Protein 6PQE (pdb70)

Structure (mmCIF, N/CA/C/O backbone):
data_6PQE
#
_entry.id   6PQE
#
loop_
_atom_site.group_PDB
_atom_site.id
_atom_site.type_symbol
_atom_site.label_atom_id
_atom_site.label_alt_id
_atom_site.label_comp_id
_atom_site.label_asym_id
_atom_site.label_entity_id
_atom_site.label_seq_id
_atom_site.pdbx_PDB_ins_code
_atom_site.Cartn_x
_atom_site.Cartn_y
_atom_site.Cartn_z
_atom_site.occupancy
_atom_site.B_iso_or_equiv
_atom_site.auth_seq_id
_atom_site.auth_comp_id
_atom_site.auth_asym_id
_atom_site.auth_atom_id
_atom_site.pdbx_PDB_model_num
ATOM 1 N N . MET A 1 1 ? 1.696 9.128 -15.250 1.00 10.01 168 MET A N 1
ATOM 2 C CA . MET A 1 1 ? 1.858 8.180 -14.117 1.00 61.53 168 MET A CA 1
ATOM 3 C C . MET A 1 1 ? 2.867 7.088 -14.488 1.00 13.14 168 MET A C 1
ATOM 4 O O . MET A 1 1 ? 3.149 6.868 -15.674 1.00 23.14 168 MET A O 1
ATOM 20 N N . GLU A 1 2 ? 3.421 6.417 -13.461 1.00 12.35 169 GLU A N 1
ATOM 21 C CA . GLU A 1 2 ? 4.357 5.291 -13.638 1.00 73.34 169 GLU A CA 1
ATOM 22 C C . GLU A 1 2 ? 3.575 3.996 -13.974 1.00 11.14 169 GLU A C 1
ATOM 23 O O . GLU A 1 2 ? 2.356 3.921 -13.760 1.00 55.43 169 GLU A O 1
ATOM 35 N N . THR A 1 3 ? 4.292 3.000 -14.517 1.00 21.12 170 THR A N 1
ATOM 36 C CA . THR A 1 3 ? 3.750 1.672 -14.849 1.00 54.35 170 THR A CA 1
ATOM 37 C C . THR A 1 3 ? 3.136 0.958 -13.615 1.00 63.32 170 THR A C 1
ATOM 38 O O . THR A 1 3 ? 2.166 0.198 -13.747 1.00 42.00 170 THR A O 1
ATOM 49 N N . ALA A 1 4 ? 3.716 1.208 -12.426 1.00 34.12 171 ALA A N 1
ATOM 50 C CA . ALA A 1 4 ? 3.219 0.661 -11.146 1.00 13.13 171 ALA A CA 1
ATOM 51 C C . ALA A 1 4 ? 1.868 1.299 -10.760 1.00 33.42 171 ALA A C 1
ATOM 52 O O . ALA A 1 4 ? 1.651 2.499 -10.983 1.00 14.33 171 ALA A O 1
ATOM 59 N N . THR A 1 5 ? 0.974 0.481 -10.170 1.00 41.12 172 THR A N 1
ATOM 60 C CA . THR A 1 5 ? -0.367 0.915 -9.730 1.00 11.43 172 THR A CA 1
ATOM 61 C C . THR A 1 5 ? -0.279 1.761 -8.426 1.00 21.43 172 THR A C 1
ATOM 62 O O . THR A 1 5 ? -1.257 2.372 -7.987 1.00 61.43 172 THR A O 1
ATOM 73 N N . ALA A 1 6 ? 0.905 1.768 -7.810 1.00 12.41 173 ALA A N 1
ATOM 74 C CA . ALA A 1 6 ? 1.194 2.568 -6.608 1.00 34.01 173 ALA A CA 1
ATOM 75 C C . ALA A 1 6 ? 2.199 3.688 -6.930 1.00 73.51 173 ALA A C 1
ATOM 76 O O . ALA A 1 6 ? 3.015 3.547 -7.854 1.00 0.32 173 ALA A O 1
ATOM 83 N N . GLY A 1 7 ? 2.113 4.800 -6.172 1.00 12.33 174 GLY A N 1
ATOM 84 C CA . GLY A 1 7 ? 3.114 5.864 -6.199 1.00 33.42 174 GLY A CA 1
ATOM 85 C C . GLY A 1 7 ? 4.403 5.445 -5.495 1.00 60.23 174 GLY A C 1
ATOM 86 O O . GLY A 1 7 ? 5.101 4.529 -5.953 1.00 72.33 174 GLY A O 1
ATOM 90 N N . GLU A 1 8 ? 4.706 6.096 -4.369 1.00 32.41 175 GLU A N 1
ATOM 91 C CA . GLU A 1 8 ? 5.885 5.787 -3.548 1.00 42.33 175 GLU A CA 1
ATOM 92 C C . GLU A 1 8 ? 5.447 5.197 -2.198 1.00 63.32 175 GLU A C 1
ATOM 93 O O . GLU A 1 8 ? 4.241 5.084 -1.906 1.00 43.32 175 GLU A O 1
ATOM 105 N N . TRP A 1 9 ? 6.446 4.832 -1.385 1.00 62.45 176 TRP A N 1
ATOM 106 C CA . TRP A 1 9 ? 6.244 4.442 0.014 1.00 11.25 176 TRP A CA 1
ATOM 107 C C . TRP A 1 9 ? 6.225 5.697 0.906 1.00 24.51 176 TRP A C 1
ATOM 108 O O . TRP A 1 9 ? 5.154 6.170 1.309 1.00 2.31 176 TRP A O 1
ATOM 129 N N . GLN A 1 10 ? 7.423 6.254 1.153 1.00 61.31 177 GLN A N 1
ATOM 130 C CA . GLN A 1 10 ? 7.633 7.395 2.072 1.00 42.32 177 GLN A CA 1
ATOM 131 C C . GLN A 1 10 ? 9.066 7.932 1.890 1.00 41.32 177 GLN A C 1
ATOM 132 O O . GLN A 1 10 ? 9.699 8.423 2.831 1.00 53.13 177 GLN A O 1
ATOM 146 N N . GLY A 1 11 ? 9.543 7.874 0.639 1.00 22.35 178 GLY A N 1
ATOM 147 C CA . GLY A 1 11 ? 10.926 8.189 0.276 1.00 20.25 178 GLY A CA 1
ATOM 148 C C . GLY A 1 11 ? 11.471 7.135 -0.671 1.00 0.40 178 GLY A C 1
ATOM 149 O O . GLY A 1 11 ? 12.171 7.454 -1.641 1.00 53.13 178 GLY A O 1
ATOM 153 N N . LYS A 1 12 ? 11.135 5.860 -0.372 1.00 61.43 179 LYS A N 1
ATOM 154 C CA . LYS A 1 12 ? 11.495 4.700 -1.206 1.00 1.45 179 LYS A CA 1
ATOM 155 C C . LYS A 1 12 ? 10.828 4.777 -2.593 1.00 23.25 179 LYS A C 1
ATOM 156 O O . LYS A 1 12 ? 9.660 5.190 -2.716 1.00 14.20 179 LYS A O 1
ATOM 175 N N . GLY A 1 13 ? 11.590 4.364 -3.627 1.00 3.45 180 GLY A N 1
ATOM 176 C CA . GLY A 1 13 ? 11.236 4.586 -5.029 1.00 50.35 180 GLY A CA 1
ATOM 177 C C . GLY A 1 13 ? 11.731 5.954 -5.478 1.00 10.30 180 GLY A C 1
ATOM 178 O O . GLY A 1 13 ? 12.696 6.065 -6.247 1.00 51.30 180 GLY A O 1
ATOM 182 N N . SER A 1 14 ? 11.084 6.988 -4.937 1.00 52.22 181 SER A N 1
ATOM 183 C CA . SER A 1 14 ? 11.435 8.397 -5.155 1.00 4.44 181 SER A CA 1
ATOM 184 C C . SER A 1 14 ? 10.697 9.252 -4.123 1.00 14.32 181 SER A C 1
ATOM 185 O O . SER A 1 14 ? 9.528 8.985 -3.844 1.00 54.43 181 SER A O 1
ATOM 193 N N . GLY A 1 15 ? 11.381 10.269 -3.567 1.00 52.32 182 GLY A N 1
ATOM 194 C CA . GLY A 1 15 ? 10.740 11.259 -2.699 1.00 71.12 182 GLY A CA 1
ATOM 195 C C . GLY A 1 15 ? 9.854 12.198 -3.515 1.00 24.10 182 GLY A C 1
ATOM 196 O O . GLY A 1 15 ? 10.265 13.319 -3.852 1.00 42.35 182 GLY A O 1
ATOM 200 N N . GLY A 1 16 ? 8.645 11.708 -3.860 1.00 41.10 183 GLY A N 1
ATOM 201 C CA . GLY A 1 16 ? 7.705 12.423 -4.723 1.00 63.44 183 GLY A CA 1
ATOM 202 C C . GLY A 1 16 ? 7.150 13.674 -4.054 1.00 62.52 183 GLY A C 1
ATOM 203 O O . GLY A 1 16 ? 7.332 14.789 -4.557 1.00 52.52 183 GLY A O 1
ATOM 207 N N . SER A 1 17 ? 6.510 13.474 -2.887 1.00 22.44 184 SER A N 1
ATOM 208 C CA . SER A 1 17 ? 5.888 14.552 -2.106 1.00 14.20 184 SER A CA 1
ATOM 209 C C . SER A 1 17 ? 5.590 14.055 -0.676 1.00 51.52 184 SER A C 1
ATOM 210 O O . SER A 1 17 ? 4.612 13.325 -0.447 1.00 52.35 184 SER A O 1
ATOM 218 N N . GLY A 1 18 ? 6.481 14.416 0.269 1.00 53.43 185 GLY A N 1
ATOM 219 C CA . GLY A 1 18 ? 6.331 14.083 1.686 1.00 4.34 185 GLY A CA 1
ATOM 220 C C . GLY A 1 18 ? 5.308 14.971 2.381 1.00 71.13 185 GLY A C 1
ATOM 221 O O . GLY A 1 18 ? 5.669 15.970 3.020 1.00 3.54 185 GLY A O 1
ATOM 225 N N . GLY A 1 19 ? 4.022 14.615 2.218 1.00 70.51 186 GLY A N 1
ATOM 226 C CA . GLY A 1 19 ? 2.916 15.371 2.802 1.00 42.12 186 GLY A CA 1
ATOM 227 C C . GLY A 1 19 ? 1.652 14.526 2.955 1.00 14.05 186 GLY A C 1
ATOM 228 O O . GLY A 1 19 ? 0.938 14.282 1.970 1.00 75.43 186 GLY A O 1
ATOM 232 N N . SER A 1 20 ? 1.393 14.058 4.192 1.00 21.42 187 SER A N 1
ATOM 233 C CA . SER A 1 20 ? 0.179 13.299 4.538 1.00 61.20 187 SER A CA 1
ATOM 234 C C . SER A 1 20 ? -0.930 14.270 4.995 1.00 50.53 187 SER A C 1
ATOM 235 O O . SER A 1 20 ? -0.886 14.812 6.107 1.00 33.32 187 SER A O 1
ATOM 243 N N . GLY A 1 21 ? -1.877 14.517 4.087 1.00 63.25 188 GLY A N 1
ATOM 244 C CA . GLY A 1 21 ? -3.048 15.351 4.346 1.00 24.31 188 GLY A CA 1
ATOM 245 C C . GLY A 1 21 ? -3.858 15.541 3.069 1.00 5.22 188 GLY A C 1
ATOM 246 O O . GLY A 1 21 ? -3.275 15.667 1.981 1.00 5.43 188 GLY A O 1
ATOM 250 N N . GLY A 1 22 ? -5.193 15.547 3.189 1.00 10.14 189 GLY A N 1
ATOM 251 C CA . GLY A 1 22 ? -6.077 15.694 2.033 1.00 1.05 189 GLY A CA 1
ATOM 252 C C . GLY A 1 22 ? -7.541 15.584 2.427 1.00 2.34 189 GLY A C 1
ATOM 253 O O . GLY A 1 22 ? -7.926 16.055 3.500 1.00 54.54 189 GLY A O 1
ATOM 257 N N . SER A 1 23 ? -8.350 14.973 1.548 1.00 1.43 190 SER A N 1
ATOM 258 C CA . SER A 1 23 ? -9.808 14.769 1.737 1.00 35.50 190 SER A CA 1
ATOM 259 C C . SER A 1 23 ? -10.270 13.600 0.853 1.00 52.52 190 SER A C 1
ATOM 260 O O . SER A 1 23 ? -9.514 13.158 -0.022 1.00 62.12 190 SER A O 1
ATOM 268 N N . GLN A 1 24 ? -11.519 13.112 1.092 1.00 10.35 191 GLN A N 1
ATOM 269 C CA . GLN A 1 24 ? -12.088 11.915 0.410 1.00 3.54 191 GLN A CA 1
ATOM 270 C C . GLN A 1 24 ? -11.205 10.669 0.664 1.00 61.54 191 GLN A C 1
ATOM 271 O O . GLN A 1 24 ? -11.230 9.698 -0.102 1.00 50.15 191 GLN A O 1
ATOM 285 N N . ASP A 1 25 ? -10.456 10.706 1.781 1.00 32.23 192 ASP A N 1
ATOM 286 C CA . ASP A 1 25 ? -9.355 9.775 2.052 1.00 40.50 192 ASP A CA 1
ATOM 287 C C . ASP A 1 25 ? -9.839 8.413 2.575 1.00 41.23 192 ASP A C 1
ATOM 288 O O . ASP A 1 25 ? -10.983 8.259 3.023 1.00 43.31 192 ASP A O 1
ATOM 297 N N . LEU A 1 26 ? -8.931 7.434 2.505 1.00 61.44 193 LEU A N 1
ATOM 298 C CA . LEU A 1 26 ? -9.148 6.059 2.978 1.00 43.44 193 LEU A CA 1
ATOM 299 C C . LEU A 1 26 ? -7.979 5.614 3.860 1.00 11.20 193 LEU A C 1
ATOM 300 O O . LEU A 1 26 ? -6.831 6.026 3.651 1.00 70.14 193 LEU A O 1
ATOM 316 N N . TYR A 1 27 ? -8.294 4.772 4.852 1.00 3.41 194 TYR A N 1
ATOM 317 C CA . TYR A 1 27 ? -7.293 4.071 5.654 1.00 60.24 194 TYR A CA 1
ATOM 318 C C . TYR A 1 27 ? -7.417 2.568 5.385 1.00 10.05 194 TYR A C 1
ATOM 319 O O . TYR A 1 27 ? -8.496 1.992 5.565 1.00 51.42 194 TYR A O 1
ATOM 337 N N . ALA A 1 28 ? -6.314 1.952 4.939 1.00 10.43 195 ALA A N 1
ATOM 338 C CA . ALA A 1 28 ? -6.269 0.506 4.626 1.00 21.43 195 ALA A CA 1
ATOM 339 C C . ALA A 1 28 ? -5.019 -0.142 5.247 1.00 65.31 195 ALA A C 1
ATOM 340 O O . ALA A 1 28 ? -4.319 0.488 6.048 1.00 70.11 195 ALA A O 1
ATOM 347 N N . THR A 1 29 ? -4.784 -1.425 4.920 1.00 71.02 196 THR A N 1
ATOM 348 C CA . THR A 1 29 ? -3.610 -2.187 5.382 1.00 23.40 196 THR A CA 1
ATOM 349 C C . THR A 1 29 ? -2.828 -2.751 4.168 1.00 63.24 196 THR A C 1
ATOM 350 O O . THR A 1 29 ? -3.438 -3.267 3.221 1.00 54.24 196 THR A O 1
ATOM 361 N N . LEU A 1 30 ? -1.488 -2.636 4.201 1.00 35.31 197 LEU A N 1
ATOM 362 C CA . LEU A 1 30 ? -0.602 -3.298 3.230 1.00 30.45 197 LEU A CA 1
ATOM 363 C C . LEU A 1 30 ? -0.121 -4.610 3.856 1.00 54.13 197 LEU A C 1
ATOM 364 O O . LEU A 1 30 ? 0.652 -4.585 4.820 1.00 11.32 197 LEU A O 1
ATOM 380 N N . ASP A 1 31 ? -0.606 -5.742 3.341 1.00 33.21 198 ASP A N 1
ATOM 381 C CA . ASP A 1 31 ? -0.223 -7.057 3.866 1.00 3.05 198 ASP A CA 1
ATOM 382 C C . ASP A 1 31 ? 1.081 -7.496 3.187 1.00 41.53 198 ASP A C 1
ATOM 383 O O . ASP A 1 31 ? 1.064 -7.953 2.038 1.00 50.24 198 ASP A O 1
ATOM 392 N N . VAL A 1 32 ? 2.211 -7.313 3.891 1.00 41.42 199 VAL A N 1
ATOM 393 C CA . VAL A 1 32 ? 3.532 -7.723 3.410 1.00 34.34 199 VAL A CA 1
ATOM 394 C C . VAL A 1 32 ? 4.016 -8.883 4.287 1.00 11.12 199 VAL A C 1
ATOM 395 O O . VAL A 1 32 ? 4.264 -8.673 5.469 1.00 20.15 199 VAL A O 1
ATOM 408 N N . PRO A 1 33 ? 4.139 -10.129 3.752 1.00 72.35 200 PRO A N 1
ATOM 409 C CA . PRO A 1 33 ? 4.758 -11.233 4.505 1.00 61.53 200 PRO A CA 1
ATOM 410 C C . PRO A 1 33 ? 6.261 -10.970 4.720 1.00 34.34 200 PRO A C 1
ATOM 411 O O . PRO A 1 33 ? 6.897 -10.293 3.898 1.00 53.05 200 PRO A O 1
ATOM 422 N N . ALA A 1 34 ? 6.809 -11.520 5.824 1.00 62.44 201 ALA A N 1
ATOM 423 C CA . ALA A 1 34 ? 8.232 -11.383 6.188 1.00 51.13 201 ALA A CA 1
ATOM 424 C C . ALA A 1 34 ? 9.203 -11.794 5.038 1.00 74.33 201 ALA A C 1
ATOM 425 O O . ALA A 1 34 ? 10.182 -11.072 4.808 1.00 24.43 201 ALA A O 1
ATOM 432 N N . PRO A 1 35 ? 8.959 -12.926 4.266 1.00 32.15 202 PRO A N 1
ATOM 433 C CA . PRO A 1 35 ? 9.775 -13.252 3.062 1.00 30.12 202 PRO A CA 1
ATOM 434 C C . PRO A 1 35 ? 9.826 -12.102 2.003 1.00 51.34 202 PRO A C 1
ATOM 435 O O . PRO A 1 35 ? 10.918 -11.622 1.675 1.00 65.22 202 PRO A O 1
ATOM 446 N N . ILE A 1 36 ? 8.642 -11.642 1.510 1.00 54.44 203 ILE A N 1
ATOM 447 C CA . ILE A 1 36 ? 8.555 -10.562 0.484 1.00 45.43 203 ILE A CA 1
ATOM 448 C C . ILE A 1 36 ? 9.140 -9.238 1.023 1.00 2.52 203 ILE A C 1
ATOM 449 O O . ILE A 1 36 ? 9.728 -8.448 0.264 1.00 53.23 203 ILE A O 1
ATOM 465 N N . ALA A 1 37 ? 9.013 -9.031 2.343 1.00 43.44 204 ALA A N 1
ATOM 466 C CA . ALA A 1 37 ? 9.545 -7.844 3.017 1.00 35.14 204 ALA A CA 1
ATOM 467 C C . ALA A 1 37 ? 11.082 -7.814 2.952 1.00 42.13 204 ALA A C 1
ATOM 468 O O . ALA A 1 37 ? 11.660 -6.777 2.615 1.00 3.22 204 ALA A O 1
ATOM 475 N N . VAL A 1 38 ? 11.719 -8.972 3.255 1.00 40.34 205 VAL A N 1
ATOM 476 C CA . VAL A 1 38 ? 13.195 -9.131 3.258 1.00 52.33 205 VAL A CA 1
ATOM 477 C C . VAL A 1 38 ? 13.785 -9.015 1.842 1.00 70.30 205 VAL A C 1
ATOM 478 O O . VAL A 1 38 ? 14.709 -8.223 1.621 1.00 32.54 205 VAL A O 1
ATOM 491 N N . VAL A 1 39 ? 13.221 -9.768 0.884 1.00 23.30 206 VAL A N 1
ATOM 492 C CA . VAL A 1 39 ? 13.789 -9.865 -0.478 1.00 42.41 206 VAL A CA 1
ATOM 493 C C . VAL A 1 39 ? 13.410 -8.627 -1.317 1.00 51.12 206 VAL A C 1
ATOM 494 O O . VAL A 1 39 ? 14.143 -8.235 -2.239 1.00 21.35 206 VAL A O 1
ATOM 507 N N . GLY A 1 40 ? 12.283 -7.996 -0.955 1.00 75.24 207 GLY A N 1
ATOM 508 C CA . GLY A 1 40 ? 11.770 -6.848 -1.685 1.00 34.24 207 GLY A CA 1
ATOM 509 C C . GLY A 1 40 ? 11.086 -7.262 -2.980 1.00 62.21 207 GLY A C 1
ATOM 510 O O . GLY A 1 40 ? 11.645 -7.078 -4.073 1.00 73.11 207 GLY A O 1
ATOM 514 N N . GLY A 1 41 ? 9.887 -7.853 -2.843 1.00 14.42 208 GLY A N 1
ATOM 515 C CA . GLY A 1 41 ? 9.098 -8.317 -3.988 1.00 42.14 208 GLY A CA 1
ATOM 516 C C . GLY A 1 41 ? 7.937 -7.379 -4.285 1.00 55.55 208 GLY A C 1
ATOM 517 O O . GLY A 1 41 ? 8.138 -6.165 -4.392 1.00 65.25 208 GLY A O 1
ATOM 521 N N . LYS A 1 42 ? 6.722 -7.932 -4.431 1.00 44.33 209 LYS A N 1
ATOM 522 C CA . LYS A 1 42 ? 5.480 -7.147 -4.560 1.00 34.20 209 LYS A CA 1
ATOM 523 C C . LYS A 1 42 ? 4.415 -7.693 -3.617 1.00 2.53 209 LYS A C 1
ATOM 524 O O . LYS A 1 42 ? 4.450 -8.866 -3.244 1.00 32.22 209 LYS A O 1
ATOM 543 N N . VAL A 1 43 ? 3.458 -6.819 -3.263 1.00 1.12 210 VAL A N 1
ATOM 544 C CA . VAL A 1 43 ? 2.261 -7.185 -2.465 1.00 21.04 210 VAL A CA 1
ATOM 545 C C . VAL A 1 43 ? 1.047 -6.371 -2.930 1.00 62.52 210 VAL A C 1
ATOM 546 O O . VAL A 1 43 ? 1.199 -5.286 -3.504 1.00 63.14 210 VAL A O 1
ATOM 559 N N . ARG A 1 44 ? -0.149 -6.900 -2.638 1.00 41.34 211 ARG A N 1
ATOM 560 C CA . ARG A 1 44 ? -1.427 -6.238 -2.941 1.00 64.22 211 ARG A CA 1
ATOM 561 C C . ARG A 1 44 ? -1.773 -5.184 -1.867 1.00 65.40 211 ARG A C 1
ATOM 562 O O . ARG A 1 44 ? -1.459 -5.353 -0.683 1.00 35.11 211 ARG A O 1
ATOM 583 N N . ALA A 1 45 ? -2.432 -4.108 -2.316 1.00 22.45 212 ALA A N 1
ATOM 584 C CA . ALA A 1 45 ? -3.035 -3.081 -1.461 1.00 2.22 212 ALA A CA 1
ATOM 585 C C . ALA A 1 45 ? -4.539 -3.004 -1.783 1.00 74.02 212 ALA A C 1
ATOM 586 O O . ALA A 1 45 ? -4.911 -2.870 -2.956 1.00 23.52 212 ALA A O 1
ATOM 593 N N . MET A 1 46 ? -5.394 -3.141 -0.755 1.00 42.23 213 MET A N 1
ATOM 594 C CA . MET A 1 46 ? -6.859 -2.985 -0.900 1.00 62.33 213 MET A CA 1
ATOM 595 C C . MET A 1 46 ? -7.222 -1.533 -1.305 1.00 51.13 213 MET A C 1
ATOM 596 O O . MET A 1 46 ? -6.729 -0.564 -0.710 1.00 12.33 213 MET A O 1
ATOM 610 N N . THR A 1 47 ? -8.075 -1.420 -2.340 1.00 2.33 214 THR A N 1
ATOM 611 C CA . THR A 1 47 ? -8.513 -0.139 -2.937 1.00 60.32 214 THR A CA 1
ATOM 612 C C . THR A 1 47 ? -10.046 -0.190 -3.166 1.00 15.45 214 THR A C 1
ATOM 613 O O . THR A 1 47 ? -10.710 -1.119 -2.719 1.00 23.01 214 THR A O 1
ATOM 624 N N . LEU A 1 48 ? -10.580 0.811 -3.873 1.00 4.41 215 LEU A N 1
ATOM 625 C CA . LEU A 1 48 ? -12.035 1.021 -4.055 1.00 35.22 215 LEU A CA 1
ATOM 626 C C . LEU A 1 48 ? -12.692 -0.144 -4.824 1.00 60.01 215 LEU A C 1
ATOM 627 O O . LEU A 1 48 ? -13.441 -0.960 -4.276 1.00 61.01 215 LEU A O 1
ATOM 643 N N . GLU A 1 49 ? -12.312 -0.197 -6.101 1.00 52.31 216 GLU A N 1
ATOM 644 C CA . GLU A 1 49 ? -12.984 -0.948 -7.169 1.00 75.13 216 GLU A CA 1
ATOM 645 C C . GLU A 1 49 ? -12.271 -2.291 -7.369 1.00 21.43 216 GLU A C 1
ATOM 646 O O . GLU A 1 49 ? -12.902 -3.344 -7.557 1.00 21.53 216 GLU A O 1
ATOM 658 N N . GLY A 1 50 ? -10.938 -2.216 -7.289 1.00 22.12 217 GLY A N 1
ATOM 659 C CA . GLY A 1 50 ? -10.054 -3.359 -7.467 1.00 13.20 217 GLY A CA 1
ATOM 660 C C . GLY A 1 50 ? -8.812 -3.245 -6.599 1.00 12.21 217 GLY A C 1
ATOM 661 O O . GLY A 1 50 ? -8.798 -2.449 -5.658 1.00 2.44 217 GLY A O 1
ATOM 665 N N . PRO A 1 51 ? -7.754 -4.063 -6.863 1.00 51.15 218 PRO A N 1
ATOM 666 C CA . PRO A 1 51 ? -6.502 -4.014 -6.097 1.00 3.14 218 PRO A CA 1
ATOM 667 C C . PRO A 1 51 ? -5.373 -3.170 -6.744 1.00 4.14 218 PRO A C 1
ATOM 668 O O . PRO A 1 51 ? -5.299 -3.000 -7.967 1.00 51.25 218 PRO A O 1
ATOM 679 N N . VAL A 1 52 ? -4.521 -2.631 -5.867 1.00 23.11 219 VAL A N 1
ATOM 680 C CA . VAL A 1 52 ? -3.207 -2.052 -6.214 1.00 74.01 219 VAL A CA 1
ATOM 681 C C . VAL A 1 52 ? -2.136 -3.129 -5.936 1.00 35.14 219 VAL A C 1
ATOM 682 O O . VAL A 1 52 ? -2.412 -4.116 -5.252 1.00 52.24 219 VAL A O 1
ATOM 695 N N . GLU A 1 53 ? -0.937 -2.954 -6.499 1.00 32.14 220 GLU A N 1
ATOM 696 C CA . GLU A 1 53 ? 0.216 -3.825 -6.227 1.00 60.23 220 GLU A CA 1
ATOM 697 C C . GLU A 1 53 ? 1.488 -2.957 -6.242 1.00 42.25 220 GLU A C 1
ATOM 698 O O . GLU A 1 53 ? 1.790 -2.311 -7.256 1.00 65.31 220 GLU A O 1
ATOM 710 N N . VAL A 1 54 ? 2.190 -2.923 -5.104 1.00 64.14 221 VAL A N 1
ATOM 711 C CA . VAL A 1 54 ? 3.387 -2.094 -4.913 1.00 10.41 221 VAL A CA 1
ATOM 712 C C . VAL A 1 54 ? 4.628 -2.980 -4.780 1.00 31.31 221 VAL A C 1
ATOM 713 O O . VAL A 1 54 ? 4.566 -4.072 -4.190 1.00 54.02 221 VAL A O 1
ATOM 726 N N . ALA A 1 55 ? 5.743 -2.510 -5.351 1.00 23.41 222 ALA A N 1
ATOM 727 C CA . ALA A 1 55 ? 7.054 -3.119 -5.152 1.00 63.20 222 ALA A CA 1
ATOM 728 C C . ALA A 1 55 ? 7.555 -2.768 -3.742 1.00 43.34 222 ALA A C 1
ATOM 729 O O . ALA A 1 55 ? 7.782 -1.588 -3.435 1.00 11.10 222 ALA A O 1
ATOM 736 N N . VAL A 1 56 ? 7.650 -3.785 -2.872 1.00 22.41 223 VAL A N 1
ATOM 737 C CA . VAL A 1 56 ? 8.205 -3.640 -1.523 1.00 52.42 223 VAL A CA 1
ATOM 738 C C . VAL A 1 56 ? 9.747 -3.483 -1.619 1.00 50.24 223 VAL A C 1
ATOM 739 O O . VAL A 1 56 ? 10.366 -4.205 -2.394 1.00 45.24 223 VAL A O 1
ATOM 752 N N . PRO A 1 57 ? 10.377 -2.491 -0.905 1.00 24.34 224 PRO A N 1
ATOM 753 C CA . PRO A 1 57 ? 11.857 -2.381 -0.792 1.00 65.34 224 PRO A CA 1
ATOM 754 C C . PRO A 1 57 ? 12.443 -3.542 0.047 1.00 64.35 224 PRO A C 1
ATOM 755 O O . PRO A 1 57 ? 11.711 -4.161 0.832 1.00 15.11 224 PRO A O 1
ATOM 766 N N . PRO A 1 58 ? 13.760 -3.881 -0.114 1.00 3.14 225 PRO A N 1
ATOM 767 C CA . PRO A 1 58 ? 14.386 -4.970 0.658 1.00 33.51 225 PRO A CA 1
ATOM 768 C C . PRO A 1 58 ? 14.451 -4.648 2.171 1.00 60.42 225 PRO A C 1
ATOM 769 O O . PRO A 1 58 ? 14.808 -3.529 2.565 1.00 42.44 225 PRO A O 1
ATOM 780 N N . ARG A 1 59 ? 14.085 -5.656 2.970 1.00 2.12 226 ARG A N 1
ATOM 781 C CA . ARG A 1 59 ? 14.042 -5.620 4.437 1.00 53.44 226 ARG A CA 1
ATOM 782 C C . ARG A 1 59 ? 13.220 -4.445 4.994 1.00 22.43 226 ARG A C 1
ATOM 783 O O . ARG A 1 59 ? 13.746 -3.529 5.627 1.00 62.31 226 ARG A O 1
ATOM 804 N N . THR A 1 60 ? 11.909 -4.492 4.716 1.00 61.41 227 THR A N 1
ATOM 805 C CA . THR A 1 60 ? 10.932 -3.504 5.217 1.00 12.34 227 THR A CA 1
ATOM 806 C C . THR A 1 60 ? 10.373 -3.904 6.602 1.00 32.13 227 THR A C 1
ATOM 807 O O . THR A 1 60 ? 10.119 -5.085 6.858 1.00 45.41 227 THR A O 1
ATOM 818 N N . GLN A 1 61 ? 10.224 -2.904 7.501 1.00 42.01 228 GLN A N 1
ATOM 819 C CA . GLN A 1 61 ? 9.568 -3.066 8.819 1.00 65.44 228 GLN A CA 1
ATOM 820 C C . GLN A 1 61 ? 8.160 -2.447 8.788 1.00 1.35 228 GLN A C 1
ATOM 821 O O . GLN A 1 61 ? 7.856 -1.590 7.944 1.00 74.21 228 GLN A O 1
ATOM 835 N N . ALA A 1 62 ? 7.323 -2.896 9.726 1.00 4.22 229 ALA A N 1
ATOM 836 C CA . ALA A 1 62 ? 5.913 -2.475 9.839 1.00 43.23 229 ALA A CA 1
ATOM 837 C C . ALA A 1 62 ? 5.776 -1.193 10.662 1.00 74.30 229 ALA A C 1
ATOM 838 O O . ALA A 1 62 ? 6.589 -0.930 11.552 1.00 5.34 229 ALA A O 1
ATOM 845 N N . GLY A 1 63 ? 4.719 -0.421 10.373 1.00 71.23 230 GLY A N 1
ATOM 846 C CA . GLY A 1 63 ? 4.555 0.932 10.929 1.00 70.20 230 GLY A CA 1
ATOM 847 C C . GLY A 1 63 ? 4.726 2.003 9.864 1.00 71.40 230 GLY A C 1
ATOM 848 O O . GLY A 1 63 ? 4.381 3.168 10.082 1.00 14.52 230 GLY A O 1
ATOM 852 N N . ARG A 1 64 ? 5.297 1.597 8.713 1.00 31.21 231 ARG A N 1
ATOM 853 C CA . ARG A 1 64 ? 5.291 2.387 7.466 1.00 62.11 231 ARG A CA 1
ATOM 854 C C . ARG A 1 64 ? 3.860 2.437 6.886 1.00 53.03 231 ARG A C 1
ATOM 855 O O . ARG A 1 64 ? 2.942 1.814 7.435 1.00 5.13 231 ARG A O 1
ATOM 876 N N . LYS A 1 65 ? 3.684 3.140 5.746 1.00 74.45 232 LYS A N 1
ATOM 877 C CA . LYS A 1 65 ? 2.407 3.121 4.997 1.00 52.20 232 LYS A CA 1
ATOM 878 C C . LYS A 1 65 ? 2.614 3.715 3.593 1.00 65.11 232 LYS A C 1
ATOM 879 O O . LYS A 1 65 ? 3.578 4.460 3.375 1.00 53.12 232 LYS A O 1
ATOM 898 N N . LEU A 1 66 ? 1.753 3.340 2.623 1.00 42.13 233 LEU A N 1
ATOM 899 C CA . LEU A 1 66 ? 1.740 3.997 1.296 1.00 30.21 233 LEU A CA 1
ATOM 900 C C . LEU A 1 66 ? 0.884 5.262 1.358 1.00 5.01 233 LEU A C 1
ATOM 901 O O . LEU A 1 66 ? -0.110 5.309 2.101 1.00 61.45 233 LEU A O 1
ATOM 917 N N . ARG A 1 67 ? 1.291 6.262 0.567 1.00 32.23 234 ARG A N 1
ATOM 918 C CA . ARG A 1 67 ? 0.495 7.454 0.275 1.00 33.41 234 ARG A CA 1
ATOM 919 C C . ARG A 1 67 ? 0.143 7.434 -1.221 1.00 54.45 234 ARG A C 1
ATOM 920 O O . ARG A 1 67 ? 1.007 7.617 -2.085 1.00 41.13 234 ARG A O 1
ATOM 941 N N . LEU A 1 68 ? -1.133 7.151 -1.526 1.00 23.23 235 LEU A N 1
ATOM 942 C CA . LEU A 1 68 ? -1.601 6.951 -2.910 1.00 20.24 235 LEU A CA 1
ATOM 943 C C . LEU A 1 68 ? -2.619 8.021 -3.300 1.00 14.12 235 LEU A C 1
ATOM 944 O O . LEU A 1 68 ? -3.701 8.098 -2.720 1.00 74.01 235 LEU A O 1
ATOM 960 N N . LYS A 1 69 ? -2.279 8.811 -4.316 1.00 21.43 236 LYS A N 1
ATOM 961 C CA . LYS A 1 69 ? -3.118 9.932 -4.768 1.00 13.23 236 LYS A CA 1
ATOM 962 C C . LYS A 1 69 ? -4.051 9.474 -5.889 1.00 43.22 236 LYS A C 1
ATOM 963 O O . LYS A 1 69 ? -3.599 8.910 -6.896 1.00 11.21 236 LYS A O 1
ATOM 982 N N . GLY A 1 70 ? -5.352 9.720 -5.682 1.00 54.33 237 GLY A N 1
ATOM 983 C CA . GLY A 1 70 ? -6.404 9.289 -6.616 1.00 25.40 237 GLY A CA 1
ATOM 984 C C . GLY A 1 70 ? -6.868 7.857 -6.372 1.00 24.01 237 GLY A C 1
ATOM 985 O O . GLY A 1 70 ? -7.565 7.274 -7.212 1.00 31.15 237 GLY A O 1
ATOM 989 N N . LYS A 1 71 ? -6.476 7.289 -5.212 1.00 43.30 238 LYS A N 1
ATOM 990 C CA . LYS A 1 71 ? -6.821 5.905 -4.818 1.00 32.45 238 LYS A CA 1
ATOM 991 C C . LYS A 1 71 ? -7.743 5.884 -3.588 1.00 41.12 238 LYS A C 1
ATOM 992 O O . LYS A 1 71 ? -8.169 4.809 -3.147 1.00 23.32 238 LYS A O 1
ATOM 1011 N N . GLY A 1 72 ? -8.030 7.083 -3.030 1.00 42.04 239 GLY A N 1
ATOM 1012 C CA . GLY A 1 72 ? -9.110 7.257 -2.053 1.00 2.30 239 GLY A CA 1
ATOM 1013 C C . GLY A 1 72 ? -10.454 7.371 -2.757 1.00 53.04 239 GLY A C 1
ATOM 1014 O O . GLY A 1 72 ? -10.504 7.289 -3.999 1.00 43.15 239 GLY A O 1
ATOM 1018 N N . PHE A 1 73 ? -11.537 7.590 -1.991 1.00 13.40 240 PHE A N 1
ATOM 1019 C CA . PHE A 1 73 ? -12.916 7.542 -2.517 1.00 43.32 240 PHE A CA 1
ATOM 1020 C C . PHE A 1 73 ? -13.147 8.535 -3.687 1.00 31.13 240 PHE A C 1
ATOM 1021 O O . PHE A 1 73 ? -12.588 9.646 -3.681 1.00 30.02 240 PHE A O 1
ATOM 1038 N N . PRO A 1 74 ? -13.942 8.117 -4.731 1.00 61.22 241 PRO A N 1
ATOM 1039 C CA . PRO A 1 74 ? -14.376 9.017 -5.803 1.00 42.14 241 PRO A CA 1
ATOM 1040 C C . PRO A 1 74 ? -15.385 10.044 -5.268 1.00 70.04 241 PRO A C 1
ATOM 1041 O O . PRO A 1 74 ? -16.314 9.697 -4.525 1.00 42.53 241 PRO A O 1
ATOM 1052 N N . GLY A 1 75 ? -15.158 11.294 -5.640 1.00 3.05 242 GLY A N 1
ATOM 1053 C CA . GLY A 1 75 ? -15.957 12.430 -5.193 1.00 45.31 242 GLY A CA 1
ATOM 1054 C C . GLY A 1 75 ? -16.310 13.380 -6.328 1.00 54.14 242 GLY A C 1
ATOM 1055 O O . GLY A 1 75 ? -15.801 13.219 -7.442 1.00 33.42 242 GLY A O 1
ATOM 1059 N N . PRO A 1 76 ? -17.150 14.427 -6.064 1.00 1.34 243 PRO A N 1
ATOM 1060 C CA . PRO A 1 76 ? -17.565 15.406 -7.096 1.00 24.32 243 PRO A CA 1
ATOM 1061 C C . PRO A 1 76 ? -16.433 16.392 -7.474 1.00 63.23 243 PRO A C 1
ATOM 1062 O O . PRO A 1 76 ? -16.566 17.145 -8.443 1.00 35.03 243 PRO A O 1
ATOM 1073 N N . ALA A 1 77 ? -15.325 16.376 -6.695 1.00 42.02 244 ALA A N 1
ATOM 1074 C CA . ALA A 1 77 ? -14.116 17.196 -6.952 1.00 2.33 244 ALA A CA 1
ATOM 1075 C C . ALA A 1 77 ? -12.961 16.337 -7.516 1.00 21.24 244 ALA A C 1
ATOM 1076 O O . ALA A 1 77 ? -11.816 16.799 -7.607 1.00 3.33 244 ALA A O 1
ATOM 1083 N N . GLY A 1 78 ? -13.273 15.082 -7.901 1.00 52.33 245 GLY A N 1
ATOM 1084 C CA . GLY A 1 78 ? -12.282 14.147 -8.451 1.00 72.32 245 GLY A CA 1
ATOM 1085 C C . GLY A 1 78 ? -12.204 12.875 -7.618 1.00 31.21 245 GLY A C 1
ATOM 1086 O O . GLY A 1 78 ? -13.154 12.096 -7.596 1.00 32.33 245 GLY A O 1
ATOM 1090 N N . ARG A 1 79 ? -11.060 12.666 -6.949 1.00 4.25 246 ARG A N 1
ATOM 1091 C CA . ARG A 1 79 ? -10.838 11.547 -6.008 1.00 40.24 246 ARG A CA 1
ATOM 1092 C C . ARG A 1 79 ? -9.970 11.995 -4.839 1.00 73.14 246 ARG A C 1
ATOM 1093 O O . ARG A 1 79 ? -9.308 13.041 -4.896 1.00 0.43 246 ARG A O 1
ATOM 1114 N N . GLY A 1 80 ? -9.987 11.177 -3.785 1.00 63.43 247 GLY A N 1
ATOM 1115 C CA . GLY A 1 80 ? -9.157 11.398 -2.619 1.00 11.43 247 GLY A CA 1
ATOM 1116 C C . GLY A 1 80 ? -7.892 10.572 -2.621 1.00 24.50 247 GLY A C 1
ATOM 1117 O O . GLY A 1 80 ? -7.492 9.995 -3.639 1.00 43.20 247 GLY A O 1
ATOM 1121 N N . ASP A 1 81 ? -7.286 10.488 -1.451 1.00 74.31 248 ASP A N 1
ATOM 1122 C CA . ASP A 1 81 ? -5.992 9.829 -1.238 1.00 0.31 248 ASP A CA 1
ATOM 1123 C C . ASP A 1 81 ? -6.150 8.607 -0.320 1.00 71.34 248 ASP A C 1
ATOM 1124 O O . ASP A 1 81 ? -7.137 8.476 0.398 1.00 61.22 248 ASP A O 1
ATOM 1133 N N . LEU A 1 82 ? -5.174 7.699 -0.368 1.00 74.12 249 LEU A N 1
ATOM 1134 C CA . LEU A 1 82 ? -5.245 6.400 0.306 1.00 74.32 249 LEU A CA 1
ATOM 1135 C C . LEU A 1 82 ? -3.950 6.157 1.097 1.00 43.10 249 LEU A C 1
ATOM 1136 O O . LEU A 1 82 ? -2.875 5.977 0.517 1.00 73.25 249 LEU A O 1
ATOM 1152 N N . TYR A 1 83 ? -4.068 6.204 2.433 1.00 62.35 250 TYR A N 1
ATOM 1153 C CA . TYR A 1 83 ? -2.965 5.900 3.352 1.00 51.42 250 TYR A CA 1
ATOM 1154 C C . TYR A 1 83 ? -3.180 4.496 3.920 1.00 33.21 250 TYR A C 1
ATOM 1155 O O . TYR A 1 83 ? -4.185 4.241 4.603 1.00 3.54 250 TYR A O 1
ATOM 1173 N N . LEU A 1 84 ? -2.260 3.562 3.621 1.00 12.23 251 LEU A N 1
ATOM 1174 C CA . LEU A 1 84 ? -2.457 2.146 4.007 1.00 32.41 251 LEU A CA 1
ATOM 1175 C C . LEU A 1 84 ? -1.254 1.575 4.777 1.00 34.51 251 LEU A C 1
ATOM 1176 O O . LEU A 1 84 ? -0.153 1.451 4.244 1.00 31.55 251 LEU A O 1
ATOM 1192 N N . GLU A 1 85 ? -1.507 1.245 6.055 1.00 63.31 252 GLU A N 1
ATOM 1193 C CA . GLU A 1 85 ? -0.489 0.839 7.038 1.00 4.43 252 GLU A CA 1
ATOM 1194 C C . GLU A 1 85 ? 0.136 -0.537 6.725 1.00 23.01 252 GLU A C 1
ATOM 1195 O O . GLU A 1 85 ? -0.545 -1.567 6.708 1.00 72.21 252 GLU A O 1
ATOM 1207 N N . VAL A 1 86 ? 1.459 -0.509 6.523 1.00 72.13 253 VAL A N 1
ATOM 1208 C CA . VAL A 1 86 ? 2.286 -1.682 6.240 1.00 44.02 253 VAL A CA 1
ATOM 1209 C C . VAL A 1 86 ? 2.420 -2.571 7.485 1.00 31.12 253 VAL A C 1
ATOM 1210 O O . VAL A 1 86 ? 2.786 -2.094 8.571 1.00 15.32 253 VAL A O 1
ATOM 1223 N N . ARG A 1 87 ? 2.078 -3.850 7.299 1.00 53.14 254 ARG A N 1
ATOM 1224 C CA . ARG A 1 87 ? 2.237 -4.906 8.283 1.00 63.51 254 ARG A CA 1
ATOM 1225 C C . ARG A 1 87 ? 3.232 -5.931 7.733 1.00 21.12 254 ARG A C 1
ATOM 1226 O O . ARG A 1 87 ? 3.120 -6.330 6.572 1.00 51.45 254 ARG A O 1
ATOM 1247 N N . ILE A 1 88 ? 4.202 -6.340 8.566 1.00 12.01 255 ILE A N 1
ATOM 1248 C CA . ILE A 1 88 ? 5.171 -7.392 8.222 1.00 41.52 255 ILE A CA 1
ATOM 1249 C C . ILE A 1 88 ? 4.776 -8.660 8.980 1.00 63.03 255 ILE A C 1
ATOM 1250 O O . ILE A 1 88 ? 5.015 -8.783 10.188 1.00 45.41 255 ILE A O 1
ATOM 1266 N N . THR A 1 89 ? 4.120 -9.562 8.260 1.00 14.31 256 THR A N 1
ATOM 1267 C CA . THR A 1 89 ? 3.500 -10.762 8.811 1.00 24.34 256 THR A CA 1
ATOM 1268 C C . THR A 1 89 ? 4.003 -12.012 8.031 1.00 11.31 256 THR A C 1
ATOM 1269 O O . THR A 1 89 ? 5.176 -12.391 8.233 1.00 73.11 256 THR A O 1
ATOM 1281 N N . MET A 1 1 ? -5.223 -2.138 -13.043 1.00 13.33 168 MET A N 2
ATOM 1282 C CA . MET A 1 1 ? -4.003 -2.667 -12.395 1.00 63.14 168 MET A CA 2
ATOM 1283 C C . MET A 1 1 ? -2.822 -2.717 -13.389 1.00 12.05 168 MET A C 2
ATOM 1284 O O . MET A 1 1 ? -3.002 -2.524 -14.597 1.00 62.40 168 MET A O 2
ATOM 1300 N N . GLU A 1 2 ? -1.637 -3.011 -12.855 1.00 11.32 169 GLU A N 2
ATOM 1301 C CA . GLU A 1 2 ? -0.343 -2.866 -13.555 1.00 50.23 169 GLU A CA 2
ATOM 1302 C C . GLU A 1 2 ? 0.710 -3.704 -12.802 1.00 22.04 169 GLU A C 2
ATOM 1303 O O . GLU A 1 2 ? 0.470 -4.107 -11.652 1.00 54.33 169 GLU A O 2
ATOM 1315 N N . THR A 1 3 ? 1.858 -3.976 -13.448 1.00 61.50 170 THR A N 2
ATOM 1316 C CA . THR A 1 3 ? 3.007 -4.652 -12.817 1.00 21.44 170 THR A CA 2
ATOM 1317 C C . THR A 1 3 ? 3.453 -3.916 -11.533 1.00 60.44 170 THR A C 2
ATOM 1318 O O . THR A 1 3 ? 3.814 -4.537 -10.544 1.00 4.14 170 THR A O 2
ATOM 1329 N N . ALA A 1 4 ? 3.417 -2.574 -11.586 1.00 62.44 171 ALA A N 2
ATOM 1330 C CA . ALA A 1 4 ? 3.538 -1.705 -10.406 1.00 13.22 171 ALA A CA 2
ATOM 1331 C C . ALA A 1 4 ? 2.401 -0.675 -10.453 1.00 42.34 171 ALA A C 2
ATOM 1332 O O . ALA A 1 4 ? 2.521 0.372 -11.098 1.00 32.42 171 ALA A O 2
ATOM 1339 N N . THR A 1 5 ? 1.269 -1.021 -9.820 1.00 25.51 172 THR A N 2
ATOM 1340 C CA . THR A 1 5 ? 0.047 -0.184 -9.836 1.00 71.42 172 THR A CA 2
ATOM 1341 C C . THR A 1 5 ? 0.172 1.003 -8.853 1.00 31.43 172 THR A C 2
ATOM 1342 O O . THR A 1 5 ? -0.507 2.028 -8.999 1.00 50.41 172 THR A O 2
ATOM 1353 N N . ALA A 1 6 ? 1.035 0.837 -7.841 1.00 1.43 173 ALA A N 2
ATOM 1354 C CA . ALA A 1 6 ? 1.233 1.840 -6.792 1.00 44.34 173 ALA A CA 2
ATOM 1355 C C . ALA A 1 6 ? 2.061 3.026 -7.292 1.00 52.41 173 ALA A C 2
ATOM 1356 O O . ALA A 1 6 ? 2.888 2.880 -8.202 1.00 22.00 173 ALA A O 2
ATOM 1363 N N . GLY A 1 7 ? 1.808 4.200 -6.691 1.00 24.45 174 GLY A N 2
ATOM 1364 C CA . GLY A 1 7 ? 2.570 5.408 -6.970 1.00 61.51 174 GLY A CA 2
ATOM 1365 C C . GLY A 1 7 ? 3.917 5.396 -6.287 1.00 14.01 174 GLY A C 2
ATOM 1366 O O . GLY A 1 7 ? 4.969 5.328 -6.934 1.00 60.05 174 GLY A O 2
ATOM 1370 N N . GLU A 1 8 ? 3.862 5.442 -4.958 1.00 53.55 175 GLU A N 2
ATOM 1371 C CA . GLU A 1 8 ? 5.040 5.422 -4.091 1.00 41.00 175 GLU A CA 2
ATOM 1372 C C . GLU A 1 8 ? 4.660 5.060 -2.654 1.00 63.54 175 GLU A C 2
ATOM 1373 O O . GLU A 1 8 ? 3.471 5.034 -2.283 1.00 32.03 175 GLU A O 2
ATOM 1385 N N . TRP A 1 9 ? 5.698 4.773 -1.861 1.00 5.52 176 TRP A N 2
ATOM 1386 C CA . TRP A 1 9 ? 5.592 4.656 -0.407 1.00 41.11 176 TRP A CA 2
ATOM 1387 C C . TRP A 1 9 ? 5.531 6.074 0.198 1.00 21.22 176 TRP A C 2
ATOM 1388 O O . TRP A 1 9 ? 4.487 6.521 0.684 1.00 1.20 176 TRP A O 2
ATOM 1409 N N . GLN A 1 10 ? 6.679 6.767 0.069 1.00 31.52 177 GLN A N 2
ATOM 1410 C CA . GLN A 1 10 ? 7.023 8.043 0.732 1.00 4.43 177 GLN A CA 2
ATOM 1411 C C . GLN A 1 10 ? 8.540 8.252 0.478 1.00 71.04 177 GLN A C 2
ATOM 1412 O O . GLN A 1 10 ? 8.984 8.116 -0.668 1.00 51.52 177 GLN A O 2
ATOM 1426 N N . GLY A 1 11 ? 9.335 8.576 1.523 1.00 2.50 178 GLY A N 2
ATOM 1427 C CA . GLY A 1 11 ? 10.788 8.390 1.472 1.00 12.11 178 GLY A CA 2
ATOM 1428 C C . GLY A 1 11 ? 11.213 7.032 2.038 1.00 2.44 178 GLY A C 2
ATOM 1429 O O . GLY A 1 11 ? 12.379 6.869 2.399 1.00 63.22 178 GLY A O 2
ATOM 1433 N N . LYS A 1 12 ? 10.239 6.055 2.080 1.00 64.44 179 LYS A N 2
ATOM 1434 C CA . LYS A 1 12 ? 10.360 4.690 2.689 1.00 3.00 179 LYS A CA 2
ATOM 1435 C C . LYS A 1 12 ? 11.299 4.650 3.914 1.00 64.32 179 LYS A C 2
ATOM 1436 O O . LYS A 1 12 ? 12.153 3.770 4.053 1.00 70.31 179 LYS A O 2
ATOM 1455 N N . GLY A 1 13 ? 11.063 5.601 4.823 1.00 35.44 180 GLY A N 2
ATOM 1456 C CA . GLY A 1 13 ? 11.895 5.813 6.004 1.00 60.05 180 GLY A CA 2
ATOM 1457 C C . GLY A 1 13 ? 11.593 7.181 6.587 1.00 3.40 180 GLY A C 2
ATOM 1458 O O . GLY A 1 13 ? 11.380 7.323 7.797 1.00 72.43 180 GLY A O 2
ATOM 1462 N N . SER A 1 14 ? 11.563 8.192 5.694 1.00 51.44 181 SER A N 2
ATOM 1463 C CA . SER A 1 14 ? 11.089 9.539 6.026 1.00 43.31 181 SER A CA 2
ATOM 1464 C C . SER A 1 14 ? 9.548 9.527 6.105 1.00 15.12 181 SER A C 2
ATOM 1465 O O . SER A 1 14 ? 8.857 9.605 5.075 1.00 34.35 181 SER A O 2
ATOM 1473 N N . GLY A 1 15 ? 9.040 9.364 7.344 1.00 2.55 182 GLY A N 2
ATOM 1474 C CA . GLY A 1 15 ? 7.605 9.308 7.631 1.00 21.41 182 GLY A CA 2
ATOM 1475 C C . GLY A 1 15 ? 6.942 10.675 7.573 1.00 62.22 182 GLY A C 2
ATOM 1476 O O . GLY A 1 15 ? 6.622 11.271 8.612 1.00 24.20 182 GLY A O 2
ATOM 1480 N N . GLY A 1 16 ? 6.738 11.166 6.339 1.00 5.21 183 GLY A N 2
ATOM 1481 C CA . GLY A 1 16 ? 6.150 12.479 6.085 1.00 21.13 183 GLY A CA 2
ATOM 1482 C C . GLY A 1 16 ? 4.948 12.393 5.157 1.00 72.03 183 GLY A C 2
ATOM 1483 O O . GLY A 1 16 ? 4.864 13.133 4.168 1.00 15.31 183 GLY A O 2
ATOM 1487 N N . SER A 1 17 ? 4.019 11.471 5.484 1.00 53.13 184 SER A N 2
ATOM 1488 C CA . SER A 1 17 ? 2.799 11.246 4.699 1.00 3.00 184 SER A CA 2
ATOM 1489 C C . SER A 1 17 ? 1.693 12.224 5.143 1.00 45.15 184 SER A C 2
ATOM 1490 O O . SER A 1 17 ? 1.413 13.213 4.447 1.00 31.23 184 SER A O 2
ATOM 1498 N N . GLY A 1 18 ? 1.099 11.970 6.326 1.00 4.12 185 GLY A N 2
ATOM 1499 C CA . GLY A 1 18 ? -0.080 12.715 6.787 1.00 11.40 185 GLY A CA 2
ATOM 1500 C C . GLY A 1 18 ? -1.344 12.368 5.988 1.00 32.14 185 GLY A C 2
ATOM 1501 O O . GLY A 1 18 ? -1.339 11.423 5.179 1.00 54.13 185 GLY A O 2
ATOM 1505 N N . GLY A 1 19 ? -2.426 13.121 6.232 1.00 74.02 186 GLY A N 2
ATOM 1506 C CA . GLY A 1 19 ? -3.705 12.909 5.542 1.00 24.34 186 GLY A CA 2
ATOM 1507 C C . GLY A 1 19 ? -4.791 13.845 6.051 1.00 1.41 186 GLY A C 2
ATOM 1508 O O . GLY A 1 19 ? -4.617 15.070 6.003 1.00 61.23 186 GLY A O 2
ATOM 1512 N N . SER A 1 20 ? -5.907 13.252 6.524 1.00 15.54 187 SER A N 2
ATOM 1513 C CA . SER A 1 20 ? -7.052 13.964 7.129 1.00 3.13 187 SER A CA 2
ATOM 1514 C C . SER A 1 20 ? -7.755 14.907 6.122 1.00 50.22 187 SER A C 2
ATOM 1515 O O . SER A 1 20 ? -7.355 16.065 5.945 1.00 50.41 187 SER A O 2
ATOM 1523 N N . GLY A 1 21 ? -8.787 14.383 5.443 1.00 32.01 188 GLY A N 2
ATOM 1524 C CA . GLY A 1 21 ? -9.621 15.158 4.523 1.00 65.42 188 GLY A CA 2
ATOM 1525 C C . GLY A 1 21 ? -11.076 15.155 4.969 1.00 43.23 188 GLY A C 2
ATOM 1526 O O . GLY A 1 21 ? -11.468 15.956 5.830 1.00 0.24 188 GLY A O 2
ATOM 1530 N N . GLY A 1 22 ? -11.867 14.229 4.409 1.00 62.21 189 GLY A N 2
ATOM 1531 C CA . GLY A 1 22 ? -13.275 14.068 4.761 1.00 51.21 189 GLY A CA 2
ATOM 1532 C C . GLY A 1 22 ? -13.940 12.956 3.955 1.00 72.30 189 GLY A C 2
ATOM 1533 O O . GLY A 1 22 ? -14.514 13.229 2.899 1.00 23.05 189 GLY A O 2
ATOM 1537 N N . SER A 1 23 ? -13.779 11.696 4.441 1.00 14.13 190 SER A N 2
ATOM 1538 C CA . SER A 1 23 ? -14.442 10.461 3.911 1.00 2.54 190 SER A CA 2
ATOM 1539 C C . SER A 1 23 ? -13.784 9.902 2.624 1.00 45.44 190 SER A C 2
ATOM 1540 O O . SER A 1 23 ? -13.650 8.677 2.472 1.00 41.11 190 SER A O 2
ATOM 1548 N N . GLN A 1 24 ? -13.404 10.806 1.707 1.00 3.33 191 GLN A N 2
ATOM 1549 C CA . GLN A 1 24 ? -12.829 10.472 0.387 1.00 62.44 191 GLN A CA 2
ATOM 1550 C C . GLN A 1 24 ? -11.493 9.740 0.562 1.00 63.40 191 GLN A C 2
ATOM 1551 O O . GLN A 1 24 ? -11.288 8.639 0.034 1.00 72.12 191 GLN A O 2
ATOM 1565 N N . ASP A 1 25 ? -10.588 10.406 1.301 1.00 2.03 192 ASP A N 2
ATOM 1566 C CA . ASP A 1 25 ? -9.296 9.856 1.718 1.00 41.24 192 ASP A CA 2
ATOM 1567 C C . ASP A 1 25 ? -9.526 8.651 2.642 1.00 34.34 192 ASP A C 2
ATOM 1568 O O . ASP A 1 25 ? -10.456 8.665 3.461 1.00 43.14 192 ASP A O 2
ATOM 1577 N N . LEU A 1 26 ? -8.708 7.609 2.494 1.00 41.52 193 LEU A N 2
ATOM 1578 C CA . LEU A 1 26 ? -8.913 6.334 3.199 1.00 41.04 193 LEU A CA 2
ATOM 1579 C C . LEU A 1 26 ? -7.675 5.949 4.008 1.00 2.25 193 LEU A C 2
ATOM 1580 O O . LEU A 1 26 ? -6.565 6.434 3.757 1.00 41.14 193 LEU A O 2
ATOM 1596 N N . TYR A 1 27 ? -7.902 5.070 4.992 1.00 42.43 194 TYR A N 2
ATOM 1597 C CA . TYR A 1 27 ? -6.851 4.420 5.769 1.00 61.21 194 TYR A CA 2
ATOM 1598 C C . TYR A 1 27 ? -7.069 2.905 5.681 1.00 21.11 194 TYR A C 2
ATOM 1599 O O . TYR A 1 27 ? -8.057 2.381 6.209 1.00 10.13 194 TYR A O 2
ATOM 1617 N N . ALA A 1 28 ? -6.161 2.225 4.973 1.00 4.30 195 ALA A N 2
ATOM 1618 C CA . ALA A 1 28 ? -6.211 0.767 4.749 1.00 13.32 195 ALA A CA 2
ATOM 1619 C C . ALA A 1 28 ? -4.958 0.098 5.344 1.00 54.32 195 ALA A C 2
ATOM 1620 O O . ALA A 1 28 ? -4.209 0.735 6.098 1.00 0.23 195 ALA A O 2
ATOM 1627 N N . THR A 1 29 ? -4.771 -1.207 5.076 1.00 54.21 196 THR A N 2
ATOM 1628 C CA . THR A 1 29 ? -3.629 -1.987 5.590 1.00 22.54 196 THR A CA 2
ATOM 1629 C C . THR A 1 29 ? -2.888 -2.715 4.434 1.00 11.22 196 THR A C 2
ATOM 1630 O O . THR A 1 29 ? -3.490 -3.536 3.729 1.00 31.02 196 THR A O 2
ATOM 1641 N N . LEU A 1 30 ? -1.591 -2.383 4.231 1.00 33.40 197 LEU A N 2
ATOM 1642 C CA . LEU A 1 30 ? -0.693 -3.137 3.334 1.00 42.42 197 LEU A CA 2
ATOM 1643 C C . LEU A 1 30 ? -0.222 -4.402 4.059 1.00 75.13 197 LEU A C 2
ATOM 1644 O O . LEU A 1 30 ? 0.502 -4.320 5.056 1.00 13.42 197 LEU A O 2
ATOM 1660 N N . ASP A 1 31 ? -0.676 -5.557 3.588 1.00 22.24 198 ASP A N 2
ATOM 1661 C CA . ASP A 1 31 ? -0.242 -6.860 4.107 1.00 33.31 198 ASP A CA 2
ATOM 1662 C C . ASP A 1 31 ? 1.042 -7.257 3.372 1.00 4.22 198 ASP A C 2
ATOM 1663 O O . ASP A 1 31 ? 1.011 -7.513 2.166 1.00 73.40 198 ASP A O 2
ATOM 1672 N N . VAL A 1 32 ? 2.172 -7.234 4.086 1.00 30.01 199 VAL A N 2
ATOM 1673 C CA . VAL A 1 32 ? 3.466 -7.670 3.554 1.00 55.34 199 VAL A CA 2
ATOM 1674 C C . VAL A 1 32 ? 3.942 -8.857 4.405 1.00 30.32 199 VAL A C 2
ATOM 1675 O O . VAL A 1 32 ? 4.199 -8.674 5.591 1.00 52.03 199 VAL A O 2
ATOM 1688 N N . PRO A 1 33 ? 4.049 -10.099 3.838 1.00 33.42 200 PRO A N 2
ATOM 1689 C CA . PRO A 1 33 ? 4.674 -11.216 4.562 1.00 74.12 200 PRO A CA 2
ATOM 1690 C C . PRO A 1 33 ? 6.175 -10.942 4.756 1.00 62.44 200 PRO A C 2
ATOM 1691 O O . PRO A 1 33 ? 6.812 -10.313 3.888 1.00 10.11 200 PRO A O 2
ATOM 1702 N N . ALA A 1 34 ? 6.715 -11.409 5.902 1.00 31.13 201 ALA A N 2
ATOM 1703 C CA . ALA A 1 34 ? 8.123 -11.192 6.295 1.00 22.12 201 ALA A CA 2
ATOM 1704 C C . ALA A 1 34 ? 9.133 -11.570 5.164 1.00 34.45 201 ALA A C 2
ATOM 1705 O O . ALA A 1 34 ? 10.053 -10.780 4.923 1.00 62.23 201 ALA A O 2
ATOM 1712 N N . PRO A 1 35 ? 8.987 -12.753 4.432 1.00 63.52 202 PRO A N 2
ATOM 1713 C CA . PRO A 1 35 ? 9.886 -13.098 3.288 1.00 13.23 202 PRO A CA 2
ATOM 1714 C C . PRO A 1 35 ? 9.932 -11.985 2.202 1.00 3.44 202 PRO A C 2
ATOM 1715 O O . PRO A 1 35 ? 11.026 -11.561 1.812 1.00 31.31 202 PRO A O 2
ATOM 1726 N N . ILE A 1 36 ? 8.744 -11.491 1.758 1.00 64.11 203 ILE A N 2
ATOM 1727 C CA . ILE A 1 36 ? 8.645 -10.425 0.727 1.00 43.32 203 ILE A CA 2
ATOM 1728 C C . ILE A 1 36 ? 9.223 -9.097 1.260 1.00 55.10 203 ILE A C 2
ATOM 1729 O O . ILE A 1 36 ? 9.850 -8.339 0.507 1.00 71.13 203 ILE A O 2
ATOM 1745 N N . ALA A 1 37 ? 9.023 -8.849 2.566 1.00 12.23 204 ALA A N 2
ATOM 1746 C CA . ALA A 1 37 ? 9.539 -7.650 3.243 1.00 53.42 204 ALA A CA 2
ATOM 1747 C C . ALA A 1 37 ? 11.076 -7.608 3.202 1.00 71.44 204 ALA A C 2
ATOM 1748 O O . ALA A 1 37 ? 11.648 -6.557 2.923 1.00 54.35 204 ALA A O 2
ATOM 1755 N N . VAL A 1 38 ? 11.715 -8.777 3.448 1.00 51.21 205 VAL A N 2
ATOM 1756 C CA . VAL A 1 38 ? 13.185 -8.923 3.507 1.00 34.21 205 VAL A CA 2
ATOM 1757 C C . VAL A 1 38 ? 13.832 -8.838 2.111 1.00 50.20 205 VAL A C 2
ATOM 1758 O O . VAL A 1 38 ? 14.770 -8.056 1.913 1.00 60.12 205 VAL A O 2
ATOM 1771 N N . VAL A 1 39 ? 13.310 -9.621 1.146 1.00 32.51 206 VAL A N 2
ATOM 1772 C CA . VAL A 1 39 ? 13.914 -9.739 -0.206 1.00 44.55 206 VAL A CA 2
ATOM 1773 C C . VAL A 1 39 ? 13.564 -8.506 -1.064 1.00 61.12 206 VAL A C 2
ATOM 1774 O O . VAL A 1 39 ? 14.341 -8.104 -1.940 1.00 72.42 206 VAL A O 2
ATOM 1787 N N . GLY A 1 40 ? 12.411 -7.890 -0.760 1.00 45.21 207 GLY A N 2
ATOM 1788 C CA . GLY A 1 40 ? 11.908 -6.762 -1.525 1.00 51.31 207 GLY A CA 2
ATOM 1789 C C . GLY A 1 40 ? 11.185 -7.223 -2.779 1.00 5.24 207 GLY A C 2
ATOM 1790 O O . GLY A 1 40 ? 11.689 -7.047 -3.898 1.00 44.40 207 GLY A O 2
ATOM 1794 N N . GLY A 1 41 ? 10.000 -7.836 -2.577 1.00 64.51 208 GLY A N 2
ATOM 1795 C CA . GLY A 1 41 ? 9.202 -8.401 -3.665 1.00 41.13 208 GLY A CA 2
ATOM 1796 C C . GLY A 1 41 ? 8.027 -7.504 -4.033 1.00 31.42 208 GLY A C 2
ATOM 1797 O O . GLY A 1 41 ? 8.207 -6.297 -4.224 1.00 31.43 208 GLY A O 2
ATOM 1801 N N . LYS A 1 42 ? 6.815 -8.086 -4.111 1.00 14.40 209 LYS A N 2
ATOM 1802 C CA . LYS A 1 42 ? 5.587 -7.350 -4.456 1.00 15.31 209 LYS A CA 2
ATOM 1803 C C . LYS A 1 42 ? 4.407 -7.899 -3.652 1.00 42.01 209 LYS A C 2
ATOM 1804 O O . LYS A 1 42 ? 4.274 -9.116 -3.496 1.00 31.43 209 LYS A O 2
ATOM 1823 N N . VAL A 1 43 ? 3.564 -6.981 -3.130 1.00 21.11 210 VAL A N 2
ATOM 1824 C CA . VAL A 1 43 ? 2.326 -7.335 -2.390 1.00 21.23 210 VAL A CA 2
ATOM 1825 C C . VAL A 1 43 ? 1.143 -6.501 -2.904 1.00 42.12 210 VAL A C 2
ATOM 1826 O O . VAL A 1 43 ? 1.335 -5.364 -3.358 1.00 53.15 210 VAL A O 2
ATOM 1839 N N . ARG A 1 44 ? -0.069 -7.064 -2.811 1.00 23.13 211 ARG A N 2
ATOM 1840 C CA . ARG A 1 44 ? -1.304 -6.369 -3.196 1.00 34.12 211 ARG A CA 2
ATOM 1841 C C . ARG A 1 44 ? -1.699 -5.320 -2.133 1.00 62.40 211 ARG A C 2
ATOM 1842 O O . ARG A 1 44 ? -1.571 -5.558 -0.924 1.00 13.41 211 ARG A O 2
ATOM 1863 N N . ALA A 1 45 ? -2.170 -4.167 -2.623 1.00 71.24 212 ALA A N 2
ATOM 1864 C CA . ALA A 1 45 ? -2.776 -3.099 -1.822 1.00 70.02 212 ALA A CA 2
ATOM 1865 C C . ALA A 1 45 ? -4.264 -3.043 -2.201 1.00 74.43 212 ALA A C 2
ATOM 1866 O O . ALA A 1 45 ? -4.599 -2.734 -3.353 1.00 21.10 212 ALA A O 2
ATOM 1873 N N . MET A 1 46 ? -5.144 -3.384 -1.244 1.00 65.24 213 MET A N 2
ATOM 1874 C CA . MET A 1 46 ? -6.601 -3.459 -1.479 1.00 43.21 213 MET A CA 2
ATOM 1875 C C . MET A 1 46 ? -7.196 -2.067 -1.798 1.00 51.53 213 MET A C 2
ATOM 1876 O O . MET A 1 46 ? -6.935 -1.085 -1.086 1.00 21.44 213 MET A O 2
ATOM 1890 N N . THR A 1 47 ? -7.992 -2.016 -2.885 1.00 0.31 214 THR A N 2
ATOM 1891 C CA . THR A 1 47 ? -8.545 -0.774 -3.460 1.00 42.14 214 THR A CA 2
ATOM 1892 C C . THR A 1 47 ? -10.050 -0.940 -3.770 1.00 30.14 214 THR A C 2
ATOM 1893 O O . THR A 1 47 ? -10.664 -1.947 -3.416 1.00 52.44 214 THR A O 2
ATOM 1904 N N . LEU A 1 48 ? -10.616 0.064 -4.454 1.00 32.33 215 LEU A N 2
ATOM 1905 C CA . LEU A 1 48 ? -12.065 0.229 -4.643 1.00 52.24 215 LEU A CA 2
ATOM 1906 C C . LEU A 1 48 ? -12.533 -0.630 -5.825 1.00 4.44 215 LEU A C 2
ATOM 1907 O O . LEU A 1 48 ? -13.299 -1.579 -5.694 1.00 75.34 215 LEU A O 2
ATOM 1923 N N . GLU A 1 49 ? -11.993 -0.230 -6.982 1.00 53.02 216 GLU A N 2
ATOM 1924 C CA . GLU A 1 49 ? -12.436 -0.656 -8.311 1.00 11.41 216 GLU A CA 2
ATOM 1925 C C . GLU A 1 49 ? -11.591 -1.823 -8.820 1.00 33.12 216 GLU A C 2
ATOM 1926 O O . GLU A 1 49 ? -12.085 -2.688 -9.547 1.00 62.31 216 GLU A O 2
ATOM 1938 N N . GLY A 1 50 ? -10.312 -1.837 -8.421 1.00 0.33 217 GLY A N 2
ATOM 1939 C CA . GLY A 1 50 ? -9.386 -2.892 -8.833 1.00 51.42 217 GLY A CA 2
ATOM 1940 C C . GLY A 1 50 ? -8.134 -2.903 -7.967 1.00 1.33 217 GLY A C 2
ATOM 1941 O O . GLY A 1 50 ? -7.669 -1.826 -7.585 1.00 32.52 217 GLY A O 2
ATOM 1945 N N . PRO A 1 51 ? -7.549 -4.105 -7.658 1.00 72.13 218 PRO A N 2
ATOM 1946 C CA . PRO A 1 51 ? -6.394 -4.220 -6.733 1.00 13.30 218 PRO A CA 2
ATOM 1947 C C . PRO A 1 51 ? -5.109 -3.564 -7.278 1.00 34.33 218 PRO A C 2
ATOM 1948 O O . PRO A 1 51 ? -4.821 -3.591 -8.483 1.00 52.33 218 PRO A O 2
ATOM 1959 N N . VAL A 1 52 ? -4.360 -2.975 -6.347 1.00 32.12 219 VAL A N 2
ATOM 1960 C CA . VAL A 1 52 ? -3.044 -2.382 -6.587 1.00 11.12 219 VAL A CA 2
ATOM 1961 C C . VAL A 1 52 ? -1.974 -3.419 -6.205 1.00 73.20 219 VAL A C 2
ATOM 1962 O O . VAL A 1 52 ? -2.285 -4.404 -5.543 1.00 33.40 219 VAL A O 2
ATOM 1975 N N . GLU A 1 53 ? -0.738 -3.219 -6.660 1.00 72.33 220 GLU A N 2
ATOM 1976 C CA . GLU A 1 53 ? 0.404 -4.056 -6.269 1.00 54.03 220 GLU A CA 2
ATOM 1977 C C . GLU A 1 53 ? 1.653 -3.163 -6.245 1.00 24.33 220 GLU A C 2
ATOM 1978 O O . GLU A 1 53 ? 1.858 -2.359 -7.173 1.00 31.34 220 GLU A O 2
ATOM 1990 N N . VAL A 1 54 ? 2.459 -3.281 -5.179 1.00 14.41 221 VAL A N 2
ATOM 1991 C CA . VAL A 1 54 ? 3.618 -2.409 -4.938 1.00 12.25 221 VAL A CA 2
ATOM 1992 C C . VAL A 1 54 ? 4.888 -3.235 -4.717 1.00 41.13 221 VAL A C 2
ATOM 1993 O O . VAL A 1 54 ? 4.872 -4.263 -4.010 1.00 21.41 221 VAL A O 2
ATOM 2006 N N . ALA A 1 55 ? 5.971 -2.786 -5.364 1.00 21.03 222 ALA A N 2
ATOM 2007 C CA . ALA A 1 55 ? 7.321 -3.284 -5.134 1.00 63.44 222 ALA A CA 2
ATOM 2008 C C . ALA A 1 55 ? 7.791 -2.828 -3.744 1.00 3.13 222 ALA A C 2
ATOM 2009 O O . ALA A 1 55 ? 8.073 -1.641 -3.534 1.00 44.00 222 ALA A O 2
ATOM 2016 N N . VAL A 1 56 ? 7.788 -3.778 -2.798 1.00 12.40 223 VAL A N 2
ATOM 2017 C CA . VAL A 1 56 ? 8.266 -3.556 -1.426 1.00 61.03 223 VAL A CA 2
ATOM 2018 C C . VAL A 1 56 ? 9.814 -3.432 -1.456 1.00 31.13 223 VAL A C 2
ATOM 2019 O O . VAL A 1 56 ? 10.449 -4.206 -2.155 1.00 22.43 223 VAL A O 2
ATOM 2032 N N . PRO A 1 57 ? 10.440 -2.407 -0.783 1.00 62.11 224 PRO A N 2
ATOM 2033 C CA . PRO A 1 57 ? 11.921 -2.338 -0.625 1.00 1.03 224 PRO A CA 2
ATOM 2034 C C . PRO A 1 57 ? 12.460 -3.486 0.267 1.00 74.42 224 PRO A C 2
ATOM 2035 O O . PRO A 1 57 ? 11.703 -4.068 1.052 1.00 0.41 224 PRO A O 2
ATOM 2046 N N . PRO A 1 58 ? 13.777 -3.859 0.145 1.00 51.23 225 PRO A N 2
ATOM 2047 C CA . PRO A 1 58 ? 14.374 -4.919 0.984 1.00 74.31 225 PRO A CA 2
ATOM 2048 C C . PRO A 1 58 ? 14.403 -4.526 2.477 1.00 24.23 225 PRO A C 2
ATOM 2049 O O . PRO A 1 58 ? 14.735 -3.382 2.819 1.00 44.01 225 PRO A O 2
ATOM 2060 N N . ARG A 1 59 ? 14.054 -5.506 3.325 1.00 23.04 226 ARG A N 2
ATOM 2061 C CA . ARG A 1 59 ? 13.964 -5.373 4.795 1.00 52.51 226 ARG A CA 2
ATOM 2062 C C . ARG A 1 59 ? 13.122 -4.153 5.247 1.00 2.51 226 ARG A C 2
ATOM 2063 O O . ARG A 1 59 ? 13.639 -3.183 5.814 1.00 72.34 226 ARG A O 2
ATOM 2084 N N . THR A 1 60 ? 11.817 -4.213 4.924 1.00 54.20 227 THR A N 2
ATOM 2085 C CA . THR A 1 60 ? 10.818 -3.219 5.360 1.00 21.45 227 THR A CA 2
ATOM 2086 C C . THR A 1 60 ? 10.313 -3.528 6.790 1.00 63.32 227 THR A C 2
ATOM 2087 O O . THR A 1 60 ? 10.209 -4.698 7.182 1.00 63.23 227 THR A O 2
ATOM 2098 N N . GLN A 1 61 ? 10.040 -2.455 7.568 1.00 62.13 228 GLN A N 2
ATOM 2099 C CA . GLN A 1 61 ? 9.398 -2.546 8.898 1.00 25.51 228 GLN A CA 2
ATOM 2100 C C . GLN A 1 61 ? 7.939 -2.076 8.821 1.00 2.33 228 GLN A C 2
ATOM 2101 O O . GLN A 1 61 ? 7.563 -1.288 7.943 1.00 52.04 228 GLN A O 2
ATOM 2115 N N . ALA A 1 62 ? 7.143 -2.569 9.778 1.00 74.01 229 ALA A N 2
ATOM 2116 C CA . ALA A 1 62 ? 5.727 -2.195 9.937 1.00 61.42 229 ALA A CA 2
ATOM 2117 C C . ALA A 1 62 ? 5.610 -0.805 10.583 1.00 65.03 229 ALA A C 2
ATOM 2118 O O . ALA A 1 62 ? 6.511 -0.379 11.314 1.00 61.44 229 ALA A O 2
ATOM 2125 N N . GLY A 1 63 ? 4.498 -0.104 10.309 1.00 60.10 230 GLY A N 2
ATOM 2126 C CA . GLY A 1 63 ? 4.312 1.285 10.761 1.00 11.42 230 GLY A CA 2
ATOM 2127 C C . GLY A 1 63 ? 4.591 2.297 9.655 1.00 54.43 230 GLY A C 2
ATOM 2128 O O . GLY A 1 63 ? 4.320 3.488 9.816 1.00 53.51 230 GLY A O 2
ATOM 2132 N N . ARG A 1 64 ? 5.172 1.811 8.539 1.00 63.13 231 ARG A N 2
ATOM 2133 C CA . ARG A 1 64 ? 5.246 2.544 7.254 1.00 21.32 231 ARG A CA 2
ATOM 2134 C C . ARG A 1 64 ? 3.848 2.589 6.603 1.00 74.00 231 ARG A C 2
ATOM 2135 O O . ARG A 1 64 ? 2.879 2.084 7.186 1.00 24.42 231 ARG A O 2
ATOM 2156 N N . LYS A 1 65 ? 3.748 3.177 5.385 1.00 3.13 232 LYS A N 2
ATOM 2157 C CA . LYS A 1 65 ? 2.491 3.127 4.597 1.00 62.15 232 LYS A CA 2
ATOM 2158 C C . LYS A 1 65 ? 2.724 3.582 3.143 1.00 54.25 232 LYS A C 2
ATOM 2159 O O . LYS A 1 65 ? 3.754 4.200 2.842 1.00 3.34 232 LYS A O 2
ATOM 2178 N N . LEU A 1 66 ? 1.778 3.231 2.237 1.00 10.25 233 LEU A N 2
ATOM 2179 C CA . LEU A 1 66 ? 1.712 3.833 0.887 1.00 52.22 233 LEU A CA 2
ATOM 2180 C C . LEU A 1 66 ? 0.854 5.095 0.934 1.00 74.00 233 LEU A C 2
ATOM 2181 O O . LEU A 1 66 ? -0.069 5.196 1.753 1.00 30.23 233 LEU A O 2
ATOM 2197 N N . ARG A 1 67 ? 1.171 6.024 0.032 1.00 64.22 234 ARG A N 2
ATOM 2198 C CA . ARG A 1 67 ? 0.288 7.123 -0.353 1.00 62.24 234 ARG A CA 2
ATOM 2199 C C . ARG A 1 67 ? -0.148 6.878 -1.813 1.00 4.30 234 ARG A C 2
ATOM 2200 O O . ARG A 1 67 ? 0.667 6.937 -2.751 1.00 43.31 234 ARG A O 2
ATOM 2221 N N . LEU A 1 68 ? -1.424 6.527 -2.002 1.00 23.14 235 LEU A N 2
ATOM 2222 C CA . LEU A 1 68 ? -1.981 6.246 -3.329 1.00 33.01 235 LEU A CA 2
ATOM 2223 C C . LEU A 1 68 ? -2.953 7.351 -3.725 1.00 51.53 235 LEU A C 2
ATOM 2224 O O . LEU A 1 68 ? -4.106 7.392 -3.287 1.00 1.12 235 LEU A O 2
ATOM 2240 N N . LYS A 1 69 ? -2.460 8.218 -4.586 1.00 11.11 236 LYS A N 2
ATOM 2241 C CA . LYS A 1 69 ? -3.111 9.478 -4.937 1.00 62.33 236 LYS A CA 2
ATOM 2242 C C . LYS A 1 69 ? -4.279 9.239 -5.893 1.00 61.32 236 LYS A C 2
ATOM 2243 O O . LYS A 1 69 ? -4.090 8.696 -6.986 1.00 50.45 236 LYS A O 2
ATOM 2262 N N . GLY A 1 70 ? -5.486 9.620 -5.440 1.00 40.34 237 GLY A N 2
ATOM 2263 C CA . GLY A 1 70 ? -6.719 9.431 -6.217 1.00 54.03 237 GLY A CA 2
ATOM 2264 C C . GLY A 1 70 ? -7.375 8.059 -6.021 1.00 22.45 237 GLY A C 2
ATOM 2265 O O . GLY A 1 70 ? -8.455 7.822 -6.558 1.00 23.44 237 GLY A O 2
ATOM 2269 N N . LYS A 1 71 ? -6.730 7.161 -5.245 1.00 50.53 238 LYS A N 2
ATOM 2270 C CA . LYS A 1 71 ? -7.241 5.787 -4.999 1.00 11.22 238 LYS A CA 2
ATOM 2271 C C . LYS A 1 71 ? -8.217 5.723 -3.805 1.00 41.13 238 LYS A C 2
ATOM 2272 O O . LYS A 1 71 ? -8.637 4.628 -3.403 1.00 63.31 238 LYS A O 2
ATOM 2291 N N . GLY A 1 72 ? -8.556 6.894 -3.249 1.00 74.42 239 GLY A N 2
ATOM 2292 C CA . GLY A 1 72 ? -9.673 7.024 -2.312 1.00 4.31 239 GLY A CA 2
ATOM 2293 C C . GLY A 1 72 ? -10.995 7.211 -3.054 1.00 54.34 239 GLY A C 2
ATOM 2294 O O . GLY A 1 72 ? -10.998 7.366 -4.289 1.00 63.32 239 GLY A O 2
ATOM 2298 N N . PHE A 1 73 ? -12.115 7.218 -2.303 1.00 23.33 240 PHE A N 2
ATOM 2299 C CA . PHE A 1 73 ? -13.472 7.315 -2.886 1.00 74.44 240 PHE A CA 2
ATOM 2300 C C . PHE A 1 73 ? -13.673 8.648 -3.658 1.00 31.11 240 PHE A C 2
ATOM 2301 O O . PHE A 1 73 ? -13.054 9.671 -3.305 1.00 53.21 240 PHE A O 2
ATOM 2318 N N . PRO A 1 74 ? -14.513 8.647 -4.753 1.00 25.43 241 PRO A N 2
ATOM 2319 C CA . PRO A 1 74 ? -14.784 9.857 -5.548 1.00 4.11 241 PRO A CA 2
ATOM 2320 C C . PRO A 1 74 ? -15.604 10.897 -4.771 1.00 44.11 241 PRO A C 2
ATOM 2321 O O . PRO A 1 74 ? -16.629 10.572 -4.156 1.00 64.22 241 PRO A O 2
ATOM 2332 N N . GLY A 1 75 ? -15.142 12.141 -4.847 1.00 34.20 242 GLY A N 2
ATOM 2333 C CA . GLY A 1 75 ? -15.685 13.253 -4.076 1.00 15.14 242 GLY A CA 2
ATOM 2334 C C . GLY A 1 75 ? -16.024 14.460 -4.948 1.00 75.42 242 GLY A C 2
ATOM 2335 O O . GLY A 1 75 ? -15.695 14.469 -6.145 1.00 24.44 242 GLY A O 2
ATOM 2339 N N . PRO A 1 76 ? -16.662 15.521 -4.361 1.00 1.23 243 PRO A N 2
ATOM 2340 C CA . PRO A 1 76 ? -17.073 16.732 -5.114 1.00 73.43 243 PRO A CA 2
ATOM 2341 C C . PRO A 1 76 ? -15.866 17.609 -5.512 1.00 22.22 243 PRO A C 2
ATOM 2342 O O . PRO A 1 76 ? -15.924 18.355 -6.497 1.00 54.14 243 PRO A O 2
ATOM 2353 N N . ALA A 1 77 ? -14.766 17.489 -4.742 1.00 40.22 244 ALA A N 2
ATOM 2354 C CA . ALA A 1 77 ? -13.499 18.206 -4.992 1.00 24.51 244 ALA A CA 2
ATOM 2355 C C . ALA A 1 77 ? -12.451 17.265 -5.620 1.00 72.11 244 ALA A C 2
ATOM 2356 O O . ALA A 1 77 ? -11.243 17.530 -5.561 1.00 11.11 244 ALA A O 2
ATOM 2363 N N . GLY A 1 78 ? -12.938 16.182 -6.252 1.00 15.14 245 GLY A N 2
ATOM 2364 C CA . GLY A 1 78 ? -12.076 15.138 -6.811 1.00 44.12 245 GLY A CA 2
ATOM 2365 C C . GLY A 1 78 ? -12.024 13.933 -5.898 1.00 11.20 245 GLY A C 2
ATOM 2366 O O . GLY A 1 78 ? -12.706 13.904 -4.881 1.00 71.42 245 GLY A O 2
ATOM 2370 N N . ARG A 1 79 ? -11.236 12.926 -6.267 1.00 1.35 246 ARG A N 2
ATOM 2371 C CA . ARG A 1 79 ? -11.115 11.684 -5.478 1.00 24.35 246 ARG A CA 2
ATOM 2372 C C . ARG A 1 79 ? -10.138 11.860 -4.321 1.00 32.55 246 ARG A C 2
ATOM 2373 O O . ARG A 1 79 ? -9.239 12.711 -4.374 1.00 53.53 246 ARG A O 2
ATOM 2394 N N . GLY A 1 80 ? -10.322 11.037 -3.284 1.00 15.55 247 GLY A N 2
ATOM 2395 C CA . GLY A 1 80 ? -9.476 11.091 -2.088 1.00 65.44 247 GLY A CA 2
ATOM 2396 C C . GLY A 1 80 ? -8.174 10.336 -2.272 1.00 21.24 247 GLY A C 2
ATOM 2397 O O . GLY A 1 80 ? -7.931 9.776 -3.339 1.00 45.14 247 GLY A O 2
ATOM 2401 N N . ASP A 1 81 ? -7.335 10.307 -1.232 1.00 73.43 248 ASP A N 2
ATOM 2402 C CA . ASP A 1 81 ? -6.025 9.617 -1.292 1.00 20.24 248 ASP A CA 2
ATOM 2403 C C . ASP A 1 81 ? -5.994 8.477 -0.276 1.00 31.43 248 ASP A C 2
ATOM 2404 O O . ASP A 1 81 ? -6.418 8.632 0.871 1.00 75.21 248 ASP A O 2
ATOM 2413 N N . LEU A 1 82 ? -5.437 7.358 -0.709 1.00 61.44 249 LEU A N 2
ATOM 2414 C CA . LEU A 1 82 ? -5.479 6.086 0.017 1.00 43.00 249 LEU A CA 2
ATOM 2415 C C . LEU A 1 82 ? -4.131 5.861 0.715 1.00 45.12 249 LEU A C 2
ATOM 2416 O O . LEU A 1 82 ? -3.129 5.533 0.082 1.00 33.33 249 LEU A O 2
ATOM 2432 N N . TYR A 1 83 ? -4.134 6.047 2.032 1.00 73.13 250 TYR A N 2
ATOM 2433 C CA . TYR A 1 83 ? -2.958 5.863 2.881 1.00 4.30 250 TYR A CA 2
ATOM 2434 C C . TYR A 1 83 ? -3.092 4.515 3.596 1.00 53.11 250 TYR A C 2
ATOM 2435 O O . TYR A 1 83 ? -4.010 4.340 4.397 1.00 0.14 250 TYR A O 2
ATOM 2453 N N . LEU A 1 84 ? -2.208 3.543 3.297 1.00 53.01 251 LEU A N 2
ATOM 2454 C CA . LEU A 1 84 ? -2.393 2.162 3.815 1.00 4.53 251 LEU A CA 2
ATOM 2455 C C . LEU A 1 84 ? -1.167 1.619 4.576 1.00 12.25 251 LEU A C 2
ATOM 2456 O O . LEU A 1 84 ? -0.099 1.406 4.006 1.00 0.42 251 LEU A O 2
ATOM 2472 N N . GLU A 1 85 ? -1.378 1.392 5.888 1.00 15.52 252 GLU A N 2
ATOM 2473 C CA . GLU A 1 85 ? -0.334 1.007 6.853 1.00 74.02 252 GLU A CA 2
ATOM 2474 C C . GLU A 1 85 ? 0.224 -0.401 6.595 1.00 44.52 252 GLU A C 2
ATOM 2475 O O . GLU A 1 85 ? -0.503 -1.394 6.563 1.00 25.55 252 GLU A O 2
ATOM 2487 N N . VAL A 1 86 ? 1.546 -0.433 6.468 1.00 53.42 253 VAL A N 2
ATOM 2488 C CA . VAL A 1 86 ? 2.344 -1.630 6.240 1.00 24.11 253 VAL A CA 2
ATOM 2489 C C . VAL A 1 86 ? 2.447 -2.468 7.513 1.00 75.44 253 VAL A C 2
ATOM 2490 O O . VAL A 1 86 ? 2.733 -1.942 8.597 1.00 34.01 253 VAL A O 2
ATOM 2503 N N . ARG A 1 87 ? 2.183 -3.763 7.354 1.00 24.54 254 ARG A N 2
ATOM 2504 C CA . ARG A 1 87 ? 2.280 -4.773 8.387 1.00 24.32 254 ARG A CA 2
ATOM 2505 C C . ARG A 1 87 ? 3.228 -5.861 7.890 1.00 22.02 254 ARG A C 2
ATOM 2506 O O . ARG A 1 87 ? 3.023 -6.393 6.797 1.00 24.24 254 ARG A O 2
ATOM 2527 N N . ILE A 1 88 ? 4.271 -6.170 8.673 1.00 2.41 255 ILE A N 2
ATOM 2528 C CA . ILE A 1 88 ? 5.215 -7.253 8.359 1.00 43.34 255 ILE A CA 2
ATOM 2529 C C . ILE A 1 88 ? 4.773 -8.496 9.146 1.00 54.14 255 ILE A C 2
ATOM 2530 O O . ILE A 1 88 ? 4.910 -8.551 10.373 1.00 52.43 255 ILE A O 2
ATOM 2546 N N . THR A 1 89 ? 4.191 -9.459 8.427 1.00 62.14 256 THR A N 2
ATOM 2547 C CA . THR A 1 89 ? 3.512 -10.613 9.015 1.00 22.51 256 THR A CA 2
ATOM 2548 C C . THR A 1 89 ? 3.770 -11.877 8.131 1.00 43.34 256 THR A C 2
ATOM 2549 O O . THR A 1 89 ? 4.906 -12.412 8.183 1.00 22.40 256 THR A O 2
ATOM 2561 N N . MET A 1 1 ? 0.570 8.958 -15.019 1.00 10.01 168 MET A N 3
ATOM 2562 C CA . MET A 1 1 ? 0.484 7.737 -14.180 1.00 61.53 168 MET A CA 3
ATOM 2563 C C . MET A 1 1 ? 1.702 6.849 -14.443 1.00 13.14 168 MET A C 3
ATOM 2564 O O . MET A 1 1 ? 2.183 6.764 -15.578 1.00 23.14 168 MET A O 3
ATOM 2580 N N . GLU A 1 2 ? 2.196 6.193 -13.383 1.00 12.35 169 GLU A N 3
ATOM 2581 C CA . GLU A 1 2 ? 3.389 5.326 -13.446 1.00 73.34 169 GLU A CA 3
ATOM 2582 C C . GLU A 1 2 ? 3.001 3.899 -13.892 1.00 11.14 169 GLU A C 3
ATOM 2583 O O . GLU A 1 2 ? 1.821 3.520 -13.843 1.00 55.43 169 GLU A O 3
ATOM 2595 N N . THR A 1 3 ? 4.010 3.138 -14.346 1.00 21.12 170 THR A N 3
ATOM 2596 C CA . THR A 1 3 ? 3.880 1.720 -14.723 1.00 54.35 170 THR A CA 3
ATOM 2597 C C . THR A 1 3 ? 3.394 0.860 -13.531 1.00 63.32 170 THR A C 3
ATOM 2598 O O . THR A 1 3 ? 2.635 -0.100 -13.713 1.00 42.00 170 THR A O 3
ATOM 2609 N N . ALA A 1 4 ? 3.847 1.225 -12.315 1.00 34.12 171 ALA A N 3
ATOM 2610 C CA . ALA A 1 4 ? 3.334 0.655 -11.060 1.00 13.13 171 ALA A CA 3
ATOM 2611 C C . ALA A 1 4 ? 1.974 1.284 -10.734 1.00 33.42 171 ALA A C 3
ATOM 2612 O O . ALA A 1 4 ? 1.772 2.486 -10.959 1.00 14.33 171 ALA A O 3
ATOM 2619 N N . THR A 1 5 ? 1.049 0.464 -10.217 1.00 41.12 172 THR A N 3
ATOM 2620 C CA . THR A 1 5 ? -0.306 0.903 -9.849 1.00 11.43 172 THR A CA 3
ATOM 2621 C C . THR A 1 5 ? -0.273 1.811 -8.587 1.00 21.43 172 THR A C 3
ATOM 2622 O O . THR A 1 5 ? -1.212 2.565 -8.317 1.00 61.43 172 THR A O 3
ATOM 2633 N N . ALA A 1 6 ? 0.828 1.718 -7.825 1.00 12.41 173 ALA A N 3
ATOM 2634 C CA . ALA A 1 6 ? 1.062 2.536 -6.620 1.00 34.01 173 ALA A CA 3
ATOM 2635 C C . ALA A 1 6 ? 1.854 3.824 -6.943 1.00 73.51 173 ALA A C 3
ATOM 2636 O O . ALA A 1 6 ? 2.443 3.953 -8.021 1.00 0.32 173 ALA A O 3
ATOM 2643 N N . GLY A 1 7 ? 1.857 4.754 -5.971 1.00 12.33 174 GLY A N 3
ATOM 2644 C CA . GLY A 1 7 ? 2.584 6.019 -6.056 1.00 33.42 174 GLY A CA 3
ATOM 2645 C C . GLY A 1 7 ? 4.007 5.850 -5.554 1.00 60.23 174 GLY A C 3
ATOM 2646 O O . GLY A 1 7 ? 4.868 5.381 -6.298 1.00 72.33 174 GLY A O 3
ATOM 2650 N N . GLU A 1 8 ? 4.246 6.192 -4.280 1.00 32.41 175 GLU A N 3
ATOM 2651 C CA . GLU A 1 8 ? 5.558 5.993 -3.625 1.00 42.33 175 GLU A CA 3
ATOM 2652 C C . GLU A 1 8 ? 5.360 5.305 -2.268 1.00 63.32 175 GLU A C 3
ATOM 2653 O O . GLU A 1 8 ? 4.221 5.092 -1.820 1.00 43.32 175 GLU A O 3
ATOM 2665 N N . TRP A 1 9 ? 6.488 4.973 -1.625 1.00 62.45 176 TRP A N 3
ATOM 2666 C CA . TRP A 1 9 ? 6.509 4.492 -0.243 1.00 11.25 176 TRP A CA 3
ATOM 2667 C C . TRP A 1 9 ? 6.580 5.682 0.730 1.00 24.51 176 TRP A C 3
ATOM 2668 O O . TRP A 1 9 ? 5.576 6.031 1.360 1.00 2.31 176 TRP A O 3
ATOM 2689 N N . GLN A 1 10 ? 7.759 6.325 0.806 1.00 61.31 177 GLN A N 3
ATOM 2690 C CA . GLN A 1 10 ? 8.061 7.347 1.833 1.00 42.32 177 GLN A CA 3
ATOM 2691 C C . GLN A 1 10 ? 9.378 8.069 1.488 1.00 41.32 177 GLN A C 3
ATOM 2692 O O . GLN A 1 10 ? 10.104 8.537 2.376 1.00 53.13 177 GLN A O 3
ATOM 2706 N N . GLY A 1 11 ? 9.645 8.209 0.181 1.00 22.35 178 GLY A N 3
ATOM 2707 C CA . GLY A 1 11 ? 10.946 8.673 -0.299 1.00 20.25 178 GLY A CA 3
ATOM 2708 C C . GLY A 1 11 ? 11.912 7.517 -0.512 1.00 0.40 178 GLY A C 3
ATOM 2709 O O . GLY A 1 11 ? 12.886 7.352 0.231 1.00 53.13 178 GLY A O 3
ATOM 2713 N N . LYS A 1 12 ? 11.614 6.703 -1.532 1.00 61.43 179 LYS A N 3
ATOM 2714 C CA . LYS A 1 12 ? 12.427 5.543 -1.944 1.00 1.45 179 LYS A CA 3
ATOM 2715 C C . LYS A 1 12 ? 12.775 5.714 -3.426 1.00 23.25 179 LYS A C 3
ATOM 2716 O O . LYS A 1 12 ? 11.876 5.682 -4.278 1.00 14.20 179 LYS A O 3
ATOM 2735 N N . GLY A 1 13 ? 14.078 5.918 -3.720 1.00 3.45 180 GLY A N 3
ATOM 2736 C CA . GLY A 1 13 ? 14.543 6.292 -5.060 1.00 50.35 180 GLY A CA 3
ATOM 2737 C C . GLY A 1 13 ? 14.322 7.781 -5.318 1.00 10.30 180 GLY A C 3
ATOM 2738 O O . GLY A 1 13 ? 15.271 8.534 -5.562 1.00 51.30 180 GLY A O 3
ATOM 2742 N N . SER A 1 14 ? 13.050 8.189 -5.251 1.00 52.22 181 SER A N 3
ATOM 2743 C CA . SER A 1 14 ? 12.624 9.588 -5.289 1.00 4.44 181 SER A CA 3
ATOM 2744 C C . SER A 1 14 ? 11.481 9.785 -4.272 1.00 14.32 181 SER A C 3
ATOM 2745 O O . SER A 1 14 ? 10.711 8.848 -3.996 1.00 54.43 181 SER A O 3
ATOM 2753 N N . GLY A 1 15 ? 11.390 11.001 -3.716 1.00 52.32 182 GLY A N 3
ATOM 2754 C CA . GLY A 1 15 ? 10.336 11.374 -2.766 1.00 71.12 182 GLY A CA 3
ATOM 2755 C C . GLY A 1 15 ? 9.526 12.551 -3.284 1.00 24.10 182 GLY A C 3
ATOM 2756 O O . GLY A 1 15 ? 10.106 13.516 -3.797 1.00 42.35 182 GLY A O 3
ATOM 2760 N N . GLY A 1 16 ? 8.190 12.471 -3.163 1.00 41.10 183 GLY A N 3
ATOM 2761 C CA . GLY A 1 16 ? 7.293 13.535 -3.622 1.00 63.44 183 GLY A CA 3
ATOM 2762 C C . GLY A 1 16 ? 7.281 14.719 -2.662 1.00 62.52 183 GLY A C 3
ATOM 2763 O O . GLY A 1 16 ? 7.626 15.845 -3.046 1.00 52.52 183 GLY A O 3
ATOM 2767 N N . SER A 1 17 ? 6.906 14.443 -1.403 1.00 22.44 184 SER A N 3
ATOM 2768 C CA . SER A 1 17 ? 6.814 15.463 -0.346 1.00 14.20 184 SER A CA 3
ATOM 2769 C C . SER A 1 17 ? 6.789 14.791 1.040 1.00 51.52 184 SER A C 3
ATOM 2770 O O . SER A 1 17 ? 6.299 13.663 1.178 1.00 52.35 184 SER A O 3
ATOM 2778 N N . GLY A 1 18 ? 7.331 15.489 2.053 1.00 53.43 185 GLY A N 3
ATOM 2779 C CA . GLY A 1 18 ? 7.364 14.985 3.429 1.00 4.34 185 GLY A CA 3
ATOM 2780 C C . GLY A 1 18 ? 6.162 15.437 4.245 1.00 71.13 185 GLY A C 3
ATOM 2781 O O . GLY A 1 18 ? 6.311 16.204 5.208 1.00 3.54 185 GLY A O 3
ATOM 2785 N N . GLY A 1 19 ? 4.968 14.957 3.857 1.00 70.51 186 GLY A N 3
ATOM 2786 C CA . GLY A 1 19 ? 3.734 15.287 4.564 1.00 42.12 186 GLY A CA 3
ATOM 2787 C C . GLY A 1 19 ? 2.525 14.579 3.970 1.00 14.05 186 GLY A C 3
ATOM 2788 O O . GLY A 1 19 ? 2.449 14.395 2.747 1.00 75.43 186 GLY A O 3
ATOM 2792 N N . SER A 1 20 ? 1.584 14.175 4.840 1.00 21.42 187 SER A N 3
ATOM 2793 C CA . SER A 1 20 ? 0.357 13.453 4.443 1.00 61.20 187 SER A CA 3
ATOM 2794 C C . SER A 1 20 ? -0.869 13.986 5.228 1.00 50.53 187 SER A C 3
ATOM 2795 O O . SER A 1 20 ? -0.769 14.270 6.424 1.00 33.32 187 SER A O 3
ATOM 2803 N N . GLY A 1 21 ? -2.009 14.126 4.533 1.00 63.25 188 GLY A N 3
ATOM 2804 C CA . GLY A 1 21 ? -3.269 14.552 5.140 1.00 24.31 188 GLY A CA 3
ATOM 2805 C C . GLY A 1 21 ? -4.213 15.094 4.082 1.00 5.22 188 GLY A C 3
ATOM 2806 O O . GLY A 1 21 ? -4.252 16.309 3.843 1.00 5.43 188 GLY A O 3
ATOM 2810 N N . GLY A 1 22 ? -4.940 14.188 3.411 1.00 10.14 189 GLY A N 3
ATOM 2811 C CA . GLY A 1 22 ? -5.826 14.563 2.304 1.00 1.05 189 GLY A CA 3
ATOM 2812 C C . GLY A 1 22 ? -7.307 14.522 2.657 1.00 2.34 189 GLY A C 3
ATOM 2813 O O . GLY A 1 22 ? -7.681 14.582 3.835 1.00 54.54 189 GLY A O 3
ATOM 2817 N N . SER A 1 23 ? -8.146 14.428 1.615 1.00 1.43 190 SER A N 3
ATOM 2818 C CA . SER A 1 23 ? -9.624 14.459 1.726 1.00 35.50 190 SER A CA 3
ATOM 2819 C C . SER A 1 23 ? -10.221 13.277 0.952 1.00 52.52 190 SER A C 3
ATOM 2820 O O . SER A 1 23 ? -9.594 12.811 0.000 1.00 62.12 190 SER A O 3
ATOM 2828 N N . GLN A 1 24 ? -11.425 12.793 1.379 1.00 10.35 191 GLN A N 3
ATOM 2829 C CA . GLN A 1 24 ? -12.090 11.573 0.816 1.00 3.54 191 GLN A CA 3
ATOM 2830 C C . GLN A 1 24 ? -11.183 10.326 0.975 1.00 61.54 191 GLN A C 3
ATOM 2831 O O . GLN A 1 24 ? -11.352 9.306 0.278 1.00 50.15 191 GLN A O 3
ATOM 2845 N N . ASP A 1 25 ? -10.239 10.434 1.928 1.00 32.23 192 ASP A N 3
ATOM 2846 C CA . ASP A 1 25 ? -9.139 9.492 2.104 1.00 40.50 192 ASP A CA 3
ATOM 2847 C C . ASP A 1 25 ? -9.588 8.190 2.778 1.00 41.23 192 ASP A C 3
ATOM 2848 O O . ASP A 1 25 ? -10.587 8.160 3.499 1.00 43.31 192 ASP A O 3
ATOM 2857 N N . LEU A 1 26 ? -8.836 7.117 2.510 1.00 61.44 193 LEU A N 3
ATOM 2858 C CA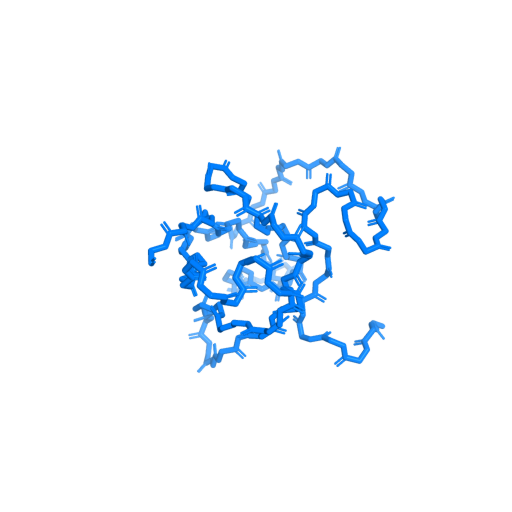 . LEU A 1 26 ? -9.071 5.779 3.068 1.00 43.44 193 LEU A CA 3
ATOM 2859 C C . LEU A 1 26 ? -7.881 5.369 3.935 1.00 11.20 193 LEU A C 3
ATOM 2860 O O . LEU A 1 26 ? -6.737 5.738 3.648 1.00 70.14 193 LEU A O 3
ATOM 2876 N N . TYR A 1 27 ? -8.162 4.602 4.985 1.00 3.41 194 TYR A N 3
ATOM 2877 C CA . TYR A 1 27 ? -7.150 3.977 5.831 1.00 60.24 194 TYR A CA 3
ATOM 2878 C C . TYR A 1 27 ? -7.277 2.458 5.685 1.00 10.05 194 TYR A C 3
ATOM 2879 O O . TYR A 1 27 ? -8.320 1.891 6.018 1.00 51.42 194 TYR A O 3
ATOM 2897 N N . ALA A 1 28 ? -6.219 1.816 5.176 1.00 10.43 195 ALA A N 3
ATOM 2898 C CA . ALA A 1 28 ? -6.180 0.354 4.958 1.00 21.43 195 ALA A CA 3
ATOM 2899 C C . ALA A 1 28 ? -4.894 -0.231 5.565 1.00 65.31 195 ALA A C 3
ATOM 2900 O O . ALA A 1 28 ? -4.173 0.466 6.287 1.00 70.11 195 ALA A O 3
ATOM 2907 N N . THR A 1 29 ? -4.644 -1.530 5.336 1.00 71.02 196 THR A N 3
ATOM 2908 C CA . THR A 1 29 ? -3.426 -2.217 5.802 1.00 23.40 196 THR A CA 3
ATOM 2909 C C . THR A 1 29 ? -2.693 -2.877 4.611 1.00 63.24 196 THR A C 3
ATOM 2910 O O . THR A 1 29 ? -3.278 -3.715 3.911 1.00 54.24 196 THR A O 3
ATOM 2921 N N . LEU A 1 30 ? -1.425 -2.481 4.372 1.00 35.31 197 LEU A N 3
ATOM 2922 C CA . LEU A 1 30 ? -0.559 -3.141 3.383 1.00 30.45 197 LEU A CA 3
ATOM 2923 C C . LEU A 1 30 ? -0.022 -4.435 4.011 1.00 54.13 197 LEU A C 3
ATOM 2924 O O . LEU A 1 30 ? 0.833 -4.386 4.901 1.00 11.32 197 LEU A O 3
ATOM 2940 N N . ASP A 1 31 ? -0.555 -5.581 3.580 1.00 33.21 198 ASP A N 3
ATOM 2941 C CA . ASP A 1 31 ? -0.207 -6.889 4.163 1.00 3.05 198 ASP A CA 3
ATOM 2942 C C . ASP A 1 31 ? 1.049 -7.427 3.458 1.00 41.53 198 ASP A C 3
ATOM 2943 O O . ASP A 1 31 ? 0.968 -7.909 2.321 1.00 50.24 198 ASP A O 3
ATOM 2952 N N . VAL A 1 32 ? 2.216 -7.288 4.114 1.00 41.42 199 VAL A N 3
ATOM 2953 C CA . VAL A 1 32 ? 3.506 -7.739 3.572 1.00 34.34 199 VAL A CA 3
ATOM 2954 C C . VAL A 1 32 ? 4.021 -8.908 4.423 1.00 11.12 199 VAL A C 3
ATOM 2955 O O . VAL A 1 32 ? 4.331 -8.696 5.586 1.00 20.15 199 VAL A O 3
ATOM 2968 N N . PRO A 1 33 ? 4.123 -10.156 3.877 1.00 72.35 200 PRO A N 3
ATOM 2969 C CA . PRO A 1 33 ? 4.772 -11.264 4.599 1.00 61.53 200 PRO A CA 3
ATOM 2970 C C . PRO A 1 33 ? 6.274 -10.991 4.773 1.00 34.34 200 PRO A C 3
ATOM 2971 O O . PRO A 1 33 ? 6.883 -10.300 3.940 1.00 53.05 200 PRO A O 3
ATOM 2982 N N . ALA A 1 34 ? 6.848 -11.545 5.861 1.00 62.44 201 ALA A N 3
ATOM 2983 C CA . ALA A 1 34 ? 8.273 -11.383 6.207 1.00 51.13 201 ALA A CA 3
ATOM 2984 C C . ALA A 1 34 ? 9.233 -11.766 5.040 1.00 74.33 201 ALA A C 3
ATOM 2985 O O . ALA A 1 34 ? 10.172 -11.006 4.789 1.00 24.43 201 ALA A O 3
ATOM 2992 N N . PRO A 1 35 ? 9.016 -12.916 4.282 1.00 32.15 202 PRO A N 3
ATOM 2993 C CA . PRO A 1 35 ? 9.841 -13.244 3.083 1.00 30.12 202 PRO A CA 3
ATOM 2994 C C . PRO A 1 35 ? 9.853 -12.108 2.027 1.00 51.34 202 PRO A C 3
ATOM 2995 O O . PRO A 1 35 ? 10.930 -11.663 1.629 1.00 65.22 202 PRO A O 3
ATOM 3006 N N . ILE A 1 36 ? 8.650 -11.622 1.620 1.00 54.44 203 ILE A N 3
ATOM 3007 C CA . ILE A 1 36 ? 8.512 -10.538 0.612 1.00 45.43 203 ILE A CA 3
ATOM 3008 C C . ILE A 1 36 ? 9.131 -9.223 1.126 1.00 2.52 203 ILE A C 3
ATOM 3009 O O . ILE A 1 36 ? 9.725 -8.467 0.351 1.00 53.23 203 ILE A O 3
ATOM 3025 N N . ALA A 1 37 ? 9.014 -8.988 2.442 1.00 43.44 204 ALA A N 3
ATOM 3026 C CA . ALA A 1 37 ? 9.557 -7.787 3.087 1.00 35.14 204 ALA A CA 3
ATOM 3027 C C . ALA A 1 37 ? 11.087 -7.757 2.994 1.00 42.13 204 ALA A C 3
ATOM 3028 O O . ALA A 1 37 ? 11.655 -6.736 2.624 1.00 3.22 204 ALA A O 3
ATOM 3035 N N . VAL A 1 38 ? 11.721 -8.909 3.286 1.00 40.34 205 VAL A N 3
ATOM 3036 C CA . VAL A 1 38 ? 13.188 -9.055 3.311 1.00 52.33 205 VAL A CA 3
ATOM 3037 C C . VAL A 1 38 ? 13.789 -9.047 1.892 1.00 70.30 205 VAL A C 3
ATOM 3038 O O . VAL A 1 38 ? 14.725 -8.289 1.626 1.00 32.54 205 VAL A O 3
ATOM 3051 N N . VAL A 1 39 ? 13.225 -9.854 0.979 1.00 23.30 206 VAL A N 3
ATOM 3052 C CA . VAL A 1 39 ? 13.780 -10.016 -0.388 1.00 42.41 206 VAL A CA 3
ATOM 3053 C C . VAL A 1 39 ? 13.386 -8.820 -1.283 1.00 51.12 206 VAL A C 3
ATOM 3054 O O . VAL A 1 39 ? 14.093 -8.494 -2.245 1.00 21.35 206 VAL A O 3
ATOM 3067 N N . GLY A 1 40 ? 12.270 -8.158 -0.924 1.00 75.24 207 GLY A N 3
ATOM 3068 C CA . GLY A 1 40 ? 11.748 -7.033 -1.686 1.00 34.24 207 GLY A CA 3
ATOM 3069 C C . GLY A 1 40 ? 10.966 -7.492 -2.904 1.00 62.21 207 GLY A C 3
ATOM 3070 O O . GLY A 1 40 ? 11.469 -7.418 -4.031 1.00 73.11 207 GLY A O 3
ATOM 3074 N N . GLY A 1 41 ? 9.733 -7.974 -2.669 1.00 14.42 208 GLY A N 3
ATOM 3075 C CA . GLY A 1 41 ? 8.859 -8.486 -3.740 1.00 42.14 208 GLY A CA 3
ATOM 3076 C C . GLY A 1 41 ? 7.695 -7.535 -3.990 1.00 55.55 208 GLY A C 3
ATOM 3077 O O . GLY A 1 41 ? 7.867 -6.327 -3.884 1.00 65.25 208 GLY A O 3
ATOM 3081 N N . LYS A 1 42 ? 6.510 -8.062 -4.320 1.00 44.33 209 LYS A N 3
ATOM 3082 C CA . LYS A 1 42 ? 5.281 -7.247 -4.472 1.00 34.20 209 LYS A CA 3
ATOM 3083 C C . LYS A 1 42 ? 4.185 -7.741 -3.533 1.00 2.53 209 LYS A C 3
ATOM 3084 O O . LYS A 1 42 ? 4.115 -8.932 -3.220 1.00 32.22 209 LYS A O 3
ATOM 3103 N N . VAL A 1 43 ? 3.315 -6.804 -3.121 1.00 1.12 210 VAL A N 3
ATOM 3104 C CA . VAL A 1 43 ? 2.100 -7.104 -2.328 1.00 21.04 210 VAL A CA 3
ATOM 3105 C C . VAL A 1 43 ? 0.936 -6.223 -2.799 1.00 62.52 210 VAL A C 3
ATOM 3106 O O . VAL A 1 43 ? 1.157 -5.089 -3.244 1.00 63.14 210 VAL A O 3
ATOM 3119 N N . ARG A 1 44 ? -0.292 -6.746 -2.689 1.00 41.34 211 ARG A N 3
ATOM 3120 C CA . ARG A 1 44 ? -1.512 -6.005 -3.044 1.00 64.22 211 ARG A CA 3
ATOM 3121 C C . ARG A 1 44 ? -1.838 -4.930 -1.985 1.00 65.40 211 ARG A C 3
ATOM 3122 O O . ARG A 1 44 ? -1.624 -5.127 -0.782 1.00 35.11 211 ARG A O 3
ATOM 3143 N N . ALA A 1 45 ? -2.377 -3.814 -2.479 1.00 22.45 212 ALA A N 3
ATOM 3144 C CA . ALA A 1 45 ? -2.880 -2.701 -1.686 1.00 2.22 212 ALA A CA 3
ATOM 3145 C C . ALA A 1 45 ? -4.377 -2.541 -2.019 1.00 74.02 212 ALA A C 3
ATOM 3146 O O . ALA A 1 45 ? -4.726 -2.276 -3.176 1.00 23.52 212 ALA A O 3
ATOM 3153 N N . MET A 1 46 ? -5.252 -2.757 -1.014 1.00 42.23 213 MET A N 3
ATOM 3154 C CA . MET A 1 46 ? -6.724 -2.713 -1.193 1.00 62.33 213 MET A CA 3
ATOM 3155 C C . MET A 1 46 ? -7.206 -1.296 -1.592 1.00 51.13 213 MET A C 3
ATOM 3156 O O . MET A 1 46 ? -6.838 -0.299 -0.956 1.00 12.33 213 MET A O 3
ATOM 3170 N N . THR A 1 47 ? -8.033 -1.251 -2.649 1.00 2.33 214 THR A N 3
ATOM 3171 C CA . THR A 1 47 ? -8.611 -0.020 -3.225 1.00 60.32 214 THR A CA 3
ATOM 3172 C C . THR A 1 47 ? -10.127 -0.206 -3.433 1.00 15.45 214 THR A C 3
ATOM 3173 O O . THR A 1 47 ? -10.699 -1.207 -3.001 1.00 23.01 214 THR A O 3
ATOM 3184 N N . LEU A 1 48 ? -10.755 0.774 -4.095 1.00 4.41 215 LEU A N 3
ATOM 3185 C CA . LEU A 1 48 ? -12.210 0.799 -4.318 1.00 35.22 215 LEU A CA 3
ATOM 3186 C C . LEU A 1 48 ? -12.638 -0.356 -5.240 1.00 60.01 215 LEU A C 3
ATOM 3187 O O . LEU A 1 48 ? -13.271 -1.324 -4.823 1.00 61.01 215 LEU A O 3
ATOM 3203 N N . GLU A 1 49 ? -12.237 -0.205 -6.515 1.00 52.31 216 GLU A N 3
ATOM 3204 C CA . GLU A 1 49 ? -12.689 -1.038 -7.631 1.00 75.13 216 GLU A CA 3
ATOM 3205 C C . GLU A 1 49 ? -11.531 -1.859 -8.223 1.00 21.43 216 GLU A C 3
ATOM 3206 O O . GLU A 1 49 ? -11.701 -3.038 -8.557 1.00 21.53 216 GLU A O 3
ATOM 3218 N N . GLY A 1 50 ? -10.355 -1.211 -8.356 1.00 22.12 217 GLY A N 3
ATOM 3219 C CA . GLY A 1 50 ? -9.184 -1.816 -8.995 1.00 13.20 217 GLY A CA 3
ATOM 3220 C C . GLY A 1 50 ? -8.029 -1.978 -8.014 1.00 12.21 217 GLY A C 3
ATOM 3221 O O . GLY A 1 50 ? -7.359 -0.980 -7.722 1.00 2.44 217 GLY A O 3
ATOM 3225 N N . PRO A 1 51 ? -7.764 -3.227 -7.490 1.00 51.15 218 PRO A N 3
ATOM 3226 C CA . PRO A 1 51 ? -6.698 -3.480 -6.487 1.00 3.14 218 PRO A CA 3
ATOM 3227 C C . PRO A 1 51 ? -5.293 -3.108 -7.007 1.00 4.14 218 PRO A C 3
ATOM 3228 O O . PRO A 1 51 ? -4.927 -3.407 -8.152 1.00 51.25 218 PRO A O 3
ATOM 3239 N N . VAL A 1 52 ? -4.521 -2.480 -6.126 1.00 23.11 219 VAL A N 3
ATOM 3240 C CA . VAL A 1 52 ? -3.171 -1.990 -6.409 1.00 74.01 219 VAL A CA 3
ATOM 3241 C C . VAL A 1 52 ? -2.157 -3.096 -6.071 1.00 35.14 219 VAL A C 3
ATOM 3242 O O . VAL A 1 52 ? -2.507 -4.062 -5.401 1.00 52.24 219 VAL A O 3
ATOM 3255 N N . GLU A 1 53 ? -0.928 -2.970 -6.570 1.00 32.14 220 GLU A N 3
ATOM 3256 C CA . GLU A 1 53 ? 0.184 -3.834 -6.167 1.00 60.23 220 GLU A CA 3
ATOM 3257 C C . GLU A 1 53 ? 1.465 -2.991 -6.199 1.00 42.25 220 GLU A C 3
ATOM 3258 O O . GLU A 1 53 ? 1.745 -2.321 -7.205 1.00 65.31 220 GLU A O 3
ATOM 3270 N N . VAL A 1 54 ? 2.210 -3.006 -5.095 1.00 64.14 221 VAL A N 3
ATOM 3271 C CA . VAL A 1 54 ? 3.400 -2.174 -4.906 1.00 10.41 221 VAL A CA 3
ATOM 3272 C C . VAL A 1 54 ? 4.646 -3.056 -4.748 1.00 31.31 221 VAL A C 3
ATOM 3273 O O . VAL A 1 54 ? 4.587 -4.128 -4.120 1.00 54.02 221 VAL A O 3
ATOM 3286 N N . ALA A 1 55 ? 5.756 -2.603 -5.348 1.00 23.41 222 ALA A N 3
ATOM 3287 C CA . ALA A 1 55 ? 7.076 -3.197 -5.144 1.00 63.20 222 ALA A CA 3
ATOM 3288 C C . ALA A 1 55 ? 7.595 -2.802 -3.748 1.00 43.34 222 ALA A C 3
ATOM 3289 O O . ALA A 1 55 ? 7.916 -1.630 -3.509 1.00 11.10 222 ALA A O 3
ATOM 3296 N N . VAL A 1 56 ? 7.592 -3.776 -2.823 1.00 22.41 223 VAL A N 3
ATOM 3297 C CA . VAL A 1 56 ? 8.166 -3.628 -1.483 1.00 52.42 223 VAL A CA 3
ATOM 3298 C C . VAL A 1 56 ? 9.709 -3.528 -1.596 1.00 50.24 223 VAL A C 3
ATOM 3299 O O . VAL A 1 56 ? 10.306 -4.350 -2.294 1.00 45.24 223 VAL A O 3
ATOM 3312 N N . PRO A 1 57 ? 10.372 -2.490 -0.977 1.00 24.34 224 PRO A N 3
ATOM 3313 C CA . PRO A 1 57 ? 11.850 -2.433 -0.858 1.00 65.34 224 PRO A CA 3
ATOM 3314 C C . PRO A 1 57 ? 12.415 -3.648 -0.089 1.00 64.35 224 PRO A C 3
ATOM 3315 O O . PRO A 1 57 ? 11.722 -4.203 0.775 1.00 15.11 224 PRO A O 3
ATOM 3326 N N . PRO A 1 58 ? 13.667 -4.105 -0.397 1.00 3.14 225 PRO A N 3
ATOM 3327 C CA . PRO A 1 58 ? 14.317 -5.176 0.384 1.00 33.51 225 PRO A CA 3
ATOM 3328 C C . PRO A 1 58 ? 14.509 -4.743 1.852 1.00 60.42 225 PRO A C 3
ATOM 3329 O O . PRO A 1 58 ? 14.985 -3.632 2.114 1.00 42.44 225 PRO A O 3
ATOM 3340 N N . ARG A 1 59 ? 14.120 -5.638 2.769 1.00 2.12 226 ARG A N 3
ATOM 3341 C CA . ARG A 1 59 ? 14.086 -5.407 4.219 1.00 53.44 226 ARG A CA 3
ATOM 3342 C C . ARG A 1 59 ? 13.295 -4.137 4.601 1.00 22.43 226 ARG A C 3
ATOM 3343 O O . ARG A 1 59 ? 13.862 -3.105 4.984 1.00 62.31 226 ARG A O 3
ATOM 3364 N N . THR A 1 60 ? 11.971 -4.234 4.407 1.00 61.41 227 THR A N 3
ATOM 3365 C CA . THR A 1 60 ? 10.997 -3.246 4.888 1.00 12.34 227 THR A CA 3
ATOM 3366 C C . THR A 1 60 ? 10.478 -3.648 6.283 1.00 32.13 227 THR A C 3
ATOM 3367 O O . THR A 1 60 ? 10.235 -4.829 6.547 1.00 45.41 227 THR A O 3
ATOM 3378 N N . GLN A 1 61 ? 10.343 -2.653 7.179 1.00 42.01 228 GLN A N 3
ATOM 3379 C CA . GLN A 1 61 ? 9.792 -2.846 8.539 1.00 65.44 228 GLN A CA 3
ATOM 3380 C C . GLN A 1 61 ? 8.352 -2.332 8.627 1.00 1.35 228 GLN A C 3
ATOM 3381 O O . GLN A 1 61 ? 7.892 -1.552 7.782 1.00 74.21 228 GLN A O 3
ATOM 3395 N N . ALA A 1 62 ? 7.670 -2.794 9.676 1.00 4.22 229 ALA A N 3
ATOM 3396 C CA . ALA A 1 62 ? 6.261 -2.459 9.956 1.00 43.23 229 ALA A CA 3
ATOM 3397 C C . ALA A 1 62 ? 6.130 -1.113 10.678 1.00 74.30 229 ALA A C 3
ATOM 3398 O O . ALA A 1 62 ? 7.059 -0.677 11.357 1.00 5.34 229 ALA A O 3
ATOM 3405 N N . GLY A 1 63 ? 4.953 -0.478 10.541 1.00 71.23 230 GLY A N 3
ATOM 3406 C CA . GLY A 1 63 ? 4.726 0.881 11.065 1.00 70.20 230 GLY A CA 3
ATOM 3407 C C . GLY A 1 63 ? 4.838 1.936 9.972 1.00 71.40 230 GLY A C 3
ATOM 3408 O O . GLY A 1 63 ? 4.527 3.109 10.197 1.00 14.52 230 GLY A O 3
ATOM 3412 N N . ARG A 1 64 ? 5.322 1.501 8.791 1.00 31.21 231 ARG A N 3
ATOM 3413 C CA . ARG A 1 64 ? 5.279 2.283 7.543 1.00 62.11 231 ARG A CA 3
ATOM 3414 C C . ARG A 1 64 ? 3.841 2.346 7.002 1.00 53.03 231 ARG A C 3
ATOM 3415 O O . ARG A 1 64 ? 2.913 1.778 7.603 1.00 5.13 231 ARG A O 3
ATOM 3436 N N . LYS A 1 65 ? 3.674 3.031 5.850 1.00 74.45 232 LYS A N 3
ATOM 3437 C CA . LYS A 1 65 ? 2.408 3.036 5.088 1.00 52.20 232 LYS A CA 3
ATOM 3438 C C . LYS A 1 65 ? 2.637 3.647 3.697 1.00 65.11 232 LYS A C 3
ATOM 3439 O O . LYS A 1 65 ? 3.567 4.440 3.518 1.00 53.12 232 LYS A O 3
ATOM 3458 N N . LEU A 1 66 ? 1.818 3.260 2.698 1.00 42.13 233 LEU A N 3
ATOM 3459 C CA . LEU A 1 66 ? 1.810 3.956 1.392 1.00 30.21 233 LEU A CA 3
ATOM 3460 C C . LEU A 1 66 ? 0.914 5.184 1.480 1.00 5.01 233 LEU A C 3
ATOM 3461 O O . LEU A 1 66 ? -0.045 5.204 2.266 1.00 61.45 233 LEU A O 3
ATOM 3477 N N . ARG A 1 67 ? 1.238 6.175 0.648 1.00 32.23 234 ARG A N 3
ATOM 3478 C CA . ARG A 1 67 ? 0.393 7.334 0.393 1.00 33.41 234 ARG A CA 3
ATOM 3479 C C . ARG A 1 67 ? 0.035 7.329 -1.108 1.00 54.45 234 ARG A C 3
ATOM 3480 O O . ARG A 1 67 ? 0.898 7.492 -1.988 1.00 41.13 234 ARG A O 3
ATOM 3501 N N . LEU A 1 68 ? -1.237 7.052 -1.399 1.00 23.23 235 LEU A N 3
ATOM 3502 C CA . LEU A 1 68 ? -1.720 6.830 -2.767 1.00 20.24 235 LEU A CA 3
ATOM 3503 C C . LEU A 1 68 ? -2.736 7.899 -3.142 1.00 14.12 235 LEU A C 3
ATOM 3504 O O . LEU A 1 68 ? -3.803 7.971 -2.544 1.00 74.01 235 LEU A O 3
ATOM 3520 N N . LYS A 1 69 ? -2.418 8.692 -4.161 1.00 21.43 236 LYS A N 3
ATOM 3521 C CA . LYS A 1 69 ? -3.279 9.805 -4.596 1.00 13.23 236 LYS A CA 3
ATOM 3522 C C . LYS A 1 69 ? -4.217 9.328 -5.705 1.00 43.22 236 LYS A C 3
ATOM 3523 O O . LYS A 1 69 ? -3.779 8.656 -6.649 1.00 11.21 236 LYS A O 3
ATOM 3542 N N . GLY A 1 70 ? -5.507 9.665 -5.552 1.00 54.33 237 GLY A N 3
ATOM 3543 C CA . GLY A 1 70 ? -6.560 9.218 -6.464 1.00 25.40 237 GLY A CA 3
ATOM 3544 C C . GLY A 1 70 ? -6.985 7.775 -6.218 1.00 24.01 237 GLY A C 3
ATOM 3545 O O . GLY A 1 70 ? -7.542 7.127 -7.114 1.00 31.15 237 GLY A O 3
ATOM 3549 N N . LYS A 1 71 ? -6.703 7.254 -5.003 1.00 43.30 238 LYS A N 3
ATOM 3550 C CA . LYS A 1 71 ? -7.048 5.862 -4.631 1.00 32.45 238 LYS A CA 3
ATOM 3551 C C . LYS A 1 71 ? -8.057 5.777 -3.470 1.00 41.12 238 LYS A C 3
ATOM 3552 O O . LYS A 1 71 ? -8.500 4.675 -3.119 1.00 23.32 238 LYS A O 3
ATOM 3571 N N . GLY A 1 72 ? -8.402 6.933 -2.877 1.00 42.04 239 GLY A N 3
ATOM 3572 C CA . GLY A 1 72 ? -9.553 7.035 -1.967 1.00 2.30 239 GLY A CA 3
ATOM 3573 C C . GLY A 1 72 ? -10.868 7.182 -2.720 1.00 53.04 239 GLY A C 3
ATOM 3574 O O . GLY A 1 72 ? -10.881 7.107 -3.957 1.00 43.15 239 GLY A O 3
ATOM 3578 N N . PHE A 1 73 ? -11.969 7.444 -1.978 1.00 13.40 240 PHE A N 3
ATOM 3579 C CA . PHE A 1 73 ? -13.337 7.485 -2.547 1.00 43.32 240 PHE A CA 3
ATOM 3580 C C . PHE A 1 73 ? -13.460 8.544 -3.672 1.00 31.13 240 PHE A C 3
ATOM 3581 O O . PHE A 1 73 ? -12.892 9.626 -3.546 1.00 30.02 240 PHE A O 3
ATOM 3598 N N . PRO A 1 74 ? -14.183 8.239 -4.803 1.00 61.22 241 PRO A N 3
ATOM 3599 C CA . PRO A 1 74 ? -14.316 9.170 -5.940 1.00 42.14 241 PRO A CA 3
ATOM 3600 C C . PRO A 1 74 ? -15.318 10.293 -5.634 1.00 70.04 241 PRO A C 3
ATOM 3601 O O . PRO A 1 74 ? -16.398 10.042 -5.090 1.00 42.53 241 PRO A O 3
ATOM 3612 N N . GLY A 1 75 ? -14.951 11.519 -6.005 1.00 3.05 242 GLY A N 3
ATOM 3613 C CA . GLY A 1 75 ? -15.688 12.718 -5.610 1.00 45.31 242 GLY A CA 3
ATOM 3614 C C . GLY A 1 75 ? -15.988 13.641 -6.787 1.00 54.14 242 GLY A C 3
ATOM 3615 O O . GLY A 1 75 ? -15.448 13.436 -7.886 1.00 33.42 242 GLY A O 3
ATOM 3619 N N . PRO A 1 76 ? -16.846 14.688 -6.580 1.00 1.34 243 PRO A N 3
ATOM 3620 C CA . PRO A 1 76 ? -17.187 15.671 -7.637 1.00 24.32 243 PRO A CA 3
ATOM 3621 C C . PRO A 1 76 ? -16.002 16.601 -7.975 1.00 63.23 243 PRO A C 3
ATOM 3622 O O . PRO A 1 76 ? -15.882 17.077 -9.105 1.00 35.03 243 PRO A O 3
ATOM 3633 N N . ALA A 1 77 ? -15.127 16.843 -6.982 1.00 42.02 244 ALA A N 3
ATOM 3634 C CA . ALA A 1 77 ? -13.920 17.685 -7.134 1.00 2.33 244 ALA A CA 3
ATOM 3635 C C . ALA A 1 77 ? -12.661 16.812 -7.318 1.00 21.24 244 ALA A C 3
ATOM 3636 O O . ALA A 1 77 ? -11.535 17.271 -7.087 1.00 3.33 244 ALA A O 3
ATOM 3643 N N . GLY A 1 78 ? -12.864 15.560 -7.768 1.00 52.33 245 GLY A N 3
ATOM 3644 C CA . GLY A 1 78 ? -11.789 14.574 -7.891 1.00 72.32 245 GLY A CA 3
ATOM 3645 C C . GLY A 1 78 ? -11.866 13.542 -6.785 1.00 31.21 245 GLY A C 3
ATOM 3646 O O . GLY A 1 78 ? -12.628 13.714 -5.833 1.00 32.33 245 GLY A O 3
ATOM 3650 N N . ARG A 1 79 ? -11.075 12.469 -6.913 1.00 4.25 246 ARG A N 3
ATOM 3651 C CA . ARG A 1 79 ? -11.029 11.382 -5.920 1.00 40.24 246 ARG A CA 3
ATOM 3652 C C . ARG A 1 79 ? -10.29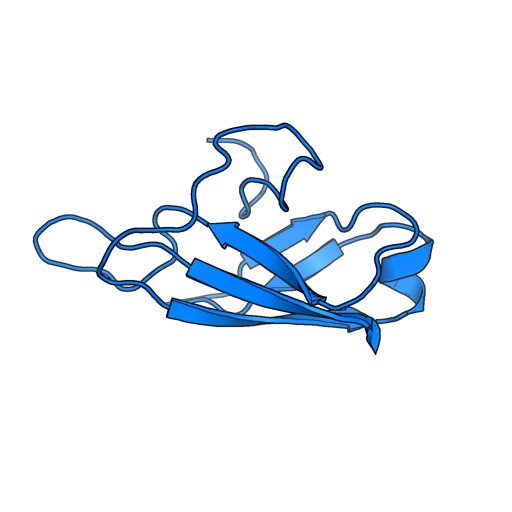1 11.799 -4.649 1.00 73.14 246 ARG A C 3
ATOM 3653 O O . ARG A 1 79 ? -9.713 12.892 -4.560 1.00 0.43 246 ARG A O 3
ATOM 3674 N N . GLY A 1 80 ? -10.312 10.883 -3.679 1.00 63.43 247 GLY A N 3
ATOM 3675 C CA . GLY A 1 80 ? -9.533 11.013 -2.474 1.00 11.43 247 GLY A CA 3
ATOM 3676 C C . GLY A 1 80 ? -8.237 10.263 -2.555 1.00 24.50 247 GLY A C 3
ATOM 3677 O O . GLY A 1 80 ? -7.837 9.785 -3.620 1.00 43.20 247 GLY A O 3
ATOM 3681 N N . ASP A 1 81 ? -7.597 10.121 -1.414 1.00 74.31 248 ASP A N 3
ATOM 3682 C CA . ASP A 1 81 ? -6.289 9.459 -1.289 1.00 0.31 248 ASP A CA 3
ATOM 3683 C C . ASP A 1 81 ? -6.396 8.234 -0.380 1.00 71.34 248 ASP A C 3
ATOM 3684 O O . ASP A 1 81 ? -7.459 7.925 0.131 1.00 61.22 248 ASP A O 3
ATOM 3693 N N . LEU A 1 82 ? -5.295 7.506 -0.232 1.00 74.12 249 LEU A N 3
ATOM 3694 C CA . LEU A 1 82 ? -5.283 6.212 0.456 1.00 74.32 249 LEU A CA 3
ATOM 3695 C C . LEU A 1 82 ? -3.960 6.002 1.210 1.00 43.10 249 LEU A C 3
ATOM 3696 O O . LEU A 1 82 ? -2.900 5.828 0.605 1.00 73.25 249 LEU A O 3
ATOM 3712 N N . TYR A 1 83 ? -4.044 6.050 2.546 1.00 62.35 250 TYR A N 3
ATOM 3713 C CA . TYR A 1 83 ? -2.922 5.754 3.441 1.00 51.42 250 TYR A CA 3
ATOM 3714 C C . TYR A 1 83 ? -3.111 4.341 4.005 1.00 33.21 250 TYR A C 3
ATOM 3715 O O . TYR A 1 83 ? -4.098 4.079 4.707 1.00 3.54 250 TYR A O 3
ATOM 3733 N N . LEU A 1 84 ? -2.194 3.409 3.687 1.00 12.23 251 LEU A N 3
ATOM 3734 C CA . LEU A 1 84 ? -2.367 1.997 4.107 1.00 32.41 251 LEU A CA 3
ATOM 3735 C C . LEU A 1 84 ? -1.140 1.430 4.840 1.00 34.51 251 LEU A C 3
ATOM 3736 O O . LEU A 1 84 ? -0.059 1.283 4.273 1.00 31.55 251 LEU A O 3
ATOM 3752 N N . GLU A 1 85 ? -1.368 1.109 6.122 1.00 63.31 252 GLU A N 3
ATOM 3753 C CA . GLU A 1 85 ? -0.341 0.739 7.100 1.00 4.43 252 GLU A CA 3
ATOM 3754 C C . GLU A 1 85 ? 0.316 -0.623 6.793 1.00 23.01 252 GLU A C 3
ATOM 3755 O O . GLU A 1 85 ? -0.342 -1.664 6.767 1.00 72.21 252 GLU A O 3
ATOM 3767 N N . VAL A 1 86 ? 1.631 -0.569 6.582 1.00 72.13 253 VAL A N 3
ATOM 3768 C CA . VAL A 1 86 ? 2.482 -1.732 6.332 1.00 44.02 253 VAL A CA 3
ATOM 3769 C C . VAL A 1 86 ? 2.647 -2.579 7.601 1.00 31.12 253 VAL A C 3
ATOM 3770 O O . VAL A 1 86 ? 3.118 -2.084 8.641 1.00 15.32 253 VAL A O 3
ATOM 3783 N N . ARG A 1 87 ? 2.233 -3.842 7.503 1.00 53.14 254 ARG A N 3
ATOM 3784 C CA . ARG A 1 87 ? 2.462 -4.864 8.508 1.00 63.51 254 ARG A CA 3
ATOM 3785 C C . ARG A 1 87 ? 3.396 -5.923 7.932 1.00 21.12 254 ARG A C 3
ATOM 3786 O O . ARG A 1 87 ? 3.150 -6.426 6.831 1.00 51.45 254 ARG A O 3
ATOM 3807 N N . ILE A 1 88 ? 4.468 -6.248 8.670 1.00 12.01 255 ILE A N 3
ATOM 3808 C CA . ILE A 1 88 ? 5.375 -7.340 8.319 1.00 41.52 255 ILE A CA 3
ATOM 3809 C C . ILE A 1 88 ? 4.919 -8.584 9.081 1.00 63.03 255 ILE A C 3
ATOM 3810 O O . ILE A 1 88 ? 5.174 -8.730 10.278 1.00 45.41 255 ILE A O 3
ATOM 3826 N N . THR A 1 89 ? 4.197 -9.439 8.376 1.00 14.31 256 THR A N 3
ATOM 3827 C CA . THR A 1 89 ? 3.513 -10.604 8.925 1.00 24.34 256 THR A CA 3
ATOM 3828 C C . THR A 1 89 ? 3.975 -11.862 8.137 1.00 11.31 256 THR A C 3
ATOM 3829 O O . THR A 1 89 ? 5.157 -12.235 8.287 1.00 73.11 256 THR A O 3
ATOM 3841 N N . MET A 1 1 ? 7.096 10.369 -12.282 1.00 11.54 168 MET A N 4
ATOM 3842 C CA . MET A 1 1 ? 7.080 9.157 -11.440 1.00 61.14 168 MET A CA 4
ATOM 3843 C C . MET A 1 1 ? 5.769 8.409 -11.695 1.00 33.22 168 MET A C 4
ATOM 3844 O O . MET A 1 1 ? 4.783 8.586 -10.967 1.00 15.22 168 MET A O 4
ATOM 3860 N N . GLU A 1 2 ? 5.750 7.620 -12.789 1.00 1.52 169 GLU A N 4
ATOM 3861 C CA . GLU A 1 2 ? 4.548 6.891 -13.235 1.00 23.52 169 GLU A CA 4
ATOM 3862 C C . GLU A 1 2 ? 4.310 5.663 -12.351 1.00 23.12 169 GLU A C 4
ATOM 3863 O O . GLU A 1 2 ? 5.252 4.948 -11.988 1.00 20.01 169 GLU A O 4
ATOM 3875 N N . THR A 1 3 ? 3.035 5.434 -12.031 1.00 75.14 170 THR A N 4
ATOM 3876 C CA . THR A 1 3 ? 2.598 4.320 -11.181 1.00 12.40 170 THR A CA 4
ATOM 3877 C C . THR A 1 3 ? 2.320 3.090 -12.056 1.00 50.32 170 THR A C 4
ATOM 3878 O O . THR A 1 3 ? 1.498 3.169 -12.979 1.00 24.14 170 THR A O 4
ATOM 3889 N N . ALA A 1 4 ? 3.039 1.971 -11.798 1.00 3.44 171 ALA A N 4
ATOM 3890 C CA . ALA A 1 4 ? 2.733 0.665 -12.421 1.00 75.33 171 ALA A CA 4
ATOM 3891 C C . ALA A 1 4 ? 1.314 0.256 -12.022 1.00 52.22 171 ALA A C 4
ATOM 3892 O O . ALA A 1 4 ? 0.494 -0.098 -12.870 1.00 54.52 171 ALA A O 4
ATOM 3899 N N . THR A 1 5 ? 1.056 0.324 -10.706 1.00 0.13 172 THR A N 4
ATOM 3900 C CA . THR A 1 5 ? -0.294 0.341 -10.136 1.00 61.12 172 THR A CA 4
ATOM 3901 C C . THR A 1 5 ? -0.251 1.209 -8.861 1.00 32.25 172 THR A C 4
ATOM 3902 O O . THR A 1 5 ? -1.161 2.001 -8.593 1.00 45.32 172 THR A O 4
ATOM 3913 N N . ALA A 1 6 ? 0.840 1.044 -8.084 1.00 54.24 173 ALA A N 4
ATOM 3914 C CA . ALA A 1 6 ? 1.099 1.825 -6.859 1.00 2.02 173 ALA A CA 4
ATOM 3915 C C . ALA A 1 6 ? 2.113 2.948 -7.107 1.00 64.01 173 ALA A C 4
ATOM 3916 O O . ALA A 1 6 ? 2.902 2.891 -8.058 1.00 22.55 173 ALA A O 4
ATOM 3923 N N . GLY A 1 7 ? 2.087 3.943 -6.204 1.00 52.13 174 GLY A N 4
ATOM 3924 C CA . GLY A 1 7 ? 2.950 5.112 -6.259 1.00 31.31 174 GLY A CA 4
ATOM 3925 C C . GLY A 1 7 ? 4.217 4.914 -5.474 1.00 3.52 174 GLY A C 4
ATOM 3926 O O . GLY A 1 7 ? 5.219 4.420 -6.006 1.00 31.54 174 GLY A O 4
ATOM 3930 N N . GLU A 1 8 ? 4.162 5.261 -4.183 1.00 24.23 175 GLU A N 4
ATOM 3931 C CA . GLU A 1 8 ? 5.329 5.219 -3.305 1.00 32.42 175 GLU A CA 4
ATOM 3932 C C . GLU A 1 8 ? 4.962 4.955 -1.843 1.00 43.54 175 GLU A C 4
ATOM 3933 O O . GLU A 1 8 ? 3.799 5.086 -1.431 1.00 23.05 175 GLU A O 4
ATOM 3945 N N . TRP A 1 9 ? 6.012 4.610 -1.077 1.00 1.41 176 TRP A N 4
ATOM 3946 C CA . TRP A 1 9 ? 5.936 4.277 0.344 1.00 20.31 176 TRP A CA 4
ATOM 3947 C C . TRP A 1 9 ? 6.044 5.550 1.205 1.00 3.34 176 TRP A C 4
ATOM 3948 O O . TRP A 1 9 ? 5.036 6.179 1.534 1.00 63.45 176 TRP A O 4
ATOM 3969 N N . GLN A 1 10 ? 7.288 5.954 1.515 1.00 21.03 177 GLN A N 4
ATOM 3970 C CA . GLN A 1 10 ? 7.587 6.998 2.515 1.00 43.33 177 GLN A CA 4
ATOM 3971 C C . GLN A 1 10 ? 8.501 8.082 1.909 1.00 61.24 177 GLN A C 4
ATOM 3972 O O . GLN A 1 10 ? 9.068 8.903 2.636 1.00 11.41 177 GLN A O 4
ATOM 3986 N N . GLY A 1 11 ? 8.601 8.098 0.576 1.00 64.33 178 GLY A N 4
ATOM 3987 C CA . GLY A 1 11 ? 9.607 8.885 -0.132 1.00 1.23 178 GLY A CA 4
ATOM 3988 C C . GLY A 1 11 ? 10.371 7.988 -1.085 1.00 12.12 178 GLY A C 4
ATOM 3989 O O . GLY A 1 11 ? 11.386 7.400 -0.705 1.00 65.24 178 GLY A O 4
ATOM 3993 N N . LYS A 1 12 ? 9.822 7.834 -2.310 1.00 33.23 179 LYS A N 4
ATOM 3994 C CA . LYS A 1 12 ? 10.413 6.998 -3.369 1.00 3.31 179 LYS A CA 4
ATOM 3995 C C . LYS A 1 12 ? 11.777 7.600 -3.768 1.00 71.44 179 LYS A C 4
ATOM 3996 O O . LYS A 1 12 ? 11.845 8.606 -4.490 1.00 40.03 179 LYS A O 4
ATOM 4015 N N . GLY A 1 13 ? 12.836 6.996 -3.226 1.00 63.42 180 GLY A N 4
ATOM 4016 C CA . GLY A 1 13 ? 14.192 7.516 -3.337 1.00 51.10 180 GLY A CA 4
ATOM 4017 C C . GLY A 1 13 ? 15.088 6.909 -2.271 1.00 34.13 180 GLY A C 4
ATOM 4018 O O . GLY A 1 13 ? 16.238 6.553 -2.545 1.00 40.23 180 GLY A O 4
ATOM 4022 N N . SER A 1 14 ? 14.531 6.775 -1.054 1.00 32.33 181 SER A N 4
ATOM 4023 C CA . SER A 1 14 ? 15.233 6.205 0.103 1.00 73.42 181 SER A CA 4
ATOM 4024 C C . SER A 1 14 ? 14.203 5.800 1.176 1.00 52.50 181 SER A C 4
ATOM 4025 O O . SER A 1 14 ? 14.177 4.653 1.647 1.00 51.01 181 SER A O 4
ATOM 4033 N N . GLY A 1 15 ? 13.333 6.763 1.529 1.00 71.51 182 GLY A N 4
ATOM 4034 C CA . GLY A 1 15 ? 12.344 6.601 2.600 1.00 72.43 182 GLY A CA 4
ATOM 4035 C C . GLY A 1 15 ? 12.112 7.903 3.354 1.00 54.31 182 GLY A C 4
ATOM 4036 O O . GLY A 1 15 ? 12.519 8.975 2.888 1.00 13.53 182 GLY A O 4
ATOM 4040 N N . GLY A 1 16 ? 11.444 7.810 4.516 1.00 15.01 183 GLY A N 4
ATOM 4041 C CA . GLY A 1 16 ? 11.150 8.974 5.360 1.00 22.32 183 GLY A CA 4
ATOM 4042 C C . GLY A 1 16 ? 9.785 8.850 6.023 1.00 32.12 183 GLY A C 4
ATOM 4043 O O . GLY A 1 16 ? 9.647 8.152 7.039 1.00 52.12 183 GLY A O 4
ATOM 4047 N N . SER A 1 17 ? 8.775 9.479 5.402 1.00 5.03 184 SER A N 4
ATOM 4048 C CA . SER A 1 17 ? 7.385 9.508 5.891 1.00 15.31 184 SER A CA 4
ATOM 4049 C C . SER A 1 17 ? 6.445 9.833 4.711 1.00 22.24 184 SER A C 4
ATOM 4050 O O . SER A 1 17 ? 6.728 10.748 3.929 1.00 75.13 184 SER A O 4
ATOM 4058 N N . GLY A 1 18 ? 5.350 9.056 4.569 1.00 73.34 185 GLY A N 4
ATOM 4059 C CA . GLY A 1 18 ? 4.407 9.208 3.449 1.00 21.34 185 GLY A CA 4
ATOM 4060 C C . GLY A 1 18 ? 3.307 10.227 3.736 1.00 55.55 185 GLY A C 4
ATOM 4061 O O . GLY A 1 18 ? 2.964 11.054 2.887 1.00 0.23 185 GLY A O 4
ATOM 4065 N N . GLY A 1 19 ? 2.755 10.176 4.954 1.00 3.30 186 GLY A N 4
ATOM 4066 C CA . GLY A 1 19 ? 1.647 11.049 5.357 1.00 54.11 186 GLY A CA 4
ATOM 4067 C C . GLY A 1 19 ? 0.368 10.272 5.596 1.00 21.32 186 GLY A C 4
ATOM 4068 O O . GLY A 1 19 ? 0.228 9.136 5.129 1.00 32.40 186 GLY A O 4
ATOM 4072 N N . SER A 1 20 ? -0.576 10.904 6.312 1.00 41.14 187 SER A N 4
ATOM 4073 C CA . SER A 1 20 ? -1.848 10.290 6.703 1.00 25.00 187 SER A CA 4
ATOM 4074 C C . SER A 1 20 ? -2.825 11.397 7.143 1.00 43.54 187 SER A C 4
ATOM 4075 O O . SER A 1 20 ? -2.472 12.229 7.987 1.00 42.34 187 SER A O 4
ATOM 4083 N N . GLY A 1 21 ? -4.044 11.407 6.573 1.00 73.54 188 GLY A N 4
ATOM 4084 C CA . GLY A 1 21 ? -5.073 12.403 6.915 1.00 4.11 188 GLY A CA 4
ATOM 4085 C C . GLY A 1 21 ? -5.632 13.113 5.687 1.00 60.10 188 GLY A C 4
ATOM 4086 O O . GLY A 1 21 ? -5.006 13.098 4.620 1.00 2.15 188 GLY A O 4
ATOM 4090 N N . GLY A 1 22 ? -6.811 13.740 5.842 1.00 71.33 189 GLY A N 4
ATOM 4091 C CA . GLY A 1 22 ? -7.471 14.483 4.763 1.00 10.21 189 GLY A CA 4
ATOM 4092 C C . GLY A 1 22 ? -8.980 14.276 4.759 1.00 43.20 189 GLY A C 4
ATOM 4093 O O . GLY A 1 22 ? -9.571 13.944 5.800 1.00 15.02 189 GLY A O 4
ATOM 4097 N N . SER A 1 23 ? -9.609 14.513 3.601 1.00 30.10 190 SER A N 4
ATOM 4098 C CA . SER A 1 23 ? -11.037 14.227 3.365 1.00 14.02 190 SER A CA 4
ATOM 4099 C C . SER A 1 23 ? -11.151 13.202 2.228 1.00 10.21 190 SER A C 4
ATOM 4100 O O . SER A 1 23 ? -10.246 13.116 1.385 1.00 62.51 190 SER A O 4
ATOM 4108 N N . GLN A 1 24 ? -12.240 12.390 2.244 1.00 22.23 191 GLN A N 4
ATOM 4109 C CA . GLN A 1 24 ? -12.513 11.337 1.221 1.00 72.33 191 GLN A CA 4
ATOM 4110 C C . GLN A 1 24 ? -11.439 10.217 1.226 1.00 42.32 191 GLN A C 4
ATOM 4111 O O . GLN A 1 24 ? -11.440 9.330 0.349 1.00 62.42 191 GLN A O 4
ATOM 4125 N N . ASP A 1 25 ? -10.557 10.255 2.238 1.00 62.34 192 ASP A N 4
ATOM 4126 C CA . ASP A 1 25 ? -9.343 9.439 2.300 1.00 72.34 192 ASP A CA 4
ATOM 4127 C C . ASP A 1 25 ? -9.633 8.107 3.001 1.00 54.52 192 ASP A C 4
ATOM 4128 O O . ASP A 1 25 ? -10.490 8.033 3.885 1.00 51.43 192 ASP A O 4
ATOM 4137 N N . LEU A 1 26 ? -8.921 7.055 2.593 1.00 31.32 193 LEU A N 4
ATOM 4138 C CA . LEU A 1 26 ? -9.131 5.689 3.108 1.00 40.24 193 LEU A CA 4
ATOM 4139 C C . LEU A 1 26 ? -7.939 5.241 3.945 1.00 24.40 193 LEU A C 4
ATOM 4140 O O . LEU A 1 26 ? -6.799 5.588 3.638 1.00 4.04 193 LEU A O 4
ATOM 4156 N N . TYR A 1 27 ? -8.215 4.488 5.018 1.00 25.05 194 TYR A N 4
ATOM 4157 C CA . TYR A 1 27 ? -7.183 3.826 5.817 1.00 11.23 194 TYR A CA 4
ATOM 4158 C C . TYR A 1 27 ? -7.334 2.310 5.651 1.00 32.34 194 TYR A C 4
ATOM 4159 O O . TYR A 1 27 ? -8.360 1.737 6.032 1.00 50.02 194 TYR A O 4
ATOM 4177 N N . ALA A 1 28 ? -6.320 1.687 5.042 1.00 13.04 195 ALA A N 4
ATOM 4178 C CA . ALA A 1 28 ? -6.277 0.232 4.774 1.00 23.22 195 ALA A CA 4
ATOM 4179 C C . ALA A 1 28 ? -4.956 -0.353 5.308 1.00 24.24 195 ALA A C 4
ATOM 4180 O O . ALA A 1 28 ? -4.228 0.323 6.046 1.00 53.20 195 ALA A O 4
ATOM 4187 N N . THR A 1 29 ? -4.696 -1.631 5.007 1.00 61.45 196 THR A N 4
ATOM 4188 C CA . THR A 1 29 ? -3.425 -2.315 5.331 1.00 65.33 196 THR A CA 4
ATOM 4189 C C . THR A 1 29 ? -2.634 -2.633 4.033 1.00 31.30 196 THR A C 4
ATOM 4190 O O . THR A 1 29 ? -3.221 -2.805 2.957 1.00 72.53 196 THR A O 4
ATOM 4201 N N . LEU A 1 30 ? -1.301 -2.660 4.145 1.00 13.14 197 LEU A N 4
ATOM 4202 C CA . LEU A 1 30 ? -0.414 -3.283 3.157 1.00 1.11 197 LEU A CA 4
ATOM 4203 C C . LEU A 1 30 ? 0.172 -4.528 3.820 1.00 53.45 197 LEU A C 4
ATOM 4204 O O . LEU A 1 30 ? 1.061 -4.418 4.674 1.00 63.34 197 LEU A O 4
ATOM 4220 N N . ASP A 1 31 ? -0.341 -5.704 3.456 1.00 22.42 198 ASP A N 4
ATOM 4221 C CA . ASP A 1 31 ? 0.030 -6.957 4.123 1.00 13.05 198 ASP A CA 4
ATOM 4222 C C . ASP A 1 31 ? 1.278 -7.532 3.432 1.00 3.21 198 ASP A C 4
ATOM 4223 O O . ASP A 1 31 ? 1.208 -8.128 2.350 1.00 72.43 198 ASP A O 4
ATOM 4232 N N . VAL A 1 32 ? 2.439 -7.289 4.059 1.00 74.04 199 VAL A N 4
ATOM 4233 C CA . VAL A 1 32 ? 3.738 -7.724 3.541 1.00 51.54 199 VAL A CA 4
ATOM 4234 C C . VAL A 1 32 ? 4.235 -8.896 4.395 1.00 5.03 199 VAL A C 4
ATOM 4235 O O . VAL A 1 32 ? 4.518 -8.691 5.573 1.00 61.40 199 VAL A O 4
ATOM 4248 N N . PRO A 1 33 ? 4.334 -10.143 3.834 1.00 22.20 200 PRO A N 4
ATOM 4249 C CA . PRO A 1 33 ? 4.949 -11.260 4.554 1.00 1.44 200 PRO A CA 4
ATOM 4250 C C . PRO A 1 33 ? 6.438 -10.989 4.784 1.00 33.41 200 PRO A C 4
ATOM 4251 O O . PRO A 1 33 ? 7.085 -10.324 3.958 1.00 12.25 200 PRO A O 4
ATOM 4262 N N . ALA A 1 34 ? 6.956 -11.512 5.908 1.00 61.55 201 ALA A N 4
ATOM 4263 C CA . ALA A 1 34 ? 8.354 -11.335 6.331 1.00 72.54 201 ALA A CA 4
ATOM 4264 C C . ALA A 1 34 ? 9.374 -11.705 5.204 1.00 65.20 201 ALA A C 4
ATOM 4265 O O . ALA A 1 34 ? 10.320 -10.939 5.013 1.00 62.41 201 ALA A O 4
ATOM 4272 N N . PRO A 1 35 ? 9.211 -12.863 4.434 1.00 41.32 202 PRO A N 4
ATOM 4273 C CA . PRO A 1 35 ? 10.102 -13.178 3.279 1.00 45.31 202 PRO A CA 4
ATOM 4274 C C . PRO A 1 35 ? 10.125 -12.050 2.218 1.00 20.50 202 PRO A C 4
ATOM 4275 O O . PRO A 1 35 ? 11.206 -11.595 1.847 1.00 1.15 202 PRO A O 4
ATOM 4286 N N . ILE A 1 36 ? 8.926 -11.577 1.779 1.00 4.23 203 ILE A N 4
ATOM 4287 C CA . ILE A 1 36 ? 8.798 -10.503 0.758 1.00 74.03 203 ILE A CA 4
ATOM 4288 C C . ILE A 1 36 ? 9.358 -9.170 1.292 1.00 10.41 203 ILE A C 4
ATOM 4289 O O . ILE A 1 36 ? 9.922 -8.377 0.530 1.00 24.01 203 ILE A O 4
ATOM 4305 N N . ALA A 1 37 ? 9.216 -8.950 2.608 1.00 15.14 204 ALA A N 4
ATOM 4306 C CA . ALA A 1 37 ? 9.719 -7.745 3.276 1.00 1.13 204 ALA A CA 4
ATOM 4307 C C . ALA A 1 37 ? 11.248 -7.697 3.207 1.00 2.22 204 ALA A C 4
ATOM 4308 O O . ALA A 1 37 ? 11.808 -6.673 2.816 1.00 41.04 204 ALA A O 4
ATOM 4315 N N . VAL A 1 38 ? 11.894 -8.841 3.539 1.00 44.24 205 VAL A N 4
ATOM 4316 C CA . VAL A 1 38 ? 13.365 -8.977 3.605 1.00 35.23 205 VAL A CA 4
ATOM 4317 C C . VAL A 1 38 ? 14.011 -8.929 2.207 1.00 34.45 205 VAL A C 4
ATOM 4318 O O . VAL A 1 38 ? 14.959 -8.165 1.987 1.00 3.42 205 VAL A O 4
ATOM 4331 N N . VAL A 1 39 ? 13.479 -9.722 1.267 1.00 12.41 206 VAL A N 4
ATOM 4332 C CA . VAL A 1 39 ? 14.067 -9.855 -0.080 1.00 65.14 206 VAL A CA 4
ATOM 4333 C C . VAL A 1 39 ? 13.668 -8.654 -0.973 1.00 53.24 206 VAL A C 4
ATOM 4334 O O . VAL A 1 39 ? 14.414 -8.282 -1.881 1.00 32.22 206 VAL A O 4
ATOM 4347 N N . GLY A 1 40 ? 12.503 -8.046 -0.679 1.00 21.12 207 GLY A N 4
ATOM 4348 C CA . GLY A 1 40 ? 11.986 -6.912 -1.441 1.00 71.41 207 GLY A CA 4
ATOM 4349 C C . GLY A 1 40 ? 11.216 -7.354 -2.683 1.00 23.53 207 GLY A C 4
ATOM 4350 O O . GLY A 1 40 ? 11.682 -7.160 -3.813 1.00 2.22 207 GLY A O 4
ATOM 4354 N N . GLY A 1 41 ? 10.021 -7.942 -2.469 1.00 12.34 208 GLY A N 4
ATOM 4355 C CA . GLY A 1 41 ? 9.216 -8.527 -3.555 1.00 71.45 208 GLY A CA 4
ATOM 4356 C C . GLY A 1 41 ? 8.064 -7.618 -3.996 1.00 14.15 208 GLY A C 4
ATOM 4357 O O . GLY A 1 41 ? 8.296 -6.467 -4.375 1.00 32.51 208 GLY A O 4
ATOM 4361 N N . LYS A 1 42 ? 6.818 -8.141 -3.944 1.00 62.23 209 LYS A N 4
ATOM 4362 C CA . LYS A 1 42 ? 5.602 -7.424 -4.384 1.00 42.24 209 LYS A CA 4
ATOM 4363 C C . LYS A 1 42 ? 4.387 -7.898 -3.570 1.00 14.23 209 LYS A C 4
ATOM 4364 O O . LYS A 1 42 ? 4.232 -9.102 -3.339 1.00 63.41 209 LYS A O 4
ATOM 4383 N N . VAL A 1 43 ? 3.527 -6.947 -3.139 1.00 22.31 210 VAL A N 4
ATOM 4384 C CA . VAL A 1 43 ? 2.307 -7.246 -2.337 1.00 72.11 210 VAL A CA 4
ATOM 4385 C C . VAL A 1 43 ? 1.109 -6.390 -2.798 1.00 75.33 210 VAL A C 4
ATOM 4386 O O . VAL A 1 43 ? 1.292 -5.304 -3.355 1.00 5.31 210 VAL A O 4
ATOM 4399 N N . ARG A 1 44 ? -0.110 -6.886 -2.515 1.00 45.00 211 ARG A N 4
ATOM 4400 C CA . ARG A 1 44 ? -1.373 -6.226 -2.883 1.00 24.43 211 ARG A CA 4
ATOM 4401 C C . ARG A 1 44 ? -1.698 -5.051 -1.931 1.00 42.32 211 ARG A C 4
ATOM 4402 O O . ARG A 1 44 ? -1.491 -5.149 -0.718 1.00 0.20 211 ARG A O 4
ATOM 4423 N N . ALA A 1 45 ? -2.237 -3.971 -2.519 1.00 44.31 212 ALA A N 4
ATOM 4424 C CA . ALA A 1 45 ? -2.775 -2.802 -1.818 1.00 54.40 212 ALA A CA 4
ATOM 4425 C C . ALA A 1 45 ? -4.291 -2.706 -2.116 1.00 31.33 212 ALA A C 4
ATOM 4426 O O . ALA A 1 45 ? -4.688 -2.554 -3.279 1.00 72.03 212 ALA A O 4
ATOM 4433 N N . MET A 1 46 ? -5.124 -2.839 -1.061 1.00 71.42 213 MET A N 4
ATOM 4434 C CA . MET A 1 46 ? -6.607 -2.793 -1.165 1.00 10.12 213 MET A CA 4
ATOM 4435 C C . MET A 1 46 ? -7.094 -1.389 -1.592 1.00 32.02 213 MET A C 4
ATOM 4436 O O . MET A 1 46 ? -6.687 -0.389 -1.002 1.00 21.52 213 MET A O 4
ATOM 4450 N N . THR A 1 47 ? -7.976 -1.355 -2.616 1.00 12.01 214 THR A N 4
ATOM 4451 C CA . THR A 1 47 ? -8.477 -0.109 -3.248 1.00 11.21 214 THR A CA 4
ATOM 4452 C C . THR A 1 47 ? -10.019 -0.184 -3.430 1.00 40.04 214 THR A C 4
ATOM 4453 O O . THR A 1 47 ? -10.668 -1.104 -2.928 1.00 62.42 214 THR A O 4
ATOM 4464 N N . LEU A 1 48 ? -10.576 0.797 -4.154 1.00 54.33 215 LEU A N 4
ATOM 4465 C CA . LEU A 1 48 ? -12.030 0.963 -4.378 1.00 54.51 215 LEU A CA 4
ATOM 4466 C C . LEU A 1 48 ? -12.588 -0.163 -5.258 1.00 10.11 215 LEU A C 4
ATOM 4467 O O . LEU A 1 48 ? -13.370 -1.008 -4.822 1.00 0.43 215 LEU A O 4
ATOM 4483 N N . GLU A 1 49 ? -12.126 -0.130 -6.513 1.00 14.52 216 GLU A N 4
ATOM 4484 C CA . GLU A 1 49 ? -12.701 -0.878 -7.632 1.00 1.53 216 GLU A CA 4
ATOM 4485 C C . GLU A 1 49 ? -11.825 -2.073 -8.013 1.00 23.43 216 GLU A C 4
ATOM 4486 O O . GLU A 1 49 ? -12.337 -3.171 -8.259 1.00 34.30 216 GLU A O 4
ATOM 4498 N N . GLY A 1 50 ? -10.505 -1.853 -8.038 1.00 1.34 217 GLY A N 4
ATOM 4499 C CA . GLY A 1 50 ? -9.556 -2.877 -8.490 1.00 52.05 217 GLY A CA 4
ATOM 4500 C C . GLY A 1 50 ? -8.333 -2.943 -7.595 1.00 63.54 217 GLY A C 4
ATOM 4501 O O . GLY A 1 50 ? -7.900 -1.897 -7.106 1.00 4.50 217 GLY A O 4
ATOM 4505 N N . PRO A 1 51 ? -7.740 -4.158 -7.365 1.00 3.21 218 PRO A N 4
ATOM 4506 C CA . PRO A 1 51 ? -6.589 -4.310 -6.457 1.00 74.41 218 PRO A CA 4
ATOM 4507 C C . PRO A 1 51 ? -5.282 -3.781 -7.074 1.00 71.53 218 PRO A C 4
ATOM 4508 O O . PRO A 1 51 ? -4.971 -4.010 -8.252 1.00 33.02 218 PRO A O 4
ATOM 4519 N N . VAL A 1 52 ? -4.522 -3.088 -6.239 1.00 64.12 219 VAL A N 4
ATOM 4520 C CA . VAL A 1 52 ? -3.214 -2.528 -6.581 1.00 64.02 219 VAL A CA 4
ATOM 4521 C C . VAL A 1 52 ? -2.134 -3.525 -6.128 1.00 63.41 219 VAL A C 4
ATOM 4522 O O . VAL A 1 52 ? -2.423 -4.465 -5.391 1.00 1.15 219 VAL A O 4
ATOM 4535 N N . GLU A 1 53 ? -0.911 -3.353 -6.622 1.00 61.52 220 GLU A N 4
ATOM 4536 C CA . GLU A 1 53 ? 0.247 -4.147 -6.216 1.00 74.32 220 GLU A CA 4
ATOM 4537 C C . GLU A 1 53 ? 1.467 -3.217 -6.224 1.00 12.14 220 GLU A C 4
ATOM 4538 O O . GLU A 1 53 ? 1.563 -2.323 -7.084 1.00 1.13 220 GLU A O 4
ATOM 4550 N N . VAL A 1 54 ? 2.392 -3.422 -5.277 1.00 43.15 221 VAL A N 4
ATOM 4551 C CA . VAL A 1 54 ? 3.522 -2.512 -5.045 1.00 1.01 221 VAL A CA 4
ATOM 4552 C C . VAL A 1 54 ? 4.824 -3.298 -4.852 1.00 52.23 221 VAL A C 4
ATOM 4553 O O . VAL A 1 54 ? 4.828 -4.360 -4.211 1.00 21.31 221 VAL A O 4
ATOM 4566 N N . ALA A 1 55 ? 5.909 -2.768 -5.423 1.00 45.12 222 ALA A N 4
ATOM 4567 C CA . ALA A 1 55 ? 7.260 -3.278 -5.226 1.00 4.44 222 ALA A CA 4
ATOM 4568 C C . ALA A 1 55 ? 7.747 -2.902 -3.818 1.00 3.35 222 ALA A C 4
ATOM 4569 O O . ALA A 1 55 ? 7.898 -1.711 -3.506 1.00 23.14 222 ALA A O 4
ATOM 4576 N N . VAL A 1 56 ? 7.918 -3.924 -2.968 1.00 62.12 223 VAL A N 4
ATOM 4577 C CA . VAL A 1 56 ? 8.444 -3.767 -1.606 1.00 20.34 223 VAL A CA 4
ATOM 4578 C C . VAL A 1 56 ? 9.982 -3.567 -1.667 1.00 31.23 223 VAL A C 4
ATOM 4579 O O . VAL A 1 56 ? 10.648 -4.274 -2.423 1.00 5.23 223 VAL A O 4
ATOM 4592 N N . PRO A 1 57 ? 10.557 -2.550 -0.938 1.00 74.02 224 PRO A N 4
ATOM 4593 C CA . PRO A 1 57 ? 12.030 -2.417 -0.761 1.00 63.34 224 PRO A CA 4
ATOM 4594 C C . PRO A 1 57 ? 12.600 -3.564 0.119 1.00 12.04 224 PRO A C 4
ATOM 4595 O O . PRO A 1 57 ? 11.852 -4.168 0.894 1.00 54.34 224 PRO A O 4
ATOM 4606 N N . PRO A 1 58 ? 13.920 -3.917 -0.006 1.00 44.45 225 PRO A N 4
ATOM 4607 C CA . PRO A 1 58 ? 14.527 -4.980 0.819 1.00 62.21 225 PRO A CA 4
ATOM 4608 C C . PRO A 1 58 ? 14.567 -4.595 2.316 1.00 30.52 225 PRO A C 4
ATOM 4609 O O . PRO A 1 58 ? 14.923 -3.463 2.663 1.00 13.33 225 PRO A O 4
ATOM 4620 N N . ARG A 1 59 ? 14.203 -5.572 3.161 1.00 1.43 226 ARG A N 4
ATOM 4621 C CA . ARG A 1 59 ? 14.083 -5.440 4.619 1.00 31.34 226 ARG A CA 4
ATOM 4622 C C . ARG A 1 59 ? 13.256 -4.212 5.040 1.00 62.12 226 ARG A C 4
ATOM 4623 O O . ARG A 1 59 ? 13.783 -3.207 5.528 1.00 34.34 226 ARG A O 4
ATOM 4644 N N . THR A 1 60 ? 11.947 -4.300 4.761 1.00 32.33 227 THR A N 4
ATOM 4645 C CA . THR A 1 60 ? 10.961 -3.292 5.176 1.00 3.51 227 THR A CA 4
ATOM 4646 C C . THR A 1 60 ? 10.375 -3.640 6.555 1.00 34.14 227 THR A C 4
ATOM 4647 O O . THR A 1 60 ? 10.211 -4.819 6.895 1.00 22.11 227 THR A O 4
ATOM 4658 N N . GLN A 1 61 ? 10.101 -2.590 7.351 1.00 61.21 228 GLN A N 4
ATOM 4659 C CA . GLN A 1 61 ? 9.459 -2.692 8.671 1.00 4.43 228 GLN A CA 4
ATOM 4660 C C . GLN A 1 61 ? 8.020 -2.175 8.610 1.00 63.12 228 GLN A C 4
ATOM 4661 O O . GLN A 1 61 ? 7.659 -1.373 7.733 1.00 11.15 228 GLN A O 4
ATOM 4675 N N . ALA A 1 62 ? 7.222 -2.649 9.566 1.00 13.35 229 ALA A N 4
ATOM 4676 C CA . ALA A 1 62 ? 5.832 -2.216 9.757 1.00 24.24 229 ALA A CA 4
ATOM 4677 C C . ALA A 1 62 ? 5.785 -0.855 10.464 1.00 2.24 229 ALA A C 4
ATOM 4678 O O . ALA A 1 62 ? 6.722 -0.488 11.190 1.00 32.34 229 ALA A O 4
ATOM 4685 N N . GLY A 1 63 ? 4.685 -0.122 10.255 1.00 33.34 230 GLY A N 4
ATOM 4686 C CA . GLY A 1 63 ? 4.550 1.256 10.751 1.00 75.15 230 GLY A CA 4
ATOM 4687 C C . GLY A 1 63 ? 4.681 2.266 9.622 1.00 60.24 230 GLY A C 4
ATOM 4688 O O . GLY A 1 63 ? 4.328 3.433 9.789 1.00 11.12 230 GLY A O 4
ATOM 4692 N N . ARG A 1 64 ? 5.235 1.804 8.481 1.00 71.32 231 ARG A N 4
ATOM 4693 C CA . ARG A 1 64 ? 5.213 2.529 7.192 1.00 30.42 231 ARG A CA 4
ATOM 4694 C C . ARG A 1 64 ? 3.783 2.525 6.611 1.00 53.41 231 ARG A C 4
ATOM 4695 O O . ARG A 1 64 ? 2.866 1.956 7.223 1.00 61.15 231 ARG A O 4
ATOM 4716 N N . LYS A 1 65 ? 3.609 3.135 5.417 1.00 1.54 232 LYS A N 4
ATOM 4717 C CA . LYS A 1 65 ? 2.342 3.039 4.655 1.00 52.21 232 LYS A CA 4
ATOM 4718 C C . LYS A 1 65 ? 2.531 3.546 3.218 1.00 12.31 232 LYS A C 4
ATOM 4719 O O . LYS A 1 65 ? 3.503 4.254 2.943 1.00 62.24 232 LYS A O 4
ATOM 4738 N N . LEU A 1 66 ? 1.628 3.156 2.289 1.00 12.32 233 LEU A N 4
ATOM 4739 C CA . LEU A 1 66 ? 1.575 3.771 0.944 1.00 32.14 233 LEU A CA 4
ATOM 4740 C C . LEU A 1 66 ? 0.666 4.992 0.983 1.00 73.31 233 LEU A C 4
ATOM 4741 O O . LEU A 1 66 ? -0.322 5.017 1.734 1.00 33.55 233 LEU A O 4
ATOM 4757 N N . ARG A 1 67 ? 1.019 5.982 0.158 1.00 44.21 234 ARG A N 4
ATOM 4758 C CA . ARG A 1 67 ? 0.161 7.117 -0.176 1.00 34.54 234 ARG A CA 4
ATOM 4759 C C . ARG A 1 67 ? -0.195 7.012 -1.670 1.00 1.22 234 ARG A C 4
ATOM 4760 O O . ARG A 1 67 ? 0.657 7.201 -2.555 1.00 13.44 234 ARG A O 4
ATOM 4781 N N . LEU A 1 68 ? -1.450 6.646 -1.943 1.00 13.20 235 LEU A N 4
ATOM 4782 C CA . LEU A 1 68 ? -1.949 6.425 -3.300 1.00 25.34 235 LEU A CA 4
ATOM 4783 C C . LEU A 1 68 ? -2.929 7.535 -3.668 1.00 43.15 235 LEU A C 4
ATOM 4784 O O . LEU A 1 68 ? -4.045 7.607 -3.146 1.00 74.44 235 LEU A O 4
ATOM 4800 N N . LYS A 1 69 ? -2.499 8.377 -4.596 1.00 72.12 236 LYS A N 4
ATOM 4801 C CA . LYS A 1 69 ? -3.163 9.649 -4.899 1.00 42.24 236 LYS A CA 4
ATOM 4802 C C . LYS A 1 69 ? -4.333 9.443 -5.864 1.00 53.02 236 LYS A C 4
ATOM 4803 O O . LYS A 1 69 ? -4.157 8.911 -6.967 1.00 22.03 236 LYS A O 4
ATOM 4822 N N . GLY A 1 70 ? -5.534 9.840 -5.403 1.00 54.41 237 GLY A N 4
ATOM 4823 C CA . GLY A 1 70 ? -6.771 9.679 -6.175 1.00 64.41 237 GLY A CA 4
ATOM 4824 C C . GLY A 1 70 ? -7.411 8.300 -6.013 1.00 20.00 237 GLY A C 4
ATOM 4825 O O . GLY A 1 70 ? -8.427 8.015 -6.652 1.00 1.11 237 GLY A O 4
ATOM 4829 N N . LYS A 1 71 ? -6.804 7.443 -5.160 1.00 43.42 238 LYS A N 4
ATOM 4830 C CA . LYS A 1 71 ? -7.278 6.063 -4.909 1.00 11.51 238 LYS A CA 4
ATOM 4831 C C . LYS A 1 71 ? -8.212 5.991 -3.678 1.00 65.33 238 LYS A C 4
ATOM 4832 O O . LYS A 1 71 ? -8.604 4.891 -3.264 1.00 44.01 238 LYS A O 4
ATOM 4851 N N . GLY A 1 72 ? -8.535 7.156 -3.087 1.00 12.11 239 GLY A N 4
ATOM 4852 C CA . GLY A 1 72 ? -9.626 7.265 -2.109 1.00 25.32 239 GLY A CA 4
ATOM 4853 C C . GLY A 1 72 ? -10.958 7.487 -2.818 1.00 55.15 239 GLY A C 4
ATOM 4854 O O . GLY A 1 72 ? -11.000 7.476 -4.059 1.00 4.40 239 GLY A O 4
ATOM 4858 N N . PHE A 1 73 ? -12.046 7.703 -2.050 1.00 14.40 240 PHE A N 4
ATOM 4859 C CA . PHE A 1 73 ? -13.401 7.854 -2.631 1.00 23.30 240 PHE A CA 4
ATOM 4860 C C . PHE A 1 73 ? -13.472 9.097 -3.552 1.00 1.42 240 PHE A C 4
ATOM 4861 O O . PHE A 1 73 ? -12.905 10.132 -3.210 1.00 25.20 240 PHE A O 4
ATOM 4878 N N . PRO A 1 74 ? -14.119 8.988 -4.763 1.00 11.32 241 PRO A N 4
ATOM 4879 C CA . PRO A 1 74 ? -14.303 10.146 -5.670 1.00 22.12 241 PRO A CA 4
ATOM 4880 C C . PRO A 1 74 ? -15.300 11.177 -5.104 1.00 23.20 241 PRO A C 4
ATOM 4881 O O . PRO A 1 74 ? -16.283 10.804 -4.452 1.00 13.43 241 PRO A O 4
ATOM 4892 N N . GLY A 1 75 ? -15.021 12.469 -5.353 1.00 52.55 242 GLY A N 4
ATOM 4893 C CA . GLY A 1 75 ? -15.850 13.570 -4.853 1.00 22.12 242 GLY A CA 4
ATOM 4894 C C . GLY A 1 75 ? -16.161 14.603 -5.932 1.00 35.21 242 GLY A C 4
ATOM 4895 O O . GLY A 1 75 ? -15.510 14.600 -6.982 1.00 71.02 242 GLY A O 4
ATOM 4899 N N . PRO A 1 76 ? -17.129 15.534 -5.685 1.00 23.45 243 PRO A N 4
ATOM 4900 C CA . PRO A 1 76 ? -17.616 16.495 -6.713 1.00 4.21 243 PRO A CA 4
ATOM 4901 C C . PRO A 1 76 ? -16.577 17.580 -7.101 1.00 11.51 243 PRO A C 4
ATOM 4902 O O . PRO A 1 76 ? -16.674 18.167 -8.183 1.00 72.23 243 PRO A O 4
ATOM 4913 N N . ALA A 1 77 ? -15.597 17.842 -6.213 1.00 5.42 244 ALA A N 4
ATOM 4914 C CA . ALA A 1 77 ? -14.512 18.830 -6.462 1.00 42.35 244 ALA A CA 4
ATOM 4915 C C . ALA A 1 77 ? -13.141 18.144 -6.612 1.00 10.24 244 ALA A C 4
ATOM 4916 O O . ALA A 1 77 ? -12.125 18.826 -6.812 1.00 54.03 244 ALA A O 4
ATOM 4923 N N . GLY A 1 78 ? -13.122 16.803 -6.523 1.00 45.13 245 GLY A N 4
ATOM 4924 C CA . GLY A 1 78 ? -11.881 16.028 -6.585 1.00 32.35 245 GLY A CA 4
ATOM 4925 C C . GLY A 1 78 ? -11.963 14.775 -5.729 1.00 75.51 245 GLY A C 4
ATOM 4926 O O . GLY A 1 78 ? -12.800 14.703 -4.828 1.00 1.25 245 GLY A O 4
ATOM 4930 N N . ARG A 1 79 ? -11.094 13.785 -6.017 1.00 73.12 246 ARG A N 4
ATOM 4931 C CA . ARG A 1 79 ? -11.058 12.494 -5.289 1.00 31.45 246 ARG A CA 4
ATOM 4932 C C . ARG A 1 79 ? -10.238 12.603 -3.990 1.00 75.21 246 ARG A C 4
ATOM 4933 O O . ARG A 1 79 ? -9.547 13.602 -3.755 1.00 50.12 246 ARG A O 4
ATOM 4954 N N . GLY A 1 80 ? -10.328 11.548 -3.162 1.00 32.05 247 GLY A N 4
ATOM 4955 C CA . GLY A 1 80 ? -9.517 11.418 -1.947 1.00 21.13 247 GLY A CA 4
ATOM 4956 C C . GLY A 1 80 ? -8.288 10.564 -2.183 1.00 24.23 247 GLY A C 4
ATOM 4957 O O . GLY A 1 80 ? -8.044 10.118 -3.307 1.00 1.45 247 GLY A O 4
ATOM 4961 N N . ASP A 1 81 ? -7.532 10.290 -1.112 1.00 60.43 248 ASP A N 4
ATOM 4962 C CA . ASP A 1 81 ? -6.237 9.569 -1.204 1.00 60.42 248 ASP A CA 4
ATOM 4963 C C . ASP A 1 81 ? -6.237 8.360 -0.265 1.00 62.53 248 ASP A C 4
ATOM 4964 O O . ASP A 1 81 ? -6.878 8.369 0.781 1.00 45.00 248 ASP A O 4
ATOM 4973 N N . LEU A 1 82 ? -5.488 7.333 -0.644 1.00 61.44 249 LEU A N 4
ATOM 4974 C CA . LEU A 1 82 ? -5.503 6.022 0.018 1.00 0.04 249 LEU A CA 4
ATOM 4975 C C . LEU A 1 82 ? -4.194 5.810 0.789 1.00 73.20 249 LEU A C 4
ATOM 4976 O O . LEU A 1 82 ? -3.125 5.628 0.202 1.00 5.24 249 LEU A O 4
ATOM 4992 N N . TYR A 1 83 ? -4.304 5.857 2.112 1.00 40.44 250 TYR A N 4
ATOM 4993 C CA . TYR A 1 83 ? -3.198 5.634 3.041 1.00 22.43 250 TYR A CA 4
ATOM 4994 C C . TYR A 1 83 ? -3.350 4.242 3.648 1.00 4.51 250 TYR A C 4
ATOM 4995 O O . TYR A 1 83 ? -4.345 3.978 4.330 1.00 10.42 250 TYR A O 4
ATOM 5013 N N . LEU A 1 84 ? -2.395 3.327 3.394 1.00 14.41 251 LEU A N 4
ATOM 5014 C CA . LEU A 1 84 ? -2.526 1.931 3.880 1.00 72.22 251 LEU A CA 4
ATOM 5015 C C . LEU A 1 84 ? -1.275 1.421 4.618 1.00 34.42 251 LEU A C 4
ATOM 5016 O O . LEU A 1 84 ? -0.201 1.263 4.031 1.00 35.42 251 LEU A O 4
ATOM 5032 N N . GLU A 1 85 ? -1.460 1.145 5.929 1.00 40.13 252 GLU A N 4
ATOM 5033 C CA . GLU A 1 85 ? -0.387 0.833 6.879 1.00 33.43 252 GLU A CA 4
ATOM 5034 C C . GLU A 1 85 ? 0.262 -0.526 6.589 1.00 74.11 252 GLU A C 4
ATOM 5035 O O . GLU A 1 85 ? -0.397 -1.572 6.660 1.00 50.31 252 GLU A O 4
ATOM 5047 N N . VAL A 1 86 ? 1.565 -0.470 6.312 1.00 73.52 253 VAL A N 4
ATOM 5048 C CA . VAL A 1 86 ? 2.419 -1.635 6.111 1.00 22.11 253 VAL A CA 4
ATOM 5049 C C . VAL A 1 86 ? 2.534 -2.447 7.399 1.00 41.22 253 VAL A C 4
ATOM 5050 O O . VAL A 1 86 ? 2.886 -1.907 8.460 1.00 22.34 253 VAL A O 4
ATOM 5063 N N . ARG A 1 87 ? 2.200 -3.730 7.290 1.00 71.34 254 ARG A N 4
ATOM 5064 C CA . ARG A 1 87 ? 2.321 -4.713 8.345 1.00 5.33 254 ARG A CA 4
ATOM 5065 C C . ARG A 1 87 ? 3.271 -5.813 7.877 1.00 64.33 254 ARG A C 4
ATOM 5066 O O . ARG A 1 87 ? 3.163 -6.270 6.735 1.00 42.11 254 ARG A O 4
ATOM 5087 N N . ILE A 1 88 ? 4.204 -6.237 8.748 1.00 4.23 255 ILE A N 4
ATOM 5088 C CA . ILE A 1 88 ? 5.107 -7.360 8.457 1.00 5.11 255 ILE A CA 4
ATOM 5089 C C . ILE A 1 88 ? 4.547 -8.607 9.152 1.00 74.03 255 ILE A C 4
ATOM 5090 O O . ILE A 1 88 ? 4.527 -8.686 10.388 1.00 61.12 255 ILE A O 4
ATOM 5106 N N . THR A 1 89 ? 4.065 -9.562 8.343 1.00 14.11 256 THR A N 4
ATOM 5107 C CA . THR A 1 89 ? 3.337 -10.742 8.808 1.00 11.35 256 THR A CA 4
ATOM 5108 C C . THR A 1 89 ? 3.571 -11.911 7.795 1.00 34.10 256 THR A C 4
ATOM 5109 O O . THR A 1 89 ? 4.708 -12.435 7.765 1.00 51.02 256 THR A O 4
ATOM 5121 N N . MET A 1 1 ? 4.710 8.415 -12.612 1.00 54.00 168 MET A N 5
ATOM 5122 C CA . MET A 1 1 ? 4.283 7.219 -13.373 1.00 11.24 168 MET A CA 5
ATOM 5123 C C . MET A 1 1 ? 5.483 6.274 -13.541 1.00 44.13 168 MET A C 5
ATOM 5124 O O . MET A 1 1 ? 6.349 6.515 -14.384 1.00 72.52 168 MET A O 5
ATOM 5140 N N . GLU A 1 2 ? 5.552 5.233 -12.693 1.00 33.13 169 GLU A N 5
ATOM 5141 C CA . GLU A 1 2 ? 6.574 4.161 -12.789 1.00 45.22 169 GLU A CA 5
ATOM 5142 C C . GLU A 1 2 ? 5.902 2.843 -13.227 1.00 42.13 169 GLU A C 5
ATOM 5143 O O . GLU A 1 2 ? 4.692 2.820 -13.519 1.00 41.55 169 GLU A O 5
ATOM 5155 N N . THR A 1 3 ? 6.687 1.744 -13.275 1.00 71.33 170 THR A N 5
ATOM 5156 C CA . THR A 1 3 ? 6.182 0.401 -13.611 1.00 14.22 170 THR A CA 5
ATOM 5157 C C . THR A 1 3 ? 5.516 -0.258 -12.367 1.00 22.15 170 THR A C 5
ATOM 5158 O O . THR A 1 3 ? 6.022 -1.223 -11.785 1.00 63.31 170 THR A O 5
ATOM 5169 N N . ALA A 1 4 ? 4.367 0.308 -11.964 1.00 24.24 171 ALA A N 5
ATOM 5170 C CA . ALA A 1 4 ? 3.568 -0.158 -10.813 1.00 14.23 171 ALA A CA 5
ATOM 5171 C C . ALA A 1 4 ? 2.248 0.604 -10.778 1.00 43.45 171 ALA A C 5
ATOM 5172 O O . ALA A 1 4 ? 2.158 1.722 -11.303 1.00 11.32 171 ALA A O 5
ATOM 5179 N N . THR A 1 5 ? 1.235 -0.012 -10.159 1.00 71.14 172 THR A N 5
ATOM 5180 C CA . THR A 1 5 ? -0.088 0.603 -9.952 1.00 33.25 172 THR A CA 5
ATOM 5181 C C . THR A 1 5 ? -0.023 1.626 -8.788 1.00 52.32 172 THR A C 5
ATOM 5182 O O . THR A 1 5 ? -0.799 2.590 -8.737 1.00 43.30 172 THR A O 5
ATOM 5193 N N . ALA A 1 6 ? 0.929 1.398 -7.859 1.00 24.15 173 ALA A N 5
ATOM 5194 C CA . ALA A 1 6 ? 1.165 2.279 -6.703 1.00 3.22 173 ALA A CA 5
ATOM 5195 C C . ALA A 1 6 ? 2.192 3.363 -7.037 1.00 72.45 173 ALA A C 5
ATOM 5196 O O . ALA A 1 6 ? 3.161 3.094 -7.759 1.00 61.02 173 ALA A O 5
ATOM 5203 N N . GLY A 1 7 ? 1.974 4.573 -6.495 1.00 52.51 174 GLY A N 5
ATOM 5204 C CA . GLY A 1 7 ? 2.915 5.680 -6.630 1.00 24.53 174 GLY A CA 5
ATOM 5205 C C . GLY A 1 7 ? 4.233 5.413 -5.908 1.00 70.31 174 GLY A C 5
ATOM 5206 O O . GLY A 1 7 ? 5.243 5.080 -6.538 1.00 73.30 174 GLY A O 5
ATOM 5210 N N . GLU A 1 8 ? 4.190 5.532 -4.578 1.00 70.42 175 GLU A N 5
ATOM 5211 C CA . GLU A 1 8 ? 5.348 5.320 -3.698 1.00 23.53 175 GLU A CA 5
ATOM 5212 C C . GLU A 1 8 ? 4.899 4.994 -2.259 1.00 31.44 175 GLU A C 5
ATOM 5213 O O . GLU A 1 8 ? 3.705 5.089 -1.919 1.00 1.21 175 GLU A O 5
ATOM 5225 N N . TRP A 1 9 ? 5.887 4.606 -1.434 1.00 43.21 176 TRP A N 5
ATOM 5226 C CA . TRP A 1 9 ? 5.739 4.489 0.025 1.00 44.22 176 TRP A CA 5
ATOM 5227 C C . TRP A 1 9 ? 5.991 5.872 0.659 1.00 33.13 176 TRP A C 5
ATOM 5228 O O . TRP A 1 9 ? 5.079 6.537 1.157 1.00 35.32 176 TRP A O 5
ATOM 5249 N N . GLN A 1 10 ? 7.275 6.265 0.579 1.00 33.31 177 GLN A N 5
ATOM 5250 C CA . GLN A 1 10 ? 7.854 7.478 1.167 1.00 2.32 177 GLN A CA 5
ATOM 5251 C C . GLN A 1 10 ? 9.304 7.549 0.642 1.00 2.04 177 GLN A C 5
ATOM 5252 O O . GLN A 1 10 ? 9.513 7.385 -0.568 1.00 41.53 177 GLN A O 5
ATOM 5266 N N . GLY A 1 11 ? 10.305 7.781 1.512 1.00 50.24 178 GLY A N 5
ATOM 5267 C CA . GLY A 1 11 ? 11.702 7.489 1.162 1.00 25.23 178 GLY A CA 5
ATOM 5268 C C . GLY A 1 11 ? 11.988 5.999 1.326 1.00 53.31 178 GLY A C 5
ATOM 5269 O O . GLY A 1 11 ? 12.771 5.593 2.190 1.00 23.14 178 GLY A O 5
ATOM 5273 N N . LYS A 1 12 ? 11.325 5.193 0.472 1.00 51.33 179 LYS A N 5
ATOM 5274 C CA . LYS A 1 12 ? 11.318 3.719 0.556 1.00 64.21 179 LYS A CA 5
ATOM 5275 C C . LYS A 1 12 ? 12.746 3.132 0.474 1.00 11.24 179 LYS A C 5
ATOM 5276 O O . LYS A 1 12 ? 13.463 3.316 -0.520 1.00 61.35 179 LYS A O 5
ATOM 5295 N N . GLY A 1 13 ? 13.152 2.458 1.566 1.00 44.32 180 GLY A N 5
ATOM 5296 C CA . GLY A 1 13 ? 14.501 1.908 1.716 1.00 11.12 180 GLY A CA 5
ATOM 5297 C C . GLY A 1 13 ? 15.157 2.340 3.013 1.00 72.31 180 GLY A C 5
ATOM 5298 O O . GLY A 1 13 ? 16.009 1.625 3.554 1.00 64.43 180 GLY A O 5
ATOM 5302 N N . SER A 1 14 ? 14.758 3.526 3.517 1.00 44.42 181 SER A N 5
ATOM 5303 C CA . SER A 1 14 ? 15.308 4.099 4.755 1.00 73.12 181 SER A CA 5
ATOM 5304 C C . SER A 1 14 ? 14.199 4.790 5.576 1.00 3.44 181 SER A C 5
ATOM 5305 O O . SER A 1 14 ? 14.003 4.464 6.752 1.00 22.14 181 SER A O 5
ATOM 5313 N N . GLY A 1 15 ? 13.468 5.734 4.939 1.00 13.34 182 GLY A N 5
ATOM 5314 C CA . GLY A 1 15 ? 12.343 6.434 5.581 1.00 23.33 182 GLY A CA 5
ATOM 5315 C C . GLY A 1 15 ? 11.170 5.502 5.865 1.00 11.14 182 GLY A C 5
ATOM 5316 O O . GLY A 1 15 ? 10.857 4.637 5.034 1.00 72.23 182 GLY A O 5
ATOM 5320 N N . GLY A 1 16 ? 10.508 5.674 7.028 1.00 72.54 183 GLY A N 5
ATOM 5321 C CA . GLY A 1 16 ? 9.475 4.737 7.487 1.00 71.31 183 GLY A CA 5
ATOM 5322 C C . GLY A 1 16 ? 8.221 5.400 8.033 1.00 41.51 183 GLY A C 5
ATOM 5323 O O . GLY A 1 16 ? 7.262 4.707 8.384 1.00 4.44 183 GLY A O 5
ATOM 5327 N N . SER A 1 17 ? 8.207 6.739 8.118 1.00 14.32 184 SER A N 5
ATOM 5328 C CA . SER A 1 17 ? 7.056 7.488 8.648 1.00 1.21 184 SER A CA 5
ATOM 5329 C C . SER A 1 17 ? 6.112 7.933 7.511 1.00 72.34 184 SER A C 5
ATOM 5330 O O . SER A 1 17 ? 6.524 8.671 6.609 1.00 12.53 184 SER A O 5
ATOM 5338 N N . GLY A 1 18 ? 4.862 7.448 7.553 1.00 23.22 185 GLY A N 5
ATOM 5339 C CA . GLY A 1 18 ? 3.797 7.924 6.663 1.00 62.14 185 GLY A CA 5
ATOM 5340 C C . GLY A 1 18 ? 2.832 8.834 7.408 1.00 42.41 185 GLY A C 5
ATOM 5341 O O . GLY A 1 18 ? 2.740 8.767 8.640 1.00 75.51 185 GLY A O 5
ATOM 5345 N N . GLY A 1 19 ? 2.087 9.664 6.664 1.00 2.43 186 GLY A N 5
ATOM 5346 C CA . GLY A 1 19 ? 1.256 10.714 7.264 1.00 22.12 186 GLY A CA 5
ATOM 5347 C C . GLY A 1 19 ? -0.179 10.298 7.564 1.00 55.24 186 GLY A C 5
ATOM 5348 O O . GLY A 1 19 ? -0.639 9.222 7.150 1.00 44.33 186 GLY A O 5
ATOM 5352 N N . SER A 1 20 ? -0.877 11.181 8.294 1.00 1.23 187 SER A N 5
ATOM 5353 C CA . SER A 1 20 ? -2.311 11.046 8.613 1.00 41.44 187 SER A CA 5
ATOM 5354 C C . SER A 1 20 ? -3.180 11.404 7.392 1.00 63.10 187 SER A C 5
ATOM 5355 O O . SER A 1 20 ? -2.686 12.043 6.454 1.00 12.22 187 SER A O 5
ATOM 5363 N N . GLY A 1 21 ? -4.476 11.033 7.446 1.00 71.21 188 GLY A N 5
ATOM 5364 C CA . GLY A 1 21 ? -5.401 11.146 6.306 1.00 20.30 188 GLY A CA 5
ATOM 5365 C C . GLY A 1 21 ? -5.552 12.558 5.751 1.00 0.25 188 GLY A C 5
ATOM 5366 O O . GLY A 1 21 ? -5.472 13.532 6.511 1.00 10.42 188 GLY A O 5
ATOM 5370 N N . GLY A 1 22 ? -5.749 12.672 4.423 1.00 73.43 189 GLY A N 5
ATOM 5371 C CA . GLY A 1 22 ? -5.875 13.968 3.747 1.00 54.43 189 GLY A CA 5
ATOM 5372 C C . GLY A 1 22 ? -7.326 14.417 3.559 1.00 34.24 189 GLY A C 5
ATOM 5373 O O . GLY A 1 22 ? -7.882 15.120 4.414 1.00 73.24 189 GLY A O 5
ATOM 5377 N N . SER A 1 23 ? -7.943 13.987 2.442 1.00 42.42 190 SER A N 5
ATOM 5378 C CA . SER A 1 23 ? -9.296 14.416 2.022 1.00 12.33 190 SER A CA 5
ATOM 5379 C C . SER A 1 23 ? -9.924 13.325 1.144 1.00 32.40 190 SER A C 5
ATOM 5380 O O . SER A 1 23 ? -9.274 12.856 0.203 1.00 72.12 190 SER A O 5
ATOM 5388 N N . GLN A 1 24 ? -11.182 12.914 1.476 1.00 13.04 191 GLN A N 5
ATOM 5389 C CA . GLN A 1 24 ? -11.901 11.781 0.816 1.00 63.23 191 GLN A CA 5
ATOM 5390 C C . GLN A 1 24 ? -11.103 10.466 0.985 1.00 53.40 191 GLN A C 5
ATOM 5391 O O . GLN A 1 24 ? -11.307 9.472 0.258 1.00 22.11 191 GLN A O 5
ATOM 5405 N N . ASP A 1 25 ? -10.222 10.497 1.987 1.00 55.32 192 ASP A N 5
ATOM 5406 C CA . ASP A 1 25 ? -9.147 9.544 2.163 1.00 74.50 192 ASP A CA 5
ATOM 5407 C C . ASP A 1 25 ? -9.638 8.256 2.803 1.00 32.13 192 ASP A C 5
ATOM 5408 O O . ASP A 1 25 ? -10.665 8.239 3.491 1.00 3.44 192 ASP A O 5
ATOM 5417 N N . LEU A 1 26 ? -8.892 7.180 2.557 1.00 40.35 193 LEU A N 5
ATOM 5418 C CA . LEU A 1 26 ? -9.139 5.877 3.180 1.00 24.21 193 LEU A CA 5
ATOM 5419 C C . LEU A 1 26 ? -7.890 5.399 3.916 1.00 15.12 193 LEU A C 5
ATOM 5420 O O . LEU A 1 26 ? -6.778 5.478 3.385 1.00 53.40 193 LEU A O 5
ATOM 5436 N N . TYR A 1 27 ? -8.079 4.939 5.157 1.00 70.33 194 TYR A N 5
ATOM 5437 C CA . TYR A 1 27 ? -7.050 4.205 5.892 1.00 25.35 194 TYR A CA 5
ATOM 5438 C C . TYR A 1 27 ? -7.264 2.700 5.663 1.00 44.22 194 TYR A C 5
ATOM 5439 O O . TYR A 1 27 ? -8.383 2.201 5.793 1.00 21.13 194 TYR A O 5
ATOM 5457 N N . ALA A 1 28 ? -6.192 2.003 5.288 1.00 62.20 195 ALA A N 5
ATOM 5458 C CA . ALA A 1 28 ? -6.200 0.537 5.117 1.00 5.23 195 ALA A CA 5
ATOM 5459 C C . ALA A 1 28 ? -4.898 -0.045 5.695 1.00 21.20 195 ALA A C 5
ATOM 5460 O O . ALA A 1 28 ? -4.152 0.657 6.388 1.00 3.41 195 ALA A O 5
ATOM 5467 N N . THR A 1 29 ? -4.663 -1.339 5.475 1.00 3.24 196 THR A N 5
ATOM 5468 C CA . THR A 1 29 ? -3.455 -2.034 5.944 1.00 52.12 196 THR A CA 5
ATOM 5469 C C . THR A 1 29 ? -2.766 -2.784 4.779 1.00 33.45 196 THR A C 5
ATOM 5470 O O . THR A 1 29 ? -3.377 -3.659 4.167 1.00 13.45 196 THR A O 5
ATOM 5481 N N . LEU A 1 30 ? -1.503 -2.422 4.476 1.00 71.12 197 LEU A N 5
ATOM 5482 C CA . LEU A 1 30 ? -0.668 -3.164 3.518 1.00 33.35 197 LEU A CA 5
ATOM 5483 C C . LEU A 1 30 ? -0.065 -4.371 4.245 1.00 21.20 197 LEU A C 5
ATOM 5484 O O . LEU A 1 30 ? 0.836 -4.212 5.063 1.00 1.31 197 LEU A O 5
ATOM 5500 N N . ASP A 1 31 ? -0.581 -5.563 3.975 1.00 33.44 198 ASP A N 5
ATOM 5501 C CA . ASP A 1 31 ? -0.124 -6.783 4.649 1.00 70.45 198 ASP A CA 5
ATOM 5502 C C . ASP A 1 31 ? 0.994 -7.428 3.807 1.00 63.32 198 ASP A C 5
ATOM 5503 O O . ASP A 1 31 ? 0.747 -8.087 2.791 1.00 24.13 198 ASP A O 5
ATOM 5512 N N . VAL A 1 32 ? 2.248 -7.177 4.229 1.00 51.13 199 VAL A N 5
ATOM 5513 C CA . VAL A 1 32 ? 3.445 -7.684 3.556 1.00 75.23 199 VAL A CA 5
ATOM 5514 C C . VAL A 1 32 ? 3.949 -8.896 4.353 1.00 31.23 199 VAL A C 5
ATOM 5515 O O . VAL A 1 32 ? 4.223 -8.758 5.551 1.00 4.14 199 VAL A O 5
ATOM 5528 N N . PRO A 1 33 ? 4.065 -10.106 3.735 1.00 52.11 200 PRO A N 5
ATOM 5529 C CA . PRO A 1 33 ? 4.652 -11.270 4.416 1.00 54.20 200 PRO A CA 5
ATOM 5530 C C . PRO A 1 33 ? 6.156 -11.056 4.632 1.00 51.21 200 PRO A C 5
ATOM 5531 O O . PRO A 1 33 ? 6.810 -10.368 3.830 1.00 13.13 200 PRO A O 5
ATOM 5542 N N . ALA A 1 34 ? 6.678 -11.649 5.720 1.00 52.22 201 ALA A N 5
ATOM 5543 C CA . ALA A 1 34 ? 8.091 -11.533 6.118 1.00 74.25 201 ALA A CA 5
ATOM 5544 C C . ALA A 1 34 ? 9.082 -11.850 4.955 1.00 2.12 201 ALA A C 5
ATOM 5545 O O . ALA A 1 34 ? 10.014 -11.069 4.749 1.00 44.34 201 ALA A O 5
ATOM 5552 N N . PRO A 1 35 ? 8.890 -12.967 4.149 1.00 3.52 202 PRO A N 5
ATOM 5553 C CA . PRO A 1 35 ? 9.773 -13.260 2.978 1.00 23.23 202 PRO A CA 5
ATOM 5554 C C . PRO A 1 35 ? 9.819 -12.113 1.928 1.00 51.44 202 PRO A C 5
ATOM 5555 O O . PRO A 1 35 ? 10.910 -11.701 1.518 1.00 2.32 202 PRO A O 5
ATOM 5566 N N . ILE A 1 36 ? 8.635 -11.597 1.512 1.00 21.32 203 ILE A N 5
ATOM 5567 C CA . ILE A 1 36 ? 8.541 -10.495 0.518 1.00 74.01 203 ILE A CA 5
ATOM 5568 C C . ILE A 1 36 ? 9.113 -9.189 1.100 1.00 13.23 203 ILE A C 5
ATOM 5569 O O . ILE A 1 36 ? 9.701 -8.380 0.371 1.00 64.00 203 ILE A O 5
ATOM 5585 N N . ALA A 1 37 ? 8.959 -9.011 2.421 1.00 1.12 204 ALA A N 5
ATOM 5586 C CA . ALA A 1 37 ? 9.495 -7.844 3.127 1.00 24.23 204 ALA A CA 5
ATOM 5587 C C . ALA A 1 37 ? 11.029 -7.835 3.075 1.00 31.53 204 ALA A C 5
ATOM 5588 O O . ALA A 1 37 ? 11.623 -6.792 2.822 1.00 23.34 204 ALA A O 5
ATOM 5595 N N . VAL A 1 38 ? 11.644 -9.021 3.284 1.00 34.41 205 VAL A N 5
ATOM 5596 C CA . VAL A 1 38 ? 13.111 -9.195 3.271 1.00 60.20 205 VAL A CA 5
ATOM 5597 C C . VAL A 1 38 ? 13.695 -9.021 1.858 1.00 74.14 205 VAL A C 5
ATOM 5598 O O . VAL A 1 38 ? 14.617 -8.220 1.665 1.00 44.34 205 VAL A O 5
ATOM 5611 N N . VAL A 1 39 ? 13.136 -9.743 0.871 1.00 41.22 206 VAL A N 5
ATOM 5612 C CA . VAL A 1 39 ? 13.695 -9.784 -0.496 1.00 70.33 206 VAL A CA 5
ATOM 5613 C C . VAL A 1 39 ? 13.307 -8.519 -1.286 1.00 20.34 206 VAL A C 5
ATOM 5614 O O . VAL A 1 39 ? 13.998 -8.129 -2.234 1.00 45.35 206 VAL A O 5
ATOM 5627 N N . GLY A 1 40 ? 12.217 -7.869 -0.844 1.00 63.10 207 GLY A N 5
ATOM 5628 C CA . GLY A 1 40 ? 11.702 -6.676 -1.498 1.00 0.51 207 GLY A CA 5
ATOM 5629 C C . GLY A 1 40 ? 10.970 -7.008 -2.789 1.00 42.21 207 GLY A C 5
ATOM 5630 O O . GLY A 1 40 ? 11.381 -6.582 -3.873 1.00 43.52 207 GLY A O 5
ATOM 5634 N N . GLY A 1 41 ? 9.877 -7.782 -2.664 1.00 52.44 208 GLY A N 5
ATOM 5635 C CA . GLY A 1 41 ? 9.126 -8.277 -3.822 1.00 70.04 208 GLY A CA 5
ATOM 5636 C C . GLY A 1 41 ? 7.982 -7.345 -4.210 1.00 24.31 208 GLY A C 5
ATOM 5637 O O . GLY A 1 41 ? 8.211 -6.168 -4.510 1.00 63.25 208 GLY A O 5
ATOM 5641 N N . LYS A 1 42 ? 6.746 -7.868 -4.191 1.00 61.43 209 LYS A N 5
ATOM 5642 C CA . LYS A 1 42 ? 5.531 -7.108 -4.537 1.00 41.35 209 LYS A CA 5
ATOM 5643 C C . LYS A 1 42 ? 4.361 -7.615 -3.692 1.00 2.24 209 LYS A C 5
ATOM 5644 O O . LYS A 1 42 ? 4.260 -8.817 -3.450 1.00 42.42 209 LYS A O 5
ATOM 5663 N N . VAL A 1 43 ? 3.500 -6.686 -3.233 1.00 34.53 210 VAL A N 5
ATOM 5664 C CA . VAL A 1 43 ? 2.266 -7.021 -2.471 1.00 24.41 210 VAL A CA 5
ATOM 5665 C C . VAL A 1 43 ? 1.086 -6.170 -2.955 1.00 30.22 210 VAL A C 5
ATOM 5666 O O . VAL A 1 43 ? 1.275 -5.047 -3.431 1.00 33.45 210 VAL A O 5
ATOM 5679 N N . ARG A 1 44 ? -0.125 -6.715 -2.802 1.00 71.34 211 ARG A N 5
ATOM 5680 C CA . ARG A 1 44 ? -1.376 -6.044 -3.181 1.00 73.13 211 ARG A CA 5
ATOM 5681 C C . ARG A 1 44 ? -1.772 -4.991 -2.127 1.00 20.42 211 ARG A C 5
ATOM 5682 O O . ARG A 1 44 ? -1.639 -5.222 -0.921 1.00 61.15 211 ARG A O 5
ATOM 5703 N N . ALA A 1 45 ? -2.277 -3.855 -2.610 1.00 22.41 212 ALA A N 5
ATOM 5704 C CA . ALA A 1 45 ? -2.854 -2.789 -1.790 1.00 33.43 212 ALA A CA 5
ATOM 5705 C C . ALA A 1 45 ? -4.358 -2.745 -2.083 1.00 73.23 212 ALA A C 5
ATOM 5706 O O . ALA A 1 45 ? -4.758 -2.478 -3.226 1.00 2.42 212 ALA A O 5
ATOM 5713 N N . MET A 1 46 ? -5.180 -3.043 -1.058 1.00 11.01 213 MET A N 5
ATOM 5714 C CA . MET A 1 46 ? -6.652 -3.085 -1.186 1.00 30.24 213 MET A CA 5
ATOM 5715 C C . MET A 1 46 ? -7.216 -1.686 -1.544 1.00 31.24 213 MET A C 5
ATOM 5716 O O . MET A 1 46 ? -6.904 -0.684 -0.883 1.00 64.11 213 MET A O 5
ATOM 5730 N N . THR A 1 47 ? -8.025 -1.655 -2.620 1.00 60.40 214 THR A N 5
ATOM 5731 C CA . THR A 1 47 ? -8.598 -0.424 -3.211 1.00 41.13 214 THR A CA 5
ATOM 5732 C C . THR A 1 47 ? -10.116 -0.611 -3.434 1.00 1.02 214 THR A C 5
ATOM 5733 O O . THR A 1 47 ? -10.702 -1.589 -2.964 1.00 70.54 214 THR A O 5
ATOM 5744 N N . LEU A 1 48 ? -10.739 0.340 -4.148 1.00 40.00 215 LEU A N 5
ATOM 5745 C CA . LEU A 1 48 ? -12.201 0.377 -4.351 1.00 72.01 215 LEU A CA 5
ATOM 5746 C C . LEU A 1 48 ? -12.648 -0.683 -5.368 1.00 53.00 215 LEU A C 5
ATOM 5747 O O . LEU A 1 48 ? -13.293 -1.679 -5.039 1.00 13.23 215 LEU A O 5
ATOM 5763 N N . GLU A 1 49 ? -12.241 -0.421 -6.621 1.00 62.41 216 GLU A N 5
ATOM 5764 C CA . GLU A 1 49 ? -12.762 -1.069 -7.832 1.00 41.34 216 GLU A CA 5
ATOM 5765 C C . GLU A 1 49 ? -11.707 -1.992 -8.451 1.00 44.51 216 GLU A C 5
ATOM 5766 O O . GLU A 1 49 ? -12.028 -3.063 -8.974 1.00 1.12 216 GLU A O 5
ATOM 5778 N N . GLY A 1 50 ? -10.438 -1.551 -8.399 1.00 42.11 217 GLY A N 5
ATOM 5779 C CA . GLY A 1 50 ? -9.315 -2.305 -8.954 1.00 51.54 217 GLY A CA 5
ATOM 5780 C C . GLY A 1 50 ? -8.161 -2.355 -7.965 1.00 13.31 217 GLY A C 5
ATOM 5781 O O . GLY A 1 50 ? -7.659 -1.290 -7.588 1.00 31.43 217 GLY A O 5
ATOM 5785 N N . PRO A 1 51 ? -7.727 -3.575 -7.500 1.00 3.31 218 PRO A N 5
ATOM 5786 C CA . PRO A 1 51 ? -6.630 -3.707 -6.514 1.00 65.01 218 PRO A CA 5
ATOM 5787 C C . PRO A 1 51 ? -5.259 -3.296 -7.086 1.00 73.21 218 PRO A C 5
ATOM 5788 O O . PRO A 1 51 ? -4.923 -3.592 -8.239 1.00 63.42 218 PRO A O 5
ATOM 5799 N N . VAL A 1 52 ? -4.481 -2.637 -6.232 1.00 21.22 219 VAL A N 5
ATOM 5800 C CA . VAL A 1 52 ? -3.159 -2.092 -6.556 1.00 11.13 219 VAL A CA 5
ATOM 5801 C C . VAL A 1 52 ? -2.080 -3.139 -6.198 1.00 55.54 219 VAL A C 5
ATOM 5802 O O . VAL A 1 52 ? -2.379 -4.121 -5.529 1.00 23.55 219 VAL A O 5
ATOM 5815 N N . GLU A 1 53 ? -0.847 -2.946 -6.683 1.00 31.24 220 GLU A N 5
ATOM 5816 C CA . GLU A 1 53 ? 0.311 -3.779 -6.308 1.00 13.33 220 GLU A CA 5
ATOM 5817 C C . GLU A 1 53 ? 1.565 -2.883 -6.314 1.00 55.32 220 GLU A C 5
ATOM 5818 O O . GLU A 1 53 ? 1.738 -2.058 -7.231 1.00 50.15 220 GLU A O 5
ATOM 5830 N N . VAL A 1 54 ? 2.418 -3.038 -5.293 1.00 72.24 221 VAL A N 5
ATOM 5831 C CA . VAL A 1 54 ? 3.577 -2.162 -5.065 1.00 75.31 221 VAL A CA 5
ATOM 5832 C C . VAL A 1 54 ? 4.851 -2.989 -4.848 1.00 60.30 221 VAL A C 5
ATOM 5833 O O . VAL A 1 54 ? 4.808 -4.053 -4.210 1.00 64.33 221 VAL A O 5
ATOM 5846 N N . ALA A 1 55 ? 5.974 -2.489 -5.386 1.00 13.00 222 ALA A N 5
ATOM 5847 C CA . ALA A 1 55 ? 7.297 -3.067 -5.149 1.00 44.04 222 ALA A CA 5
ATOM 5848 C C . ALA A 1 55 ? 7.765 -2.692 -3.734 1.00 3.15 222 ALA A C 5
ATOM 5849 O O . ALA A 1 55 ? 7.975 -1.505 -3.431 1.00 15.14 222 ALA A O 5
ATOM 5856 N N . VAL A 1 56 ? 7.879 -3.710 -2.868 1.00 65.42 223 VAL A N 5
ATOM 5857 C CA . VAL A 1 56 ? 8.357 -3.553 -1.491 1.00 0.24 223 VAL A CA 5
ATOM 5858 C C . VAL A 1 56 ? 9.898 -3.324 -1.508 1.00 34.22 223 VAL A C 5
ATOM 5859 O O . VAL A 1 56 ? 10.582 -3.942 -2.319 1.00 2.14 223 VAL A O 5
ATOM 5872 N N . PRO A 1 57 ? 10.459 -2.360 -0.701 1.00 24.11 224 PRO A N 5
ATOM 5873 C CA . PRO A 1 57 ? 11.932 -2.231 -0.523 1.00 72.21 224 PRO A CA 5
ATOM 5874 C C . PRO A 1 57 ? 12.517 -3.422 0.295 1.00 22.34 224 PRO A C 5
ATOM 5875 O O . PRO A 1 57 ? 11.790 -4.047 1.079 1.00 3.12 224 PRO A O 5
ATOM 5886 N N . PRO A 1 58 ? 13.835 -3.776 0.116 1.00 51.34 225 PRO A N 5
ATOM 5887 C CA . PRO A 1 58 ? 14.468 -4.903 0.853 1.00 21.42 225 PRO A CA 5
ATOM 5888 C C . PRO A 1 58 ? 14.490 -4.655 2.377 1.00 64.31 225 PRO A C 5
ATOM 5889 O O . PRO A 1 58 ? 14.886 -3.571 2.819 1.00 31.10 225 PRO A O 5
ATOM 5900 N N . ARG A 1 59 ? 14.069 -5.680 3.144 1.00 4.12 226 ARG A N 5
ATOM 5901 C CA . ARG A 1 59 ? 13.925 -5.639 4.612 1.00 75.30 226 ARG A CA 5
ATOM 5902 C C . ARG A 1 59 ? 13.134 -4.408 5.089 1.00 20.34 226 ARG A C 5
ATOM 5903 O O . ARG A 1 59 ? 13.698 -3.423 5.584 1.00 22.23 226 ARG A O 5
ATOM 5924 N N . THR A 1 60 ? 11.820 -4.466 4.838 1.00 13.22 227 THR A N 5
ATOM 5925 C CA . THR A 1 60 ? 10.868 -3.452 5.306 1.00 33.50 227 THR A CA 5
ATOM 5926 C C . THR A 1 60 ? 10.449 -3.722 6.763 1.00 44.45 227 THR A C 5
ATOM 5927 O O . THR A 1 60 ? 10.317 -4.874 7.186 1.00 34.43 227 THR A O 5
ATOM 5938 N N . GLN A 1 61 ? 10.296 -2.627 7.532 1.00 22.40 228 GLN A N 5
ATOM 5939 C CA . GLN A 1 61 ? 9.738 -2.649 8.892 1.00 4.40 228 GLN A CA 5
ATOM 5940 C C . GLN A 1 61 ? 8.270 -2.209 8.872 1.00 1.51 228 GLN A C 5
ATOM 5941 O O . GLN A 1 61 ? 7.849 -1.427 8.011 1.00 62.25 228 GLN A O 5
ATOM 5955 N N . ALA A 1 62 ? 7.514 -2.722 9.842 1.00 23.55 229 ALA A N 5
ATOM 5956 C CA . ALA A 1 62 ? 6.095 -2.377 10.033 1.00 11.41 229 ALA A CA 5
ATOM 5957 C C . ALA A 1 62 ? 5.945 -0.985 10.671 1.00 22.43 229 ALA A C 5
ATOM 5958 O O . ALA A 1 62 ? 6.871 -0.483 11.318 1.00 42.02 229 ALA A O 5
ATOM 5965 N N . GLY A 1 63 ? 4.774 -0.359 10.463 1.00 1.24 230 GLY A N 5
ATOM 5966 C CA . GLY A 1 63 ? 4.532 1.026 10.900 1.00 22.25 230 GLY A CA 5
ATOM 5967 C C . GLY A 1 63 ? 4.758 2.033 9.780 1.00 73.02 230 GLY A C 5
ATOM 5968 O O . GLY A 1 63 ? 4.575 3.238 9.981 1.00 30.41 230 GLY A O 5
ATOM 5972 N N . ARG A 1 64 ? 5.184 1.534 8.601 1.00 15.03 231 ARG A N 5
ATOM 5973 C CA . ARG A 1 64 ? 5.217 2.316 7.349 1.00 22.03 231 ARG A CA 5
ATOM 5974 C C . ARG A 1 64 ? 3.800 2.426 6.769 1.00 2.03 231 ARG A C 5
ATOM 5975 O O . ARG A 1 64 ? 2.836 1.985 7.405 1.00 21.23 231 ARG A O 5
ATOM 5996 N N . LYS A 1 65 ? 3.669 3.030 5.565 1.00 45.43 232 LYS A N 5
ATOM 5997 C CA . LYS A 1 65 ? 2.388 3.021 4.817 1.00 4.12 232 LYS A CA 5
ATOM 5998 C C . LYS A 1 65 ? 2.606 3.496 3.370 1.00 11.12 232 LYS A C 5
ATOM 5999 O O . LYS A 1 65 ? 3.574 4.221 3.097 1.00 54.51 232 LYS A O 5
ATOM 6018 N N . LEU A 1 66 ? 1.719 3.069 2.438 1.00 44.34 233 LEU A N 5
ATOM 6019 C CA . LEU A 1 66 ? 1.668 3.660 1.080 1.00 42.44 233 LEU A CA 5
ATOM 6020 C C . LEU A 1 66 ? 0.906 4.972 1.110 1.00 12.41 233 LEU A C 5
ATOM 6021 O O . LEU A 1 66 ? -0.089 5.101 1.847 1.00 23.20 233 LEU A O 5
ATOM 6037 N N . ARG A 1 67 ? 1.388 5.914 0.288 1.00 61.33 234 ARG A N 5
ATOM 6038 C CA . ARG A 1 67 ? 0.667 7.127 -0.068 1.00 42.34 234 ARG A CA 5
ATOM 6039 C C . ARG A 1 67 ? 0.247 7.026 -1.540 1.00 4.13 234 ARG A C 5
ATOM 6040 O O . ARG A 1 67 ? 1.080 7.035 -2.462 1.00 21.44 234 ARG A O 5
ATOM 6061 N N . LEU A 1 68 ? -1.054 6.839 -1.747 1.00 1.22 235 LEU A N 5
ATOM 6062 C CA . LEU A 1 68 ? -1.650 6.736 -3.080 1.00 50.21 235 LEU A CA 5
ATOM 6063 C C . LEU A 1 68 ? -2.588 7.918 -3.306 1.00 2.32 235 LEU A C 5
ATOM 6064 O O . LEU A 1 68 ? -3.301 8.324 -2.393 1.00 24.13 235 LEU A O 5
ATOM 6080 N N . LYS A 1 69 ? -2.557 8.488 -4.511 1.00 3.32 236 LYS A N 5
ATOM 6081 C CA . LYS A 1 69 ? -3.455 9.588 -4.907 1.00 41.21 236 LYS A CA 5
ATOM 6082 C C . LYS A 1 69 ? -4.475 9.072 -5.918 1.00 35.11 236 LYS A C 5
ATOM 6083 O O . LYS A 1 69 ? -4.138 8.240 -6.776 1.00 41.35 236 LYS A O 5
ATOM 6102 N N . GLY A 1 70 ? -5.725 9.554 -5.781 1.00 32.23 237 GLY A N 5
ATOM 6103 C CA . GLY A 1 70 ? -6.830 9.148 -6.654 1.00 2.21 237 GLY A CA 5
ATOM 6104 C C . GLY A 1 70 ? -7.248 7.697 -6.448 1.00 70.43 237 GLY A C 5
ATOM 6105 O O . GLY A 1 70 ? -7.792 7.076 -7.362 1.00 35.41 237 GLY A O 5
ATOM 6109 N N . LYS A 1 71 ? -6.965 7.145 -5.243 1.00 51.22 238 LYS A N 5
ATOM 6110 C CA . LYS A 1 71 ? -7.292 5.743 -4.890 1.00 32.02 238 LYS A CA 5
ATOM 6111 C C . LYS A 1 71 ? -8.294 5.651 -3.713 1.00 72.51 238 LYS A C 5
ATOM 6112 O O . LYS A 1 71 ? -8.808 4.565 -3.425 1.00 72.12 238 LYS A O 5
ATOM 6131 N N . GLY A 1 72 ? -8.548 6.791 -3.031 1.00 74.24 239 GLY A N 5
ATOM 6132 C CA . GLY A 1 72 ? -9.618 6.892 -2.015 1.00 70.22 239 GLY A CA 5
ATOM 6133 C C . GLY A 1 72 ? -10.989 7.107 -2.651 1.00 52.53 239 GLY A C 5
ATOM 6134 O O . GLY A 1 72 ? -11.115 7.014 -3.875 1.00 75.11 239 GLY A O 5
ATOM 6138 N N . PHE A 1 73 ? -12.012 7.444 -1.841 1.00 61.52 240 PHE A N 5
ATOM 6139 C CA . PHE A 1 73 ? -13.411 7.531 -2.327 1.00 21.30 240 PHE A CA 5
ATOM 6140 C C . PHE A 1 73 ? -13.595 8.697 -3.342 1.00 2.03 240 PHE A C 5
ATOM 6141 O O . PHE A 1 73 ? -12.968 9.749 -3.187 1.00 62.54 240 PHE A O 5
ATOM 6158 N N . PRO A 1 74 ? -14.440 8.503 -4.416 1.00 41.33 241 PRO A N 5
ATOM 6159 C CA . PRO A 1 74 ? -14.699 9.544 -5.453 1.00 74.51 241 PRO A CA 5
ATOM 6160 C C . PRO A 1 74 ? -15.513 10.742 -4.905 1.00 30.54 241 PRO A C 5
ATOM 6161 O O . PRO A 1 74 ? -16.404 10.561 -4.062 1.00 20.02 241 PRO A O 5
ATOM 6172 N N . GLY A 1 75 ? -15.164 11.962 -5.359 1.00 42.43 242 GLY A N 5
ATOM 6173 C CA . GLY A 1 75 ? -15.843 13.205 -4.943 1.00 52.51 242 GLY A CA 5
ATOM 6174 C C . GLY A 1 75 ? -16.134 14.149 -6.109 1.00 74.22 242 GLY A C 5
ATOM 6175 O O . GLY A 1 75 ? -15.654 13.916 -7.223 1.00 75.34 242 GLY A O 5
ATOM 6179 N N . PRO A 1 76 ? -16.905 15.262 -5.874 1.00 65.15 243 PRO A N 5
ATOM 6180 C CA . PRO A 1 76 ? -17.126 16.326 -6.892 1.00 34.30 243 PRO A CA 5
ATOM 6181 C C . PRO A 1 76 ? -15.830 17.111 -7.217 1.00 0.43 243 PRO A C 5
ATOM 6182 O O . PRO A 1 76 ? -15.692 17.666 -8.309 1.00 33.04 243 PRO A O 5
ATOM 6193 N N . ALA A 1 77 ? -14.881 17.146 -6.260 1.00 65.51 244 ALA A N 5
ATOM 6194 C CA . ALA A 1 77 ? -13.578 17.843 -6.421 1.00 43.54 244 ALA A CA 5
ATOM 6195 C C . ALA A 1 77 ? -12.464 16.871 -6.871 1.00 2.32 244 ALA A C 5
ATOM 6196 O O . ALA A 1 77 ? -11.269 17.150 -6.700 1.00 71.31 244 ALA A O 5
ATOM 6203 N N . GLY A 1 78 ? -12.870 15.737 -7.470 1.00 44.23 245 GLY A N 5
ATOM 6204 C CA . GLY A 1 78 ? -11.943 14.677 -7.878 1.00 75.42 245 GLY A CA 5
ATOM 6205 C C . GLY A 1 78 ? -11.997 13.521 -6.902 1.00 51.52 245 GLY A C 5
ATOM 6206 O O . GLY A 1 78 ? -12.858 13.499 -6.038 1.00 51.31 245 GLY A O 5
ATOM 6210 N N . ARG A 1 79 ? -11.097 12.546 -7.045 1.00 24.15 246 ARG A N 5
ATOM 6211 C CA . ARG A 1 79 ? -11.065 11.346 -6.172 1.00 53.10 246 ARG A CA 5
ATOM 6212 C C . ARG A 1 79 ? -10.020 11.509 -5.072 1.00 54.33 246 ARG A C 5
ATOM 6213 O O . ARG A 1 79 ? -8.990 12.163 -5.276 1.00 4.10 246 ARG A O 5
ATOM 6234 N N . GLY A 1 80 ? -10.292 10.880 -3.916 1.00 44.41 247 GLY A N 5
ATOM 6235 C CA . GLY A 1 80 ? -9.472 11.052 -2.725 1.00 71.43 247 GLY A CA 5
ATOM 6236 C C . GLY A 1 80 ? -8.194 10.252 -2.728 1.00 41.03 247 GLY A C 5
ATOM 6237 O O . GLY A 1 80 ? -7.850 9.604 -3.718 1.00 34.21 247 GLY A O 5
ATOM 6241 N N . ASP A 1 81 ? -7.493 10.287 -1.599 1.00 13.24 248 ASP A N 5
ATOM 6242 C CA . ASP A 1 81 ? -6.208 9.587 -1.421 1.00 54.45 248 ASP A CA 5
ATOM 6243 C C . ASP A 1 81 ? -6.383 8.330 -0.550 1.00 32.41 248 ASP A C 5
ATOM 6244 O O . ASP A 1 81 ? -7.424 8.123 0.073 1.00 50.55 248 ASP A O 5
ATOM 6253 N N . LEU A 1 82 ? -5.354 7.489 -0.538 1.00 15.43 249 LEU A N 5
ATOM 6254 C CA . LEU A 1 82 ? -5.378 6.193 0.139 1.00 71.10 249 LEU A CA 5
ATOM 6255 C C . LEU A 1 82 ? -4.047 5.974 0.865 1.00 73.22 249 LEU A C 5
ATOM 6256 O O . LEU A 1 82 ? -2.997 5.815 0.236 1.00 24.44 249 LEU A O 5
ATOM 6272 N N . TYR A 1 83 ? -4.104 6.004 2.199 1.00 25.01 250 TYR A N 5
ATOM 6273 C CA . TYR A 1 83 ? -2.956 5.737 3.064 1.00 64.22 250 TYR A CA 5
ATOM 6274 C C . TYR A 1 83 ? -3.156 4.382 3.749 1.00 53.30 250 TYR A C 5
ATOM 6275 O O . TYR A 1 83 ? -4.130 4.202 4.495 1.00 14.24 250 TYR A O 5
ATOM 6293 N N . LEU A 1 84 ? -2.251 3.420 3.510 1.00 62.42 251 LEU A N 5
ATOM 6294 C CA . LEU A 1 84 ? -2.444 2.051 4.054 1.00 61.30 251 LEU A CA 5
ATOM 6295 C C . LEU A 1 84 ? -1.199 1.508 4.774 1.00 44.34 251 LEU A C 5
ATOM 6296 O O . LEU A 1 84 ? -0.156 1.290 4.165 1.00 45.24 251 LEU A O 5
ATOM 6312 N N . GLU A 1 85 ? -1.348 1.299 6.101 1.00 63.32 252 GLU A N 5
ATOM 6313 C CA . GLU A 1 85 ? -0.248 0.951 7.012 1.00 44.44 252 GLU A CA 5
ATOM 6314 C C . GLU A 1 85 ? 0.312 -0.461 6.774 1.00 52.15 252 GLU A C 5
ATOM 6315 O O . GLU A 1 85 ? -0.396 -1.462 6.843 1.00 31.42 252 GLU A O 5
ATOM 6327 N N . VAL A 1 86 ? 1.621 -0.482 6.545 1.00 42.02 253 VAL A N 5
ATOM 6328 C CA . VAL A 1 86 ? 2.414 -1.675 6.289 1.00 50.14 253 VAL A CA 5
ATOM 6329 C C . VAL A 1 86 ? 2.627 -2.497 7.563 1.00 71.15 253 VAL A C 5
ATOM 6330 O O . VAL A 1 86 ? 2.987 -1.964 8.616 1.00 43.54 253 VAL A O 5
ATOM 6343 N N . ARG A 1 87 ? 2.375 -3.800 7.434 1.00 71.52 254 ARG A N 5
ATOM 6344 C CA . ARG A 1 87 ? 2.573 -4.797 8.460 1.00 40.23 254 ARG A CA 5
ATOM 6345 C C . ARG A 1 87 ? 3.546 -5.834 7.930 1.00 12.13 254 ARG A C 5
ATOM 6346 O O . ARG A 1 87 ? 3.464 -6.214 6.758 1.00 3.01 254 ARG A O 5
ATOM 6367 N N . ILE A 1 88 ? 4.465 -6.285 8.780 1.00 0.24 255 ILE A N 5
ATOM 6368 C CA . ILE A 1 88 ? 5.367 -7.388 8.444 1.00 44.41 255 ILE A CA 5
ATOM 6369 C C . ILE A 1 88 ? 4.883 -8.630 9.198 1.00 11.30 255 ILE A C 5
ATOM 6370 O O . ILE A 1 88 ? 5.051 -8.737 10.418 1.00 12.03 255 ILE A O 5
ATOM 6386 N N . THR A 1 89 ? 4.231 -9.527 8.461 1.00 3.52 256 THR A N 5
ATOM 6387 C CA . THR A 1 89 ? 3.583 -10.718 9.007 1.00 2.21 256 THR A CA 5
ATOM 6388 C C . THR A 1 89 ? 3.802 -11.901 8.018 1.00 72.02 256 THR A C 5
ATOM 6389 O O . THR A 1 89 ? 4.909 -12.479 8.039 1.00 1.20 256 THR A O 5
ATOM 6401 N N . MET A 1 1 ? 2.321 7.581 -17.503 1.00 63.04 168 MET A N 6
ATOM 6402 C CA . MET A 1 1 ? 2.582 6.132 -17.620 1.00 52.31 168 MET A CA 6
ATOM 6403 C C . MET A 1 1 ? 3.659 5.696 -16.609 1.00 41.40 168 MET A C 6
ATOM 6404 O O . MET A 1 1 ? 4.604 6.447 -16.337 1.00 61.21 168 MET A O 6
ATOM 6420 N N . GLU A 1 2 ? 3.500 4.470 -16.080 1.00 5.14 169 GLU A N 6
ATOM 6421 C CA . GLU A 1 2 ? 4.395 3.883 -15.067 1.00 3.14 169 GLU A CA 6
ATOM 6422 C C . GLU A 1 2 ? 4.029 2.402 -14.866 1.00 14.34 169 GLU A C 6
ATOM 6423 O O . GLU A 1 2 ? 2.840 2.051 -14.892 1.00 2.41 169 GLU A O 6
ATOM 6435 N N . THR A 1 3 ? 5.048 1.552 -14.652 1.00 72.41 170 THR A N 6
ATOM 6436 C CA . THR A 1 3 ? 4.876 0.099 -14.447 1.00 22.42 170 THR A CA 6
ATOM 6437 C C . THR A 1 3 ? 4.080 -0.212 -13.160 1.00 24.54 170 THR A C 6
ATOM 6438 O O . THR A 1 3 ? 3.287 -1.158 -13.135 1.00 61.45 170 THR A O 6
ATOM 6449 N N . ALA A 1 4 ? 4.299 0.600 -12.111 1.00 21.24 171 ALA A N 6
ATOM 6450 C CA . ALA A 1 4 ? 3.613 0.442 -10.817 1.00 12.13 171 ALA A CA 6
ATOM 6451 C C . ALA A 1 4 ? 2.201 1.038 -10.870 1.00 73.42 171 ALA A C 6
ATOM 6452 O O . ALA A 1 4 ? 1.994 2.092 -11.475 1.00 62.52 171 ALA A O 6
ATOM 6459 N N . THR A 1 5 ? 1.244 0.333 -10.243 1.00 65.43 172 THR A N 6
ATOM 6460 C CA . THR A 1 5 ? -0.131 0.827 -10.019 1.00 43.45 172 THR A CA 6
ATOM 6461 C C . THR A 1 5 ? -0.161 1.750 -8.775 1.00 4.34 172 THR A C 6
ATOM 6462 O O . THR A 1 5 ? -1.049 2.601 -8.622 1.00 55.11 172 THR A O 6
ATOM 6473 N N . ALA A 1 6 ? 0.839 1.567 -7.895 1.00 11.24 173 ALA A N 6
ATOM 6474 C CA . ALA A 1 6 ? 1.030 2.395 -6.697 1.00 0.11 173 ALA A CA 6
ATOM 6475 C C . ALA A 1 6 ? 1.863 3.642 -7.016 1.00 40.13 173 ALA A C 6
ATOM 6476 O O . ALA A 1 6 ? 2.712 3.609 -7.918 1.00 64.43 173 ALA A O 6
ATOM 6483 N N . GLY A 1 7 ? 1.584 4.738 -6.287 1.00 33.35 174 GLY A N 6
ATOM 6484 C CA . GLY A 1 7 ? 2.412 5.941 -6.309 1.00 2.13 174 GLY A CA 6
ATOM 6485 C C . GLY A 1 7 ? 3.775 5.682 -5.681 1.00 64.22 174 GLY A C 6
ATOM 6486 O O . GLY A 1 7 ? 4.658 5.076 -6.309 1.00 55.30 174 GLY A O 6
ATOM 6490 N N . GLU A 1 8 ? 3.931 6.100 -4.432 1.00 43.32 175 GLU A N 6
ATOM 6491 C CA . GLU A 1 8 ? 5.153 5.866 -3.661 1.00 22.22 175 GLU A CA 6
ATOM 6492 C C . GLU A 1 8 ? 4.800 5.277 -2.293 1.00 50.31 175 GLU A C 6
ATOM 6493 O O . GLU A 1 8 ? 3.613 5.150 -1.940 1.00 13.01 175 GLU A O 6
ATOM 6505 N N . TRP A 1 9 ? 5.847 4.896 -1.550 1.00 10.02 176 TRP A N 6
ATOM 6506 C CA . TRP A 1 9 ? 5.737 4.545 -0.136 1.00 31.54 176 TRP A CA 6
ATOM 6507 C C . TRP A 1 9 ? 5.500 5.828 0.682 1.00 32.25 176 TRP A C 6
ATOM 6508 O O . TRP A 1 9 ? 4.340 6.170 0.972 1.00 11.32 176 TRP A O 6
ATOM 6529 N N . GLN A 1 10 ? 6.585 6.570 0.983 1.00 13.42 177 GLN A N 6
ATOM 6530 C CA . GLN A 1 10 ? 6.522 7.802 1.788 1.00 70.11 177 GLN A CA 6
ATOM 6531 C C . GLN A 1 10 ? 7.896 8.501 1.775 1.00 51.05 177 GLN A C 6
ATOM 6532 O O . GLN A 1 10 ? 8.913 7.901 2.144 1.00 53.52 177 GLN A O 6
ATOM 6546 N N . GLY A 1 11 ? 7.923 9.763 1.301 1.00 34.23 178 GLY A N 6
ATOM 6547 C CA . GLY A 1 11 ? 9.154 10.565 1.240 1.00 72.33 178 GLY A CA 6
ATOM 6548 C C . GLY A 1 11 ? 10.059 10.234 0.054 1.00 54.12 178 GLY A C 6
ATOM 6549 O O . GLY A 1 11 ? 11.186 10.736 -0.025 1.00 0.44 178 GLY A O 6
ATOM 6553 N N . LYS A 1 12 ? 9.561 9.383 -0.860 1.00 71.34 179 LYS A N 6
ATOM 6554 C CA . LYS A 1 12 ? 10.278 8.989 -2.087 1.00 11.40 179 LYS A CA 6
ATOM 6555 C C . LYS A 1 12 ? 10.134 10.091 -3.156 1.00 34.04 179 LYS A C 6
ATOM 6556 O O . LYS A 1 12 ? 11.052 10.324 -3.960 1.00 31.54 179 LYS A O 6
ATOM 6575 N N . GLY A 1 13 ? 8.978 10.767 -3.145 1.00 25.04 180 GLY A N 6
ATOM 6576 C CA . GLY A 1 13 ? 8.678 11.842 -4.082 1.00 55.42 180 GLY A CA 6
ATOM 6577 C C . GLY A 1 13 ? 8.590 13.187 -3.382 1.00 24.00 180 GLY A C 6
ATOM 6578 O O . GLY A 1 13 ? 9.626 13.787 -3.087 1.00 43.41 180 GLY A O 6
ATOM 6582 N N . SER A 1 14 ? 7.354 13.638 -3.079 1.00 61.35 181 SER A N 6
ATOM 6583 C CA . SER A 1 14 ? 7.100 14.991 -2.561 1.00 22.45 181 SER A CA 6
ATOM 6584 C C . SER A 1 14 ? 7.557 15.140 -1.086 1.00 44.35 181 SER A C 6
ATOM 6585 O O . SER A 1 14 ? 7.115 14.386 -0.209 1.00 3.31 181 SER A O 6
ATOM 6593 N N . GLY A 1 15 ? 8.448 16.111 -0.825 1.00 64.04 182 GLY A N 6
ATOM 6594 C CA . GLY A 1 15 ? 8.885 16.427 0.539 1.00 33.13 182 GLY A CA 6
ATOM 6595 C C . GLY A 1 15 ? 7.912 17.368 1.245 1.00 12.22 182 GLY A C 6
ATOM 6596 O O . GLY A 1 15 ? 8.294 18.474 1.652 1.00 73.42 182 GLY A O 6
ATOM 6600 N N . GLY A 1 16 ? 6.647 16.916 1.387 1.00 62.01 183 GLY A N 6
ATOM 6601 C CA . GLY A 1 16 ? 5.572 17.730 1.960 1.00 4.02 183 GLY A CA 6
ATOM 6602 C C . GLY A 1 16 ? 4.329 16.900 2.268 1.00 24.01 183 GLY A C 6
ATOM 6603 O O . GLY A 1 16 ? 4.073 15.882 1.601 1.00 64.54 183 GLY A O 6
ATOM 6607 N N . SER A 1 17 ? 3.557 17.354 3.275 1.00 43.13 184 SER A N 6
ATOM 6608 C CA . SER A 1 17 ? 2.310 16.715 3.720 1.00 10.31 184 SER A CA 6
ATOM 6609 C C . SER A 1 17 ? 1.543 17.699 4.637 1.00 4.22 184 SER A C 6
ATOM 6610 O O . SER A 1 17 ? 1.869 17.830 5.826 1.00 61.11 184 SER A O 6
ATOM 6618 N N . GLY A 1 18 ? 0.562 18.425 4.071 1.00 52.12 185 GLY A N 6
ATOM 6619 C CA . GLY A 1 18 ? -0.217 19.403 4.833 1.00 64.03 185 GLY A CA 6
ATOM 6620 C C . GLY A 1 18 ? -1.176 20.185 3.948 1.00 60.54 185 GLY A C 6
ATOM 6621 O O . GLY A 1 18 ? -1.034 21.406 3.783 1.00 45.44 185 GLY A O 6
ATOM 6625 N N . GLY A 1 19 ? -2.155 19.461 3.373 1.00 12.24 186 GLY A N 6
ATOM 6626 C CA . GLY A 1 19 ? -3.165 20.046 2.489 1.00 70.24 186 GLY A CA 6
ATOM 6627 C C . GLY A 1 19 ? -4.331 19.088 2.251 1.00 60.32 186 GLY A C 6
ATOM 6628 O O . GLY A 1 19 ? -4.565 18.645 1.123 1.00 74.25 186 GLY A O 6
ATOM 6632 N N . SER A 1 20 ? -5.044 18.751 3.335 1.00 4.21 187 SER A N 6
ATOM 6633 C CA . SER A 1 20 ? -6.229 17.878 3.290 1.00 64.31 187 SER A CA 6
ATOM 6634 C C . SER A 1 20 ? -7.500 18.708 2.993 1.00 5.25 187 SER A C 6
ATOM 6635 O O . SER A 1 20 ? -8.108 19.283 3.907 1.00 21.44 187 SER A O 6
ATOM 6643 N N . GLY A 1 21 ? -7.846 18.813 1.691 1.00 2.30 188 GLY A N 6
ATOM 6644 C CA . GLY A 1 21 ? -9.077 19.492 1.251 1.00 31.31 188 GLY A CA 6
ATOM 6645 C C . GLY A 1 21 ? -10.302 18.595 1.411 1.00 12.21 188 GLY A C 6
ATOM 6646 O O . GLY A 1 21 ? -10.703 17.906 0.462 1.00 62.34 188 GLY A O 6
ATOM 6650 N N . GLY A 1 22 ? -10.889 18.610 2.619 1.00 54.45 189 GLY A N 6
ATOM 6651 C CA . GLY A 1 22 ? -11.957 17.679 2.977 1.00 24.44 189 GLY A CA 6
ATOM 6652 C C . GLY A 1 22 ? -11.384 16.378 3.503 1.00 53.14 189 GLY A C 6
ATOM 6653 O O . GLY A 1 22 ? -10.534 16.395 4.404 1.00 4.30 189 GLY A O 6
ATOM 6657 N N . SER A 1 23 ? -11.844 15.248 2.947 1.00 40.25 190 SER A N 6
ATOM 6658 C CA . SER A 1 23 ? -11.331 13.918 3.297 1.00 1.43 190 SER A CA 6
ATOM 6659 C C . SER A 1 23 ? -11.362 13.001 2.051 1.00 65.24 190 SER A C 6
ATOM 6660 O O . SER A 1 23 ? -10.384 12.980 1.282 1.00 15.32 190 SER A O 6
ATOM 6668 N N . GLN A 1 24 ? -12.501 12.273 1.839 1.00 22.13 191 GLN A N 6
ATOM 6669 C CA . GLN A 1 24 ? -12.671 11.266 0.756 1.00 0.14 191 GLN A CA 6
ATOM 6670 C C . GLN A 1 24 ? -11.573 10.176 0.766 1.00 21.33 191 GLN A C 6
ATOM 6671 O O . GLN A 1 24 ? -11.405 9.453 -0.212 1.00 55.33 191 GLN A O 6
ATOM 6685 N N . ASP A 1 25 ? -10.849 10.058 1.884 1.00 71.42 192 ASP A N 6
ATOM 6686 C CA . ASP A 1 25 ? -9.651 9.214 1.981 1.00 33.52 192 ASP A CA 6
ATOM 6687 C C . ASP A 1 25 ? -9.979 7.874 2.664 1.00 53.11 192 ASP A C 6
ATOM 6688 O O . ASP A 1 25 ? -11.088 7.673 3.168 1.00 15.30 192 ASP A O 6
ATOM 6697 N N . LEU A 1 26 ? -8.997 6.963 2.673 1.00 31.20 193 LEU A N 6
ATOM 6698 C CA . LEU A 1 26 ? -9.102 5.661 3.356 1.00 52.51 193 LEU A CA 6
ATOM 6699 C C . LEU A 1 26 ? -7.827 5.368 4.142 1.00 55.13 193 LEU A C 6
ATOM 6700 O O . LEU A 1 26 ? -6.725 5.720 3.720 1.00 63.35 193 LEU A O 6
ATOM 6716 N N . TYR A 1 27 ? -8.008 4.755 5.319 1.00 22.01 194 TYR A N 6
ATOM 6717 C CA . TYR A 1 27 ? -6.931 4.118 6.071 1.00 62.23 194 TYR A CA 6
ATOM 6718 C C . TYR A 1 27 ? -7.121 2.607 5.938 1.00 4.44 194 TYR A C 6
ATOM 6719 O O . TYR A 1 27 ? -8.098 2.062 6.457 1.00 64.43 194 TYR A O 6
ATOM 6737 N N . ALA A 1 28 ? -6.203 1.954 5.215 1.00 1.25 195 ALA A N 6
ATOM 6738 C CA . ALA A 1 28 ? -6.280 0.506 4.901 1.00 4.33 195 ALA A CA 6
ATOM 6739 C C . ALA A 1 28 ? -5.006 -0.211 5.386 1.00 44.04 195 ALA A C 6
ATOM 6740 O O . ALA A 1 28 ? -4.224 0.361 6.155 1.00 33.44 195 ALA A O 6
ATOM 6747 N N . THR A 1 29 ? -4.858 -1.487 5.011 1.00 62.21 196 THR A N 6
ATOM 6748 C CA . THR A 1 29 ? -3.697 -2.324 5.347 1.00 12.43 196 THR A CA 6
ATOM 6749 C C . THR A 1 29 ? -2.896 -2.681 4.064 1.00 10.31 196 THR A C 6
ATOM 6750 O O . THR A 1 29 ? -3.469 -2.840 2.978 1.00 52.44 196 THR A O 6
ATOM 6761 N N . LEU A 1 30 ? -1.566 -2.779 4.221 1.00 11.34 197 LEU A N 6
ATOM 6762 C CA . LEU A 1 30 ? -0.649 -3.353 3.233 1.00 61.51 197 LEU A CA 6
ATOM 6763 C C . LEU A 1 30 ? -0.082 -4.633 3.851 1.00 14.43 197 LEU A C 6
ATOM 6764 O O . LEU A 1 30 ? 0.748 -4.569 4.769 1.00 5.04 197 LEU A O 6
ATOM 6780 N N . ASP A 1 31 ? -0.566 -5.784 3.380 1.00 60.30 198 ASP A N 6
ATOM 6781 C CA . ASP A 1 31 ? -0.142 -7.096 3.893 1.00 44.50 198 ASP A CA 6
ATOM 6782 C C . ASP A 1 31 ? 1.159 -7.489 3.211 1.00 11.43 198 ASP A C 6
ATOM 6783 O O . ASP A 1 31 ? 1.157 -7.931 2.053 1.00 13.40 198 ASP A O 6
ATOM 6792 N N . VAL A 1 32 ? 2.269 -7.283 3.929 1.00 41.42 199 VAL A N 6
ATOM 6793 C CA . VAL A 1 32 ? 3.608 -7.634 3.453 1.00 4.24 199 VAL A CA 6
ATOM 6794 C C . VAL A 1 32 ? 4.124 -8.809 4.292 1.00 61.24 199 VAL A C 6
ATOM 6795 O O . VAL A 1 32 ? 4.528 -8.598 5.433 1.00 43.33 199 VAL A O 6
ATOM 6808 N N . PRO A 1 33 ? 4.114 -10.075 3.760 1.00 35.14 200 PRO A N 6
ATOM 6809 C CA . PRO A 1 33 ? 4.688 -11.218 4.485 1.00 21.44 200 PRO A CA 6
ATOM 6810 C C . PRO A 1 33 ? 6.206 -11.041 4.620 1.00 51.34 200 PRO A C 6
ATOM 6811 O O . PRO A 1 33 ? 6.853 -10.489 3.714 1.00 71.23 200 PRO A O 6
ATOM 6822 N N . ALA A 1 34 ? 6.752 -11.499 5.767 1.00 13.11 201 ALA A N 6
ATOM 6823 C CA . ALA A 1 34 ? 8.165 -11.310 6.138 1.00 72.42 201 ALA A CA 6
ATOM 6824 C C . ALA A 1 34 ? 9.153 -11.765 5.027 1.00 52.10 201 ALA A C 6
ATOM 6825 O O . ALA A 1 34 ? 10.133 -11.049 4.801 1.00 72.41 201 ALA A O 6
ATOM 6832 N N . PRO A 1 35 ? 8.939 -12.938 4.296 1.00 55.11 202 PRO A N 6
ATOM 6833 C CA . PRO A 1 35 ? 9.799 -13.308 3.126 1.00 2.24 202 PRO A CA 6
ATOM 6834 C C . PRO A 1 35 ? 9.858 -12.196 2.036 1.00 71.15 202 PRO A C 6
ATOM 6835 O O . PRO A 1 35 ? 10.955 -11.846 1.582 1.00 20.41 202 PRO A O 6
ATOM 6846 N N . ILE A 1 36 ? 8.681 -11.622 1.660 1.00 24.51 203 ILE A N 6
ATOM 6847 C CA . ILE A 1 36 ? 8.587 -10.543 0.646 1.00 50.45 203 ILE A CA 6
ATOM 6848 C C . ILE A 1 36 ? 9.190 -9.233 1.190 1.00 33.12 203 ILE A C 6
ATOM 6849 O O . ILE A 1 36 ? 9.807 -8.466 0.436 1.00 44.31 203 ILE A O 6
ATOM 6865 N N . ALA A 1 37 ? 9.020 -8.998 2.504 1.00 72.34 204 ALA A N 6
ATOM 6866 C CA . ALA A 1 37 ? 9.550 -7.804 3.172 1.00 1.50 204 ALA A CA 6
ATOM 6867 C C . ALA A 1 37 ? 11.084 -7.793 3.121 1.00 65.31 204 ALA A C 6
ATOM 6868 O O . ALA A 1 37 ? 11.671 -6.770 2.768 1.00 43.33 204 ALA A O 6
ATOM 6875 N N . VAL A 1 38 ? 11.696 -8.967 3.421 1.00 14.12 205 VAL A N 6
ATOM 6876 C CA . VAL A 1 38 ? 13.158 -9.158 3.451 1.00 1.32 205 VAL A CA 6
ATOM 6877 C C . VAL A 1 38 ? 13.766 -9.076 2.040 1.00 70.22 205 VAL A C 6
ATOM 6878 O O . VAL A 1 38 ? 14.726 -8.325 1.823 1.00 32.22 205 VAL A O 6
ATOM 6891 N N . VAL A 1 39 ? 13.183 -9.820 1.082 1.00 34.40 206 VAL A N 6
ATOM 6892 C CA . VAL A 1 39 ? 13.749 -9.948 -0.279 1.00 14.15 206 VAL A CA 6
ATOM 6893 C C . VAL A 1 39 ? 13.415 -8.700 -1.131 1.00 23.30 206 VAL A C 6
ATOM 6894 O O . VAL A 1 39 ? 14.149 -8.369 -2.070 1.00 62.24 206 VAL A O 6
ATOM 6907 N N . GLY A 1 40 ? 12.335 -7.998 -0.754 1.00 34.40 207 GLY A N 6
ATOM 6908 C CA . GLY A 1 40 ? 11.831 -6.866 -1.513 1.00 71.52 207 GLY A CA 6
ATOM 6909 C C . GLY A 1 40 ? 11.117 -7.318 -2.780 1.00 25.21 207 GLY A C 6
ATOM 6910 O O . GLY A 1 40 ? 11.640 -7.155 -3.888 1.00 75.22 207 GLY A O 6
ATOM 6914 N N . GLY A 1 41 ? 9.923 -7.910 -2.602 1.00 11.54 208 GLY A N 6
ATOM 6915 C CA . GLY A 1 41 ? 9.129 -8.441 -3.715 1.00 10.24 208 GLY A CA 6
ATOM 6916 C C . GLY A 1 41 ? 7.994 -7.494 -4.104 1.00 43.34 208 GLY A C 6
ATOM 6917 O O . GLY A 1 41 ? 8.224 -6.295 -4.301 1.00 64.41 208 GLY A O 6
ATOM 6921 N N . LYS A 1 42 ? 6.764 -8.032 -4.203 1.00 45.03 209 LYS A N 6
ATOM 6922 C CA . LYS A 1 42 ? 5.551 -7.252 -4.495 1.00 14.52 209 LYS A CA 6
ATOM 6923 C C . LYS A 1 42 ? 4.404 -7.748 -3.623 1.00 33.13 209 LYS A C 6
ATOM 6924 O O . LYS A 1 42 ? 4.306 -8.946 -3.333 1.00 44.45 209 LYS A O 6
ATOM 6943 N N . VAL A 1 43 ? 3.546 -6.807 -3.201 1.00 11.21 210 VAL A N 6
ATOM 6944 C CA . VAL A 1 43 ? 2.323 -7.112 -2.425 1.00 33.14 210 VAL A CA 6
ATOM 6945 C C . VAL A 1 43 ? 1.135 -6.286 -2.943 1.00 11.25 210 VAL A C 6
ATOM 6946 O O . VAL A 1 43 ? 1.323 -5.189 -3.493 1.00 73.24 210 VAL A O 6
ATOM 6959 N N . ARG A 1 44 ? -0.081 -6.823 -2.739 1.00 24.13 211 ARG A N 6
ATOM 6960 C CA . ARG A 1 44 ? -1.337 -6.147 -3.095 1.00 31.43 211 ARG A CA 6
ATOM 6961 C C . ARG A 1 44 ? -1.650 -5.020 -2.089 1.00 1.32 211 ARG A C 6
ATOM 6962 O O . ARG A 1 44 ? -1.398 -5.162 -0.887 1.00 61.41 211 ARG A O 6
ATOM 6983 N N . ALA A 1 45 ? -2.214 -3.925 -2.617 1.00 71.00 212 ALA A N 6
ATOM 6984 C CA . ALA A 1 45 ? -2.738 -2.792 -1.849 1.00 23.12 212 ALA A CA 6
ATOM 6985 C C . ALA A 1 45 ? -4.262 -2.714 -2.095 1.00 35.51 212 ALA A C 6
ATOM 6986 O O . ALA A 1 45 ? -4.701 -2.476 -3.228 1.00 23.42 212 ALA A O 6
ATOM 6993 N N . MET A 1 46 ? -5.050 -2.976 -1.033 1.00 42.50 213 MET A N 6
ATOM 6994 C CA . MET A 1 46 ? -6.531 -2.948 -1.064 1.00 21.22 213 MET A CA 6
ATOM 6995 C C . MET A 1 46 ? -7.052 -1.521 -1.344 1.00 23.22 213 MET A C 6
ATOM 6996 O O . MET A 1 46 ? -6.726 -0.580 -0.614 1.00 52.52 213 MET A O 6
ATOM 7010 N N . THR A 1 47 ? -7.850 -1.397 -2.419 1.00 11.22 214 THR A N 6
ATOM 7011 C CA . THR A 1 47 ? -8.436 -0.119 -2.896 1.00 73.13 214 THR A CA 6
ATOM 7012 C C . THR A 1 47 ? -9.977 -0.266 -2.974 1.00 75.22 214 THR A C 6
ATOM 7013 O O . THR A 1 47 ? -10.533 -1.258 -2.498 1.00 2.20 214 THR A O 6
ATOM 7024 N N . LEU A 1 48 ? -10.644 0.730 -3.559 1.00 13.42 215 LEU A N 6
ATOM 7025 C CA . LEU A 1 48 ? -12.117 0.809 -3.661 1.00 71.32 215 LEU A CA 6
ATOM 7026 C C . LEU A 1 48 ? -12.692 -0.389 -4.440 1.00 72.32 215 LEU A C 6
ATOM 7027 O O . LEU A 1 48 ? -13.369 -1.264 -3.891 1.00 34.05 215 LEU A O 6
ATOM 7043 N N . GLU A 1 49 ? -12.349 -0.387 -5.738 1.00 31.11 216 GLU A N 6
ATOM 7044 C CA . GLU A 1 49 ? -13.001 -1.179 -6.782 1.00 10.12 216 GLU A CA 6
ATOM 7045 C C . GLU A 1 49 ? -12.078 -2.308 -7.272 1.00 41.40 216 GLU A C 6
ATOM 7046 O O . GLU A 1 49 ? -12.510 -3.451 -7.454 1.00 61.32 216 GLU A O 6
ATOM 7058 N N . GLY A 1 50 ? -10.794 -1.962 -7.453 1.00 11.12 217 GLY A N 6
ATOM 7059 C CA . GLY A 1 50 ? -9.792 -2.887 -8.001 1.00 22.42 217 GLY A CA 6
ATOM 7060 C C . GLY A 1 50 ? -8.532 -2.895 -7.160 1.00 34.51 217 GLY A C 6
ATOM 7061 O O . GLY A 1 50 ? -8.292 -1.927 -6.438 1.00 75.12 217 GLY A O 6
ATOM 7065 N N . PRO A 1 51 ? -7.694 -3.976 -7.207 1.00 51.34 218 PRO A N 6
ATOM 7066 C CA . PRO A 1 51 ? -6.475 -4.051 -6.391 1.00 52.42 218 PRO A CA 6
ATOM 7067 C C . PRO A 1 51 ? -5.253 -3.382 -7.064 1.00 2.24 218 PRO A C 6
ATOM 7068 O O . PRO A 1 51 ? -5.062 -3.441 -8.285 1.00 60.23 218 PRO A O 6
ATOM 7079 N N . VAL A 1 52 ? -4.442 -2.748 -6.219 1.00 13.02 219 VAL A N 6
ATOM 7080 C CA . VAL A 1 52 ? -3.155 -2.138 -6.583 1.00 22.02 219 VAL A CA 6
ATOM 7081 C C . VAL A 1 52 ? -2.034 -3.128 -6.207 1.00 74.13 219 VAL A C 6
ATOM 7082 O O . VAL A 1 52 ? -2.298 -4.137 -5.547 1.00 45.34 219 VAL A O 6
ATOM 7095 N N . GLU A 1 53 ? -0.811 -2.883 -6.681 1.00 43.12 220 GLU A N 6
ATOM 7096 C CA . GLU A 1 53 ? 0.375 -3.658 -6.289 1.00 21.32 220 GLU A CA 6
ATOM 7097 C C . GLU A 1 53 ? 1.573 -2.704 -6.208 1.00 21.43 220 GLU A C 6
ATOM 7098 O O . GLU A 1 53 ? 1.663 -1.745 -6.993 1.00 23.41 220 GLU A O 6
ATOM 7110 N N . VAL A 1 54 ? 2.478 -2.975 -5.259 1.00 50.23 221 VAL A N 6
ATOM 7111 C CA . VAL A 1 54 ? 3.677 -2.157 -5.027 1.00 63.40 221 VAL A CA 6
ATOM 7112 C C . VAL A 1 54 ? 4.901 -3.060 -4.824 1.00 3.12 221 VAL A C 6
ATOM 7113 O O . VAL A 1 54 ? 4.799 -4.133 -4.205 1.00 4.35 221 VAL A O 6
ATOM 7126 N N . ALA A 1 55 ? 6.043 -2.626 -5.379 1.00 43.12 222 ALA A N 6
ATOM 7127 C CA . ALA A 1 55 ? 7.347 -3.233 -5.107 1.00 60.30 222 ALA A CA 6
ATOM 7128 C C . ALA A 1 55 ? 7.792 -2.823 -3.698 1.00 20.40 222 ALA A C 6
ATOM 7129 O O . ALA A 1 55 ? 8.011 -1.633 -3.430 1.00 72.21 222 ALA A O 6
ATOM 7136 N N . VAL A 1 56 ? 7.849 -3.806 -2.795 1.00 23.01 223 VAL A N 6
ATOM 7137 C CA . VAL A 1 56 ? 8.358 -3.610 -1.433 1.00 31.12 223 VAL A CA 6
ATOM 7138 C C . VAL A 1 56 ? 9.903 -3.463 -1.499 1.00 12.24 223 VAL A C 6
ATOM 7139 O O . VAL A 1 56 ? 10.538 -4.211 -2.233 1.00 21.10 223 VAL A O 6
ATOM 7152 N N . PRO A 1 57 ? 10.520 -2.436 -0.818 1.00 21.31 224 PRO A N 6
ATOM 7153 C CA . PRO A 1 57 ? 12.000 -2.358 -0.647 1.00 51.42 224 PRO A CA 6
ATOM 7154 C C . PRO A 1 57 ? 12.542 -3.553 0.191 1.00 3.13 224 PRO A C 6
ATOM 7155 O O . PRO A 1 57 ? 11.794 -4.130 0.986 1.00 62.01 224 PRO A O 6
ATOM 7166 N N . PRO A 1 58 ? 13.839 -3.977 0.010 1.00 65.34 225 PRO A N 6
ATOM 7167 C CA . PRO A 1 58 ? 14.410 -5.098 0.787 1.00 11.23 225 PRO A CA 6
ATOM 7168 C C . PRO A 1 58 ? 14.497 -4.771 2.297 1.00 62.23 225 PRO A C 6
ATOM 7169 O O . PRO A 1 58 ? 14.918 -3.665 2.675 1.00 33.43 225 PRO A O 6
ATOM 7180 N N . ARG A 1 59 ? 14.098 -5.762 3.118 1.00 32.14 226 ARG A N 6
ATOM 7181 C CA . ARG A 1 59 ? 14.059 -5.690 4.587 1.00 1.34 226 ARG A CA 6
ATOM 7182 C C . ARG A 1 59 ? 13.270 -4.475 5.117 1.00 32.45 226 ARG A C 6
ATOM 7183 O O . ARG A 1 59 ? 13.778 -3.682 5.905 1.00 3.54 226 ARG A O 6
ATOM 7204 N N . THR A 1 60 ? 12.017 -4.345 4.659 1.00 64.03 227 THR A N 6
ATOM 7205 C CA . THR A 1 60 ? 11.099 -3.285 5.121 1.00 22.35 227 THR A CA 6
ATOM 7206 C C . THR A 1 60 ? 10.463 -3.644 6.475 1.00 44.45 227 THR A C 6
ATOM 7207 O O . THR A 1 60 ? 10.083 -4.790 6.699 1.00 30.32 227 THR A O 6
ATOM 7218 N N . GLN A 1 61 ? 10.376 -2.632 7.369 1.00 33.32 228 GLN A N 6
ATOM 7219 C CA . GLN A 1 61 ? 9.727 -2.749 8.698 1.00 43.34 228 GLN A CA 6
ATOM 7220 C C . GLN A 1 61 ? 8.281 -2.249 8.652 1.00 54.53 228 GLN A C 6
ATOM 7221 O O . GLN A 1 61 ? 7.891 -1.480 7.763 1.00 54.45 228 GLN A O 6
ATOM 7235 N N . ALA A 1 62 ? 7.514 -2.693 9.650 1.00 74.55 229 ALA A N 6
ATOM 7236 C CA . ALA A 1 62 ? 6.109 -2.297 9.839 1.00 72.04 229 ALA A CA 6
ATOM 7237 C C . ALA A 1 62 ? 6.015 -0.919 10.505 1.00 24.14 229 ALA A C 6
ATOM 7238 O O . ALA A 1 62 ? 6.950 -0.500 11.205 1.00 1.21 229 ALA A O 6
ATOM 7245 N N . GLY A 1 63 ? 4.879 -0.225 10.294 1.00 33.33 230 GLY A N 6
ATOM 7246 C CA . GLY A 1 63 ? 4.699 1.157 10.786 1.00 30.54 230 GLY A CA 6
ATOM 7247 C C . GLY A 1 63 ? 4.814 2.176 9.669 1.00 65.35 230 GLY A C 6
ATOM 7248 O O . GLY A 1 63 ? 4.381 3.322 9.821 1.00 51.02 230 GLY A O 6
ATOM 7252 N N . ARG A 1 64 ? 5.426 1.744 8.550 1.00 13.31 231 ARG A N 6
ATOM 7253 C CA . ARG A 1 64 ? 5.403 2.467 7.265 1.00 11.44 231 ARG A CA 6
ATOM 7254 C C . ARG A 1 64 ? 3.981 2.442 6.672 1.00 43.12 231 ARG A C 6
ATOM 7255 O O . ARG A 1 64 ? 3.076 1.821 7.250 1.00 52.05 231 ARG A O 6
ATOM 7276 N N . LYS A 1 65 ? 3.801 3.088 5.505 1.00 64.11 232 LYS A N 6
ATOM 7277 C CA . LYS A 1 65 ? 2.524 3.023 4.757 1.00 34.24 232 LYS A CA 6
ATOM 7278 C C . LYS A 1 65 ? 2.705 3.572 3.338 1.00 43.03 232 LYS A C 6
ATOM 7279 O O . LYS A 1 65 ? 3.624 4.365 3.098 1.00 40.01 232 LYS A O 6
ATOM 7298 N N . LEU A 1 66 ? 1.845 3.127 2.392 1.00 4.43 233 LEU A N 6
ATOM 7299 C CA . LEU A 1 66 ? 1.745 3.773 1.074 1.00 60.22 233 LEU A CA 6
ATOM 7300 C C . LEU A 1 66 ? 0.852 4.999 1.195 1.00 1.43 233 LEU A C 6
ATOM 7301 O O . LEU A 1 66 ? -0.110 4.998 1.979 1.00 61.13 233 LEU A O 6
ATOM 7317 N N . ARG A 1 67 ? 1.181 6.022 0.414 1.00 32.23 234 ARG A N 6
ATOM 7318 C CA . ARG A 1 67 ? 0.295 7.144 0.157 1.00 62.50 234 ARG A CA 6
ATOM 7319 C C . ARG A 1 67 ? -0.043 7.142 -1.341 1.00 21.24 234 ARG A C 6
ATOM 7320 O O . ARG A 1 67 ? 0.799 7.417 -2.211 1.00 14.33 234 ARG A O 6
ATOM 7341 N N . LEU A 1 68 ? -1.282 6.753 -1.633 1.00 72.22 235 LEU A N 6
ATOM 7342 C CA . LEU A 1 68 ? -1.763 6.538 -2.992 1.00 73.23 235 LEU A CA 6
ATOM 7343 C C . LEU A 1 68 ? -2.721 7.659 -3.367 1.00 73.23 235 LEU A C 6
ATOM 7344 O O . LEU A 1 68 ? -3.851 7.729 -2.876 1.00 2.23 235 LEU A O 6
ATOM 7360 N N . LYS A 1 69 ? -2.249 8.519 -4.249 1.00 41.21 236 LYS A N 6
ATOM 7361 C CA . LYS A 1 69 ? -2.932 9.763 -4.588 1.00 33.24 236 LYS A CA 6
ATOM 7362 C C . LYS A 1 69 ? -4.019 9.505 -5.630 1.00 35.12 236 LYS A C 6
ATOM 7363 O O . LYS A 1 69 ? -3.739 8.955 -6.704 1.00 72.10 236 LYS A O 6
ATOM 7382 N N . GLY A 1 70 ? -5.264 9.864 -5.263 1.00 2.32 237 GLY A N 6
ATOM 7383 C CA . GLY A 1 70 ? -6.432 9.659 -6.129 1.00 13.24 237 GLY A CA 6
ATOM 7384 C C . GLY A 1 70 ? -7.051 8.264 -6.015 1.00 4.43 237 GLY A C 6
ATOM 7385 O O . GLY A 1 70 ? -7.908 7.909 -6.828 1.00 23.55 237 GLY A O 6
ATOM 7389 N N . LYS A 1 71 ? -6.616 7.463 -5.020 1.00 61.54 238 LYS A N 6
ATOM 7390 C CA . LYS A 1 71 ? -7.135 6.088 -4.800 1.00 51.12 238 LYS A CA 6
ATOM 7391 C C . LYS A 1 71 ? -8.196 6.028 -3.680 1.00 44.20 238 LYS A C 6
ATOM 7392 O O . LYS A 1 71 ? -8.630 4.934 -3.300 1.00 41.23 238 LYS A O 6
ATOM 7411 N N . GLY A 1 72 ? -8.596 7.203 -3.160 1.00 13.32 239 GLY A N 6
ATOM 7412 C CA . GLY A 1 72 ? -9.726 7.310 -2.222 1.00 15.30 239 GLY A CA 6
ATOM 7413 C C . GLY A 1 72 ? -11.070 7.418 -2.943 1.00 73.03 239 GLY A C 6
ATOM 7414 O O . GLY A 1 72 ? -11.120 7.323 -4.171 1.00 72.21 239 GLY A O 6
ATOM 7418 N N . PHE A 1 73 ? -12.153 7.630 -2.170 1.00 75.32 240 PHE A N 6
ATOM 7419 C CA . PHE A 1 73 ? -13.540 7.684 -2.689 1.00 52.41 240 PHE A CA 6
ATOM 7420 C C . PHE A 1 73 ? -13.741 8.780 -3.767 1.00 24.31 240 PHE A C 6
ATOM 7421 O O . PHE A 1 73 ? -13.142 9.860 -3.663 1.00 71.02 240 PHE A O 6
ATOM 7438 N N . PRO A 1 74 ? -14.579 8.498 -4.832 1.00 3.44 241 PRO A N 6
ATOM 7439 C CA . PRO A 1 74 ? -14.909 9.482 -5.891 1.00 62.30 241 PRO A CA 6
ATOM 7440 C C . PRO A 1 74 ? -15.753 10.662 -5.368 1.00 70.32 241 PRO A C 6
ATOM 7441 O O . PRO A 1 74 ? -16.748 10.467 -4.659 1.00 31.04 241 PRO A O 6
ATOM 7452 N N . GLY A 1 75 ? -15.325 11.876 -5.735 1.00 75.22 242 GLY A N 6
ATOM 7453 C CA . GLY A 1 75 ? -15.966 13.119 -5.303 1.00 2.43 242 GLY A CA 6
ATOM 7454 C C . GLY A 1 75 ? -16.197 14.095 -6.447 1.00 55.14 242 GLY A C 6
ATOM 7455 O O . GLY A 1 75 ? -15.851 13.780 -7.592 1.00 61.14 242 GLY A O 6
ATOM 7459 N N . PRO A 1 76 ? -16.762 15.315 -6.164 1.00 24.14 243 PRO A N 6
ATOM 7460 C CA . PRO A 1 76 ? -17.013 16.355 -7.200 1.00 11.44 243 PRO A CA 6
ATOM 7461 C C . PRO A 1 76 ? -15.712 17.009 -7.715 1.00 50.43 243 PRO A C 6
ATOM 7462 O O . PRO A 1 76 ? -15.663 17.498 -8.845 1.00 61.40 243 PRO A O 6
ATOM 7473 N N . ALA A 1 77 ? -14.661 16.996 -6.867 1.00 32.13 244 ALA A N 6
ATOM 7474 C CA . ALA A 1 77 ? -13.341 17.593 -7.166 1.00 33.33 244 ALA A CA 6
ATOM 7475 C C . ALA A 1 77 ? -12.293 16.500 -7.456 1.00 2.13 244 ALA A C 6
ATOM 7476 O O . ALA A 1 77 ? -11.087 16.739 -7.349 1.00 32.40 244 ALA A O 6
ATOM 7483 N N . GLY A 1 78 ? -12.774 15.305 -7.848 1.00 51.30 245 GLY A N 6
ATOM 7484 C CA . GLY A 1 78 ? -11.913 14.134 -8.046 1.00 41.51 245 GLY A CA 6
ATOM 7485 C C . GLY A 1 78 ? -11.955 13.212 -6.838 1.00 34.02 245 GLY A C 6
ATOM 7486 O O . GLY A 1 78 ? -12.765 13.423 -5.934 1.00 11.15 245 GLY A O 6
ATOM 7490 N N . ARG A 1 79 ? -11.099 12.180 -6.831 1.00 52.10 246 ARG A N 6
ATOM 7491 C CA . ARG A 1 79 ? -11.029 11.202 -5.724 1.00 11.44 246 ARG A CA 6
ATOM 7492 C C . ARG A 1 79 ? -10.119 11.689 -4.595 1.00 24.54 246 ARG A C 6
ATOM 7493 O O . ARG A 1 79 ? -9.242 12.531 -4.816 1.00 24.02 246 ARG A O 6
ATOM 7514 N N . GLY A 1 80 ? -10.354 11.145 -3.380 1.00 60.22 247 GLY A N 6
ATOM 7515 C CA . GLY A 1 80 ? -9.456 11.363 -2.231 1.00 35.32 247 GLY A CA 6
ATOM 7516 C C . GLY A 1 80 ? -8.193 10.518 -2.332 1.00 44.35 247 GLY A C 6
ATOM 7517 O O . GLY A 1 80 ? -7.801 10.122 -3.428 1.00 70.43 247 GLY A O 6
ATOM 7521 N N . ASP A 1 81 ? -7.555 10.207 -1.197 1.00 35.50 248 ASP A N 6
ATOM 7522 C CA . ASP A 1 81 ? -6.290 9.425 -1.197 1.00 30.41 248 ASP A CA 6
ATOM 7523 C C . ASP A 1 81 ? -6.441 8.145 -0.369 1.00 1.50 248 ASP A C 6
ATOM 7524 O O . ASP A 1 81 ? -7.399 7.980 0.379 1.00 73.02 248 ASP A O 6
ATOM 7533 N N . LEU A 1 82 ? -5.483 7.240 -0.526 1.00 50.14 249 LEU A N 6
ATOM 7534 C CA . LEU A 1 82 ? -5.474 5.945 0.159 1.00 54.22 249 LEU A CA 6
ATOM 7535 C C . LEU A 1 82 ? -4.135 5.768 0.885 1.00 21.32 249 LEU A C 6
ATOM 7536 O O . LEU A 1 82 ? -3.095 5.542 0.264 1.00 71.14 249 LEU A O 6
ATOM 7552 N N . TYR A 1 83 ? -4.190 5.877 2.210 1.00 3.43 250 TYR A N 6
ATOM 7553 C CA . TYR A 1 83 ? -3.038 5.708 3.093 1.00 24.42 250 TYR A CA 6
ATOM 7554 C C . TYR A 1 83 ? -3.166 4.343 3.782 1.00 74.42 250 TYR A C 6
ATOM 7555 O O . TYR A 1 83 ? -4.080 4.149 4.593 1.00 50.24 250 TYR A O 6
ATOM 7573 N N . LEU A 1 84 ? -2.287 3.373 3.456 1.00 32.44 251 LEU A N 6
ATOM 7574 C CA . LEU A 1 84 ? -2.446 1.989 3.972 1.00 13.14 251 LEU A CA 6
ATOM 7575 C C . LEU A 1 84 ? -1.193 1.448 4.695 1.00 70.41 251 LEU A C 6
ATOM 7576 O O . LEU A 1 84 ? -0.109 1.343 4.123 1.00 74.53 251 LEU A O 6
ATOM 7592 N N . GLU A 1 85 ? -1.412 1.093 5.978 1.00 10.43 252 GLU A N 6
ATOM 7593 C CA . GLU A 1 85 ? -0.378 0.720 6.954 1.00 15.05 252 GLU A CA 6
ATOM 7594 C C . GLU A 1 85 ? 0.284 -0.629 6.628 1.00 11.00 252 GLU A C 6
ATOM 7595 O O . GLU A 1 85 ? -0.375 -1.666 6.561 1.00 61.40 252 GLU A O 6
ATOM 7607 N N . VAL A 1 86 ? 1.610 -0.580 6.501 1.00 14.25 253 VAL A N 6
ATOM 7608 C CA . VAL A 1 86 ? 2.468 -1.737 6.263 1.00 2.43 253 VAL A CA 6
ATOM 7609 C C . VAL A 1 86 ? 2.569 -2.612 7.511 1.00 72.44 253 VAL A C 6
ATOM 7610 O O . VAL A 1 86 ? 3.010 -2.157 8.584 1.00 62.55 253 VAL A O 6
ATOM 7623 N N . ARG A 1 87 ? 2.121 -3.853 7.338 1.00 23.03 254 ARG A N 6
ATOM 7624 C CA . ARG A 1 87 ? 2.144 -4.901 8.330 1.00 0.05 254 ARG A CA 6
ATOM 7625 C C . ARG A 1 87 ? 3.105 -5.985 7.845 1.00 73.43 254 ARG A C 6
ATOM 7626 O O . ARG A 1 87 ? 2.853 -6.597 6.798 1.00 23.42 254 ARG A O 6
ATOM 7647 N N . ILE A 1 88 ? 4.218 -6.209 8.572 1.00 41.21 255 ILE A N 6
ATOM 7648 C CA . ILE A 1 88 ? 5.153 -7.295 8.245 1.00 3.53 255 ILE A CA 6
ATOM 7649 C C . ILE A 1 88 ? 4.657 -8.573 8.947 1.00 74.52 255 ILE A C 6
ATOM 7650 O O . ILE A 1 88 ? 4.891 -8.788 10.139 1.00 41.22 255 ILE A O 6
ATOM 7666 N N . THR A 1 89 ? 3.917 -9.376 8.188 1.00 21.13 256 THR A N 6
ATOM 7667 C CA . THR A 1 89 ? 3.201 -10.550 8.678 1.00 21.32 256 THR A CA 6
ATOM 7668 C C . THR A 1 89 ? 3.717 -11.811 7.926 1.00 2.12 256 THR A C 6
ATOM 7669 O O . THR A 1 89 ? 4.904 -12.156 8.103 1.00 14.43 256 THR A O 6
ATOM 7681 N N . MET A 1 1 ? 7.114 3.163 -19.745 1.00 21.33 168 MET A N 7
ATOM 7682 C CA . MET A 1 1 ? 6.536 3.515 -18.426 1.00 54.15 168 MET A CA 7
ATOM 7683 C C . MET A 1 1 ? 6.091 2.234 -17.704 1.00 13.34 168 MET A C 7
ATOM 7684 O O . MET A 1 1 ? 4.904 1.903 -17.655 1.00 63.14 168 MET A O 7
ATOM 7700 N N . GLU A 1 2 ? 7.088 1.469 -17.216 1.00 5.01 169 GLU A N 7
ATOM 7701 C CA . GLU A 1 2 ? 6.874 0.230 -16.446 1.00 22.21 169 GLU A CA 7
ATOM 7702 C C . GLU A 1 2 ? 6.747 0.611 -14.968 1.00 71.14 169 GLU A C 7
ATOM 7703 O O . GLU A 1 2 ? 7.753 0.823 -14.273 1.00 13.44 169 GLU A O 7
ATOM 7715 N N . THR A 1 3 ? 5.502 0.741 -14.518 1.00 64.01 170 THR A N 7
ATOM 7716 C CA . THR A 1 3 ? 5.168 1.242 -13.184 1.00 71.13 170 THR A CA 7
ATOM 7717 C C . THR A 1 3 ? 4.064 0.366 -12.577 1.00 11.44 170 THR A C 7
ATOM 7718 O O . THR A 1 3 ? 3.091 0.024 -13.266 1.00 14.34 170 THR A O 7
ATOM 7729 N N . ALA A 1 4 ? 4.227 -0.001 -11.294 1.00 25.30 171 ALA A N 7
ATOM 7730 C CA . ALA A 1 4 ? 3.197 -0.712 -10.520 1.00 33.42 171 ALA A CA 7
ATOM 7731 C C . ALA A 1 4 ? 1.954 0.185 -10.334 1.00 53.31 171 ALA A C 7
ATOM 7732 O O . ALA A 1 4 ? 2.027 1.407 -10.517 1.00 72.11 171 ALA A O 7
ATOM 7739 N N . THR A 1 5 ? 0.826 -0.434 -9.954 1.00 5.11 172 THR A N 7
ATOM 7740 C CA . THR A 1 5 ? -0.477 0.261 -9.802 1.00 34.12 172 THR A CA 7
ATOM 7741 C C . THR A 1 5 ? -0.426 1.359 -8.706 1.00 63.42 172 THR A C 7
ATOM 7742 O O . THR A 1 5 ? -1.246 2.292 -8.695 1.00 51.43 172 THR A O 7
ATOM 7753 N N . ALA A 1 6 ? 0.548 1.232 -7.797 1.00 1.00 173 ALA A N 7
ATOM 7754 C CA . ALA A 1 6 ? 0.789 2.198 -6.719 1.00 54.45 173 ALA A CA 7
ATOM 7755 C C . ALA A 1 6 ? 1.633 3.394 -7.203 1.00 23.14 173 ALA A C 7
ATOM 7756 O O . ALA A 1 6 ? 2.224 3.365 -8.289 1.00 33.24 173 ALA A O 7
ATOM 7763 N N . GLY A 1 7 ? 1.661 4.441 -6.365 1.00 53.15 174 GLY A N 7
ATOM 7764 C CA . GLY A 1 7 ? 2.527 5.590 -6.558 1.00 22.44 174 GLY A CA 7
ATOM 7765 C C . GLY A 1 7 ? 3.892 5.348 -5.953 1.00 35.42 174 GLY A C 7
ATOM 7766 O O . GLY A 1 7 ? 4.833 4.945 -6.645 1.00 34.31 174 GLY A O 7
ATOM 7770 N N . GLU A 1 8 ? 3.970 5.543 -4.636 1.00 71.44 175 GLU A N 7
ATOM 7771 C CA . GLU A 1 8 ? 5.208 5.366 -3.871 1.00 21.15 175 GLU A CA 7
ATOM 7772 C C . GLU A 1 8 ? 4.917 5.020 -2.403 1.00 62.54 175 GLU A C 7
ATOM 7773 O O . GLU A 1 8 ? 3.755 4.998 -1.967 1.00 33.10 175 GLU A O 7
ATOM 7785 N N . TRP A 1 9 ? 6.003 4.745 -1.662 1.00 61.44 176 TRP A N 7
ATOM 7786 C CA . TRP A 1 9 ? 5.958 4.451 -0.227 1.00 3.41 176 TRP A CA 7
ATOM 7787 C C . TRP A 1 9 ? 5.969 5.749 0.595 1.00 31.43 176 TRP A C 7
ATOM 7788 O O . TRP A 1 9 ? 4.921 6.384 0.775 1.00 4.32 176 TRP A O 7
ATOM 7809 N N . GLN A 1 10 ? 7.173 6.160 1.028 1.00 34.42 177 GLN A N 7
ATOM 7810 C CA . GLN A 1 10 ? 7.374 7.252 1.983 1.00 25.44 177 GLN A CA 7
ATOM 7811 C C . GLN A 1 10 ? 8.877 7.426 2.234 1.00 21.11 177 GLN A C 7
ATOM 7812 O O . GLN A 1 10 ? 9.671 6.544 1.880 1.00 34.21 177 GLN A O 7
ATOM 7826 N N . GLY A 1 11 ? 9.264 8.561 2.841 1.00 63.24 178 GLY A N 7
ATOM 7827 C CA . GLY A 1 11 ? 10.685 8.879 3.083 1.00 74.42 178 GLY A CA 7
ATOM 7828 C C . GLY A 1 11 ? 11.351 9.476 1.844 1.00 11.12 178 GLY A C 7
ATOM 7829 O O . GLY A 1 11 ? 12.071 10.478 1.924 1.00 61.53 178 GLY A O 7
ATOM 7833 N N . LYS A 1 12 ? 11.119 8.821 0.692 1.00 14.44 179 LYS A N 7
ATOM 7834 C CA . LYS A 1 12 ? 11.391 9.382 -0.644 1.00 40.41 179 LYS A CA 7
ATOM 7835 C C . LYS A 1 12 ? 10.416 10.545 -0.977 1.00 42.52 179 LYS A C 7
ATOM 7836 O O . LYS A 1 12 ? 10.610 11.263 -1.969 1.00 0.43 179 LYS A O 7
ATOM 7855 N N . GLY A 1 13 ? 9.366 10.696 -0.146 1.00 54.04 180 GLY A N 7
ATOM 7856 C CA . GLY A 1 13 ? 8.398 11.778 -0.272 1.00 40.34 180 GLY A CA 7
ATOM 7857 C C . GLY A 1 13 ? 7.396 11.747 0.876 1.00 64.34 180 GLY A C 7
ATOM 7858 O O . GLY A 1 13 ? 6.349 11.116 0.757 1.00 34.45 180 GLY A O 7
ATOM 7862 N N . SER A 1 14 ? 7.754 12.389 2.003 1.00 41.54 181 SER A N 7
ATOM 7863 C CA . SER A 1 14 ? 6.909 12.497 3.215 1.00 31.13 181 SER A CA 7
ATOM 7864 C C . SER A 1 14 ? 7.326 13.718 4.053 1.00 2.42 181 SER A C 7
ATOM 7865 O O . SER A 1 14 ? 8.346 14.363 3.775 1.00 44.01 181 SER A O 7
ATOM 7873 N N . GLY A 1 15 ? 6.532 14.015 5.090 1.00 34.52 182 GLY A N 7
ATOM 7874 C CA . GLY A 1 15 ? 6.819 15.109 6.022 1.00 64.31 182 GLY A CA 7
ATOM 7875 C C . GLY A 1 15 ? 5.672 15.330 6.997 1.00 14.33 182 GLY A C 7
ATOM 7876 O O . GLY A 1 15 ? 4.724 14.526 7.040 1.00 23.42 182 GLY A O 7
ATOM 7880 N N . GLY A 1 16 ? 5.749 16.423 7.779 1.00 71.05 183 GLY A N 7
ATOM 7881 C CA . GLY A 1 16 ? 4.672 16.804 8.697 1.00 14.44 183 GLY A CA 7
ATOM 7882 C C . GLY A 1 16 ? 3.563 17.547 7.971 1.00 74.23 183 GLY A C 7
ATOM 7883 O O . GLY A 1 16 ? 3.462 18.778 8.080 1.00 64.12 183 GLY A O 7
ATOM 7887 N N . SER A 1 17 ? 2.747 16.798 7.216 1.00 0.44 184 SER A N 7
ATOM 7888 C CA . SER A 1 17 ? 1.674 17.359 6.384 1.00 45.13 184 SER A CA 7
ATOM 7889 C C . SER A 1 17 ? 0.687 16.240 5.983 1.00 74.32 184 SER A C 7
ATOM 7890 O O . SER A 1 17 ? 1.111 15.124 5.646 1.00 64.31 184 SER A O 7
ATOM 7898 N N . GLY A 1 18 ? -0.623 16.546 6.028 1.00 45.35 185 GLY A N 7
ATOM 7899 C CA . GLY A 1 18 ? -1.685 15.586 5.698 1.00 44.43 185 GLY A CA 7
ATOM 7900 C C . GLY A 1 18 ? -2.939 16.287 5.188 1.00 63.21 185 GLY A C 7
ATOM 7901 O O . GLY A 1 18 ? -2.968 17.527 5.100 1.00 61.53 185 GLY A O 7
ATOM 7905 N N . GLY A 1 19 ? -3.970 15.496 4.825 1.00 11.53 186 GLY A N 7
ATOM 7906 C CA . GLY A 1 19 ? -5.223 16.030 4.267 1.00 3.41 186 GLY A CA 7
ATOM 7907 C C . GLY A 1 19 ? -6.088 16.755 5.295 1.00 52.13 186 GLY A C 7
ATOM 7908 O O . GLY A 1 19 ? -5.974 16.498 6.502 1.00 14.11 186 GLY A O 7
ATOM 7912 N N . SER A 1 20 ? -6.965 17.653 4.804 1.00 53.41 187 SER A N 7
ATOM 7913 C CA . SER A 1 20 ? -7.904 18.429 5.642 1.00 4.15 187 SER A CA 7
ATOM 7914 C C . SER A 1 20 ? -9.143 18.850 4.824 1.00 12.22 187 SER A C 7
ATOM 7915 O O . SER A 1 20 ? -9.037 19.108 3.617 1.00 61.03 187 SER A O 7
ATOM 7923 N N . GLY A 1 21 ? -10.317 18.895 5.488 1.00 23.15 188 GLY A N 7
ATOM 7924 C CA . GLY A 1 21 ? -11.577 19.288 4.850 1.00 22.11 188 GLY A CA 7
ATOM 7925 C C . GLY A 1 21 ? -12.219 18.134 4.083 1.00 32.31 188 GLY A C 7
ATOM 7926 O O . GLY A 1 21 ? -12.551 17.102 4.676 1.00 31.24 188 GLY A O 7
ATOM 7930 N N . GLY A 1 22 ? -12.366 18.303 2.754 1.00 4.21 189 GLY A N 7
ATOM 7931 C CA . GLY A 1 22 ? -12.913 17.260 1.873 1.00 31.31 189 GLY A CA 7
ATOM 7932 C C . GLY A 1 22 ? -11.820 16.324 1.389 1.00 11.42 189 GLY A C 7
ATOM 7933 O O . GLY A 1 22 ? -11.601 16.180 0.184 1.00 62.21 189 GLY A O 7
ATOM 7937 N N . SER A 1 23 ? -11.143 15.682 2.355 1.00 20.34 190 SER A N 7
ATOM 7938 C CA . SER A 1 23 ? -9.922 14.906 2.121 1.00 14.21 190 SER A CA 7
ATOM 7939 C C . SER A 1 23 ? -10.192 13.630 1.323 1.00 74.12 190 SER A C 7
ATOM 7940 O O . SER A 1 23 ? -9.396 13.263 0.445 1.00 0.42 190 SER A O 7
ATOM 7948 N N . GLN A 1 24 ? -11.312 12.946 1.676 1.00 3.51 191 GLN A N 7
ATOM 7949 C CA . GLN A 1 24 ? -11.783 11.714 0.993 1.00 71.02 191 GLN A CA 7
ATOM 7950 C C . GLN A 1 24 ? -10.782 10.545 1.145 1.00 23.34 191 GLN A C 7
ATOM 7951 O O . GLN A 1 24 ? -10.881 9.527 0.430 1.00 71.34 191 GLN A O 7
ATOM 7965 N N . ASP A 1 25 ? -9.860 10.695 2.117 1.00 41.22 192 ASP A N 7
ATOM 7966 C CA . ASP A 1 25 ? -8.762 9.758 2.346 1.00 61.41 192 ASP A CA 7
ATOM 7967 C C . ASP A 1 25 ? -9.272 8.485 3.024 1.00 12.43 192 ASP A C 7
ATOM 7968 O O . ASP A 1 25 ? -10.242 8.523 3.788 1.00 71.44 192 ASP A O 7
ATOM 7977 N N . LEU A 1 26 ? -8.626 7.359 2.723 1.00 1.13 193 LEU A N 7
ATOM 7978 C CA . LEU A 1 26 ? -8.937 6.060 3.338 1.00 72.04 193 LEU A CA 7
ATOM 7979 C C . LEU A 1 26 ? -7.719 5.528 4.081 1.00 60.42 193 LEU A C 7
ATOM 7980 O O . LEU A 1 26 ? -6.580 5.780 3.683 1.00 63.23 193 LEU A O 7
ATOM 7996 N N . TYR A 1 27 ? -7.974 4.802 5.170 1.00 42.13 194 TYR A N 7
ATOM 7997 C CA . TYR A 1 27 ? -6.943 4.070 5.910 1.00 32.33 194 TYR A CA 7
ATOM 7998 C C . TYR A 1 27 ? -7.165 2.573 5.670 1.00 72.42 194 TYR A C 7
ATOM 7999 O O . TYR A 1 27 ? -8.213 2.028 6.042 1.00 61.51 194 TYR A O 7
ATOM 8017 N N . ALA A 1 28 ? -6.198 1.928 5.001 1.00 34.25 195 ALA A N 7
ATOM 8018 C CA . ALA A 1 28 ? -6.255 0.482 4.657 1.00 73.44 195 ALA A CA 7
ATOM 8019 C C . ALA A 1 28 ? -4.976 -0.236 5.134 1.00 23.21 195 ALA A C 7
ATOM 8020 O O . ALA A 1 28 ? -4.172 0.359 5.849 1.00 75.21 195 ALA A O 7
ATOM 8027 N N . THR A 1 29 ? -4.821 -1.525 4.780 1.00 73.44 196 THR A N 7
ATOM 8028 C CA . THR A 1 29 ? -3.673 -2.355 5.202 1.00 53.30 196 THR A CA 7
ATOM 8029 C C . THR A 1 29 ? -2.900 -2.906 3.972 1.00 22.54 196 THR A C 7
ATOM 8030 O O . THR A 1 29 ? -3.505 -3.310 2.970 1.00 12.30 196 THR A O 7
ATOM 8041 N N . LEU A 1 30 ? -1.559 -2.870 4.069 1.00 13.32 197 LEU A N 7
ATOM 8042 C CA . LEU A 1 30 ? -0.627 -3.528 3.137 1.00 22.32 197 LEU A CA 7
ATOM 8043 C C . LEU A 1 30 ? -0.007 -4.725 3.866 1.00 4.21 197 LEU A C 7
ATOM 8044 O O . LEU A 1 30 ? 0.786 -4.539 4.788 1.00 53.31 197 LEU A O 7
ATOM 8060 N N . ASP A 1 31 ? -0.382 -5.948 3.482 1.00 22.23 198 ASP A N 7
ATOM 8061 C CA . ASP A 1 31 ? 0.143 -7.163 4.127 1.00 34.02 198 ASP A CA 7
ATOM 8062 C C . ASP A 1 31 ? 1.378 -7.649 3.375 1.00 31.30 198 ASP A C 7
ATOM 8063 O O . ASP A 1 31 ? 1.281 -8.282 2.317 1.00 41.32 198 ASP A O 7
ATOM 8072 N N . VAL A 1 32 ? 2.541 -7.306 3.926 1.00 1.42 199 VAL A N 7
ATOM 8073 C CA . VAL A 1 32 ? 3.835 -7.743 3.412 1.00 61.20 199 VAL A CA 7
ATOM 8074 C C . VAL A 1 32 ? 4.327 -8.893 4.304 1.00 51.20 199 VAL A C 7
ATOM 8075 O O . VAL A 1 32 ? 4.648 -8.651 5.464 1.00 70.45 199 VAL A O 7
ATOM 8088 N N . PRO A 1 33 ? 4.386 -10.153 3.799 1.00 54.40 200 PRO A N 7
ATOM 8089 C CA . PRO A 1 33 ? 4.966 -11.271 4.564 1.00 70.24 200 PRO A CA 7
ATOM 8090 C C . PRO A 1 33 ? 6.479 -11.059 4.762 1.00 13.54 200 PRO A C 7
ATOM 8091 O O . PRO A 1 33 ? 7.119 -10.362 3.959 1.00 54.52 200 PRO A O 7
ATOM 8102 N N . ALA A 1 34 ? 7.024 -11.659 5.834 1.00 54.31 201 ALA A N 7
ATOM 8103 C CA . ALA A 1 34 ? 8.452 -11.534 6.204 1.00 45.22 201 ALA A CA 7
ATOM 8104 C C . ALA A 1 34 ? 9.434 -11.812 5.007 1.00 53.12 201 ALA A C 7
ATOM 8105 O O . ALA A 1 34 ? 10.397 -11.044 4.858 1.00 63.52 201 ALA A O 7
ATOM 8112 N N . PRO A 1 35 ? 9.244 -12.911 4.158 1.00 64.44 202 PRO A N 7
ATOM 8113 C CA . PRO A 1 35 ? 10.146 -13.175 2.998 1.00 23.31 202 PRO A CA 7
ATOM 8114 C C . PRO A 1 35 ? 10.177 -11.998 1.992 1.00 73.31 202 PRO A C 7
ATOM 8115 O O . PRO A 1 35 ? 11.258 -11.528 1.631 1.00 55.40 202 PRO A O 7
ATOM 8126 N N . ILE A 1 36 ? 8.977 -11.508 1.598 1.00 42.33 203 ILE A N 7
ATOM 8127 C CA . ILE A 1 36 ? 8.824 -10.401 0.622 1.00 20.55 203 ILE A CA 7
ATOM 8128 C C . ILE A 1 36 ? 9.331 -9.075 1.217 1.00 23.11 203 ILE A C 7
ATOM 8129 O O . ILE A 1 36 ? 9.839 -8.213 0.493 1.00 0.20 203 ILE A O 7
ATOM 8145 N N . ALA A 1 37 ? 9.197 -8.934 2.545 1.00 41.52 204 ALA A N 7
ATOM 8146 C CA . ALA A 1 37 ? 9.652 -7.744 3.272 1.00 70.12 204 ALA A CA 7
ATOM 8147 C C . ALA A 1 37 ? 11.178 -7.627 3.212 1.00 71.40 204 ALA A C 7
ATOM 8148 O O . ALA A 1 37 ? 11.699 -6.557 2.899 1.00 32.03 204 ALA A O 7
ATOM 8155 N N . VAL A 1 38 ? 11.861 -8.758 3.477 1.00 61.11 205 VAL A N 7
ATOM 8156 C CA . VAL A 1 38 ? 13.331 -8.849 3.513 1.00 22.22 205 VAL A CA 7
ATOM 8157 C C . VAL A 1 38 ? 13.952 -8.721 2.105 1.00 50.12 205 VAL A C 7
ATOM 8158 O O . VAL A 1 38 ? 14.869 -7.916 1.916 1.00 60.21 205 VAL A O 7
ATOM 8171 N N . VAL A 1 39 ? 13.426 -9.474 1.119 1.00 74.42 206 VAL A N 7
ATOM 8172 C CA . VAL A 1 39 ? 14.002 -9.501 -0.249 1.00 3.41 206 VAL A CA 7
ATOM 8173 C C . VAL A 1 39 ? 13.564 -8.253 -1.052 1.00 32.15 206 VAL A C 7
ATOM 8174 O O . VAL A 1 39 ? 14.299 -7.773 -1.922 1.00 52.34 206 VAL A O 7
ATOM 8187 N N . GLY A 1 40 ? 12.380 -7.718 -0.713 1.00 22.54 207 GLY A N 7
ATOM 8188 C CA . GLY A 1 40 ? 11.788 -6.597 -1.427 1.00 21.13 207 GLY A CA 7
ATOM 8189 C C . GLY A 1 40 ? 11.103 -7.048 -2.712 1.00 44.22 207 GLY A C 7
ATOM 8190 O O . GLY A 1 40 ? 11.645 -6.872 -3.807 1.00 72.14 207 GLY A O 7
ATOM 8194 N N . GLY A 1 41 ? 9.902 -7.648 -2.570 1.00 10.22 208 GLY A N 7
ATOM 8195 C CA . GLY A 1 41 ? 9.150 -8.199 -3.709 1.00 72.30 208 GLY A CA 7
ATOM 8196 C C . GLY A 1 41 ? 8.014 -7.285 -4.167 1.00 53.03 208 GLY A C 7
ATOM 8197 O O . GLY A 1 41 ? 8.237 -6.095 -4.408 1.00 51.43 208 GLY A O 7
ATOM 8201 N N . LYS A 1 42 ? 6.796 -7.852 -4.305 1.00 42.22 209 LYS A N 7
ATOM 8202 C CA . LYS A 1 42 ? 5.573 -7.104 -4.662 1.00 34.24 209 LYS A CA 7
ATOM 8203 C C . LYS A 1 42 ? 4.384 -7.671 -3.865 1.00 60.14 209 LYS A C 7
ATOM 8204 O O . LYS A 1 42 ? 4.237 -8.895 -3.755 1.00 65.12 209 LYS A O 7
ATOM 8223 N N . VAL A 1 43 ? 3.553 -6.774 -3.299 1.00 73.21 210 VAL A N 7
ATOM 8224 C CA . VAL A 1 43 ? 2.342 -7.151 -2.520 1.00 2.34 210 VAL A CA 7
ATOM 8225 C C . VAL A 1 43 ? 1.137 -6.292 -2.945 1.00 5.23 210 VAL A C 7
ATOM 8226 O O . VAL A 1 43 ? 1.298 -5.120 -3.323 1.00 14.22 210 VAL A O 7
ATOM 8239 N N . ARG A 1 44 ? -0.066 -6.882 -2.848 1.00 74.24 211 ARG A N 7
ATOM 8240 C CA . ARG A 1 44 ? -1.333 -6.228 -3.209 1.00 2.32 211 ARG A CA 7
ATOM 8241 C C . ARG A 1 44 ? -1.754 -5.219 -2.119 1.00 61.14 211 ARG A C 7
ATOM 8242 O O . ARG A 1 44 ? -1.441 -5.392 -0.941 1.00 33.33 211 ARG A O 7
ATOM 8263 N N . ALA A 1 45 ? -2.466 -4.172 -2.541 1.00 41.02 212 ALA A N 7
ATOM 8264 C CA . ALA A 1 45 ? -3.081 -3.174 -1.668 1.00 53.02 212 ALA A CA 7
ATOM 8265 C C . ALA A 1 45 ? -4.590 -3.141 -1.955 1.00 34.23 212 ALA A C 7
ATOM 8266 O O . ALA A 1 45 ? -4.995 -2.927 -3.104 1.00 64.24 212 ALA A O 7
ATOM 8273 N N . MET A 1 46 ? -5.401 -3.398 -0.915 1.00 33.31 213 MET A N 7
ATOM 8274 C CA . MET A 1 46 ? -6.875 -3.331 -0.988 1.00 73.44 213 MET A CA 7
ATOM 8275 C C . MET A 1 46 ? -7.331 -1.880 -1.280 1.00 54.21 213 MET A C 7
ATOM 8276 O O . MET A 1 46 ? -6.967 -0.942 -0.558 1.00 74.22 213 MET A O 7
ATOM 8290 N N . THR A 1 47 ? -8.099 -1.729 -2.375 1.00 51.12 214 THR A N 7
ATOM 8291 C CA . THR A 1 47 ? -8.584 -0.425 -2.889 1.00 35.34 214 THR A CA 7
ATOM 8292 C C . THR A 1 47 ? -10.125 -0.457 -3.062 1.00 52.51 214 THR A C 7
ATOM 8293 O O . THR A 1 47 ? -10.780 -1.425 -2.656 1.00 32.42 214 THR A O 7
ATOM 8304 N N . LEU A 1 48 ? -10.679 0.609 -3.684 1.00 54.43 215 LEU A N 7
ATOM 8305 C CA . LEU A 1 48 ? -12.134 0.779 -3.875 1.00 40.54 215 LEU A CA 7
ATOM 8306 C C . LEU A 1 48 ? -12.715 -0.334 -4.777 1.00 63.31 215 LEU A C 7
ATOM 8307 O O . LEU A 1 48 ? -13.418 -1.243 -4.330 1.00 21.55 215 LEU A O 7
ATOM 8323 N N . GLU A 1 49 ? -12.338 -0.231 -6.066 1.00 63.30 216 GLU A N 7
ATOM 8324 C CA . GLU A 1 49 ? -13.003 -0.899 -7.195 1.00 64.23 216 GLU A CA 7
ATOM 8325 C C . GLU A 1 49 ? -12.118 -2.004 -7.775 1.00 21.12 216 GLU A C 7
ATOM 8326 O O . GLU A 1 49 ? -12.597 -3.090 -8.111 1.00 11.31 216 GLU A O 7
ATOM 8338 N N . GLY A 1 50 ? -10.819 -1.705 -7.889 1.00 13.04 217 GLY A N 7
ATOM 8339 C CA . GLY A 1 50 ? -9.833 -2.663 -8.383 1.00 53.44 217 GLY A CA 7
ATOM 8340 C C . GLY A 1 50 ? -8.621 -2.692 -7.478 1.00 25.40 217 GLY A C 7
ATOM 8341 O O . GLY A 1 50 ? -8.279 -1.648 -6.927 1.00 31.31 217 GLY A O 7
ATOM 8345 N N . PRO A 1 51 ? -7.948 -3.863 -7.282 1.00 35.21 218 PRO A N 7
ATOM 8346 C CA . PRO A 1 51 ? -6.772 -3.955 -6.387 1.00 40.43 218 PRO A CA 7
ATOM 8347 C C . PRO A 1 51 ? -5.525 -3.241 -6.966 1.00 51.10 218 PRO A C 7
ATOM 8348 O O . PRO A 1 51 ? -5.367 -3.097 -8.188 1.00 11.35 218 PRO A O 7
ATOM 8359 N N . VAL A 1 52 ? -4.661 -2.790 -6.054 1.00 13.42 219 VAL A N 7
ATOM 8360 C CA . VAL A 1 52 ? -3.356 -2.182 -6.358 1.00 1.12 219 VAL A CA 7
ATOM 8361 C C . VAL A 1 52 ? -2.262 -3.223 -6.052 1.00 51.31 219 VAL A C 7
ATOM 8362 O O . VAL A 1 52 ? -2.549 -4.271 -5.478 1.00 11.33 219 VAL A O 7
ATOM 8375 N N . GLU A 1 53 ? -1.035 -2.960 -6.496 1.00 75.13 220 GLU A N 7
ATOM 8376 C CA . GLU A 1 53 ? 0.146 -3.740 -6.124 1.00 24.21 220 GLU A CA 7
ATOM 8377 C C . GLU A 1 53 ? 1.353 -2.792 -6.121 1.00 12.45 220 GLU A C 7
ATOM 8378 O O . GLU A 1 53 ? 1.394 -1.839 -6.919 1.00 15.40 220 GLU A O 7
ATOM 8390 N N . VAL A 1 54 ? 2.316 -3.033 -5.212 1.00 45.14 221 VAL A N 7
ATOM 8391 C CA . VAL A 1 54 ? 3.474 -2.144 -5.017 1.00 21.32 221 VAL A CA 7
ATOM 8392 C C . VAL A 1 54 ? 4.760 -2.959 -4.821 1.00 53.32 221 VAL A C 7
ATOM 8393 O O . VAL A 1 54 ? 4.735 -4.044 -4.208 1.00 61.50 221 VAL A O 7
ATOM 8406 N N . ALA A 1 55 ? 5.867 -2.424 -5.354 1.00 24.35 222 ALA A N 7
ATOM 8407 C CA . ALA A 1 55 ? 7.207 -2.961 -5.145 1.00 62.41 222 ALA A CA 7
ATOM 8408 C C . ALA A 1 55 ? 7.694 -2.599 -3.739 1.00 31.54 222 ALA A C 7
ATOM 8409 O O . ALA A 1 55 ? 7.879 -1.414 -3.425 1.00 74.14 222 ALA A O 7
ATOM 8416 N N . VAL A 1 56 ? 7.841 -3.624 -2.905 1.00 23.25 223 VAL A N 7
ATOM 8417 C CA . VAL A 1 56 ? 8.377 -3.505 -1.546 1.00 20.32 223 VAL A CA 7
ATOM 8418 C C . VAL A 1 56 ? 9.915 -3.295 -1.613 1.00 31.44 223 VAL A C 7
ATOM 8419 O O . VAL A 1 56 ? 10.574 -3.936 -2.431 1.00 13.05 223 VAL A O 7
ATOM 8432 N N . PRO A 1 57 ? 10.499 -2.331 -0.828 1.00 43.11 224 PRO A N 7
ATOM 8433 C CA . PRO A 1 57 ? 11.969 -2.223 -0.661 1.00 33.20 224 PRO A CA 7
ATOM 8434 C C . PRO A 1 57 ? 12.523 -3.352 0.244 1.00 3.53 224 PRO A C 7
ATOM 8435 O O . PRO A 1 57 ? 11.778 -3.899 1.062 1.00 4.25 224 PRO A O 7
ATOM 8446 N N . PRO A 1 58 ? 13.831 -3.743 0.097 1.00 72.21 225 PRO A N 7
ATOM 8447 C CA . PRO A 1 58 ? 14.430 -4.796 0.936 1.00 63.41 225 PRO A CA 7
ATOM 8448 C C . PRO A 1 58 ? 14.432 -4.406 2.428 1.00 41.04 225 PRO A C 7
ATOM 8449 O O . PRO A 1 58 ? 14.756 -3.259 2.777 1.00 14.43 225 PRO A O 7
ATOM 8460 N N . ARG A 1 59 ? 14.077 -5.380 3.272 1.00 31.43 226 ARG A N 7
ATOM 8461 C CA . ARG A 1 59 ? 13.939 -5.232 4.727 1.00 62.22 226 ARG A CA 7
ATOM 8462 C C . ARG A 1 59 ? 13.044 -4.045 5.141 1.00 0.43 226 ARG A C 7
ATOM 8463 O O . ARG A 1 59 ? 13.525 -3.012 5.634 1.00 21.42 226 ARG A O 7
ATOM 8484 N N . THR A 1 60 ? 11.740 -4.207 4.881 1.00 54.24 227 THR A N 7
ATOM 8485 C CA . THR A 1 60 ? 10.697 -3.263 5.309 1.00 32.32 227 THR A CA 7
ATOM 8486 C C . THR A 1 60 ? 10.174 -3.630 6.710 1.00 24.33 227 THR A C 7
ATOM 8487 O O . THR A 1 60 ? 10.074 -4.813 7.050 1.00 30.11 227 THR A O 7
ATOM 8498 N N . GLN A 1 61 ? 9.871 -2.597 7.518 1.00 13.11 228 GLN A N 7
ATOM 8499 C CA . GLN A 1 61 ? 9.254 -2.737 8.848 1.00 25.22 228 GLN A CA 7
ATOM 8500 C C . GLN A 1 61 ? 7.794 -2.276 8.809 1.00 44.34 228 GLN A C 7
ATOM 8501 O O . GLN A 1 61 ? 7.399 -1.461 7.960 1.00 1.43 228 GLN A O 7
ATOM 8515 N N . ALA A 1 62 ? 7.005 -2.817 9.741 1.00 62.40 229 ALA A N 7
ATOM 8516 C CA . ALA A 1 62 ? 5.583 -2.481 9.907 1.00 32.43 229 ALA A CA 7
ATOM 8517 C C . ALA A 1 62 ? 5.420 -1.166 10.680 1.00 74.33 229 ALA A C 7
ATOM 8518 O O . ALA A 1 62 ? 6.249 -0.837 11.538 1.00 72.00 229 ALA A O 7
ATOM 8525 N N . GLY A 1 63 ? 4.325 -0.445 10.400 1.00 30.45 230 GLY A N 7
ATOM 8526 C CA . GLY A 1 63 ? 4.120 0.918 10.911 1.00 51.21 230 GLY A CA 7
ATOM 8527 C C . GLY A 1 63 ? 4.242 1.944 9.790 1.00 71.52 230 GLY A C 7
ATOM 8528 O O . GLY A 1 63 ? 3.746 3.068 9.910 1.00 52.12 230 GLY A O 7
ATOM 8532 N N . ARG A 1 64 ? 4.928 1.540 8.694 1.00 3.04 231 ARG A N 7
ATOM 8533 C CA . ARG A 1 64 ? 4.984 2.299 7.423 1.00 22.23 231 ARG A CA 7
ATOM 8534 C C . ARG A 1 64 ? 3.585 2.362 6.767 1.00 53.52 231 ARG A C 7
ATOM 8535 O O . ARG A 1 64 ? 2.623 1.803 7.303 1.00 23.30 231 ARG A O 7
ATOM 8556 N N . LYS A 1 65 ? 3.489 3.032 5.597 1.00 61.22 232 LYS A N 7
ATOM 8557 C CA . LYS A 1 65 ? 2.253 3.021 4.779 1.00 53.34 232 LYS A CA 7
ATOM 8558 C C . LYS A 1 65 ? 2.519 3.578 3.368 1.00 41.25 232 LYS A C 7
ATOM 8559 O O . LYS A 1 65 ? 3.522 4.273 3.154 1.00 65.04 232 LYS A O 7
ATOM 8578 N N . LEU A 1 66 ? 1.631 3.248 2.402 1.00 74.23 233 LEU A N 7
ATOM 8579 C CA . LEU A 1 66 ? 1.641 3.882 1.061 1.00 23.14 233 LEU A CA 7
ATOM 8580 C C . LEU A 1 66 ? 0.808 5.156 1.084 1.00 71.30 233 LEU A C 7
ATOM 8581 O O . LEU A 1 66 ? -0.119 5.280 1.892 1.00 21.45 233 LEU A O 7
ATOM 8597 N N . ARG A 1 67 ? 1.153 6.072 0.171 1.00 5.03 234 ARG A N 7
ATOM 8598 C CA . ARG A 1 67 ? 0.366 7.273 -0.143 1.00 73.45 234 ARG A CA 7
ATOM 8599 C C . ARG A 1 67 ? -0.068 7.186 -1.612 1.00 15.13 234 ARG A C 7
ATOM 8600 O O . ARG A 1 67 ? 0.752 7.308 -2.532 1.00 21.54 234 ARG A O 7
ATOM 8621 N N . LEU A 1 68 ? -1.361 6.909 -1.826 1.00 32.23 235 LEU A N 7
ATOM 8622 C CA . LEU A 1 68 ? -1.908 6.637 -3.161 1.00 3.31 235 LEU A CA 7
ATOM 8623 C C . LEU A 1 68 ? -2.956 7.673 -3.541 1.00 41.32 235 LEU A C 7
ATOM 8624 O O . LEU A 1 68 ? -4.045 7.694 -2.979 1.00 30.35 235 LEU A O 7
ATOM 8640 N N . LYS A 1 69 ? -2.641 8.483 -4.542 1.00 61.12 236 LYS A N 7
ATOM 8641 C CA . LYS A 1 69 ? -3.510 9.588 -4.980 1.00 32.34 236 LYS A CA 7
ATOM 8642 C C . LYS A 1 69 ? -4.464 9.100 -6.072 1.00 61.30 236 LYS A C 7
ATOM 8643 O O . LYS A 1 69 ? -4.030 8.505 -7.064 1.00 31.32 236 LYS A O 7
ATOM 8662 N N . GLY A 1 70 ? -5.766 9.347 -5.855 1.00 34.53 237 GLY A N 7
ATOM 8663 C CA . GLY A 1 70 ? -6.828 8.865 -6.745 1.00 4.11 237 GLY A CA 7
ATOM 8664 C C . GLY A 1 70 ? -7.322 7.471 -6.370 1.00 25.23 237 GLY A C 7
ATOM 8665 O O . GLY A 1 70 ? -8.044 6.836 -7.145 1.00 0.14 237 GLY A O 7
ATOM 8669 N N . LYS A 1 71 ? -6.918 6.985 -5.178 1.00 72.42 238 LYS A N 7
ATOM 8670 C CA . LYS A 1 71 ? -7.300 5.648 -4.671 1.00 52.02 238 LYS A CA 7
ATOM 8671 C C . LYS A 1 71 ? -8.203 5.743 -3.421 1.00 33.13 238 LYS A C 7
ATOM 8672 O O . LYS A 1 71 ? -8.658 4.715 -2.905 1.00 71.11 238 LYS A O 7
ATOM 8691 N N . GLY A 1 72 ? -8.423 6.975 -2.921 1.00 15.15 239 GLY A N 7
ATOM 8692 C CA . GLY A 1 72 ? -9.473 7.239 -1.923 1.00 2.11 239 GLY A CA 7
ATOM 8693 C C . GLY A 1 72 ? -10.831 7.420 -2.585 1.00 63.43 239 GLY A C 7
ATOM 8694 O O . GLY A 1 72 ? -10.931 7.292 -3.814 1.00 71.12 239 GLY A O 7
ATOM 8698 N N . PHE A 1 73 ? -11.879 7.743 -1.793 1.00 12.23 240 PHE A N 7
ATOM 8699 C CA . PHE A 1 73 ? -13.267 7.809 -2.321 1.00 4.14 240 PHE A CA 7
ATOM 8700 C C . PHE A 1 73 ? -13.399 8.880 -3.430 1.00 20.11 240 PHE A C 7
ATOM 8701 O O . PHE A 1 73 ? -12.774 9.934 -3.331 1.00 34.50 240 PHE A O 7
ATOM 8718 N N . PRO A 1 74 ? -14.173 8.592 -4.528 1.00 75.53 241 PRO A N 7
ATOM 8719 C CA . PRO A 1 74 ? -14.431 9.574 -5.611 1.00 3.53 241 PRO A CA 7
ATOM 8720 C C . PRO A 1 74 ? -15.207 10.809 -5.115 1.00 44.33 241 PRO A C 7
ATOM 8721 O O . PRO A 1 74 ? -16.149 10.686 -4.323 1.00 22.02 241 PRO A O 7
ATOM 8732 N N . GLY A 1 75 ? -14.787 11.999 -5.581 1.00 12.43 242 GLY A N 7
ATOM 8733 C CA . GLY A 1 75 ? -15.384 13.264 -5.151 1.00 1.31 242 GLY A CA 7
ATOM 8734 C C . GLY A 1 75 ? -15.691 14.220 -6.294 1.00 24.11 242 GLY A C 7
ATOM 8735 O O . GLY A 1 75 ? -15.262 13.985 -7.431 1.00 65.31 242 GLY A O 7
ATOM 8739 N N . PRO A 1 76 ? -16.445 15.325 -6.012 1.00 50.10 243 PRO A N 7
ATOM 8740 C CA . PRO A 1 76 ? -16.691 16.412 -6.991 1.00 44.23 243 PRO A CA 7
ATOM 8741 C C . PRO A 1 76 ? -15.420 17.264 -7.248 1.00 22.42 243 PRO A C 7
ATOM 8742 O O . PRO A 1 76 ? -15.310 17.945 -8.270 1.00 3.42 243 PRO A O 7
ATOM 8753 N N . ALA A 1 77 ? -14.469 17.195 -6.296 1.00 3.31 244 ALA A N 7
ATOM 8754 C CA . ALA A 1 77 ? -13.135 17.827 -6.403 1.00 41.11 244 ALA A CA 7
ATOM 8755 C C . ALA A 1 77 ? -12.091 16.804 -6.909 1.00 3.41 244 ALA A C 7
ATOM 8756 O O . ALA A 1 77 ? -10.879 17.030 -6.795 1.00 10.33 244 ALA A O 7
ATOM 8763 N N . GLY A 1 78 ? -12.580 15.693 -7.499 1.00 53.25 245 GLY A N 7
ATOM 8764 C CA . GLY A 1 78 ? -11.742 14.542 -7.838 1.00 4.34 245 GLY A CA 7
ATOM 8765 C C . GLY A 1 78 ? -11.634 13.571 -6.666 1.00 34.22 245 GLY A C 7
ATOM 8766 O O . GLY A 1 78 ? -12.047 13.908 -5.552 1.00 72.52 245 GLY A O 7
ATOM 8770 N N . ARG A 1 79 ? -11.079 12.375 -6.917 1.00 12.20 246 ARG A N 7
ATOM 8771 C CA . ARG A 1 79 ? -10.911 11.312 -5.898 1.00 44.43 246 ARG A CA 7
ATOM 8772 C C . ARG A 1 79 ? -9.928 11.742 -4.794 1.00 13.42 246 ARG A C 7
ATOM 8773 O O . ARG A 1 79 ? -9.094 12.634 -5.000 1.00 41.42 246 ARG A O 7
ATOM 8794 N N . GLY A 1 80 ? -10.041 11.091 -3.630 1.00 21.22 247 GLY A N 7
ATOM 8795 C CA . GLY A 1 80 ? -9.128 11.329 -2.514 1.00 20.41 247 GLY A CA 7
ATOM 8796 C C . GLY A 1 80 ? -7.899 10.441 -2.575 1.00 21.10 247 GLY A C 7
ATOM 8797 O O . GLY A 1 80 ? -7.618 9.818 -3.612 1.00 42.23 247 GLY A O 7
ATOM 8801 N N . ASP A 1 81 ? -7.177 10.354 -1.460 1.00 65.53 248 ASP A N 7
ATOM 8802 C CA . ASP A 1 81 ? -5.952 9.538 -1.361 1.00 55.52 248 ASP A CA 7
ATOM 8803 C C . ASP A 1 81 ? -6.187 8.323 -0.464 1.00 24.31 248 ASP A C 7
ATOM 8804 O O . ASP A 1 81 ? -7.223 8.191 0.188 1.00 71.44 248 ASP A O 7
ATOM 8813 N N . LEU A 1 82 ? -5.210 7.433 -0.461 1.00 32.34 249 LEU A N 7
ATOM 8814 C CA . LEU A 1 82 ? -5.265 6.181 0.274 1.00 41.24 249 LEU A CA 7
ATOM 8815 C C . LEU A 1 82 ? -3.936 5.967 0.999 1.00 35.31 249 LEU A C 7
ATOM 8816 O O . LEU A 1 82 ? -2.896 5.714 0.382 1.00 32.23 249 LEU A O 7
ATOM 8832 N N . TYR A 1 83 ? -4.003 6.090 2.324 1.00 3.33 250 TYR A N 7
ATOM 8833 C CA . TYR A 1 83 ? -2.896 5.805 3.228 1.00 2.34 250 TYR A CA 7
ATOM 8834 C C . TYR A 1 83 ? -3.109 4.397 3.780 1.00 31.22 250 TYR A C 7
ATOM 8835 O O . TYR A 1 83 ? -4.066 4.156 4.525 1.00 12.43 250 TYR A O 7
ATOM 8853 N N . LEU A 1 84 ? -2.240 3.445 3.402 1.00 71.32 251 LEU A N 7
ATOM 8854 C CA . LEU A 1 84 ? -2.450 2.027 3.787 1.00 34.14 251 LEU A CA 7
ATOM 8855 C C . LEU A 1 84 ? -1.241 1.422 4.526 1.00 15.51 251 LEU A C 7
ATOM 8856 O O . LEU A 1 84 ? -0.160 1.246 3.962 1.00 75.02 251 LEU A O 7
ATOM 8872 N N . GLU A 1 85 ? -1.466 1.104 5.818 1.00 30.41 252 GLU A N 7
ATOM 8873 C CA . GLU A 1 85 ? -0.431 0.711 6.774 1.00 25.00 252 GLU A CA 7
ATOM 8874 C C . GLU A 1 85 ? 0.198 -0.648 6.435 1.00 5.25 252 GLU A C 7
ATOM 8875 O O . GLU A 1 85 ? -0.471 -1.685 6.436 1.00 14.13 252 GLU A O 7
ATOM 8887 N N . VAL A 1 86 ? 1.504 -0.592 6.201 1.00 4.54 253 VAL A N 7
ATOM 8888 C CA . VAL A 1 86 ? 2.362 -1.744 5.968 1.00 30.44 253 VAL A CA 7
ATOM 8889 C C . VAL A 1 86 ? 2.500 -2.588 7.240 1.00 73.02 253 VAL A C 7
ATOM 8890 O O . VAL A 1 86 ? 2.765 -2.062 8.326 1.00 34.03 253 VAL A O 7
ATOM 8903 N N . ARG A 1 87 ? 2.314 -3.896 7.077 1.00 64.43 254 ARG A N 7
ATOM 8904 C CA . ARG A 1 87 ? 2.365 -4.888 8.132 1.00 71.23 254 ARG A CA 7
ATOM 8905 C C . ARG A 1 87 ? 3.340 -5.981 7.702 1.00 74.32 254 ARG A C 7
ATOM 8906 O O . ARG A 1 87 ? 3.278 -6.425 6.557 1.00 3.32 254 ARG A O 7
ATOM 8927 N N . ILE A 1 88 ? 4.242 -6.405 8.603 1.00 12.12 255 ILE A N 7
ATOM 8928 C CA . ILE A 1 88 ? 5.193 -7.495 8.323 1.00 63.22 255 ILE A CA 7
ATOM 8929 C C . ILE A 1 88 ? 4.695 -8.755 9.033 1.00 42.44 255 ILE A C 7
ATOM 8930 O O . ILE A 1 88 ? 4.825 -8.902 10.257 1.00 75.22 255 ILE A O 7
ATOM 8946 N N . THR A 1 89 ? 4.075 -9.638 8.248 1.00 11.42 256 THR A N 7
ATOM 8947 C CA . THR A 1 89 ? 3.353 -10.800 8.752 1.00 15.20 256 THR A CA 7
ATOM 8948 C C . THR A 1 89 ? 3.612 -12.003 7.792 1.00 11.25 256 THR A C 7
ATOM 8949 O O . THR A 1 89 ? 4.753 -12.515 7.785 1.00 34.53 256 THR A O 7
ATOM 8961 N N . MET A 1 1 ? -1.492 -9.448 -11.178 1.00 32.52 168 MET A N 8
ATOM 8962 C CA . MET A 1 1 ? -0.156 -9.178 -11.745 1.00 42.22 168 MET A CA 8
ATOM 8963 C C . MET A 1 1 ? -0.124 -7.729 -12.245 1.00 33.13 168 MET A C 8
ATOM 8964 O O . MET A 1 1 ? -0.545 -7.438 -13.373 1.00 63.51 168 MET A O 8
ATOM 8980 N N . GLU A 1 2 ? 0.333 -6.812 -11.372 1.00 1.03 169 GLU A N 8
ATOM 8981 C CA . GLU A 1 2 ? 0.311 -5.354 -11.630 1.00 34.22 169 GLU A CA 8
ATOM 8982 C C . GLU A 1 2 ? 1.709 -4.748 -11.409 1.00 33.44 169 GLU A C 8
ATOM 8983 O O . GLU A 1 2 ? 2.496 -5.262 -10.610 1.00 31.51 169 GLU A O 8
ATOM 8995 N N . THR A 1 3 ? 1.996 -3.652 -12.133 1.00 62.21 170 THR A N 8
ATOM 8996 C CA . THR A 1 3 ? 3.248 -2.884 -12.016 1.00 11.34 170 THR A CA 8
ATOM 8997 C C . THR A 1 3 ? 2.905 -1.383 -11.975 1.00 40.24 170 THR A C 8
ATOM 8998 O O . THR A 1 3 ? 2.101 -0.915 -12.793 1.00 42.14 170 THR A O 8
ATOM 9009 N N . ALA A 1 4 ? 3.477 -0.671 -10.976 1.00 11.23 171 ALA A N 8
ATOM 9010 C CA . ALA A 1 4 ? 3.400 0.807 -10.840 1.00 24.04 171 ALA A CA 8
ATOM 9011 C C . ALA A 1 4 ? 1.965 1.335 -10.614 1.00 13.35 171 ALA A C 8
ATOM 9012 O O . ALA A 1 4 ? 1.733 2.546 -10.728 1.00 0.31 171 ALA A O 8
ATOM 9019 N N . THR A 1 5 ? 1.018 0.431 -10.257 1.00 73.11 172 THR A N 8
ATOM 9020 C CA . THR A 1 5 ? -0.389 0.797 -9.968 1.00 10.44 172 THR A CA 8
ATOM 9021 C C . THR A 1 5 ? -0.457 1.695 -8.712 1.00 55.33 172 THR A C 8
ATOM 9022 O O . THR A 1 5 ? -1.367 2.513 -8.554 1.00 63.33 172 THR A O 8
ATOM 9033 N N . ALA A 1 6 ? 0.547 1.524 -7.832 1.00 21.53 173 ALA A N 8
ATOM 9034 C CA . ALA A 1 6 ? 0.740 2.350 -6.634 1.00 34.13 173 ALA A CA 8
ATOM 9035 C C . ALA A 1 6 ? 1.268 3.755 -7.004 1.00 70.11 173 ALA A C 8
ATOM 9036 O O . ALA A 1 6 ? 1.499 4.056 -8.178 1.00 71.11 173 ALA A O 8
ATOM 9043 N N . GLY A 1 7 ? 1.445 4.600 -5.980 1.00 22.31 174 GLY A N 8
ATOM 9044 C CA . GLY A 1 7 ? 1.998 5.946 -6.120 1.00 21.33 174 GLY A CA 8
ATOM 9045 C C . GLY A 1 7 ? 3.391 5.969 -5.541 1.00 74.10 174 GLY A C 8
ATOM 9046 O O . GLY A 1 7 ? 4.382 5.727 -6.244 1.00 42.00 174 GLY A O 8
ATOM 9050 N N . GLU A 1 8 ? 3.443 6.195 -4.230 1.00 13.14 175 GLU A N 8
ATOM 9051 C CA . GLU A 1 8 ? 4.662 6.113 -3.425 1.00 3.52 175 GLU A CA 8
ATOM 9052 C C . GLU A 1 8 ? 4.326 5.553 -2.034 1.00 50.15 175 GLU A C 8
ATOM 9053 O O . GLU A 1 8 ? 3.147 5.471 -1.650 1.00 52.32 175 GLU A O 8
ATOM 9065 N N . TRP A 1 9 ? 5.373 5.131 -1.309 1.00 55.25 176 TRP A N 8
ATOM 9066 C CA . TRP A 1 9 ? 5.274 4.766 0.110 1.00 33.35 176 TRP A CA 8
ATOM 9067 C C . TRP A 1 9 ? 5.038 6.046 0.927 1.00 42.43 176 TRP A C 8
ATOM 9068 O O . TRP A 1 9 ? 3.977 6.239 1.530 1.00 60.03 176 TRP A O 8
ATOM 9089 N N . GLN A 1 10 ? 6.019 6.944 0.843 1.00 23.04 177 GLN A N 8
ATOM 9090 C CA . GLN A 1 10 ? 6.044 8.229 1.561 1.00 3.50 177 GLN A CA 8
ATOM 9091 C C . GLN A 1 10 ? 7.267 9.023 1.081 1.00 63.11 177 GLN A C 8
ATOM 9092 O O . GLN A 1 10 ? 7.834 8.711 0.022 1.00 14.11 177 GLN A O 8
ATOM 9106 N N . GLY A 1 11 ? 7.637 10.073 1.826 1.00 53.35 178 GLY A N 8
ATOM 9107 C CA . GLY A 1 11 ? 8.950 10.693 1.693 1.00 2.03 178 GLY A CA 8
ATOM 9108 C C . GLY A 1 11 ? 10.015 9.745 2.224 1.00 71.43 178 GLY A C 8
ATOM 9109 O O . GLY A 1 11 ? 10.470 9.892 3.366 1.00 54.11 178 GLY A O 8
ATOM 9113 N N . LYS A 1 12 ? 10.365 8.740 1.386 1.00 51.21 179 LYS A N 8
ATOM 9114 C CA . LYS A 1 12 ? 11.221 7.610 1.765 1.00 3.25 179 LYS A CA 8
ATOM 9115 C C . LYS A 1 12 ? 12.669 8.098 1.944 1.00 13.31 179 LYS A C 8
ATOM 9116 O O . LYS A 1 12 ? 13.462 8.153 0.997 1.00 5.53 179 LYS A O 8
ATOM 9135 N N . GLY A 1 13 ? 12.958 8.500 3.182 1.00 45.32 180 GLY A N 8
ATOM 9136 C CA . GLY A 1 13 ? 14.236 9.090 3.550 1.00 10.04 180 GLY A CA 8
ATOM 9137 C C . GLY A 1 13 ? 14.122 9.840 4.861 1.00 23.30 180 GLY A C 8
ATOM 9138 O O . GLY A 1 13 ? 14.914 9.613 5.787 1.00 42.04 180 GLY A O 8
ATOM 9142 N N . SER A 1 14 ? 13.106 10.719 4.945 1.00 33.22 181 SER A N 8
ATOM 9143 C CA . SER A 1 14 ? 12.818 11.515 6.151 1.00 25.34 181 SER A CA 8
ATOM 9144 C C . SER A 1 14 ? 11.392 12.110 6.055 1.00 24.20 181 SER A C 8
ATOM 9145 O O . SER A 1 14 ? 10.949 12.503 4.961 1.00 71.34 181 SER A O 8
ATOM 9153 N N . GLY A 1 15 ? 10.684 12.173 7.205 1.00 55.42 182 GLY A N 8
ATOM 9154 C CA . GLY A 1 15 ? 9.327 12.720 7.261 1.00 21.13 182 GLY A CA 8
ATOM 9155 C C . GLY A 1 15 ? 8.660 12.517 8.620 1.00 73.51 182 GLY A C 8
ATOM 9156 O O . GLY A 1 15 ? 9.026 11.603 9.370 1.00 45.21 182 GLY A O 8
ATOM 9160 N N . GLY A 1 16 ? 7.673 13.376 8.929 1.00 42.51 183 GLY A N 8
ATOM 9161 C CA . GLY A 1 16 ? 6.879 13.268 10.162 1.00 25.54 183 GLY A CA 8
ATOM 9162 C C . GLY A 1 16 ? 5.626 12.409 9.985 1.00 15.41 183 GLY A C 8
ATOM 9163 O O . GLY A 1 16 ? 5.566 11.557 9.087 1.00 13.40 183 GLY A O 8
ATOM 9167 N N . SER A 1 17 ? 4.623 12.643 10.847 1.00 44.23 184 SER A N 8
ATOM 9168 C CA . SER A 1 17 ? 3.315 11.952 10.797 1.00 33.54 184 SER A CA 8
ATOM 9169 C C . SER A 1 17 ? 2.263 12.845 10.112 1.00 52.13 184 SER A C 8
ATOM 9170 O O . SER A 1 17 ? 2.507 14.036 9.872 1.00 44.03 184 SER A O 8
ATOM 9178 N N . GLY A 1 18 ? 1.094 12.257 9.798 1.00 72.12 185 GLY A N 8
ATOM 9179 C CA . GLY A 1 18 ? -0.017 12.972 9.152 1.00 24.04 185 GLY A CA 8
ATOM 9180 C C . GLY A 1 18 ? -0.432 12.315 7.835 1.00 4.11 185 GLY A C 8
ATOM 9181 O O . GLY A 1 18 ? 0.426 11.850 7.071 1.00 43.55 185 GLY A O 8
ATOM 9185 N N . GLY A 1 19 ? -1.751 12.290 7.574 1.00 24.42 186 GLY A N 8
ATOM 9186 C CA . GLY A 1 19 ? -2.309 11.653 6.382 1.00 3.32 186 GLY A CA 8
ATOM 9187 C C . GLY A 1 19 ? -3.784 11.333 6.575 1.00 34.23 186 GLY A C 8
ATOM 9188 O O . GLY A 1 19 ? -4.186 10.158 6.549 1.00 72.32 186 GLY A O 8
ATOM 9192 N N . SER A 1 20 ? -4.585 12.391 6.781 1.00 41.32 187 SER A N 8
ATOM 9193 C CA . SER A 1 20 ? -6.033 12.288 7.029 1.00 55.12 187 SER A CA 8
ATOM 9194 C C . SER A 1 20 ? -6.711 13.597 6.579 1.00 53.30 187 SER A C 8
ATOM 9195 O O . SER A 1 20 ? -6.267 14.689 6.966 1.00 61.24 187 SER A O 8
ATOM 9203 N N . GLY A 1 21 ? -7.778 13.485 5.769 1.00 0.22 188 GLY A N 8
ATOM 9204 C CA . GLY A 1 21 ? -8.444 14.651 5.178 1.00 5.02 188 GLY A CA 8
ATOM 9205 C C . GLY A 1 21 ? -9.965 14.569 5.252 1.00 73.04 188 GLY A C 8
ATOM 9206 O O . GLY A 1 21 ? -10.528 14.244 6.308 1.00 52.45 188 GLY A O 8
ATOM 9210 N N . GLY A 1 22 ? -10.631 14.816 4.106 1.00 44.53 189 GLY A N 8
ATOM 9211 C CA . GLY A 1 22 ? -12.082 14.980 4.048 1.00 63.21 189 GLY A CA 8
ATOM 9212 C C . GLY A 1 22 ? -12.866 13.674 3.901 1.00 71.45 189 GLY A C 8
ATOM 9213 O O . GLY A 1 22 ? -13.924 13.670 3.262 1.00 53.50 189 GLY A O 8
ATOM 9217 N N . SER A 1 23 ? -12.317 12.556 4.455 1.00 1.34 190 SER A N 8
ATOM 9218 C CA . SER A 1 23 ? -13.002 11.234 4.563 1.00 25.10 190 SER A CA 8
ATOM 9219 C C . SER A 1 23 ? -13.150 10.505 3.196 1.00 31.24 190 SER A C 8
ATOM 9220 O O . SER A 1 23 ? -13.575 9.339 3.161 1.00 1.31 190 SER A O 8
ATOM 9228 N N . GLN A 1 24 ? -12.811 11.184 2.077 1.00 33.22 191 GLN A N 8
ATOM 9229 C CA . GLN A 1 24 ? -12.699 10.540 0.758 1.00 44.51 191 GLN A CA 8
ATOM 9230 C C . GLN A 1 24 ? -11.478 9.616 0.772 1.00 71.41 191 GLN A C 8
ATOM 9231 O O . GLN A 1 24 ? -11.530 8.474 0.304 1.00 43.43 191 GLN A O 8
ATOM 9245 N N . ASP A 1 25 ? -10.391 10.136 1.363 1.00 4.53 192 ASP A N 8
ATOM 9246 C CA . ASP A 1 25 ? -9.181 9.367 1.634 1.00 33.41 192 ASP A CA 8
ATOM 9247 C C . ASP A 1 25 ? -9.481 8.255 2.659 1.00 3.20 192 ASP A C 8
ATOM 9248 O O . ASP A 1 25 ? -10.333 8.435 3.537 1.00 74.52 192 ASP A O 8
ATOM 9257 N N . LEU A 1 26 ? -8.816 7.099 2.525 1.00 54.13 193 LEU A N 8
ATOM 9258 C CA . LEU A 1 26 ? -9.053 5.934 3.408 1.00 22.42 193 LEU A CA 8
ATOM 9259 C C . LEU A 1 26 ? -7.764 5.460 4.075 1.00 10.53 193 LEU A C 8
ATOM 9260 O O . LEU A 1 26 ? -6.663 5.739 3.609 1.00 1.42 193 LEU A O 8
ATOM 9276 N N . TYR A 1 27 ? -7.947 4.733 5.187 1.00 61.45 194 TYR A N 8
ATOM 9277 C CA . TYR A 1 27 ? -6.870 4.070 5.921 1.00 73.35 194 TYR A CA 8
ATOM 9278 C C . TYR A 1 27 ? -7.095 2.546 5.863 1.00 62.14 194 TYR A C 8
ATOM 9279 O O . TYR A 1 27 ? -8.030 2.019 6.478 1.00 31.52 194 TYR A O 8
ATOM 9297 N N . ALA A 1 28 ? -6.238 1.860 5.102 1.00 13.33 195 ALA A N 8
ATOM 9298 C CA . ALA A 1 28 ? -6.296 0.400 4.884 1.00 4.44 195 ALA A CA 8
ATOM 9299 C C . ALA A 1 28 ? -5.005 -0.261 5.408 1.00 51.25 195 ALA A C 8
ATOM 9300 O O . ALA A 1 28 ? -4.245 0.371 6.151 1.00 42.21 195 ALA A O 8
ATOM 9307 N N . THR A 1 29 ? -4.813 -1.557 5.108 1.00 31.11 196 THR A N 8
ATOM 9308 C CA . THR A 1 29 ? -3.607 -2.316 5.489 1.00 73.05 196 THR A CA 8
ATOM 9309 C C . THR A 1 29 ? -2.845 -2.807 4.229 1.00 3.01 196 THR A C 8
ATOM 9310 O O . THR A 1 29 ? -3.447 -3.403 3.333 1.00 3.54 196 THR A O 8
ATOM 9321 N N . LEU A 1 30 ? -1.528 -2.512 4.159 1.00 42.23 197 LEU A N 8
ATOM 9322 C CA . LEU A 1 30 ? -0.604 -3.158 3.210 1.00 11.13 197 LEU A CA 8
ATOM 9323 C C . LEU A 1 30 ? -0.065 -4.434 3.872 1.00 1.23 197 LEU A C 8
ATOM 9324 O O . LEU A 1 30 ? 0.748 -4.363 4.801 1.00 1.41 197 LEU A O 8
ATOM 9340 N N . ASP A 1 31 ? -0.550 -5.592 3.421 1.00 5.24 198 ASP A N 8
ATOM 9341 C CA . ASP A 1 31 ? -0.177 -6.890 4.004 1.00 1.23 198 ASP A CA 8
ATOM 9342 C C . ASP A 1 31 ? 1.096 -7.376 3.307 1.00 62.43 198 ASP A C 8
ATOM 9343 O O . ASP A 1 31 ? 1.061 -7.729 2.122 1.00 25.22 198 ASP A O 8
ATOM 9352 N N . VAL A 1 32 ? 2.226 -7.327 4.028 1.00 71.11 199 VAL A N 8
ATOM 9353 C CA . VAL A 1 32 ? 3.534 -7.747 3.506 1.00 1.11 199 VAL A CA 8
ATOM 9354 C C . VAL A 1 32 ? 4.044 -8.932 4.341 1.00 14.42 199 VAL A C 8
ATOM 9355 O O . VAL A 1 32 ? 4.283 -8.756 5.527 1.00 14.40 199 VAL A O 8
ATOM 9368 N N . PRO A 1 33 ? 4.216 -10.156 3.755 1.00 23.30 200 PRO A N 8
ATOM 9369 C CA . PRO A 1 33 ? 4.873 -11.263 4.464 1.00 3.15 200 PRO A CA 8
ATOM 9370 C C . PRO A 1 33 ? 6.367 -10.953 4.675 1.00 24.23 200 PRO A C 8
ATOM 9371 O O . PRO A 1 33 ? 6.979 -10.232 3.866 1.00 40.13 200 PRO A O 8
ATOM 9382 N N . ALA A 1 34 ? 6.921 -11.491 5.780 1.00 23.12 201 ALA A N 8
ATOM 9383 C CA . ALA A 1 34 ? 8.329 -11.290 6.186 1.00 43.35 201 ALA A CA 8
ATOM 9384 C C . ALA A 1 34 ? 9.339 -11.625 5.038 1.00 2.42 201 ALA A C 8
ATOM 9385 O O . ALA A 1 34 ? 10.288 -10.845 4.857 1.00 14.24 201 ALA A O 8
ATOM 9392 N N . PRO A 1 35 ? 9.174 -12.778 4.255 1.00 25.12 202 PRO A N 8
ATOM 9393 C CA . PRO A 1 35 ? 10.043 -13.075 3.085 1.00 11.32 202 PRO A CA 8
ATOM 9394 C C . PRO A 1 35 ? 10.086 -11.920 2.051 1.00 51.12 202 PRO A C 8
ATOM 9395 O O . PRO A 1 35 ? 11.177 -11.451 1.713 1.00 12.42 202 PRO A O 8
ATOM 9406 N N . ILE A 1 36 ? 8.893 -11.449 1.597 1.00 44.32 203 ILE A N 8
ATOM 9407 C CA . ILE A 1 36 ? 8.777 -10.361 0.591 1.00 71.23 203 ILE A CA 8
ATOM 9408 C C . ILE A 1 36 ? 9.332 -9.037 1.144 1.00 62.11 203 ILE A C 8
ATOM 9409 O O . ILE A 1 36 ? 9.903 -8.233 0.396 1.00 62.32 203 ILE A O 8
ATOM 9425 N N . ALA A 1 37 ? 9.165 -8.825 2.464 1.00 52.30 204 ALA A N 8
ATOM 9426 C CA . ALA A 1 37 ? 9.665 -7.628 3.146 1.00 61.53 204 ALA A CA 8
ATOM 9427 C C . ALA A 1 37 ? 11.201 -7.563 3.082 1.00 3.40 204 ALA A C 8
ATOM 9428 O O . ALA A 1 37 ? 11.750 -6.519 2.725 1.00 12.24 204 ALA A O 8
ATOM 9435 N N . VAL A 1 38 ? 11.864 -8.705 3.384 1.00 34.43 205 VAL A N 8
ATOM 9436 C CA . VAL A 1 38 ? 13.340 -8.821 3.420 1.00 40.53 205 VAL A CA 8
ATOM 9437 C C . VAL A 1 38 ? 13.969 -8.733 2.014 1.00 61.15 205 VAL A C 8
ATOM 9438 O O . VAL A 1 38 ? 14.885 -7.931 1.794 1.00 1.35 205 VAL A O 8
ATOM 9451 N N . VAL A 1 39 ? 13.459 -9.532 1.066 1.00 44.33 206 VAL A N 8
ATOM 9452 C CA . VAL A 1 39 ? 14.049 -9.627 -0.287 1.00 62.44 206 VAL A CA 8
ATOM 9453 C C . VAL A 1 39 ? 13.618 -8.424 -1.157 1.00 60.22 206 VAL A C 8
ATOM 9454 O O . VAL A 1 39 ? 14.353 -8.003 -2.058 1.00 64.30 206 VAL A O 8
ATOM 9467 N N . GLY A 1 40 ? 12.443 -7.856 -0.837 1.00 4.35 207 GLY A N 8
ATOM 9468 C CA . GLY A 1 40 ? 11.859 -6.773 -1.610 1.00 33.12 207 GLY A CA 8
ATOM 9469 C C . GLY A 1 40 ? 11.200 -7.282 -2.889 1.00 54.13 207 GLY A C 8
ATOM 9470 O O . GLY A 1 40 ? 11.773 -7.164 -3.972 1.00 11.52 207 GLY A O 8
ATOM 9474 N N . GLY A 1 41 ? 9.997 -7.878 -2.747 1.00 74.54 208 GLY A N 8
ATOM 9475 C CA . GLY A 1 41 ? 9.211 -8.376 -3.893 1.00 45.31 208 GLY A CA 8
ATOM 9476 C C . GLY A 1 41 ? 8.044 -7.443 -4.203 1.00 42.44 208 GLY A C 8
ATOM 9477 O O . GLY A 1 41 ? 8.248 -6.237 -4.323 1.00 53.21 208 GLY A O 8
ATOM 9481 N N . LYS A 1 42 ? 6.825 -8.002 -4.340 1.00 31.13 209 LYS A N 8
ATOM 9482 C CA . LYS A 1 42 ? 5.579 -7.220 -4.488 1.00 24.22 209 LYS A CA 8
ATOM 9483 C C . LYS A 1 42 ? 4.500 -7.760 -3.562 1.00 33.50 209 LYS A C 8
ATOM 9484 O O . LYS A 1 42 ? 4.481 -8.947 -3.238 1.00 1.35 209 LYS A O 8
ATOM 9503 N N . VAL A 1 43 ? 3.580 -6.871 -3.177 1.00 31.22 210 VAL A N 8
ATOM 9504 C CA . VAL A 1 43 ? 2.374 -7.225 -2.405 1.00 40.21 210 VAL A CA 8
ATOM 9505 C C . VAL A 1 43 ? 1.179 -6.427 -2.934 1.00 31.31 210 VAL A C 8
ATOM 9506 O O . VAL A 1 43 ? 1.339 -5.302 -3.431 1.00 60.13 210 VAL A O 8
ATOM 9519 N N . ARG A 1 44 ? -0.007 -7.027 -2.823 1.00 54.31 211 ARG A N 8
ATOM 9520 C CA . ARG A 1 44 ? -1.276 -6.386 -3.184 1.00 71.51 211 ARG A CA 8
ATOM 9521 C C . ARG A 1 44 ? -1.669 -5.319 -2.131 1.00 62.44 211 ARG A C 8
ATOM 9522 O O . ARG A 1 44 ? -1.302 -5.424 -0.955 1.00 34.10 211 ARG A O 8
ATOM 9543 N N . ALA A 1 45 ? -2.429 -4.313 -2.588 1.00 75.44 212 ALA A N 8
ATOM 9544 C CA . ALA A 1 45 ? -2.948 -3.211 -1.774 1.00 2.02 212 ALA A CA 8
ATOM 9545 C C . ALA A 1 45 ? -4.462 -3.060 -2.054 1.00 45.13 212 ALA A C 8
ATOM 9546 O O . ALA A 1 45 ? -4.867 -2.745 -3.177 1.00 20.53 212 ALA A O 8
ATOM 9553 N N . MET A 1 46 ? -5.272 -3.332 -1.022 1.00 65.01 213 MET A N 8
ATOM 9554 C CA . MET A 1 46 ? -6.754 -3.256 -1.068 1.00 54.25 213 MET A CA 8
ATOM 9555 C C . MET A 1 46 ? -7.240 -1.804 -1.326 1.00 54.01 213 MET A C 8
ATOM 9556 O O . MET A 1 46 ? -6.878 -0.882 -0.588 1.00 20.13 213 MET A O 8
ATOM 9570 N N . THR A 1 47 ? -8.046 -1.640 -2.402 1.00 75.25 214 THR A N 8
ATOM 9571 C CA . THR A 1 47 ? -8.624 -0.342 -2.836 1.00 3.13 214 THR A CA 8
ATOM 9572 C C . THR A 1 47 ? -10.180 -0.451 -2.861 1.00 75.30 214 THR A C 8
ATOM 9573 O O . THR A 1 47 ? -10.749 -1.461 -2.438 1.00 41.21 214 THR A O 8
ATOM 9584 N N . LEU A 1 48 ? -10.837 0.598 -3.377 1.00 73.53 215 LEU A N 8
ATOM 9585 C CA . LEU A 1 48 ? -12.311 0.746 -3.419 1.00 42.30 215 LEU A CA 8
ATOM 9586 C C . LEU A 1 48 ? -12.928 -0.332 -4.322 1.00 53.03 215 LEU A C 8
ATOM 9587 O O . LEU A 1 48 ? -13.643 -1.235 -3.885 1.00 41.51 215 LEU A O 8
ATOM 9603 N N . GLU A 1 49 ? -12.576 -0.180 -5.606 1.00 51.21 216 GLU A N 8
ATOM 9604 C CA . GLU A 1 49 ? -13.200 -0.855 -6.736 1.00 51.20 216 GLU A CA 8
ATOM 9605 C C . GLU A 1 49 ? -12.441 -2.142 -7.066 1.00 15.22 216 GLU A C 8
ATOM 9606 O O . GLU A 1 49 ? -13.041 -3.165 -7.412 1.00 54.55 216 GLU A O 8
ATOM 9618 N N . GLY A 1 50 ? -11.104 -2.070 -6.932 1.00 4.33 217 GLY A N 8
ATOM 9619 C CA . GLY A 1 50 ? -10.222 -3.188 -7.266 1.00 22.33 217 GLY A CA 8
ATOM 9620 C C . GLY A 1 50 ? -9.017 -3.267 -6.351 1.00 51.32 217 GLY A C 8
ATOM 9621 O O . GLY A 1 50 ? -9.052 -2.716 -5.246 1.00 53.14 217 GLY A O 8
ATOM 9625 N N . PRO A 1 51 ? -7.942 -4.008 -6.750 1.00 65.51 218 PRO A N 8
ATOM 9626 C CA . PRO A 1 51 ? -6.658 -4.018 -6.028 1.00 72.23 218 PRO A CA 8
ATOM 9627 C C . PRO A 1 51 ? -5.565 -3.124 -6.674 1.00 22.15 218 PRO A C 8
ATOM 9628 O O . PRO A 1 51 ? -5.755 -2.535 -7.744 1.00 45.35 218 PRO A O 8
ATOM 9639 N N . VAL A 1 52 ? -4.436 -3.039 -5.969 1.00 21.03 219 VAL A N 8
ATOM 9640 C CA . VAL A 1 52 ? -3.174 -2.399 -6.415 1.00 2.34 219 VAL A CA 8
ATOM 9641 C C . VAL A 1 52 ? -2.044 -3.424 -6.138 1.00 14.24 219 VAL A C 8
ATOM 9642 O O . VAL A 1 52 ? -2.295 -4.436 -5.487 1.00 0.54 219 VAL A O 8
ATOM 9655 N N . GLU A 1 53 ? -0.835 -3.205 -6.671 1.00 30.44 220 GLU A N 8
ATOM 9656 C CA . GLU A 1 53 ? 0.340 -4.033 -6.340 1.00 63.50 220 GLU A CA 8
ATOM 9657 C C . GLU A 1 53 ? 1.586 -3.133 -6.351 1.00 32.43 220 GLU A C 8
ATOM 9658 O O . GLU A 1 53 ? 1.889 -2.497 -7.372 1.00 23.02 220 GLU A O 8
ATOM 9670 N N . VAL A 1 54 ? 2.270 -3.059 -5.201 1.00 64.21 221 VAL A N 8
ATOM 9671 C CA . VAL A 1 54 ? 3.459 -2.215 -5.004 1.00 55.42 221 VAL A CA 8
ATOM 9672 C C . VAL A 1 54 ? 4.704 -3.094 -4.810 1.00 35.02 221 VAL A C 8
ATOM 9673 O O . VAL A 1 54 ? 4.634 -4.153 -4.165 1.00 13.34 221 VAL A O 8
ATOM 9686 N N . ALA A 1 55 ? 5.831 -2.658 -5.385 1.00 42.34 222 ALA A N 8
ATOM 9687 C CA . ALA A 1 55 ? 7.136 -3.261 -5.131 1.00 23.23 222 ALA A CA 8
ATOM 9688 C C . ALA A 1 55 ? 7.615 -2.820 -3.742 1.00 22.53 222 ALA A C 8
ATOM 9689 O O . ALA A 1 55 ? 7.783 -1.613 -3.496 1.00 1.35 222 ALA A O 8
ATOM 9696 N N . VAL A 1 56 ? 7.754 -3.794 -2.836 1.00 64.24 223 VAL A N 8
ATOM 9697 C CA . VAL A 1 56 ? 8.293 -3.574 -1.489 1.00 4.43 223 VAL A CA 8
ATOM 9698 C C . VAL A 1 56 ? 9.830 -3.415 -1.593 1.00 33.50 223 VAL A C 8
ATOM 9699 O O . VAL A 1 56 ? 10.460 -4.174 -2.326 1.00 13.23 223 VAL A O 8
ATOM 9712 N N . PRO A 1 57 ? 10.447 -2.375 -0.940 1.00 64.13 224 PRO A N 8
ATOM 9713 C CA . PRO A 1 57 ? 11.925 -2.240 -0.850 1.00 41.43 224 PRO A CA 8
ATOM 9714 C C . PRO A 1 57 ? 12.549 -3.362 0.032 1.00 4.32 224 PRO A C 8
ATOM 9715 O O . PRO A 1 57 ? 11.875 -3.870 0.933 1.00 23.00 224 PRO A O 8
ATOM 9726 N N . PRO A 1 58 ? 13.828 -3.806 -0.242 1.00 1.44 225 PRO A N 8
ATOM 9727 C CA . PRO A 1 58 ? 14.509 -4.833 0.589 1.00 51.33 225 PRO A CA 8
ATOM 9728 C C . PRO A 1 58 ? 14.596 -4.427 2.086 1.00 22.32 225 PRO A C 8
ATOM 9729 O O . PRO A 1 58 ? 15.022 -3.316 2.419 1.00 3.44 225 PRO A O 8
ATOM 9740 N N . ARG A 1 59 ? 14.178 -5.362 2.959 1.00 72.42 226 ARG A N 8
ATOM 9741 C CA . ARG A 1 59 ? 14.097 -5.192 4.416 1.00 64.35 226 ARG A CA 8
ATOM 9742 C C . ARG A 1 59 ? 13.261 -3.967 4.847 1.00 72.13 226 ARG A C 8
ATOM 9743 O O . ARG A 1 59 ? 13.788 -2.973 5.366 1.00 4.53 226 ARG A O 8
ATOM 9764 N N . THR A 1 60 ? 11.947 -4.063 4.595 1.00 70.53 227 THR A N 8
ATOM 9765 C CA . THR A 1 60 ? 10.949 -3.088 5.069 1.00 2.25 227 THR A CA 8
ATOM 9766 C C . THR A 1 60 ? 10.321 -3.570 6.391 1.00 54.02 227 THR A C 8
ATOM 9767 O O . THR A 1 60 ? 10.048 -4.761 6.553 1.00 40.44 227 THR A O 8
ATOM 9778 N N . GLN A 1 61 ? 10.119 -2.622 7.327 1.00 44.20 228 GLN A N 8
ATOM 9779 C CA . GLN A 1 61 ? 9.495 -2.867 8.644 1.00 52.51 228 GLN A CA 8
ATOM 9780 C C . GLN A 1 61 ? 8.052 -2.351 8.666 1.00 74.43 228 GLN A C 8
ATOM 9781 O O . GLN A 1 61 ? 7.631 -1.558 7.810 1.00 11.12 228 GLN A O 8
ATOM 9795 N N . ALA A 1 62 ? 7.313 -2.824 9.675 1.00 34.31 229 ALA A N 8
ATOM 9796 C CA . ALA A 1 62 ? 5.905 -2.468 9.904 1.00 41.13 229 ALA A CA 8
ATOM 9797 C C . ALA A 1 62 ? 5.792 -1.132 10.647 1.00 72.01 229 ALA A C 8
ATOM 9798 O O . ALA A 1 62 ? 6.719 -0.728 11.360 1.00 63.21 229 ALA A O 8
ATOM 9805 N N . GLY A 1 63 ? 4.643 -0.456 10.481 1.00 70.21 230 GLY A N 8
ATOM 9806 C CA . GLY A 1 63 ? 4.446 0.906 11.016 1.00 71.55 230 GLY A CA 8
ATOM 9807 C C . GLY A 1 63 ? 4.632 1.972 9.940 1.00 61.55 230 GLY A C 8
ATOM 9808 O O . GLY A 1 63 ? 4.442 3.168 10.195 1.00 4.35 230 GLY A O 8
ATOM 9812 N N . ARG A 1 64 ? 5.040 1.528 8.745 1.00 50.22 231 ARG A N 8
ATOM 9813 C CA . ARG A 1 64 ? 5.036 2.344 7.517 1.00 51.22 231 ARG A CA 8
ATOM 9814 C C . ARG A 1 64 ? 3.623 2.350 6.916 1.00 61.03 231 ARG A C 8
ATOM 9815 O O . ARG A 1 64 ? 2.684 1.810 7.518 1.00 54.45 231 ARG A O 8
ATOM 9836 N N . LYS A 1 65 ? 3.488 2.969 5.733 1.00 33.14 232 LYS A N 8
ATOM 9837 C CA . LYS A 1 65 ? 2.264 2.879 4.911 1.00 3.31 232 LYS A CA 8
ATOM 9838 C C . LYS A 1 65 ? 2.554 3.394 3.492 1.00 0.15 232 LYS A C 8
ATOM 9839 O O . LYS A 1 65 ? 3.575 4.058 3.280 1.00 35.30 232 LYS A O 8
ATOM 9858 N N . LEU A 1 66 ? 1.681 3.044 2.524 1.00 65.50 233 LEU A N 8
ATOM 9859 C CA . LEU A 1 66 ? 1.645 3.718 1.208 1.00 64.04 233 LEU A CA 8
ATOM 9860 C C . LEU A 1 66 ? 0.761 4.949 1.321 1.00 2.05 233 LEU A C 8
ATOM 9861 O O . LEU A 1 66 ? -0.169 4.964 2.126 1.00 32.24 233 LEU A O 8
ATOM 9877 N N . ARG A 1 67 ? 1.058 5.966 0.513 1.00 33.31 234 ARG A N 8
ATOM 9878 C CA . ARG A 1 67 ? 0.104 7.027 0.194 1.00 62.35 234 ARG A CA 8
ATOM 9879 C C . ARG A 1 67 ? -0.173 6.973 -1.310 1.00 10.34 234 ARG A C 8
ATOM 9880 O O . ARG A 1 67 ? 0.675 7.307 -2.156 1.00 73.40 234 ARG A O 8
ATOM 9901 N N . LEU A 1 68 ? -1.368 6.483 -1.632 1.00 21.24 235 LEU A N 8
ATOM 9902 C CA . LEU A 1 68 ? -1.795 6.227 -2.995 1.00 52.32 235 LEU A CA 8
ATOM 9903 C C . LEU A 1 68 ? -2.718 7.346 -3.435 1.00 41.01 235 LEU A C 8
ATOM 9904 O O . LEU A 1 68 ? -3.887 7.414 -3.045 1.00 33.41 235 LEU A O 8
ATOM 9920 N N . LYS A 1 69 ? -2.163 8.210 -4.256 1.00 34.23 236 LYS A N 8
ATOM 9921 C CA . LYS A 1 69 ? -2.759 9.496 -4.589 1.00 13.44 236 LYS A CA 8
ATOM 9922 C C . LYS A 1 69 ? -3.851 9.317 -5.632 1.00 72.32 236 LYS A C 8
ATOM 9923 O O . LYS A 1 69 ? -3.594 8.808 -6.729 1.00 42.21 236 LYS A O 8
ATOM 9942 N N . GLY A 1 70 ? -5.076 9.695 -5.240 1.00 54.25 237 GLY A N 8
ATOM 9943 C CA . GLY A 1 70 ? -6.256 9.554 -6.091 1.00 50.01 237 GLY A CA 8
ATOM 9944 C C . GLY A 1 70 ? -6.900 8.167 -6.039 1.00 23.05 237 GLY A C 8
ATOM 9945 O O . GLY A 1 70 ? -7.781 7.886 -6.848 1.00 1.25 237 GLY A O 8
ATOM 9949 N N . LYS A 1 71 ? -6.465 7.291 -5.096 1.00 4.10 238 LYS A N 8
ATOM 9950 C CA . LYS A 1 71 ? -7.026 5.915 -4.950 1.00 44.13 238 LYS A CA 8
ATOM 9951 C C . LYS A 1 71 ? -8.124 5.829 -3.868 1.00 51.23 238 LYS A C 8
ATOM 9952 O O . LYS A 1 71 ? -8.663 4.743 -3.617 1.00 35.34 238 LYS A O 8
ATOM 9971 N N . GLY A 1 72 ? -8.425 6.962 -3.217 1.00 72.21 239 GLY A N 8
ATOM 9972 C CA . GLY A 1 72 ? -9.584 7.070 -2.316 1.00 21.21 239 GLY A CA 8
ATOM 9973 C C . GLY A 1 72 ? -10.857 7.415 -3.075 1.00 75.42 239 GLY A C 8
ATOM 9974 O O . GLY A 1 72 ? -10.824 7.542 -4.310 1.00 42.12 239 GLY A O 8
ATOM 9978 N N . PHE A 1 73 ? -11.975 7.593 -2.332 1.00 13.21 240 PHE A N 8
ATOM 9979 C CA . PHE A 1 73 ? -13.310 7.837 -2.912 1.00 4.14 240 PHE A CA 8
ATOM 9980 C C . PHE A 1 73 ? -13.296 9.059 -3.858 1.00 62.01 240 PHE A C 8
ATOM 9981 O O . PHE A 1 73 ? -12.821 10.136 -3.467 1.00 73.25 240 PHE A O 8
ATOM 9998 N N . PRO A 1 74 ? -13.768 8.885 -5.134 1.00 60.30 241 PRO A N 8
ATOM 9999 C CA . PRO A 1 74 ? -13.893 9.991 -6.091 1.00 63.20 241 PRO A CA 8
ATOM 10000 C C . PRO A 1 74 ? -14.935 11.030 -5.636 1.00 73.22 241 PRO A C 8
ATOM 10001 O O . PRO A 1 74 ? -16.029 10.674 -5.172 1.00 55.43 241 PRO A O 8
ATOM 10012 N N . GLY A 1 75 ? -14.553 12.309 -5.748 1.00 13.23 242 GLY A N 8
ATOM 10013 C CA . GLY A 1 75 ? -15.374 13.431 -5.304 1.00 13.14 242 GLY A CA 8
ATOM 10014 C C . GLY A 1 75 ? -15.771 14.351 -6.455 1.00 51.50 242 GLY A C 8
ATOM 10015 O O . GLY A 1 75 ? -15.336 14.122 -7.589 1.00 32.23 242 GLY A O 8
ATOM 10019 N N . PRO A 1 76 ? -16.591 15.420 -6.196 1.00 54.43 243 PRO A N 8
ATOM 10020 C CA . PRO A 1 76 ? -17.046 16.364 -7.255 1.00 15.34 243 PRO A CA 8
ATOM 10021 C C . PRO A 1 76 ? -15.896 17.240 -7.825 1.00 61.41 243 PRO A C 8
ATOM 10022 O O . PRO A 1 76 ? -15.899 17.578 -9.017 1.00 5.04 243 PRO A O 8
ATOM 10033 N N . ALA A 1 77 ? -14.920 17.589 -6.968 1.00 61.20 244 ALA A N 8
ATOM 10034 C CA . ALA A 1 77 ? -13.756 18.418 -7.360 1.00 4.33 244 ALA A CA 8
ATOM 10035 C C . ALA A 1 77 ? -12.546 17.539 -7.722 1.00 32.04 244 ALA A C 8
ATOM 10036 O O . ALA A 1 77 ? -11.755 17.879 -8.615 1.00 32.40 244 ALA A O 8
ATOM 10043 N N . GLY A 1 78 ? -12.437 16.405 -7.025 1.00 31.35 245 GLY A N 8
ATOM 10044 C CA . GLY A 1 78 ? -11.317 15.479 -7.195 1.00 2.44 245 GLY A CA 8
ATOM 10045 C C . GLY A 1 78 ? -11.424 14.306 -6.234 1.00 74.41 245 GLY A C 8
ATOM 10046 O O . GLY A 1 78 ? -12.313 14.284 -5.380 1.00 22.24 245 GLY A O 8
ATOM 10050 N N . ARG A 1 79 ? -10.514 13.329 -6.361 1.00 41.23 246 ARG A N 8
ATOM 10051 C CA . ARG A 1 79 ? -10.529 12.096 -5.544 1.00 42.24 246 ARG A CA 8
ATOM 10052 C C . ARG A 1 79 ? -9.755 12.281 -4.236 1.00 71.43 246 ARG A C 8
ATOM 10053 O O . ARG A 1 79 ? -8.916 13.183 -4.116 1.00 63.43 246 ARG A O 8
ATOM 10074 N N . GLY A 1 80 ? -10.045 11.397 -3.275 1.00 32.30 247 GLY A N 8
ATOM 10075 C CA . GLY A 1 80 ? -9.237 11.264 -2.062 1.00 62.02 247 GLY A CA 8
ATOM 10076 C C . GLY A 1 80 ? -8.048 10.346 -2.306 1.00 75.25 247 GLY A C 8
ATOM 10077 O O . GLY A 1 80 ? -7.851 9.863 -3.422 1.00 10.21 247 GLY A O 8
ATOM 10081 N N . ASP A 1 81 ? -7.267 10.077 -1.260 1.00 43.53 248 ASP A N 8
ATOM 10082 C CA . ASP A 1 81 ? -6.057 9.215 -1.349 1.00 3.55 248 ASP A CA 8
ATOM 10083 C C . ASP A 1 81 ? -6.294 7.896 -0.612 1.00 74.30 248 ASP A C 8
ATOM 10084 O O . ASP A 1 81 ? -7.376 7.649 -0.082 1.00 31.32 248 ASP A O 8
ATOM 10093 N N . LEU A 1 82 ? -5.284 7.039 -0.595 1.00 14.33 249 LEU A N 8
ATOM 10094 C CA . LEU A 1 82 ? -5.353 5.756 0.105 1.00 21.13 249 LEU A CA 8
ATOM 10095 C C . LEU A 1 82 ? -4.051 5.522 0.871 1.00 22.44 249 LEU A C 8
ATOM 10096 O O . LEU A 1 82 ? -3.016 5.176 0.303 1.00 23.23 249 LEU A O 8
ATOM 10112 N N . TYR A 1 83 ? -4.146 5.687 2.180 1.00 4.02 250 TYR A N 8
ATOM 10113 C CA . TYR A 1 83 ? -3.042 5.513 3.110 1.00 62.12 250 TYR A CA 8
ATOM 10114 C C . TYR A 1 83 ? -3.179 4.137 3.737 1.00 34.15 250 TYR A C 8
ATOM 10115 O O . TYR A 1 83 ? -4.101 3.918 4.512 1.00 3.44 250 TYR A O 8
ATOM 10133 N N . LEU A 1 84 ? -2.304 3.180 3.391 1.00 22.22 251 LEU A N 8
ATOM 10134 C CA . LEU A 1 84 ? -2.471 1.793 3.888 1.00 51.14 251 LEU A CA 8
ATOM 10135 C C . LEU A 1 84 ? -1.234 1.235 4.608 1.00 64.53 251 LEU A C 8
ATOM 10136 O O . LEU A 1 84 ? -0.171 1.019 4.016 1.00 14.01 251 LEU A O 8
ATOM 10152 N N . GLU A 1 85 ? -1.438 0.983 5.921 1.00 62.43 252 GLU A N 8
ATOM 10153 C CA . GLU A 1 85 ? -0.399 0.637 6.890 1.00 41.53 252 GLU A CA 8
ATOM 10154 C C . GLU A 1 85 ? 0.230 -0.740 6.633 1.00 35.25 252 GLU A C 8
ATOM 10155 O O . GLU A 1 85 ? -0.452 -1.764 6.593 1.00 4.23 252 GLU A O 8
ATOM 10167 N N . VAL A 1 86 ? 1.555 -0.709 6.542 1.00 35.32 253 VAL A N 8
ATOM 10168 C CA . VAL A 1 86 ? 2.408 -1.863 6.304 1.00 64.32 253 VAL A CA 8
ATOM 10169 C C . VAL A 1 86 ? 2.523 -2.712 7.560 1.00 2.04 253 VAL A C 8
ATOM 10170 O O . VAL A 1 86 ? 2.876 -2.212 8.639 1.00 74.01 253 VAL A O 8
ATOM 10183 N N . ARG A 1 87 ? 2.187 -3.989 7.403 1.00 52.24 254 ARG A N 8
ATOM 10184 C CA . ARG A 1 87 ? 2.278 -4.998 8.432 1.00 24.14 254 ARG A CA 8
ATOM 10185 C C . ARG A 1 87 ? 3.206 -6.097 7.926 1.00 30.40 254 ARG A C 8
ATOM 10186 O O . ARG A 1 87 ? 2.948 -6.662 6.859 1.00 31.21 254 ARG A O 8
ATOM 10207 N N . ILE A 1 88 ? 4.295 -6.380 8.666 1.00 21.12 255 ILE A N 8
ATOM 10208 C CA . ILE A 1 88 ? 5.230 -7.458 8.319 1.00 32.21 255 ILE A CA 8
ATOM 10209 C C . ILE A 1 88 ? 4.783 -8.731 9.055 1.00 52.44 255 ILE A C 8
ATOM 10210 O O . ILE A 1 88 ? 4.948 -8.862 10.274 1.00 31.44 255 ILE A O 8
ATOM 10226 N N . THR A 1 89 ? 4.164 -9.629 8.291 1.00 60.23 256 THR A N 8
ATOM 10227 C CA . THR A 1 89 ? 3.462 -10.798 8.794 1.00 4.23 256 THR A CA 8
ATOM 10228 C C . THR A 1 89 ? 3.747 -12.003 7.842 1.00 70.24 256 THR A C 8
ATOM 10229 O O . THR A 1 89 ? 4.895 -12.507 7.874 1.00 51.12 256 THR A O 8
ATOM 10241 N N . MET A 1 1 ? 3.259 6.342 -10.669 1.00 0.00 168 MET A N 9
ATOM 10242 C CA . MET A 1 1 ? 3.427 6.540 -12.130 1.00 52.33 168 MET A CA 9
ATOM 10243 C C . MET A 1 1 ? 4.532 5.612 -12.656 1.00 21.32 168 MET A C 9
ATOM 10244 O O . MET A 1 1 ? 5.665 6.045 -12.916 1.00 4.12 168 MET A O 9
ATOM 10260 N N . GLU A 1 2 ? 4.196 4.317 -12.783 1.00 62.41 169 GLU A N 9
ATOM 10261 C CA . GLU A 1 2 ? 5.158 3.258 -13.156 1.00 55.31 169 GLU A CA 9
ATOM 10262 C C . GLU A 1 2 ? 4.364 1.970 -13.502 1.00 61.24 169 GLU A C 9
ATOM 10263 O O . GLU A 1 2 ? 3.125 1.998 -13.529 1.00 73.02 169 GLU A O 9
ATOM 10275 N N . THR A 1 3 ? 5.081 0.872 -13.814 1.00 41.13 170 THR A N 9
ATOM 10276 C CA . THR A 1 3 ? 4.488 -0.474 -13.975 1.00 43.43 170 THR A CA 9
ATOM 10277 C C . THR A 1 3 ? 3.719 -0.918 -12.703 1.00 41.24 170 THR A C 9
ATOM 10278 O O . THR A 1 3 ? 2.739 -1.664 -12.803 1.00 74.54 170 THR A O 9
ATOM 10289 N N . ALA A 1 4 ? 4.169 -0.450 -11.521 1.00 71.43 171 ALA A N 9
ATOM 10290 C CA . ALA A 1 4 ? 3.439 -0.641 -10.261 1.00 64.53 171 ALA A CA 9
ATOM 10291 C C . ALA A 1 4 ? 2.169 0.220 -10.269 1.00 2.44 171 ALA A C 9
ATOM 10292 O O . ALA A 1 4 ? 2.226 1.401 -10.617 1.00 50.01 171 ALA A O 9
ATOM 10299 N N . THR A 1 5 ? 1.041 -0.385 -9.872 1.0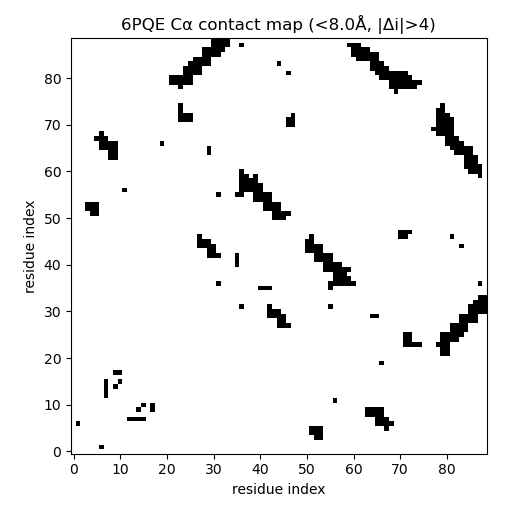0 63.25 172 THR A N 9
ATOM 10300 C CA . THR A 1 5 ? -0.268 0.295 -9.778 1.00 25.41 172 THR A CA 9
ATOM 10301 C C . THR A 1 5 ? -0.258 1.377 -8.660 1.00 53.23 172 THR A C 9
ATOM 10302 O O . THR A 1 5 ? -1.143 2.238 -8.591 1.00 31.41 172 THR A O 9
ATOM 10313 N N . ALA A 1 6 ? 0.756 1.301 -7.786 1.00 21.23 173 ALA A N 9
ATOM 10314 C CA . ALA A 1 6 ? 0.952 2.243 -6.675 1.00 20.04 173 ALA A CA 9
ATOM 10315 C C . ALA A 1 6 ? 1.586 3.572 -7.126 1.00 12.11 173 ALA A C 9
ATOM 10316 O O . ALA A 1 6 ? 2.034 3.713 -8.264 1.00 44.24 173 ALA A O 9
ATOM 10323 N N . GLY A 1 7 ? 1.546 4.557 -6.210 1.00 43.34 174 GLY A N 9
ATOM 10324 C CA . GLY A 1 7 ? 2.282 5.808 -6.337 1.00 51.52 174 GLY A CA 9
ATOM 10325 C C . GLY A 1 7 ? 3.654 5.670 -5.713 1.00 50.53 174 GLY A C 9
ATOM 10326 O O . GLY A 1 7 ? 4.606 5.220 -6.364 1.00 51.21 174 GLY A O 9
ATOM 10330 N N . GLU A 1 8 ? 3.730 6.019 -4.424 1.00 72.30 175 GLU A N 9
ATOM 10331 C CA . GLU A 1 8 ? 4.955 5.922 -3.610 1.00 63.35 175 GLU A CA 9
ATOM 10332 C C . GLU A 1 8 ? 4.619 5.451 -2.186 1.00 62.11 175 GLU A C 9
ATOM 10333 O O . GLU A 1 8 ? 3.440 5.372 -1.804 1.00 52.31 175 GLU A O 9
ATOM 10345 N N . TRP A 1 9 ? 5.676 5.126 -1.416 1.00 25.31 176 TRP A N 9
ATOM 10346 C CA . TRP A 1 9 ? 5.567 4.778 0.010 1.00 21.54 176 TRP A CA 9
ATOM 10347 C C . TRP A 1 9 ? 5.222 6.027 0.828 1.00 45.43 176 TRP A C 9
ATOM 10348 O O . TRP A 1 9 ? 4.060 6.252 1.172 1.00 15.40 176 TRP A O 9
ATOM 10369 N N . GLN A 1 10 ? 6.220 6.870 1.072 1.00 74.42 177 GLN A N 9
ATOM 10370 C CA . GLN A 1 10 ? 6.088 8.062 1.923 1.00 3.45 177 GLN A CA 9
ATOM 10371 C C . GLN A 1 10 ? 7.387 8.860 1.839 1.00 75.14 177 GLN A C 9
ATOM 10372 O O . GLN A 1 10 ? 8.140 8.701 0.871 1.00 35.23 177 GLN A O 9
ATOM 10386 N N . GLY A 1 11 ? 7.604 9.769 2.809 1.00 40.23 178 GLY A N 9
ATOM 10387 C CA . GLY A 1 11 ? 8.919 10.351 3.051 1.00 63.21 178 GLY A CA 9
ATOM 10388 C C . GLY A 1 11 ? 9.877 9.292 3.570 1.00 52.45 178 GLY A C 9
ATOM 10389 O O . GLY A 1 11 ? 10.168 9.224 4.775 1.00 50.43 178 GLY A O 9
ATOM 10393 N N . LYS A 1 12 ? 10.344 8.458 2.631 1.00 11.11 179 LYS A N 9
ATOM 10394 C CA . LYS A 1 12 ? 11.067 7.209 2.912 1.00 0.31 179 LYS A CA 9
ATOM 10395 C C . LYS A 1 12 ? 12.504 7.506 3.411 1.00 45.32 179 LYS A C 9
ATOM 10396 O O . LYS A 1 12 ? 13.475 7.549 2.648 1.00 33.02 179 LYS A O 9
ATOM 10415 N N . GLY A 1 13 ? 12.592 7.748 4.725 1.00 73.41 180 GLY A N 9
ATOM 10416 C CA . GLY A 1 13 ? 13.849 8.060 5.394 1.00 3.51 180 GLY A CA 9
ATOM 10417 C C . GLY A 1 13 ? 13.736 7.863 6.899 1.00 32.41 180 GLY A C 9
ATOM 10418 O O . GLY A 1 13 ? 13.507 6.736 7.351 1.00 64.34 180 GLY A O 9
ATOM 10422 N N . SER A 1 14 ? 13.880 8.957 7.677 1.00 72.24 181 SER A N 9
ATOM 10423 C CA . SER A 1 14 ? 13.772 8.930 9.150 1.00 11.13 181 SER A CA 9
ATOM 10424 C C . SER A 1 14 ? 12.299 8.903 9.614 1.00 14.12 181 SER A C 9
ATOM 10425 O O . SER A 1 14 ? 11.991 8.360 10.684 1.00 23.35 181 SER A O 9
ATOM 10433 N N . GLY A 1 15 ? 11.400 9.508 8.814 1.00 2.01 182 GLY A N 9
ATOM 10434 C CA . GLY A 1 15 ? 9.962 9.533 9.121 1.00 31.42 182 GLY A CA 9
ATOM 10435 C C . GLY A 1 15 ? 9.377 10.933 8.982 1.00 60.12 182 GLY A C 9
ATOM 10436 O O . GLY A 1 15 ? 9.512 11.555 7.926 1.00 62.14 182 GLY A O 9
ATOM 10440 N N . GLY A 1 16 ? 8.733 11.428 10.053 1.00 41.31 183 GLY A N 9
ATOM 10441 C CA . GLY A 1 16 ? 8.119 12.760 10.070 1.00 65.13 183 GLY A CA 9
ATOM 10442 C C . GLY A 1 16 ? 7.295 12.967 11.335 1.00 22.33 183 GLY A C 9
ATOM 10443 O O . GLY A 1 16 ? 7.533 12.286 12.340 1.00 11.50 183 GLY A O 9
ATOM 10447 N N . SER A 1 17 ? 6.329 13.902 11.300 1.00 4.44 184 SER A N 9
ATOM 10448 C CA . SER A 1 17 ? 5.424 14.162 12.441 1.00 53.55 184 SER A CA 9
ATOM 10449 C C . SER A 1 17 ? 4.253 13.153 12.458 1.00 21.51 184 SER A C 9
ATOM 10450 O O . SER A 1 17 ? 3.721 12.825 13.528 1.00 62.33 184 SER A O 9
ATOM 10458 N N . GLY A 1 18 ? 3.865 12.671 11.259 1.00 42.55 185 GLY A N 9
ATOM 10459 C CA . GLY A 1 18 ? 2.797 11.671 11.117 1.00 73.04 185 GLY A CA 9
ATOM 10460 C C . GLY A 1 18 ? 1.911 11.939 9.905 1.00 35.02 185 GLY A C 9
ATOM 10461 O O . GLY A 1 18 ? 2.396 12.390 8.863 1.00 44.42 185 GLY A O 9
ATOM 10465 N N . GLY A 1 19 ? 0.605 11.650 10.053 1.00 22.22 186 GLY A N 9
ATOM 10466 C CA . GLY A 1 19 ? -0.390 11.883 9.000 1.00 54.32 186 GLY A CA 9
ATOM 10467 C C . GLY A 1 19 ? -1.808 11.738 9.530 1.00 21.44 186 GLY A C 9
ATOM 10468 O O . GLY A 1 19 ? -2.009 11.240 10.648 1.00 64.03 186 GLY A O 9
ATOM 10472 N N . SER A 1 20 ? -2.796 12.162 8.726 1.00 22.25 187 SER A N 9
ATOM 10473 C CA . SER A 1 20 ? -4.220 12.157 9.114 1.00 23.23 187 SER A CA 9
ATOM 10474 C C . SER A 1 20 ? -5.072 11.455 8.034 1.00 41.31 187 SER A C 9
ATOM 10475 O O . SER A 1 20 ? -4.624 11.269 6.892 1.00 4.14 187 SER A O 9
ATOM 10483 N N . GLY A 1 21 ? -6.300 11.065 8.420 1.00 14.33 188 GLY A N 9
ATOM 10484 C CA . GLY A 1 21 ? -7.265 10.437 7.512 1.00 73.33 188 GLY A CA 9
ATOM 10485 C C . GLY A 1 21 ? -8.662 10.999 7.743 1.00 2.21 188 GLY A C 9
ATOM 10486 O O . GLY A 1 21 ? -9.119 11.055 8.891 1.00 3.33 188 GLY A O 9
ATOM 10490 N N . GLY A 1 22 ? -9.341 11.420 6.662 1.00 50.51 189 GLY A N 9
ATOM 10491 C CA . GLY A 1 22 ? -10.656 12.066 6.748 1.00 2.41 189 GLY A CA 9
ATOM 10492 C C . GLY A 1 22 ? -11.754 11.263 6.060 1.00 1.12 189 GLY A C 9
ATOM 10493 O O . GLY A 1 22 ? -11.991 10.105 6.427 1.00 52.24 189 GLY A O 9
ATOM 10497 N N . SER A 1 23 ? -12.419 11.875 5.062 1.00 32.31 190 SER A N 9
ATOM 10498 C CA . SER A 1 23 ? -13.573 11.265 4.378 1.00 54.34 190 SER A CA 9
ATOM 10499 C C . SER A 1 23 ? -13.126 10.465 3.133 1.00 24.31 190 SER A C 9
ATOM 10500 O O . SER A 1 23 ? -13.111 9.229 3.154 1.00 53.23 190 SER A O 9
ATOM 10508 N N . GLN A 1 24 ? -12.740 11.189 2.061 1.00 43.45 191 GLN A N 9
ATOM 10509 C CA . GLN A 1 24 ? -12.303 10.578 0.791 1.00 55.32 191 GLN A CA 9
ATOM 10510 C C . GLN A 1 24 ? -10.887 10.019 0.938 1.00 41.15 191 GLN A C 9
ATOM 10511 O O . GLN A 1 24 ? -10.577 8.952 0.409 1.00 60.01 191 GLN A O 9
ATOM 10525 N N . ASP A 1 25 ? -10.025 10.769 1.652 1.00 31.41 192 ASP A N 9
ATOM 10526 C CA . ASP A 1 25 ? -8.663 10.322 1.967 1.00 0.33 192 ASP A CA 9
ATOM 10527 C C . ASP A 1 25 ? -8.738 9.232 3.062 1.00 4.14 192 ASP A C 9
ATOM 10528 O O . ASP A 1 25 ? -9.027 9.500 4.238 1.00 44.53 192 ASP A O 9
ATOM 10537 N N . LEU A 1 26 ? -8.556 7.979 2.623 1.00 24.45 193 LEU A N 9
ATOM 10538 C CA . LEU A 1 26 ? -8.812 6.785 3.430 1.00 63.11 193 LEU A CA 9
ATOM 10539 C C . LEU A 1 26 ? -7.577 6.306 4.197 1.00 44.52 193 LEU A C 9
ATOM 10540 O O . LEU A 1 26 ? -6.453 6.760 3.976 1.00 50.02 193 LEU A O 9
ATOM 10556 N N . TYR A 1 27 ? -7.844 5.351 5.087 1.00 43.21 194 TYR A N 9
ATOM 10557 C CA . TYR A 1 27 ? -6.844 4.586 5.819 1.00 41.20 194 TYR A CA 9
ATOM 10558 C C . TYR A 1 27 ? -7.119 3.096 5.563 1.00 71.40 194 TYR A C 9
ATOM 10559 O O . TYR A 1 27 ? -8.281 2.683 5.520 1.00 63.13 194 TYR A O 9
ATOM 10577 N N . ALA A 1 28 ? -6.050 2.308 5.388 1.00 41.02 195 ALA A N 9
ATOM 10578 C CA . ALA A 1 28 ? -6.147 0.860 5.096 1.00 12.41 195 ALA A CA 9
ATOM 10579 C C . ALA A 1 28 ? -4.866 0.133 5.570 1.00 35.12 195 ALA A C 9
ATOM 10580 O O . ALA A 1 28 ? -4.075 0.704 6.324 1.00 64.20 195 ALA A O 9
ATOM 10587 N N . THR A 1 29 ? -4.728 -1.155 5.203 1.00 72.35 196 THR A N 9
ATOM 10588 C CA . THR A 1 29 ? -3.540 -1.984 5.513 1.00 11.10 196 THR A CA 9
ATOM 10589 C C . THR A 1 29 ? -2.834 -2.447 4.208 1.00 25.34 196 THR A C 9
ATOM 10590 O O . THR A 1 29 ? -3.502 -2.805 3.234 1.00 31.23 196 THR A O 9
ATOM 10601 N N . LEU A 1 30 ? -1.484 -2.405 4.200 1.00 42.12 197 LEU A N 9
ATOM 10602 C CA . LEU A 1 30 ? -0.652 -3.073 3.183 1.00 64.32 197 LEU A CA 9
ATOM 10603 C C . LEU A 1 30 ? -0.167 -4.403 3.776 1.00 53.33 197 LEU A C 9
ATOM 10604 O O . LEU A 1 30 ? 0.647 -4.406 4.703 1.00 12.22 197 LEU A O 9
ATOM 10620 N N . ASP A 1 31 ? -0.698 -5.525 3.276 1.00 52.12 198 ASP A N 9
ATOM 10621 C CA . ASP A 1 31 ? -0.326 -6.861 3.778 1.00 55.12 198 ASP A CA 9
ATOM 10622 C C . ASP A 1 31 ? 0.971 -7.309 3.103 1.00 71.42 198 ASP A C 9
ATOM 10623 O O . ASP A 1 31 ? 0.967 -7.738 1.944 1.00 53.11 198 ASP A O 9
ATOM 10632 N N . VAL A 1 32 ? 2.090 -7.171 3.825 1.00 21.11 199 VAL A N 9
ATOM 10633 C CA . VAL A 1 32 ? 3.408 -7.586 3.328 1.00 32.41 199 VAL A CA 9
ATOM 10634 C C . VAL A 1 32 ? 3.845 -8.842 4.085 1.00 32.12 199 VAL A C 9
ATOM 10635 O O . VAL A 1 32 ? 4.145 -8.742 5.269 1.00 52.55 199 VAL A O 9
ATOM 10648 N N . PRO A 1 33 ? 3.882 -10.046 3.441 1.00 72.50 200 PRO A N 9
ATOM 10649 C CA . PRO A 1 33 ? 4.419 -11.240 4.094 1.00 4.21 200 PRO A CA 9
ATOM 10650 C C . PRO A 1 33 ? 5.934 -11.084 4.287 1.00 14.30 200 PRO A C 9
ATOM 10651 O O . PRO A 1 33 ? 6.614 -10.468 3.446 1.00 61.21 200 PRO A O 9
ATOM 10662 N N . ALA A 1 34 ? 6.444 -11.638 5.400 1.00 12.52 201 ALA A N 9
ATOM 10663 C CA . ALA A 1 34 ? 7.854 -11.513 5.802 1.00 24.14 201 ALA A CA 9
ATOM 10664 C C . ALA A 1 34 ? 8.869 -11.898 4.682 1.00 51.12 201 ALA A C 9
ATOM 10665 O O . ALA A 1 34 ? 9.887 -11.199 4.557 1.00 41.15 201 ALA A O 9
ATOM 10672 N N . PRO A 1 35 ? 8.649 -12.996 3.846 1.00 71.03 202 PRO A N 9
ATOM 10673 C CA . PRO A 1 35 ? 9.539 -13.302 2.696 1.00 72.24 202 PRO A CA 9
ATOM 10674 C C . PRO A 1 35 ? 9.665 -12.118 1.704 1.00 42.40 202 PRO A C 9
ATOM 10675 O O . PRO A 1 35 ? 10.781 -11.730 1.352 1.00 41.25 202 PRO A O 9
ATOM 10686 N N . ILE A 1 36 ? 8.507 -11.527 1.298 1.00 0.23 203 ILE A N 9
ATOM 10687 C CA . ILE A 1 36 ? 8.473 -10.395 0.343 1.00 34.32 203 ILE A CA 9
ATOM 10688 C C . ILE A 1 36 ? 9.086 -9.132 0.970 1.00 41.13 203 ILE A C 9
ATOM 10689 O O . ILE A 1 36 ? 9.748 -8.345 0.284 1.00 72.32 203 ILE A O 9
ATOM 10705 N N . ALA A 1 37 ? 8.869 -8.962 2.287 1.00 13.31 204 ALA A N 9
ATOM 10706 C CA . ALA A 1 37 ? 9.405 -7.829 3.046 1.00 64.23 204 ALA A CA 9
ATOM 10707 C C . ALA A 1 37 ? 10.936 -7.826 3.011 1.00 13.14 204 ALA A C 9
ATOM 10708 O O . ALA A 1 37 ? 11.549 -6.795 2.730 1.00 63.52 204 ALA A O 9
ATOM 10715 N N . VAL A 1 38 ? 11.526 -9.013 3.251 1.00 31.24 205 VAL A N 9
ATOM 10716 C CA . VAL A 1 38 ? 12.982 -9.210 3.298 1.00 21.25 205 VAL A CA 9
ATOM 10717 C C . VAL A 1 38 ? 13.629 -9.103 1.899 1.00 23.51 205 VAL A C 9
ATOM 10718 O O . VAL A 1 38 ? 14.608 -8.363 1.730 1.00 10.04 205 VAL A O 9
ATOM 10731 N N . VAL A 1 39 ? 13.055 -9.797 0.898 1.00 31.30 206 VAL A N 9
ATOM 10732 C CA . VAL A 1 39 ? 13.664 -9.873 -0.449 1.00 24.11 206 VAL A CA 9
ATOM 10733 C C . VAL A 1 39 ? 13.390 -8.576 -1.248 1.00 1.34 206 VAL A C 9
ATOM 10734 O O . VAL A 1 39 ? 14.149 -8.225 -2.156 1.00 45.21 206 VAL A O 9
ATOM 10747 N N . GLY A 1 40 ? 12.317 -7.868 -0.861 1.00 21.21 207 GLY A N 9
ATOM 10748 C CA . GLY A 1 40 ? 11.871 -6.677 -1.566 1.00 2.30 207 GLY A CA 9
ATOM 10749 C C . GLY A 1 40 ? 11.149 -7.024 -2.862 1.00 34.24 207 GLY A C 9
ATOM 10750 O O . GLY A 1 40 ? 11.664 -6.758 -3.955 1.00 31.21 207 GLY A O 9
ATOM 10754 N N . GLY A 1 41 ? 9.949 -7.624 -2.729 1.00 44.10 208 GLY A N 9
ATOM 10755 C CA . GLY A 1 41 ? 9.148 -8.072 -3.881 1.00 52.04 208 GLY A CA 9
ATOM 10756 C C . GLY A 1 41 ? 7.997 -7.123 -4.189 1.00 34.44 208 GLY A C 9
ATOM 10757 O O . GLY A 1 41 ? 8.187 -5.913 -4.176 1.00 51.43 208 GLY A O 9
ATOM 10761 N N . LYS A 1 42 ? 6.802 -7.676 -4.476 1.00 70.03 209 LYS A N 9
ATOM 10762 C CA . LYS A 1 42 ? 5.577 -6.884 -4.739 1.00 42.32 209 LYS A CA 9
ATOM 10763 C C . LYS A 1 42 ? 4.438 -7.422 -3.867 1.00 71.23 209 LYS A C 9
ATOM 10764 O O . LYS A 1 42 ? 4.311 -8.636 -3.702 1.00 35.13 209 LYS A O 9
ATOM 10783 N N . VAL A 1 43 ? 3.620 -6.512 -3.301 1.00 23.11 210 VAL A N 9
ATOM 10784 C CA . VAL A 1 43 ? 2.424 -6.888 -2.507 1.00 51.41 210 VAL A CA 9
ATOM 10785 C C . VAL A 1 43 ? 1.199 -6.089 -2.953 1.00 44.14 210 VAL A C 9
ATOM 10786 O O . VAL A 1 43 ? 1.310 -4.916 -3.334 1.00 1.33 210 VAL A O 9
ATOM 10799 N N . ARG A 1 44 ? 0.036 -6.743 -2.864 1.00 32.41 211 ARG A N 9
ATOM 10800 C CA . ARG A 1 44 ? -1.252 -6.137 -3.179 1.00 3.51 211 ARG A CA 9
ATOM 10801 C C . ARG A 1 44 ? -1.676 -5.166 -2.056 1.00 73.10 211 ARG A C 9
ATOM 10802 O O . ARG A 1 44 ? -1.404 -5.400 -0.873 1.00 73.03 211 ARG A O 9
ATOM 10823 N N . ALA A 1 45 ? -2.326 -4.079 -2.467 1.00 33.02 212 ALA A N 9
ATOM 10824 C CA . ALA A 1 45 ? -2.950 -3.096 -1.587 1.00 52.54 212 ALA A CA 9
ATOM 10825 C C . ALA A 1 45 ? -4.457 -3.099 -1.864 1.00 64.01 212 ALA A C 9
ATOM 10826 O O . ALA A 1 45 ? -4.877 -2.912 -3.015 1.00 74.34 212 ALA A O 9
ATOM 10833 N N . MET A 1 46 ? -5.253 -3.361 -0.813 1.00 34.41 213 MET A N 9
ATOM 10834 C CA . MET A 1 46 ? -6.725 -3.315 -0.880 1.00 0.23 213 MET A CA 9
ATOM 10835 C C . MET A 1 46 ? -7.196 -1.877 -1.191 1.00 53.13 213 MET A C 9
ATOM 10836 O O . MET A 1 46 ? -6.898 -0.937 -0.448 1.00 24.14 213 MET A O 9
ATOM 10850 N N . THR A 1 47 ? -7.899 -1.740 -2.330 1.00 12.13 214 THR A N 9
ATOM 10851 C CA . THR A 1 47 ? -8.372 -0.448 -2.870 1.00 60.32 214 THR A CA 9
ATOM 10852 C C . THR A 1 47 ? -9.909 -0.496 -3.044 1.00 25.40 214 THR A C 9
ATOM 10853 O O . THR A 1 47 ? -10.564 -1.435 -2.574 1.00 44.34 214 THR A O 9
ATOM 10864 N N . LEU A 1 48 ? -10.470 0.527 -3.710 1.00 2.41 215 LEU A N 9
ATOM 10865 C CA . LEU A 1 48 ? -11.923 0.689 -3.884 1.00 33.45 215 LEU A CA 9
ATOM 10866 C C . LEU A 1 48 ? -12.498 -0.441 -4.762 1.00 55.41 215 LEU A C 9
ATOM 10867 O O . LEU A 1 48 ? -13.196 -1.344 -4.288 1.00 44.24 215 LEU A O 9
ATOM 10883 N N . GLU A 1 49 ? -12.133 -0.360 -6.059 1.00 4.10 216 GLU A N 9
ATOM 10884 C CA . GLU A 1 49 ? -12.762 -1.122 -7.148 1.00 21.05 216 GLU A CA 9
ATOM 10885 C C . GLU A 1 49 ? -11.783 -2.132 -7.765 1.00 4.31 216 GLU A C 9
ATOM 10886 O O . GLU A 1 49 ? -12.155 -3.270 -8.078 1.00 5.40 216 GLU A O 9
ATOM 10898 N N . GLY A 1 50 ? -10.530 -1.689 -7.942 1.00 20.32 217 GLY A N 9
ATOM 10899 C CA . GLY A 1 50 ? -9.462 -2.522 -8.499 1.00 31.30 217 GLY A CA 9
ATOM 10900 C C . GLY A 1 50 ? -8.227 -2.455 -7.626 1.00 72.15 217 GLY A C 9
ATOM 10901 O O . GLY A 1 50 ? -7.794 -1.342 -7.301 1.00 25.54 217 GLY A O 9
ATOM 10905 N N . PRO A 1 51 ? -7.627 -3.616 -7.211 1.00 73.24 218 PRO A N 9
ATOM 10906 C CA . PRO A 1 51 ? -6.507 -3.622 -6.251 1.00 70.30 218 PRO A CA 9
ATOM 10907 C C . PRO A 1 51 ? -5.186 -3.081 -6.851 1.00 63.10 218 PRO A C 9
ATOM 10908 O O . PRO A 1 51 ? -4.941 -3.155 -8.065 1.00 73.14 218 PRO A O 9
ATOM 10919 N N . VAL A 1 52 ? -4.358 -2.547 -5.957 1.00 52.54 219 VAL A N 9
ATOM 10920 C CA . VAL A 1 52 ? -3.043 -1.967 -6.270 1.00 51.03 219 VAL A CA 9
ATOM 10921 C C . VAL A 1 52 ? -1.956 -3.027 -5.992 1.00 12.21 219 VAL A C 9
ATOM 10922 O O . VAL A 1 52 ? -2.248 -4.062 -5.394 1.00 45.11 219 VAL A O 9
ATOM 10935 N N . GLU A 1 53 ? -0.730 -2.791 -6.475 1.00 43.55 220 GLU A N 9
ATOM 10936 C CA . GLU A 1 53 ? 0.438 -3.625 -6.148 1.00 53.41 220 GLU A CA 9
ATOM 10937 C C . GLU A 1 53 ? 1.703 -2.739 -6.187 1.00 51.35 220 GLU A C 9
ATOM 10938 O O . GLU A 1 53 ? 1.859 -1.921 -7.104 1.00 4.12 220 GLU A O 9
ATOM 10950 N N . VAL A 1 54 ? 2.576 -2.889 -5.166 1.00 63.22 221 VAL A N 9
ATOM 10951 C CA . VAL A 1 54 ? 3.756 -2.011 -4.960 1.00 61.53 221 VAL A CA 9
ATOM 10952 C C . VAL A 1 54 ? 5.026 -2.848 -4.725 1.00 22.04 221 VAL A C 9
ATOM 10953 O O . VAL A 1 54 ? 4.972 -3.899 -4.073 1.00 4.55 221 VAL A O 9
ATOM 10966 N N . ALA A 1 55 ? 6.157 -2.374 -5.268 1.00 42.12 222 ALA A N 9
ATOM 10967 C CA . ALA A 1 55 ? 7.477 -2.934 -4.973 1.00 2.02 222 ALA A CA 9
ATOM 10968 C C . ALA A 1 55 ? 7.906 -2.531 -3.552 1.00 71.24 222 ALA A C 9
ATOM 10969 O O . ALA A 1 55 ? 8.163 -1.351 -3.280 1.00 5.32 222 ALA A O 9
ATOM 10976 N N . VAL A 1 56 ? 7.895 -3.512 -2.649 1.00 32.14 223 VAL A N 9
ATOM 10977 C CA . VAL A 1 56 ? 8.421 -3.374 -1.286 1.00 63.22 223 VAL A CA 9
ATOM 10978 C C . VAL A 1 56 ? 9.968 -3.255 -1.347 1.00 54.34 223 VAL A C 9
ATOM 10979 O O . VAL A 1 56 ? 10.587 -3.979 -2.121 1.00 44.31 223 VAL A O 9
ATOM 10992 N N . PRO A 1 57 ? 10.617 -2.295 -0.604 1.00 24.11 224 PRO A N 9
ATOM 10993 C CA . PRO A 1 57 ? 12.098 -2.240 -0.494 1.00 32.35 224 PRO A CA 9
ATOM 10994 C C . PRO A 1 57 ? 12.650 -3.451 0.313 1.00 24.30 224 PRO A C 9
ATOM 10995 O O . PRO A 1 57 ? 11.909 -4.043 1.108 1.00 70.15 224 PRO A O 9
ATOM 11006 N N . PRO A 1 58 ? 13.938 -3.872 0.092 1.00 73.00 225 PRO A N 9
ATOM 11007 C CA . PRO A 1 58 ? 14.531 -5.020 0.824 1.00 23.21 225 PRO A CA 9
ATOM 11008 C C . PRO A 1 58 ? 14.562 -4.781 2.356 1.00 3.34 225 PRO A C 9
ATOM 11009 O O . PRO A 1 58 ? 14.988 -3.712 2.817 1.00 24.41 225 PRO A O 9
ATOM 11020 N N . ARG A 1 59 ? 14.081 -5.794 3.108 1.00 31.11 226 ARG A N 9
ATOM 11021 C CA . ARG A 1 59 ? 13.959 -5.780 4.579 1.00 42.32 226 ARG A CA 9
ATOM 11022 C C . ARG A 1 59 ? 13.170 -4.567 5.117 1.00 42.13 226 ARG A C 9
ATOM 11023 O O . ARG A 1 59 ? 13.731 -3.640 5.720 1.00 74.22 226 ARG A O 9
ATOM 11044 N N . THR A 1 60 ? 11.853 -4.587 4.842 1.00 24.12 227 THR A N 9
ATOM 11045 C CA . THR A 1 60 ? 10.894 -3.599 5.368 1.00 42.24 227 THR A CA 9
ATOM 11046 C C . THR A 1 60 ? 10.342 -4.043 6.737 1.00 0.30 227 THR A C 9
ATOM 11047 O O . THR A 1 60 ? 10.131 -5.240 6.975 1.00 54.01 227 THR A O 9
ATOM 11058 N N . GLN A 1 61 ? 10.148 -3.060 7.634 1.00 74.14 228 GLN A N 9
ATOM 11059 C CA . GLN A 1 61 ? 9.514 -3.257 8.950 1.00 63.41 228 GLN A CA 9
ATOM 11060 C C . GLN A 1 61 ? 8.069 -2.731 8.939 1.00 34.41 228 GLN A C 9
ATOM 11061 O O . GLN A 1 61 ? 7.664 -1.978 8.038 1.00 13.31 228 GLN A O 9
ATOM 11075 N N . ALA A 1 62 ? 7.307 -3.139 9.959 1.00 21.45 229 ALA A N 9
ATOM 11076 C CA . ALA A 1 62 ? 5.884 -2.777 10.108 1.00 73.12 229 ALA A CA 9
ATOM 11077 C C . ALA A 1 62 ? 5.726 -1.433 10.844 1.00 32.35 229 ALA A C 9
ATOM 11078 O O . ALA A 1 62 ? 6.549 -1.080 11.702 1.00 4.23 229 ALA A O 9
ATOM 11085 N N . GLY A 1 63 ? 4.649 -0.703 10.509 1.00 35.20 230 GLY A N 9
ATOM 11086 C CA . GLY A 1 63 ? 4.420 0.660 11.018 1.00 32.30 230 GLY A CA 9
ATOM 11087 C C . GLY A 1 63 ? 4.585 1.712 9.926 1.00 24.32 230 GLY A C 9
ATOM 11088 O O . GLY A 1 63 ? 4.236 2.881 10.122 1.00 11.54 230 GLY A O 9
ATOM 11092 N N . ARG A 1 64 ? 5.150 1.287 8.777 1.00 12.11 231 ARG A N 9
ATOM 11093 C CA . ARG A 1 64 ? 5.249 2.106 7.541 1.00 75.35 231 ARG A CA 9
ATOM 11094 C C . ARG A 1 64 ? 3.876 2.204 6.853 1.00 34.13 231 ARG A C 9
ATOM 11095 O O . ARG A 1 64 ? 2.885 1.704 7.401 1.00 1.01 231 ARG A O 9
ATOM 11116 N N . LYS A 1 65 ? 3.815 2.843 5.656 1.00 54.24 232 LYS A N 9
ATOM 11117 C CA . LYS A 1 65 ? 2.564 2.893 4.855 1.00 1.20 232 LYS A CA 9
ATOM 11118 C C . LYS A 1 65 ? 2.820 3.416 3.428 1.00 52.15 232 LYS A C 9
ATOM 11119 O O . LYS A 1 65 ? 3.895 3.964 3.151 1.00 61.03 232 LYS A O 9
ATOM 11138 N N . LEU A 1 66 ? 1.830 3.214 2.527 1.00 3.44 233 LEU A N 9
ATOM 11139 C CA . LEU A 1 66 ? 1.795 3.887 1.205 1.00 63.43 233 LEU A CA 9
ATOM 11140 C C . LEU A 1 66 ? 0.920 5.142 1.287 1.00 51.24 233 LEU A C 9
ATOM 11141 O O . LEU A 1 66 ? -0.029 5.191 2.078 1.00 30.32 233 LEU A O 9
ATOM 11157 N N . ARG A 1 67 ? 1.253 6.142 0.451 1.00 61.21 234 ARG A N 9
ATOM 11158 C CA . ARG A 1 67 ? 0.351 7.251 0.116 1.00 51.43 234 ARG A CA 9
ATOM 11159 C C . ARG A 1 67 ? 0.005 7.136 -1.379 1.00 22.32 234 ARG A C 9
ATOM 11160 O O . ARG A 1 67 ? 0.847 7.352 -2.262 1.00 32.25 234 ARG A O 9
ATOM 11181 N N . LEU A 1 68 ? -1.237 6.722 -1.648 1.00 72.31 235 LEU A N 9
ATOM 11182 C CA . LEU A 1 68 ? -1.712 6.430 -3.000 1.00 43.44 235 LEU A CA 9
ATOM 11183 C C . LEU A 1 68 ? -2.659 7.529 -3.461 1.00 51.45 235 LEU A C 9
ATOM 11184 O O . LEU A 1 68 ? -3.783 7.654 -2.970 1.00 61.44 235 LEU A O 9
ATOM 11200 N N . LYS A 1 69 ? -2.187 8.297 -4.428 1.00 45.54 236 LYS A N 9
ATOM 11201 C CA . LYS A 1 69 ? -2.831 9.536 -4.854 1.00 41.24 236 LYS A CA 9
ATOM 11202 C C . LYS A 1 69 ? -4.041 9.242 -5.739 1.00 22.44 236 LYS A C 9
ATOM 11203 O O . LYS A 1 69 ? -3.914 8.613 -6.795 1.00 45.41 236 LYS A O 9
ATOM 11222 N N . GLY A 1 70 ? -5.215 9.678 -5.256 1.00 14.41 237 GLY A N 9
ATOM 11223 C CA . GLY A 1 70 ? -6.483 9.492 -5.967 1.00 12.34 237 GLY A CA 9
ATOM 11224 C C . GLY A 1 70 ? -7.135 8.127 -5.748 1.00 1.04 237 GLY A C 9
ATOM 11225 O O . GLY A 1 70 ? -8.179 7.848 -6.350 1.00 61.15 237 GLY A O 9
ATOM 11229 N N . LYS A 1 71 ? -6.531 7.279 -4.882 1.00 74.24 238 LYS A N 9
ATOM 11230 C CA . LYS A 1 71 ? -7.008 5.895 -4.639 1.00 4.43 238 LYS A CA 9
ATOM 11231 C C . LYS A 1 71 ? -7.935 5.790 -3.416 1.00 64.41 238 LYS A C 9
ATOM 11232 O O . LYS A 1 71 ? -8.358 4.686 -3.051 1.00 75.43 238 LYS A O 9
ATOM 11251 N N . GLY A 1 72 ? -8.225 6.938 -2.786 1.00 63.34 239 GLY A N 9
ATOM 11252 C CA . GLY A 1 72 ? -9.307 7.029 -1.803 1.00 62.42 239 GLY A CA 9
ATOM 11253 C C . GLY A 1 72 ? -10.650 7.191 -2.496 1.00 44.10 239 GLY A C 9
ATOM 11254 O O . GLY A 1 72 ? -10.715 7.109 -3.731 1.00 24.51 239 GLY A O 9
ATOM 11258 N N . PHE A 1 73 ? -11.730 7.431 -1.724 1.00 32.51 240 PHE A N 9
ATOM 11259 C CA . PHE A 1 73 ? -13.082 7.566 -2.297 1.00 1.53 240 PHE A CA 9
ATOM 11260 C C . PHE A 1 73 ? -13.129 8.721 -3.325 1.00 11.23 240 PHE A C 9
ATOM 11261 O O . PHE A 1 73 ? -12.543 9.791 -3.084 1.00 45.15 240 PHE A O 9
ATOM 11278 N N . PRO A 1 74 ? -13.761 8.495 -4.511 1.00 4.44 241 PRO A N 9
ATOM 11279 C CA . PRO A 1 74 ? -13.960 9.544 -5.509 1.00 13.31 241 PRO A CA 9
ATOM 11280 C C . PRO A 1 74 ? -15.110 10.477 -5.097 1.00 34.34 241 PRO A C 9
ATOM 11281 O O . PRO A 1 74 ? -16.143 10.025 -4.589 1.00 63.04 241 PRO A O 9
ATOM 11292 N N . GLY A 1 75 ? -14.906 11.772 -5.323 1.00 44.22 242 GLY A N 9
ATOM 11293 C CA . GLY A 1 75 ? -15.861 12.807 -4.943 1.00 24.01 242 GLY A CA 9
ATOM 11294 C C . GLY A 1 75 ? -16.574 13.386 -6.153 1.00 21.20 242 GLY A C 9
ATOM 11295 O O . GLY A 1 75 ? -16.454 12.824 -7.249 1.00 32.34 242 GLY A O 9
ATOM 11299 N N . PRO A 1 76 ? -17.308 14.529 -5.986 1.00 31.15 243 PRO A N 9
ATOM 11300 C CA . PRO A 1 76 ? -18.093 15.144 -7.083 1.00 24.15 243 PRO A CA 9
ATOM 11301 C C . PRO A 1 76 ? -17.225 15.497 -8.316 1.00 13.41 243 PRO A C 9
ATOM 11302 O O . PRO A 1 76 ? -17.566 15.122 -9.447 1.00 63.23 243 PRO A O 9
ATOM 11313 N N . ALA A 1 77 ? -16.102 16.205 -8.087 1.00 25.23 244 ALA A N 9
ATOM 11314 C CA . ALA A 1 77 ? -15.154 16.592 -9.160 1.00 52.24 244 ALA A CA 9
ATOM 11315 C C . ALA A 1 77 ? -13.739 16.033 -8.917 1.00 13.01 244 ALA A C 9
ATOM 11316 O O . ALA A 1 77 ? -12.964 15.852 -9.867 1.00 0.21 244 ALA A O 9
ATOM 11323 N N . GLY A 1 78 ? -13.413 15.768 -7.643 1.00 54.22 245 GLY A N 9
ATOM 11324 C CA . GLY A 1 78 ? -12.049 15.368 -7.237 1.00 24.41 245 GLY A CA 9
ATOM 11325 C C . GLY A 1 78 ? -12.053 14.177 -6.292 1.00 51.22 245 GLY A C 9
ATOM 11326 O O . GLY A 1 78 ? -13.058 13.916 -5.642 1.00 42.45 245 GLY A O 9
ATOM 11330 N N . ARG A 1 79 ? -10.914 13.462 -6.204 1.00 70.22 246 ARG A N 9
ATOM 11331 C CA . ARG A 1 79 ? -10.787 12.211 -5.411 1.00 64.12 246 ARG A CA 9
ATOM 11332 C C . ARG A 1 79 ? -9.838 12.413 -4.227 1.00 54.43 246 ARG A C 9
ATOM 11333 O O . ARG A 1 79 ? -8.994 13.315 -4.241 1.00 74.43 246 ARG A O 9
ATOM 11354 N N . GLY A 1 80 ? -9.993 11.555 -3.210 1.00 14.42 247 GLY A N 9
ATOM 11355 C CA . GLY A 1 80 ? -9.096 11.545 -2.048 1.00 53.20 247 GLY A CA 9
ATOM 11356 C C . GLY A 1 80 ? -7.949 10.568 -2.237 1.00 31.23 247 GLY A C 9
ATOM 11357 O O . GLY A 1 80 ? -7.918 9.832 -3.221 1.00 52.23 247 GLY A O 9
ATOM 11361 N N . ASP A 1 81 ? -7.017 10.538 -1.277 1.00 42.43 248 ASP A N 9
ATOM 11362 C CA . ASP A 1 81 ? -5.813 9.662 -1.349 1.00 12.14 248 ASP A CA 9
ATOM 11363 C C . ASP A 1 81 ? -6.004 8.443 -0.440 1.00 21.13 248 ASP A C 9
ATOM 11364 O O . ASP A 1 81 ? -7.024 8.322 0.227 1.00 72.44 248 ASP A O 9
ATOM 11373 N N . LEU A 1 82 ? -5.039 7.521 -0.440 1.00 55.12 249 LEU A N 9
ATOM 11374 C CA . LEU A 1 82 ? -5.165 6.248 0.291 1.00 70.24 249 LEU A CA 9
ATOM 11375 C C . LEU A 1 82 ? -3.883 5.954 1.077 1.00 31.23 249 LEU A C 9
ATOM 11376 O O . LEU A 1 82 ? -2.845 5.614 0.506 1.00 31.50 249 LEU A O 9
ATOM 11392 N N . TYR A 1 83 ? -3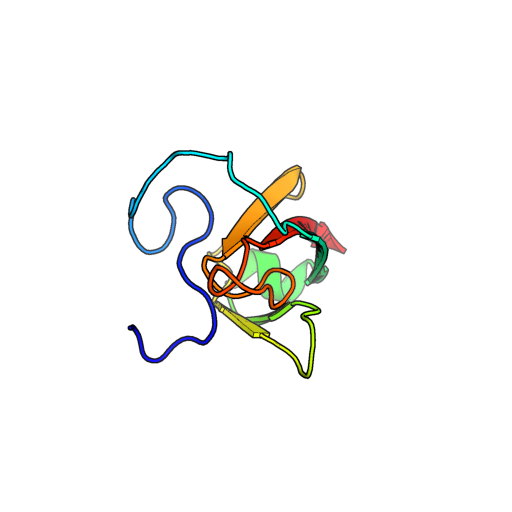.989 6.073 2.400 1.00 22.40 250 TYR A N 9
ATOM 11393 C CA . TYR A 1 83 ? -2.868 5.895 3.326 1.00 32.32 250 TYR A CA 9
ATOM 11394 C C . TYR A 1 83 ? -2.997 4.512 3.965 1.00 11.42 250 TYR A C 9
ATOM 11395 O O . TYR A 1 83 ? -3.852 4.311 4.822 1.00 50.22 250 TYR A O 9
ATOM 11413 N N . LEU A 1 84 ? -2.185 3.532 3.523 1.00 31.20 251 LEU A N 9
ATOM 11414 C CA . LEU A 1 84 ? -2.361 2.130 3.987 1.00 51.44 251 LEU A CA 9
ATOM 11415 C C . LEU A 1 84 ? -1.117 1.543 4.681 1.00 34.51 251 LEU A C 9
ATOM 11416 O O . LEU A 1 84 ? -0.070 1.328 4.071 1.00 0.11 251 LEU A O 9
ATOM 11432 N N . GLU A 1 85 ? -1.296 1.266 5.989 1.00 53.31 252 GLU A N 9
ATOM 11433 C CA . GLU A 1 85 ? -0.237 0.862 6.910 1.00 30.03 252 GLU A CA 9
ATOM 11434 C C . GLU A 1 85 ? 0.316 -0.543 6.619 1.00 14.41 252 GLU A C 9
ATOM 11435 O O . GLU A 1 85 ? -0.394 -1.549 6.705 1.00 13.43 252 GLU A O 9
ATOM 11447 N N . VAL A 1 86 ? 1.609 -0.555 6.304 1.00 51.11 253 VAL A N 9
ATOM 11448 C CA . VAL A 1 86 ? 2.420 -1.751 6.088 1.00 55.15 253 VAL A CA 9
ATOM 11449 C C . VAL A 1 86 ? 2.506 -2.611 7.349 1.00 34.15 253 VAL A C 9
ATOM 11450 O O . VAL A 1 86 ? 2.947 -2.150 8.408 1.00 45.34 253 VAL A O 9
ATOM 11463 N N . ARG A 1 87 ? 2.078 -3.858 7.205 1.00 61.33 254 ARG A N 9
ATOM 11464 C CA . ARG A 1 87 ? 2.133 -4.863 8.243 1.00 14.21 254 ARG A CA 9
ATOM 11465 C C . ARG A 1 87 ? 2.960 -6.038 7.727 1.00 2.41 254 ARG A C 9
ATOM 11466 O O . ARG A 1 87 ? 2.633 -6.599 6.676 1.00 34.40 254 ARG A O 9
ATOM 11487 N N . ILE A 1 88 ? 4.034 -6.394 8.448 1.00 31.21 255 ILE A N 9
ATOM 11488 C CA . ILE A 1 88 ? 4.876 -7.536 8.080 1.00 15.03 255 ILE A CA 9
ATOM 11489 C C . ILE A 1 88 ? 4.312 -8.807 8.739 1.00 54.13 255 ILE A C 9
ATOM 11490 O O . ILE A 1 88 ? 4.554 -9.086 9.922 1.00 43.25 255 ILE A O 9
ATOM 11506 N N . THR A 1 89 ? 3.519 -9.542 7.956 1.00 55.20 256 THR A N 9
ATOM 11507 C CA . THR A 1 89 ? 2.790 -10.734 8.382 1.00 5.24 256 THR A CA 9
ATOM 11508 C C . THR A 1 89 ? 3.140 -11.910 7.417 1.00 33.12 256 THR A C 9
ATOM 11509 O O . THR A 1 89 ? 4.295 -12.392 7.482 1.00 3.41 256 THR A O 9
ATOM 11521 N N . MET A 1 1 ? 6.924 11.078 -13.104 1.00 11.54 168 MET A N 10
ATOM 11522 C CA . MET A 1 1 ? 7.060 9.749 -12.459 1.00 61.14 168 MET A CA 10
ATOM 11523 C C . MET A 1 1 ? 5.961 8.811 -12.980 1.00 33.22 168 MET A C 10
ATOM 11524 O O . MET A 1 1 ? 4.773 9.050 -12.717 1.00 15.22 168 MET A O 10
ATOM 11540 N N . GLU A 1 2 ? 6.355 7.771 -13.738 1.00 1.52 169 GLU A N 10
ATOM 11541 C CA . GLU A 1 2 ? 5.419 6.757 -14.248 1.00 23.52 169 GLU A CA 10
ATOM 11542 C C . GLU A 1 2 ? 4.993 5.815 -13.120 1.00 23.12 169 GLU A C 10
ATOM 11543 O O . GLU A 1 2 ? 5.836 5.261 -12.404 1.00 20.01 169 GLU A O 10
ATOM 11555 N N . THR A 1 3 ? 3.677 5.659 -12.980 1.00 75.14 170 THR A N 10
ATOM 11556 C CA . THR A 1 3 ? 3.057 4.811 -11.958 1.00 12.40 170 THR A CA 10
ATOM 11557 C C . THR A 1 3 ? 2.559 3.518 -12.618 1.00 50.32 170 THR A C 10
ATOM 11558 O O . THR A 1 3 ? 1.683 3.571 -13.491 1.00 24.14 170 THR A O 10
ATOM 11569 N N . ALA A 1 4 ? 3.158 2.366 -12.232 1.00 3.44 171 ALA A N 10
ATOM 11570 C CA . ALA A 1 4 ? 2.739 1.041 -12.720 1.00 75.33 171 ALA A CA 10
ATOM 11571 C C . ALA A 1 4 ? 1.273 0.792 -12.330 1.00 52.22 171 ALA A C 10
ATOM 11572 O O . ALA A 1 4 ? 0.429 0.506 -13.188 1.00 54.52 171 ALA A O 10
ATOM 11579 N N . THR A 1 5 ? 0.998 0.938 -11.022 1.00 0.13 172 THR A N 10
ATOM 11580 C CA . THR A 1 5 ? -0.365 0.960 -10.463 1.00 61.12 172 THR A CA 10
ATOM 11581 C C . THR A 1 5 ? -0.340 1.781 -9.158 1.00 32.25 172 THR A C 10
ATOM 11582 O O . THR A 1 5 ? -1.254 2.565 -8.870 1.00 45.32 172 THR A O 10
ATOM 11593 N N . ALA A 1 6 ? 0.724 1.566 -8.363 1.00 54.24 173 ALA A N 10
ATOM 11594 C CA . ALA A 1 6 ? 0.999 2.357 -7.149 1.00 2.02 173 ALA A CA 10
ATOM 11595 C C . ALA A 1 6 ? 1.717 3.668 -7.500 1.00 64.01 173 ALA A C 10
ATOM 11596 O O . ALA A 1 6 ? 2.109 3.878 -8.648 1.00 22.55 173 ALA A O 10
ATOM 11603 N N . GLY A 1 7 ? 1.913 4.516 -6.486 1.00 52.13 174 GLY A N 10
ATOM 11604 C CA . GLY A 1 7 ? 2.627 5.779 -6.618 1.00 31.31 174 GLY A CA 10
ATOM 11605 C C . GLY A 1 7 ? 4.021 5.623 -6.070 1.00 3.52 174 GLY A C 10
ATOM 11606 O O . GLY A 1 7 ? 4.959 5.292 -6.811 1.00 31.54 174 GLY A O 10
ATOM 11610 N N . GLU A 1 8 ? 4.138 5.804 -4.751 1.00 24.23 175 GLU A N 10
ATOM 11611 C CA . GLU A 1 8 ? 5.389 5.602 -4.016 1.00 32.42 175 GLU A CA 10
ATOM 11612 C C . GLU A 1 8 ? 5.107 5.197 -2.556 1.00 43.54 175 GLU A C 10
ATOM 11613 O O . GLU A 1 8 ? 3.947 5.172 -2.113 1.00 23.05 175 GLU A O 10
ATOM 11625 N N . TRP A 1 9 ? 6.194 4.885 -1.827 1.00 1.41 176 TRP A N 10
ATOM 11626 C CA . TRP A 1 9 ? 6.149 4.520 -0.401 1.00 20.31 176 TRP A CA 10
ATOM 11627 C C . TRP A 1 9 ? 6.183 5.782 0.495 1.00 3.34 176 TRP A C 10
ATOM 11628 O O . TRP A 1 9 ? 5.136 6.362 0.801 1.00 63.45 176 TRP A O 10
ATOM 11649 N N . GLN A 1 10 ? 7.397 6.218 0.878 1.00 21.03 177 GLN A N 10
ATOM 11650 C CA . GLN A 1 10 ? 7.611 7.281 1.886 1.00 43.33 177 GLN A CA 10
ATOM 11651 C C . GLN A 1 10 ? 8.524 8.387 1.326 1.00 61.24 177 GLN A C 10
ATOM 11652 O O . GLN A 1 10 ? 8.596 9.488 1.885 1.00 11.41 177 GLN A O 10
ATOM 11666 N N . GLY A 1 11 ? 9.213 8.067 0.216 1.00 64.33 178 GLY A N 10
ATOM 11667 C CA . GLY A 1 11 ? 10.197 8.948 -0.393 1.00 1.23 178 GLY A CA 10
ATOM 11668 C C . GLY A 1 11 ? 10.990 8.201 -1.456 1.00 12.12 178 GLY A C 10
ATOM 11669 O O . GLY A 1 11 ? 12.143 7.815 -1.229 1.00 65.24 178 GLY A O 10
ATOM 11673 N N . LYS A 1 12 ? 10.338 7.961 -2.607 1.00 33.23 179 LYS A N 10
ATOM 11674 C CA . LYS A 1 12 ? 10.924 7.230 -3.740 1.00 3.31 179 LYS A CA 10
ATOM 11675 C C . LYS A 1 12 ? 12.009 8.118 -4.392 1.00 71.44 179 LYS A C 10
ATOM 11676 O O . LYS A 1 12 ? 11.705 9.064 -5.131 1.00 40.03 179 LYS A O 10
ATOM 11695 N N . GLY A 1 13 ? 13.266 7.827 -4.038 1.00 63.42 180 GLY A N 10
ATOM 11696 C CA . GLY A 1 13 ? 14.424 8.591 -4.498 1.00 51.10 180 GLY A CA 10
ATOM 11697 C C . GLY A 1 13 ? 15.494 8.681 -3.417 1.00 34.13 180 GLY A C 10
ATOM 11698 O O . GLY A 1 13 ? 16.693 8.604 -3.712 1.00 40.23 180 GLY A O 10
ATOM 11702 N N . SER A 1 14 ? 15.052 8.834 -2.153 1.00 32.33 181 SER A N 10
ATOM 11703 C CA . SER A 1 14 ? 15.947 8.928 -0.988 1.00 73.42 181 SER A CA 10
ATOM 11704 C C . SER A 1 14 ? 15.259 8.306 0.239 1.00 52.50 181 SER A C 10
ATOM 11705 O O . SER A 1 14 ? 15.704 7.272 0.764 1.00 51.01 181 SER A O 10
ATOM 11713 N N . GLY A 1 15 ? 14.156 8.936 0.672 1.00 71.51 182 GLY A N 10
ATOM 11714 C CA . GLY A 1 15 ? 13.407 8.495 1.845 1.00 72.43 182 GLY A CA 10
ATOM 11715 C C . GLY A 1 15 ? 12.559 9.612 2.439 1.00 54.31 182 GLY A C 10
ATOM 11716 O O . GLY A 1 15 ? 12.528 10.730 1.904 1.00 13.53 182 GLY A O 10
ATOM 11720 N N . GLY A 1 16 ? 11.861 9.297 3.537 1.00 15.01 183 GLY A N 10
ATOM 11721 C CA . GLY A 1 16 ? 11.002 10.250 4.237 1.00 22.32 183 GLY A CA 10
ATOM 11722 C C . GLY A 1 16 ? 9.919 9.535 5.029 1.00 32.12 183 GLY A C 10
ATOM 11723 O O . GLY A 1 16 ? 10.149 8.422 5.527 1.00 52.12 183 GLY A O 10
ATOM 11727 N N . SER A 1 17 ? 8.741 10.163 5.135 1.00 5.03 184 SER A N 10
ATOM 11728 C CA . SER A 1 17 ? 7.572 9.588 5.816 1.00 15.31 184 SER A CA 10
ATOM 11729 C C . SER A 1 17 ? 6.295 10.292 5.318 1.00 22.24 184 SER A C 10
ATOM 11730 O O . SER A 1 17 ? 6.196 11.530 5.371 1.00 75.13 184 SER A O 10
ATOM 11738 N N . GLY A 1 18 ? 5.330 9.496 4.808 1.00 73.34 185 GLY A N 10
ATOM 11739 C CA . GLY A 1 18 ? 4.094 10.022 4.214 1.00 21.34 185 GLY A CA 10
ATOM 11740 C C . GLY A 1 18 ? 3.043 10.427 5.256 1.00 55.55 185 GLY A C 10
ATOM 11741 O O . GLY A 1 18 ? 3.270 10.281 6.465 1.00 0.23 185 GLY A O 10
ATOM 11745 N N . GLY A 1 19 ? 1.894 10.946 4.779 1.00 3.30 186 GLY A N 10
ATOM 11746 C CA . GLY A 1 19 ? 0.778 11.337 5.654 1.00 54.11 186 GLY A CA 10
ATOM 11747 C C . GLY A 1 19 ? -0.192 10.189 5.910 1.00 21.32 186 GLY A C 10
ATOM 11748 O O . GLY A 1 19 ? -0.017 9.096 5.370 1.00 32.40 186 GLY A O 10
ATOM 11752 N N . SER A 1 20 ? -1.221 10.443 6.732 1.00 41.14 187 SER A N 10
ATOM 11753 C CA . SER A 1 20 ? -2.235 9.428 7.095 1.00 25.00 187 SER A CA 10
ATOM 11754 C C . SER A 1 20 ? -3.613 10.095 7.304 1.00 43.54 187 SER A C 10
ATOM 11755 O O . SER A 1 20 ? -4.507 9.514 7.940 1.00 42.34 187 SER A O 10
ATOM 11763 N N . GLY A 1 21 ? -3.783 11.307 6.752 1.00 73.54 188 GLY A N 10
ATOM 11764 C CA . GLY A 1 21 ? -5.022 12.074 6.905 1.00 4.11 188 GLY A CA 10
ATOM 11765 C C . GLY A 1 21 ? -5.309 12.954 5.706 1.00 60.10 188 GLY A C 10
ATOM 11766 O O . GLY A 1 21 ? -4.491 13.045 4.775 1.00 2.15 188 GLY A O 10
ATOM 11770 N N . GLY A 1 22 ? -6.475 13.608 5.735 1.00 71.33 189 GLY A N 10
ATOM 11771 C CA . GLY A 1 22 ? -6.906 14.518 4.678 1.00 10.21 189 GLY A CA 10
ATOM 11772 C C . GLY A 1 22 ? -8.425 14.534 4.559 1.00 43.20 189 GLY A C 10
ATOM 11773 O O . GLY A 1 22 ? -9.130 14.664 5.570 1.00 15.02 189 GLY A O 10
ATOM 11777 N N . SER A 1 23 ? -8.925 14.358 3.334 1.00 30.10 190 SER A N 10
ATOM 11778 C CA . SER A 1 23 ? -10.363 14.376 3.018 1.00 14.02 190 SER A CA 10
ATOM 11779 C C . SER A 1 23 ? -10.607 13.494 1.785 1.00 10.21 190 SER A C 10
ATOM 11780 O O . SER A 1 23 ? -9.795 13.523 0.851 1.00 62.51 190 SER A O 10
ATOM 11788 N N . GLN A 1 24 ? -11.701 12.685 1.821 1.00 22.23 191 GLN A N 10
ATOM 11789 C CA . GLN A 1 24 ? -11.990 11.609 0.827 1.00 72.33 191 GLN A CA 10
ATOM 11790 C C . GLN A 1 24 ? -10.909 10.502 0.865 1.00 42.32 191 GLN A C 10
ATOM 11791 O O . GLN A 1 24 ? -10.862 9.624 -0.018 1.00 62.42 191 GLN A O 10
ATOM 11805 N N . ASP A 1 25 ? -10.074 10.538 1.924 1.00 62.34 192 ASP A N 10
ATOM 11806 C CA . ASP A 1 25 ? -8.900 9.683 2.062 1.00 72.34 192 ASP A CA 10
ATOM 11807 C C . ASP A 1 25 ? -9.295 8.334 2.675 1.00 54.52 192 ASP A C 10
ATOM 11808 O O . ASP A 1 25 ? -10.207 8.261 3.509 1.00 51.43 192 ASP A O 10
ATOM 11817 N N . LEU A 1 26 ? -8.615 7.274 2.234 1.00 31.32 193 LEU A N 10
ATOM 11818 C CA . LEU A 1 26 ? -8.844 5.908 2.718 1.00 40.24 193 LEU A CA 10
ATOM 11819 C C . LEU A 1 26 ? -7.675 5.496 3.614 1.00 24.40 193 LEU A C 10
ATOM 11820 O O . LEU A 1 26 ? -6.544 5.966 3.421 1.00 4.04 193 LEU A O 10
ATOM 11836 N N . TYR A 1 27 ? -7.949 4.615 4.585 1.00 25.05 194 TYR A N 10
ATOM 11837 C CA . TYR A 1 27 ? -6.912 4.013 5.426 1.00 11.23 194 TYR A CA 10
ATOM 11838 C C . TYR A 1 27 ? -7.058 2.492 5.349 1.00 32.34 194 TYR A C 10
ATOM 11839 O O . TYR A 1 27 ? -8.028 1.925 5.861 1.00 50.02 194 TYR A O 10
ATOM 11857 N N . ALA A 1 28 ? -6.101 1.855 4.668 1.00 13.04 195 ALA A N 10
ATOM 11858 C CA . ALA A 1 28 ? -6.046 0.389 4.492 1.00 23.22 195 ALA A CA 10
ATOM 11859 C C . ALA A 1 28 ? -4.748 -0.160 5.125 1.00 24.24 195 ALA A C 10
ATOM 11860 O O . ALA A 1 28 ? -4.013 0.579 5.794 1.00 53.20 195 ALA A O 10
ATOM 11867 N N . THR A 1 29 ? -4.498 -1.466 4.955 1.00 61.45 196 THR A N 10
ATOM 11868 C CA . THR A 1 29 ? -3.318 -2.156 5.517 1.00 65.33 196 THR A CA 10
ATOM 11869 C C . THR A 1 29 ? -2.562 -2.912 4.393 1.00 31.30 196 THR A C 10
ATOM 11870 O O . THR A 1 29 ? -3.123 -3.816 3.758 1.00 72.53 196 THR A O 10
ATOM 11881 N N . LEU A 1 30 ? -1.306 -2.494 4.122 1.00 13.14 197 LEU A N 10
ATOM 11882 C CA . LEU A 1 30 ? -0.404 -3.203 3.196 1.00 1.11 197 LEU A CA 10
ATOM 11883 C C . LEU A 1 30 ? 0.253 -4.368 3.948 1.00 53.45 197 LEU A C 10
ATOM 11884 O O . LEU A 1 30 ? 1.130 -4.153 4.790 1.00 63.34 197 LEU A O 10
ATOM 11900 N N . ASP A 1 31 ? -0.193 -5.590 3.666 1.00 22.42 198 ASP A N 10
ATOM 11901 C CA . ASP A 1 31 ? 0.333 -6.797 4.314 1.00 13.05 198 ASP A CA 10
ATOM 11902 C C . ASP A 1 31 ? 1.539 -7.309 3.504 1.00 3.21 198 ASP A C 10
ATOM 11903 O O . ASP A 1 31 ? 1.392 -7.910 2.431 1.00 72.43 198 ASP A O 10
ATOM 11912 N N . VAL A 1 32 ? 2.744 -6.997 3.994 1.00 74.04 199 VAL A N 10
ATOM 11913 C CA . VAL A 1 32 ? 3.998 -7.458 3.384 1.00 51.54 199 VAL A CA 10
ATOM 11914 C C . VAL A 1 32 ? 4.548 -8.620 4.233 1.00 5.03 199 VAL A C 10
ATOM 11915 O O . VAL A 1 32 ? 4.895 -8.398 5.395 1.00 61.40 199 VAL A O 10
ATOM 11928 N N . PRO A 1 33 ? 4.627 -9.876 3.695 1.00 22.20 200 PRO A N 10
ATOM 11929 C CA . PRO A 1 33 ? 5.264 -10.988 4.424 1.00 1.44 200 PRO A CA 10
ATOM 11930 C C . PRO A 1 33 ? 6.776 -10.741 4.561 1.00 33.41 200 PRO A C 10
ATOM 11931 O O . PRO A 1 33 ? 7.393 -10.146 3.660 1.00 12.25 200 PRO A O 10
ATOM 11942 N N . ALA A 1 34 ? 7.349 -11.190 5.701 1.00 61.55 201 ALA A N 10
ATOM 11943 C CA . ALA A 1 34 ? 8.772 -10.973 6.049 1.00 72.54 201 ALA A CA 10
ATOM 11944 C C . ALA A 1 34 ? 9.744 -11.385 4.898 1.00 65.20 201 ALA A C 10
ATOM 11945 O O . ALA A 1 34 ? 10.680 -10.622 4.636 1.00 62.41 201 ALA A O 10
ATOM 11952 N N . PRO A 1 35 ? 9.551 -12.573 4.186 1.00 41.32 202 PRO A N 10
ATOM 11953 C CA . PRO A 1 35 ? 10.389 -12.930 3.002 1.00 45.31 202 PRO A CA 10
ATOM 11954 C C . PRO A 1 35 ? 10.395 -11.821 1.916 1.00 20.50 202 PRO A C 10
ATOM 11955 O O . PRO A 1 35 ? 11.473 -11.398 1.494 1.00 1.15 202 PRO A O 10
ATOM 11966 N N . ILE A 1 36 ? 9.192 -11.334 1.516 1.00 4.23 203 ILE A N 10
ATOM 11967 C CA . ILE A 1 36 ? 9.040 -10.273 0.485 1.00 74.03 203 ILE A CA 10
ATOM 11968 C C . ILE A 1 36 ? 9.640 -8.937 0.973 1.00 10.41 203 ILE A C 10
ATOM 11969 O O . ILE A 1 36 ? 10.228 -8.193 0.181 1.00 24.01 203 ILE A O 10
ATOM 11985 N N . ALA A 1 37 ? 9.507 -8.661 2.280 1.00 15.14 204 ALA A N 10
ATOM 11986 C CA . ALA A 1 37 ? 10.026 -7.428 2.892 1.00 1.13 204 ALA A CA 10
ATOM 11987 C C . ALA A 1 37 ? 11.560 -7.368 2.796 1.00 2.22 204 ALA A C 10
ATOM 11988 O O . ALA A 1 37 ? 12.112 -6.331 2.430 1.00 41.04 204 ALA A O 10
ATOM 11995 N N . VAL A 1 38 ? 12.213 -8.509 3.097 1.00 44.24 205 VAL A N 10
ATOM 11996 C CA . VAL A 1 38 ? 13.685 -8.663 3.088 1.00 35.23 205 VAL A CA 10
ATOM 11997 C C . VAL A 1 38 ? 14.258 -8.637 1.660 1.00 34.45 205 VAL A C 10
ATOM 11998 O O . VAL A 1 38 ? 15.179 -7.860 1.370 1.00 3.42 205 VAL A O 10
ATOM 12011 N N . VAL A 1 39 ? 13.686 -9.460 0.769 1.00 12.41 206 VAL A N 10
ATOM 12012 C CA . VAL A 1 39 ? 14.198 -9.632 -0.610 1.00 65.14 206 VAL A CA 10
ATOM 12013 C C . VAL A 1 39 ? 13.722 -8.469 -1.520 1.00 53.24 206 VAL A C 10
ATOM 12014 O O . VAL A 1 39 ? 14.268 -8.257 -2.609 1.00 32.22 206 VAL A O 10
ATOM 12027 N N . GLY A 1 40 ? 12.702 -7.717 -1.049 1.00 21.12 207 GLY A N 10
ATOM 12028 C CA . GLY A 1 40 ? 12.128 -6.613 -1.809 1.00 71.41 207 GLY A CA 10
ATOM 12029 C C . GLY A 1 40 ? 11.329 -7.118 -3.008 1.00 23.53 207 GLY A C 10
ATOM 12030 O O . GLY A 1 40 ? 11.810 -7.066 -4.139 1.00 2.22 207 GLY A O 10
ATOM 12034 N N . GLY A 1 41 ? 10.117 -7.647 -2.752 1.00 12.34 208 GLY A N 10
ATOM 12035 C CA . GLY A 1 41 ? 9.281 -8.245 -3.805 1.00 71.45 208 GLY A CA 10
ATOM 12036 C C . GLY A 1 41 ? 8.154 -7.315 -4.254 1.00 14.15 208 GLY A C 10
ATOM 12037 O O . GLY A 1 41 ? 8.393 -6.131 -4.507 1.00 32.51 208 GLY A O 10
ATOM 12041 N N . LYS A 1 42 ? 6.925 -7.854 -4.350 1.00 62.23 209 LYS A N 10
ATOM 12042 C CA . LYS A 1 42 ? 5.719 -7.096 -4.744 1.00 42.24 209 LYS A CA 10
ATOM 12043 C C . LYS A 1 42 ? 4.520 -7.603 -3.931 1.00 14.23 209 LYS A C 10
ATOM 12044 O O . LYS A 1 42 ? 4.355 -8.813 -3.764 1.00 63.41 209 LYS A O 10
ATOM 12063 N N . VAL A 1 43 ? 3.704 -6.666 -3.411 1.00 22.31 210 VAL A N 10
ATOM 12064 C CA . VAL A 1 43 ? 2.488 -6.994 -2.619 1.00 72.11 210 VAL A CA 10
ATOM 12065 C C . VAL A 1 43 ? 1.290 -6.163 -3.116 1.00 75.33 210 VAL A C 10
ATOM 12066 O O . VAL A 1 43 ? 1.465 -5.009 -3.534 1.00 5.31 210 VAL A O 10
ATOM 12079 N N . ARG A 1 44 ? 0.086 -6.761 -3.064 1.00 45.00 211 ARG A N 10
ATOM 12080 C CA . ARG A 1 44 ? -1.168 -6.100 -3.474 1.00 24.43 211 ARG A CA 10
ATOM 12081 C C . ARG A 1 44 ? -1.567 -5.004 -2.459 1.00 42.32 211 ARG A C 10
ATOM 12082 O O . ARG A 1 44 ? -1.409 -5.186 -1.246 1.00 0.20 211 ARG A O 10
ATOM 12103 N N . ALA A 1 45 ? -2.097 -3.895 -2.983 1.00 44.31 212 ALA A N 10
ATOM 12104 C CA . ALA A 1 45 ? -2.660 -2.788 -2.203 1.00 54.40 212 ALA A CA 10
ATOM 12105 C C . ALA A 1 45 ? -4.160 -2.636 -2.553 1.00 31.33 212 ALA A C 10
ATOM 12106 O O . ALA A 1 45 ? -4.510 -2.435 -3.720 1.00 72.03 212 ALA A O 10
ATOM 12113 N N . MET A 1 46 ? -5.033 -2.777 -1.538 1.00 71.42 213 MET A N 10
ATOM 12114 C CA . MET A 1 46 ? -6.512 -2.652 -1.685 1.00 10.12 213 MET A CA 10
ATOM 12115 C C . MET A 1 46 ? -6.932 -1.209 -2.080 1.00 32.02 213 MET A C 10
ATOM 12116 O O . MET A 1 46 ? -6.396 -0.245 -1.537 1.00 21.52 213 MET A O 10
ATOM 12130 N N . THR A 1 47 ? -7.888 -1.092 -3.042 1.00 12.01 214 THR A N 10
ATOM 12131 C CA . THR A 1 47 ? -8.407 0.213 -3.549 1.00 11.21 214 THR A CA 10
ATOM 12132 C C . THR A 1 47 ? -9.949 0.134 -3.766 1.00 40.04 214 THR A C 10
ATOM 12133 O O . THR A 1 47 ? -10.575 -0.878 -3.453 1.00 62.42 214 THR A O 10
ATOM 12144 N N . LEU A 1 48 ? -10.521 1.214 -4.337 1.00 54.33 215 LEU A N 10
ATOM 12145 C CA . LEU A 1 48 ? -11.969 1.383 -4.609 1.00 54.51 215 LEU A CA 10
ATOM 12146 C C . LEU A 1 48 ? -12.561 0.215 -5.404 1.00 10.11 215 LEU A C 10
ATOM 12147 O O . LEU A 1 48 ? -13.374 -0.561 -4.904 1.00 0.43 215 LEU A O 10
ATOM 12163 N N . GLU A 1 49 ? -12.117 0.143 -6.670 1.00 14.52 216 GLU A N 10
ATOM 12164 C CA . GLU A 1 49 ? -12.735 -0.681 -7.710 1.00 1.53 216 GLU A CA 10
ATOM 12165 C C . GLU A 1 49 ? -11.820 -1.844 -8.119 1.00 23.43 216 GLU A C 10
ATOM 12166 O O . GLU A 1 49 ? -12.287 -2.971 -8.301 1.00 34.30 216 GLU A O 10
ATOM 12178 N N . GLY A 1 50 ? -10.511 -1.564 -8.241 1.00 1.34 217 GLY A N 10
ATOM 12179 C CA . GLY A 1 50 ? -9.531 -2.567 -8.695 1.00 52.05 217 GLY A CA 10
ATOM 12180 C C . GLY A 1 50 ? -8.311 -2.642 -7.788 1.00 63.54 217 GLY A C 10
ATOM 12181 O O . GLY A 1 50 ? -8.038 -1.679 -7.070 1.00 4.50 217 GLY A O 10
ATOM 12185 N N . PRO A 1 51 ? -7.543 -3.775 -7.793 1.00 3.21 218 PRO A N 10
ATOM 12186 C CA . PRO A 1 51 ? -6.366 -3.940 -6.920 1.00 74.41 218 PRO A CA 10
ATOM 12187 C C . PRO A 1 51 ? -5.072 -3.340 -7.514 1.00 71.53 218 PRO A C 10
ATOM 12188 O O . PRO A 1 51 ? -4.814 -3.407 -8.723 1.00 33.02 218 PRO A O 10
ATOM 12199 N N . VAL A 1 52 ? -4.265 -2.777 -6.620 1.00 64.12 219 VAL A N 10
ATOM 12200 C CA . VAL A 1 52 ? -2.930 -2.235 -6.915 1.00 64.02 219 VAL A CA 10
ATOM 12201 C C . VAL A 1 52 ? -1.884 -3.305 -6.551 1.00 63.41 219 VAL A C 10
ATOM 12202 O O . VAL A 1 52 ? -2.223 -4.300 -5.915 1.00 1.15 219 VAL A O 10
ATOM 12215 N N . GLU A 1 53 ? -0.644 -3.125 -7.002 1.00 61.52 220 GLU A N 10
ATOM 12216 C CA . GLU A 1 53 ? 0.498 -3.942 -6.574 1.00 74.32 220 GLU A CA 10
ATOM 12217 C C . GLU A 1 53 ? 1.744 -3.041 -6.596 1.00 12.14 220 GLU A C 10
ATOM 12218 O O . GLU A 1 53 ? 1.930 -2.264 -7.549 1.00 1.13 220 GLU A O 10
ATOM 12230 N N . VAL A 1 54 ? 2.575 -3.122 -5.547 1.00 43.15 221 VAL A N 10
ATOM 12231 C CA . VAL A 1 54 ? 3.696 -2.193 -5.334 1.00 1.01 221 VAL A CA 10
ATOM 12232 C C . VAL A 1 54 ? 5.005 -2.959 -5.092 1.00 52.23 221 VAL A C 10
ATOM 12233 O O . VAL A 1 54 ? 5.014 -4.007 -4.416 1.00 21.31 221 VAL A O 10
ATOM 12246 N N . ALA A 1 55 ? 6.095 -2.430 -5.666 1.00 45.12 222 ALA A N 10
ATOM 12247 C CA . ALA A 1 55 ? 7.450 -2.932 -5.455 1.00 4.44 222 ALA A CA 10
ATOM 12248 C C . ALA A 1 55 ? 7.917 -2.560 -4.039 1.00 3.35 222 ALA A C 10
ATOM 12249 O O . ALA A 1 55 ? 8.114 -1.375 -3.736 1.00 23.14 222 ALA A O 10
ATOM 12256 N N . VAL A 1 56 ? 8.009 -3.579 -3.170 1.00 62.12 223 VAL A N 10
ATOM 12257 C CA . VAL A 1 56 ? 8.543 -3.436 -1.811 1.00 20.34 223 VAL A CA 10
ATOM 12258 C C . VAL A 1 56 ? 10.077 -3.242 -1.893 1.00 31.23 223 VAL A C 10
ATOM 12259 O O . VAL A 1 56 ? 10.730 -3.978 -2.630 1.00 5.23 223 VAL A O 10
ATOM 12272 N N . PRO A 1 57 ? 10.668 -2.212 -1.202 1.00 74.02 224 PRO A N 10
ATOM 12273 C CA . PRO A 1 57 ? 12.142 -2.040 -1.120 1.00 63.34 224 PRO A CA 10
ATOM 12274 C C . PRO A 1 57 ? 12.789 -3.138 -0.220 1.00 12.04 224 PRO A C 10
ATOM 12275 O O . PRO A 1 57 ? 12.100 -3.715 0.626 1.00 54.34 224 PRO A O 10
ATOM 12286 N N . PRO A 1 58 ? 14.111 -3.473 -0.406 1.00 44.45 225 PRO A N 10
ATOM 12287 C CA . PRO A 1 58 ? 14.792 -4.517 0.409 1.00 62.21 225 PRO A CA 10
ATOM 12288 C C . PRO A 1 58 ? 14.810 -4.169 1.919 1.00 30.52 225 PRO A C 10
ATOM 12289 O O . PRO A 1 58 ? 15.051 -3.009 2.294 1.00 13.33 225 PRO A O 10
ATOM 12300 N N . ARG A 1 59 ? 14.580 -5.211 2.740 1.00 1.43 226 ARG A N 10
ATOM 12301 C CA . ARG A 1 59 ? 14.426 -5.135 4.204 1.00 31.34 226 ARG A CA 10
ATOM 12302 C C . ARG A 1 59 ? 13.585 -3.935 4.675 1.00 62.12 226 ARG A C 10
ATOM 12303 O O . ARG A 1 59 ? 14.114 -2.929 5.167 1.00 34.34 226 ARG A O 10
ATOM 12324 N N . THR A 1 60 ? 12.267 -4.048 4.461 1.00 32.33 227 THR A N 10
ATOM 12325 C CA . THR A 1 60 ? 11.290 -3.056 4.917 1.00 3.51 227 THR A CA 10
ATOM 12326 C C . THR A 1 60 ? 10.882 -3.315 6.378 1.00 34.14 227 THR A C 10
ATOM 12327 O O . THR A 1 60 ? 10.726 -4.468 6.800 1.00 22.11 227 THR A O 10
ATOM 12338 N N . GLN A 1 61 ? 10.759 -2.217 7.144 1.00 61.21 228 GLN A N 10
ATOM 12339 C CA . GLN A 1 61 ? 10.204 -2.217 8.507 1.00 4.43 228 GLN A CA 10
ATOM 12340 C C . GLN A 1 61 ? 8.764 -1.704 8.463 1.00 63.12 228 GLN A C 10
ATOM 12341 O O . GLN A 1 61 ? 8.425 -0.833 7.643 1.00 11.15 228 GLN A O 10
ATOM 12355 N N . ALA A 1 62 ? 7.945 -2.241 9.364 1.00 13.35 229 ALA A N 10
ATOM 12356 C CA . ALA A 1 62 ? 6.530 -1.855 9.502 1.00 24.24 229 ALA A CA 10
ATOM 12357 C C . ALA A 1 62 ? 6.402 -0.463 10.148 1.00 2.24 229 ALA A C 10
ATOM 12358 O O . ALA A 1 62 ? 7.304 -0.023 10.870 1.00 32.34 229 ALA A O 10
ATOM 12365 N N . GLY A 1 63 ? 5.272 0.209 9.886 1.00 33.34 230 GLY A N 10
ATOM 12366 C CA . GLY A 1 63 ? 5.059 1.599 10.314 1.00 75.15 230 GLY A CA 10
ATOM 12367 C C . GLY A 1 63 ? 5.094 2.559 9.137 1.00 60.24 230 GLY A C 10
ATOM 12368 O O . GLY A 1 63 ? 4.597 3.685 9.236 1.00 11.12 230 GLY A O 10
ATOM 12372 N N . ARG A 1 64 ? 5.698 2.100 8.022 1.00 71.32 231 ARG A N 10
ATOM 12373 C CA . ARG A 1 64 ? 5.613 2.766 6.706 1.00 30.42 231 ARG A CA 10
ATOM 12374 C C . ARG A 1 64 ? 4.171 2.708 6.171 1.00 53.41 231 ARG A C 10
ATOM 12375 O O . ARG A 1 64 ? 3.294 2.105 6.805 1.00 61.15 231 ARG A O 10
ATOM 12396 N N . LYS A 1 65 ? 3.941 3.320 4.989 1.00 1.54 232 LYS A N 10
ATOM 12397 C CA . LYS A 1 65 ? 2.640 3.235 4.292 1.00 52.21 232 LYS A CA 10
ATOM 12398 C C . LYS A 1 65 ? 2.761 3.755 2.858 1.00 12.31 232 LYS A C 10
ATOM 12399 O O . LYS A 1 65 ? 3.714 4.472 2.542 1.00 62.24 232 LYS A O 10
ATOM 12418 N N . LEU A 1 66 ? 1.841 3.347 1.969 1.00 12.32 233 LEU A N 10
ATOM 12419 C CA . LEU A 1 66 ? 1.766 3.940 0.626 1.00 32.14 233 LEU A CA 10
ATOM 12420 C C . LEU A 1 66 ? 0.906 5.190 0.685 1.00 73.31 233 LEU A C 10
ATOM 12421 O O . LEU A 1 66 ? -0.134 5.192 1.351 1.00 33.55 233 LEU A O 10
ATOM 12437 N N . ARG A 1 67 ? 1.383 6.240 0.015 1.00 44.21 234 ARG A N 10
ATOM 12438 C CA . ARG A 1 67 ? 0.582 7.409 -0.328 1.00 34.54 234 ARG A CA 10
ATOM 12439 C C . ARG A 1 67 ? 0.236 7.293 -1.822 1.00 1.22 234 ARG A C 10
ATOM 12440 O O . ARG A 1 67 ? 1.094 7.461 -2.704 1.00 13.44 234 ARG A O 10
ATOM 12461 N N . LEU A 1 68 ? -1.021 6.928 -2.093 1.00 13.20 235 LEU A N 10
ATOM 12462 C CA . LEU A 1 68 ? -1.514 6.688 -3.452 1.00 25.34 235 LEU A CA 10
ATOM 12463 C C . LEU A 1 68 ? -2.443 7.826 -3.858 1.00 43.15 235 LEU A C 10
ATOM 12464 O O . LEU A 1 68 ? -3.586 7.918 -3.399 1.00 74.44 235 LEU A O 10
ATOM 12480 N N . LYS A 1 69 ? -1.934 8.667 -4.741 1.00 72.12 236 LYS A N 10
ATOM 12481 C CA . LYS A 1 69 ? -2.554 9.950 -5.079 1.00 42.24 236 LYS A CA 10
ATOM 12482 C C . LYS A 1 69 ? -3.699 9.762 -6.079 1.00 53.02 236 LYS A C 10
ATOM 12483 O O . LYS A 1 69 ? -3.479 9.298 -7.206 1.00 22.03 236 LYS A O 10
ATOM 12502 N N . GLY A 1 70 ? -4.924 10.108 -5.639 1.00 54.41 237 GLY A N 10
ATOM 12503 C CA . GLY A 1 70 ? -6.134 9.954 -6.462 1.00 64.41 237 GLY A CA 10
ATOM 12504 C C . GLY A 1 70 ? -6.797 8.586 -6.326 1.00 20.00 237 GLY A C 10
ATOM 12505 O O . GLY A 1 70 ? -7.758 8.302 -7.034 1.00 1.11 237 GLY A O 10
ATOM 12509 N N . LYS A 1 71 ? -6.273 7.731 -5.431 1.00 43.42 238 LYS A N 10
ATOM 12510 C CA . LYS A 1 71 ? -6.810 6.371 -5.191 1.00 11.51 238 LYS A CA 10
ATOM 12511 C C . LYS A 1 71 ? -7.825 6.323 -4.023 1.00 65.33 238 LYS A C 10
ATOM 12512 O O . LYS A 1 71 ? -8.283 5.236 -3.647 1.00 44.01 238 LYS A O 10
ATOM 12531 N N . GLY A 1 72 ? -8.164 7.496 -3.454 1.00 12.11 239 GLY A N 10
ATOM 12532 C CA . GLY A 1 72 ? -9.247 7.608 -2.463 1.00 25.32 239 GLY A CA 10
ATOM 12533 C C . GLY A 1 72 ? -10.609 7.772 -3.136 1.00 55.15 239 GLY A C 10
ATOM 12534 O O . GLY A 1 72 ? -10.682 7.763 -4.374 1.00 4.40 239 GLY A O 10
ATOM 12538 N N . PHE A 1 73 ? -11.687 7.939 -2.332 1.00 14.40 240 PHE A N 10
ATOM 12539 C CA . PHE A 1 73 ? -13.076 7.990 -2.863 1.00 23.30 240 PHE A CA 10
ATOM 12540 C C . PHE A 1 73 ? -13.266 9.166 -3.854 1.00 1.42 240 PHE A C 10
ATOM 12541 O O . PHE A 1 73 ? -12.664 10.224 -3.660 1.00 25.20 240 PHE A O 10
ATOM 12558 N N . PRO A 1 74 ? -14.072 8.976 -4.956 1.00 11.32 241 PRO A N 10
ATOM 12559 C CA . PRO A 1 74 ? -14.358 10.052 -5.934 1.00 22.12 241 PRO A CA 10
ATOM 12560 C C . PRO A 1 74 ? -15.196 11.207 -5.338 1.00 23.20 241 PRO A C 10
ATOM 12561 O O . PRO A 1 74 ? -16.115 10.978 -4.542 1.00 13.43 241 PRO A O 10
ATOM 12572 N N . GLY A 1 75 ? -14.828 12.447 -5.722 1.00 52.55 242 GLY A N 10
ATOM 12573 C CA . GLY A 1 75 ? -15.495 13.669 -5.251 1.00 22.12 242 GLY A CA 10
ATOM 12574 C C . GLY A 1 75 ? -15.799 14.646 -6.387 1.00 35.21 242 GLY A C 10
ATOM 12575 O O . GLY A 1 75 ? -15.303 14.450 -7.501 1.00 71.02 242 GLY A O 10
ATOM 12579 N N . PRO A 1 76 ? -16.585 15.741 -6.128 1.00 23.45 243 PRO A N 10
ATOM 12580 C CA . PRO A 1 76 ? -16.977 16.728 -7.175 1.00 4.21 243 PRO A CA 10
ATOM 12581 C C . PRO A 1 76 ? -15.800 17.618 -7.646 1.00 11.51 243 PRO A C 10
ATOM 12582 O O . PRO A 1 76 ? -15.848 18.189 -8.737 1.00 72.23 243 PRO A O 10
ATOM 12593 N N . ALA A 1 77 ? -14.750 17.718 -6.807 1.00 5.42 244 ALA A N 10
ATOM 12594 C CA . ALA A 1 77 ? -13.540 18.524 -7.092 1.00 42.35 244 ALA A CA 10
ATOM 12595 C C . ALA A 1 77 ? -12.357 17.628 -7.519 1.00 10.24 244 ALA A C 10
ATOM 12596 O O . ALA A 1 77 ? -11.338 18.130 -8.012 1.00 54.03 244 ALA A O 10
ATOM 12603 N N . GLY A 1 78 ? -12.519 16.306 -7.333 1.00 45.13 245 GLY A N 10
ATOM 12604 C CA . GLY A 1 78 ? -11.460 15.314 -7.567 1.00 32.35 245 GLY A CA 10
ATOM 12605 C C . GLY A 1 78 ? -11.499 14.222 -6.503 1.00 75.51 245 GLY A C 10
ATOM 12606 O O . GLY A 1 78 ? -12.133 14.416 -5.462 1.00 1.25 245 GLY A O 10
ATOM 12610 N N . ARG A 1 79 ? -10.830 13.082 -6.761 1.00 73.12 246 ARG A N 10
ATOM 12611 C CA . ARG A 1 79 ? -10.763 11.934 -5.812 1.00 31.45 246 ARG A CA 10
ATOM 12612 C C . ARG A 1 79 ? -9.923 12.273 -4.561 1.00 75.21 246 ARG A C 10
ATOM 12613 O O . ARG A 1 79 ? -9.284 13.328 -4.497 1.00 50.12 246 ARG A O 10
ATOM 12634 N N . GLY A 1 80 ? -9.960 11.378 -3.556 1.00 32.05 247 GLY A N 10
ATOM 12635 C CA . GLY A 1 80 ? -9.100 11.490 -2.369 1.00 21.13 247 GLY A CA 10
ATOM 12636 C C . GLY A 1 80 ? -7.774 10.774 -2.555 1.00 24.23 247 GLY A C 10
ATOM 12637 O O . GLY A 1 80 ? -7.414 10.427 -3.678 1.00 1.45 247 GLY A O 10
ATOM 12641 N N . ASP A 1 81 ? -7.052 10.528 -1.458 1.00 60.43 248 ASP A N 10
ATOM 12642 C CA . ASP A 1 81 ? -5.762 9.791 -1.495 1.00 60.42 248 ASP A CA 10
ATOM 12643 C C . ASP A 1 81 ? -5.864 8.557 -0.600 1.00 62.53 248 ASP A C 10
ATOM 12644 O O . ASP A 1 81 ? -6.617 8.542 0.369 1.00 45.00 248 ASP A O 10
ATOM 12653 N N . LEU A 1 82 ? -5.098 7.530 -0.932 1.00 61.44 249 LEU A N 10
ATOM 12654 C CA . LEU A 1 82 ? -5.156 6.225 -0.267 1.00 0.04 249 LEU A CA 10
ATOM 12655 C C . LEU A 1 82 ? -3.857 5.997 0.510 1.00 73.20 249 LEU A C 10
ATOM 12656 O O . LEU A 1 82 ? -2.791 5.788 -0.076 1.00 5.24 249 LEU A O 10
ATOM 12672 N N . TYR A 1 83 ? -3.972 6.065 1.836 1.00 40.44 250 TYR A N 10
ATOM 12673 C CA . TYR A 1 83 ? -2.874 5.792 2.758 1.00 22.43 250 TYR A CA 10
ATOM 12674 C C . TYR A 1 83 ? -3.072 4.392 3.314 1.00 4.51 250 TYR A C 10
ATOM 12675 O O . TYR A 1 83 ? -4.117 4.117 3.919 1.00 10.42 250 TYR A O 10
ATOM 12693 N N . LEU A 1 84 ? -2.116 3.479 3.083 1.00 14.41 251 LEU A N 10
ATOM 12694 C CA . LEU A 1 84 ? -2.260 2.095 3.584 1.00 72.22 251 LEU A CA 10
ATOM 12695 C C . LEU A 1 84 ? -1.004 1.585 4.308 1.00 34.42 251 LEU A C 10
ATOM 12696 O O . LEU A 1 84 ? 0.069 1.431 3.718 1.00 35.42 251 LEU A O 10
ATOM 12712 N N . GLU A 1 85 ? -1.188 1.323 5.617 1.00 40.13 252 GLU A N 10
ATOM 12713 C CA . GLU A 1 85 ? -0.121 1.029 6.577 1.00 33.43 252 GLU A CA 10
ATOM 12714 C C . GLU A 1 85 ? 0.555 -0.331 6.322 1.00 74.11 252 GLU A C 10
ATOM 12715 O O . GLU A 1 85 ? -0.079 -1.388 6.385 1.00 50.31 252 GLU A O 10
ATOM 12727 N N . VAL A 1 86 ? 1.858 -0.250 6.047 1.00 73.52 253 VAL A N 10
ATOM 12728 C CA . VAL A 1 86 ? 2.747 -1.393 5.848 1.00 22.11 253 VAL A CA 10
ATOM 12729 C C . VAL A 1 86 ? 2.981 -2.150 7.157 1.00 41.22 253 VAL A C 10
ATOM 12730 O O . VAL A 1 86 ? 3.364 -1.563 8.181 1.00 22.34 253 VAL A O 10
ATOM 12743 N N . ARG A 1 87 ? 2.735 -3.457 7.090 1.00 71.34 254 ARG A N 10
ATOM 12744 C CA . ARG A 1 87 ? 2.891 -4.399 8.175 1.00 5.33 254 ARG A CA 10
ATOM 12745 C C . ARG A 1 87 ? 3.830 -5.511 7.708 1.00 64.33 254 ARG A C 10
ATOM 12746 O O . ARG A 1 87 ? 3.630 -6.057 6.618 1.00 42.11 254 ARG A O 10
ATOM 12767 N N . ILE A 1 88 ? 4.854 -5.840 8.510 1.00 4.23 255 ILE A N 10
ATOM 12768 C CA . ILE A 1 88 ? 5.797 -6.922 8.182 1.00 5.11 255 ILE A CA 10
ATOM 12769 C C . ILE A 1 88 ? 5.395 -8.172 8.980 1.00 74.03 255 ILE A C 10
ATOM 12770 O O . ILE A 1 88 ? 5.690 -8.301 10.176 1.00 61.12 255 ILE A O 10
ATOM 12786 N N . THR A 1 89 ? 4.675 -9.059 8.296 1.00 14.11 256 THR A N 10
ATOM 12787 C CA . THR A 1 89 ? 4.046 -10.240 8.876 1.00 11.35 256 THR A CA 10
ATOM 12788 C C . THR A 1 89 ? 4.426 -11.477 8.006 1.00 34.10 256 THR A C 10
ATOM 12789 O O . THR A 1 89 ? 5.593 -11.936 8.106 1.00 51.02 256 THR A O 10
ATOM 12801 N N . MET A 1 1 ? -1.294 -9.244 -13.416 1.00 52.42 168 MET A N 11
ATOM 12802 C CA . MET A 1 1 ? -0.379 -8.362 -14.191 1.00 14.54 168 MET A CA 11
ATOM 12803 C C . MET A 1 1 ? -0.196 -6.990 -13.494 1.00 40.24 168 MET A C 11
ATOM 12804 O O . MET A 1 1 ? 0.376 -6.063 -14.083 1.00 42.52 168 MET A O 11
ATOM 12820 N N . GLU A 1 2 ? -0.655 -6.888 -12.222 1.00 71.42 169 GLU A N 11
ATOM 12821 C CA . GLU A 1 2 ? -0.633 -5.639 -11.439 1.00 12.21 169 GLU A CA 11
ATOM 12822 C C . GLU A 1 2 ? 0.809 -5.340 -11.002 1.00 11.31 169 GLU A C 11
ATOM 12823 O O . GLU A 1 2 ? 1.408 -6.127 -10.263 1.00 2.44 169 GLU A O 11
ATOM 12835 N N . THR A 1 3 ? 1.363 -4.235 -11.503 1.00 53.33 170 THR A N 11
ATOM 12836 C CA . THR A 1 3 ? 2.732 -3.811 -11.196 1.00 70.31 170 THR A CA 11
ATOM 12837 C C . THR A 1 3 ? 2.869 -2.309 -11.489 1.00 4.12 170 THR A C 11
ATOM 12838 O O . THR A 1 3 ? 2.350 -1.821 -12.505 1.00 41.44 170 THR A O 11
ATOM 12849 N N . ALA A 1 4 ? 3.527 -1.585 -10.558 1.00 23.54 171 ALA A N 11
ATOM 12850 C CA . ALA A 1 4 ? 3.662 -0.107 -10.582 1.00 61.43 171 ALA A CA 11
ATOM 12851 C C . ALA A 1 4 ? 2.276 0.576 -10.504 1.00 40.32 171 ALA A C 11
ATOM 12852 O O . ALA A 1 4 ? 2.101 1.720 -10.933 1.00 71.34 171 ALA A O 11
ATOM 12859 N N . THR A 1 5 ? 1.311 -0.145 -9.909 1.00 42.15 172 THR A N 11
ATOM 12860 C CA . THR A 1 5 ? -0.065 0.337 -9.702 1.00 10.22 172 THR A CA 11
ATOM 12861 C C . THR A 1 5 ? -0.113 1.320 -8.506 1.00 72.00 172 THR A C 11
ATOM 12862 O O . THR A 1 5 ? -1.039 2.136 -8.369 1.00 2.44 172 THR A O 11
ATOM 12873 N N . ALA A 1 6 ? 0.906 1.200 -7.637 1.00 40.33 173 ALA A N 11
ATOM 12874 C CA . ALA A 1 6 ? 1.115 2.082 -6.481 1.00 63.12 173 ALA A CA 11
ATOM 12875 C C . ALA A 1 6 ? 2.158 3.175 -6.788 1.00 24.40 173 ALA A C 11
ATOM 12876 O O . ALA A 1 6 ? 2.792 3.174 -7.853 1.00 0.14 173 ALA A O 11
ATOM 12883 N N . GLY A 1 7 ? 2.336 4.084 -5.816 1.00 51.21 174 GLY A N 11
ATOM 12884 C CA . GLY A 1 7 ? 3.254 5.207 -5.929 1.00 74.32 174 GLY A CA 11
ATOM 12885 C C . GLY A 1 7 ? 4.500 4.975 -5.091 1.00 22.11 174 GLY A C 11
ATOM 12886 O O . GLY A 1 7 ? 5.317 4.101 -5.411 1.00 65.01 174 GLY A O 11
ATOM 12890 N N . GLU A 1 8 ? 4.616 5.728 -3.985 1.00 22.30 175 GLU A N 11
ATOM 12891 C CA . GLU A 1 8 ? 5.784 5.696 -3.090 1.00 33.22 175 GLU A CA 11
ATOM 12892 C C . GLU A 1 8 ? 5.351 5.275 -1.676 1.00 72.41 175 GLU A C 11
ATOM 12893 O O . GLU A 1 8 ? 4.187 5.481 -1.283 1.00 52.30 175 GLU A O 11
ATOM 12905 N N . TRP A 1 9 ? 6.295 4.672 -0.932 1.00 40.53 176 TRP A N 11
ATOM 12906 C CA . TRP A 1 9 ? 6.077 4.246 0.457 1.00 2.30 176 TRP A CA 11
ATOM 12907 C C . TRP A 1 9 ? 6.157 5.455 1.398 1.00 11.11 176 TRP A C 11
ATOM 12908 O O . TRP A 1 9 ? 5.144 6.076 1.727 1.00 14.20 176 TRP A O 11
ATOM 12929 N N . GLN A 1 10 ? 7.387 5.805 1.771 1.00 12.53 177 GLN A N 11
ATOM 12930 C CA . GLN A 1 10 ? 7.681 6.822 2.769 1.00 61.24 177 GLN A CA 11
ATOM 12931 C C . GLN A 1 10 ? 8.736 7.765 2.189 1.00 71.35 177 GLN A C 11
ATOM 12932 O O . GLN A 1 10 ? 8.497 8.960 2.023 1.00 2.12 177 GLN A O 11
ATOM 12946 N N . GLY A 1 11 ? 9.905 7.184 1.844 1.00 71.44 178 GLY A N 11
ATOM 12947 C CA . GLY A 1 11 ? 11.081 7.955 1.463 1.00 75.45 178 GLY A CA 11
ATOM 12948 C C . GLY A 1 11 ? 11.659 8.686 2.662 1.00 52.11 178 GLY A C 11
ATOM 12949 O O . GLY A 1 11 ? 12.690 8.284 3.217 1.00 41.23 178 GLY A O 11
ATOM 12953 N N . LYS A 1 12 ? 10.969 9.758 3.065 1.00 44.44 179 LYS A N 11
ATOM 12954 C CA . LYS A 1 12 ? 11.262 10.524 4.277 1.00 2.32 179 LYS A CA 11
ATOM 12955 C C . LYS A 1 12 ? 10.005 10.570 5.164 1.00 60.11 179 LYS A C 11
ATOM 12956 O O . LYS A 1 12 ? 8.869 10.570 4.660 1.00 4.24 179 LYS A O 11
ATOM 12975 N N . GLY A 1 13 ? 10.228 10.598 6.483 1.00 4.33 180 GLY A N 11
ATOM 12976 C CA . GLY A 1 13 ? 9.152 10.634 7.464 1.00 23.03 180 GLY A CA 11
ATOM 12977 C C . GLY A 1 13 ? 9.699 10.859 8.862 1.00 12.40 180 GLY A C 11
ATOM 12978 O O . GLY A 1 13 ? 10.235 9.931 9.480 1.00 1.55 180 GLY A O 11
ATOM 12982 N N . SER A 1 14 ? 9.575 12.104 9.357 1.00 21.41 181 SER A N 11
ATOM 12983 C CA . SER A 1 14 ? 10.061 12.500 10.695 1.00 3.50 181 SER A CA 11
ATOM 12984 C C . SER A 1 14 ? 9.183 11.910 11.831 1.00 25.14 181 SER A C 11
ATOM 12985 O O . SER A 1 14 ? 9.519 12.058 13.012 1.00 50.21 181 SER A O 11
ATOM 12993 N N . GLY A 1 15 ? 8.061 11.252 11.461 1.00 33.32 182 GLY A N 11
ATOM 12994 C CA . GLY A 1 15 ? 7.225 10.506 12.407 1.00 13.11 182 GLY A CA 11
ATOM 12995 C C . GLY A 1 15 ? 6.039 11.319 12.903 1.00 5.41 182 GLY A C 11
ATOM 12996 O O . GLY A 1 15 ? 5.880 11.526 14.114 1.00 65.04 182 GLY A O 11
ATOM 13000 N N . GLY A 1 16 ? 5.214 11.789 11.952 1.00 22.33 183 GLY A N 11
ATOM 13001 C CA . GLY A 1 16 ? 3.998 12.536 12.263 1.00 62.15 183 GLY A CA 11
ATOM 13002 C C . GLY A 1 16 ? 3.159 12.792 11.014 1.00 32.33 183 GLY A C 11
ATOM 13003 O O . GLY A 1 16 ? 3.569 13.572 10.146 1.00 31.10 183 GLY A O 11
ATOM 13007 N N . SER A 1 17 ? 1.988 12.126 10.925 1.00 14.43 184 SER A N 11
ATOM 13008 C CA . SER A 1 17 ? 1.056 12.246 9.775 1.00 73.30 184 SER A CA 11
ATOM 13009 C C . SER A 1 17 ? -0.350 11.692 10.116 1.00 5.53 184 SER A C 11
ATOM 13010 O O . SER A 1 17 ? -1.328 11.994 9.415 1.00 1.43 184 SER A O 11
ATOM 13018 N N . GLY A 1 18 ? -0.432 10.884 11.190 1.00 75.24 185 GLY A N 11
ATOM 13019 C CA . GLY A 1 18 ? -1.691 10.291 11.641 1.00 42.34 185 GLY A CA 11
ATOM 13020 C C . GLY A 1 18 ? -2.111 9.089 10.806 1.00 74.32 185 GLY A C 11
ATOM 13021 O O . GLY A 1 18 ? -1.871 7.942 11.203 1.00 3.13 185 GLY A O 11
ATOM 13025 N N . GLY A 1 19 ? -2.743 9.366 9.651 1.00 12.11 186 GLY A N 11
ATOM 13026 C CA . GLY A 1 19 ? -3.242 8.321 8.759 1.00 73.32 186 GLY A CA 11
ATOM 13027 C C . GLY A 1 19 ? -4.433 7.577 9.356 1.00 4.23 186 GLY A C 11
ATOM 13028 O O . GLY A 1 19 ? -4.402 6.355 9.502 1.00 3.34 186 GLY A O 11
ATOM 13032 N N . SER A 1 20 ? -5.479 8.331 9.730 1.00 43.43 187 SER A N 11
ATOM 13033 C CA . SER A 1 20 ? -6.720 7.771 10.313 1.00 72.42 187 SER A CA 11
ATOM 13034 C C . SER A 1 20 ? -7.885 7.846 9.308 1.00 54.33 187 SER A C 11
ATOM 13035 O O . SER A 1 20 ? -8.802 7.016 9.349 1.00 62.54 187 SER A O 11
ATOM 13043 N N . GLY A 1 21 ? -7.841 8.856 8.415 1.00 11.52 188 GLY A N 11
ATOM 13044 C CA . GLY A 1 21 ? -8.834 9.012 7.344 1.00 35.04 188 GLY A CA 11
ATOM 13045 C C . GLY A 1 21 ? -9.610 10.313 7.430 1.00 32.42 188 GLY A C 11
ATOM 13046 O O . GLY A 1 21 ? -9.402 11.118 8.346 1.00 62.41 188 GLY A O 11
ATOM 13050 N N . GLY A 1 22 ? -10.504 10.506 6.449 1.00 12.52 189 GLY A N 11
ATOM 13051 C CA . GLY A 1 22 ? -11.375 11.677 6.360 1.00 22.11 189 GLY A CA 11
ATOM 13052 C C . GLY A 1 22 ? -12.714 11.286 5.753 1.00 3.13 189 GLY A C 11
ATOM 13053 O O . GLY A 1 22 ? -13.283 10.255 6.138 1.00 62.42 189 GLY A O 11
ATOM 13057 N N . SER A 1 23 ? -13.226 12.091 4.806 1.00 63.21 190 SER A N 11
ATOM 13058 C CA . SER A 1 23 ? -14.474 11.783 4.082 1.00 1.31 190 SER A CA 11
ATOM 13059 C C . SER A 1 23 ? -14.172 10.800 2.932 1.00 35.14 190 SER A C 11
ATOM 13060 O O . SER A 1 23 ? -14.528 9.615 2.990 1.00 13.41 190 SER A O 11
ATOM 13068 N N . GLN A 1 24 ? -13.485 11.312 1.898 1.00 5.44 191 GLN A N 11
ATOM 13069 C CA . GLN A 1 24 ? -13.050 10.519 0.736 1.00 3.34 191 GLN A CA 11
ATOM 13070 C C . GLN A 1 24 ? -11.679 9.894 1.010 1.00 63.20 191 GLN A C 11
ATOM 13071 O O . GLN A 1 24 ? -11.320 8.879 0.411 1.00 63.14 191 GLN A O 11
ATOM 13085 N N . ASP A 1 25 ? -10.911 10.561 1.889 1.00 11.41 192 ASP A N 11
ATOM 13086 C CA . ASP A 1 25 ? -9.590 10.096 2.326 1.00 53.55 192 ASP A CA 11
ATOM 13087 C C . ASP A 1 25 ? -9.763 8.815 3.149 1.00 11.14 192 ASP A C 11
ATOM 13088 O O . ASP A 1 25 ? -10.570 8.771 4.085 1.00 13.14 192 ASP A O 11
ATOM 13097 N N . LEU A 1 26 ? -9.021 7.772 2.784 1.00 35.43 193 LEU A N 11
ATOM 13098 C CA . LEU A 1 26 ? -9.209 6.425 3.320 1.00 13.41 193 LEU A CA 11
ATOM 13099 C C . LEU A 1 26 ? -7.926 5.909 3.963 1.00 63.43 193 LEU A C 11
ATOM 13100 O O . LEU A 1 26 ? -6.823 6.129 3.459 1.00 55.32 193 LEU A O 11
ATOM 13116 N N . TYR A 1 27 ? -8.098 5.242 5.098 1.00 5.21 194 TYR A N 11
ATOM 13117 C CA . TYR A 1 27 ? -7.054 4.473 5.765 1.00 30.24 194 TYR A CA 11
ATOM 13118 C C . TYR A 1 27 ? -7.312 2.987 5.498 1.00 41.04 194 TYR A C 11
ATOM 13119 O O . TYR A 1 27 ? -8.448 2.521 5.629 1.00 51.41 194 TYR A O 11
ATOM 13137 N N . ALA A 1 28 ? -6.257 2.258 5.122 1.00 1.41 195 ALA A N 11
ATOM 13138 C CA . ALA A 1 28 ? -6.330 0.815 4.816 1.00 52.24 195 ALA A CA 11
ATOM 13139 C C . ALA A 1 28 ? -5.099 0.089 5.394 1.00 20.01 195 ALA A C 11
ATOM 13140 O O . ALA A 1 28 ? -4.357 0.665 6.189 1.00 22.25 195 ALA A O 11
ATOM 13147 N N . THR A 1 29 ? -4.948 -1.200 5.055 1.00 52.52 196 THR A N 11
ATOM 13148 C CA . THR A 1 29 ? -3.795 -2.032 5.454 1.00 75.40 196 THR A CA 11
ATOM 13149 C C . THR A 1 29 ? -3.025 -2.512 4.190 1.00 21.13 196 THR A C 11
ATOM 13150 O O . THR A 1 29 ? -3.575 -2.526 3.081 1.00 64.00 196 THR A O 11
ATOM 13161 N N . LEU A 1 30 ? -1.754 -2.879 4.390 1.00 62.03 197 LEU A N 11
ATOM 13162 C CA . LEU A 1 30 ? -0.859 -3.465 3.373 1.00 70.44 197 LEU A CA 11
ATOM 13163 C C . LEU A 1 30 ? -0.300 -4.770 3.949 1.00 52.03 197 LEU A C 11
ATOM 13164 O O . LEU A 1 30 ? 0.430 -4.736 4.950 1.00 34.55 197 LEU A O 11
ATOM 13180 N N . ASP A 1 31 ? -0.655 -5.907 3.344 1.00 64.24 198 ASP A N 11
ATOM 13181 C CA . ASP A 1 31 ? -0.199 -7.225 3.806 1.00 25.33 198 ASP A CA 11
ATOM 13182 C C . ASP A 1 31 ? 1.117 -7.569 3.112 1.00 75.25 198 ASP A C 11
ATOM 13183 O O . ASP A 1 31 ? 1.124 -8.002 1.956 1.00 54.22 198 ASP A O 11
ATOM 13192 N N . VAL A 1 32 ? 2.232 -7.347 3.824 1.00 55.22 199 VAL A N 11
ATOM 13193 C CA . VAL A 1 32 ? 3.573 -7.694 3.350 1.00 25.43 199 VAL A CA 11
ATOM 13194 C C . VAL A 1 32 ? 4.078 -8.886 4.174 1.00 65.23 199 VAL A C 11
ATOM 13195 O O . VAL A 1 32 ? 4.346 -8.715 5.356 1.00 34.40 199 VAL A O 11
ATOM 13208 N N . PRO A 1 33 ? 4.188 -10.125 3.599 1.00 24.25 200 PRO A N 11
ATOM 13209 C CA . PRO A 1 33 ? 4.788 -11.261 4.322 1.00 21.03 200 PRO A CA 11
ATOM 13210 C C . PRO A 1 33 ? 6.284 -11.011 4.561 1.00 24.42 200 PRO A C 11
ATOM 13211 O O . PRO A 1 33 ? 6.940 -10.370 3.731 1.00 41.22 200 PRO A O 11
ATOM 13222 N N . ALA A 1 34 ? 6.790 -11.504 5.710 1.00 72.23 201 ALA A N 11
ATOM 13223 C CA . ALA A 1 34 ? 8.203 -11.350 6.122 1.00 21.42 201 ALA A CA 11
ATOM 13224 C C . ALA A 1 34 ? 9.218 -11.675 4.979 1.00 4.32 201 ALA A C 11
ATOM 13225 O O . ALA A 1 34 ? 10.119 -10.873 4.754 1.00 25.10 201 ALA A O 11
ATOM 13232 N N . PRO A 1 35 ? 9.070 -12.828 4.210 1.00 32.23 202 PRO A N 11
ATOM 13233 C CA . PRO A 1 35 ? 9.983 -13.133 3.080 1.00 43.24 202 PRO A CA 11
ATOM 13234 C C . PRO A 1 35 ? 10.024 -12.026 1.997 1.00 42.34 202 PRO A C 11
ATOM 13235 O O . PRO A 1 35 ? 11.107 -11.605 1.602 1.00 72.31 202 PRO A O 11
ATOM 13246 N N . ILE A 1 36 ? 8.831 -11.549 1.554 1.00 35.35 203 ILE A N 11
ATOM 13247 C CA . ILE A 1 36 ? 8.725 -10.476 0.531 1.00 64.50 203 ILE A CA 11
ATOM 13248 C C . ILE A 1 36 ? 9.280 -9.148 1.074 1.00 11.42 203 ILE A C 11
ATOM 13249 O O . ILE A 1 36 ? 9.888 -8.372 0.325 1.00 44.42 203 ILE A O 11
ATOM 13265 N N . ALA A 1 37 ? 9.087 -8.914 2.381 1.00 15.23 204 ALA A N 11
ATOM 13266 C CA . ALA A 1 37 ? 9.602 -7.719 3.059 1.00 75.34 204 ALA A CA 11
ATOM 13267 C C . ALA A 1 37 ? 11.137 -7.690 3.002 1.00 24.54 204 ALA A C 11
ATOM 13268 O O . ALA A 1 37 ? 11.716 -6.656 2.708 1.00 20.04 204 ALA A O 11
ATOM 13275 N N . VAL A 1 38 ? 11.757 -8.865 3.245 1.00 42.34 205 VAL A N 11
ATOM 13276 C CA . VAL A 1 38 ? 13.227 -9.027 3.282 1.00 3.33 205 VAL A CA 11
ATOM 13277 C C . VAL A 1 38 ? 13.851 -8.964 1.867 1.00 50.43 205 VAL A C 11
ATOM 13278 O O . VAL A 1 38 ? 14.777 -8.178 1.637 1.00 5.45 205 VAL A O 11
ATOM 13291 N N . VAL A 1 39 ? 13.319 -9.760 0.925 1.00 21.30 206 VAL A N 11
ATOM 13292 C CA . VAL A 1 39 ? 13.918 -9.910 -0.427 1.00 2.40 206 VAL A CA 11
ATOM 13293 C C . VAL A 1 39 ? 13.548 -8.714 -1.333 1.00 5.43 206 VAL A C 11
ATOM 13294 O O . VAL A 1 39 ? 14.296 -8.361 -2.255 1.00 43.31 206 VAL A O 11
ATOM 13307 N N . GLY A 1 40 ? 12.407 -8.078 -1.026 1.00 61.32 207 GLY A N 11
ATOM 13308 C CA . GLY A 1 40 ? 11.902 -6.954 -1.809 1.00 22.43 207 GLY A CA 11
ATOM 13309 C C . GLY A 1 40 ? 11.150 -7.405 -3.056 1.00 72.20 207 GLY A C 11
ATOM 13310 O O . GLY A 1 40 ? 11.687 -7.343 -4.174 1.00 12.12 207 GLY A O 11
ATOM 13314 N N . GLY A 1 41 ? 9.915 -7.896 -2.856 1.00 75.22 208 GLY A N 11
ATOM 13315 C CA . GLY A 1 41 ? 9.070 -8.373 -3.960 1.00 22.04 208 GLY A CA 11
ATOM 13316 C C . GLY A 1 41 ? 7.911 -7.426 -4.248 1.00 41.13 208 GLY A C 11
ATOM 13317 O O . GLY A 1 41 ? 8.109 -6.210 -4.309 1.00 12.33 208 GLY A O 11
ATOM 13321 N N . LYS A 1 42 ? 6.707 -7.986 -4.442 1.00 64.23 209 LYS A N 11
ATOM 13322 C CA . LYS A 1 42 ? 5.455 -7.222 -4.589 1.00 25.52 209 LYS A CA 11
ATOM 13323 C C . LYS A 1 42 ? 4.382 -7.796 -3.670 1.00 44.31 209 LYS A C 11
ATOM 13324 O O . LYS A 1 42 ? 4.382 -8.995 -3.385 1.00 51.44 209 LYS A O 11
ATOM 13343 N N . VAL A 1 43 ? 3.459 -6.923 -3.227 1.00 32.44 210 VAL A N 11
ATOM 13344 C CA . VAL A 1 43 ? 2.284 -7.315 -2.406 1.00 71.45 210 VAL A CA 11
ATOM 13345 C C . VAL A 1 43 ? 1.039 -6.535 -2.829 1.00 14.25 210 VAL A C 11
ATOM 13346 O O . VAL A 1 43 ? 1.152 -5.440 -3.382 1.00 72.21 210 VAL A O 11
ATOM 13359 N N . ARG A 1 44 ? -0.142 -7.093 -2.525 1.00 3.53 211 ARG A N 11
ATOM 13360 C CA . ARG A 1 44 ? -1.431 -6.466 -2.843 1.00 75.32 211 ARG A CA 11
ATOM 13361 C C . ARG A 1 44 ? -1.778 -5.368 -1.817 1.00 22.52 211 ARG A C 11
ATOM 13362 O O . ARG A 1 44 ? -1.536 -5.522 -0.613 1.00 11.34 211 ARG A O 11
ATOM 13383 N N . ALA A 1 45 ? -2.356 -4.278 -2.330 1.00 75.52 212 ALA A N 11
ATOM 13384 C CA . ALA A 1 45 ? -2.923 -3.176 -1.549 1.00 11.10 212 ALA A CA 11
ATOM 13385 C C . ALA A 1 45 ? -4.422 -3.077 -1.880 1.00 63.52 212 ALA A C 11
ATOM 13386 O O . ALA A 1 45 ? -4.780 -2.888 -3.047 1.00 60.53 212 ALA A O 11
ATOM 13393 N N . MET A 1 46 ? -5.290 -3.261 -0.866 1.00 64.35 213 MET A N 11
ATOM 13394 C CA . MET A 1 46 ? -6.759 -3.159 -1.028 1.00 5.04 213 MET A CA 11
ATOM 13395 C C . MET A 1 46 ? -7.181 -1.713 -1.405 1.00 55.13 213 MET A C 11
ATOM 13396 O O . MET A 1 46 ? -6.726 -0.740 -0.789 1.00 23.45 213 MET A O 11
ATOM 13410 N N . THR A 1 47 ? -8.039 -1.604 -2.444 1.00 33.45 214 THR A N 11
ATOM 13411 C CA . THR A 1 47 ? -8.473 -0.320 -3.046 1.00 32.20 214 THR A CA 11
ATOM 13412 C C . THR A 1 47 ? -9.991 -0.385 -3.389 1.00 11.42 214 THR A C 11
ATOM 13413 O O . THR A 1 47 ? -10.692 -1.311 -2.980 1.00 21.44 214 THR A O 11
ATOM 13424 N N . LEU A 1 48 ? -10.464 0.623 -4.135 1.00 3.22 215 LEU A N 11
ATOM 13425 C CA . LEU A 1 48 ? -11.885 0.845 -4.466 1.00 32.44 215 LEU A CA 11
ATOM 13426 C C . LEU A 1 48 ? -12.329 -0.123 -5.579 1.00 61.15 215 LEU A C 11
ATOM 13427 O O . LEU A 1 48 ? -13.120 -1.045 -5.383 1.00 11.01 215 LEU A O 11
ATOM 13443 N N . GLU A 1 49 ? -11.717 0.133 -6.753 1.00 11.42 216 GLU A N 11
ATOM 13444 C CA . GLU A 1 49 ? -12.141 -0.367 -8.063 1.00 45.32 216 GLU A CA 11
ATOM 13445 C C . GLU A 1 49 ? -11.514 -1.734 -8.343 1.00 34.51 216 GLU A C 11
ATOM 13446 O O . GLU A 1 49 ? -12.098 -2.580 -9.029 1.00 34.01 216 GLU A O 11
ATOM 13458 N N . GLY A 1 50 ? -10.318 -1.926 -7.794 1.00 13.01 217 GLY A N 11
ATOM 13459 C CA . GLY A 1 50 ? -9.570 -3.167 -7.956 1.00 62.41 217 GLY A CA 11
ATOM 13460 C C . GLY A 1 50 ? -8.451 -3.282 -6.944 1.00 2.44 217 GLY A C 11
ATOM 13461 O O . GLY A 1 50 ? -8.325 -2.414 -6.083 1.00 55.32 217 GLY A O 11
ATOM 13465 N N . PRO A 1 51 ? -7.642 -4.376 -6.978 1.00 10.33 218 PRO A N 11
ATOM 13466 C CA . PRO A 1 51 ? -6.442 -4.486 -6.145 1.00 74.43 218 PRO A CA 11
ATOM 13467 C C . PRO A 1 51 ? -5.205 -3.843 -6.797 1.00 24.43 218 PRO A C 11
ATOM 13468 O O . PRO A 1 51 ? -4.943 -3.993 -8.002 1.00 63.41 218 PRO A O 11
ATOM 13479 N N . VAL A 1 52 ? -4.468 -3.118 -5.973 1.00 13.40 219 VAL A N 11
ATOM 13480 C CA . VAL A 1 52 ? -3.172 -2.523 -6.320 1.00 72.44 219 VAL A CA 11
ATOM 13481 C C . VAL A 1 52 ? -2.074 -3.540 -5.963 1.00 21.31 219 VAL A C 11
ATOM 13482 O O . VAL A 1 52 ? -2.329 -4.499 -5.240 1.00 52.12 219 VAL A O 11
ATOM 13495 N N . GLU A 1 53 ? -0.880 -3.352 -6.514 1.00 24.15 220 GLU A N 11
ATOM 13496 C CA . GLU A 1 53 ? 0.302 -4.147 -6.171 1.00 15.23 220 GLU A CA 11
ATOM 13497 C C . GLU A 1 53 ? 1.518 -3.218 -6.173 1.00 32.24 220 GLU A C 11
ATOM 13498 O O . GLU A 1 53 ? 1.733 -2.470 -7.147 1.00 74.53 220 GLU A O 11
ATOM 13510 N N . VAL A 1 54 ? 2.298 -3.264 -5.086 1.00 34.30 221 VAL A N 11
ATOM 13511 C CA . VAL A 1 54 ? 3.435 -2.373 -4.870 1.00 31.31 221 VAL A CA 11
ATOM 13512 C C . VAL A 1 54 ? 4.730 -3.171 -4.714 1.00 4.40 221 VAL A C 11
ATOM 13513 O O . VAL A 1 54 ? 4.749 -4.229 -4.065 1.00 53.24 221 VAL A O 11
ATOM 13526 N N . ALA A 1 55 ? 5.802 -2.652 -5.333 1.00 34.54 222 ALA A N 11
ATOM 13527 C CA . ALA A 1 55 ? 7.158 -3.167 -5.186 1.00 65.52 222 ALA A CA 11
ATOM 13528 C C . ALA A 1 55 ? 7.679 -2.817 -3.779 1.00 23.40 222 ALA A C 11
ATOM 13529 O O . ALA A 1 55 ? 7.990 -1.648 -3.496 1.00 52.13 222 ALA A O 11
ATOM 13536 N N . VAL A 1 56 ? 7.684 -3.821 -2.884 1.00 0.11 223 VAL A N 11
ATOM 13537 C CA . VAL A 1 56 ? 8.210 -3.685 -1.517 1.00 53.13 223 VAL A CA 11
ATOM 13538 C C . VAL A 1 56 ? 9.751 -3.519 -1.564 1.00 54.03 223 VAL A C 11
ATOM 13539 O O . VAL A 1 56 ? 10.410 -4.271 -2.281 1.00 15.31 223 VAL A O 11
ATOM 13552 N N . PRO A 1 57 ? 10.347 -2.498 -0.856 1.00 2.51 224 PRO A N 11
ATOM 13553 C CA . PRO A 1 57 ? 11.821 -2.373 -0.710 1.00 73.42 224 PRO A CA 11
ATOM 13554 C C . PRO A 1 57 ? 12.437 -3.605 0.011 1.00 11.11 224 PRO A C 11
ATOM 13555 O O . PRO A 1 57 ? 11.733 -4.310 0.746 1.00 25.40 224 PRO A O 11
ATOM 13566 N N . PRO A 1 58 ? 13.748 -3.922 -0.226 1.00 24.10 225 PRO A N 11
ATOM 13567 C CA . PRO A 1 58 ? 14.454 -4.976 0.538 1.00 33.44 225 PRO A CA 11
ATOM 13568 C C . PRO A 1 58 ? 14.543 -4.613 2.045 1.00 34.32 225 PRO A C 11
ATOM 13569 O O . PRO A 1 58 ? 14.934 -3.491 2.398 1.00 35.31 225 PRO A O 11
ATOM 13580 N N . ARG A 1 59 ? 14.158 -5.586 2.895 1.00 73.51 226 ARG A N 11
ATOM 13581 C CA . ARG A 1 59 ? 14.092 -5.467 4.365 1.00 0.12 226 ARG A CA 11
ATOM 13582 C C . ARG A 1 59 ? 13.294 -4.232 4.823 1.00 45.35 226 ARG A C 11
ATOM 13583 O O . ARG A 1 59 ? 13.853 -3.232 5.269 1.00 70.24 226 ARG A O 11
ATOM 13604 N N . THR A 1 60 ? 11.967 -4.311 4.637 1.00 35.22 227 THR A N 11
ATOM 13605 C CA . THR A 1 60 ? 11.027 -3.266 5.058 1.00 34.40 227 THR A CA 11
ATOM 13606 C C . THR A 1 60 ? 10.424 -3.599 6.431 1.00 62.40 227 THR A C 11
ATOM 13607 O O . THR A 1 60 ? 10.103 -4.756 6.720 1.00 22.44 227 THR A O 11
ATOM 13618 N N . GLN A 1 61 ? 10.284 -2.556 7.267 1.00 51.51 228 GLN A N 11
ATOM 13619 C CA . GLN A 1 61 ? 9.692 -2.651 8.611 1.00 60.44 228 GLN A CA 11
ATOM 13620 C C . GLN A 1 61 ? 8.235 -2.192 8.592 1.00 65.11 228 GLN A C 11
ATOM 13621 O O . GLN A 1 61 ? 7.838 -1.360 7.758 1.00 43.23 228 GLN A O 11
ATOM 13635 N N . ALA A 1 62 ? 7.462 -2.750 9.528 1.00 4.23 229 ALA A N 11
ATOM 13636 C CA . ALA A 1 62 ? 6.054 -2.382 9.748 1.00 72.30 229 ALA A CA 11
ATOM 13637 C C . ALA A 1 62 ? 5.961 -1.032 10.471 1.00 54.45 229 ALA A C 11
ATOM 13638 O O . ALA A 1 62 ? 6.898 -0.623 11.174 1.00 72.54 229 ALA A O 11
ATOM 13645 N N . GLY A 1 63 ? 4.823 -0.350 10.286 1.00 42.44 230 GLY A N 11
ATOM 13646 C CA . GLY A 1 63 ? 4.632 1.012 10.807 1.00 42.24 230 GLY A CA 11
ATOM 13647 C C . GLY A 1 63 ? 4.961 2.084 9.776 1.00 23.54 230 GLY A C 11
ATOM 13648 O O . GLY A 1 63 ? 4.968 3.280 10.084 1.00 25.44 230 GLY A O 11
ATOM 13652 N N . ARG A 1 64 ? 5.262 1.633 8.549 1.00 51.11 231 ARG A N 11
ATOM 13653 C CA . ARG A 1 64 ? 5.279 2.474 7.340 1.00 52.25 231 ARG A CA 11
ATOM 13654 C C . ARG A 1 64 ? 3.851 2.563 6.786 1.00 33.11 231 ARG A C 11
ATOM 13655 O O . ARG A 1 64 ? 2.925 2.020 7.393 1.00 55.32 231 ARG A O 11
ATOM 13676 N N . LYS A 1 65 ? 3.671 3.218 5.623 1.00 41.24 232 LYS A N 11
ATOM 13677 C CA . LYS A 1 65 ? 2.383 3.160 4.896 1.00 43.02 232 LYS A CA 11
ATOM 13678 C C . LYS A 1 65 ? 2.551 3.723 3.479 1.00 13.43 232 LYS A C 11
ATOM 13679 O O . LYS A 1 65 ? 3.397 4.589 3.263 1.00 14.11 232 LYS A O 11
ATOM 13698 N N . LEU A 1 66 ? 1.772 3.214 2.506 1.00 62.21 233 LEU A N 11
ATOM 13699 C CA . LEU A 1 66 ? 1.724 3.817 1.158 1.00 22.34 233 LEU A CA 11
ATOM 13700 C C . LEU A 1 66 ? 0.893 5.089 1.197 1.00 35.53 233 LEU A C 11
ATOM 13701 O O . LEU A 1 66 ? -0.156 5.124 1.862 1.00 54.51 233 LEU A O 11
ATOM 13717 N N . ARG A 1 67 ? 1.365 6.113 0.483 1.00 52.52 234 ARG A N 11
ATOM 13718 C CA . ARG A 1 67 ? 0.561 7.281 0.150 1.00 41.54 234 ARG A CA 11
ATOM 13719 C C . ARG A 1 67 ? 0.174 7.186 -1.329 1.00 42.40 234 ARG A C 11
ATOM 13720 O O . ARG A 1 67 ? 1.004 7.373 -2.232 1.00 44.43 234 ARG A O 11
ATOM 13741 N N . LEU A 1 68 ? -1.102 6.836 -1.550 1.00 53.31 235 LEU A N 11
ATOM 13742 C CA . LEU A 1 68 ? -1.682 6.636 -2.879 1.00 73.31 235 LEU A CA 11
ATOM 13743 C C . LEU A 1 68 ? -2.662 7.761 -3.182 1.00 62.11 235 LEU A C 11
ATOM 13744 O O . LEU A 1 68 ? -3.744 7.841 -2.601 1.00 60.43 235 LEU A O 11
ATOM 13760 N N . LYS A 1 69 ? -2.279 8.603 -4.125 1.00 51.25 236 LYS A N 11
ATOM 13761 C CA . LYS A 1 69 ? -3.004 9.832 -4.437 1.00 62.43 236 LYS A CA 11
ATOM 13762 C C . LYS A 1 69 ? -4.090 9.552 -5.478 1.00 33.53 236 LYS A C 11
ATOM 13763 O O . LYS A 1 69 ? -3.809 9.025 -6.562 1.00 24.25 236 LYS A O 11
ATOM 13782 N N . GLY A 1 70 ? -5.333 9.893 -5.111 1.00 72.13 237 GLY A N 11
ATOM 13783 C CA . GLY A 1 70 ? -6.501 9.652 -5.961 1.00 2.34 237 GLY A CA 11
ATOM 13784 C C . GLY A 1 70 ? -7.107 8.259 -5.788 1.00 14.21 237 GLY A C 11
ATOM 13785 O O . GLY A 1 70 ? -8.050 7.905 -6.491 1.00 32.31 237 GLY A O 11
ATOM 13789 N N . LYS A 1 71 ? -6.583 7.459 -4.837 1.00 1.52 238 LYS A N 11
ATOM 13790 C CA . LYS A 1 71 ? -7.040 6.062 -4.629 1.00 12.13 238 LYS A CA 11
ATOM 13791 C C . LYS A 1 71 ? -8.005 5.931 -3.434 1.00 51.33 238 LYS A C 11
ATOM 13792 O O . LYS A 1 71 ? -8.337 4.812 -3.017 1.00 22.50 238 LYS A O 11
ATOM 13811 N N . GLY A 1 72 ? -8.436 7.080 -2.886 1.00 55.12 239 GLY A N 11
ATOM 13812 C CA . GLY A 1 72 ? -9.573 7.141 -1.958 1.00 15.52 239 GLY A CA 11
ATOM 13813 C C . GLY A 1 72 ? -10.878 7.336 -2.726 1.00 34.31 239 GLY A C 11
ATOM 13814 O O . GLY A 1 72 ? -10.849 7.456 -3.961 1.00 1.25 239 GLY A O 11
ATOM 13818 N N . PHE A 1 73 ? -12.013 7.431 -1.999 1.00 11.03 240 PHE A N 11
ATOM 13819 C CA . PHE A 1 73 ? -13.364 7.467 -2.609 1.00 13.25 240 PHE A CA 11
ATOM 13820 C C . PHE A 1 73 ? -13.510 8.615 -3.640 1.00 24.40 240 PHE A C 11
ATOM 13821 O O . PHE A 1 73 ? -13.018 9.724 -3.401 1.00 61.10 240 PHE A O 11
ATOM 13838 N N . PRO A 1 74 ? -14.168 8.347 -4.821 1.00 53.20 241 PRO A N 11
ATOM 13839 C CA . PRO A 1 74 ? -14.441 9.386 -5.842 1.00 2.24 241 PRO A CA 11
ATOM 13840 C C . PRO A 1 74 ? -15.392 10.479 -5.305 1.00 4.14 241 PRO A C 11
ATOM 13841 O O . PRO A 1 74 ? -16.343 10.182 -4.566 1.00 34.53 241 PRO A O 11
ATOM 13852 N N . GLY A 1 75 ? -15.109 11.740 -5.670 1.00 63.32 242 GLY A N 11
ATOM 13853 C CA . GLY A 1 75 ? -15.869 12.894 -5.185 1.00 65.41 242 GLY A CA 11
ATOM 13854 C C . GLY A 1 75 ? -16.280 13.858 -6.294 1.00 42.04 242 GLY A C 11
ATOM 13855 O O . GLY A 1 75 ? -15.868 13.684 -7.449 1.00 50.31 242 GLY A O 11
ATOM 13859 N N . PRO A 1 76 ? -17.086 14.919 -5.961 1.00 24.43 243 PRO A N 11
ATOM 13860 C CA . PRO A 1 76 ? -17.621 15.886 -6.957 1.00 3.41 243 PRO A CA 11
ATOM 13861 C C . PRO A 1 76 ? -16.533 16.762 -7.634 1.00 64.24 243 PRO A C 11
ATOM 13862 O O . PRO A 1 76 ? -16.658 17.095 -8.814 1.00 61.31 243 PRO A O 11
ATOM 13873 N N . ALA A 1 77 ? -15.473 17.134 -6.889 1.00 10.32 244 ALA A N 11
ATOM 13874 C CA . ALA A 1 77 ? -14.355 17.955 -7.435 1.00 61.11 244 ALA A CA 11
ATOM 13875 C C . ALA A 1 77 ? -13.111 17.095 -7.745 1.00 5.50 244 ALA A C 11
ATOM 13876 O O . ALA A 1 77 ? -12.094 17.616 -8.223 1.00 45.31 244 ALA A O 11
ATOM 13883 N N . GLY A 1 78 ? -13.203 15.781 -7.472 1.00 0.32 245 GLY A N 11
ATOM 13884 C CA . GLY A 1 78 ? -12.089 14.842 -7.659 1.00 35.44 245 GLY A CA 11
ATOM 13885 C C . GLY A 1 78 ? -12.076 13.773 -6.582 1.00 13.35 245 GLY A C 11
ATOM 13886 O O . GLY A 1 78 ? -12.891 13.820 -5.665 1.00 75.03 245 GLY A O 11
ATOM 13890 N N . ARG A 1 79 ? -11.152 12.809 -6.696 1.00 33.23 246 ARG A N 11
ATOM 13891 C CA . ARG A 1 79 ? -11.040 11.671 -5.755 1.00 55.33 246 ARG A CA 11
ATOM 13892 C C . ARG A 1 79 ? -10.286 12.061 -4.463 1.00 13.52 246 ARG A C 11
ATOM 13893 O O . ARG A 1 79 ? -9.604 13.094 -4.407 1.00 30.03 246 ARG A O 11
ATOM 13914 N N . GLY A 1 80 ? -10.437 11.215 -3.427 1.00 21.44 247 GLY A N 11
ATOM 13915 C CA . GLY A 1 80 ? -9.671 11.340 -2.183 1.00 5.12 247 GLY A CA 11
ATOM 13916 C C . GLY A 1 80 ? -8.376 10.555 -2.265 1.00 40.25 247 GLY A C 11
ATOM 13917 O O . GLY A 1 80 ? -8.065 9.996 -3.317 1.00 71.22 247 GLY A O 11
ATOM 13921 N N . ASP A 1 81 ? -7.615 10.488 -1.172 1.00 73.03 248 ASP A N 11
ATOM 13922 C CA . ASP A 1 81 ? -6.322 9.756 -1.149 1.00 2.41 248 ASP A CA 11
ATOM 13923 C C . ASP A 1 81 ? -6.434 8.519 -0.259 1.00 42.32 248 ASP A C 11
ATOM 13924 O O . ASP A 1 81 ? -7.422 8.349 0.455 1.00 71.13 248 ASP A O 11
ATOM 13933 N N . LEU A 1 82 ? -5.426 7.647 -0.328 1.00 41.52 249 LEU A N 11
ATOM 13934 C CA . LEU A 1 82 ? -5.435 6.339 0.339 1.00 52.12 249 LEU A CA 11
ATOM 13935 C C . LEU A 1 82 ? -4.091 6.104 1.039 1.00 22.34 249 LEU A C 11
ATOM 13936 O O . LEU A 1 82 ? -3.066 5.901 0.387 1.00 61.24 249 LEU A O 11
ATOM 13952 N N . TYR A 1 83 ? -4.107 6.150 2.371 1.00 45.33 250 TYR A N 11
ATOM 13953 C CA . TYR A 1 83 ? -2.933 5.897 3.205 1.00 32.54 250 TYR A CA 11
ATOM 13954 C C . TYR A 1 83 ? -3.107 4.530 3.864 1.00 13.33 250 TYR A C 11
ATOM 13955 O O . TYR A 1 83 ? -3.984 4.357 4.717 1.00 21.13 250 TYR A O 11
ATOM 13973 N N . LEU A 1 84 ? -2.312 3.536 3.430 1.00 43.41 251 LEU A N 11
ATOM 13974 C CA . LEU A 1 84 ? -2.504 2.139 3.875 1.00 60.02 251 LEU A CA 11
ATOM 13975 C C . LEU A 1 84 ? -1.277 1.585 4.626 1.00 41.12 251 LEU A C 11
ATOM 13976 O O . LEU A 1 84 ? -0.169 1.534 4.099 1.00 60.31 251 LEU A O 11
ATOM 13992 N N . GLU A 1 85 ? -1.537 1.162 5.871 1.00 1.41 252 GLU A N 11
ATOM 13993 C CA . GLU A 1 85 ? -0.549 0.793 6.892 1.00 25.43 252 GLU A CA 11
ATOM 13994 C C . GLU A 1 85 ? 0.195 -0.496 6.549 1.00 0.54 252 GLU A C 11
ATOM 13995 O O . GLU A 1 85 ? -0.422 -1.516 6.309 1.00 24.40 252 GLU A O 11
ATOM 14007 N N . VAL A 1 86 ? 1.516 -0.447 6.625 1.00 34.14 253 VAL A N 11
ATOM 14008 C CA . VAL A 1 86 ? 2.374 -1.599 6.331 1.00 74.25 253 VAL A CA 11
ATOM 14009 C C . VAL A 1 86 ? 2.464 -2.532 7.532 1.00 72.31 253 VAL A C 11
ATOM 14010 O O . VAL A 1 86 ? 2.879 -2.122 8.624 1.00 71.42 253 VAL A O 11
ATOM 14023 N N . ARG A 1 87 ? 2.040 -3.775 7.303 1.00 61.31 254 ARG A N 11
ATOM 14024 C CA . ARG A 1 87 ? 2.099 -4.863 8.257 1.00 64.43 254 ARG A CA 11
ATOM 14025 C C . ARG A 1 87 ? 3.066 -5.923 7.729 1.00 74.34 254 ARG A C 11
ATOM 14026 O O . ARG A 1 87 ? 2.849 -6.453 6.634 1.00 54.41 254 ARG A O 11
ATOM 14047 N N . ILE A 1 88 ? 4.133 -6.215 8.486 1.00 54.31 255 ILE A N 11
ATOM 14048 C CA . ILE A 1 88 ? 5.044 -7.317 8.152 1.00 62.22 255 ILE A CA 11
ATOM 14049 C C . ILE A 1 88 ? 4.548 -8.581 8.870 1.00 33.35 255 ILE A C 11
ATOM 14050 O O . ILE A 1 88 ? 4.749 -8.746 10.080 1.00 41.23 255 ILE A O 11
ATOM 14066 N N . THR A 1 89 ? 3.861 -9.431 8.108 1.00 21.14 256 THR A N 11
ATOM 14067 C CA . THR A 1 89 ? 3.183 -10.628 8.597 1.00 52.21 256 THR A CA 11
ATOM 14068 C C . THR A 1 89 ? 3.442 -11.790 7.594 1.00 14.21 256 THR A C 11
ATOM 14069 O O . THR A 1 89 ? 4.557 -12.363 7.632 1.00 70.15 256 THR A O 11
ATOM 14081 N N . MET A 1 1 ? 7.141 8.389 -10.727 1.00 4.23 168 MET A N 12
ATOM 14082 C CA . MET A 1 1 ? 5.983 7.732 -11.357 1.00 30.23 168 MET A CA 12
ATOM 14083 C C . MET A 1 1 ? 6.460 6.958 -12.599 1.00 1.43 168 MET A C 12
ATOM 14084 O O . MET A 1 1 ? 6.757 7.556 -13.640 1.00 20.41 168 MET A O 12
ATOM 14100 N N . GLU A 1 2 ? 6.581 5.629 -12.448 1.00 61.43 169 GLU A N 12
ATOM 14101 C CA . GLU A 1 2 ? 7.076 4.716 -13.496 1.00 51.42 169 GLU A CA 12
ATOM 14102 C C . GLU A 1 2 ? 6.259 3.408 -13.464 1.00 4.42 169 GLU A C 12
ATOM 14103 O O . GLU A 1 2 ? 5.139 3.401 -12.940 1.00 34.12 169 GLU A O 12
ATOM 14115 N N . THR A 1 3 ? 6.806 2.320 -14.049 1.00 54.23 170 THR A N 12
ATOM 14116 C CA . THR A 1 3 ? 6.143 1.004 -14.095 1.00 33.31 170 THR A CA 12
ATOM 14117 C C . THR A 1 3 ? 5.790 0.476 -12.678 1.00 72.34 170 THR A C 12
ATOM 14118 O O . THR A 1 3 ? 6.635 -0.101 -12.002 1.00 25.01 170 THR A O 12
ATOM 14129 N N . ALA A 1 4 ? 4.531 0.723 -12.262 1.00 63.43 171 ALA A N 12
ATOM 14130 C CA . ALA A 1 4 ? 3.979 0.342 -10.943 1.00 31.21 171 ALA A CA 12
ATOM 14131 C C . ALA A 1 4 ? 2.508 0.778 -10.884 1.00 33.31 171 ALA A C 12
ATOM 14132 O O . ALA A 1 4 ? 2.129 1.758 -11.539 1.00 42.25 171 ALA A O 12
ATOM 14139 N N . THR A 1 5 ? 1.678 0.058 -10.114 1.00 52.32 172 THR A N 12
ATOM 14140 C CA . THR A 1 5 ? 0.271 0.430 -9.908 1.00 61.42 172 THR A CA 12
ATOM 14141 C C . THR A 1 5 ? 0.165 1.438 -8.732 1.00 34.33 172 THR A C 12
ATOM 14142 O O . THR A 1 5 ? -0.838 2.150 -8.576 1.00 5.14 172 THR A O 12
ATOM 14153 N N . ALA A 1 6 ? 1.222 1.470 -7.901 1.00 31.50 173 ALA A N 12
ATOM 14154 C CA . ALA A 1 6 ? 1.323 2.380 -6.741 1.00 0.01 173 ALA A CA 12
ATOM 14155 C C . ALA A 1 6 ? 2.284 3.557 -7.022 1.00 4.32 173 ALA A C 12
ATOM 14156 O O . ALA A 1 6 ? 2.880 3.653 -8.100 1.00 1.24 173 ALA A O 12
ATOM 14163 N N . GLY A 1 7 ? 2.429 4.438 -6.014 1.00 33.42 174 GLY A N 12
ATOM 14164 C CA . GLY A 1 7 ? 3.222 5.661 -6.136 1.00 73.41 174 GLY A CA 12
ATOM 14165 C C . GLY A 1 7 ? 4.576 5.533 -5.453 1.00 21.04 174 GLY A C 12
ATOM 14166 O O . GLY A 1 7 ? 5.572 5.167 -6.092 1.00 12.12 174 GLY A O 12
ATOM 14170 N N . GLU A 1 8 ? 4.589 5.812 -4.136 1.00 22.03 175 GLU A N 12
ATOM 14171 C CA . GLU A 1 8 ? 5.814 5.826 -3.311 1.00 1.53 175 GLU A CA 12
ATOM 14172 C C . GLU A 1 8 ? 5.532 5.359 -1.869 1.00 4.04 175 GLU A C 12
ATOM 14173 O O . GLU A 1 8 ? 4.380 5.411 -1.401 1.00 21.11 175 GLU A O 12
ATOM 14185 N N . TRP A 1 9 ? 6.609 4.908 -1.192 1.00 45.13 176 TRP A N 12
ATOM 14186 C CA . TRP A 1 9 ? 6.590 4.492 0.223 1.00 63.01 176 TRP A CA 12
ATOM 14187 C C . TRP A 1 9 ? 6.947 5.683 1.148 1.00 0.13 176 TRP A C 12
ATOM 14188 O O . TRP A 1 9 ? 6.119 6.579 1.355 1.00 3.40 176 TRP A O 12
ATOM 14209 N N . GLN A 1 10 ? 8.209 5.675 1.645 1.00 21.13 177 GLN A N 12
ATOM 14210 C CA . GLN A 1 10 ? 8.739 6.523 2.739 1.00 5.13 177 GLN A CA 12
ATOM 14211 C C . GLN A 1 10 ? 10.073 5.905 3.192 1.00 30.24 177 GLN A C 12
ATOM 14212 O O . GLN A 1 10 ? 10.348 4.721 2.917 1.00 33.42 177 GLN A O 12
ATOM 14226 N N . GLY A 1 11 ? 10.887 6.696 3.886 1.00 74.34 178 GLY A N 12
ATOM 14227 C CA . GLY A 1 11 ? 12.277 6.322 4.198 1.00 12.34 178 GLY A CA 12
ATOM 14228 C C . GLY A 1 11 ? 13.239 7.414 3.745 1.00 31.32 178 GLY A C 12
ATOM 14229 O O . GLY A 1 11 ? 14.313 7.582 4.314 1.00 4.35 178 GLY A O 12
ATOM 14233 N N . LYS A 1 12 ? 12.817 8.163 2.708 1.00 54.24 179 LYS A N 12
ATOM 14234 C CA . LYS A 1 12 ? 13.483 9.411 2.274 1.00 33.42 179 LYS A CA 12
ATOM 14235 C C . LYS A 1 12 ? 12.993 10.627 3.115 1.00 72.03 179 LYS A C 12
ATOM 14236 O O . LYS A 1 12 ? 13.293 11.778 2.785 1.00 64.25 179 LYS A O 12
ATOM 14255 N N . GLY A 1 13 ? 12.236 10.352 4.195 1.00 21.25 180 GLY A N 12
ATOM 14256 C CA . GLY A 1 13 ? 11.723 11.378 5.113 1.00 71.21 180 GLY A CA 12
ATOM 14257 C C . GLY A 1 13 ? 11.557 10.827 6.524 1.00 44.45 180 GLY A C 12
ATOM 14258 O O . GLY A 1 13 ? 11.274 9.631 6.699 1.00 2.33 180 GLY A O 12
ATOM 14262 N N . SER A 1 14 ? 11.730 11.698 7.526 1.00 12.21 181 SER A N 12
ATOM 14263 C CA . SER A 1 14 ? 11.667 11.327 8.942 1.00 12.21 181 SER A CA 12
ATOM 14264 C C . SER A 1 14 ? 10.208 11.265 9.434 1.00 2.21 181 SER A C 12
ATOM 14265 O O . SER A 1 14 ? 9.397 12.137 9.097 1.00 2.21 181 SER A O 12
ATOM 14273 N N . GLY A 1 15 ? 9.895 10.229 10.236 1.00 44.41 182 GLY A N 12
ATOM 14274 C CA . GLY A 1 15 ? 8.560 10.060 10.813 1.00 50.35 182 GLY A CA 12
ATOM 14275 C C . GLY A 1 15 ? 7.751 8.952 10.155 1.00 1.24 182 GLY A C 12
ATOM 14276 O O . GLY A 1 15 ? 7.830 8.752 8.933 1.00 75.11 182 GLY A O 12
ATOM 14280 N N . GLY A 1 16 ? 6.955 8.236 10.972 1.00 22.01 183 GLY A N 12
ATOM 14281 C CA . GLY A 1 16 ? 6.076 7.165 10.497 1.00 11.14 183 GLY A CA 12
ATOM 14282 C C . GLY A 1 16 ? 4.608 7.413 10.838 1.00 52.11 183 GLY A C 12
ATOM 14283 O O . GLY A 1 16 ? 3.777 6.515 10.681 1.00 74.55 183 GLY A O 12
ATOM 14287 N N . SER A 1 17 ? 4.273 8.633 11.307 1.00 65.41 184 SER A N 12
ATOM 14288 C CA . SER A 1 17 ? 2.878 9.033 11.569 1.00 4.32 184 SER A CA 12
ATOM 14289 C C . SER A 1 17 ? 2.257 9.634 10.288 1.00 64.05 184 SER A C 12
ATOM 14290 O O . SER A 1 17 ? 2.304 10.857 10.070 1.00 10.14 184 SER A O 12
ATOM 14298 N N . GLY A 1 18 ? 1.772 8.752 9.406 1.00 44.54 185 GLY A N 12
ATOM 14299 C CA . GLY A 1 18 ? 1.069 9.156 8.187 1.00 11.33 185 GLY A CA 12
ATOM 14300 C C . GLY A 1 18 ? -0.418 9.313 8.466 1.00 64.14 185 GLY A C 12
ATOM 14301 O O . GLY A 1 18 ? -1.187 8.368 8.264 1.00 52.32 185 GLY A O 12
ATOM 14305 N N . GLY A 1 19 ? -0.801 10.512 8.953 1.00 23.44 186 GLY A N 12
ATOM 14306 C CA . GLY A 1 19 ? -2.169 10.797 9.418 1.00 43.01 186 GLY A CA 12
ATOM 14307 C C . GLY A 1 19 ? -3.259 10.452 8.406 1.00 75.52 186 GLY A C 12
ATOM 14308 O O . GLY A 1 19 ? -3.237 10.938 7.274 1.00 1.10 186 GLY A O 12
ATOM 14312 N N . SER A 1 20 ? -4.183 9.577 8.820 1.00 25.41 187 SER A N 12
ATOM 14313 C CA . SER A 1 20 ? -5.282 9.086 7.971 1.00 62.33 187 SER A CA 12
ATOM 14314 C C . SER A 1 20 ? -6.642 9.463 8.596 1.00 0.03 187 SER A C 12
ATOM 14315 O O . SER A 1 20 ? -6.810 9.421 9.824 1.00 63.12 187 SER A O 12
ATOM 14323 N N . GLY A 1 21 ? -7.595 9.846 7.743 1.00 70.44 188 GLY A N 12
ATOM 14324 C CA . GLY A 1 21 ? -8.951 10.208 8.172 1.00 32.01 188 GLY A CA 12
ATOM 14325 C C . GLY A 1 21 ? -9.327 11.612 7.742 1.00 10.14 188 GLY A C 12
ATOM 14326 O O . GLY A 1 21 ? -9.851 12.397 8.544 1.00 71.44 188 GLY A O 12
ATOM 14330 N N . GLY A 1 22 ? -9.049 11.929 6.464 1.00 13.44 189 GLY A N 12
ATOM 14331 C CA . GLY A 1 22 ? -9.377 13.233 5.898 1.00 24.22 189 GLY A CA 12
ATOM 14332 C C . GLY A 1 22 ? -10.877 13.415 5.692 1.00 4.42 189 GLY A C 12
ATOM 14333 O O . GLY A 1 22 ? -11.550 14.032 6.527 1.00 63.03 189 GLY A O 12
ATOM 14337 N N . SER A 1 23 ? -11.398 12.849 4.595 1.00 43.24 190 SER A N 12
ATOM 14338 C CA . SER A 1 23 ? -12.827 12.908 4.258 1.00 2.32 190 SER A CA 12
ATOM 14339 C C . SER A 1 23 ? -13.144 11.814 3.227 1.00 43.34 190 SER A C 12
ATOM 14340 O O . SER A 1 23 ? -13.979 10.933 3.462 1.00 25.31 190 SER A O 12
ATOM 14348 N N . GLN A 1 24 ? -12.413 11.864 2.099 1.00 12.50 191 GLN A N 12
ATOM 14349 C CA . GLN A 1 24 ? -12.494 10.869 1.009 1.00 50.31 191 GLN A CA 12
ATOM 14350 C C . GLN A 1 24 ? -11.346 9.849 1.161 1.00 22.04 191 GLN A C 12
ATOM 14351 O O . GLN A 1 24 ? -10.905 9.227 0.188 1.00 31.22 191 GLN A O 12
ATOM 14365 N N . ASP A 1 25 ? -10.910 9.690 2.415 1.00 65.15 192 ASP A N 12
ATOM 14366 C CA . ASP A 1 25 ? -9.722 8.910 2.800 1.00 14.21 192 ASP A CA 12
ATOM 14367 C C . ASP A 1 25 ? -9.998 7.403 2.711 1.00 35.31 192 ASP A C 12
ATOM 14368 O O . ASP A 1 25 ? -11.153 6.960 2.757 1.00 63.11 192 ASP A O 12
ATOM 14377 N N . LEU A 1 26 ? -8.930 6.633 2.538 1.00 10.44 193 LEU A N 12
ATOM 14378 C CA . LEU A 1 26 ? -8.927 5.187 2.762 1.00 64.12 193 LEU A CA 12
ATOM 14379 C C . LEU A 1 26 ? -7.762 4.842 3.691 1.00 21.52 193 LEU A C 12
ATOM 14380 O O . LEU A 1 26 ? -6.601 4.861 3.261 1.00 53.40 193 LEU A O 12
ATOM 14396 N N . TYR A 1 27 ? -8.050 4.583 4.970 1.00 71.32 194 TYR A N 12
ATOM 14397 C CA . TYR A 1 27 ? -7.067 3.933 5.835 1.00 53.53 194 TYR A CA 12
ATOM 14398 C C . TYR A 1 27 ? -7.163 2.425 5.599 1.00 41.21 194 TYR A C 12
ATOM 14399 O O . TYR A 1 27 ? -8.125 1.783 6.026 1.00 33.43 194 TYR A O 12
ATOM 14417 N N . ALA A 1 28 ? -6.167 1.873 4.903 1.00 61.43 195 ALA A N 12
ATOM 14418 C CA . ALA A 1 28 ? -6.136 0.448 4.539 1.00 0.33 195 ALA A CA 12
ATOM 14419 C C . ALA A 1 28 ? -4.892 -0.220 5.133 1.00 44.04 195 ALA A C 12
ATOM 14420 O O . ALA A 1 28 ? -4.193 0.380 5.957 1.00 43.44 195 ALA A O 12
ATOM 14427 N N . THR A 1 29 ? -4.669 -1.486 4.770 1.00 51.32 196 THR A N 12
ATOM 14428 C CA . THR A 1 29 ? -3.480 -2.255 5.178 1.00 22.00 196 THR A CA 12
ATOM 14429 C C . THR A 1 29 ? -2.687 -2.703 3.931 1.00 13.12 196 THR A C 12
ATOM 14430 O O . THR A 1 29 ? -3.261 -2.880 2.852 1.00 0.14 196 THR A O 12
ATOM 14441 N N . LEU A 1 30 ? -1.365 -2.852 4.091 1.00 53.22 197 LEU A N 12
ATOM 14442 C CA . LEU A 1 30 ? -0.491 -3.497 3.109 1.00 12.05 197 LEU A CA 12
ATOM 14443 C C . LEU A 1 30 ? 0.033 -4.784 3.758 1.00 45.24 197 LEU A C 12
ATOM 14444 O O . LEU A 1 30 ? 0.877 -4.720 4.659 1.00 41.14 197 LEU A O 12
ATOM 14460 N N . ASP A 1 31 ? -0.490 -5.936 3.328 1.00 63.24 198 ASP A N 12
ATOM 14461 C CA . ASP A 1 31 ? -0.111 -7.233 3.908 1.00 62.51 198 ASP A CA 12
ATOM 14462 C C . ASP A 1 31 ? 1.166 -7.702 3.205 1.00 1.11 198 ASP A C 12
ATOM 14463 O O . ASP A 1 31 ? 1.118 -8.129 2.051 1.00 72.33 198 ASP A O 12
ATOM 14472 N N . VAL A 1 32 ? 2.308 -7.526 3.881 1.00 25.15 199 VAL A N 12
ATOM 14473 C CA . VAL A 1 32 ? 3.612 -7.960 3.375 1.00 71.00 199 VAL A CA 12
ATOM 14474 C C . VAL A 1 32 ? 4.096 -9.131 4.240 1.00 54.43 199 VAL A C 12
ATOM 14475 O O . VAL A 1 32 ? 4.250 -8.956 5.448 1.00 63.42 199 VAL A O 12
ATOM 14488 N N . PRO A 1 33 ? 4.311 -10.352 3.664 1.00 34.01 200 PRO A N 12
ATOM 14489 C CA . PRO A 1 33 ? 4.947 -11.458 4.407 1.00 20.01 200 PRO A CA 12
ATOM 14490 C C . PRO A 1 33 ? 6.416 -11.117 4.711 1.00 32.20 200 PRO A C 12
ATOM 14491 O O . PRO A 1 33 ? 7.056 -10.398 3.940 1.00 65.24 200 PRO A O 12
ATOM 14502 N N . ALA A 1 34 ? 6.925 -11.649 5.833 1.00 71.12 201 ALA A N 12
ATOM 14503 C CA . ALA A 1 34 ? 8.312 -11.429 6.278 1.00 25.14 201 ALA A CA 12
ATOM 14504 C C . ALA A 1 34 ? 9.364 -11.764 5.182 1.00 34.22 201 ALA A C 12
ATOM 14505 O O . ALA A 1 34 ? 10.316 -11.001 5.029 1.00 11.23 201 ALA A O 12
ATOM 14512 N N . PRO A 1 35 ? 9.219 -12.877 4.380 1.00 53.00 202 PRO A N 12
ATOM 14513 C CA . PRO A 1 35 ? 10.102 -13.121 3.203 1.00 31.03 202 PRO A CA 12
ATOM 14514 C C . PRO A 1 35 ? 10.136 -11.940 2.191 1.00 30.31 202 PRO A C 12
ATOM 14515 O O . PRO A 1 35 ? 11.210 -11.397 1.943 1.00 4.10 202 PRO A O 12
ATOM 14526 N N . ILE A 1 36 ? 8.958 -11.527 1.650 1.00 73.25 203 ILE A N 12
ATOM 14527 C CA . ILE A 1 36 ? 8.858 -10.411 0.666 1.00 22.13 203 ILE A CA 12
ATOM 14528 C C . ILE A 1 36 ? 9.371 -9.084 1.274 1.00 3.04 203 ILE A C 12
ATOM 14529 O O . ILE A 1 36 ? 9.946 -8.254 0.566 1.00 14.03 203 ILE A O 12
ATOM 14545 N N . ALA A 1 37 ? 9.184 -8.927 2.588 1.00 71.55 204 ALA A N 12
ATOM 14546 C CA . ALA A 1 37 ? 9.661 -7.747 3.322 1.00 74.11 204 ALA A CA 12
ATOM 14547 C C . ALA A 1 37 ? 11.193 -7.675 3.295 1.00 33.44 204 ALA A C 12
ATOM 14548 O O . ALA A 1 37 ? 11.753 -6.645 2.928 1.00 30.10 204 ALA A O 12
ATOM 14555 N N . VAL A 1 38 ? 11.841 -8.797 3.652 1.00 61.33 205 VAL A N 12
ATOM 14556 C CA . VAL A 1 38 ? 13.308 -8.895 3.766 1.00 64.11 205 VAL A CA 12
ATOM 14557 C C . VAL A 1 38 ? 13.992 -8.868 2.383 1.00 4.20 205 VAL A C 12
ATOM 14558 O O . VAL A 1 38 ? 14.942 -8.095 2.180 1.00 11.33 205 VAL A O 12
ATOM 14571 N N . VAL A 1 39 ? 13.509 -9.680 1.429 1.00 21.14 206 VAL A N 12
ATOM 14572 C CA . VAL A 1 39 ? 14.161 -9.822 0.103 1.00 60.53 206 VAL A CA 12
ATOM 14573 C C . VAL A 1 39 ? 13.778 -8.662 -0.840 1.00 34.51 206 VAL A C 12
ATOM 14574 O O . VAL A 1 39 ? 14.598 -8.212 -1.653 1.00 54.42 206 VAL A O 12
ATOM 14587 N N . GLY A 1 40 ? 12.545 -8.153 -0.684 1.00 73.41 207 GLY A N 12
ATOM 14588 C CA . GLY A 1 40 ? 12.006 -7.128 -1.574 1.00 15.32 207 GLY A CA 12
ATOM 14589 C C . GLY A 1 40 ? 11.329 -7.740 -2.800 1.00 44.21 207 GLY A C 12
ATOM 14590 O O . GLY A 1 40 ? 12.008 -8.188 -3.735 1.00 33.22 207 GLY A O 12
ATOM 14594 N N . GLY A 1 41 ? 9.980 -7.790 -2.770 1.00 15.22 208 GLY A N 12
ATOM 14595 C CA . GLY A 1 41 ? 9.177 -8.360 -3.863 1.00 70.22 208 GLY A CA 12
ATOM 14596 C C . GLY A 1 41 ? 7.996 -7.462 -4.244 1.00 34.22 208 GLY A C 12
ATOM 14597 O O . GLY A 1 41 ? 8.190 -6.272 -4.481 1.00 53.53 208 GLY A O 12
ATOM 14601 N N . LYS A 1 42 ? 6.770 -8.029 -4.317 1.00 71.12 209 LYS A N 12
ATOM 14602 C CA . LYS A 1 42 ? 5.524 -7.259 -4.573 1.00 42.21 209 LYS A CA 12
ATOM 14603 C C . LYS A 1 42 ? 4.404 -7.778 -3.663 1.00 32.35 209 LYS A C 12
ATOM 14604 O O . LYS A 1 42 ? 4.416 -8.951 -3.287 1.00 33.23 209 LYS A O 12
ATOM 14623 N N . VAL A 1 43 ? 3.441 -6.892 -3.317 1.00 23.43 210 VAL A N 12
ATOM 14624 C CA . VAL A 1 43 ? 2.205 -7.263 -2.582 1.00 53.21 210 VAL A CA 12
ATOM 14625 C C . VAL A 1 43 ? 1.022 -6.398 -3.053 1.00 12.24 210 VAL A C 12
ATOM 14626 O O . VAL A 1 43 ? 1.222 -5.301 -3.577 1.00 70.12 210 VAL A O 12
ATOM 14639 N N . ARG A 1 44 ? -0.197 -6.905 -2.833 1.00 4.52 211 ARG A N 12
ATOM 14640 C CA . ARG A 1 44 ? -1.462 -6.216 -3.169 1.00 54.23 211 ARG A CA 12
ATOM 14641 C C . ARG A 1 44 ? -1.757 -5.071 -2.181 1.00 62.11 211 ARG A C 12
ATOM 14642 O O . ARG A 1 44 ? -1.331 -5.117 -1.032 1.00 41.24 211 ARG A O 12
ATOM 14663 N N . ALA A 1 45 ? -2.513 -4.076 -2.640 1.00 4.43 212 ALA A N 12
ATOM 14664 C CA . ALA A 1 45 ? -2.949 -2.930 -1.832 1.00 51.50 212 ALA A CA 12
ATOM 14665 C C . ALA A 1 45 ? -4.469 -2.722 -2.047 1.00 64.13 212 ALA A C 12
ATOM 14666 O O . ALA A 1 45 ? -4.898 -2.396 -3.153 1.00 72.34 212 ALA A O 12
ATOM 14673 N N . MET A 1 46 ? -5.272 -2.934 -0.985 1.00 32.55 213 MET A N 12
ATOM 14674 C CA . MET A 1 46 ? -6.750 -2.838 -1.046 1.00 61.33 213 MET A CA 12
ATOM 14675 C C . MET A 1 46 ? -7.220 -1.392 -1.339 1.00 5.33 213 MET A C 12
ATOM 14676 O O . MET A 1 46 ? -6.750 -0.431 -0.719 1.00 61.13 213 MET A O 12
ATOM 14690 N N . THR A 1 47 ? -8.134 -1.277 -2.316 1.00 72.44 214 THR A N 12
ATOM 14691 C CA . THR A 1 47 ? -8.784 -0.012 -2.715 1.00 41.42 214 THR A CA 12
ATOM 14692 C C . THR A 1 47 ? -10.316 -0.244 -2.785 1.00 43.21 214 THR A C 12
ATOM 14693 O O . THR A 1 47 ? -10.793 -1.287 -2.349 1.00 12.23 214 THR A O 12
ATOM 14704 N N . LEU A 1 48 ? -11.067 0.735 -3.316 1.00 32.11 215 LEU A N 12
ATOM 14705 C CA . LEU A 1 48 ? -12.542 0.660 -3.429 1.00 53.41 215 LEU A CA 12
ATOM 14706 C C . LEU A 1 48 ? -12.969 -0.549 -4.275 1.00 11.42 215 LEU A C 12
ATOM 14707 O O . LEU A 1 48 ? -13.492 -1.543 -3.764 1.00 40.11 215 LEU A O 12
ATOM 14723 N N . GLU A 1 49 ? -12.681 -0.431 -5.582 1.00 30.23 216 GLU A N 12
ATOM 14724 C CA . GLU A 1 49 ? -13.202 -1.331 -6.613 1.00 11.41 216 GLU A CA 12
ATOM 14725 C C . GLU A 1 49 ? -12.087 -2.200 -7.216 1.00 31.03 216 GLU A C 12
ATOM 14726 O O . GLU A 1 49 ? -12.281 -3.397 -7.434 1.00 0.53 216 GLU A O 12
ATOM 14738 N N . GLY A 1 50 ? -10.929 -1.578 -7.472 1.00 14.05 217 GLY A N 12
ATOM 14739 C CA . GLY A 1 50 ? -9.801 -2.244 -8.131 1.00 11.42 217 GLY A CA 12
ATOM 14740 C C . GLY A 1 50 ? -8.557 -2.200 -7.276 1.00 41.13 217 GLY A C 12
ATOM 14741 O O . GLY A 1 50 ? -8.097 -1.098 -6.946 1.00 12.43 217 GLY A O 12
ATOM 14745 N N . PRO A 1 51 ? -7.976 -3.374 -6.892 1.00 14.23 218 PRO A N 12
ATOM 14746 C CA . PRO A 1 51 ? -6.781 -3.410 -6.038 1.00 1.40 218 PRO A CA 12
ATOM 14747 C C . PRO A 1 51 ? -5.494 -3.010 -6.788 1.00 52.22 218 PRO A C 12
ATOM 14748 O O . PRO A 1 51 ? -5.377 -3.165 -8.009 1.00 52.13 218 PRO A O 12
ATOM 14759 N N . VAL A 1 52 ? -4.537 -2.527 -6.010 1.00 5.43 219 VAL A N 12
ATOM 14760 C CA . VAL A 1 52 ? -3.228 -2.056 -6.476 1.00 12.05 219 VAL A CA 12
ATOM 14761 C C . VAL A 1 52 ? -2.190 -3.156 -6.182 1.00 75.32 219 VAL A C 12
ATOM 14762 O O . VAL A 1 52 ? -2.499 -4.141 -5.504 1.00 3.33 219 VAL A O 12
ATOM 14775 N N . GLU A 1 53 ? -0.988 -3.016 -6.737 1.00 73.24 220 GLU A N 12
ATOM 14776 C CA . GLU A 1 53 ? 0.152 -3.877 -6.421 1.00 12.12 220 GLU A CA 12
ATOM 14777 C C . GLU A 1 53 ? 1.406 -2.985 -6.380 1.00 61.20 220 GLU A C 12
ATOM 14778 O O . GLU A 1 53 ? 1.600 -2.133 -7.262 1.00 11.11 220 GLU A O 12
ATOM 14790 N N . VAL A 1 54 ? 2.243 -3.169 -5.352 1.00 32.35 221 VAL A N 12
ATOM 14791 C CA . VAL A 1 54 ? 3.401 -2.309 -5.105 1.00 32.33 221 VAL A CA 12
ATOM 14792 C C . VAL A 1 54 ? 4.654 -3.156 -4.866 1.00 32.21 221 VAL A C 12
ATOM 14793 O O . VAL A 1 54 ? 4.584 -4.218 -4.229 1.00 53.13 221 VAL A O 12
ATOM 14806 N N . ALA A 1 55 ? 5.788 -2.690 -5.391 1.00 5.22 222 ALA A N 12
ATOM 14807 C CA . ALA A 1 55 ? 7.088 -3.296 -5.138 1.00 11.41 222 ALA A CA 12
ATOM 14808 C C . ALA A 1 55 ? 7.543 -2.952 -3.707 1.00 2.21 222 ALA A C 12
ATOM 14809 O O . ALA A 1 55 ? 7.672 -1.775 -3.361 1.00 44.33 222 ALA A O 12
ATOM 14816 N N . VAL A 1 56 ? 7.701 -3.978 -2.872 1.00 0.25 223 VAL A N 12
ATOM 14817 C CA . VAL A 1 56 ? 8.245 -3.829 -1.512 1.00 22.34 223 VAL A CA 12
ATOM 14818 C C . VAL A 1 56 ? 9.788 -3.709 -1.585 1.00 70.12 223 VAL A C 12
ATOM 14819 O O . VAL A 1 56 ? 10.416 -4.518 -2.270 1.00 62.25 223 VAL A O 12
ATOM 14832 N N . PRO A 1 57 ? 10.416 -2.664 -0.941 1.00 61.31 224 PRO A N 12
ATOM 14833 C CA . PRO A 1 57 ? 11.895 -2.553 -0.841 1.00 33.33 224 PRO A CA 12
ATOM 14834 C C . PRO A 1 57 ? 12.487 -3.631 0.108 1.00 32.44 224 PRO A C 12
ATOM 14835 O O . PRO A 1 57 ? 11.760 -4.176 0.955 1.00 43.35 224 PRO A O 12
ATOM 14846 N N . PRO A 1 58 ? 13.805 -3.984 -0.037 1.00 61.44 225 PRO A N 12
ATOM 14847 C CA . PRO A 1 58 ? 14.455 -4.985 0.832 1.00 42.11 225 PRO A CA 12
ATOM 14848 C C . PRO A 1 58 ? 14.516 -4.533 2.312 1.00 33.31 225 PRO A C 12
ATOM 14849 O O . PRO A 1 58 ? 14.887 -3.392 2.615 1.00 23.15 225 PRO A O 12
ATOM 14860 N N . ARG A 1 59 ? 14.139 -5.469 3.198 1.00 72.23 226 ARG A N 12
ATOM 14861 C CA . ARG A 1 59 ? 14.051 -5.292 4.654 1.00 1.30 226 ARG A CA 12
ATOM 14862 C C . ARG A 1 59 ? 13.171 -4.100 5.063 1.00 70.33 226 ARG A C 12
ATOM 14863 O O . ARG A 1 59 ? 13.657 -3.067 5.542 1.00 73.32 226 ARG A O 12
ATOM 14884 N N . THR A 1 60 ? 11.858 -4.256 4.814 1.00 71.44 227 THR A N 12
ATOM 14885 C CA . THR A 1 60 ? 10.829 -3.285 5.221 1.00 23.41 227 THR A CA 12
ATOM 14886 C C . THR A 1 60 ? 10.295 -3.595 6.637 1.00 62.54 227 THR A C 12
ATOM 14887 O O . THR A 1 60 ? 10.069 -4.755 6.985 1.00 74.12 227 THR A O 12
ATOM 14898 N N . GLN A 1 61 ? 10.105 -2.532 7.440 1.00 73.04 228 GLN A N 12
ATOM 14899 C CA . GLN A 1 61 ? 9.491 -2.610 8.785 1.00 60.13 228 GLN A CA 12
ATOM 14900 C C . GLN A 1 61 ? 8.042 -2.112 8.750 1.00 43.53 228 GLN A C 12
ATOM 14901 O O . GLN A 1 61 ? 7.691 -1.247 7.932 1.00 74.01 228 GLN A O 12
ATOM 14915 N N . ALA A 1 62 ? 7.220 -2.684 9.643 1.00 11.11 229 ALA A N 12
ATOM 14916 C CA . ALA A 1 62 ? 5.805 -2.311 9.795 1.00 65.25 229 ALA A CA 12
ATOM 14917 C C . ALA A 1 62 ? 5.668 -0.934 10.474 1.00 43.54 229 ALA A C 12
ATOM 14918 O O . ALA A 1 62 ? 6.573 -0.486 11.189 1.00 13.04 229 ALA A O 12
ATOM 14925 N N . GLY A 1 63 ? 4.539 -0.251 10.226 1.00 32.34 230 GLY A N 12
ATOM 14926 C CA . GLY A 1 63 ? 4.334 1.127 10.713 1.00 41.15 230 GLY A CA 12
ATOM 14927 C C . GLY A 1 63 ? 4.564 2.138 9.604 1.00 55.13 230 GLY A C 12
ATOM 14928 O O . GLY A 1 63 ? 4.165 3.299 9.712 1.00 32.01 230 GLY A O 12
ATOM 14932 N N . ARG 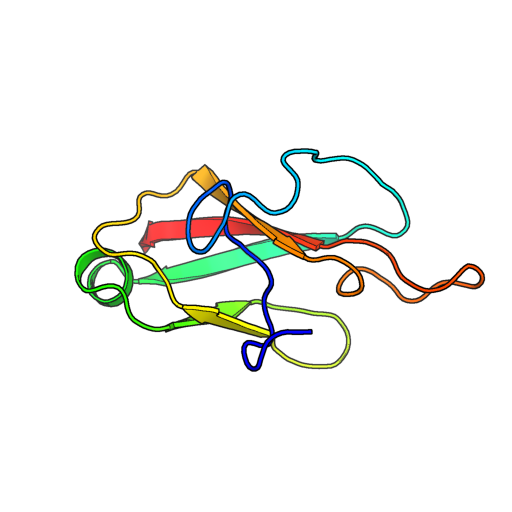A 1 64 ? 5.234 1.675 8.529 1.00 34.45 231 ARG A N 12
ATOM 14933 C CA . ARG A 1 64 ? 5.255 2.372 7.234 1.00 15.52 231 ARG A CA 12
ATOM 14934 C C . ARG A 1 64 ? 3.843 2.373 6.618 1.00 21.34 231 ARG A C 12
ATOM 14935 O O . ARG A 1 64 ? 2.947 1.687 7.120 1.00 2.21 231 ARG A O 12
ATOM 14956 N N . LYS A 1 65 ? 3.673 3.115 5.511 1.00 62.43 232 LYS A N 12
ATOM 14957 C CA . LYS A 1 65 ? 2.405 3.117 4.753 1.00 43.54 232 LYS A CA 12
ATOM 14958 C C . LYS A 1 65 ? 2.587 3.808 3.392 1.00 72.44 232 LYS A C 12
ATOM 14959 O O . LYS A 1 65 ? 3.464 4.675 3.245 1.00 73.23 232 LYS A O 12
ATOM 14978 N N . LEU A 1 66 ? 1.784 3.403 2.385 1.00 23.11 233 LEU A N 12
ATOM 14979 C CA . LEU A 1 66 ? 1.770 4.080 1.073 1.00 3.45 233 LEU A CA 12
ATOM 14980 C C . LEU A 1 66 ? 0.857 5.302 1.117 1.00 75.11 233 LEU A C 12
ATOM 14981 O O . LEU A 1 66 ? -0.120 5.336 1.887 1.00 21.11 233 LEU A O 12
ATOM 14997 N N . ARG A 1 67 ? 1.182 6.272 0.253 1.00 22.31 234 ARG A N 12
ATOM 14998 C CA . ARG A 1 67 ? 0.387 7.478 0.014 1.00 61.40 234 ARG A CA 12
ATOM 14999 C C . ARG A 1 67 ? 0.002 7.506 -1.482 1.00 71.32 234 ARG A C 12
ATOM 15000 O O . ARG A 1 67 ? 0.850 7.710 -2.360 1.00 42.45 234 ARG A O 12
ATOM 15021 N N . LEU A 1 68 ? -1.285 7.229 -1.760 1.00 45.11 235 LEU A N 12
ATOM 15022 C CA . LEU A 1 68 ? -1.823 7.121 -3.129 1.00 24.23 235 LEU A CA 12
ATOM 15023 C C . LEU A 1 68 ? -2.873 8.204 -3.355 1.00 22.30 235 LEU A C 12
ATOM 15024 O O . LEU A 1 68 ? -3.810 8.321 -2.579 1.00 74.41 235 LEU A O 12
ATOM 15040 N N . LYS A 1 69 ? -2.721 8.970 -4.437 1.00 5.14 236 LYS A N 12
ATOM 15041 C CA . LYS A 1 69 ? -3.653 10.057 -4.779 1.00 50.42 236 LYS A CA 12
ATOM 15042 C C . LYS A 1 69 ? -4.606 9.604 -5.874 1.00 4.42 236 LYS A C 12
ATOM 15043 O O . LYS A 1 69 ? -4.195 8.927 -6.825 1.00 41.23 236 LYS A O 12
ATOM 15062 N N . GLY A 1 70 ? -5.879 9.986 -5.715 1.00 44.21 237 GLY A N 12
ATOM 15063 C CA . GLY A 1 70 ? -6.941 9.616 -6.643 1.00 65.42 237 GLY A CA 12
ATOM 15064 C C . GLY A 1 70 ? -7.433 8.186 -6.452 1.00 54.43 237 GLY A C 12
ATOM 15065 O O . GLY A 1 70 ? -8.130 7.651 -7.310 1.00 15.13 237 GLY A O 12
ATOM 15069 N N . LYS A 1 71 ? -7.064 7.547 -5.324 1.00 72.44 238 LYS A N 12
ATOM 15070 C CA . LYS A 1 71 ? -7.454 6.152 -5.038 1.00 63.24 238 LYS A CA 12
ATOM 15071 C C . LYS A 1 71 ? -8.497 6.048 -3.913 1.00 0.12 238 LYS A C 12
ATOM 15072 O O . LYS A 1 71 ? -9.124 4.998 -3.759 1.00 34.31 238 LYS A O 12
ATOM 15091 N N . GLY A 1 72 ? -8.700 7.130 -3.150 1.00 72.23 239 GLY A N 12
ATOM 15092 C CA . GLY A 1 72 ? -9.769 7.178 -2.131 1.00 74.14 239 GLY A CA 12
ATOM 15093 C C . GLY A 1 72 ? -11.172 7.343 -2.729 1.00 0.54 239 GLY A C 12
ATOM 15094 O O . GLY A 1 72 ? -11.329 7.292 -3.957 1.00 73.24 239 GLY A O 12
ATOM 15098 N N . PHE A 1 73 ? -12.178 7.585 -1.854 1.00 24.51 240 PHE A N 12
ATOM 15099 C CA . PHE A 1 73 ? -13.608 7.673 -2.254 1.00 3.14 240 PHE A CA 12
ATOM 15100 C C . PHE A 1 73 ? -13.843 8.782 -3.310 1.00 24.10 240 PHE A C 12
ATOM 15101 O O . PHE A 1 73 ? -13.140 9.800 -3.293 1.00 21.11 240 PHE A O 12
ATOM 15118 N N . PRO A 1 74 ? -14.827 8.594 -4.260 1.00 2.35 241 PRO A N 12
ATOM 15119 C CA . PRO A 1 74 ? -15.105 9.580 -5.331 1.00 34.33 241 PRO A CA 12
ATOM 15120 C C . PRO A 1 74 ? -15.600 10.924 -4.760 1.00 3.20 241 PRO A C 12
ATOM 15121 O O . PRO A 1 74 ? -16.424 10.953 -3.841 1.00 74.40 241 PRO A O 12
ATOM 15132 N N . GLY A 1 75 ? -15.083 12.009 -5.335 1.00 5.21 242 GLY A N 12
ATOM 15133 C CA . GLY A 1 75 ? -15.357 13.377 -4.877 1.00 4.21 242 GLY A CA 12
ATOM 15134 C C . GLY A 1 75 ? -15.693 14.345 -6.009 1.00 64.10 242 GLY A C 12
ATOM 15135 O O . GLY A 1 75 ? -15.581 13.975 -7.178 1.00 24.14 242 GLY A O 12
ATOM 15139 N N . PRO A 1 76 ? -16.066 15.626 -5.697 1.00 14.11 243 PRO A N 12
ATOM 15140 C CA . PRO A 1 76 ? -16.434 16.637 -6.721 1.00 12.10 243 PRO A CA 12
ATOM 15141 C C . PRO A 1 76 ? -15.210 17.114 -7.542 1.00 12.20 243 PRO A C 12
ATOM 15142 O O . PRO A 1 76 ? -15.347 17.495 -8.707 1.00 62.54 243 PRO A O 12
ATOM 15153 N N . ALA A 1 77 ? -14.014 17.075 -6.920 1.00 60.13 244 ALA A N 12
ATOM 15154 C CA . ALA A 1 77 ? -12.734 17.408 -7.584 1.00 44.34 244 ALA A CA 12
ATOM 15155 C C . ALA A 1 77 ? -12.016 16.126 -8.076 1.00 53.44 244 ALA A C 12
ATOM 15156 O O . ALA A 1 77 ? -10.795 16.114 -8.266 1.00 4.55 244 ALA A O 12
ATOM 15163 N N . GLY A 1 78 ? -12.793 15.048 -8.289 1.00 63.14 245 GLY A N 12
ATOM 15164 C CA . GLY A 1 78 ? -12.269 13.794 -8.832 1.00 2.35 245 GLY A CA 12
ATOM 15165 C C . GLY A 1 78 ? -12.433 12.652 -7.849 1.00 20.52 245 GLY A C 12
ATOM 15166 O O . GLY A 1 78 ? -13.498 12.036 -7.794 1.00 74.22 245 GLY A O 12
ATOM 15170 N N . ARG A 1 79 ? -11.367 12.368 -7.069 1.00 21.04 246 ARG A N 12
ATOM 15171 C CA . ARG A 1 79 ? -11.312 11.250 -6.089 1.00 63.32 246 ARG A CA 12
ATOM 15172 C C . ARG A 1 79 ? -10.411 11.643 -4.904 1.00 22.33 246 ARG A C 12
ATOM 15173 O O . ARG A 1 79 ? -9.658 12.625 -4.989 1.00 32.51 246 ARG A O 12
ATOM 15194 N N . GLY A 1 80 ? -10.505 10.867 -3.805 1.00 42.31 247 GLY A N 12
ATOM 15195 C CA . GLY A 1 80 ? -9.715 11.112 -2.596 1.00 55.23 247 GLY A CA 12
ATOM 15196 C C . GLY A 1 80 ? -8.392 10.371 -2.593 1.00 11.31 247 GLY A C 12
ATOM 15197 O O . GLY A 1 80 ? -7.888 9.996 -3.651 1.00 40.41 247 GLY A O 12
ATOM 15201 N N . ASP A 1 81 ? -7.848 10.102 -1.402 1.00 44.31 248 ASP A N 12
ATOM 15202 C CA . ASP A 1 81 ? -6.526 9.462 -1.250 1.00 42.04 248 ASP A CA 12
ATOM 15203 C C . ASP A 1 81 ? -6.580 8.228 -0.343 1.00 1.11 248 ASP A C 12
ATOM 15204 O O . ASP A 1 81 ? -7.533 8.013 0.414 1.00 1.23 248 ASP A O 12
ATOM 15213 N N . LEU A 1 82 ? -5.520 7.431 -0.449 1.00 34.24 249 LEU A N 12
ATOM 15214 C CA . LEU A 1 82 ? -5.397 6.106 0.160 1.00 11.30 249 LEU A CA 12
ATOM 15215 C C . LEU A 1 82 ? -4.063 6.005 0.915 1.00 25.33 249 LEU A C 12
ATOM 15216 O O . LEU A 1 82 ? -2.985 5.989 0.302 1.00 0.42 249 LEU A O 12
ATOM 15232 N N . TYR A 1 83 ? -4.150 5.977 2.254 1.00 44.40 250 TYR A N 12
ATOM 15233 C CA . TYR A 1 83 ? -3.001 5.766 3.142 1.00 30.21 250 TYR A CA 12
ATOM 15234 C C . TYR A 1 83 ? -3.105 4.359 3.743 1.00 73.01 250 TYR A C 12
ATOM 15235 O O . TYR A 1 83 ? -3.996 4.092 4.562 1.00 63.43 250 TYR A O 12
ATOM 15253 N N . LEU A 1 84 ? -2.211 3.439 3.335 1.00 71.35 251 LEU A N 12
ATOM 15254 C CA . LEU A 1 84 ? -2.371 2.008 3.703 1.00 64.42 251 LEU A CA 12
ATOM 15255 C C . LEU A 1 84 ? -1.175 1.464 4.507 1.00 21.22 251 LEU A C 12
ATOM 15256 O O . LEU A 1 84 ? -0.067 1.371 4.003 1.00 22.12 251 LEU A O 12
ATOM 15272 N N . GLU A 1 85 ? -1.444 1.101 5.770 1.00 14.55 252 GLU A N 12
ATOM 15273 C CA . GLU A 1 85 ? -0.432 0.720 6.763 1.00 2.13 252 GLU A CA 12
ATOM 15274 C C . GLU A 1 85 ? 0.245 -0.622 6.436 1.00 3.32 252 GLU A C 12
ATOM 15275 O O . GLU A 1 85 ? -0.385 -1.679 6.496 1.00 12.21 252 GLU A O 12
ATOM 15287 N N . VAL A 1 86 ? 1.543 -0.537 6.123 1.00 34.12 253 VAL A N 12
ATOM 15288 C CA . VAL A 1 86 ? 2.419 -1.686 5.901 1.00 2.44 253 VAL A CA 12
ATOM 15289 C C . VAL A 1 86 ? 2.570 -2.513 7.181 1.00 63.35 253 VAL A C 12
ATOM 15290 O O . VAL A 1 86 ? 2.906 -1.974 8.248 1.00 51.23 253 VAL A O 12
ATOM 15303 N N . ARG A 1 87 ? 2.307 -3.814 7.045 1.00 32.15 254 ARG A N 12
ATOM 15304 C CA . ARG A 1 87 ? 2.367 -4.787 8.111 1.00 42.40 254 ARG A CA 12
ATOM 15305 C C . ARG A 1 87 ? 3.280 -5.936 7.678 1.00 61.30 254 ARG A C 12
ATOM 15306 O O . ARG A 1 87 ? 3.120 -6.466 6.577 1.00 61.33 254 ARG A O 12
ATOM 15327 N N . ILE A 1 88 ? 4.243 -6.296 8.541 1.00 33.45 255 ILE A N 12
ATOM 15328 C CA . ILE A 1 88 ? 5.179 -7.399 8.287 1.00 32.43 255 ILE A CA 12
ATOM 15329 C C . ILE A 1 88 ? 4.686 -8.633 9.046 1.00 74.11 255 ILE A C 12
ATOM 15330 O O . ILE A 1 88 ? 4.757 -8.691 10.280 1.00 62.30 255 ILE A O 12
ATOM 15346 N N . THR A 1 89 ? 4.166 -9.591 8.280 1.00 74.13 256 THR A N 12
ATOM 15347 C CA . THR A 1 89 ? 3.438 -10.749 8.791 1.00 14.40 256 THR A CA 12
ATOM 15348 C C . THR A 1 89 ? 3.592 -11.931 7.785 1.00 64.22 256 THR A C 12
ATOM 15349 O O . THR A 1 89 ? 4.699 -12.517 7.734 1.00 3.02 256 THR A O 12
ATOM 15361 N N . MET A 1 1 ? -0.505 6.533 -11.767 1.00 62.15 168 MET A N 13
ATOM 15362 C CA . MET A 1 1 ? -0.085 7.425 -12.875 1.00 74.24 168 MET A CA 13
ATOM 15363 C C . MET A 1 1 ? 0.886 6.692 -13.825 1.00 53.15 168 MET A C 13
ATOM 15364 O O . MET A 1 1 ? 0.596 6.520 -15.015 1.00 63.03 168 MET A O 13
ATOM 15380 N N . GLU A 1 2 ? 2.036 6.252 -13.274 1.00 63.33 169 GLU A N 13
ATOM 15381 C CA . GLU A 1 2 ? 3.105 5.568 -14.042 1.00 22.30 169 GLU A CA 13
ATOM 15382 C C . GLU A 1 2 ? 2.794 4.057 -14.225 1.00 10.40 169 GLU A C 13
ATOM 15383 O O . GLU A 1 2 ? 1.628 3.649 -14.130 1.00 10.11 169 GLU A O 13
ATOM 15395 N N . THR A 1 3 ? 3.844 3.249 -14.536 1.00 13.11 170 THR A N 13
ATOM 15396 C CA . THR A 1 3 ? 3.725 1.797 -14.790 1.00 32.51 170 THR A CA 13
ATOM 15397 C C . THR A 1 3 ? 3.095 1.050 -13.592 1.00 55.30 170 THR A C 13
ATOM 15398 O O . THR A 1 3 ? 2.147 0.266 -13.766 1.00 4.33 170 THR A O 13
ATOM 15409 N N . ALA A 1 4 ? 3.633 1.304 -12.385 1.00 3.14 171 ALA A N 13
ATOM 15410 C CA . ALA A 1 4 ? 3.073 0.778 -11.132 1.00 61.31 171 ALA A CA 13
ATOM 15411 C C . ALA A 1 4 ? 1.706 1.420 -10.861 1.00 21.52 171 ALA A C 13
ATOM 15412 O O . ALA A 1 4 ? 1.519 2.618 -11.109 1.00 51.34 171 ALA A O 13
ATOM 15419 N N . THR A 1 5 ? 0.761 0.603 -10.377 1.00 4.43 172 THR A N 13
ATOM 15420 C CA . THR A 1 5 ? -0.576 1.056 -9.969 1.00 62.22 172 THR A CA 13
ATOM 15421 C C . THR A 1 5 ? -0.467 1.918 -8.685 1.00 45.14 172 THR A C 13
ATOM 15422 O O . THR A 1 5 ? -1.309 2.786 -8.416 1.00 0.22 172 THR A O 13
ATOM 15433 N N . ALA A 1 6 ? 0.606 1.662 -7.912 1.00 32.11 173 ALA A N 13
ATOM 15434 C CA . ALA A 1 6 ? 0.958 2.437 -6.715 1.00 10.24 173 ALA A CA 13
ATOM 15435 C C . ALA A 1 6 ? 1.866 3.625 -7.071 1.00 3.21 173 ALA A C 13
ATOM 15436 O O . ALA A 1 6 ? 2.639 3.557 -8.039 1.00 55.22 173 ALA A O 13
ATOM 15443 N N . GLY A 1 7 ? 1.740 4.709 -6.282 1.00 1.13 174 GLY A N 13
ATOM 15444 C CA . GLY A 1 7 ? 2.657 5.844 -6.345 1.00 2.14 174 GLY A CA 13
ATOM 15445 C C . GLY A 1 7 ? 4.034 5.476 -5.809 1.00 12.54 174 GLY A C 13
ATOM 15446 O O . GLY A 1 7 ? 4.909 5.030 -6.559 1.00 64.23 174 GLY A O 13
ATOM 15450 N N . GLU A 1 8 ? 4.206 5.656 -4.499 1.00 12.51 175 GLU A N 13
ATOM 15451 C CA . GLU A 1 8 ? 5.423 5.266 -3.770 1.00 54.51 175 GLU A CA 13
ATOM 15452 C C . GLU A 1 8 ? 5.061 4.758 -2.367 1.00 72.24 175 GLU A C 13
ATOM 15453 O O . GLU A 1 8 ? 3.872 4.685 -2.004 1.00 52.41 175 GLU A O 13
ATOM 15465 N N . TRP A 1 9 ? 6.103 4.403 -1.591 1.00 34.22 176 TRP A N 13
ATOM 15466 C CA . TRP A 1 9 ? 5.984 4.132 -0.152 1.00 30.41 176 TRP A CA 13
ATOM 15467 C C . TRP A 1 9 ? 5.970 5.460 0.623 1.00 31.43 176 TRP A C 13
ATOM 15468 O O . TRP A 1 9 ? 4.905 6.084 0.775 1.00 42.23 176 TRP A O 13
ATOM 15489 N N . GLN A 1 10 ? 7.166 5.907 1.046 1.00 23.34 177 GLN A N 13
ATOM 15490 C CA . GLN A 1 10 ? 7.345 7.085 1.885 1.00 70.34 177 GLN A CA 13
ATOM 15491 C C . GLN A 1 10 ? 8.857 7.350 2.049 1.00 52.35 177 GLN A C 13
ATOM 15492 O O . GLN A 1 10 ? 9.487 6.929 3.019 1.00 4.42 177 GLN A O 13
ATOM 15506 N N . GLY A 1 11 ? 9.453 7.991 1.028 1.00 4.34 178 GLY A N 13
ATOM 15507 C CA . GLY A 1 11 ? 10.849 8.442 1.092 1.00 3.32 178 GLY A CA 13
ATOM 15508 C C . GLY A 1 11 ? 10.964 9.729 1.892 1.00 32.13 178 GLY A C 13
ATOM 15509 O O . GLY A 1 11 ? 11.322 10.786 1.353 1.00 44.25 178 GLY A O 13
ATOM 15513 N N . LYS A 1 12 ? 10.634 9.637 3.193 1.00 33.32 179 LYS A N 13
ATOM 15514 C CA . LYS A 1 12 ? 10.459 10.801 4.075 1.00 30.34 179 LYS A CA 13
ATOM 15515 C C . LYS A 1 12 ? 11.512 10.828 5.197 1.00 33.44 179 LYS A C 13
ATOM 15516 O O . LYS A 1 12 ? 11.445 11.691 6.081 1.00 20.12 179 LYS A O 13
ATOM 15535 N N . GLY A 1 13 ? 12.475 9.885 5.158 1.00 71.12 180 GLY A N 13
ATOM 15536 C CA . GLY A 1 13 ? 13.549 9.815 6.153 1.00 2.10 180 GLY A CA 13
ATOM 15537 C C . GLY A 1 13 ? 13.119 9.122 7.445 1.00 72.33 180 GLY A C 13
ATOM 15538 O O . GLY A 1 13 ? 13.539 7.994 7.721 1.00 13.53 180 GLY A O 13
ATOM 15542 N N . SER A 1 14 ? 12.274 9.812 8.231 1.00 24.22 181 SER A N 13
ATOM 15543 C CA . SER A 1 14 ? 11.712 9.299 9.503 1.00 4.22 181 SER A CA 13
ATOM 15544 C C . SER A 1 14 ? 10.485 8.403 9.230 1.00 71.41 181 SER A C 13
ATOM 15545 O O . SER A 1 14 ? 9.391 8.631 9.767 1.00 24.33 181 SER A O 13
ATOM 15553 N N . GLY A 1 15 ? 10.700 7.358 8.411 1.00 64.11 182 GLY A N 13
ATOM 15554 C CA . GLY A 1 15 ? 9.612 6.554 7.870 1.00 31.34 182 GLY A CA 13
ATOM 15555 C C . GLY A 1 15 ? 8.740 7.381 6.936 1.00 51.14 182 GLY A C 13
ATOM 15556 O O . GLY A 1 15 ? 9.056 7.530 5.749 1.00 71.33 182 GLY A O 13
ATOM 15560 N N . GLY A 1 16 ? 7.682 7.982 7.508 1.00 21.25 183 GLY A N 13
ATOM 15561 C CA . GLY A 1 16 ? 6.720 8.794 6.757 1.00 12.05 183 GLY A CA 13
ATOM 15562 C C . GLY A 1 16 ? 5.282 8.445 7.087 1.00 13.35 183 GLY A C 13
ATOM 15563 O O . GLY A 1 16 ? 4.363 8.840 6.354 1.00 64.14 183 GLY A O 13
ATOM 15567 N N . SER A 1 17 ? 5.091 7.669 8.176 1.00 2.41 184 SER A N 13
ATOM 15568 C CA . SER A 1 17 ? 3.775 7.281 8.676 1.00 41.15 184 SER A CA 13
ATOM 15569 C C . SER A 1 17 ? 3.012 8.533 9.163 1.00 64.52 184 SER A C 13
ATOM 15570 O O . SER A 1 17 ? 3.313 9.084 10.235 1.00 62.04 184 SER A O 13
ATOM 15578 N N . GLY A 1 18 ? 2.074 8.997 8.329 1.00 3.12 185 GLY A N 13
ATOM 15579 C CA . GLY A 1 18 ? 1.269 10.183 8.609 1.00 14.24 185 GLY A CA 13
ATOM 15580 C C . GLY A 1 18 ? 0.013 10.217 7.761 1.00 64.23 185 GLY A C 13
ATOM 15581 O O . GLY A 1 18 ? -0.280 9.251 7.041 1.00 73.31 185 GLY A O 13
ATOM 15585 N N . GLY A 1 19 ? -0.724 11.336 7.836 1.00 12.44 186 GLY A N 13
ATOM 15586 C CA . GLY A 1 19 ? -1.999 11.475 7.143 1.00 10.11 186 GLY A CA 13
ATOM 15587 C C . GLY A 1 19 ? -3.057 10.543 7.715 1.00 71.11 186 GLY A C 13
ATOM 15588 O O . GLY A 1 19 ? -3.636 9.740 6.992 1.00 1.03 186 GLY A O 13
ATOM 15592 N N . SER A 1 20 ? -3.285 10.633 9.039 1.00 20.42 187 SER A N 13
ATOM 15593 C CA . SER A 1 20 ? -4.295 9.811 9.742 1.00 33.41 187 SER A CA 13
ATOM 15594 C C . SER A 1 20 ? -5.723 10.139 9.233 1.00 21.14 187 SER A C 13
ATOM 15595 O O . SER A 1 20 ? -6.599 9.263 9.170 1.00 55.32 187 SER A O 13
ATOM 15603 N N . GLY A 1 21 ? -5.917 11.419 8.864 1.00 74.42 188 GLY A N 13
ATOM 15604 C CA . GLY A 1 21 ? -7.149 11.904 8.247 1.00 72.20 188 GLY A CA 13
ATOM 15605 C C . GLY A 1 21 ? -6.870 13.073 7.306 1.00 34.03 188 GLY A C 13
ATOM 15606 O O . GLY A 1 21 ? -5.938 13.854 7.548 1.00 11.13 188 GLY A O 13
ATOM 15610 N N . GLY A 1 22 ? -7.666 13.188 6.233 1.00 11.32 189 GLY A N 13
ATOM 15611 C CA . GLY A 1 22 ? -7.521 14.263 5.248 1.00 23.53 189 GLY A CA 13
ATOM 15612 C C . GLY A 1 22 ? -8.861 14.616 4.613 1.00 41.22 189 GLY A C 13
ATOM 15613 O O . GLY A 1 22 ? -9.704 15.254 5.256 1.00 41.14 189 GLY A O 13
ATOM 15617 N N . SER A 1 23 ? -9.079 14.151 3.373 1.00 74.01 190 SER A N 13
ATOM 15618 C CA . SER A 1 23 ? -10.303 14.437 2.598 1.00 71.03 190 SER A CA 13
ATOM 15619 C C . SER A 1 23 ? -10.561 13.298 1.598 1.00 34.44 190 SER A C 13
ATOM 15620 O O . SER A 1 23 ? -9.700 13.023 0.752 1.00 0.44 190 SER A O 13
ATOM 15628 N N . GLN A 1 24 ? -11.733 12.613 1.736 1.00 22.15 191 GLN A N 13
ATOM 15629 C CA . GLN A 1 24 ? -12.143 11.461 0.875 1.00 72.34 191 GLN A CA 13
ATOM 15630 C C . GLN A 1 24 ? -11.160 10.270 0.995 1.00 14.43 191 GLN A C 13
ATOM 15631 O O . GLN A 1 24 ? -11.213 9.307 0.207 1.00 52.13 191 GLN A O 13
ATOM 15645 N N . ASP A 1 25 ? -10.298 10.352 2.015 1.00 32.54 192 ASP A N 13
ATOM 15646 C CA . ASP A 1 25 ? -9.148 9.470 2.199 1.00 72.25 192 ASP A CA 13
ATOM 15647 C C . ASP A 1 25 ? -9.567 8.170 2.880 1.00 2.33 192 ASP A C 13
ATOM 15648 O O . ASP A 1 25 ? -10.540 8.144 3.646 1.00 21.23 192 ASP A O 13
ATOM 15657 N N . LEU A 1 26 ? -8.833 7.093 2.589 1.00 65.10 193 LEU A N 13
ATOM 15658 C CA . LEU A 1 26 ? -9.071 5.771 3.194 1.00 73.20 193 LEU A CA 13
ATOM 15659 C C . LEU A 1 26 ? -7.861 5.340 4.017 1.00 5.14 193 LEU A C 13
ATOM 15660 O O . LEU A 1 26 ? -6.722 5.525 3.591 1.00 14.10 193 LEU A O 13
ATOM 15676 N N . TYR A 1 27 ? -8.126 4.780 5.211 1.00 51.31 194 TYR A N 13
ATOM 15677 C CA . TYR A 1 27 ? -7.101 4.125 6.019 1.00 53.44 194 TYR A CA 13
ATOM 15678 C C . TYR A 1 27 ? -7.283 2.608 5.875 1.00 30.41 194 TYR A C 13
ATOM 15679 O O . TYR A 1 27 ? -8.261 2.037 6.372 1.00 40.32 194 TYR A O 13
ATOM 15697 N N . ALA A 1 28 ? -6.341 1.986 5.164 1.00 64.12 195 ALA A N 13
ATOM 15698 C CA . ALA A 1 28 ? -6.328 0.538 4.884 1.00 3.14 195 ALA A CA 13
ATOM 15699 C C . ALA A 1 28 ? -5.040 -0.078 5.458 1.00 74.11 195 ALA A C 13
ATOM 15700 O O . ALA A 1 28 ? -4.319 0.573 6.225 1.00 65.34 195 ALA A O 13
ATOM 15707 N N . THR A 1 29 ? -4.793 -1.354 5.150 1.00 62.01 196 THR A N 13
ATOM 15708 C CA . THR A 1 29 ? -3.582 -2.080 5.580 1.00 12.23 196 THR A CA 13
ATOM 15709 C C . THR A 1 29 ? -2.852 -2.677 4.350 1.00 55.12 196 THR A C 13
ATOM 15710 O O . THR A 1 29 ? -3.504 -3.167 3.413 1.00 24.13 196 THR A O 13
ATOM 15721 N N . LEU A 1 30 ? -1.503 -2.601 4.349 1.00 30.31 197 LEU A N 13
ATOM 15722 C CA . LEU A 1 30 ? -0.652 -3.302 3.365 1.00 64.23 197 LEU A CA 13
ATOM 15723 C C . LEU A 1 30 ? -0.156 -4.608 3.989 1.00 43.04 197 LEU A C 13
ATOM 15724 O O . LEU A 1 30 ? 0.707 -4.581 4.876 1.00 72.50 197 LEU A O 13
ATOM 15740 N N . ASP A 1 31 ? -0.716 -5.737 3.557 1.00 34.32 198 ASP A N 13
ATOM 15741 C CA . ASP A 1 31 ? -0.313 -7.055 4.063 1.00 3.21 198 ASP A CA 13
ATOM 15742 C C . ASP A 1 31 ? 0.874 -7.562 3.242 1.00 22.34 198 ASP A C 13
ATOM 15743 O O . ASP A 1 31 ? 0.717 -8.010 2.098 1.00 72.33 198 ASP A O 13
ATOM 15752 N N . VAL A 1 32 ? 2.072 -7.436 3.825 1.00 4.41 199 VAL A N 13
ATOM 15753 C CA . VAL A 1 32 ? 3.330 -7.890 3.212 1.00 65.03 199 VAL A CA 13
ATOM 15754 C C . VAL A 1 32 ? 3.981 -8.950 4.112 1.00 42.31 199 VAL A C 13
ATOM 15755 O O . VAL A 1 32 ? 4.395 -8.631 5.222 1.00 42.52 199 VAL A O 13
ATOM 15768 N N . PRO A 1 33 ? 4.079 -10.238 3.648 1.00 64.55 200 PRO A N 13
ATOM 15769 C CA . PRO A 1 33 ? 4.717 -11.302 4.436 1.00 64.33 200 PRO A CA 13
ATOM 15770 C C . PRO A 1 33 ? 6.224 -11.039 4.602 1.00 22.02 200 PRO A C 13
ATOM 15771 O O . PRO A 1 33 ? 6.857 -10.460 3.703 1.00 14.40 200 PRO A O 13
ATOM 15782 N N . ALA A 1 34 ? 6.759 -11.435 5.779 1.00 22.34 201 ALA A N 13
ATOM 15783 C CA . ALA A 1 34 ? 8.183 -11.264 6.149 1.00 71.34 201 ALA A CA 13
ATOM 15784 C C . ALA A 1 34 ? 9.174 -11.641 5.008 1.00 71.33 201 ALA A C 13
ATOM 15785 O O . ALA A 1 34 ? 10.093 -10.858 4.756 1.00 15.32 201 ALA A O 13
ATOM 15792 N N . PRO A 1 35 ? 9.028 -12.834 4.305 1.00 75.32 202 PRO A N 13
ATOM 15793 C CA . PRO A 1 35 ? 9.910 -13.185 3.156 1.00 50.35 202 PRO A CA 13
ATOM 15794 C C . PRO A 1 35 ? 9.952 -12.104 2.038 1.00 41.34 202 PRO A C 13
ATOM 15795 O O . PRO A 1 35 ? 11.043 -11.707 1.609 1.00 41.05 202 PRO A O 13
ATOM 15806 N N . ILE A 1 36 ? 8.761 -11.616 1.607 1.00 64.52 203 ILE A N 13
ATOM 15807 C CA . ILE A 1 36 ? 8.649 -10.556 0.569 1.00 2.32 203 ILE A CA 13
ATOM 15808 C C . ILE A 1 36 ? 9.237 -9.227 1.089 1.00 0.14 203 ILE A C 13
ATOM 15809 O O . ILE A 1 36 ? 9.833 -8.464 0.322 1.00 34.20 203 ILE A O 13
ATOM 15825 N N . ALA A 1 37 ? 9.085 -8.984 2.404 1.00 2.20 204 ALA A N 13
ATOM 15826 C CA . ALA A 1 37 ? 9.605 -7.775 3.058 1.00 13.54 204 ALA A CA 13
ATOM 15827 C C . ALA A 1 37 ? 11.142 -7.734 3.008 1.00 53.52 204 ALA A C 13
ATOM 15828 O O . ALA A 1 37 ? 11.720 -6.692 2.698 1.00 74.23 204 ALA A O 13
ATOM 15835 N N . VAL A 1 38 ? 11.771 -8.895 3.285 1.00 33.31 205 VAL A N 13
ATOM 15836 C CA . VAL A 1 38 ? 13.236 -9.047 3.382 1.00 2.42 205 VAL A CA 13
ATOM 15837 C C . VAL A 1 38 ? 13.914 -8.985 1.998 1.00 74.10 205 VAL A C 13
ATOM 15838 O O . VAL A 1 38 ? 14.901 -8.255 1.828 1.00 62.20 205 VAL A O 13
ATOM 15851 N N . VAL A 1 39 ? 13.359 -9.705 1.006 1.00 23.30 206 VAL A N 13
ATOM 15852 C CA . VAL A 1 39 ? 13.936 -9.738 -0.360 1.00 53.42 206 VAL A CA 13
ATOM 15853 C C . VAL A 1 39 ? 13.576 -8.447 -1.123 1.00 13.02 206 VAL A C 13
ATOM 15854 O O . VAL A 1 39 ? 14.354 -7.970 -1.964 1.00 73.21 206 VAL A O 13
ATOM 15867 N N . GLY A 1 40 ? 12.415 -7.867 -0.778 1.00 43.41 207 GLY A N 13
ATOM 15868 C CA . GLY A 1 40 ? 11.886 -6.706 -1.471 1.00 45.25 207 GLY A CA 13
ATOM 15869 C C . GLY A 1 40 ? 11.183 -7.102 -2.763 1.00 2.25 207 GLY A C 13
ATOM 15870 O O . GLY A 1 40 ? 11.713 -6.882 -3.860 1.00 70.44 207 GLY A O 13
ATOM 15874 N N . GLY A 1 41 ? 9.985 -7.702 -2.620 1.00 13.10 208 GLY A N 13
ATOM 15875 C CA . GLY A 1 41 ? 9.211 -8.211 -3.759 1.00 62.43 208 GLY A CA 13
ATOM 15876 C C . GLY A 1 41 ? 8.051 -7.292 -4.133 1.00 21.15 208 GLY A C 13
ATOM 15877 O O . GLY A 1 41 ? 8.252 -6.092 -4.335 1.00 74.21 208 GLY A O 13
ATOM 15881 N N . LYS A 1 42 ? 6.833 -7.853 -4.217 1.00 1.24 209 LYS A N 13
ATOM 15882 C CA . LYS A 1 42 ? 5.608 -7.103 -4.568 1.00 2.33 209 LYS A CA 13
ATOM 15883 C C . LYS A 1 42 ? 4.424 -7.647 -3.772 1.00 61.33 209 LYS A C 13
ATOM 15884 O O . LYS A 1 42 ? 4.276 -8.869 -3.634 1.00 35.42 209 LYS A O 13
ATOM 15903 N N . VAL A 1 43 ? 3.579 -6.735 -3.256 1.00 55.50 210 VAL A N 13
ATOM 15904 C CA . VAL A 1 43 ? 2.343 -7.106 -2.530 1.00 31.01 210 VAL A CA 13
ATOM 15905 C C . VAL A 1 43 ? 1.174 -6.217 -2.945 1.00 54.24 210 VAL A C 13
ATOM 15906 O O . VAL A 1 43 ? 1.365 -5.073 -3.378 1.00 24.24 210 VAL A O 13
ATOM 15919 N N . ARG A 1 44 ? -0.032 -6.765 -2.778 1.00 14.22 211 ARG A N 13
ATOM 15920 C CA . ARG A 1 44 ? -1.288 -6.099 -3.113 1.00 12.34 211 ARG A CA 13
ATOM 15921 C C . ARG A 1 44 ? -1.654 -5.039 -2.059 1.00 64.14 211 ARG A C 13
ATOM 15922 O O . ARG A 1 44 ? -1.449 -5.244 -0.858 1.00 1.23 211 ARG A O 13
ATOM 15943 N N . ALA A 1 45 ? -2.221 -3.934 -2.544 1.00 70.23 212 ALA A N 13
ATOM 15944 C CA . ALA A 1 45 ? -2.776 -2.853 -1.732 1.00 71.20 212 ALA A CA 13
ATOM 15945 C C . ALA A 1 45 ? -4.300 -2.812 -1.958 1.00 21.43 212 ALA A C 13
ATOM 15946 O O . ALA A 1 45 ? -4.757 -2.620 -3.097 1.00 22.24 212 ALA A O 13
ATOM 15953 N N . MET A 1 46 ? -5.067 -3.052 -0.877 1.00 63.41 213 MET A N 13
ATOM 15954 C CA . MET A 1 46 ? -6.545 -3.042 -0.892 1.00 52.45 213 MET A CA 13
ATOM 15955 C C . MET A 1 46 ? -7.100 -1.636 -1.234 1.00 63.31 213 MET A C 13
ATOM 15956 O O . MET A 1 46 ? -6.804 -0.656 -0.545 1.00 71.15 213 MET A O 13
ATOM 15970 N N . THR A 1 47 ? -7.887 -1.577 -2.331 1.00 22.31 214 THR A N 13
ATOM 15971 C CA . THR A 1 47 ? -8.510 -0.341 -2.868 1.00 4.20 214 THR A CA 13
ATOM 15972 C C . THR A 1 47 ? -10.047 -0.531 -2.965 1.00 71.31 214 THR A C 13
ATOM 15973 O O . THR A 1 47 ? -10.585 -1.528 -2.476 1.00 44.21 214 THR A O 13
ATOM 15984 N N . LEU A 1 48 ? -10.728 0.437 -3.604 1.00 11.35 215 LEU A N 13
ATOM 15985 C CA . LEU A 1 48 ? -12.199 0.487 -3.725 1.00 62.21 215 LEU A CA 13
ATOM 15986 C C . LEU A 1 48 ? -12.763 -0.755 -4.443 1.00 50.12 215 LEU A C 13
ATOM 15987 O O . LEU A 1 48 ? -13.423 -1.605 -3.844 1.00 73.52 215 LEU A O 13
ATOM 16003 N N . GLU A 1 49 ? -12.460 -0.813 -5.754 1.00 31.42 216 GLU A N 13
ATOM 16004 C CA . GLU A 1 49 ? -13.108 -1.718 -6.722 1.00 5.43 216 GLU A CA 13
ATOM 16005 C C . GLU A 1 49 ? -12.119 -2.761 -7.265 1.00 62.03 216 GLU A C 13
ATOM 16006 O O . GLU A 1 49 ? -12.454 -3.943 -7.409 1.00 15.20 216 GLU A O 13
ATOM 16018 N N . GLY A 1 50 ? -10.901 -2.293 -7.563 1.00 20.04 217 GLY A N 13
ATOM 16019 C CA . GLY A 1 50 ? -9.823 -3.144 -8.069 1.00 32.03 217 GLY A CA 13
ATOM 16020 C C . GLY A 1 50 ? -8.631 -3.134 -7.131 1.00 4.21 217 GLY A C 13
ATOM 16021 O O . GLY A 1 50 ? -8.589 -2.307 -6.217 1.00 63.53 217 GLY A O 13
ATOM 16025 N N . PRO A 1 51 ? -7.650 -4.058 -7.300 1.00 33.04 218 PRO A N 13
ATOM 16026 C CA . PRO A 1 51 ? -6.427 -4.053 -6.485 1.00 11.00 218 PRO A CA 13
ATOM 16027 C C . PRO A 1 51 ? -5.330 -3.119 -7.040 1.00 42.22 218 PRO A C 13
ATOM 16028 O O . PRO A 1 51 ? -5.293 -2.793 -8.233 1.00 41.32 218 PRO A O 13
ATOM 16039 N N . VAL A 1 52 ? -4.467 -2.675 -6.130 1.00 61.12 219 VAL A N 13
ATOM 16040 C CA . VAL A 1 52 ? -3.179 -2.037 -6.445 1.00 43.23 219 VAL A CA 13
ATOM 16041 C C . VAL A 1 52 ? -2.073 -3.063 -6.119 1.00 55.13 219 VAL A C 13
ATOM 16042 O O . VAL A 1 52 ? -2.352 -4.090 -5.492 1.00 50.43 219 VAL A O 13
ATOM 16055 N N . GLU A 1 53 ? -0.844 -2.821 -6.581 1.00 55.14 220 GLU A N 13
ATOM 16056 C CA . GLU A 1 53 ? 0.322 -3.649 -6.233 1.00 32.44 220 GLU A CA 13
ATOM 16057 C C . GLU A 1 53 ? 1.563 -2.743 -6.192 1.00 55.54 220 GLU A C 13
ATOM 16058 O O . GLU A 1 53 ? 1.699 -1.840 -7.035 1.00 61.24 220 GLU A O 13
ATOM 16070 N N . VAL A 1 54 ? 2.453 -2.969 -5.213 1.00 11.30 221 VAL A N 13
ATOM 16071 C CA . VAL A 1 54 ? 3.606 -2.093 -4.956 1.00 34.22 221 VAL A CA 13
ATOM 16072 C C . VAL A 1 54 ? 4.886 -2.919 -4.751 1.00 21.15 221 VAL A C 13
ATOM 16073 O O . VAL A 1 54 ? 4.848 -4.010 -4.148 1.00 14.40 221 VAL A O 13
ATOM 16086 N N . ALA A 1 55 ? 6.002 -2.389 -5.272 1.00 31.31 222 ALA A N 13
ATOM 16087 C CA . ALA A 1 55 ? 7.336 -2.952 -5.086 1.00 23.22 222 ALA A CA 13
ATOM 16088 C C . ALA A 1 55 ? 7.830 -2.623 -3.668 1.00 41.41 222 ALA A C 13
ATOM 16089 O O . ALA A 1 55 ? 8.097 -1.456 -3.350 1.00 74.02 222 ALA A O 13
ATOM 16096 N N . VAL A 1 56 ? 7.874 -3.655 -2.817 1.00 12.21 223 VAL A N 13
ATOM 16097 C CA . VAL A 1 56 ? 8.358 -3.562 -1.432 1.00 73.24 223 VAL A CA 13
ATOM 16098 C C . VAL A 1 56 ? 9.898 -3.377 -1.439 1.00 45.33 223 VAL A C 13
ATOM 16099 O O . VAL A 1 56 ? 10.565 -4.060 -2.204 1.00 31.12 223 VAL A O 13
ATOM 16112 N N . PRO A 1 57 ? 10.481 -2.403 -0.657 1.00 73.20 224 PRO A N 13
ATOM 16113 C CA . PRO A 1 57 ? 11.960 -2.282 -0.484 1.00 51.10 224 PRO A CA 13
ATOM 16114 C C . PRO A 1 57 ? 12.579 -3.519 0.230 1.00 22.13 224 PRO A C 13
ATOM 16115 O O . PRO A 1 57 ? 11.865 -4.241 0.933 1.00 3.43 224 PRO A O 13
ATOM 16126 N N . PRO A 1 58 ? 13.909 -3.819 0.025 1.00 34.44 225 PRO A N 13
ATOM 16127 C CA . PRO A 1 58 ? 14.605 -4.897 0.777 1.00 13.55 225 PRO A CA 13
ATOM 16128 C C . PRO A 1 58 ? 14.620 -4.618 2.302 1.00 31.25 225 PRO A C 13
ATOM 16129 O O . PRO A 1 58 ? 14.994 -3.517 2.729 1.00 54.13 225 PRO A O 13
ATOM 16140 N N . ARG A 1 59 ? 14.219 -5.642 3.081 1.00 64.12 226 ARG A N 13
ATOM 16141 C CA . ARG A 1 59 ? 14.078 -5.598 4.550 1.00 11.32 226 ARG A CA 13
ATOM 16142 C C . ARG A 1 59 ? 13.269 -4.390 5.046 1.00 41.22 226 ARG A C 13
ATOM 16143 O O . ARG A 1 59 ? 13.817 -3.432 5.601 1.00 52.54 226 ARG A O 13
ATOM 16164 N N . THR A 1 60 ? 11.954 -4.445 4.784 1.00 10.33 227 THR A N 13
ATOM 16165 C CA . THR A 1 60 ? 10.990 -3.431 5.234 1.00 35.13 227 THR A CA 13
ATOM 16166 C C . THR A 1 60 ? 10.462 -3.755 6.647 1.00 65.55 227 THR A C 13
ATOM 16167 O O . THR A 1 60 ? 10.271 -4.924 6.999 1.00 53.33 227 THR A O 13
ATOM 16178 N N . GLN A 1 61 ? 10.259 -2.694 7.452 1.00 52.11 228 GLN A N 13
ATOM 16179 C CA . GLN A 1 61 ? 9.646 -2.780 8.793 1.00 55.22 228 GLN A CA 13
ATOM 16180 C C . GLN A 1 61 ? 8.189 -2.303 8.752 1.00 43.44 228 GLN A C 13
ATOM 16181 O O . GLN A 1 61 ? 7.794 -1.505 7.887 1.00 73.43 228 GLN A O 13
ATOM 16195 N N . ALA A 1 62 ? 7.412 -2.814 9.713 1.00 11.25 229 ALA A N 13
ATOM 16196 C CA . ALA A 1 62 ? 5.999 -2.452 9.909 1.00 43.15 229 ALA A CA 13
ATOM 16197 C C . ALA A 1 62 ? 5.882 -1.102 10.629 1.00 15.34 229 ALA A C 13
ATOM 16198 O O . ALA A 1 62 ? 6.796 -0.695 11.356 1.00 53.32 229 ALA A O 13
ATOM 16205 N N . GLY A 1 63 ? 4.745 -0.423 10.426 1.00 63.45 230 GLY A N 13
ATOM 16206 C CA . GLY A 1 63 ? 4.544 0.944 10.929 1.00 24.23 230 GLY A CA 13
ATOM 16207 C C . GLY A 1 63 ? 4.663 1.972 9.817 1.00 44.13 230 GLY A C 13
ATOM 16208 O O . GLY A 1 63 ? 4.303 3.134 10.004 1.00 53.25 230 GLY A O 13
ATOM 16212 N N . ARG A 1 64 ? 5.187 1.530 8.657 1.00 4.22 231 ARG A N 13
ATOM 16213 C CA . ARG A 1 64 ? 5.196 2.309 7.406 1.00 32.53 231 ARG A CA 13
ATOM 16214 C C . ARG A 1 64 ? 3.768 2.426 6.830 1.00 72.33 231 ARG A C 13
ATOM 16215 O O . ARG A 1 64 ? 2.805 1.955 7.450 1.00 10.51 231 ARG A O 13
ATOM 16236 N N . LYS A 1 65 ? 3.639 3.054 5.637 1.00 15.14 232 LYS A N 13
ATOM 16237 C CA . LYS A 1 65 ? 2.362 3.077 4.888 1.00 21.14 232 LYS A CA 13
ATOM 16238 C C . LYS A 1 65 ? 2.587 3.584 3.448 1.00 5.20 232 LYS A C 13
ATOM 16239 O O . LYS A 1 65 ? 3.582 4.275 3.182 1.00 25.22 232 LYS A O 13
ATOM 16258 N N . LEU A 1 66 ? 1.682 3.217 2.516 1.00 23.01 233 LEU A N 13
ATOM 16259 C CA . LEU A 1 66 ? 1.645 3.835 1.173 1.00 25.01 233 LEU A CA 13
ATOM 16260 C C . LEU A 1 66 ? 0.771 5.090 1.212 1.00 34.51 233 LEU A C 13
ATOM 16261 O O . LEU A 1 66 ? -0.169 5.179 2.019 1.00 61.53 233 LEU A O 13
ATOM 16277 N N . ARG A 1 67 ? 1.097 6.033 0.325 1.00 25.43 234 ARG A N 13
ATOM 16278 C CA . ARG A 1 67 ? 0.264 7.196 0.008 1.00 1.41 234 ARG A CA 13
ATOM 16279 C C . ARG A 1 67 ? -0.074 7.123 -1.493 1.00 62.51 234 ARG A C 13
ATOM 16280 O O . ARG A 1 67 ? 0.785 7.349 -2.360 1.00 44.42 234 ARG A O 13
ATOM 16301 N N . LEU A 1 68 ? -1.328 6.759 -1.796 1.00 34.50 235 LEU A N 13
ATOM 16302 C CA . LEU A 1 68 ? -1.767 6.433 -3.164 1.00 11.34 235 LEU A CA 13
ATOM 16303 C C . LEU A 1 68 ? -2.781 7.455 -3.662 1.00 2.32 235 LEU A C 13
ATOM 16304 O O . LEU A 1 68 ? -3.884 7.550 -3.127 1.00 23.41 235 LEU A O 13
ATOM 16320 N N . LYS A 1 69 ? -2.420 8.175 -4.719 1.00 11.32 236 LYS A N 13
ATOM 16321 C CA . LYS A 1 69 ? -3.239 9.282 -5.236 1.00 31.42 236 LYS A CA 13
ATOM 16322 C C . LYS A 1 69 ? -4.321 8.773 -6.195 1.00 0.53 236 LYS A C 13
ATOM 16323 O O . LYS A 1 69 ? -4.052 7.934 -7.069 1.00 24.14 236 LYS A O 13
ATOM 16342 N N . GLY A 1 70 ? -5.556 9.277 -5.978 1.00 22.00 237 GLY A N 13
ATOM 16343 C CA . GLY A 1 70 ? -6.734 8.902 -6.770 1.00 71.42 237 GLY A CA 13
ATOM 16344 C C . GLY A 1 70 ? -7.374 7.583 -6.336 1.00 20.32 237 GLY A C 13
ATOM 16345 O O . GLY A 1 70 ? -8.361 7.149 -6.940 1.00 74.13 237 GLY A O 13
ATOM 16349 N N . LYS A 1 71 ? -6.809 6.949 -5.289 1.00 33.42 238 LYS A N 13
ATOM 16350 C CA . LYS A 1 71 ? -7.237 5.619 -4.819 1.00 2.15 238 LYS A CA 13
ATOM 16351 C C . LYS A 1 71 ? -8.202 5.699 -3.617 1.00 70.42 238 LYS A C 13
ATOM 16352 O O . LYS A 1 71 ? -8.646 4.659 -3.109 1.00 31.51 238 LYS A O 13
ATOM 16371 N N . GLY A 1 72 ? -8.510 6.931 -3.165 1.00 64.44 239 GLY A N 13
ATOM 16372 C CA . GLY A 1 72 ? -9.607 7.164 -2.214 1.00 71.43 239 GLY A CA 13
ATOM 16373 C C . GLY A 1 72 ? -10.952 7.249 -2.933 1.00 5.52 239 GLY A C 13
ATOM 16374 O O . GLY A 1 72 ? -11.021 7.004 -4.147 1.00 10.12 239 GLY A O 13
ATOM 16378 N N . PHE A 1 73 ? -12.021 7.617 -2.200 1.00 73.32 240 PHE A N 13
ATOM 16379 C CA . PHE A 1 73 ? -13.385 7.698 -2.773 1.00 33.12 240 PHE A CA 13
ATOM 16380 C C . PHE A 1 73 ? -13.484 8.809 -3.857 1.00 44.01 240 PHE A C 13
ATOM 16381 O O . PHE A 1 73 ? -12.830 9.842 -3.723 1.00 33.54 240 PHE A O 13
ATOM 16398 N N . PRO A 1 74 ? -14.264 8.587 -4.974 1.00 21.34 241 PRO A N 13
ATOM 16399 C CA . PRO A 1 74 ? -14.549 9.643 -5.982 1.00 53.13 241 PRO A CA 13
ATOM 16400 C C . PRO A 1 74 ? -15.404 10.791 -5.396 1.00 44.13 241 PRO A C 13
ATOM 16401 O O . PRO A 1 74 ? -16.396 10.546 -4.697 1.00 43.43 241 PRO A O 13
ATOM 16412 N N . GLY A 1 75 ? -14.987 12.034 -5.676 1.00 43.14 242 GLY A N 13
ATOM 16413 C CA . GLY A 1 75 ? -15.633 13.236 -5.150 1.00 1.43 242 GLY A CA 13
ATOM 16414 C C . GLY A 1 75 ? -15.853 14.310 -6.207 1.00 21.53 242 GLY A C 13
ATOM 16415 O O . GLY A 1 75 ? -15.345 14.175 -7.324 1.00 45.51 242 GLY A O 13
ATOM 16419 N N . PRO A 1 76 ? -16.582 15.423 -5.869 1.00 30.10 243 PRO A N 13
ATOM 16420 C CA . PRO A 1 76 ? -16.789 16.568 -6.792 1.00 63.22 243 PRO A CA 13
ATOM 16421 C C . PRO A 1 76 ? -15.498 17.392 -7.014 1.00 23.32 243 PRO A C 13
ATOM 16422 O O . PRO A 1 76 ? -15.358 18.073 -8.034 1.00 63.32 243 PRO A O 13
ATOM 16433 N N . ALA A 1 77 ? -14.556 17.310 -6.045 1.00 3.12 244 ALA A N 13
ATOM 16434 C CA . ALA A 1 77 ? -13.221 17.953 -6.130 1.00 43.12 244 ALA A CA 13
ATOM 16435 C C . ALA A 1 77 ? -12.161 16.948 -6.624 1.00 53.01 244 ALA A C 13
ATOM 16436 O O . ALA A 1 77 ? -10.959 17.149 -6.417 1.00 74.32 244 ALA A O 13
ATOM 16443 N N . GLY A 1 78 ? -12.623 15.884 -7.317 1.00 33.11 245 GLY A N 13
ATOM 16444 C CA . GLY A 1 78 ? -11.761 14.790 -7.761 1.00 40.14 245 GLY A CA 13
ATOM 16445 C C . GLY A 1 78 ? -11.788 13.653 -6.758 1.00 70.12 245 GLY A C 13
ATOM 16446 O O . GLY A 1 78 ? -12.572 13.690 -5.818 1.00 25.45 245 GLY A O 13
ATOM 16450 N N . ARG A 1 79 ? -10.945 12.638 -6.957 1.00 53.40 246 ARG A N 13
ATOM 16451 C CA . ARG A 1 79 ? -10.853 11.491 -6.028 1.00 63.21 246 ARG A CA 13
ATOM 16452 C C . ARG A 1 79 ? -9.923 11.812 -4.855 1.00 23.55 246 ARG A C 13
ATOM 16453 O O . ARG A 1 79 ? -9.061 12.698 -4.953 1.00 54.23 246 ARG A O 13
ATOM 16474 N N . GLY A 1 80 ? -10.105 11.069 -3.754 1.00 51.30 247 GLY A N 13
ATOM 16475 C CA . GLY A 1 80 ? -9.231 11.178 -2.590 1.00 63.50 247 GLY A CA 13
ATOM 16476 C C . GLY A 1 80 ? -7.987 10.315 -2.731 1.00 11.22 247 GLY A C 13
ATOM 16477 O O . GLY A 1 80 ? -7.674 9.815 -3.816 1.00 64.44 247 GLY A O 13
ATOM 16481 N N . ASP A 1 81 ? -7.300 10.100 -1.617 1.00 54.45 248 ASP A N 13
ATOM 16482 C CA . ASP A 1 81 ? -6.064 9.293 -1.573 1.00 11.22 248 ASP A CA 13
ATOM 16483 C C . ASP A 1 81 ? -6.194 8.164 -0.551 1.00 64.22 248 ASP A C 13
ATOM 16484 O O . ASP A 1 81 ? -7.100 8.151 0.285 1.00 60.10 248 ASP A O 13
ATOM 16493 N N . LEU A 1 82 ? -5.289 7.203 -0.658 1.00 40.15 249 LEU A N 13
ATOM 16494 C CA . LEU A 1 82 ? -5.343 5.958 0.092 1.00 71.22 249 LEU A CA 13
ATOM 16495 C C . LEU A 1 82 ? -4.047 5.812 0.889 1.00 4.55 249 LEU A C 13
ATOM 16496 O O . LEU A 1 82 ? -2.968 5.589 0.333 1.00 71.50 249 LEU A O 13
ATOM 16512 N N . TYR A 1 83 ? -4.183 5.976 2.201 1.00 42.51 250 TYR A N 13
ATOM 16513 C CA . TYR A 1 83 ? -3.097 5.819 3.160 1.00 13.53 250 TYR A CA 13
ATOM 16514 C C . TYR A 1 83 ? -3.255 4.436 3.796 1.00 73.42 250 TYR A C 13
ATOM 16515 O O . TYR A 1 83 ? -4.247 4.195 4.498 1.00 4.30 250 TYR A O 13
ATOM 16533 N N . LEU A 1 84 ? -2.324 3.498 3.540 1.00 72.51 251 LEU A N 13
ATOM 16534 C CA . LEU A 1 84 ? -2.492 2.114 4.054 1.00 21.12 251 LEU A CA 13
ATOM 16535 C C . LEU A 1 84 ? -1.274 1.598 4.831 1.00 11.20 251 LEU A C 13
ATOM 16536 O O . LEU A 1 84 ? -0.190 1.415 4.282 1.00 41.12 251 LEU A O 13
ATOM 16552 N N . GLU A 1 85 ? -1.507 1.345 6.134 1.00 2.22 252 GLU A N 13
ATOM 16553 C CA . GLU A 1 85 ? -0.477 0.971 7.108 1.00 60.11 252 GLU A CA 13
ATOM 16554 C C . GLU A 1 85 ? 0.111 -0.422 6.821 1.00 53.15 252 GLU A C 13
ATOM 16555 O O . GLU A 1 85 ? -0.586 -1.439 6.868 1.00 12.51 252 GLU A O 13
ATOM 16567 N N . VAL A 1 86 ? 1.412 -0.417 6.541 1.00 32.54 253 VAL A N 13
ATOM 16568 C CA . VAL A 1 86 ? 2.213 -1.600 6.251 1.00 3.00 253 VAL A CA 13
ATOM 16569 C C . VAL A 1 86 ? 2.384 -2.481 7.493 1.00 13.24 253 VAL A C 13
ATOM 16570 O O . VAL A 1 86 ? 2.944 -2.054 8.515 1.00 22.11 253 VAL A O 13
ATOM 16583 N N . ARG A 1 87 ? 1.846 -3.690 7.385 1.00 54.24 254 ARG A N 13
ATOM 16584 C CA . ARG A 1 87 ? 2.046 -4.769 8.329 1.00 43.13 254 ARG A CA 13
ATOM 16585 C C . ARG A 1 87 ? 2.971 -5.805 7.702 1.00 61.31 254 ARG A C 13
ATOM 16586 O O . ARG A 1 87 ? 2.625 -6.396 6.668 1.00 51.33 254 ARG A O 13
ATOM 16607 N N . ILE A 1 88 ? 4.149 -6.009 8.307 1.00 21.12 255 ILE A N 13
ATOM 16608 C CA . ILE A 1 88 ? 5.008 -7.142 7.962 1.00 44.43 255 ILE A CA 13
ATOM 16609 C C . ILE A 1 88 ? 4.419 -8.374 8.680 1.00 25.11 255 ILE A C 13
ATOM 16610 O O . ILE A 1 88 ? 4.640 -8.584 9.881 1.00 51.42 255 ILE A O 13
ATOM 16626 N N . THR A 1 89 ? 3.614 -9.131 7.942 1.00 60.43 256 THR A N 13
ATOM 16627 C CA . THR A 1 89 ? 2.864 -10.278 8.451 1.00 35.31 256 THR A CA 13
ATOM 16628 C C . THR A 1 89 ? 3.375 -11.563 7.737 1.00 13.24 256 THR A C 13
ATOM 16629 O O . THR A 1 89 ? 4.576 -11.893 7.930 1.00 3.34 256 THR A O 13
ATOM 16641 N N . MET A 1 1 ? 4.134 4.962 -15.170 1.00 52.24 168 MET A N 14
ATOM 16642 C CA . MET A 1 1 ? 5.386 5.720 -14.926 1.00 44.04 168 MET A CA 14
ATOM 16643 C C . MET A 1 1 ? 6.394 4.833 -14.159 1.00 12.04 168 MET A C 14
ATOM 16644 O O . MET A 1 1 ? 7.612 5.012 -14.263 1.00 41.13 168 MET A O 14
ATOM 16660 N N . GLU A 1 2 ? 5.863 3.835 -13.437 1.00 72.12 169 GLU A N 14
ATOM 16661 C CA . GLU A 1 2 ? 6.612 2.992 -12.480 1.00 31.34 169 GLU A CA 14
ATOM 16662 C C . GLU A 1 2 ? 6.278 1.501 -12.706 1.00 51.35 169 GLU A C 14
ATOM 16663 O O . GLU A 1 2 ? 5.354 1.175 -13.453 1.00 44.01 169 GLU A O 14
ATOM 16675 N N . THR A 1 3 ? 7.017 0.614 -12.013 1.00 4.20 170 THR A N 14
ATOM 16676 C CA . THR A 1 3 ? 6.903 -0.856 -12.161 1.00 2.42 170 THR A CA 14
ATOM 16677 C C . THR A 1 3 ? 5.868 -1.457 -11.172 1.00 70.20 170 THR A C 14
ATOM 16678 O O . THR A 1 3 ? 5.948 -2.643 -10.815 1.00 23.12 170 THR A O 14
ATOM 16689 N N . ALA A 1 4 ? 4.882 -0.632 -10.771 1.00 41.23 171 ALA A N 14
ATOM 16690 C CA . ALA A 1 4 ? 3.849 -1.005 -9.790 1.00 60.12 171 ALA A CA 14
ATOM 16691 C C . ALA A 1 4 ? 2.556 -0.222 -10.059 1.00 43.01 171 ALA A C 14
ATOM 16692 O O . ALA A 1 4 ? 2.596 0.850 -10.654 1.00 73.14 171 ALA A O 14
ATOM 16699 N N . THR A 1 5 ? 1.414 -0.773 -9.615 1.00 62.42 172 THR A N 14
ATOM 16700 C CA . THR A 1 5 ? 0.092 -0.113 -9.708 1.00 55.42 172 THR A CA 14
ATOM 16701 C C . THR A 1 5 ? -0.005 1.072 -8.705 1.00 31.45 172 THR A C 14
ATOM 16702 O O . THR A 1 5 ? -0.840 1.981 -8.846 1.00 23.12 172 THR A O 14
ATOM 16713 N N . ALA A 1 6 ? 0.876 1.037 -7.689 1.00 44.30 173 ALA A N 14
ATOM 16714 C CA . ALA A 1 6 ? 0.919 2.021 -6.593 1.00 22.35 173 ALA A CA 14
ATOM 16715 C C . ALA A 1 6 ? 1.688 3.309 -6.966 1.00 71.40 173 ALA A C 14
ATOM 16716 O O . ALA A 1 6 ? 2.129 3.495 -8.107 1.00 61.11 173 ALA A O 14
ATOM 16723 N N . GLY A 1 7 ? 1.818 4.192 -5.959 1.00 31.44 174 GLY A N 14
ATOM 16724 C CA . GLY A 1 7 ? 2.486 5.475 -6.084 1.00 21.42 174 GLY A CA 14
ATOM 16725 C C . GLY A 1 7 ? 3.828 5.435 -5.395 1.00 73.01 174 GLY A C 14
ATOM 16726 O O . GLY A 1 7 ? 4.836 5.063 -6.009 1.00 53.21 174 GLY A O 14
ATOM 16730 N N . GLU A 1 8 ? 3.831 5.769 -4.087 1.00 40.22 175 GLU A N 14
ATOM 16731 C CA . GLU A 1 8 ? 5.065 5.898 -3.293 1.00 32.22 175 GLU A CA 14
ATOM 16732 C C . GLU A 1 8 ? 4.871 5.483 -1.814 1.00 15.13 175 GLU A C 14
ATOM 16733 O O . GLU A 1 8 ? 3.763 5.577 -1.263 1.00 60.10 175 GLU A O 14
ATOM 16745 N N . TRP A 1 9 ? 5.988 5.044 -1.185 1.00 40.32 176 TRP A N 14
ATOM 16746 C CA . TRP A 1 9 ? 6.032 4.609 0.230 1.00 62.52 176 TRP A CA 14
ATOM 16747 C C . TRP A 1 9 ? 6.176 5.832 1.152 1.00 32.41 176 TRP A C 14
ATOM 16748 O O . TRP A 1 9 ? 5.188 6.376 1.658 1.00 31.24 176 TRP A O 14
ATOM 16769 N N . GLN A 1 10 ? 7.428 6.273 1.318 1.00 74.41 177 GLN A N 14
ATOM 16770 C CA . GLN A 1 10 ? 7.813 7.432 2.142 1.00 22.51 177 GLN A CA 14
ATOM 16771 C C . GLN A 1 10 ? 8.349 8.503 1.179 1.00 53.21 177 GLN A C 14
ATOM 16772 O O . GLN A 1 10 ? 9.154 9.359 1.545 1.00 74.24 177 GLN A O 14
ATOM 16786 N N . GLY A 1 11 ? 7.806 8.467 -0.056 1.00 41.52 178 GLY A N 14
ATOM 16787 C CA . GLY A 1 11 ? 8.468 9.007 -1.233 1.00 43.12 178 GLY A CA 14
ATOM 16788 C C . GLY A 1 11 ? 9.095 7.856 -2.001 1.00 34.32 178 GLY A C 14
ATOM 16789 O O . GLY A 1 11 ? 8.588 7.447 -3.045 1.00 64.21 178 GLY A O 14
ATOM 16793 N N . LYS A 1 12 ? 10.186 7.315 -1.431 1.00 50.33 179 LYS A N 14
ATOM 16794 C CA . LYS A 1 12 ? 10.907 6.111 -1.927 1.00 12.11 179 LYS A CA 14
ATOM 16795 C C . LYS A 1 12 ? 12.075 5.772 -0.977 1.00 22.42 179 LYS A C 14
ATOM 16796 O O . LYS A 1 12 ? 12.226 6.409 0.077 1.00 14.21 179 LYS A O 14
ATOM 16815 N N . GLY A 1 13 ? 12.883 4.762 -1.350 1.00 1.14 180 GLY A N 14
ATOM 16816 C CA . GLY A 1 13 ? 14.045 4.349 -0.564 1.00 11.41 180 GLY A CA 14
ATOM 16817 C C . GLY A 1 13 ? 13.658 3.585 0.686 1.00 20.44 180 GLY A C 14
ATOM 16818 O O . GLY A 1 13 ? 13.545 2.350 0.659 1.00 4.43 180 GLY A O 14
ATOM 16822 N N . SER A 1 14 ? 13.421 4.332 1.767 1.00 55.31 181 SER A N 14
ATOM 16823 C CA . SER A 1 14 ? 13.118 3.774 3.087 1.00 52.32 181 SER A CA 14
ATOM 16824 C C . SER A 1 14 ? 12.477 4.868 3.976 1.00 13.43 181 SER A C 14
ATOM 16825 O O . SER A 1 14 ? 12.282 6.011 3.518 1.00 4.51 181 SER A O 14
ATOM 16833 N N . GLY A 1 15 ? 12.135 4.513 5.230 1.00 31.44 182 GLY A N 14
ATOM 16834 C CA . GLY A 1 15 ? 11.492 5.444 6.164 1.00 24.04 182 GLY A CA 14
ATOM 16835 C C . GLY A 1 15 ? 11.159 4.785 7.488 1.00 0.52 182 GLY A C 14
ATOM 16836 O O . GLY A 1 15 ? 11.914 3.933 7.954 1.00 44.53 182 GLY A O 14
ATOM 16840 N N . GLY A 1 16 ? 10.007 5.152 8.079 1.00 45.01 183 GLY A N 14
ATOM 16841 C CA . GLY A 1 16 ? 9.634 4.669 9.411 1.00 53.12 183 GLY A CA 14
ATOM 16842 C C . GLY A 1 16 ? 8.131 4.652 9.647 1.00 60.15 183 GLY A C 14
ATOM 16843 O O . GLY A 1 16 ? 7.631 3.753 10.328 1.00 40.35 183 GLY A O 14
ATOM 16847 N N . SER A 1 17 ? 7.395 5.633 9.076 1.00 12.22 184 SER A N 14
ATOM 16848 C CA . SER A 1 17 ? 5.939 5.762 9.303 1.00 74.13 184 SER A CA 14
ATOM 16849 C C . SER A 1 17 ? 5.250 6.378 8.065 1.00 65.21 184 SER A C 14
ATOM 16850 O O . SER A 1 17 ? 4.672 5.652 7.247 1.00 32.11 184 SER A O 14
ATOM 16858 N N . GLY A 1 18 ? 5.329 7.718 7.927 1.00 13.11 185 GLY A N 14
ATOM 16859 C CA . GLY A 1 18 ? 4.800 8.429 6.756 1.00 12.41 185 GLY A CA 14
ATOM 16860 C C . GLY A 1 18 ? 3.274 8.404 6.649 1.00 74.43 185 GLY A C 14
ATOM 16861 O O . GLY A 1 18 ? 2.593 7.812 7.493 1.00 42.03 185 GLY A O 14
ATOM 16865 N N . GLY A 1 19 ? 2.755 9.067 5.597 1.00 31.53 186 GLY A N 14
ATOM 16866 C CA . GLY A 1 19 ? 1.318 9.097 5.296 1.00 4.02 186 GLY A CA 14
ATOM 16867 C C . GLY A 1 19 ? 0.483 9.827 6.352 1.00 0.40 186 GLY A C 14
ATOM 16868 O O . GLY A 1 19 ? 0.091 9.235 7.369 1.00 32.05 186 GLY A O 14
ATOM 16872 N N . SER A 1 20 ? 0.219 11.120 6.111 1.00 53.34 187 SER A N 14
ATOM 16873 C CA . SER A 1 20 ? -0.602 11.969 7.006 1.00 40.13 187 SER A CA 14
ATOM 16874 C C . SER A 1 20 ? -2.115 11.754 6.711 1.00 54.22 187 SER A C 14
ATOM 16875 O O . SER A 1 20 ? -2.480 10.791 6.027 1.00 13.11 187 SER A O 14
ATOM 16883 N N . GLY A 1 21 ? -2.993 12.625 7.255 1.00 12.33 188 GLY A N 14
ATOM 16884 C CA . GLY A 1 21 ? -4.427 12.604 6.918 1.00 54.53 188 GLY A CA 14
ATOM 16885 C C . GLY A 1 21 ? -4.727 13.364 5.629 1.00 51.21 188 GLY A C 14
ATOM 16886 O O . GLY A 1 21 ? -3.798 13.810 4.946 1.00 52.04 188 GLY A O 14
ATOM 16890 N N . GLY A 1 22 ? -6.013 13.502 5.271 1.00 32.11 189 GLY A N 14
ATOM 16891 C CA . GLY A 1 22 ? -6.389 14.251 4.069 1.00 71.34 189 GLY A CA 14
ATOM 16892 C C . GLY A 1 22 ? -7.876 14.552 3.995 1.00 31.25 189 GLY A C 14
ATOM 16893 O O . GLY A 1 22 ? -8.485 14.955 4.991 1.00 24.30 189 GLY A O 14
ATOM 16897 N N . SER A 1 23 ? -8.456 14.358 2.801 1.00 12.34 190 SER A N 14
ATOM 16898 C CA . SER A 1 23 ? -9.883 14.585 2.514 1.00 62.40 190 SER A CA 14
ATOM 16899 C C . SER A 1 23 ? -10.351 13.490 1.546 1.00 21.30 190 SER A C 14
ATOM 16900 O O . SER A 1 23 ? -9.644 13.208 0.567 1.00 33.15 190 SER A O 14
ATOM 16908 N N . GLN A 1 24 ? -11.527 12.856 1.837 1.00 31.33 191 GLN A N 14
ATOM 16909 C CA . GLN A 1 24 ? -12.083 11.724 1.032 1.00 25.23 191 GLN A CA 14
ATOM 16910 C C . GLN A 1 24 ? -11.147 10.494 1.055 1.00 3.55 191 GLN A C 14
ATOM 16911 O O . GLN A 1 24 ? -11.300 9.548 0.258 1.00 4.05 191 GLN A O 14
ATOM 16925 N N . ASP A 1 25 ? -10.219 10.507 2.013 1.00 64.12 192 ASP A N 14
ATOM 16926 C CA . ASP A 1 25 ? -9.103 9.574 2.078 1.00 73.22 192 ASP A CA 14
ATOM 16927 C C . ASP A 1 25 ? -9.497 8.300 2.829 1.00 71.22 192 ASP A C 14
ATOM 16928 O O . ASP A 1 25 ? -10.378 8.325 3.699 1.00 33.12 192 ASP A O 14
ATOM 16937 N N . LEU A 1 26 ? -8.842 7.186 2.477 1.00 31.35 193 LEU A N 14
ATOM 16938 C CA . LEU A 1 26 ? -9.143 5.853 3.032 1.00 61.55 193 LEU A CA 14
ATOM 16939 C C . LEU A 1 26 ? -7.919 5.262 3.720 1.00 43.21 193 LEU A C 14
ATOM 16940 O O . LEU A 1 26 ? -6.786 5.486 3.292 1.00 63.15 193 LEU A O 14
ATOM 16956 N N . TYR A 1 27 ? -8.169 4.517 4.798 1.00 52.41 194 TYR A N 14
ATOM 16957 C CA . TYR A 1 27 ? -7.154 3.732 5.492 1.00 42.35 194 TYR A CA 14
ATOM 16958 C C . TYR A 1 27 ? -7.305 2.258 5.099 1.00 63.10 194 TYR A C 14
ATOM 16959 O O . TYR A 1 27 ? -8.419 1.722 5.114 1.00 3.35 194 TYR A O 14
ATOM 16977 N N . ALA A 1 28 ? -6.186 1.618 4.749 1.00 4.21 195 ALA A N 14
ATOM 16978 C CA . ALA A 1 28 ? -6.132 0.167 4.470 1.00 53.03 195 ALA A CA 14
ATOM 16979 C C . ALA A 1 28 ? -4.861 -0.433 5.104 1.00 54.03 195 ALA A C 14
ATOM 16980 O O . ALA A 1 28 ? -4.199 0.229 5.912 1.00 71.54 195 ALA A O 14
ATOM 16987 N N . THR A 1 29 ? -4.569 -1.705 4.806 1.00 72.24 196 THR A N 14
ATOM 16988 C CA . THR A 1 29 ? -3.429 -2.439 5.395 1.00 63.32 196 THR A CA 14
ATOM 16989 C C . THR A 1 29 ? -2.597 -3.146 4.302 1.00 52.10 196 THR A C 14
ATOM 16990 O O . THR A 1 29 ? -3.049 -4.145 3.724 1.00 12.31 196 THR A O 14
ATOM 17001 N N . LEU A 1 30 ? -1.374 -2.643 4.041 1.00 63.12 197 LEU A N 14
ATOM 17002 C CA . LEU A 1 30 ? -0.462 -3.259 3.066 1.00 14.20 197 LEU A CA 14
ATOM 17003 C C . LEU A 1 30 ? 0.083 -4.554 3.674 1.00 21.00 197 LEU A C 14
ATOM 17004 O O . LEU A 1 30 ? 0.912 -4.529 4.590 1.00 21.20 197 LEU A O 14
ATOM 17020 N N . ASP A 1 31 ? -0.436 -5.669 3.175 1.00 12.54 198 ASP A N 14
ATOM 17021 C CA . ASP A 1 31 ? -0.093 -7.003 3.663 1.00 23.21 198 ASP A CA 14
ATOM 17022 C C . ASP A 1 31 ? 1.245 -7.429 3.044 1.00 12.21 198 ASP A C 14
ATOM 17023 O O . ASP A 1 31 ? 1.293 -7.826 1.877 1.00 15.42 198 ASP A O 14
ATOM 17032 N N . VAL A 1 32 ? 2.337 -7.287 3.814 1.00 10.44 199 VAL A N 14
ATOM 17033 C CA . VAL A 1 32 ? 3.685 -7.681 3.372 1.00 51.24 199 VAL A CA 14
ATOM 17034 C C . VAL A 1 32 ? 4.156 -8.851 4.243 1.00 54.11 199 VAL A C 14
ATOM 17035 O O . VAL A 1 32 ? 4.459 -8.642 5.420 1.00 61.05 199 VAL A O 14
ATOM 17048 N N . PRO A 1 33 ? 4.195 -10.111 3.714 1.00 23.31 200 PRO A N 14
ATOM 17049 C CA . PRO A 1 33 ? 4.750 -11.246 4.47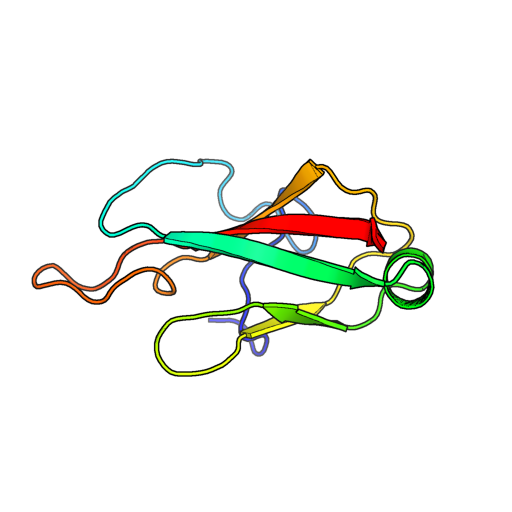3 1.00 1.54 200 PRO A CA 14
ATOM 17050 C C . PRO A 1 33 ? 6.264 -11.072 4.671 1.00 23.22 200 PRO A C 14
ATOM 17051 O O . PRO A 1 33 ? 6.920 -10.412 3.852 1.00 44.04 200 PRO A O 14
ATOM 17062 N N . ALA A 1 34 ? 6.794 -11.662 5.759 1.00 13.44 201 ALA A N 14
ATOM 17063 C CA . ALA A 1 34 ? 8.223 -11.568 6.124 1.00 24.52 201 ALA A CA 14
ATOM 17064 C C . ALA A 1 34 ? 9.201 -11.884 4.949 1.00 11.35 201 ALA A C 14
ATOM 17065 O O . ALA A 1 34 ? 10.127 -11.107 4.745 1.00 5.02 201 ALA A O 14
ATOM 17072 N N . PRO A 1 35 ? 9.008 -12.985 4.124 1.00 72.23 202 PRO A N 14
ATOM 17073 C CA . PRO A 1 35 ? 9.922 -13.279 2.976 1.00 51.50 202 PRO A CA 14
ATOM 17074 C C . PRO A 1 35 ? 10.006 -12.110 1.955 1.00 12.51 202 PRO A C 14
ATOM 17075 O O . PRO A 1 35 ? 11.110 -11.684 1.595 1.00 51.43 202 PRO A O 14
ATOM 17086 N N . ILE A 1 36 ? 8.829 -11.573 1.540 1.00 35.20 203 ILE A N 14
ATOM 17087 C CA . ILE A 1 36 ? 8.740 -10.463 0.559 1.00 14.04 203 ILE A CA 14
ATOM 17088 C C . ILE A 1 36 ? 9.303 -9.156 1.152 1.00 2.10 203 ILE A C 14
ATOM 17089 O O . ILE A 1 36 ? 9.907 -8.350 0.435 1.00 20.33 203 ILE A O 14
ATOM 17105 N N . ALA A 1 37 ? 9.116 -8.978 2.467 1.00 73.44 204 ALA A N 14
ATOM 17106 C CA . ALA A 1 37 ? 9.605 -7.798 3.192 1.00 1.04 204 ALA A CA 14
ATOM 17107 C C . ALA A 1 37 ? 11.139 -7.757 3.178 1.00 44.11 204 ALA A C 14
ATOM 17108 O O . ALA A 1 37 ? 11.722 -6.722 2.877 1.00 41.40 204 ALA A O 14
ATOM 17115 N N . VAL A 1 38 ? 11.753 -8.924 3.452 1.00 44.23 205 VAL A N 14
ATOM 17116 C CA . VAL A 1 38 ? 13.220 -9.094 3.553 1.00 24.01 205 VAL A CA 14
ATOM 17117 C C . VAL A 1 38 ? 13.900 -8.962 2.176 1.00 24.42 205 VAL A C 14
ATOM 17118 O O . VAL A 1 38 ? 14.866 -8.201 2.039 1.00 53.32 205 VAL A O 14
ATOM 17131 N N . VAL A 1 39 ? 13.363 -9.654 1.153 1.00 51.11 206 VAL A N 14
ATOM 17132 C CA . VAL A 1 39 ? 13.986 -9.694 -0.193 1.00 23.44 206 VAL A CA 14
ATOM 17133 C C . VAL A 1 39 ? 13.692 -8.393 -0.970 1.00 64.54 206 VAL A C 14
ATOM 17134 O O . VAL A 1 39 ? 14.539 -7.904 -1.732 1.00 50.20 206 VAL A O 14
ATOM 17147 N N . GLY A 1 40 ? 12.513 -7.810 -0.707 1.00 42.21 207 GLY A N 14
ATOM 17148 C CA . GLY A 1 40 ? 12.028 -6.647 -1.434 1.00 65.03 207 GLY A CA 14
ATOM 17149 C C . GLY A 1 40 ? 11.339 -7.033 -2.735 1.00 14.54 207 GLY A C 14
ATOM 17150 O O . GLY A 1 40 ? 11.849 -6.758 -3.830 1.00 72.52 207 GLY A O 14
ATOM 17154 N N . GLY A 1 41 ? 10.170 -7.678 -2.608 1.00 74.11 208 GLY A N 14
ATOM 17155 C CA . GLY A 1 41 ? 9.431 -8.211 -3.758 1.00 31.42 208 GLY A CA 14
ATOM 17156 C C . GLY A 1 41 ? 8.256 -7.325 -4.159 1.00 75.14 208 GLY A C 14
ATOM 17157 O O . GLY A 1 41 ? 8.439 -6.136 -4.424 1.00 54.44 208 GLY A O 14
ATOM 17161 N N . LYS A 1 42 ? 7.045 -7.909 -4.197 1.00 30.11 209 LYS A N 14
ATOM 17162 C CA . LYS A 1 42 ? 5.796 -7.191 -4.538 1.00 34.23 209 LYS A CA 14
ATOM 17163 C C . LYS A 1 42 ? 4.645 -7.715 -3.671 1.00 43.53 209 LYS A C 14
ATOM 17164 O O . LYS A 1 42 ? 4.599 -8.910 -3.369 1.00 14.33 209 LYS A O 14
ATOM 17183 N N . VAL A 1 43 ? 3.725 -6.815 -3.264 1.00 51.53 210 VAL A N 14
ATOM 17184 C CA . VAL A 1 43 ? 2.523 -7.176 -2.458 1.00 24.10 210 VAL A CA 14
ATOM 17185 C C . VAL A 1 43 ? 1.296 -6.385 -2.914 1.00 43.14 210 VAL A C 14
ATOM 17186 O O . VAL A 1 43 ? 1.419 -5.254 -3.391 1.00 72.34 210 VAL A O 14
ATOM 17199 N N . ARG A 1 44 ? 0.113 -6.986 -2.725 1.00 12.44 211 ARG A N 14
ATOM 17200 C CA . ARG A 1 44 ? -1.179 -6.382 -3.082 1.00 52.43 211 ARG A CA 14
ATOM 17201 C C . ARG A 1 44 ? -1.622 -5.337 -2.033 1.00 32.41 211 ARG A C 14
ATOM 17202 O O . ARG A 1 44 ? -1.309 -5.460 -0.837 1.00 15.25 211 ARG A O 14
ATOM 17223 N N . ALA A 1 45 ? -2.375 -4.334 -2.510 1.00 2.12 212 ALA A N 14
ATOM 17224 C CA . ALA A 1 45 ? -2.960 -3.262 -1.710 1.00 44.54 212 ALA A CA 14
ATOM 17225 C C . ALA A 1 45 ? -4.461 -3.128 -2.067 1.00 14.33 212 ALA A C 14
ATOM 17226 O O . ALA A 1 45 ? -4.794 -2.784 -3.203 1.00 1.25 212 ALA A O 14
ATOM 17233 N N . MET A 1 46 ? -5.350 -3.428 -1.104 1.00 21.43 213 MET A N 14
ATOM 17234 C CA . MET A 1 46 ? -6.818 -3.289 -1.268 1.00 31.55 213 MET A CA 14
ATOM 17235 C C . MET A 1 46 ? -7.208 -1.811 -1.476 1.00 50.40 213 MET A C 14
ATOM 17236 O O . MET A 1 46 ? -6.858 -0.937 -0.674 1.00 75.32 213 MET A O 14
ATOM 17250 N N . THR A 1 47 ? -7.905 -1.566 -2.595 1.00 41.32 214 THR A N 14
ATOM 17251 C CA . THR A 1 47 ? -8.387 -0.237 -3.016 1.00 61.15 214 THR A CA 14
ATOM 17252 C C . THR A 1 47 ? -9.936 -0.231 -2.913 1.00 11.45 214 THR A C 14
ATOM 17253 O O . THR A 1 47 ? -10.507 -1.143 -2.319 1.00 71.00 214 THR A O 14
ATOM 17264 N N . LEU A 1 48 ? -10.577 0.819 -3.456 1.00 33.41 215 LEU A N 14
ATOM 17265 C CA . LEU A 1 48 ? -12.055 0.974 -3.517 1.00 14.42 215 LEU A CA 14
ATOM 17266 C C . LEU A 1 48 ? -12.757 -0.327 -3.989 1.00 63.22 215 LEU A C 14
ATOM 17267 O O . LEU A 1 48 ? -13.402 -1.037 -3.216 1.00 35.45 215 LEU A O 14
ATOM 17283 N N . GLU A 1 49 ? -12.553 -0.616 -5.286 1.00 4.20 216 GLU A N 14
ATOM 17284 C CA . GLU A 1 49 ? -13.285 -1.641 -6.031 1.00 45.04 216 GLU A CA 14
ATOM 17285 C C . GLU A 1 49 ? -12.356 -2.791 -6.432 1.00 10.53 216 GLU A C 14
ATOM 17286 O O . GLU A 1 49 ? -12.717 -3.964 -6.315 1.00 24.13 216 GLU A O 14
ATOM 17298 N N . GLY A 1 50 ? -11.157 -2.429 -6.907 1.00 52.24 217 GLY A N 14
ATOM 17299 C CA . GLY A 1 50 ? -10.165 -3.396 -7.391 1.00 42.35 217 GLY A CA 14
ATOM 17300 C C . GLY A 1 50 ? -8.916 -3.419 -6.536 1.00 24.12 217 GLY A C 14
ATOM 17301 O O . GLY A 1 50 ? -8.857 -2.720 -5.518 1.00 41.24 217 GLY A O 14
ATOM 17305 N N . PRO A 1 51 ? -7.901 -4.259 -6.875 1.00 31.32 218 PRO A N 14
ATOM 17306 C CA . PRO A 1 51 ? -6.616 -4.257 -6.169 1.00 32.41 218 PRO A CA 14
ATOM 17307 C C . PRO A 1 51 ? -5.547 -3.339 -6.811 1.00 3.41 218 PRO A C 14
ATOM 17308 O O . PRO A 1 51 ? -5.672 -2.882 -7.952 1.00 11.32 218 PRO A O 14
ATOM 17319 N N . VAL A 1 52 ? -4.526 -3.076 -6.016 1.00 20.12 219 VAL A N 14
ATOM 17320 C CA . VAL A 1 52 ? -3.264 -2.429 -6.410 1.00 2.33 219 VAL A CA 14
ATOM 17321 C C . VAL A 1 52 ? -2.138 -3.432 -6.061 1.00 13.24 219 VAL A C 14
ATOM 17322 O O . VAL A 1 52 ? -2.399 -4.457 -5.420 1.00 35.23 219 VAL A O 14
ATOM 17335 N N . GLU A 1 53 ? -0.919 -3.177 -6.529 1.00 21.43 220 GLU A N 14
ATOM 17336 C CA . GLU A 1 53 ? 0.273 -3.962 -6.162 1.00 55.10 220 GLU A CA 14
ATOM 17337 C C . GLU A 1 53 ? 1.491 -3.023 -6.189 1.00 23.23 220 GLU A C 14
ATOM 17338 O O . GLU A 1 53 ? 1.572 -2.142 -7.054 1.00 0.11 220 GLU A O 14
ATOM 17350 N N . VAL A 1 54 ? 2.436 -3.221 -5.252 1.00 21.34 221 VAL A N 14
ATOM 17351 C CA . VAL A 1 54 ? 3.558 -2.295 -5.029 1.00 74.31 221 VAL A CA 14
ATOM 17352 C C . VAL A 1 54 ? 4.882 -3.051 -4.839 1.00 0.14 221 VAL A C 14
ATOM 17353 O O . VAL A 1 54 ? 4.920 -4.131 -4.227 1.00 14.12 221 VAL A O 14
ATOM 17366 N N . ALA A 1 55 ? 5.960 -2.457 -5.377 1.00 64.21 222 ALA A N 14
ATOM 17367 C CA . ALA A 1 55 ? 7.332 -2.927 -5.207 1.00 74.33 222 ALA A CA 14
ATOM 17368 C C . ALA A 1 55 ? 7.824 -2.598 -3.775 1.00 42.45 222 ALA A C 14
ATOM 17369 O O . ALA A 1 55 ? 7.978 -1.421 -3.417 1.00 12.20 222 ALA A O 14
ATOM 17376 N N . VAL A 1 56 ? 7.993 -3.648 -2.957 1.00 32.20 223 VAL A N 14
ATOM 17377 C CA . VAL A 1 56 ? 8.502 -3.542 -1.580 1.00 54.32 223 VAL A CA 14
ATOM 17378 C C . VAL A 1 56 ? 10.049 -3.341 -1.601 1.00 23.40 223 VAL A C 14
ATOM 17379 O O . VAL A 1 56 ? 10.724 -3.975 -2.410 1.00 45.11 223 VAL A O 14
ATOM 17392 N N . PRO A 1 57 ? 10.623 -2.384 -0.786 1.00 52.32 224 PRO A N 14
ATOM 17393 C CA . PRO A 1 57 ? 12.095 -2.274 -0.579 1.00 34.44 224 PRO A CA 14
ATOM 17394 C C . PRO A 1 57 ? 12.661 -3.450 0.278 1.00 52.23 224 PRO A C 14
ATOM 17395 O O . PRO A 1 57 ? 11.909 -4.080 1.031 1.00 54.20 224 PRO A O 14
ATOM 17406 N N . PRO A 1 58 ? 13.989 -3.790 0.148 1.00 24.11 225 PRO A N 14
ATOM 17407 C CA . PRO A 1 58 ? 14.641 -4.841 0.976 1.00 11.15 225 PRO A CA 14
ATOM 17408 C C . PRO A 1 58 ? 14.564 -4.523 2.488 1.00 3.33 225 PRO A C 14
ATOM 17409 O O . PRO A 1 58 ? 14.866 -3.394 2.899 1.00 33.21 225 PRO A O 14
ATOM 17420 N N . ARG A 1 59 ? 14.158 -5.541 3.272 1.00 45.20 226 ARG A N 14
ATOM 17421 C CA . ARG A 1 59 ? 13.956 -5.467 4.729 1.00 72.20 226 ARG A CA 14
ATOM 17422 C C . ARG A 1 59 ? 13.095 -4.263 5.160 1.00 72.01 226 ARG A C 14
ATOM 17423 O O . ARG A 1 59 ? 13.596 -3.242 5.654 1.00 3.14 226 ARG A O 14
ATOM 17444 N N . THR A 1 60 ? 11.789 -4.384 4.879 1.00 52.23 227 THR A N 14
ATOM 17445 C CA . THR A 1 60 ? 10.775 -3.402 5.282 1.00 43.22 227 THR A CA 14
ATOM 17446 C C . THR A 1 60 ? 10.203 -3.736 6.667 1.00 34.23 227 THR A C 14
ATOM 17447 O O . THR A 1 60 ? 10.034 -4.907 7.019 1.00 24.02 227 THR A O 14
ATOM 17458 N N . GLN A 1 61 ? 9.941 -2.681 7.460 1.00 32.25 228 GLN A N 14
ATOM 17459 C CA . GLN A 1 61 ? 9.283 -2.779 8.776 1.00 61.14 228 GLN A CA 14
ATOM 17460 C C . GLN A 1 61 ? 7.839 -2.287 8.687 1.00 31.05 228 GLN A C 14
ATOM 17461 O O . GLN A 1 61 ? 7.467 -1.532 7.771 1.00 14.14 228 GLN A O 14
ATOM 17475 N N . ALA A 1 62 ? 7.047 -2.741 9.655 1.00 44.14 229 ALA A N 14
ATOM 17476 C CA . ALA A 1 62 ? 5.645 -2.347 9.823 1.00 12.01 229 ALA A CA 14
ATOM 17477 C C . ALA A 1 62 ? 5.551 -1.010 10.565 1.00 64.24 229 ALA A C 14
ATOM 17478 O O . ALA A 1 62 ? 6.400 -0.706 11.414 1.00 61.05 229 ALA A O 14
ATOM 17485 N N . GLY A 1 63 ? 4.514 -0.228 10.251 1.00 54.53 230 GLY A N 14
ATOM 17486 C CA . GLY A 1 63 ? 4.373 1.141 10.774 1.00 72.22 230 GLY A CA 14
ATOM 17487 C C . GLY A 1 63 ? 4.469 2.160 9.653 1.00 42.52 230 GLY A C 14
ATOM 17488 O O . GLY A 1 63 ? 3.899 3.249 9.752 1.00 15.34 230 GLY A O 14
ATOM 17492 N N . ARG A 1 64 ? 5.220 1.795 8.592 1.00 71.35 231 ARG A N 14
ATOM 17493 C CA . ARG A 1 64 ? 5.201 2.490 7.282 1.00 54.43 231 ARG A CA 14
ATOM 17494 C C . ARG A 1 64 ? 3.780 2.476 6.679 1.00 70.03 231 ARG A C 14
ATOM 17495 O O . ARG A 1 64 ? 2.903 1.755 7.175 1.00 73.32 231 ARG A O 14
ATOM 17516 N N . LYS A 1 65 ? 3.583 3.220 5.574 1.00 44.34 232 LYS A N 14
ATOM 17517 C CA . LYS A 1 65 ? 2.318 3.157 4.805 1.00 54.15 232 LYS A CA 14
ATOM 17518 C C . LYS A 1 65 ? 2.486 3.821 3.426 1.00 73.15 232 LYS A C 14
ATOM 17519 O O . LYS A 1 65 ? 3.321 4.724 3.263 1.00 21.13 232 LYS A O 14
ATOM 17538 N N . LEU A 1 66 ? 1.720 3.323 2.429 1.00 74.34 233 LEU A N 14
ATOM 17539 C CA . LEU A 1 66 ? 1.625 3.972 1.107 1.00 74.20 233 LEU A CA 14
ATOM 17540 C C . LEU A 1 66 ? 0.663 5.155 1.182 1.00 65.20 233 LEU A C 14
ATOM 17541 O O . LEU A 1 66 ? -0.231 5.191 2.035 1.00 14.32 233 LEU A O 14
ATOM 17557 N N . ARG A 1 67 ? 0.866 6.093 0.263 1.00 63.41 234 ARG A N 14
ATOM 17558 C CA . ARG A 1 67 ? -0.053 7.196 -0.015 1.00 23.13 234 ARG A CA 14
ATOM 17559 C C . ARG A 1 67 ? -0.355 7.174 -1.521 1.00 11.53 234 ARG A C 14
ATOM 17560 O O . ARG A 1 67 ? 0.505 7.485 -2.359 1.00 55.23 234 ARG A O 14
ATOM 17581 N N . LEU A 1 68 ? -1.570 6.741 -1.857 1.00 13.45 235 LEU A N 14
ATOM 17582 C CA . LEU A 1 68 ? -1.978 6.494 -3.237 1.00 51.13 235 LEU A CA 14
ATOM 17583 C C . LEU A 1 68 ? -2.903 7.606 -3.715 1.00 12.51 235 LEU A C 14
ATOM 17584 O O . LEU A 1 68 ? -4.045 7.726 -3.265 1.00 24.15 235 LEU A O 14
ATOM 17600 N N . LYS A 1 69 ? -2.386 8.382 -4.660 1.00 60.30 236 LYS A N 14
ATOM 17601 C CA . LYS A 1 69 ? -3.017 9.608 -5.144 1.00 25.42 236 LYS A CA 14
ATOM 17602 C C . LYS A 1 69 ? -4.169 9.292 -6.094 1.00 10.31 236 LYS A C 14
ATOM 17603 O O . LYS A 1 69 ? -3.965 8.668 -7.142 1.00 2.53 236 LYS A O 14
ATOM 17622 N N . GLY A 1 70 ? -5.376 9.699 -5.680 1.00 1.24 237 GLY A N 14
ATOM 17623 C CA . GLY A 1 70 ? -6.596 9.489 -6.467 1.00 72.53 237 GLY A CA 14
ATOM 17624 C C . GLY A 1 70 ? -7.337 8.197 -6.116 1.00 45.44 237 GLY A C 14
ATOM 17625 O O . GLY A 1 70 ? -8.431 7.958 -6.630 1.00 23.03 237 GLY A O 14
ATOM 17629 N N . LYS A 1 71 ? -6.755 7.366 -5.221 1.00 22.13 238 LYS A N 14
ATOM 17630 C CA . LYS A 1 71 ? -7.273 6.005 -4.901 1.00 54.21 238 LYS A CA 14
ATOM 17631 C C . LYS A 1 71 ? -8.179 5.996 -3.651 1.00 34.22 238 LYS A C 14
ATOM 17632 O O . LYS A 1 71 ? -8.575 4.919 -3.182 1.00 61.13 238 LYS A O 14
ATOM 17651 N N . GLY A 1 72 ? -8.474 7.192 -3.099 1.00 45.32 239 GLY A N 14
ATOM 17652 C CA . GLY A 1 72 ? -9.543 7.362 -2.101 1.00 23.41 239 GLY A CA 14
ATOM 17653 C C . GLY A 1 72 ? -10.889 7.577 -2.781 1.00 32.13 239 GLY A C 14
ATOM 17654 O O . GLY A 1 72 ? -10.960 7.571 -4.024 1.00 3.22 239 GLY A O 14
ATOM 17658 N N . PHE A 1 73 ? -11.961 7.784 -1.986 1.00 4.05 240 PHE A N 14
ATOM 17659 C CA . PHE A 1 73 ? -13.335 7.889 -2.526 1.00 23.11 240 PHE A CA 14
ATOM 17660 C C . PHE A 1 73 ? -13.479 9.105 -3.482 1.00 53.55 240 PHE A C 14
ATOM 17661 O O . PHE A 1 73 ? -12.912 10.163 -3.216 1.00 65.45 240 PHE A O 14
ATOM 17678 N N . PRO A 1 74 ? -14.200 8.935 -4.644 1.00 75.40 241 PRO A N 14
ATOM 17679 C CA . PRO A 1 74 ? -14.456 10.033 -5.615 1.00 35.11 241 PRO A CA 14
ATOM 17680 C C . PRO A 1 74 ? -15.367 11.145 -5.042 1.00 75.04 241 PRO A C 14
ATOM 17681 O O . PRO A 1 74 ? -16.289 10.863 -4.264 1.00 75.50 241 PRO A O 14
ATOM 17692 N N . GLY A 1 75 ? -15.072 12.403 -5.427 1.00 21.04 242 GLY A N 14
ATOM 17693 C CA . GLY A 1 75 ? -15.793 13.587 -4.936 1.00 63.54 242 GLY A CA 14
ATOM 17694 C C . GLY A 1 75 ? -16.165 14.582 -6.042 1.00 31.44 242 GLY A C 14
ATOM 17695 O O . GLY A 1 75 ? -15.866 14.339 -7.212 1.00 73.32 242 GLY A O 14
ATOM 17699 N N . PRO A 1 76 ? -16.818 15.739 -5.688 1.00 34.35 243 PRO A N 14
ATOM 17700 C CA . PRO A 1 76 ? -17.211 16.797 -6.664 1.00 52.21 243 PRO A CA 14
ATOM 17701 C C . PRO A 1 76 ? -15.994 17.483 -7.357 1.00 41.14 243 PRO A C 14
ATOM 17702 O O . PRO A 1 76 ? -15.963 17.582 -8.584 1.00 62.13 243 PRO A O 14
ATOM 17713 N N . ALA A 1 77 ? -14.993 17.934 -6.565 1.00 43.42 244 ALA A N 14
ATOM 17714 C CA . ALA A 1 77 ? -13.793 18.644 -7.099 1.00 5.42 244 ALA A CA 14
ATOM 17715 C C . ALA A 1 77 ? -12.767 17.645 -7.663 1.00 43.41 244 ALA A C 14
ATOM 17716 O O . ALA A 1 77 ? -12.083 17.923 -8.660 1.00 72.44 244 ALA A O 14
ATOM 17723 N N . GLY A 1 78 ? -12.707 16.477 -7.014 1.00 50.32 245 GLY A N 14
ATOM 17724 C CA . GLY A 1 78 ? -11.795 15.383 -7.378 1.00 12.12 245 GLY A CA 14
ATOM 17725 C C . GLY A 1 78 ? -11.882 14.238 -6.388 1.00 43.42 245 GLY A C 14
ATOM 17726 O O . GLY A 1 78 ? -12.657 14.312 -5.438 1.00 52.40 245 GLY A O 14
ATOM 17730 N N . ARG A 1 79 ? -11.093 13.176 -6.619 1.00 73.34 246 ARG A N 14
ATOM 17731 C CA . ARG A 1 79 ? -11.034 11.991 -5.730 1.00 5.43 246 ARG A CA 14
ATOM 17732 C C . ARG A 1 79 ? -10.163 12.275 -4.494 1.00 60.34 246 ARG A C 14
ATOM 17733 O O . ARG A 1 79 ? -9.460 13.296 -4.429 1.00 44.44 246 ARG A O 14
ATOM 17754 N N . GLY A 1 80 ? -10.237 11.365 -3.511 1.00 30.23 247 GLY A N 14
ATOM 17755 C CA . GLY A 1 80 ? -9.369 11.399 -2.335 1.00 10.00 247 GLY A CA 14
ATOM 17756 C C . GLY A 1 80 ? -8.115 10.567 -2.528 1.00 40.05 247 GLY A C 14
ATOM 17757 O O . GLY A 1 80 ? -7.821 10.121 -3.638 1.00 21.22 247 GLY A O 14
ATOM 17761 N N . ASP A 1 81 ? -7.379 10.317 -1.442 1.00 32.53 248 ASP A N 14
ATOM 17762 C CA . ASP A 1 81 ? -6.122 9.512 -1.493 1.00 65.31 248 ASP A CA 14
ATOM 17763 C C . ASP A 1 81 ? -6.258 8.273 -0.593 1.00 2.31 248 ASP A C 14
ATOM 17764 O O . ASP A 1 81 ? -7.237 8.128 0.129 1.00 1.22 248 ASP A O 14
ATOM 17773 N N . LEU A 1 82 ? -5.294 7.351 -0.667 1.00 65.12 249 LEU A N 14
ATOM 17774 C CA . LEU A 1 82 ? -5.372 6.060 0.053 1.00 25.02 249 LEU A CA 14
ATOM 17775 C C . LEU A 1 82 ? -4.079 5.804 0.854 1.00 13.10 249 LEU A C 14
ATOM 17776 O O . LEU A 1 82 ? -3.023 5.517 0.296 1.00 61.35 249 LEU A O 14
ATOM 17792 N N . TYR A 1 83 ? -4.203 5.905 2.187 1.00 51.05 250 TYR A N 14
ATOM 17793 C CA . TYR A 1 83 ? -3.100 5.681 3.131 1.00 65.01 250 TYR A CA 14
ATOM 17794 C C . TYR A 1 83 ? -3.244 4.266 3.707 1.00 53.21 250 TYR A C 14
ATOM 17795 O O . TYR A 1 83 ? -4.179 3.989 4.459 1.00 11.25 250 TYR A O 14
ATOM 17813 N N . LEU A 1 84 ? -2.330 3.351 3.340 1.00 43.44 251 LEU A N 14
ATOM 17814 C CA . LEU A 1 84 ? -2.469 1.924 3.735 1.00 24.40 251 LEU A CA 14
ATOM 17815 C C . LEU A 1 84 ? -1.224 1.393 4.458 1.00 0.41 251 LEU A C 14
ATOM 17816 O O . LEU A 1 84 ? -0.136 1.315 3.889 1.00 20.21 251 LEU A O 14
ATOM 17832 N N . GLU A 1 85 ? -1.425 1.047 5.744 1.00 5.13 252 GLU A N 14
ATOM 17833 C CA . GLU A 1 85 ? -0.361 0.699 6.680 1.00 15.43 252 GLU A CA 14
ATOM 17834 C C . GLU A 1 85 ? 0.308 -0.646 6.371 1.00 11.24 252 GLU A C 14
ATOM 17835 O O . GLU A 1 85 ? -0.327 -1.703 6.391 1.00 21.53 252 GLU A O 14
ATOM 17847 N N . VAL A 1 86 ? 1.614 -0.556 6.132 1.00 53.02 253 VAL A N 14
ATOM 17848 C CA . VAL A 1 86 ? 2.504 -1.692 5.936 1.00 23.33 253 VAL A CA 14
ATOM 17849 C C . VAL A 1 86 ? 2.595 -2.514 7.222 1.00 2.21 253 VAL A C 14
ATOM 17850 O O . VAL A 1 86 ? 2.858 -1.966 8.303 1.00 11.33 253 VAL A O 14
ATOM 17863 N N . ARG A 1 87 ? 2.335 -3.809 7.080 1.00 1.54 254 ARG A N 14
ATOM 17864 C CA . ARG A 1 87 ? 2.356 -4.782 8.149 1.00 32.32 254 ARG A CA 14
ATOM 17865 C C . ARG A 1 87 ? 3.209 -5.972 7.720 1.00 31.42 254 ARG A C 14
ATOM 17866 O O . ARG A 1 87 ? 2.986 -6.532 6.644 1.00 41.12 254 ARG A O 14
ATOM 17887 N N . ILE A 1 88 ? 4.178 -6.352 8.571 1.00 73.23 255 ILE A N 14
ATOM 17888 C CA . ILE A 1 88 ? 5.079 -7.480 8.317 1.00 53.11 255 ILE A CA 14
ATOM 17889 C C . ILE A 1 88 ? 4.514 -8.709 9.023 1.00 62.01 255 ILE A C 14
ATOM 17890 O O . ILE A 1 88 ? 4.582 -8.825 10.254 1.00 12.30 255 ILE A O 14
ATOM 17906 N N . THR A 1 89 ? 3.929 -9.591 8.218 1.00 13.21 256 THR A N 14
ATOM 17907 C CA . THR A 1 89 ? 3.119 -10.718 8.676 1.00 2.34 256 THR A CA 14
ATOM 17908 C C . THR A 1 89 ? 3.335 -11.918 7.706 1.00 51.54 256 THR A C 14
ATOM 17909 O O . THR A 1 89 ? 4.486 -12.411 7.646 1.00 33.34 256 THR A O 14
ATOM 17921 N N . MET A 1 1 ? 5.511 7.199 -9.900 1.00 5.21 168 MET A N 15
ATOM 17922 C CA . MET A 1 1 ? 4.630 6.074 -10.272 1.00 44.22 168 MET A CA 15
ATOM 17923 C C . MET A 1 1 ? 4.931 5.633 -11.725 1.00 43.14 168 MET A C 15
ATOM 17924 O O . MET A 1 1 ? 4.336 6.117 -12.695 1.00 1.22 168 MET A O 15
ATOM 17940 N N . GLU A 1 2 ? 5.934 4.746 -11.851 1.00 35.41 169 GLU A N 15
ATOM 17941 C CA . GLU A 1 2 ? 6.337 4.118 -13.133 1.00 70.04 169 GLU A CA 15
ATOM 17942 C C . GLU A 1 2 ? 5.380 2.953 -13.460 1.00 20.14 169 GLU A C 15
ATOM 17943 O O . GLU A 1 2 ? 4.190 3.038 -13.131 1.00 43.15 169 GLU A O 15
ATOM 17955 N N . THR A 1 3 ? 5.867 1.909 -14.171 1.00 11.01 170 THR A N 15
ATOM 17956 C CA . THR A 1 3 ? 5.101 0.669 -14.405 1.00 51.05 170 THR A CA 15
ATOM 17957 C C . THR A 1 3 ? 4.807 -0.052 -13.060 1.00 24.23 170 THR A C 15
ATOM 17958 O O . THR A 1 3 ? 5.540 -0.959 -12.639 1.00 42.21 170 THR A O 15
ATOM 17969 N N . ALA A 1 4 ? 3.765 0.448 -12.378 1.00 3.54 171 ALA A N 15
ATOM 17970 C CA . ALA A 1 4 ? 3.312 -0.007 -11.060 1.00 34.04 171 ALA A CA 15
ATOM 17971 C C . ALA A 1 4 ? 1.949 0.638 -10.792 1.00 63.24 171 ALA A C 15
ATOM 17972 O O . ALA A 1 4 ? 1.763 1.830 -11.064 1.00 4.00 171 ALA A O 15
ATOM 17979 N N . THR A 1 5 ? 1.007 -0.153 -10.260 1.00 32.44 172 THR A N 15
ATOM 17980 C CA . THR A 1 5 ? -0.367 0.300 -9.969 1.00 14.53 172 THR A CA 15
ATOM 17981 C C . THR A 1 5 ? -0.402 1.252 -8.741 1.00 5.13 172 THR A C 15
ATOM 17982 O O . THR A 1 5 ? -1.404 1.925 -8.491 1.00 2.23 172 THR A O 15
ATOM 17993 N N . ALA A 1 6 ? 0.707 1.287 -7.982 1.00 51.54 173 ALA A N 15
ATOM 17994 C CA . ALA A 1 6 ? 0.865 2.152 -6.796 1.00 74.30 173 ALA A CA 15
ATOM 17995 C C . ALA A 1 6 ? 1.697 3.410 -7.109 1.00 4.42 173 ALA A C 15
ATOM 17996 O O . ALA A 1 6 ? 2.415 3.458 -8.117 1.00 54.21 173 ALA A O 15
ATOM 18003 N N . GLY A 1 7 ? 1.557 4.427 -6.233 1.00 30.53 174 GLY A N 15
ATOM 18004 C CA . GLY A 1 7 ? 2.461 5.574 -6.179 1.00 63.55 174 GLY A CA 15
ATOM 18005 C C . GLY A 1 7 ? 3.807 5.188 -5.571 1.00 65.34 174 GLY A C 15
ATOM 18006 O O . GLY A 1 7 ? 4.578 4.461 -6.208 1.00 4.42 174 GLY A O 15
ATOM 18010 N N . GLU A 1 8 ? 4.090 5.642 -4.337 1.00 1.34 175 GLU A N 15
ATOM 18011 C CA . GLU A 1 8 ? 5.347 5.302 -3.634 1.00 1.31 175 GLU A CA 15
ATOM 18012 C C . GLU A 1 8 ? 5.103 5.000 -2.146 1.00 25.53 175 GLU A C 15
ATOM 18013 O O . GLU A 1 8 ? 3.975 5.127 -1.644 1.00 42.24 175 GLU A O 15
ATOM 18025 N N . TRP A 1 9 ? 6.199 4.616 -1.465 1.00 52.01 176 TRP A N 15
ATOM 18026 C CA . TRP A 1 9 ? 6.218 4.325 -0.027 1.00 33.23 176 TRP A CA 15
ATOM 18027 C C . TRP A 1 9 ? 6.308 5.618 0.771 1.00 51.11 176 TRP A C 15
ATOM 18028 O O . TRP A 1 9 ? 7.200 6.442 0.525 1.00 63.11 176 TRP A O 15
ATOM 18049 N N . GLN A 1 10 ? 5.355 5.771 1.720 1.00 43.54 177 GLN A N 15
ATOM 18050 C CA . GLN A 1 10 ? 5.215 6.916 2.644 1.00 71.22 177 GLN A CA 15
ATOM 18051 C C . GLN A 1 10 ? 4.628 8.160 1.946 1.00 54.33 177 GLN A C 15
ATOM 18052 O O . GLN A 1 10 ? 3.773 8.863 2.522 1.00 3.02 177 GLN A O 15
ATOM 18066 N N . GLY A 1 11 ? 5.085 8.418 0.702 1.00 1.21 178 GLY A N 15
ATOM 18067 C CA . GLY A 1 11 ? 4.612 9.536 -0.089 1.00 1.34 178 GLY A CA 15
ATOM 18068 C C . GLY A 1 11 ? 5.261 10.820 0.359 1.00 60.40 178 GLY A C 15
ATOM 18069 O O . GLY A 1 11 ? 4.746 11.488 1.265 1.00 41.43 178 GLY A O 15
ATOM 18073 N N . LYS A 1 12 ? 6.406 11.138 -0.266 1.00 35.10 179 LYS A N 15
ATOM 18074 C CA . LYS A 1 12 ? 7.270 12.245 0.129 1.00 42.24 179 LYS A CA 15
ATOM 18075 C C . LYS A 1 12 ? 6.524 13.591 0.052 1.00 33.44 179 LYS A C 15
ATOM 18076 O O . LYS A 1 12 ? 6.256 14.113 -1.044 1.00 62.21 179 LYS A O 15
ATOM 18095 N N . GLY A 1 13 ? 6.157 14.110 1.229 1.00 43.51 180 GLY A N 15
ATOM 18096 C CA . GLY A 1 13 ? 5.439 15.372 1.343 1.00 32.32 180 GLY A CA 15
ATOM 18097 C C . GLY A 1 13 ? 4.994 15.632 2.768 1.00 25.13 180 GLY A C 15
ATOM 18098 O O . GLY A 1 13 ? 5.318 16.672 3.344 1.00 61.15 180 GLY A O 15
ATOM 18102 N N . SER A 1 14 ? 4.255 14.659 3.339 1.00 2.32 181 SER A N 15
ATOM 18103 C CA . SER A 1 14 ? 3.689 14.759 4.698 1.00 13.11 181 SER A CA 15
ATOM 18104 C C . SER A 1 14 ? 3.949 13.452 5.478 1.00 51.24 181 SER A C 15
ATOM 18105 O O . SER A 1 14 ? 3.056 12.610 5.646 1.00 43.45 181 SER A O 15
ATOM 18113 N N . GLY A 1 15 ? 5.204 13.287 5.926 1.00 2.23 182 GLY A N 15
ATOM 18114 C CA . GLY A 1 15 ? 5.618 12.145 6.744 1.00 3.45 182 GLY A CA 15
ATOM 18115 C C . GLY A 1 15 ? 5.556 12.456 8.235 1.00 71.42 182 GLY A C 15
ATOM 18116 O O . GLY A 1 15 ? 6.391 11.974 9.004 1.00 63.41 182 GLY A O 15
ATOM 18120 N N . GLY A 1 16 ? 4.545 13.263 8.639 1.00 14.01 183 GLY A N 15
ATOM 18121 C CA . GLY A 1 16 ? 4.368 13.669 10.036 1.00 61.11 183 GLY A CA 15
ATOM 18122 C C . GLY A 1 16 ? 3.705 12.587 10.881 1.00 20.41 183 GLY A C 15
ATOM 18123 O O . GLY A 1 16 ? 3.284 11.548 10.357 1.00 64.13 183 GLY A O 15
ATOM 18127 N N . SER A 1 17 ? 3.621 12.831 12.194 1.00 13.41 184 SER A N 15
ATOM 18128 C CA . SER A 1 17 ? 2.981 11.911 13.143 1.00 4.31 184 SER A CA 15
ATOM 18129 C C . SER A 1 17 ? 1.528 12.372 13.387 1.00 23.22 184 SER A C 15
ATOM 18130 O O . SER A 1 17 ? 1.273 13.258 14.211 1.00 25.33 184 SER A O 15
ATOM 18138 N N . GLY A 1 18 ? 0.591 11.798 12.613 1.00 24.00 185 GLY A N 15
ATOM 18139 C CA . GLY A 1 18 ? -0.833 12.132 12.732 1.00 43.40 185 GLY A CA 15
ATOM 18140 C C . GLY A 1 18 ? -1.722 11.170 11.961 1.00 21.21 185 GLY A C 15
ATOM 18141 O O . GLY A 1 18 ? -1.263 10.490 11.033 1.00 22.21 185 GLY A O 15
ATOM 18145 N N . GLY A 1 19 ? -3.002 11.115 12.361 1.00 73.25 186 GLY A N 15
ATOM 18146 C CA . GLY A 1 19 ? -4.008 10.276 11.701 1.00 50.42 186 GLY A CA 15
ATOM 18147 C C . GLY A 1 19 ? -5.387 10.458 12.316 1.00 71.12 186 GLY A C 15
ATOM 18148 O O . GLY A 1 19 ? -5.584 11.385 13.123 1.00 74.10 186 GLY A O 15
ATOM 18152 N N . SER A 1 20 ? -6.338 9.579 11.914 1.00 32.35 187 SER A N 15
ATOM 18153 C CA . SER A 1 20 ? -7.738 9.559 12.398 1.00 55.53 187 SER A CA 15
ATOM 18154 C C . SER A 1 20 ? -8.523 10.771 11.844 1.00 44.34 187 SER A C 15
ATOM 18155 O O . SER A 1 20 ? -8.292 11.913 12.255 1.00 13.13 187 SER A O 15
ATOM 18163 N N . GLY A 1 21 ? -9.438 10.507 10.896 1.00 44.23 188 GLY A N 15
ATOM 18164 C CA . GLY A 1 21 ? -10.233 11.553 10.242 1.00 23.11 188 GLY A CA 15
ATOM 18165 C C . GLY A 1 21 ? -9.990 11.571 8.735 1.00 15.10 188 GLY A C 15
ATOM 18166 O O . GLY A 1 21 ? -8.843 11.757 8.294 1.00 42.42 188 GLY A O 15
ATOM 18170 N N . GLY A 1 22 ? -11.063 11.353 7.955 1.00 73.33 189 GLY A N 15
ATOM 18171 C CA . GLY A 1 22 ? -10.990 11.350 6.494 1.00 14.11 189 GLY A CA 15
ATOM 18172 C C . GLY A 1 22 ? -12.208 10.667 5.885 1.00 62.14 189 GLY A C 15
ATOM 18173 O O . GLY A 1 22 ? -12.533 9.532 6.264 1.00 52.03 189 GLY A O 15
ATOM 18177 N N . SER A 1 23 ? -12.894 11.367 4.960 1.00 2.23 190 SER A N 15
ATOM 18178 C CA . SER A 1 23 ? -14.108 10.855 4.297 1.00 2.02 190 SER A CA 15
ATOM 18179 C C . SER A 1 23 ? -13.745 10.112 3.000 1.00 45.32 190 SER A C 15
ATOM 18180 O O . SER A 1 23 ? -13.932 8.888 2.890 1.00 51.42 190 SER A O 15
ATOM 18188 N N . GLN A 1 24 ? -13.213 10.871 2.029 1.00 44.53 191 GLN A N 15
ATOM 18189 C CA . GLN A 1 24 ? -12.830 10.351 0.710 1.00 53.14 191 GLN A CA 15
ATOM 18190 C C . GLN A 1 24 ? -11.566 9.497 0.839 1.00 70.44 191 GLN A C 15
ATOM 18191 O O . GLN A 1 24 ? -11.513 8.359 0.360 1.00 11.42 191 GLN A O 15
ATOM 18205 N N . ASP A 1 25 ? -10.551 10.074 1.506 1.00 10.53 192 ASP A N 15
ATOM 18206 C CA . ASP A 1 25 ? -9.300 9.377 1.828 1.00 51.22 192 ASP A CA 15
ATOM 18207 C C . ASP A 1 25 ? -9.563 8.265 2.864 1.00 30.13 192 ASP A C 15
ATOM 18208 O O . ASP A 1 25 ? -10.372 8.441 3.786 1.00 24.42 192 ASP A O 15
ATOM 18217 N N . LEU A 1 26 ? -8.900 7.109 2.684 1.00 73.01 193 LEU A N 15
ATOM 18218 C CA . LEU A 1 26 ? -9.151 5.885 3.482 1.00 41.41 193 LEU A CA 15
ATOM 18219 C C . LEU A 1 26 ? -7.892 5.459 4.239 1.00 0.21 193 LEU A C 15
ATOM 18220 O O . LEU A 1 26 ? -6.781 5.869 3.893 1.00 74.30 193 LEU A O 15
ATOM 18236 N N . TYR A 1 27 ? -8.086 4.632 5.287 1.00 2.31 194 TYR A N 15
ATOM 18237 C CA . TYR A 1 27 ? -6.992 3.989 6.019 1.00 24.42 194 TYR A CA 15
ATOM 18238 C C . TYR A 1 27 ? -7.174 2.458 5.961 1.00 31.04 194 TYR A C 15
ATOM 18239 O O . TYR A 1 27 ? -8.073 1.902 6.601 1.00 14.02 194 TYR A O 15
ATOM 18257 N N . ALA A 1 28 ? -6.310 1.800 5.187 1.00 34.44 195 ALA A N 15
ATOM 18258 C CA . ALA A 1 28 ? -6.308 0.337 4.996 1.00 52.25 195 ALA A CA 15
ATOM 18259 C C . ALA A 1 28 ? -4.988 -0.251 5.536 1.00 34.20 195 ALA A C 15
ATOM 18260 O O . ALA A 1 28 ? -4.253 0.431 6.266 1.00 13.23 195 ALA A O 15
ATOM 18267 N N . THR A 1 29 ? -4.751 -1.541 5.266 1.00 71.30 196 THR A N 15
ATOM 18268 C CA . THR A 1 29 ? -3.498 -2.239 5.611 1.00 50.24 196 THR A CA 15
ATOM 18269 C C . THR A 1 29 ? -2.802 -2.765 4.331 1.00 33.54 196 THR A C 15
ATOM 18270 O O . THR A 1 29 ? -3.432 -3.453 3.520 1.00 72.14 196 THR A O 15
ATOM 18281 N N . LEU A 1 30 ? -1.517 -2.403 4.142 1.00 24.32 197 LEU A N 15
ATOM 18282 C CA . LEU A 1 30 ? -0.638 -3.039 3.153 1.00 24.32 197 LEU A CA 15
ATOM 18283 C C . LEU A 1 30 ? -0.040 -4.301 3.799 1.00 33.31 197 LEU A C 15
ATOM 18284 O O . LEU A 1 30 ? 0.842 -4.206 4.661 1.00 30.41 197 LEU A O 15
ATOM 18300 N N . ASP A 1 31 ? -0.541 -5.471 3.406 1.00 74.33 198 ASP A N 15
ATOM 18301 C CA . ASP A 1 31 ? -0.131 -6.754 3.999 1.00 0.24 198 ASP A CA 15
ATOM 18302 C C . ASP A 1 31 ? 1.112 -7.276 3.262 1.00 25.11 198 ASP A C 15
ATOM 18303 O O . ASP A 1 31 ? 1.024 -7.703 2.102 1.00 33.24 198 ASP A O 15
ATOM 18312 N N . VAL A 1 32 ? 2.275 -7.188 3.928 1.00 61.20 199 VAL A N 15
ATOM 18313 C CA . VAL A 1 32 ? 3.559 -7.659 3.397 1.00 71.44 199 VAL A CA 15
ATOM 18314 C C . VAL A 1 32 ? 4.044 -8.839 4.257 1.00 34.23 199 VAL A C 15
ATOM 18315 O O . VAL A 1 32 ? 4.224 -8.664 5.457 1.00 15.54 199 VAL A O 15
ATOM 18328 N N . PRO A 1 33 ? 4.263 -10.060 3.677 1.00 22.21 200 PRO A N 15
ATOM 18329 C CA . PRO A 1 33 ? 4.912 -11.161 4.409 1.00 52.12 200 PRO A CA 15
ATOM 18330 C C . PRO A 1 33 ? 6.408 -10.854 4.616 1.00 13.35 200 PRO A C 15
ATOM 18331 O O . PRO A 1 33 ? 7.019 -10.147 3.795 1.00 41.45 200 PRO A O 15
ATOM 18342 N N . ALA A 1 34 ? 6.969 -11.390 5.721 1.00 43.43 201 ALA A N 15
ATOM 18343 C CA . ALA A 1 34 ? 8.384 -11.194 6.111 1.00 64.11 201 ALA A CA 15
ATOM 18344 C C . ALA A 1 34 ? 9.384 -11.547 4.963 1.00 45.03 201 ALA A C 15
ATOM 18345 O O . ALA A 1 34 ? 10.308 -10.757 4.740 1.00 61.33 201 ALA A O 15
ATOM 18352 N N . PRO A 1 35 ? 9.238 -12.715 4.204 1.00 23.32 202 PRO A N 15
ATOM 18353 C CA . PRO A 1 35 ? 10.145 -13.037 3.060 1.00 60.11 202 PRO A CA 15
ATOM 18354 C C . PRO A 1 35 ? 10.179 -11.918 1.983 1.00 2.03 202 PRO A C 15
ATOM 18355 O O . PRO A 1 35 ? 11.266 -11.464 1.610 1.00 53.13 202 PRO A O 15
ATOM 18366 N N . ILE A 1 36 ? 8.985 -11.463 1.520 1.00 74.40 203 ILE A N 15
ATOM 18367 C CA . ILE A 1 36 ? 8.858 -10.384 0.507 1.00 74.33 203 ILE A CA 15
ATOM 18368 C C . ILE A 1 36 ? 9.395 -9.050 1.064 1.00 3.22 203 ILE A C 15
ATOM 18369 O O . ILE A 1 36 ? 9.982 -8.250 0.325 1.00 35.55 203 ILE A O 15
ATOM 18385 N N . ALA A 1 37 ? 9.200 -8.837 2.373 1.00 13.01 204 ALA A N 15
ATOM 18386 C CA . ALA A 1 37 ? 9.659 -7.624 3.060 1.00 44.03 204 ALA A CA 15
ATOM 18387 C C . ALA A 1 37 ? 11.189 -7.529 3.051 1.00 22.13 204 ALA A C 15
ATOM 18388 O O . ALA A 1 37 ? 11.736 -6.456 2.784 1.00 34.32 204 ALA A O 15
ATOM 18395 N N . VAL A 1 38 ? 11.857 -8.681 3.308 1.00 64.50 205 VAL A N 15
ATOM 18396 C CA . VAL A 1 38 ? 13.326 -8.776 3.418 1.00 63.13 205 VAL A CA 15
ATOM 18397 C C . VAL A 1 38 ? 14.012 -8.676 2.041 1.00 63.10 205 VAL A C 15
ATOM 18398 O O . VAL A 1 38 ? 14.938 -7.871 1.869 1.00 14.11 205 VAL A O 15
ATOM 18411 N N . VAL A 1 39 ? 13.546 -9.468 1.060 1.00 4.04 206 VAL A N 15
ATOM 18412 C CA . VAL A 1 39 ? 14.182 -9.532 -0.279 1.00 32.23 206 VAL A CA 15
ATOM 18413 C C . VAL A 1 39 ? 13.742 -8.334 -1.157 1.00 21.21 206 VAL A C 15
ATOM 18414 O O . VAL A 1 39 ? 14.502 -7.872 -2.016 1.00 74.30 206 VAL A O 15
ATOM 18427 N N . GLY A 1 40 ? 12.526 -7.820 -0.894 1.00 61.11 207 GLY A N 15
ATOM 18428 C CA . GLY A 1 40 ? 11.941 -6.744 -1.690 1.00 12.42 207 GLY A CA 15
ATOM 18429 C C . GLY A 1 40 ? 11.222 -7.274 -2.926 1.00 74.44 207 GLY A C 15
ATOM 18430 O O . GLY A 1 40 ? 11.763 -7.220 -4.037 1.00 24.53 207 GLY A O 15
ATOM 18434 N N . GLY A 1 41 ? 9.997 -7.808 -2.723 1.00 12.25 208 GLY A N 15
ATOM 18435 C CA . GLY A 1 41 ? 9.173 -8.371 -3.809 1.00 33.02 208 GLY A CA 15
ATOM 18436 C C . GLY A 1 41 ? 7.978 -7.478 -4.143 1.00 4.15 208 GLY A C 15
ATOM 18437 O O . GLY A 1 41 ? 8.126 -6.260 -4.204 1.00 64.22 208 GLY A O 15
ATOM 18441 N N . LYS A 1 42 ? 6.785 -8.075 -4.354 1.00 73.21 209 LYS A N 15
ATOM 18442 C CA . LYS A 1 42 ? 5.540 -7.321 -4.652 1.00 70.43 209 LYS A CA 15
ATOM 18443 C C . LYS A 1 42 ? 4.391 -7.857 -3.794 1.00 0.44 209 LYS A C 15
ATOM 18444 O O . LYS A 1 42 ? 4.276 -9.068 -3.604 1.00 51.00 209 LYS A O 15
ATOM 18463 N N . VAL A 1 43 ? 3.542 -6.942 -3.280 1.00 53.52 210 VAL A N 15
ATOM 18464 C CA . VAL A 1 43 ? 2.336 -7.303 -2.492 1.00 24.11 210 VAL A CA 15
ATOM 18465 C C . VAL A 1 43 ? 1.110 -6.514 -2.968 1.00 25.33 210 VAL A C 15
ATOM 18466 O O . VAL A 1 43 ? 1.244 -5.400 -3.485 1.00 50.54 210 VAL A O 15
ATOM 18479 N N . ARG A 1 44 ? -0.078 -7.100 -2.753 1.00 5.13 211 ARG A N 15
ATOM 18480 C CA . ARG A 1 44 ? -1.368 -6.481 -3.082 1.00 31.12 211 ARG A CA 15
ATOM 18481 C C . ARG A 1 44 ? -1.731 -5.386 -2.046 1.00 50.21 211 ARG A C 15
ATOM 18482 O O . ARG A 1 44 ? -1.279 -5.425 -0.895 1.00 65.32 211 ARG A O 15
ATOM 18503 N N . ALA A 1 45 ? -2.550 -4.427 -2.495 1.00 55.31 212 ALA A N 15
ATOM 18504 C CA . ALA A 1 45 ? -3.098 -3.333 -1.693 1.00 12.13 212 ALA A CA 15
ATOM 18505 C C . ALA A 1 45 ? -4.620 -3.242 -1.966 1.00 42.04 212 ALA A C 15
ATOM 18506 O O . ALA A 1 45 ? -5.029 -3.090 -3.126 1.00 64.32 212 ALA A O 15
ATOM 18513 N N . MET A 1 46 ? -5.444 -3.392 -0.905 1.00 42.50 213 MET A N 15
ATOM 18514 C CA . MET A 1 46 ? -6.928 -3.268 -0.984 1.00 74.10 213 MET A CA 15
ATOM 18515 C C . MET A 1 46 ? -7.328 -1.832 -1.354 1.00 1.32 213 MET A C 15
ATOM 18516 O O . MET A 1 46 ? -6.821 -0.875 -0.764 1.00 54.41 213 MET A O 15
ATOM 18530 N N . THR A 1 47 ? -8.239 -1.708 -2.339 1.00 54.54 214 THR A N 15
ATOM 18531 C CA . THR A 1 47 ? -8.667 -0.410 -2.900 1.00 20.13 214 THR A CA 15
ATOM 18532 C C . THR A 1 47 ? -10.209 -0.384 -3.072 1.00 51.33 214 THR A C 15
ATOM 18533 O O . THR A 1 47 ? -10.914 -1.295 -2.614 1.00 32.52 214 THR A O 15
ATOM 18544 N N . LEU A 1 48 ? -10.708 0.683 -3.714 1.00 70.10 215 LEU A N 15
ATOM 18545 C CA . LEU A 1 48 ? -12.136 0.917 -3.995 1.00 61.32 215 LEU A CA 15
ATOM 18546 C C . LEU A 1 48 ? -12.687 -0.163 -4.934 1.00 12.14 215 LEU A C 15
ATOM 18547 O O . LEU A 1 48 ? -13.502 -0.997 -4.556 1.00 51.52 215 LEU A O 15
ATOM 18563 N N . GLU A 1 49 ? -12.168 -0.105 -6.177 1.00 52.41 216 GLU A N 15
ATOM 18564 C CA . GLU A 1 49 ? -12.753 -0.758 -7.353 1.00 62.35 216 GLU A CA 15
ATOM 18565 C C . GLU A 1 49 ? -11.982 -2.019 -7.736 1.00 12.40 216 GLU A C 15
ATOM 18566 O O . GLU A 1 49 ? -12.580 -3.050 -8.070 1.00 2.23 216 GLU A O 15
ATOM 18578 N N . GLY A 1 50 ? -10.648 -1.928 -7.670 1.00 42.00 217 GLY A N 15
ATOM 18579 C CA . GLY A 1 50 ? -9.774 -3.030 -8.066 1.00 61.34 217 GLY A CA 15
ATOM 18580 C C . GLY A 1 50 ? -8.468 -3.018 -7.293 1.00 50.51 217 GLY A C 15
ATOM 18581 O O . GLY A 1 50 ? -8.038 -1.944 -6.858 1.00 44.23 217 GLY A O 15
ATOM 18585 N N . PRO A 1 51 ? -7.794 -4.196 -7.122 1.00 11.22 218 PRO A N 15
ATOM 18586 C CA . PRO A 1 51 ? -6.585 -4.306 -6.282 1.00 3.32 218 PRO A CA 15
ATOM 18587 C C . PRO A 1 51 ? -5.327 -3.688 -6.928 1.00 53.22 218 PRO A C 15
ATOM 18588 O O . PRO A 1 51 ? -5.088 -3.805 -8.136 1.00 33.03 218 PRO A O 15
ATOM 18599 N N . VAL A 1 52 ? -4.525 -3.056 -6.077 1.00 52.24 219 VAL A N 15
ATOM 18600 C CA . VAL A 1 52 ? -3.226 -2.478 -6.428 1.00 1.45 219 VAL A CA 15
ATOM 18601 C C . VAL A 1 52 ? -2.130 -3.506 -6.083 1.00 34.41 219 VAL A C 15
ATOM 18602 O O . VAL A 1 52 ? -2.392 -4.474 -5.372 1.00 63.23 219 VAL A O 15
ATOM 18615 N N . GLU A 1 53 ? -0.930 -3.315 -6.629 1.00 33.51 220 GLU A N 15
ATOM 18616 C CA . GLU A 1 53 ? 0.247 -4.121 -6.291 1.00 63.55 220 GLU A CA 15
ATOM 18617 C C . GLU A 1 53 ? 1.462 -3.180 -6.288 1.00 72.21 220 GLU A C 15
ATOM 18618 O O . GLU A 1 53 ? 1.582 -2.323 -7.180 1.00 3.14 220 GLU A O 15
ATOM 18630 N N . VAL A 1 54 ? 2.338 -3.323 -5.286 1.00 23.43 221 VAL A N 15
ATOM 18631 C CA . VAL A 1 54 ? 3.456 -2.397 -5.047 1.00 3.21 221 VAL A CA 15
ATOM 18632 C C . VAL A 1 54 ? 4.765 -3.172 -4.824 1.00 32.45 221 VAL A C 15
ATOM 18633 O O . VAL A 1 54 ? 4.773 -4.233 -4.177 1.00 64.25 221 VAL A O 15
ATOM 18646 N N . ALA A 1 55 ? 5.852 -2.633 -5.388 1.00 13.20 222 ALA A N 15
ATOM 18647 C CA . ALA A 1 55 ? 7.207 -3.137 -5.196 1.00 24.10 222 ALA A CA 15
ATOM 18648 C C . ALA A 1 55 ? 7.717 -2.711 -3.807 1.00 75.34 222 ALA A C 15
ATOM 18649 O O . ALA A 1 55 ? 7.917 -1.514 -3.552 1.00 42.02 222 ALA A O 15
ATOM 18656 N N . VAL A 1 56 ? 7.835 -3.700 -2.912 1.00 63.55 223 VAL A N 15
ATOM 18657 C CA . VAL A 1 56 ? 8.380 -3.529 -1.561 1.00 32.30 223 VAL A CA 15
ATOM 18658 C C . VAL A 1 56 ? 9.921 -3.354 -1.645 1.00 25.10 223 VAL A C 15
ATOM 18659 O O . VAL A 1 56 ? 10.567 -4.107 -2.369 1.00 3.40 223 VAL A O 15
ATOM 18672 N N . PRO A 1 57 ? 10.528 -2.315 -0.969 1.00 52.34 224 PRO A N 15
ATOM 18673 C CA . PRO A 1 57 ? 12.005 -2.195 -0.852 1.00 31.32 224 PRO A CA 15
ATOM 18674 C C . PRO A 1 57 ? 12.577 -3.267 0.116 1.00 51.54 224 PRO A C 15
ATOM 18675 O O . PRO A 1 57 ? 11.849 -3.756 0.993 1.00 23.33 224 PRO A O 15
ATOM 18686 N N . PRO A 1 58 ? 13.883 -3.661 -0.024 1.00 33.12 225 PRO A N 15
ATOM 18687 C CA . PRO A 1 58 ? 14.482 -4.727 0.811 1.00 21.44 225 PRO A CA 15
ATOM 18688 C C . PRO A 1 58 ? 14.526 -4.355 2.315 1.00 14.35 225 PRO A C 15
ATOM 18689 O O . PRO A 1 58 ? 14.884 -3.223 2.679 1.00 33.13 225 PRO A O 15
ATOM 18700 N N . ARG A 1 59 ? 14.153 -5.346 3.149 1.00 23.54 226 ARG A N 15
ATOM 18701 C CA . ARG A 1 59 ? 14.055 -5.243 4.612 1.00 15.04 226 ARG A CA 15
ATOM 18702 C C . ARG A 1 59 ? 13.212 -4.041 5.067 1.00 62.31 226 ARG A C 15
ATOM 18703 O O . ARG A 1 59 ? 13.729 -3.045 5.575 1.00 14.20 226 ARG A O 15
ATOM 18724 N N . THR A 1 60 ? 11.900 -4.141 4.805 1.00 72.52 227 THR A N 15
ATOM 18725 C CA . THR A 1 60 ? 10.908 -3.160 5.263 1.00 33.41 227 THR A CA 15
ATOM 18726 C C . THR A 1 60 ? 10.448 -3.483 6.697 1.00 14.05 227 THR A C 15
ATOM 18727 O O . THR A 1 60 ? 10.308 -4.656 7.065 1.00 32.01 227 THR A O 15
ATOM 18738 N N . GLN A 1 61 ? 10.258 -2.420 7.503 1.00 22.04 228 GLN A N 15
ATOM 18739 C CA . GLN A 1 61 ? 9.700 -2.513 8.865 1.00 54.20 228 GLN A CA 15
ATOM 18740 C C . GLN A 1 61 ? 8.232 -2.084 8.862 1.00 41.25 228 GLN A C 15
ATOM 18741 O O . GLN A 1 61 ? 7.789 -1.320 7.993 1.00 43.25 228 GLN A O 15
ATOM 18755 N N . ALA A 1 62 ? 7.503 -2.588 9.859 1.00 25.23 229 ALA A N 15
ATOM 18756 C CA . ALA A 1 62 ? 6.061 -2.342 10.017 1.00 20.01 229 ALA A CA 15
ATOM 18757 C C . ALA A 1 62 ? 5.800 -1.012 10.740 1.00 12.10 229 ALA A C 15
ATOM 18758 O O . ALA A 1 62 ? 6.643 -0.540 11.513 1.00 62.21 229 ALA A O 15
ATOM 18765 N N . GLY A 1 63 ? 4.616 -0.431 10.491 1.00 35.24 230 GLY A N 15
ATOM 18766 C CA . GLY A 1 63 ? 4.272 0.910 10.982 1.00 51.55 230 GLY A CA 15
ATOM 18767 C C . GLY A 1 63 ? 4.417 1.968 9.896 1.00 44.31 230 GLY A C 15
ATOM 18768 O O . GLY A 1 63 ? 4.066 3.131 10.106 1.00 43.54 230 GLY A O 15
ATOM 18772 N N . ARG A 1 64 ? 4.958 1.550 8.739 1.00 71.43 231 ARG A N 15
ATOM 18773 C CA . ARG A 1 64 ? 4.967 2.347 7.501 1.00 70.12 231 ARG A CA 15
ATOM 18774 C C . ARG A 1 64 ? 3.539 2.404 6.906 1.00 65.41 231 ARG A C 15
ATOM 18775 O O . ARG A 1 64 ? 2.600 1.830 7.479 1.00 3.24 231 ARG A O 15
ATOM 18796 N N . LYS A 1 65 ? 3.390 3.115 5.767 1.00 41.34 232 LYS A N 15
ATOM 18797 C CA . LYS A 1 65 ? 2.151 3.081 4.953 1.00 62.12 232 LYS A CA 15
ATOM 18798 C C . LYS A 1 65 ? 2.386 3.749 3.588 1.00 24.35 232 LYS A C 15
ATOM 18799 O O . LYS A 1 65 ? 3.217 4.644 3.482 1.00 53.44 232 LYS A O 15
ATOM 18818 N N . LEU A 1 66 ? 1.652 3.314 2.549 1.00 33.42 233 LEU A N 15
ATOM 18819 C CA . LEU A 1 66 ? 1.626 4.023 1.244 1.00 51.41 233 LEU A CA 15
ATOM 18820 C C . LEU A 1 66 ? 0.583 5.133 1.310 1.00 0.22 233 LEU A C 15
ATOM 18821 O O . LEU A 1 66 ? -0.355 5.044 2.102 1.00 2.22 233 LEU A O 15
ATOM 18837 N N . ARG A 1 67 ? 0.746 6.158 0.467 1.00 1.23 234 ARG A N 15
ATOM 18838 C CA . ARG A 1 67 ? -0.353 7.034 0.062 1.00 2.12 234 ARG A CA 15
ATOM 18839 C C . ARG A 1 67 ? -0.545 6.822 -1.445 1.00 33.20 234 ARG A C 15
ATOM 18840 O O . ARG A 1 67 ? 0.421 6.899 -2.229 1.00 41.35 234 ARG A O 15
ATOM 18861 N N . LEU A 1 68 ? -1.761 6.453 -1.846 1.00 35.20 235 LEU A N 15
ATOM 18862 C CA . LEU A 1 68 ? -2.081 6.198 -3.246 1.00 51.51 235 LEU A CA 15
ATOM 18863 C C . LEU A 1 68 ? -3.040 7.275 -3.737 1.00 52.22 235 LEU A C 15
ATOM 18864 O O . LEU A 1 68 ? -4.217 7.306 -3.362 1.00 13.12 235 LEU A O 15
ATOM 18880 N N . LYS A 1 69 ? -2.496 8.143 -4.573 1.00 50.50 236 LYS A N 15
ATOM 18881 C CA . LYS A 1 69 ? -3.142 9.374 -5.015 1.00 54.13 236 LYS A CA 15
ATOM 18882 C C . LYS A 1 69 ? -4.312 9.085 -5.951 1.00 32.24 236 LYS A C 15
ATOM 18883 O O . LYS A 1 69 ? -4.124 8.557 -7.052 1.00 74.45 236 LYS A O 15
ATOM 18902 N N . GLY A 1 70 ? -5.525 9.399 -5.466 1.00 52.24 237 GLY A N 15
ATOM 18903 C CA . GLY A 1 70 ? -6.762 9.181 -6.221 1.00 42.34 237 GLY A CA 15
ATOM 18904 C C . GLY A 1 70 ? -7.415 7.826 -5.955 1.00 51.50 237 GLY A C 15
ATOM 18905 O O . GLY A 1 70 ? -8.510 7.563 -6.459 1.00 11.41 237 GLY A O 15
ATOM 18909 N N . LYS A 1 71 ? -6.733 6.958 -5.174 1.00 22.03 238 LYS A N 15
ATOM 18910 C CA . LYS A 1 71 ? -7.229 5.605 -4.833 1.00 4.53 238 LYS A CA 15
ATOM 18911 C C . LYS A 1 71 ? -8.140 5.614 -3.583 1.00 72.13 238 LYS A C 15
ATOM 18912 O O . LYS A 1 71 ? -8.474 4.547 -3.046 1.00 44.13 238 LYS A O 15
ATOM 18931 N N . GLY A 1 72 ? -8.517 6.821 -3.126 1.00 34.42 239 GLY A N 15
ATOM 18932 C CA . GLY A 1 72 ? -9.625 7.007 -2.183 1.00 4.20 239 GLY A CA 15
ATOM 18933 C C . GLY A 1 72 ? -10.890 7.404 -2.943 1.00 74.02 239 GLY A C 15
ATOM 18934 O O . GLY A 1 72 ? -10.812 7.726 -4.139 1.00 10.33 239 GLY A O 15
ATOM 18938 N N . PHE A 1 73 ? -12.046 7.401 -2.247 1.00 14.05 240 PHE A N 15
ATOM 18939 C CA . PHE A 1 73 ? -13.370 7.632 -2.867 1.00 12.24 240 PHE A CA 15
ATOM 18940 C C . PHE A 1 73 ? -13.438 8.996 -3.613 1.00 43.23 240 PHE A C 15
ATOM 18941 O O . PHE A 1 73 ? -12.887 9.996 -3.128 1.00 23.32 240 PHE A O 15
ATOM 18958 N N . PRO A 1 74 ? -14.095 9.037 -4.825 1.00 0.33 241 PRO A N 15
ATOM 18959 C CA . PRO A 1 74 ? -14.138 10.249 -5.677 1.00 4.41 241 PRO A CA 15
ATOM 18960 C C . PRO A 1 74 ? -14.997 11.383 -5.074 1.00 2.12 241 PRO A C 15
ATOM 18961 O O . PRO A 1 74 ? -15.954 11.132 -4.331 1.00 2.13 241 PRO A O 15
ATOM 18972 N N . GLY A 1 75 ? -14.615 12.619 -5.394 1.00 54.32 242 GLY A N 15
ATOM 18973 C CA . GLY A 1 75 ? -15.328 13.823 -4.968 1.00 11.44 242 GLY A CA 15
ATOM 18974 C C . GLY A 1 75 ? -15.516 14.790 -6.135 1.00 25.00 242 GLY A C 15
ATOM 18975 O O . GLY A 1 75 ? -14.930 14.559 -7.202 1.00 15.24 242 GLY A O 15
ATOM 18979 N N . PRO A 1 76 ? -16.308 15.900 -5.969 1.00 61.44 243 PRO A N 15
ATOM 18980 C CA . PRO A 1 76 ? -16.577 16.876 -7.063 1.00 4.54 243 PRO A CA 15
ATOM 18981 C C . PRO A 1 76 ? -15.299 17.580 -7.588 1.00 41.45 243 PRO A C 15
ATOM 18982 O O . PRO A 1 76 ? -15.069 17.637 -8.804 1.00 74.23 243 PRO A O 15
ATOM 18993 N N . ALA A 1 77 ? -14.470 18.089 -6.661 1.00 33.53 244 ALA A N 15
ATOM 18994 C CA . ALA A 1 77 ? -13.234 18.837 -6.997 1.00 64.24 244 ALA A CA 15
ATOM 18995 C C . ALA A 1 77 ? -12.028 17.899 -7.178 1.00 21.05 244 ALA A C 15
ATOM 18996 O O . ALA A 1 77 ? -11.019 18.279 -7.795 1.00 34.33 244 ALA A O 15
ATOM 19003 N N . GLY A 1 78 ? -12.142 16.676 -6.642 1.00 24.30 245 GLY A N 15
ATOM 19004 C CA . GLY A 1 78 ? -11.084 15.671 -6.742 1.00 71.52 245 GLY A CA 15
ATOM 19005 C C . GLY A 1 78 ? -11.372 14.456 -5.878 1.00 61.21 245 GLY A C 15
ATOM 19006 O O . GLY A 1 78 ? -12.285 14.488 -5.056 1.00 72.11 245 GLY A O 15
ATOM 19010 N N . ARG A 1 79 ? -10.578 13.389 -6.066 1.00 14.42 246 ARG A N 15
ATOM 19011 C CA . ARG A 1 79 ? -10.709 12.123 -5.312 1.00 52.15 246 ARG A CA 15
ATOM 19012 C C . ARG A 1 79 ? -9.943 12.195 -3.988 1.00 52.11 246 ARG A C 15
ATOM 19013 O O . ARG A 1 79 ? -9.161 13.126 -3.756 1.00 13.10 246 ARG A O 15
ATOM 19034 N N . GLY A 1 80 ? -10.166 11.178 -3.140 1.00 13.11 247 GLY A N 15
ATOM 19035 C CA . GLY A 1 80 ? -9.379 10.989 -1.924 1.00 42.42 247 GLY A CA 15
ATOM 19036 C C . GLY A 1 80 ? -8.126 10.180 -2.201 1.00 32.01 247 GLY A C 15
ATOM 19037 O O . GLY A 1 80 ? -7.895 9.752 -3.334 1.00 53.54 247 GLY A O 15
ATOM 19041 N N . ASP A 1 81 ? -7.324 9.943 -1.161 1.00 52.40 248 ASP A N 15
ATOM 19042 C CA . ASP A 1 81 ? -6.061 9.175 -1.275 1.00 54.42 248 ASP A CA 15
ATOM 19043 C C . ASP A 1 81 ? -6.100 7.983 -0.324 1.00 75.53 248 ASP A C 15
ATOM 19044 O O . ASP A 1 81 ? -6.765 8.016 0.713 1.00 53.34 248 ASP A O 15
ATOM 19053 N N . LEU A 1 82 ? -5.363 6.940 -0.673 1.00 42.03 249 LEU A N 15
ATOM 19054 C CA . LEU A 1 82 ? -5.420 5.663 0.037 1.00 22.21 249 LEU A CA 15
ATOM 19055 C C . LEU A 1 82 ? -4.155 5.496 0.883 1.00 13.55 249 LEU A C 15
ATOM 19056 O O . LEU A 1 82 ? -3.070 5.225 0.362 1.00 73.33 249 LEU A O 15
ATOM 19072 N N . TYR A 1 83 ? -4.323 5.642 2.192 1.00 14.41 250 TYR A N 15
ATOM 19073 C CA . TYR A 1 83 ? -3.239 5.504 3.161 1.00 52.13 250 TYR A CA 15
ATOM 19074 C C . TYR A 1 83 ? -3.340 4.102 3.745 1.00 63.33 250 TYR A C 15
ATOM 19075 O O . TYR A 1 83 ? -4.295 3.822 4.457 1.00 74.14 250 TYR A O 15
ATOM 19093 N N . LEU A 1 84 ? -2.407 3.186 3.416 1.00 64.14 251 LEU A N 15
ATOM 19094 C CA . LEU A 1 84 ? -2.510 1.790 3.919 1.00 43.21 251 LEU A CA 15
ATOM 19095 C C . LEU A 1 84 ? -1.246 1.291 4.639 1.00 1.41 251 LEU A C 15
ATOM 19096 O O . LEU A 1 84 ? -0.171 1.151 4.046 1.00 61.34 251 LEU A O 15
ATOM 19112 N N . GLU A 1 85 ? -1.460 0.987 5.937 1.00 11.22 252 GLU A N 15
ATOM 19113 C CA . GLU A 1 85 ? -0.435 0.627 6.922 1.00 14.22 252 GLU A CA 15
ATOM 19114 C C . GLU A 1 85 ? 0.249 -0.705 6.597 1.00 51.30 252 GLU A C 15
ATOM 19115 O O . GLU A 1 85 ? -0.384 -1.763 6.565 1.00 35.22 252 GLU A O 15
ATOM 19127 N N . VAL A 1 86 ? 1.556 -0.611 6.384 1.00 51.24 253 VAL A N 15
ATOM 19128 C CA . VAL A 1 86 ? 2.432 -1.742 6.136 1.00 71.22 253 VAL A CA 15
ATOM 19129 C C . VAL A 1 86 ? 2.594 -2.590 7.404 1.00 5.52 253 VAL A C 15
ATOM 19130 O O . VAL A 1 86 ? 3.184 -2.147 8.398 1.00 5.34 253 VAL A O 15
ATOM 19143 N N . ARG A 1 87 ? 1.999 -3.777 7.360 1.00 22.11 254 ARG A N 15
ATOM 19144 C CA . ARG A 1 87 ? 2.183 -4.827 8.346 1.00 74.34 254 ARG A CA 15
ATOM 19145 C C . ARG A 1 87 ? 3.173 -5.853 7.795 1.00 62.20 254 ARG A C 15
ATOM 19146 O O . ARG A 1 87 ? 2.913 -6.458 6.748 1.00 60.24 254 ARG A O 15
ATOM 19167 N N . ILE A 1 88 ? 4.312 -6.018 8.480 1.00 52.24 255 ILE A N 15
ATOM 19168 C CA . ILE A 1 88 ? 5.260 -7.097 8.190 1.00 50.24 255 ILE A CA 15
ATOM 19169 C C . ILE A 1 88 ? 4.819 -8.328 8.998 1.00 34.31 255 ILE A C 15
ATOM 19170 O O . ILE A 1 88 ? 4.924 -8.343 10.228 1.00 45.25 255 ILE A O 15
ATOM 19186 N N . THR A 1 89 ? 4.283 -9.324 8.288 1.00 12.13 256 THR A N 15
ATOM 19187 C CA . THR A 1 89 ? 3.690 -10.523 8.871 1.00 13.20 256 THR A CA 15
ATOM 19188 C C . THR A 1 89 ? 4.138 -11.750 8.024 1.00 12.10 256 THR A C 15
ATOM 19189 O O . THR A 1 89 ? 5.322 -12.147 8.141 1.00 1.14 256 THR A O 15
ATOM 19201 N N . MET A 1 1 ? 5.173 7.171 -8.944 1.00 25.51 168 MET A N 16
ATOM 19202 C CA . MET A 1 1 ? 4.791 7.415 -10.362 1.00 44.21 168 MET A CA 16
ATOM 19203 C C . MET A 1 1 ? 5.768 6.662 -11.291 1.00 73.32 168 MET A C 16
ATOM 19204 O O . MET A 1 1 ? 6.792 7.206 -11.729 1.00 53.11 168 MET A O 16
ATOM 19220 N N . GLU A 1 2 ? 5.459 5.382 -11.524 1.00 54.24 169 GLU A N 16
ATOM 19221 C CA . GLU A 1 2 ? 6.273 4.460 -12.343 1.00 24.13 169 GLU A CA 16
ATOM 19222 C C . GLU A 1 2 ? 5.343 3.422 -12.998 1.00 13.45 169 GLU A C 16
ATOM 19223 O O . GLU A 1 2 ? 4.120 3.604 -12.987 1.00 34.24 169 GLU A O 16
ATOM 19235 N N . THR A 1 3 ? 5.913 2.354 -13.592 1.00 11.13 170 THR A N 16
ATOM 19236 C CA . THR A 1 3 ? 5.118 1.262 -14.197 1.00 31.31 170 THR A CA 16
ATOM 19237 C C . THR A 1 3 ? 4.480 0.363 -13.086 1.00 74.22 170 THR A C 16
ATOM 19238 O O . THR A 1 3 ? 4.927 -0.759 -12.804 1.00 42.11 170 THR A O 16
ATOM 19249 N N . ALA A 1 4 ? 3.427 0.902 -12.453 1.00 55.22 171 ALA A N 16
ATOM 19250 C CA . ALA A 1 4 ? 2.756 0.291 -11.299 1.00 62.13 171 ALA A CA 16
ATOM 19251 C C . ALA A 1 4 ? 1.383 0.941 -11.097 1.00 75.21 171 ALA A C 16
ATOM 19252 O O . ALA A 1 4 ? 1.142 2.066 -11.556 1.00 33.11 171 ALA A O 16
ATOM 19259 N N . THR A 1 5 ? 0.502 0.215 -10.399 1.00 75.31 172 THR A N 16
ATOM 19260 C CA . THR A 1 5 ? -0.838 0.693 -10.027 1.00 22.50 172 THR A CA 16
ATOM 19261 C C . THR A 1 5 ? -0.757 1.659 -8.819 1.00 22.45 172 THR A C 16
ATOM 19262 O O . THR A 1 5 ? -1.604 2.540 -8.644 1.00 41.20 172 THR A O 16
ATOM 19273 N N . ALA A 1 6 ? 0.295 1.484 -8.001 1.00 50.21 173 ALA A N 16
ATOM 19274 C CA . ALA A 1 6 ? 0.520 2.268 -6.773 1.00 23.24 173 ALA A CA 16
ATOM 19275 C C . ALA A 1 6 ? 1.039 3.695 -7.066 1.00 12.43 173 ALA A C 16
ATOM 19276 O O . ALA A 1 6 ? 0.969 4.170 -8.206 1.00 52.04 173 ALA A O 16
ATOM 19283 N N . GLY A 1 7 ? 1.490 4.394 -6.010 1.00 20.43 174 GLY A N 16
ATOM 19284 C CA . GLY A 1 7 ? 2.104 5.719 -6.127 1.00 60.22 174 GLY A CA 16
ATOM 19285 C C . GLY A 1 7 ? 3.512 5.689 -5.591 1.00 63.40 174 GLY A C 16
ATOM 19286 O O . GLY A 1 7 ? 4.467 5.454 -6.340 1.00 34.31 174 GLY A O 16
ATOM 19290 N N . GLU A 1 8 ? 3.635 5.914 -4.279 1.00 11.22 175 GLU A N 16
ATOM 19291 C CA . GLU A 1 8 ? 4.900 5.771 -3.548 1.00 11.34 175 GLU A CA 16
ATOM 19292 C C . GLU A 1 8 ? 4.639 5.154 -2.167 1.00 61.40 175 GLU A C 16
ATOM 19293 O O . GLU A 1 8 ? 3.477 4.937 -1.768 1.00 23.20 175 GLU A O 16
ATOM 19305 N N . TRP A 1 9 ? 5.736 4.868 -1.450 1.00 43.45 176 TRP A N 16
ATOM 19306 C CA . TRP A 1 9 ? 5.696 4.526 -0.025 1.00 53.30 176 TRP A CA 16
ATOM 19307 C C . TRP A 1 9 ? 5.631 5.816 0.819 1.00 73.14 176 TRP A C 16
ATOM 19308 O O . TRP A 1 9 ? 4.529 6.289 1.147 1.00 63.20 176 TRP A O 16
ATOM 19329 N N . GLN A 1 10 ? 6.817 6.400 1.089 1.00 43.23 177 GLN A N 16
ATOM 19330 C CA . GLN A 1 10 ? 7.008 7.539 2.015 1.00 12.41 177 GLN A CA 16
ATOM 19331 C C . GLN A 1 10 ? 8.512 7.854 2.124 1.00 51.42 177 GLN A C 16
ATOM 19332 O O . GLN A 1 10 ? 9.332 7.294 1.375 1.00 54.21 177 GLN A O 16
ATOM 19346 N N . GLY A 1 11 ? 8.861 8.776 3.042 1.00 30.42 178 GLY A N 16
ATOM 19347 C CA . GLY A 1 11 ? 10.254 9.027 3.397 1.00 14.14 178 GLY A CA 16
ATOM 19348 C C . GLY A 1 11 ? 10.817 7.900 4.254 1.00 40.43 178 GLY A C 16
ATOM 19349 O O . GLY A 1 11 ? 11.330 6.918 3.716 1.00 64.35 178 GLY A O 16
ATOM 19353 N N . LYS A 1 12 ? 10.694 8.026 5.584 1.00 2.41 179 LYS A N 16
ATOM 19354 C CA . LYS A 1 12 ? 11.137 7.004 6.554 1.00 73.24 179 LYS A CA 16
ATOM 19355 C C . LYS A 1 12 ? 10.137 6.988 7.722 1.00 14.42 179 LYS A C 16
ATOM 19356 O O . LYS A 1 12 ? 10.038 7.989 8.447 1.00 4.34 179 LYS A O 16
ATOM 19375 N N . GLY A 1 13 ? 9.390 5.870 7.875 1.00 24.23 180 GLY A N 16
ATOM 19376 C CA . GLY A 1 13 ? 8.425 5.706 8.973 1.00 73.04 180 GLY A CA 16
ATOM 19377 C C . GLY A 1 13 ? 9.083 5.789 10.352 1.00 14.02 180 GLY A C 16
ATOM 19378 O O . GLY A 1 13 ? 9.963 4.980 10.669 1.00 31.11 180 GLY A O 16
ATOM 19382 N N . SER A 1 14 ? 8.658 6.768 11.163 1.00 74.02 181 SER A N 16
ATOM 19383 C CA . SER A 1 14 ? 9.299 7.077 12.448 1.00 1.14 181 SER A CA 16
ATOM 19384 C C . SER A 1 14 ? 8.257 7.586 13.464 1.00 51.50 181 SER A C 16
ATOM 19385 O O . SER A 1 14 ? 7.277 8.242 13.085 1.00 33.31 181 SER A O 16
ATOM 19393 N N . GLY A 1 15 ? 8.497 7.284 14.756 1.00 31.43 182 GLY A N 16
ATOM 19394 C CA . GLY A 1 15 ? 7.622 7.720 15.847 1.00 71.22 182 GLY A CA 16
ATOM 19395 C C . GLY A 1 15 ? 6.368 6.868 15.975 1.00 51.42 182 GLY A C 16
ATOM 19396 O O . GLY A 1 15 ? 6.424 5.649 15.781 1.00 12.21 182 GLY A O 16
ATOM 19400 N N . GLY A 1 16 ? 5.241 7.508 16.322 1.00 22.05 183 GLY A N 16
ATOM 19401 C CA . GLY A 1 16 ? 3.950 6.828 16.443 1.00 11.41 183 GLY A CA 16
ATOM 19402 C C . GLY A 1 16 ? 3.066 7.064 15.235 1.00 64.23 183 GLY A C 16
ATOM 19403 O O . GLY A 1 16 ? 3.487 7.718 14.267 1.00 24.02 183 GLY A O 16
ATOM 19407 N N . SER A 1 17 ? 1.837 6.532 15.284 1.00 22.32 184 SER A N 16
ATOM 19408 C CA . SER A 1 17 ? 0.863 6.669 14.192 1.00 23.24 184 SER A CA 16
ATOM 19409 C C . SER A 1 17 ? 0.313 8.114 14.146 1.00 45.03 184 SER A C 16
ATOM 19410 O O . SER A 1 17 ? -0.340 8.559 15.097 1.00 13.42 184 SER A O 16
ATOM 19418 N N . GLY A 1 18 ? 0.612 8.842 13.044 1.00 55.43 185 GLY A N 16
ATOM 19419 C CA . GLY A 1 18 ? 0.215 10.249 12.887 1.00 52.20 185 GLY A CA 16
ATOM 19420 C C . GLY A 1 18 ? -1.300 10.433 12.795 1.00 12.41 185 GLY A C 16
ATOM 19421 O O . GLY A 1 18 ? -1.976 9.627 12.149 1.00 61.13 185 GLY A O 16
ATOM 19425 N N . GLY A 1 19 ? -1.824 11.490 13.445 1.00 43.32 186 GLY A N 16
ATOM 19426 C CA . GLY A 1 19 ? -3.259 11.787 13.456 1.00 62.32 186 GLY A CA 16
ATOM 19427 C C . GLY A 1 19 ? -3.791 12.124 12.069 1.00 23.31 186 GLY A C 16
ATOM 19428 O O . GLY A 1 19 ? -3.356 13.109 11.462 1.00 31.14 186 GLY A O 16
ATOM 19432 N N . SER A 1 20 ? -4.715 11.292 11.563 1.00 42.54 187 SER A N 16
ATOM 19433 C CA . SER A 1 20 ? -5.274 11.417 10.204 1.00 31.54 187 SER A CA 16
ATOM 19434 C C . SER A 1 20 ? -6.800 11.233 10.248 1.00 30.11 187 SER A C 16
ATOM 19435 O O . SER A 1 20 ? -7.305 10.399 11.006 1.00 62.42 187 SER A O 16
ATOM 19443 N N . GLY A 1 21 ? -7.519 12.042 9.445 1.00 15.41 188 GLY A N 16
ATOM 19444 C CA . GLY A 1 21 ? -8.969 11.901 9.274 1.00 15.11 188 GLY A CA 16
ATOM 19445 C C . GLY A 1 21 ? -9.317 10.898 8.184 1.00 31.15 188 GLY A C 16
ATOM 19446 O O . GLY A 1 21 ? -8.541 9.966 7.924 1.00 61.54 188 GLY A O 16
ATOM 19450 N N . GLY A 1 22 ? -10.487 11.078 7.554 1.00 22.11 189 GLY A N 16
ATOM 19451 C CA . GLY A 1 22 ? -10.929 10.200 6.487 1.00 72.24 189 GLY A CA 16
ATOM 19452 C C . GLY A 1 22 ? -12.158 10.738 5.784 1.00 20.42 189 GLY A C 16
ATOM 19453 O O . GLY A 1 22 ? -13.273 10.284 6.053 1.00 23.23 189 GLY A O 16
ATOM 19457 N N . SER A 1 23 ? -11.963 11.736 4.903 1.00 54.14 190 SER A N 16
ATOM 19458 C CA . SER A 1 23 ? -13.040 12.324 4.097 1.00 54.21 190 SER A CA 16
ATOM 19459 C C . SER A 1 23 ? -13.167 11.537 2.770 1.00 50.41 190 SER A C 16
ATOM 19460 O O . SER A 1 23 ? -13.829 10.492 2.747 1.00 33.15 190 SER A O 16
ATOM 19468 N N . GLN A 1 24 ? -12.517 12.003 1.678 1.00 64.34 191 GLN A N 16
ATOM 19469 C CA . GLN A 1 24 ? -12.378 11.204 0.441 1.00 50.40 191 GLN A CA 16
ATOM 19470 C C . GLN A 1 24 ? -11.193 10.251 0.595 1.00 71.43 191 GLN A C 16
ATOM 19471 O O . GLN A 1 24 ? -11.189 9.143 0.049 1.00 65.53 191 GLN A O 16
ATOM 19485 N N . ASP A 1 25 ? -10.172 10.738 1.323 1.00 63.21 192 ASP A N 16
ATOM 19486 C CA . ASP A 1 25 ? -8.989 9.958 1.683 1.00 54.40 192 ASP A CA 16
ATOM 19487 C C . ASP A 1 25 ? -9.384 8.839 2.660 1.00 54.14 192 ASP A C 16
ATOM 19488 O O . ASP A 1 25 ? -10.255 9.040 3.515 1.00 23.40 192 ASP A O 16
ATOM 19497 N N . LEU A 1 26 ? -8.765 7.662 2.520 1.00 15.11 193 LEU A N 16
ATOM 19498 C CA . LEU A 1 26 ? -9.155 6.466 3.296 1.00 42.53 193 LEU A CA 16
ATOM 19499 C C . LEU A 1 26 ? -7.953 5.817 3.977 1.00 31.42 193 LEU A C 16
ATOM 19500 O O . LEU A 1 26 ? -6.800 6.132 3.681 1.00 62.31 193 LEU A O 16
ATOM 19516 N N . TYR A 1 27 ? -8.264 4.912 4.913 1.00 73.33 194 TYR A N 16
ATOM 19517 C CA . TYR A 1 27 ? -7.278 4.121 5.652 1.00 24.43 194 TYR A CA 16
ATOM 19518 C C . TYR A 1 27 ? -7.531 2.629 5.396 1.00 0.25 194 TYR A C 16
ATOM 19519 O O . TYR A 1 27 ? -8.688 2.193 5.355 1.00 34.34 194 TYR A O 16
ATOM 19537 N N . ALA A 1 28 ? -6.439 1.864 5.221 1.00 71.55 195 ALA A N 16
ATOM 19538 C CA . ALA A 1 28 ? -6.482 0.405 4.954 1.00 23.31 195 ALA A CA 16
ATOM 19539 C C . ALA A 1 28 ? -5.195 -0.265 5.492 1.00 72.23 195 ALA A C 16
ATOM 19540 O O . ALA A 1 28 ? -4.457 0.356 6.265 1.00 53.44 195 ALA A O 16
ATOM 19547 N N . THR A 1 29 ? -4.975 -1.556 5.161 1.00 64.43 196 THR A N 16
ATOM 19548 C CA . THR A 1 29 ? -3.740 -2.304 5.527 1.00 53.35 196 THR A CA 16
ATOM 19549 C C . THR A 1 29 ? -2.993 -2.801 4.256 1.00 23.11 196 THR A C 16
ATOM 19550 O O . THR A 1 29 ? -3.631 -3.211 3.276 1.00 24.21 196 THR A O 16
ATOM 19561 N N . LEU A 1 30 ? -1.643 -2.739 4.277 1.00 62.31 197 LEU A N 16
ATOM 19562 C CA . LEU A 1 30 ? -0.771 -3.378 3.276 1.00 4.41 197 LEU A CA 16
ATOM 19563 C C . LEU A 1 30 ? -0.229 -4.684 3.869 1.00 73.34 197 LEU A C 16
ATOM 19564 O O . LEU A 1 30 ? 0.607 -4.645 4.779 1.00 71.31 197 LEU A O 16
ATOM 19580 N N . ASP A 1 31 ? -0.709 -5.824 3.378 1.00 10.03 198 ASP A N 16
ATOM 19581 C CA . ASP A 1 31 ? -0.245 -7.144 3.842 1.00 71.42 198 ASP A CA 16
ATOM 19582 C C . ASP A 1 31 ? 1.044 -7.520 3.094 1.00 73.03 198 ASP A C 16
ATOM 19583 O O . ASP A 1 31 ? 1.000 -7.948 1.933 1.00 34.15 198 ASP A O 16
ATOM 19592 N N . VAL A 1 32 ? 2.194 -7.325 3.754 1.00 54.22 199 VAL A N 16
ATOM 19593 C CA . VAL A 1 32 ? 3.506 -7.713 3.212 1.00 53.25 199 VAL A CA 16
ATOM 19594 C C . VAL A 1 32 ? 4.015 -8.928 4.002 1.00 14.43 199 VAL A C 16
ATOM 19595 O O . VAL A 1 32 ? 4.253 -8.797 5.195 1.00 11.35 199 VAL A O 16
ATOM 19608 N N . PRO A 1 33 ? 4.177 -10.132 3.374 1.00 12.32 200 PRO A N 16
ATOM 19609 C CA . PRO A 1 33 ? 4.775 -11.287 4.064 1.00 0.05 200 PRO A CA 16
ATOM 19610 C C . PRO A 1 33 ? 6.283 -11.064 4.287 1.00 32.43 200 PRO A C 16
ATOM 19611 O O . PRO A 1 33 ? 6.944 -10.437 3.439 1.00 10.42 200 PRO A O 16
ATOM 19622 N N . ALA A 1 34 ? 6.792 -11.570 5.434 1.00 42.23 201 ALA A N 16
ATOM 19623 C CA . ALA A 1 34 ? 8.197 -11.377 5.879 1.00 33.01 201 ALA A CA 16
ATOM 19624 C C . ALA A 1 34 ? 9.262 -11.642 4.771 1.00 14.24 201 ALA A C 16
ATOM 19625 O O . ALA A 1 34 ? 10.147 -10.800 4.604 1.00 3.53 201 ALA A O 16
ATOM 19632 N N . PRO A 1 35 ? 9.206 -12.789 3.988 1.00 2.14 202 PRO A N 16
ATOM 19633 C CA . PRO A 1 35 ? 10.165 -13.040 2.878 1.00 43.41 202 PRO A CA 16
ATOM 19634 C C . PRO A 1 35 ? 10.190 -11.918 1.808 1.00 73.51 202 PRO A C 16
ATOM 19635 O O . PRO A 1 35 ? 11.269 -11.465 1.425 1.00 34.32 202 PRO A O 16
ATOM 19646 N N . ILE A 1 36 ? 8.989 -11.455 1.365 1.00 10.32 203 ILE A N 16
ATOM 19647 C CA . ILE A 1 36 ? 8.863 -10.368 0.360 1.00 15.44 203 ILE A CA 16
ATOM 19648 C C . ILE A 1 36 ? 9.393 -9.037 0.933 1.00 63.24 203 ILE A C 16
ATOM 19649 O O . ILE A 1 36 ? 9.996 -8.235 0.206 1.00 25.35 203 ILE A O 16
ATOM 19665 N N . ALA A 1 37 ? 9.182 -8.833 2.243 1.00 14.14 204 ALA A N 16
ATOM 19666 C CA . ALA A 1 37 ? 9.661 -7.642 2.951 1.00 50.42 204 ALA A CA 16
ATOM 19667 C C . ALA A 1 37 ? 11.194 -7.577 2.963 1.00 54.20 204 ALA A C 16
ATOM 19668 O O . ALA A 1 37 ? 11.760 -6.519 2.694 1.00 72.30 204 ALA A O 16
ATOM 19675 N N . VAL A 1 38 ? 11.842 -8.727 3.247 1.00 11.22 205 VAL A N 16
ATOM 19676 C CA . VAL A 1 38 ? 13.311 -8.843 3.352 1.00 3.32 205 VAL A CA 16
ATOM 19677 C C . VAL A 1 38 ? 14.001 -8.721 1.977 1.00 31.44 205 VAL A C 16
ATOM 19678 O O . VAL A 1 38 ? 14.965 -7.956 1.834 1.00 11.25 205 VAL A O 16
ATOM 19691 N N . VAL A 1 39 ? 13.477 -9.435 0.966 1.00 70.33 206 VAL A N 16
ATOM 19692 C CA . VAL A 1 39 ? 14.091 -9.466 -0.380 1.00 10.24 206 VAL A CA 16
ATOM 19693 C C . VAL A 1 39 ? 13.752 -8.179 -1.162 1.00 73.10 206 VAL A C 16
ATOM 19694 O O . VAL A 1 39 ? 14.544 -7.722 -1.994 1.00 23.51 206 VAL A O 16
ATOM 19707 N N . GLY A 1 40 ? 12.592 -7.577 -0.842 1.00 0.35 207 GLY A N 16
ATOM 19708 C CA . GLY A 1 40 ? 12.099 -6.410 -1.563 1.00 62.41 207 GLY A CA 16
ATOM 19709 C C . GLY A 1 40 ? 11.414 -6.812 -2.857 1.00 25.22 207 GLY A C 16
ATOM 19710 O O . GLY A 1 40 ? 11.966 -6.613 -3.946 1.00 3.03 207 GLY A O 16
ATOM 19714 N N . GLY A 1 41 ? 10.214 -7.401 -2.729 1.00 32.31 208 GLY A N 16
ATOM 19715 C CA . GLY A 1 41 ? 9.464 -7.918 -3.873 1.00 23.50 208 GLY A CA 16
ATOM 19716 C C . GLY A 1 41 ? 8.279 -7.029 -4.239 1.00 53.23 208 GLY A C 16
ATOM 19717 O O . GLY A 1 41 ? 8.446 -5.823 -4.437 1.00 22.23 208 GLY A O 16
ATOM 19721 N N . LYS A 1 42 ? 7.078 -7.628 -4.321 1.00 42.41 209 LYS A N 16
ATOM 19722 C CA . LYS A 1 42 ? 5.815 -6.924 -4.644 1.00 44.32 209 LYS A CA 16
ATOM 19723 C C . LYS A 1 42 ? 4.684 -7.526 -3.804 1.00 13.24 209 LYS A C 16
ATOM 19724 O O . LYS A 1 42 ? 4.713 -8.725 -3.508 1.00 51.31 209 LYS A O 16
ATOM 19743 N N . VAL A 1 43 ? 3.685 -6.702 -3.429 1.00 33.14 210 VAL A N 16
ATOM 19744 C CA . VAL A 1 43 ? 2.469 -7.172 -2.711 1.00 55.21 210 VAL A CA 16
ATOM 19745 C C . VAL A 1 43 ? 1.227 -6.415 -3.196 1.00 51.34 210 VAL A C 16
ATOM 19746 O O . VAL A 1 43 ? 1.331 -5.301 -3.715 1.00 21.13 210 VAL A O 16
ATOM 19759 N N . ARG A 1 44 ? 0.050 -7.020 -2.971 1.00 40.32 211 ARG A N 16
ATOM 19760 C CA . ARG A 1 44 ? -1.253 -6.406 -3.262 1.00 21.21 211 ARG A CA 16
ATOM 19761 C C . ARG A 1 44 ? -1.595 -5.342 -2.187 1.00 72.53 211 ARG A C 16
ATOM 19762 O O . ARG A 1 44 ? -1.191 -5.468 -1.024 1.00 45.24 211 ARG A O 16
ATOM 19783 N N . ALA A 1 45 ? -2.370 -4.330 -2.592 1.00 44.24 212 ALA A N 16
ATOM 19784 C CA . ALA A 1 45 ? -2.857 -3.248 -1.727 1.00 51.03 212 ALA A CA 16
ATOM 19785 C C . ALA A 1 45 ? -4.382 -3.135 -1.895 1.00 71.15 212 ALA A C 16
ATOM 19786 O O . ALA A 1 45 ? -4.860 -2.822 -2.994 1.00 73.34 212 ALA A O 16
ATOM 19793 N N . MET A 1 46 ? -5.138 -3.428 -0.821 1.00 23.33 213 MET A N 16
ATOM 19794 C CA . MET A 1 46 ? -6.614 -3.345 -0.825 1.00 54.31 213 MET A CA 16
ATOM 19795 C C . MET A 1 46 ? -7.086 -1.883 -1.033 1.00 3.03 213 MET A C 16
ATOM 19796 O O . MET A 1 46 ? -6.888 -1.015 -0.173 1.00 73.44 213 MET A O 16
ATOM 19810 N N . THR A 1 47 ? -7.652 -1.645 -2.228 1.00 62.10 214 THR A N 16
ATOM 19811 C CA . THR A 1 47 ? -8.275 -0.366 -2.639 1.00 25.20 214 THR A CA 16
ATOM 19812 C C . THR A 1 47 ? -9.784 -0.427 -2.341 1.00 4.41 214 THR A C 16
ATOM 19813 O O . THR A 1 47 ? -10.219 -1.323 -1.627 1.00 20.25 214 THR A O 16
ATOM 19824 N N . LEU A 1 48 ? -10.556 0.552 -2.850 1.00 62.10 215 LEU A N 16
ATOM 19825 C CA . LEU A 1 48 ? -12.025 0.617 -2.667 1.00 51.02 215 LEU A CA 16
ATOM 19826 C C . LEU A 1 48 ? -12.680 -0.707 -3.085 1.00 61.42 215 LEU A C 16
ATOM 19827 O O . LEU A 1 48 ? -13.174 -1.486 -2.270 1.00 64.01 215 LEU A O 16
ATOM 19843 N N . GLU A 1 49 ? -12.623 -0.920 -4.408 1.00 64.25 216 GLU A N 16
ATOM 19844 C CA . GLU A 1 49 ? -13.327 -1.980 -5.118 1.00 33.44 216 GLU A CA 16
ATOM 19845 C C . GLU A 1 49 ? -12.335 -2.990 -5.709 1.00 72.32 216 GLU A C 16
ATOM 19846 O O . GLU A 1 49 ? -12.548 -4.203 -5.646 1.00 44.23 216 GLU A O 16
ATOM 19858 N N . GLY A 1 50 ? -11.244 -2.459 -6.288 1.00 63.13 217 GLY A N 16
ATOM 19859 C CA . GLY A 1 50 ? -10.217 -3.266 -6.947 1.00 52.54 217 GLY A CA 16
ATOM 19860 C C . GLY A 1 50 ? -8.981 -3.454 -6.086 1.00 64.12 217 GLY A C 16
ATOM 19861 O O . GLY A 1 50 ? -8.932 -2.954 -4.956 1.00 43.51 217 GLY A O 16
ATOM 19865 N N . PRO A 1 51 ? -7.977 -4.243 -6.559 1.00 3.40 218 PRO A N 16
ATOM 19866 C CA . PRO A 1 51 ? -6.653 -4.305 -5.935 1.00 40.05 218 PRO A CA 16
ATOM 19867 C C . PRO A 1 51 ? -5.554 -3.497 -6.686 1.00 2.21 218 PRO A C 16
ATOM 19868 O O . PRO A 1 51 ? -5.523 -3.409 -7.917 1.00 51.22 218 PRO A O 16
ATOM 19879 N N . VAL A 1 52 ? -4.640 -2.945 -5.894 1.00 55.44 219 VAL A N 16
ATOM 19880 C CA . VAL A 1 52 ? -3.403 -2.275 -6.357 1.00 30.43 219 VAL A CA 16
ATOM 19881 C C . VAL A 1 52 ? -2.214 -3.235 -6.105 1.00 35.14 219 VAL A C 16
ATOM 19882 O O . VAL A 1 52 ? -2.396 -4.274 -5.471 1.00 22.15 219 VAL A O 16
ATOM 19895 N N . GLU A 1 53 ? -1.028 -2.937 -6.651 1.00 13.41 220 GLU A N 16
ATOM 19896 C CA . GLU A 1 53 ? 0.201 -3.703 -6.371 1.00 63.43 220 GLU A CA 16
ATOM 19897 C C . GLU A 1 53 ? 1.371 -2.714 -6.291 1.00 71.54 220 GLU A C 16
ATOM 19898 O O . GLU A 1 53 ? 1.443 -1.775 -7.099 1.00 62.01 220 GLU A O 16
ATOM 19910 N N . VAL A 1 54 ? 2.271 -2.932 -5.328 1.00 53.22 221 VAL A N 16
ATOM 19911 C CA . VAL A 1 54 ? 3.379 -2.015 -5.027 1.00 62.34 221 VAL A CA 16
ATOM 19912 C C . VAL A 1 54 ? 4.686 -2.802 -4.859 1.00 53.43 221 VAL A C 16
ATOM 19913 O O . VAL A 1 54 ? 4.681 -3.929 -4.341 1.00 44.01 221 VAL A O 16
ATOM 19926 N N . ALA A 1 55 ? 5.792 -2.199 -5.300 1.00 33.52 222 ALA A N 16
ATOM 19927 C CA . ALA A 1 55 ? 7.135 -2.747 -5.118 1.00 54.11 222 ALA A CA 16
ATOM 19928 C C . ALA A 1 55 ? 7.634 -2.417 -3.696 1.00 62.00 222 ALA A C 16
ATOM 19929 O O . ALA A 1 55 ? 7.799 -1.240 -3.352 1.00 60.34 222 ALA A O 16
ATOM 19936 N N . VAL A 1 56 ? 7.796 -3.463 -2.865 1.00 4.22 223 VAL A N 16
ATOM 19937 C CA . VAL A 1 56 ? 8.309 -3.342 -1.486 1.00 50.23 223 VAL A CA 16
ATOM 19938 C C . VAL A 1 56 ? 9.850 -3.143 -1.521 1.00 71.12 223 VAL A C 16
ATOM 19939 O O . VAL A 1 56 ? 10.514 -3.844 -2.270 1.00 54.14 223 VAL A O 16
ATOM 19952 N N . PRO A 1 57 ? 10.440 -2.142 -0.770 1.00 32.14 224 PRO A N 16
ATOM 19953 C CA . PRO A 1 57 ? 11.925 -2.007 -0.621 1.00 14.11 224 PRO A CA 16
ATOM 19954 C C . PRO A 1 57 ? 12.550 -3.181 0.202 1.00 33.41 224 PRO A C 16
ATOM 19955 O O . PRO A 1 57 ? 11.829 -3.888 0.917 1.00 60.34 224 PRO A O 16
ATOM 19966 N N . PRO A 1 58 ? 13.907 -3.424 0.107 1.00 34.13 225 PRO A N 16
ATOM 19967 C CA . PRO A 1 58 ? 14.563 -4.552 0.828 1.00 22.43 225 PRO A CA 16
ATOM 19968 C C . PRO A 1 58 ? 14.593 -4.332 2.361 1.00 74.45 225 PRO A C 16
ATOM 19969 O O . PRO A 1 58 ? 15.017 -3.269 2.827 1.00 52.24 225 PRO A O 16
ATOM 19980 N N . ARG A 1 59 ? 14.186 -5.373 3.105 1.00 22.54 226 ARG A N 16
ATOM 19981 C CA . ARG A 1 59 ? 14.049 -5.361 4.573 1.00 42.22 226 ARG A CA 16
ATOM 19982 C C . ARG A 1 59 ? 13.181 -4.189 5.079 1.00 62.25 226 ARG A C 16
ATOM 19983 O O . ARG A 1 59 ? 13.679 -3.198 5.624 1.00 23.13 226 ARG A O 16
ATOM 20004 N N . THR A 1 60 ? 11.867 -4.316 4.828 1.00 24.10 227 THR A N 16
ATOM 20005 C CA . THR A 1 60 ? 10.850 -3.371 5.309 1.00 14.41 227 THR A CA 16
ATOM 20006 C C . THR A 1 60 ? 10.288 -3.815 6.673 1.00 34.21 227 THR A C 16
ATOM 20007 O O . THR A 1 60 ? 10.156 -5.014 6.947 1.00 41.13 227 THR A O 16
ATOM 20018 N N . GLN A 1 61 ? 10.000 -2.820 7.535 1.00 11.42 228 GLN A N 16
ATOM 20019 C CA . GLN A 1 61 ? 9.368 -3.020 8.854 1.00 43.02 228 GLN A CA 16
ATOM 20020 C C . GLN A 1 61 ? 7.921 -2.507 8.844 1.00 72.12 228 GLN A C 16
ATOM 20021 O O . GLN A 1 61 ? 7.533 -1.701 7.987 1.00 30.41 228 GLN A O 16
ATOM 20035 N N . ALA A 1 62 ? 7.144 -2.992 9.815 1.00 65.42 229 ALA A N 16
ATOM 20036 C CA . ALA A 1 62 ? 5.728 -2.610 10.001 1.00 43.05 229 ALA A CA 16
ATOM 20037 C C . ALA A 1 62 ? 5.605 -1.253 10.724 1.00 23.41 229 ALA A C 16
ATOM 20038 O O . ALA A 1 62 ? 6.513 -0.859 11.460 1.00 43.42 229 ALA A O 16
ATOM 20045 N N . GLY A 1 63 ? 4.475 -0.550 10.513 1.00 4.11 230 GLY A N 16
ATOM 20046 C CA . GLY A 1 63 ? 4.282 0.817 11.042 1.00 62.01 230 GLY A CA 16
ATOM 20047 C C . GLY A 1 63 ? 4.395 1.874 9.954 1.00 4.25 230 GLY A C 16
ATOM 20048 O O . GLY A 1 63 ? 3.912 3.001 10.117 1.00 44.44 230 GLY A O 16
ATOM 20052 N N . ARG A 1 64 ? 5.059 1.497 8.845 1.00 53.54 231 ARG A N 16
ATOM 20053 C CA . ARG A 1 64 ? 5.054 2.256 7.579 1.00 25.22 231 ARG A CA 16
ATOM 20054 C C . ARG A 1 64 ? 3.641 2.266 6.959 1.00 32.52 231 ARG A C 16
ATOM 20055 O O . ARG A 1 64 ? 2.715 1.641 7.497 1.00 25.12 231 ARG A O 16
ATOM 20076 N N . LYS A 1 65 ? 3.486 2.964 5.810 1.00 50.35 232 LYS A N 16
ATOM 20077 C CA . LYS A 1 65 ? 2.221 2.942 5.036 1.00 42.34 232 LYS A CA 16
ATOM 20078 C C . LYS A 1 65 ? 2.421 3.548 3.640 1.00 51.03 232 LYS A C 16
ATOM 20079 O O . LYS A 1 65 ? 3.333 4.361 3.440 1.00 62.43 232 LYS A O 16
ATOM 20098 N N . LEU A 1 66 ? 1.582 3.129 2.670 1.00 25.53 233 LEU A N 16
ATOM 20099 C CA . LEU A 1 66 ? 1.529 3.771 1.343 1.00 43.10 233 LEU A CA 16
ATOM 20100 C C . LEU A 1 66 ? 0.617 4.985 1.393 1.00 33.31 233 LEU A C 16
ATOM 20101 O O . LEU A 1 66 ? -0.325 5.021 2.194 1.00 62.32 233 LEU A O 16
ATOM 20117 N N . ARG A 1 67 ? 0.906 5.950 0.521 1.00 12.21 234 ARG A N 16
ATOM 20118 C CA . ARG A 1 67 ? -0.038 6.990 0.129 1.00 73.13 234 ARG A CA 16
ATOM 20119 C C . ARG A 1 67 ? -0.287 6.838 -1.380 1.00 31.14 234 ARG A C 16
ATOM 20120 O O . ARG A 1 67 ? 0.596 7.085 -2.221 1.00 63.51 234 ARG A O 16
ATOM 20141 N N . LEU A 1 68 ? -1.481 6.344 -1.709 1.00 45.04 235 LEU A N 16
ATOM 20142 C CA . LEU A 1 68 ? -1.862 6.004 -3.076 1.00 52.51 235 LEU A CA 16
ATOM 20143 C C . LEU A 1 68 ? -2.768 7.084 -3.639 1.00 11.42 235 LEU A C 16
ATOM 20144 O O . LEU A 1 68 ? -3.948 7.189 -3.280 1.00 62.41 235 LEU A O 16
ATOM 20160 N N . LYS A 1 69 ? -2.210 7.846 -4.550 1.00 74.13 236 LYS A N 16
ATOM 20161 C CA . LYS A 1 69 ? -2.785 9.107 -4.987 1.00 45.24 236 LYS A CA 16
ATOM 20162 C C . LYS A 1 69 ? -3.931 8.886 -5.972 1.00 20.11 236 LYS A C 16
ATOM 20163 O O . LYS A 1 69 ? -3.746 8.250 -7.020 1.00 53.13 236 LYS A O 16
ATOM 20182 N N . GLY A 1 70 ? -5.117 9.386 -5.584 1.00 52.03 237 GLY A N 16
ATOM 20183 C CA . GLY A 1 70 ? -6.341 9.226 -6.373 1.00 11.24 237 GLY A CA 16
ATOM 20184 C C . GLY A 1 70 ? -6.941 7.820 -6.302 1.00 63.54 237 GLY A C 16
ATOM 20185 O O . GLY A 1 70 ? -7.733 7.445 -7.176 1.00 74.24 237 GLY A O 16
ATOM 20189 N N . LYS A 1 71 ? -6.553 7.033 -5.267 1.00 0.44 238 LYS A N 16
ATOM 20190 C CA . LYS A 1 71 ? -7.099 5.671 -5.036 1.00 50.13 238 LYS A CA 16
ATOM 20191 C C . LYS A 1 71 ? -8.096 5.645 -3.864 1.00 14.55 238 LYS A C 16
ATOM 20192 O O . LYS A 1 71 ? -8.579 4.572 -3.487 1.00 33.52 238 LYS A O 16
ATOM 20211 N N . GLY A 1 72 ? -8.376 6.827 -3.283 1.00 54.03 239 GLY A N 16
ATOM 20212 C CA . GLY A 1 72 ? -9.483 7.004 -2.334 1.00 74.11 239 GLY A CA 16
ATOM 20213 C C . GLY A 1 72 ? -10.803 7.242 -3.067 1.00 21.51 239 GLY A C 16
ATOM 20214 O O . GLY A 1 72 ? -10.854 7.139 -4.307 1.00 52.32 239 GLY A O 16
ATOM 20218 N N . PHE A 1 73 ? -11.874 7.573 -2.317 1.00 51.33 240 PHE A N 16
ATOM 20219 C CA . PHE A 1 73 ? -13.212 7.813 -2.895 1.00 35.25 240 PHE A CA 16
ATOM 20220 C C . PHE A 1 73 ? -13.208 9.012 -3.878 1.00 32.00 240 PHE A C 16
ATOM 20221 O O . PHE A 1 73 ? -12.571 10.042 -3.596 1.00 20.43 240 PHE A O 16
ATOM 20238 N N . PRO A 1 74 ? -13.895 8.881 -5.062 1.00 53.33 241 PRO A N 16
ATOM 20239 C CA . PRO A 1 74 ? -14.017 9.971 -6.044 1.00 62.24 241 PRO A CA 16
ATOM 20240 C C . PRO A 1 74 ? -14.908 11.108 -5.540 1.00 0.50 241 PRO A C 16
ATOM 20241 O O . PRO A 1 74 ? -15.915 10.873 -4.858 1.00 40.22 241 PRO A O 16
ATOM 20252 N N . GLY A 1 75 ? -14.524 12.325 -5.899 1.00 55.10 242 GLY A N 16
ATOM 20253 C CA . GLY A 1 75 ? -15.180 13.549 -5.453 1.00 3.22 242 GLY A CA 16
ATOM 20254 C C . GLY A 1 75 ? -15.452 14.505 -6.604 1.00 23.30 242 GLY A C 16
ATOM 20255 O O . GLY A 1 75 ? -14.978 14.268 -7.722 1.00 73.34 242 GLY A O 16
ATOM 20259 N N . PRO A 1 76 ? -16.184 15.626 -6.351 1.00 71.14 243 PRO A N 16
ATOM 20260 C CA . PRO A 1 76 ? -16.544 16.611 -7.398 1.00 40.41 243 PRO A CA 16
ATOM 20261 C C . PRO A 1 76 ? -15.349 17.478 -7.864 1.00 23.45 243 PRO A C 16
ATOM 20262 O O . PRO A 1 76 ? -15.441 18.136 -8.898 1.00 73.12 243 PRO A O 16
ATOM 20273 N N . ALA A 1 77 ? -14.237 17.467 -7.101 1.00 25.40 244 ALA A N 16
ATOM 20274 C CA . ALA A 1 77 ? -13.025 18.276 -7.393 1.00 51.25 244 ALA A CA 16
ATOM 20275 C C . ALA A 1 77 ? -11.830 17.395 -7.807 1.00 1.01 244 ALA A C 16
ATOM 20276 O O . ALA A 1 77 ? -10.857 17.881 -8.400 1.00 23.24 244 ALA A O 16
ATOM 20283 N N . GLY A 1 78 ? -11.930 16.100 -7.487 1.00 5.33 245 GLY A N 16
ATOM 20284 C CA . GLY A 1 78 ? -10.844 15.133 -7.673 1.00 25.05 245 GLY A CA 16
ATOM 20285 C C . GLY A 1 78 ? -11.116 13.897 -6.834 1.00 21.54 245 GLY A C 16
ATOM 20286 O O . GLY A 1 78 ? -12.243 13.702 -6.408 1.00 61.12 245 GLY A O 16
ATOM 20290 N N . ARG A 1 79 ? -10.101 13.065 -6.575 1.00 12.11 246 ARG A N 16
ATOM 20291 C CA . ARG A 1 79 ? -10.258 11.856 -5.728 1.00 13.42 246 ARG A CA 16
ATOM 20292 C C . ARG A 1 79 ? -9.417 11.974 -4.459 1.00 41.44 246 ARG A C 16
ATOM 20293 O O . ARG A 1 79 ? -8.470 12.768 -4.396 1.00 35.30 246 ARG A O 16
ATOM 20314 N N . GLY A 1 80 ? -9.780 11.168 -3.454 1.00 32.20 247 GLY A N 16
ATOM 20315 C CA . GLY A 1 80 ? -9.023 11.084 -2.211 1.00 55.11 247 GLY A CA 16
ATOM 20316 C C . GLY A 1 80 ? -7.799 10.214 -2.359 1.00 51.52 247 GLY A C 16
ATOM 20317 O O . GLY A 1 80 ? -7.571 9.631 -3.423 1.00 15.42 247 GLY A O 16
ATOM 20321 N N . ASP A 1 81 ? -7.004 10.113 -1.298 1.00 71.30 248 ASP A N 16
ATOM 20322 C CA . ASP A 1 81 ? -5.744 9.343 -1.327 1.00 74.54 248 ASP A CA 16
ATOM 20323 C C . ASP A 1 81 ? -5.805 8.215 -0.297 1.00 41.42 248 ASP A C 16
ATOM 20324 O O . ASP A 1 81 ? -6.356 8.372 0.795 1.00 4.54 248 ASP A O 16
ATOM 20333 N N . LEU A 1 82 ? -5.226 7.082 -0.660 1.00 54.25 249 LEU A N 16
ATOM 20334 C CA . LEU A 1 82 ? -5.382 5.827 0.077 1.00 40.12 249 LEU A CA 16
ATOM 20335 C C . LEU A 1 82 ? -4.130 5.556 0.924 1.00 34.35 249 LEU A C 16
ATOM 20336 O O . LEU A 1 82 ? -3.065 5.204 0.413 1.00 64.41 249 LEU A O 16
ATOM 20352 N N . TYR A 1 83 ? -4.295 5.713 2.233 1.00 73.11 250 TYR A N 16
ATOM 20353 C CA . TYR A 1 83 ? -3.225 5.544 3.217 1.00 25.31 250 TYR A CA 16
ATOM 20354 C C . TYR A 1 83 ? -3.367 4.167 3.867 1.00 75.41 250 TYR A C 16
ATOM 20355 O O . TYR A 1 83 ? -4.280 3.951 4.665 1.00 35.32 250 TYR A O 16
ATOM 20373 N N . LEU A 1 84 ? -2.483 3.210 3.523 1.00 13.13 251 LEU A N 16
ATOM 20374 C CA . LEU A 1 84 ? -2.634 1.820 4.035 1.00 0.24 251 LEU A CA 16
ATOM 20375 C C . LEU A 1 84 ? -1.389 1.297 4.772 1.00 25.41 251 LEU A C 16
ATOM 20376 O O . LEU A 1 84 ? -0.301 1.176 4.202 1.00 3.31 251 LEU A O 16
ATOM 20392 N N . GLU A 1 85 ? -1.608 0.984 6.064 1.00 31.41 252 GLU A N 16
ATOM 20393 C CA . GLU A 1 85 ? -0.571 0.618 7.039 1.00 31.13 252 GLU A CA 16
ATOM 20394 C C . GLU A 1 85 ? 0.085 -0.738 6.720 1.00 14.44 252 GLU A C 16
ATOM 20395 O O . GLU A 1 85 ? -0.558 -1.789 6.763 1.00 21.33 252 GLU A O 16
ATOM 20407 N N . VAL A 1 86 ? 1.387 -0.659 6.428 1.00 4.22 253 VAL A N 16
ATOM 20408 C CA . VAL A 1 86 ? 2.258 -1.801 6.172 1.00 61.42 253 VAL A CA 16
ATOM 20409 C C . VAL A 1 86 ? 2.393 -2.681 7.418 1.00 21.42 253 VAL A C 16
ATOM 20410 O O . VAL A 1 86 ? 2.838 -2.227 8.483 1.00 75.43 253 VAL A O 16
ATOM 20423 N N . ARG A 1 87 ? 1.960 -3.923 7.266 1.00 31.14 254 ARG A N 16
ATOM 20424 C CA . ARG A 1 87 ? 2.098 -4.982 8.237 1.00 62.21 254 ARG A CA 16
ATOM 20425 C C . ARG A 1 87 ? 3.023 -6.053 7.661 1.00 31.21 254 ARG A C 16
ATOM 20426 O O . ARG A 1 87 ? 2.704 -6.644 6.621 1.00 62.23 254 ARG A O 16
ATOM 20447 N N . ILE A 1 88 ? 4.172 -6.284 8.312 1.00 12.21 255 ILE A N 16
ATOM 20448 C CA . ILE A 1 88 ? 5.070 -7.382 7.954 1.00 35.51 255 ILE A CA 16
ATOM 20449 C C . ILE A 1 88 ? 4.625 -8.633 8.726 1.00 35.12 255 ILE A C 16
ATOM 20450 O O . ILE A 1 88 ? 4.807 -8.727 9.949 1.00 5.23 255 ILE A O 16
ATOM 20466 N N . THR A 1 89 ? 4.018 -9.564 7.991 1.00 34.23 256 THR A N 16
ATOM 20467 C CA . THR A 1 89 ? 3.364 -10.748 8.531 1.00 35.33 256 THR A CA 16
ATOM 20468 C C . THR A 1 89 ? 3.543 -11.911 7.507 1.00 12.34 256 THR A C 16
ATOM 20469 O O . THR A 1 89 ? 4.641 -12.527 7.497 1.00 1.05 256 THR A O 16
ATOM 20481 N N . MET A 1 1 ? 7.136 8.500 -15.546 1.00 41.31 168 MET A N 17
ATOM 20482 C CA . MET A 1 1 ? 6.623 7.815 -14.335 1.00 51.02 168 MET A CA 17
ATOM 20483 C C . MET A 1 1 ? 7.227 6.416 -14.219 1.00 72.24 168 MET A C 17
ATOM 20484 O O . MET A 1 1 ? 7.523 5.772 -15.233 1.00 1.31 168 MET A O 17
ATOM 20500 N N . GLU A 1 2 ? 7.401 5.964 -12.971 1.00 34.33 169 GLU A N 17
ATOM 20501 C CA . GLU A 1 2 ? 7.926 4.628 -12.642 1.00 5.33 169 GLU A CA 17
ATOM 20502 C C . GLU A 1 2 ? 6.802 3.590 -12.822 1.00 13.15 169 GLU A C 17
ATOM 20503 O O . GLU A 1 2 ? 5.678 3.829 -12.366 1.00 11.43 169 GLU A O 17
ATOM 20515 N N . THR A 1 3 ? 7.108 2.462 -13.492 1.00 4.03 170 THR A N 17
ATOM 20516 C CA . THR A 1 3 ? 6.119 1.416 -13.817 1.00 63.23 170 THR A CA 17
ATOM 20517 C C . THR A 1 3 ? 5.556 0.748 -12.532 1.00 15.13 170 THR A C 17
ATOM 20518 O O . THR A 1 3 ? 6.211 -0.098 -11.905 1.00 71.23 170 THR A O 17
ATOM 20529 N N . ALA A 1 4 ? 4.339 1.183 -12.131 1.00 42.10 171 ALA A N 17
ATOM 20530 C CA . ALA A 1 4 ? 3.665 0.714 -10.907 1.00 70.25 171 ALA A CA 17
ATOM 20531 C C . ALA A 1 4 ? 2.198 1.164 -10.898 1.00 71.30 171 ALA A C 17
ATOM 20532 O O . ALA A 1 4 ? 1.862 2.214 -11.459 1.00 44.42 171 ALA A O 17
ATOM 20539 N N . THR A 1 5 ? 1.325 0.346 -10.278 1.00 62.25 172 THR A N 17
ATOM 20540 C CA . THR A 1 5 ? -0.065 0.728 -9.972 1.00 0.14 172 THR A CA 17
ATOM 20541 C C . THR A 1 5 ? -0.072 1.629 -8.713 1.00 34.21 172 THR A C 17
ATOM 20542 O O . THR A 1 5 ? -0.973 2.451 -8.505 1.00 43.04 172 THR A O 17
ATOM 20553 N N . ALA A 1 6 ? 0.963 1.443 -7.875 1.00 21.31 173 ALA A N 17
ATOM 20554 C CA . ALA A 1 6 ? 1.194 2.241 -6.664 1.00 61.33 173 ALA A CA 17
ATOM 20555 C C . ALA A 1 6 ? 2.101 3.441 -6.965 1.00 42.42 173 ALA A C 17
ATOM 20556 O O . ALA A 1 6 ? 2.776 3.482 -8.001 1.00 20.42 173 ALA A O 17
ATOM 2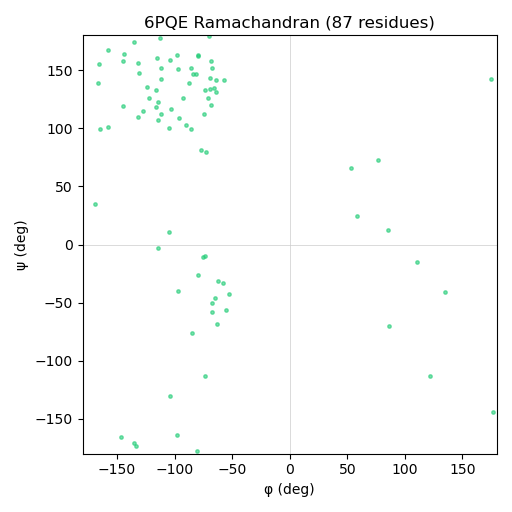0563 N N . GLY A 1 7 ? 2.113 4.407 -6.043 1.00 51.03 174 GLY A N 17
ATOM 20564 C CA . GLY A 1 7 ? 2.911 5.617 -6.173 1.00 11.31 174 GLY A CA 17
ATOM 20565 C C . GLY A 1 7 ? 4.195 5.517 -5.381 1.00 4.44 174 GLY A C 17
ATOM 20566 O O . GLY A 1 7 ? 5.214 5.039 -5.885 1.00 23.10 174 GLY A O 17
ATOM 20570 N N . GLU A 1 8 ? 4.116 5.926 -4.116 1.00 33.34 175 GLU A N 17
ATOM 20571 C CA . GLU A 1 8 ? 5.263 5.992 -3.197 1.00 51.31 175 GLU A CA 17
ATOM 20572 C C . GLU A 1 8 ? 4.835 5.575 -1.783 1.00 61.24 175 GLU A C 17
ATOM 20573 O O . GLU A 1 8 ? 3.637 5.600 -1.451 1.00 34.53 175 GLU A O 17
ATOM 20585 N N . TRP A 1 9 ? 5.832 5.185 -0.968 1.00 34.41 176 TRP A N 17
ATOM 20586 C CA . TRP A 1 9 ? 5.637 4.839 0.446 1.00 0.42 176 TRP A CA 17
ATOM 20587 C C . TRP A 1 9 ? 5.459 6.135 1.266 1.00 11.44 176 TRP A C 17
ATOM 20588 O O . TRP A 1 9 ? 4.333 6.622 1.434 1.00 2.00 176 TRP A O 17
ATOM 20609 N N . GLN A 1 10 ? 6.574 6.712 1.718 1.00 1.43 177 GLN A N 17
ATOM 20610 C CA . GLN A 1 10 ? 6.613 8.012 2.423 1.00 31.11 177 GLN A CA 17
ATOM 20611 C C . GLN A 1 10 ? 7.480 8.939 1.557 1.00 51.42 177 GLN A C 17
ATOM 20612 O O . GLN A 1 10 ? 8.231 9.781 2.061 1.00 35.23 177 GLN A O 17
ATOM 20626 N N . GLY A 1 11 ? 7.332 8.782 0.228 1.00 10.01 178 GLY A N 17
ATOM 20627 C CA . GLY A 1 11 ? 8.405 9.091 -0.710 1.00 24.55 178 GLY A CA 17
ATOM 20628 C C . GLY A 1 11 ? 9.384 7.927 -0.705 1.00 2.33 178 GLY A C 17
ATOM 20629 O O . GLY A 1 11 ? 9.490 7.194 -1.689 1.00 44.23 178 GLY A O 17
ATOM 20633 N N . LYS A 1 12 ? 10.069 7.801 0.454 1.00 73.43 179 LYS A N 17
ATOM 20634 C CA . LYS A 1 12 ? 10.843 6.636 0.920 1.00 32.43 179 LYS A CA 17
ATOM 20635 C C . LYS A 1 12 ? 11.612 7.131 2.164 1.00 34.13 179 LYS A C 17
ATOM 20636 O O . LYS A 1 12 ? 12.611 7.850 2.036 1.00 3.21 179 LYS A O 17
ATOM 20655 N N . GLY A 1 13 ? 11.120 6.787 3.363 1.00 73.25 180 GLY A N 17
ATOM 20656 C CA . GLY A 1 13 ? 11.798 7.170 4.601 1.00 71.32 180 GLY A CA 17
ATOM 20657 C C . GLY A 1 13 ? 10.896 7.079 5.826 1.00 2.24 180 GLY A C 17
ATOM 20658 O O . GLY A 1 13 ? 10.345 6.009 6.122 1.00 11.24 180 GLY A O 17
ATOM 20662 N N . SER A 1 14 ? 10.717 8.209 6.511 1.00 22.15 181 SER A N 17
ATOM 20663 C CA . SER A 1 14 ? 10.090 8.262 7.834 1.00 54.11 181 SER A CA 17
ATOM 20664 C C . SER A 1 14 ? 9.382 9.612 8.025 1.00 51.01 181 SER A C 17
ATOM 20665 O O . SER A 1 14 ? 9.898 10.644 7.585 1.00 12.54 181 SER A O 17
ATOM 20673 N N . GLY A 1 15 ? 8.201 9.583 8.673 1.00 60.42 182 GLY A N 17
ATOM 20674 C CA . GLY A 1 15 ? 7.433 10.791 8.996 1.00 73.23 182 GLY A CA 17
ATOM 20675 C C . GLY A 1 15 ? 7.066 10.829 10.473 1.00 13.31 182 GLY A C 17
ATOM 20676 O O . GLY A 1 15 ? 7.914 10.533 11.327 1.00 24.53 182 GLY A O 17
ATOM 20680 N N . GLY A 1 16 ? 5.800 11.168 10.785 1.00 31.41 183 GLY A N 17
ATOM 20681 C CA . GLY A 1 16 ? 5.302 11.166 12.167 1.00 75.52 183 GLY A CA 17
ATOM 20682 C C . GLY A 1 16 ? 4.270 12.258 12.412 1.00 23.11 183 GLY A C 17
ATOM 20683 O O . GLY A 1 16 ? 4.487 13.148 13.245 1.00 64.31 183 GLY A O 17
ATOM 20687 N N . SER A 1 17 ? 3.138 12.183 11.685 1.00 3.13 184 SER A N 17
ATOM 20688 C CA . SER A 1 17 ? 2.029 13.153 11.792 1.00 71.13 184 SER A CA 17
ATOM 20689 C C . SER A 1 17 ? 0.759 12.604 11.121 1.00 41.24 184 SER A C 17
ATOM 20690 O O . SER A 1 17 ? 0.815 11.636 10.342 1.00 65.22 184 SER A O 17
ATOM 20698 N N . GLY A 1 18 ? -0.390 13.210 11.471 1.00 32.41 185 GLY A N 17
ATOM 20699 C CA . GLY A 1 18 ? -1.644 13.002 10.756 1.00 1.24 185 GLY A CA 17
ATOM 20700 C C . GLY A 1 18 ? -1.703 13.898 9.528 1.00 60.51 185 GLY A C 17
ATOM 20701 O O . GLY A 1 18 ? -1.033 13.612 8.533 1.00 3.03 185 GLY A O 17
ATOM 20705 N N . GLY A 1 19 ? -2.485 14.996 9.612 1.00 21.42 186 GLY A N 17
ATOM 20706 C CA . GLY A 1 19 ? -2.580 16.003 8.545 1.00 32.14 186 GLY A CA 17
ATOM 20707 C C . GLY A 1 19 ? -3.462 15.571 7.379 1.00 2.53 186 GLY A C 17
ATOM 20708 O O . GLY A 1 19 ? -4.521 16.160 7.128 1.00 21.33 186 GLY A O 17
ATOM 20712 N N . SER A 1 20 ? -3.016 14.515 6.691 1.00 1.50 187 SER A N 17
ATOM 20713 C CA . SER A 1 20 ? -3.641 13.979 5.475 1.00 32.53 187 SER A CA 17
ATOM 20714 C C . SER A 1 20 ? -4.990 13.268 5.733 1.00 41.43 187 SER A C 17
ATOM 20715 O O . SER A 1 20 ? -5.727 13.025 4.780 1.00 21.35 187 SER A O 17
ATOM 20723 N N . GLY A 1 21 ? -5.290 12.948 7.012 1.00 2.24 188 GLY A N 17
ATOM 20724 C CA . GLY A 1 21 ? -6.531 12.253 7.387 1.00 21.43 188 GLY A CA 17
ATOM 20725 C C . GLY A 1 21 ? -7.758 13.169 7.335 1.00 44.23 188 GLY A C 17
ATOM 20726 O O . GLY A 1 21 ? -7.987 13.957 8.263 1.00 40.00 188 GLY A O 17
ATOM 20730 N N . GLY A 1 22 ? -8.529 13.075 6.242 1.00 53.42 189 GLY A N 17
ATOM 20731 C CA . GLY A 1 22 ? -9.704 13.926 6.010 1.00 74.34 189 GLY A CA 17
ATOM 20732 C C . GLY A 1 22 ? -11.010 13.130 5.978 1.00 34.43 189 GLY A C 17
ATOM 20733 O O . GLY A 1 22 ? -11.519 12.753 7.042 1.00 30.13 189 GLY A O 17
ATOM 20737 N N . SER A 1 23 ? -11.542 12.830 4.766 1.00 22.45 190 SER A N 17
ATOM 20738 C CA . SER A 1 23 ? -12.884 12.221 4.617 1.00 11.30 190 SER A CA 17
ATOM 20739 C C . SER A 1 23 ? -12.946 11.242 3.416 1.00 75.03 190 SER A C 17
ATOM 20740 O O . SER A 1 23 ? -13.196 10.043 3.613 1.00 4.30 190 SER A O 17
ATOM 20748 N N . GLN A 1 24 ? -12.722 11.753 2.173 1.00 33.31 191 GLN A N 17
ATOM 20749 C CA . GLN A 1 24 ? -12.733 10.905 0.949 1.00 55.13 191 GLN A CA 17
ATOM 20750 C C . GLN A 1 24 ? -11.543 9.937 0.958 1.00 23.25 191 GLN A C 17
ATOM 20751 O O . GLN A 1 24 ? -11.644 8.813 0.464 1.00 31.43 191 GLN A O 17
ATOM 20765 N N . ASP A 1 25 ? -10.417 10.399 1.522 1.00 64.41 192 ASP A N 17
ATOM 20766 C CA . ASP A 1 25 ? -9.210 9.575 1.670 1.00 1.42 192 ASP A CA 17
ATOM 20767 C C . ASP A 1 25 ? -9.437 8.493 2.737 1.00 70.25 192 ASP A C 17
ATOM 20768 O O . ASP A 1 25 ? -10.175 8.713 3.708 1.00 12.12 192 ASP A O 17
ATOM 20777 N N . LEU A 1 26 ? -8.821 7.318 2.537 1.00 33.45 193 LEU A N 17
ATOM 20778 C CA . LEU A 1 26 ? -9.075 6.126 3.372 1.00 75.13 193 LEU A CA 17
ATOM 20779 C C . LEU A 1 26 ? -7.801 5.625 4.045 1.00 31.14 193 LEU A C 17
ATOM 20780 O O . LEU A 1 26 ? -6.705 5.719 3.481 1.00 41.54 193 LEU A O 17
ATOM 20796 N N . TYR A 1 27 ? -7.975 5.095 5.266 1.00 74.22 194 TYR A N 17
ATOM 20797 C CA . TYR A 1 27 ? -6.927 4.404 6.005 1.00 32.10 194 TYR A CA 17
ATOM 20798 C C . TYR A 1 27 ? -7.131 2.883 5.837 1.00 24.21 194 TYR A C 17
ATOM 20799 O O . TYR A 1 27 ? -8.117 2.324 6.331 1.00 63.22 194 TYR A O 17
ATOM 20817 N N . ALA A 1 28 ? -6.210 2.249 5.107 1.00 11.04 195 ALA A N 17
ATOM 20818 C CA . ALA A 1 28 ? -6.247 0.804 4.784 1.00 53.50 195 ALA A CA 17
ATOM 20819 C C . ALA A 1 28 ? -4.978 0.113 5.334 1.00 54.20 195 ALA A C 17
ATOM 20820 O O . ALA A 1 28 ? -4.260 0.693 6.152 1.00 72.40 195 ALA A O 17
ATOM 20827 N N . THR A 1 29 ? -4.763 -1.156 4.956 1.00 13.32 196 THR A N 17
ATOM 20828 C CA . THR A 1 29 ? -3.574 -1.949 5.338 1.00 22.33 196 THR A CA 17
ATOM 20829 C C . THR A 1 29 ? -2.791 -2.426 4.079 1.00 60.44 196 THR A C 17
ATOM 20830 O O . THR A 1 29 ? -3.400 -2.821 3.076 1.00 31.35 196 THR A O 17
ATOM 20841 N N . LEU A 1 30 ? -1.440 -2.367 4.137 1.00 22.35 197 LEU A N 17
ATOM 20842 C CA . LEU A 1 30 ? -0.558 -3.007 3.144 1.00 64.44 197 LEU A CA 17
ATOM 20843 C C . LEU A 1 30 ? -0.160 -4.389 3.677 1.00 60.12 197 LEU A C 17
ATOM 20844 O O . LEU A 1 30 ? 0.618 -4.488 4.635 1.00 2.05 197 LEU A O 17
ATOM 20860 N N . ASP A 1 31 ? -0.725 -5.435 3.085 1.00 1.25 198 ASP A N 17
ATOM 20861 C CA . ASP A 1 31 ? -0.424 -6.825 3.460 1.00 55.12 198 ASP A CA 17
ATOM 20862 C C . ASP A 1 31 ? 0.888 -7.247 2.795 1.00 34.35 198 ASP A C 17
ATOM 20863 O O . ASP A 1 31 ? 0.924 -7.406 1.574 1.00 15.44 198 ASP A O 17
ATOM 20872 N N . VAL A 1 32 ? 1.958 -7.403 3.587 1.00 61.02 199 VAL A N 17
ATOM 20873 C CA . VAL A 1 32 ? 3.273 -7.832 3.074 1.00 41.35 199 VAL A CA 17
ATOM 20874 C C . VAL A 1 32 ? 3.842 -8.961 3.950 1.00 52.31 199 VAL A C 17
ATOM 20875 O O . VAL A 1 32 ? 4.070 -8.753 5.131 1.00 24.13 199 VAL A O 17
ATOM 20888 N N . PRO A 1 33 ? 4.077 -10.188 3.378 1.00 50.32 200 PRO A N 17
ATOM 20889 C CA . PRO A 1 33 ? 4.706 -11.287 4.124 1.00 42.44 200 PRO A CA 17
ATOM 20890 C C . PRO A 1 33 ? 6.193 -11.006 4.387 1.00 34.11 200 PRO A C 17
ATOM 20891 O O . PRO A 1 33 ? 6.857 -10.348 3.566 1.00 24.11 200 PRO A O 17
ATOM 20902 N N . ALA A 1 34 ? 6.688 -11.514 5.535 1.00 43.13 201 ALA A N 17
ATOM 20903 C CA . ALA A 1 34 ? 8.090 -11.360 5.984 1.00 22.33 201 ALA A CA 17
ATOM 20904 C C . ALA A 1 34 ? 9.144 -11.738 4.904 1.00 74.31 201 ALA A C 17
ATOM 20905 O O . ALA A 1 34 ? 10.091 -10.968 4.717 1.00 14.04 201 ALA A O 17
ATOM 20912 N N . PRO A 1 35 ? 9.009 -12.907 4.153 1.00 51.10 202 PRO A N 17
ATOM 20913 C CA . PRO A 1 35 ? 9.962 -13.264 3.073 1.00 32.45 202 PRO A CA 17
ATOM 20914 C C . PRO A 1 35 ? 10.092 -12.164 1.992 1.00 55.42 202 PRO A C 17
ATOM 20915 O O . PRO A 1 35 ? 11.208 -11.770 1.641 1.00 40.30 202 PRO A O 17
ATOM 20926 N N . ILE A 1 36 ? 8.927 -11.647 1.510 1.00 61.03 203 ILE A N 17
ATOM 20927 C CA . ILE A 1 36 ? 8.871 -10.548 0.515 1.00 23.04 203 ILE A CA 17
ATOM 20928 C C . ILE A 1 36 ? 9.457 -9.250 1.103 1.00 71.42 203 ILE A C 17
ATOM 20929 O O . ILE A 1 36 ? 10.133 -8.493 0.397 1.00 72.31 203 ILE A O 17
ATOM 20945 N N . ALA A 1 37 ? 9.196 -9.017 2.400 1.00 24.13 204 ALA A N 17
ATOM 20946 C CA . ALA A 1 37 ? 9.678 -7.831 3.111 1.00 53.13 204 ALA A CA 17
ATOM 20947 C C . ALA A 1 37 ? 11.212 -7.780 3.112 1.00 2.02 204 ALA A C 17
ATOM 20948 O O . ALA A 1 37 ? 11.787 -6.737 2.830 1.00 41.41 204 ALA A O 17
ATOM 20955 N N . VAL A 1 38 ? 11.841 -8.949 3.375 1.00 74.24 205 VAL A N 17
ATOM 20956 C CA . VAL A 1 38 ? 13.303 -9.096 3.517 1.00 12.45 205 VAL A CA 17
ATOM 20957 C C . VAL A 1 38 ? 14.027 -9.046 2.150 1.00 13.42 205 VAL A C 17
ATOM 20958 O O . VAL A 1 38 ? 14.994 -8.293 2.001 1.00 0.11 205 VAL A O 17
ATOM 20971 N N . VAL A 1 39 ? 13.550 -9.818 1.154 1.00 11.34 206 VAL A N 17
ATOM 20972 C CA . VAL A 1 39 ? 14.230 -9.903 -0.167 1.00 31.35 206 VAL A CA 17
ATOM 20973 C C . VAL A 1 39 ? 13.892 -8.680 -1.049 1.00 25.13 206 VAL A C 17
ATOM 20974 O O . VAL A 1 39 ? 14.742 -8.196 -1.808 1.00 45.43 206 VAL A O 17
ATOM 20987 N N . GLY A 1 40 ? 12.669 -8.151 -0.877 1.00 1.30 207 GLY A N 17
ATOM 20988 C CA . GLY A 1 40 ? 12.124 -7.118 -1.755 1.00 31.53 207 GLY A CA 17
ATOM 20989 C C . GLY A 1 40 ? 11.344 -7.728 -2.920 1.00 12.41 207 GLY A C 17
ATOM 20990 O O . GLY A 1 40 ? 11.949 -8.297 -3.841 1.00 33.31 207 GLY A O 17
ATOM 20994 N N . GLY A 1 41 ? 10.002 -7.636 -2.867 1.00 63.50 208 GLY A N 17
ATOM 20995 C CA . GLY A 1 41 ? 9.119 -8.220 -3.890 1.00 72.33 208 GLY A CA 17
ATOM 20996 C C . GLY A 1 41 ? 7.952 -7.296 -4.229 1.00 44.34 208 GLY A C 17
ATOM 20997 O O . GLY A 1 41 ? 8.150 -6.093 -4.350 1.00 64.43 208 GLY A O 17
ATOM 21001 N N . LYS A 1 42 ? 6.734 -7.859 -4.382 1.00 61.24 209 LYS A N 17
ATOM 21002 C CA . LYS A 1 42 ? 5.503 -7.088 -4.683 1.00 22.12 209 LYS A CA 17
ATOM 21003 C C . LYS A 1 42 ? 4.345 -7.643 -3.863 1.00 13.24 209 LYS A C 17
ATOM 21004 O O . LYS A 1 42 ? 4.201 -8.864 -3.739 1.00 25.53 209 LYS A O 17
ATOM 21023 N N . VAL A 1 43 ? 3.522 -6.736 -3.292 1.00 22.15 210 VAL A N 17
ATOM 21024 C CA . VAL A 1 43 ? 2.361 -7.117 -2.456 1.00 33.10 210 VAL A CA 17
ATOM 21025 C C . VAL A 1 43 ? 1.140 -6.258 -2.782 1.00 4.02 210 VAL A C 17
ATOM 21026 O O . VAL A 1 43 ? 1.273 -5.104 -3.203 1.00 0.21 210 VAL A O 17
ATOM 21039 N N . ARG A 1 44 ? -0.047 -6.826 -2.539 1.00 53.22 211 ARG A N 17
ATOM 21040 C CA . ARG A 1 44 ? -1.324 -6.191 -2.866 1.00 34.33 211 ARG A CA 17
ATOM 21041 C C . ARG A 1 44 ? -1.677 -5.094 -1.843 1.00 23.04 211 ARG A C 17
ATOM 21042 O O . ARG A 1 44 ? -1.489 -5.261 -0.631 1.00 61.30 211 ARG A O 17
ATOM 21063 N N . ALA A 1 45 ? -2.199 -3.987 -2.373 1.00 44.35 212 ALA A N 17
ATOM 21064 C CA . ALA A 1 45 ? -2.788 -2.891 -1.611 1.00 13.35 212 ALA A CA 17
ATOM 21065 C C . ALA A 1 45 ? -4.296 -2.893 -1.906 1.00 53.22 212 ALA A C 17
ATOM 21066 O O . ALA A 1 45 ? -4.706 -2.614 -3.040 1.00 73.00 212 ALA A O 17
ATOM 21073 N N . MET A 1 46 ? -5.110 -3.239 -0.893 1.00 61.43 213 MET A N 17
ATOM 21074 C CA . MET A 1 46 ? -6.578 -3.325 -1.032 1.00 34.31 213 MET A CA 17
ATOM 21075 C C . MET A 1 46 ? -7.171 -1.913 -1.221 1.00 35.24 213 MET A C 17
ATOM 21076 O O . MET A 1 46 ? -7.067 -1.057 -0.331 1.00 43.10 213 MET A O 17
ATOM 21090 N N . THR A 1 47 ? -7.737 -1.683 -2.416 1.00 12.21 214 THR A N 17
ATOM 21091 C CA . THR A 1 47 ? -8.387 -0.415 -2.798 1.00 72.31 214 THR A CA 17
ATOM 21092 C C . THR A 1 47 ? -9.922 -0.622 -2.865 1.00 73.41 214 THR A C 17
ATOM 21093 O O . THR A 1 47 ? -10.430 -1.693 -2.519 1.00 24.40 214 THR A O 17
ATOM 21104 N N . LEU A 1 48 ? -10.621 0.411 -3.339 1.00 61.40 215 LEU A N 17
ATOM 21105 C CA . LEU A 1 48 ? -12.090 0.481 -3.429 1.00 40.41 215 LEU A CA 17
ATOM 21106 C C . LEU A 1 48 ? -12.667 -0.690 -4.247 1.00 4.51 215 LEU A C 17
ATOM 21107 O O . LEU A 1 48 ? -13.313 -1.600 -3.724 1.00 74.15 215 LEU A O 17
ATOM 21123 N N . GLU A 1 49 ? -12.374 -0.629 -5.557 1.00 63.13 216 GLU A N 17
ATOM 21124 C CA . GLU A 1 49 ? -13.001 -1.466 -6.580 1.00 35.50 216 GLU A CA 17
ATOM 21125 C C . GLU A 1 49 ? -11.987 -2.440 -7.183 1.00 42.44 216 GLU A C 17
ATOM 21126 O O . GLU A 1 49 ? -12.277 -3.630 -7.345 1.00 73.24 216 GLU A O 17
ATOM 21138 N N . GLY A 1 50 ? -10.779 -1.932 -7.474 1.00 65.34 217 GLY A N 17
ATOM 21139 C CA . GLY A 1 50 ? -9.719 -2.722 -8.095 1.00 41.50 217 GLY A CA 17
ATOM 21140 C C . GLY A 1 50 ? -8.457 -2.703 -7.252 1.00 43.25 217 GLY A C 17
ATOM 21141 O O . GLY A 1 50 ? -8.062 -1.628 -6.812 1.00 61.12 217 GLY A O 17
ATOM 21145 N N . PRO A 1 51 ? -7.793 -3.871 -7.004 1.00 2.00 218 PRO A N 17
ATOM 21146 C CA . PRO A 1 51 ? -6.583 -3.929 -6.152 1.00 30.21 218 PRO A CA 17
ATOM 21147 C C . PRO A 1 51 ? -5.347 -3.294 -6.832 1.00 53.34 218 PRO A C 17
ATOM 21148 O O . PRO A 1 51 ? -5.227 -3.279 -8.059 1.00 32.12 218 PRO A O 17
ATOM 21159 N N . VAL A 1 52 ? -4.457 -2.763 -5.996 1.00 24.32 219 VAL A N 17
ATOM 21160 C CA . VAL A 1 52 ? -3.144 -2.212 -6.390 1.00 42.44 219 VAL A CA 17
ATOM 21161 C C . VAL A 1 52 ? -2.060 -3.236 -5.986 1.00 41.53 219 VAL A C 17
ATOM 21162 O O . VAL A 1 52 ? -2.367 -4.212 -5.297 1.00 10.50 219 VAL A O 17
ATOM 21175 N N . GLU A 1 53 ? -0.820 -3.045 -6.453 1.00 72.02 220 GLU A N 17
ATOM 21176 C CA . GLU A 1 53 ? 0.328 -3.867 -6.048 1.00 75.44 220 GLU A CA 17
ATOM 21177 C C . GLU A 1 53 ? 1.597 -2.987 -6.087 1.00 63.44 220 GLU A C 17
ATOM 21178 O O . GLU A 1 53 ? 1.789 -2.224 -7.044 1.00 61.13 220 GLU A O 17
ATOM 21190 N N . VAL A 1 54 ? 2.440 -3.083 -5.043 1.00 51.10 221 VAL A N 17
ATOM 21191 C CA . VAL A 1 54 ? 3.625 -2.212 -4.866 1.00 62.24 221 VAL A CA 17
ATOM 21192 C C . VAL A 1 54 ? 4.888 -3.055 -4.662 1.00 32.32 221 VAL A C 17
ATOM 21193 O O . VAL A 1 54 ? 4.863 -4.081 -3.964 1.00 55.34 221 VAL A O 17
ATOM 21206 N N . ALA A 1 55 ? 5.986 -2.613 -5.293 1.00 64.53 222 ALA A N 17
ATOM 21207 C CA . ALA A 1 55 ? 7.313 -3.190 -5.091 1.00 50.14 222 ALA A CA 17
ATOM 21208 C C . ALA A 1 55 ? 7.828 -2.789 -3.703 1.00 33.21 222 ALA A C 17
ATOM 21209 O O . ALA A 1 55 ? 8.170 -1.621 -3.462 1.00 1.04 222 ALA A O 17
ATOM 21216 N N . VAL A 1 56 ? 7.784 -3.755 -2.780 1.00 74.12 223 VAL A N 17
ATOM 21217 C CA . VAL A 1 56 ? 8.313 -3.604 -1.428 1.00 43.21 223 VAL A CA 17
ATOM 21218 C C . VAL A 1 56 ? 9.853 -3.609 -1.494 1.00 54.21 223 VAL A C 17
ATOM 21219 O O . VAL A 1 56 ? 10.424 -4.537 -2.071 1.00 71.30 223 VAL A O 17
ATOM 21232 N N . PRO A 1 57 ? 10.543 -2.544 -0.964 1.00 71.12 224 PRO A N 17
ATOM 21233 C CA . PRO A 1 57 ? 12.027 -2.514 -0.867 1.00 22.10 224 PRO A CA 17
ATOM 21234 C C . PRO A 1 57 ? 12.563 -3.641 0.069 1.00 61.31 224 PRO A C 17
ATOM 21235 O O . PRO A 1 57 ? 11.803 -4.175 0.887 1.00 33.00 224 PRO A O 17
ATOM 21246 N N . PRO A 1 58 ? 13.865 -4.052 -0.056 1.00 44.12 225 PRO A N 17
ATOM 21247 C CA . PRO A 1 58 ? 14.451 -5.104 0.815 1.00 63.11 225 PRO A CA 17
ATOM 21248 C C . PRO A 1 58 ? 14.460 -4.683 2.303 1.00 52.23 225 PRO A C 17
ATOM 21249 O O . PRO A 1 58 ? 14.681 -3.507 2.621 1.00 70.40 225 PRO A O 17
ATOM 21260 N N . ARG A 1 59 ? 14.199 -5.671 3.172 1.00 63.54 226 ARG A N 17
ATOM 21261 C CA . ARG A 1 59 ? 14.130 -5.534 4.638 1.00 11.54 226 ARG A CA 17
ATOM 21262 C C . ARG A 1 59 ? 13.296 -4.324 5.105 1.00 34.43 226 ARG A C 17
ATOM 21263 O O . ARG A 1 59 ? 13.818 -3.356 5.673 1.00 72.34 226 ARG A O 17
ATOM 21284 N N . THR A 1 60 ? 11.989 -4.394 4.796 1.00 43.01 227 THR A N 17
ATOM 21285 C CA . THR A 1 60 ? 10.991 -3.402 5.225 1.00 43.03 227 THR A CA 17
ATOM 21286 C C . THR A 1 60 ? 10.316 -3.848 6.528 1.00 61.41 227 THR A C 17
ATOM 21287 O O . THR A 1 60 ? 10.011 -5.027 6.697 1.00 15.11 227 THR A O 17
ATOM 21298 N N . GLN A 1 61 ? 10.120 -2.895 7.451 1.00 32.42 228 GLN A N 17
ATOM 21299 C CA . GLN A 1 61 ? 9.399 -3.116 8.723 1.00 12.53 228 GLN A CA 17
ATOM 21300 C C . GLN A 1 61 ? 7.994 -2.504 8.650 1.00 33.32 228 GLN A C 17
ATOM 21301 O O . GLN A 1 61 ? 7.695 -1.673 7.778 1.00 60.22 228 GLN A O 17
ATOM 21315 N N . ALA A 1 62 ? 7.159 -2.938 9.589 1.00 15.14 229 ALA A N 17
ATOM 21316 C CA . ALA A 1 62 ? 5.760 -2.496 9.713 1.00 25.43 229 ALA A CA 17
ATOM 21317 C C . ALA A 1 62 ? 5.666 -1.186 10.501 1.00 22.43 229 ALA A C 17
ATOM 21318 O O . ALA A 1 62 ? 6.531 -0.897 11.333 1.00 52.43 229 ALA A O 17
ATOM 21325 N N . GLY A 1 63 ? 4.591 -0.420 10.254 1.00 10.31 230 GLY A N 17
ATOM 21326 C CA . GLY A 1 63 ? 4.438 0.933 10.818 1.00 44.43 230 GLY A CA 17
ATOM 21327 C C . GLY A 1 63 ? 4.691 2.014 9.778 1.00 71.22 230 GLY A C 17
ATOM 21328 O O . GLY A 1 63 ? 4.350 3.184 9.992 1.00 11.41 230 GLY A O 17
ATOM 21332 N N . ARG A 1 64 ? 5.315 1.605 8.653 1.00 64.34 231 ARG A N 17
ATOM 21333 C CA . ARG A 1 64 ? 5.362 2.390 7.404 1.00 14.00 231 ARG A CA 17
ATOM 21334 C C . ARG A 1 64 ? 3.952 2.454 6.781 1.00 60.32 231 ARG A C 17
ATOM 21335 O O . ARG A 1 64 ? 3.004 1.874 7.340 1.00 32.44 231 ARG A O 17
ATOM 21356 N N . LYS A 1 65 ? 3.802 3.127 5.614 1.00 50.22 232 LYS A N 17
ATOM 21357 C CA . LYS A 1 65 ? 2.495 3.169 4.905 1.00 3.31 232 LYS A CA 17
ATOM 21358 C C . LYS A 1 65 ? 2.670 3.762 3.497 1.00 55.15 232 LYS A C 17
ATOM 21359 O O . LYS A 1 65 ? 3.543 4.605 3.304 1.00 75.55 232 LYS A O 17
ATOM 21378 N N . LEU A 1 66 ? 1.863 3.312 2.510 1.00 10.35 233 LEU A N 17
ATOM 21379 C CA . LEU A 1 66 ? 1.801 3.990 1.188 1.00 73.14 233 LEU A CA 17
ATOM 21380 C C . LEU A 1 66 ? 0.916 5.233 1.288 1.00 14.13 233 LEU A C 17
ATOM 21381 O O . LEU A 1 66 ? 0.003 5.285 2.118 1.00 21.31 233 LEU A O 17
ATOM 21397 N N . ARG A 1 67 ? 1.205 6.203 0.421 1.00 10.01 234 ARG A N 17
ATOM 21398 C CA . ARG A 1 67 ? 0.282 7.275 0.057 1.00 50.25 234 ARG A CA 17
ATOM 21399 C C . ARG A 1 67 ? -0.037 7.111 -1.445 1.00 35.22 234 ARG A C 17
ATOM 21400 O O . ARG A 1 67 ? 0.848 7.211 -2.319 1.00 71.42 234 ARG A O 17
ATOM 21421 N N . LEU A 1 68 ? -1.293 6.783 -1.736 1.00 32.22 235 LEU A N 17
ATOM 21422 C CA . LEU A 1 68 ? -1.771 6.533 -3.096 1.00 2.40 235 LEU A CA 17
ATOM 21423 C C . LEU A 1 68 ? -2.756 7.622 -3.479 1.00 44.11 235 LEU A C 17
ATOM 21424 O O . LEU A 1 68 ? -3.875 7.679 -2.964 1.00 61.14 235 LEU A O 17
ATOM 21440 N N . LYS A 1 69 ? -2.331 8.470 -4.395 1.00 11.04 236 LYS A N 17
ATOM 21441 C CA . LYS A 1 69 ? -3.025 9.720 -4.694 1.00 3.13 236 LYS A CA 17
ATOM 21442 C C . LYS A 1 69 ? -4.120 9.499 -5.736 1.00 31.25 236 LYS A C 17
ATOM 21443 O O . LYS A 1 69 ? -3.838 9.100 -6.871 1.00 74.15 236 LYS A O 17
ATOM 21462 N N . GLY A 1 70 ? -5.368 9.748 -5.313 1.00 33.42 237 GLY A N 17
ATOM 21463 C CA . GLY A 1 70 ? -6.552 9.532 -6.153 1.00 5.14 237 GLY A CA 17
ATOM 21464 C C . GLY A 1 70 ? -7.143 8.128 -6.028 1.00 44.43 237 GLY A C 17
ATOM 21465 O O . GLY A 1 70 ? -8.004 7.772 -6.829 1.00 20.43 237 GLY A O 17
ATOM 21469 N N . LYS A 1 71 ? -6.680 7.333 -5.027 1.00 35.13 238 LYS A N 17
ATOM 21470 C CA . LYS A 1 71 ? -7.136 5.932 -4.801 1.00 31.13 238 LYS A CA 17
ATOM 21471 C C . LYS A 1 71 ? -8.215 5.796 -3.700 1.00 53.54 238 LYS A C 17
ATOM 21472 O O . LYS A 1 71 ? -8.707 4.689 -3.462 1.00 74.22 238 LYS A O 17
ATOM 21491 N N . GLY A 1 72 ? -8.545 6.897 -3.009 1.00 73.11 239 GLY A N 17
ATOM 21492 C CA . GLY A 1 72 ? -9.680 6.931 -2.062 1.00 72.42 239 GLY A CA 17
ATOM 21493 C C . GLY A 1 72 ? -11.013 7.186 -2.755 1.00 63.23 239 GLY A C 17
ATOM 21494 O O . GLY A 1 72 ? -11.067 7.220 -3.994 1.00 13.13 239 GLY A O 17
ATOM 21498 N N . PHE A 1 73 ? -12.088 7.396 -1.956 1.00 13.14 240 PHE A N 17
ATOM 21499 C CA . PHE A 1 73 ? -13.464 7.566 -2.469 1.00 42.44 240 PHE A CA 17
ATOM 21500 C C . PHE A 1 73 ? -13.565 8.736 -3.482 1.00 64.13 240 PHE A C 17
ATOM 21501 O O . PHE A 1 73 ? -13.022 9.820 -3.233 1.00 73.02 240 PHE A O 17
ATOM 21518 N N . PRO A 1 74 ? -14.247 8.510 -4.653 1.00 55.22 241 PRO A N 17
ATOM 21519 C CA . PRO A 1 74 ? -14.453 9.557 -5.682 1.00 61.12 241 PRO A CA 17
ATOM 21520 C C . PRO A 1 74 ? -15.381 10.685 -5.180 1.00 12.33 241 PRO A C 17
ATOM 21521 O O . PRO A 1 74 ? -16.315 10.435 -4.407 1.00 72.24 241 PRO A O 17
ATOM 21532 N N . GLY A 1 75 ? -15.099 11.916 -5.622 1.00 43.31 242 GLY A N 17
ATOM 21533 C CA . GLY A 1 75 ? -15.852 13.109 -5.225 1.00 42.23 242 GLY A CA 17
ATOM 21534 C C . GLY A 1 75 ? -16.242 13.991 -6.415 1.00 72.32 242 GLY A C 17
ATOM 21535 O O . GLY A 1 75 ? -15.862 13.689 -7.556 1.00 24.44 242 GLY A O 17
ATOM 21539 N N . PRO A 1 76 ? -17.003 15.106 -6.175 1.00 63.20 243 PRO A N 17
ATOM 21540 C CA . PRO A 1 76 ? -17.418 16.057 -7.245 1.00 61.12 243 PRO A CA 17
ATOM 21541 C C . PRO A 1 76 ? -16.251 16.933 -7.779 1.00 62.03 243 PRO A C 17
ATOM 21542 O O . PRO A 1 76 ? -16.294 17.395 -8.926 1.00 32.32 243 PRO A O 17
ATOM 21553 N N . ALA A 1 77 ? -15.225 17.159 -6.938 1.00 13.43 244 ALA A N 17
ATOM 21554 C CA . ALA A 1 77 ? -14.050 17.992 -7.286 1.00 74.02 244 ALA A CA 17
ATOM 21555 C C . ALA A 1 77 ? -12.896 17.143 -7.840 1.00 73.03 244 ALA A C 17
ATOM 21556 O O . ALA A 1 77 ? -12.104 17.614 -8.663 1.00 4.40 244 ALA A O 17
ATOM 21563 N N . GLY A 1 78 ? -12.812 15.899 -7.365 1.00 5.42 245 GLY A N 17
ATOM 21564 C CA . GLY A 1 78 ? -11.745 14.977 -7.760 1.00 35.02 245 GLY A CA 17
ATOM 21565 C C . GLY A 1 78 ? -11.935 13.614 -7.125 1.00 33.41 245 GLY A C 17
ATOM 21566 O O . GLY A 1 78 ? -13.025 13.064 -7.188 1.00 70.10 245 GLY A O 17
ATOM 21570 N N . ARG A 1 79 ? -10.868 13.065 -6.534 1.00 65.00 246 ARG A N 17
ATOM 21571 C CA . ARG A 1 79 ? -10.879 11.785 -5.794 1.00 70.23 246 ARG A CA 17
ATOM 21572 C C . ARG A 1 79 ? -9.995 11.926 -4.552 1.00 14.03 246 ARG A C 17
ATOM 21573 O O . ARG A 1 79 ? -8.982 12.643 -4.584 1.00 22.40 246 ARG A O 17
ATOM 21594 N N . GLY A 1 80 ? -10.383 11.227 -3.475 1.00 0.11 247 GLY A N 17
ATOM 21595 C CA . GLY A 1 80 ? -9.580 11.164 -2.251 1.00 40.54 247 GLY A CA 17
ATOM 21596 C C . GLY A 1 80 ? -8.349 10.296 -2.435 1.00 75.30 247 GLY A C 17
ATOM 21597 O O . GLY A 1 80 ? -8.163 9.705 -3.496 1.00 62.53 247 GLY A O 17
ATOM 21601 N N . ASP A 1 81 ? -7.512 10.206 -1.409 1.00 21.23 248 ASP A N 17
ATOM 21602 C CA . ASP A 1 81 ? -6.243 9.442 -1.463 1.00 41.33 248 ASP A CA 17
ATOM 21603 C C . ASP A 1 81 ? -6.352 8.164 -0.624 1.00 75.13 248 ASP A C 17
ATOM 21604 O O . ASP A 1 81 ? -7.412 7.850 -0.082 1.00 71.12 248 ASP A O 17
ATOM 21613 N N . LEU A 1 82 ? -5.267 7.404 -0.543 1.00 1.32 249 LEU A N 17
ATOM 21614 C CA . LEU A 1 82 ? -5.259 6.118 0.160 1.00 21.34 249 LEU A CA 17
ATOM 21615 C C . LEU A 1 82 ? -3.938 5.929 0.917 1.00 0.20 249 LEU A C 17
ATOM 21616 O O . LEU A 1 82 ? -2.896 5.652 0.330 1.00 63.02 249 LEU A O 17
ATOM 21632 N N . TYR A 1 83 ? -4.018 6.066 2.235 1.00 51.22 250 TYR A N 17
ATOM 21633 C CA . TYR A 1 83 ? -2.894 5.901 3.153 1.00 12.14 250 TYR A CA 17
ATOM 21634 C C . TYR A 1 83 ? -3.065 4.551 3.815 1.00 73.44 250 TYR A C 17
ATOM 21635 O O . TYR A 1 83 ? -4.034 4.354 4.548 1.00 4.43 250 TYR A O 17
ATOM 21653 N N . LEU A 1 84 ? -2.183 3.589 3.517 1.00 32.33 251 LEU A N 17
ATOM 21654 C CA . LEU A 1 84 ? -2.367 2.204 4.010 1.00 34.31 251 LEU A CA 17
ATOM 21655 C C . LEU A 1 84 ? -1.169 1.673 4.811 1.00 33.11 251 LEU A C 17
ATOM 21656 O O . LEU A 1 84 ? -0.063 1.525 4.298 1.00 61.33 251 LEU A O 17
ATOM 21672 N N . GLU A 1 85 ? -1.457 1.366 6.085 1.00 21.45 252 GLU A N 17
ATOM 21673 C CA . GLU A 1 85 ? -0.495 0.941 7.099 1.00 1.11 252 GLU A CA 17
ATOM 21674 C C . GLU A 1 85 ? 0.096 -0.448 6.788 1.00 45.21 252 GLU A C 17
ATOM 21675 O O . GLU A 1 85 ? -0.614 -1.450 6.731 1.00 43.54 252 GLU A O 17
ATOM 21687 N N . VAL A 1 86 ? 1.414 -0.459 6.619 1.00 25.02 253 VAL A N 17
ATOM 21688 C CA . VAL A 1 86 ? 2.215 -1.647 6.335 1.00 74.53 253 VAL A CA 17
ATOM 21689 C C . VAL A 1 86 ? 2.234 -2.598 7.535 1.00 72.31 253 VAL A C 17
ATOM 21690 O O . VAL A 1 86 ? 2.592 -2.203 8.655 1.00 52.34 253 VAL A O 17
ATOM 21703 N N . ARG A 1 87 ? 1.797 -3.829 7.275 1.00 51.44 254 ARG A N 17
ATOM 21704 C CA . ARG A 1 87 ? 1.832 -4.941 8.203 1.00 44.24 254 ARG A CA 17
ATOM 21705 C C . ARG A 1 87 ? 2.708 -6.047 7.609 1.00 33.43 254 ARG A C 17
ATOM 21706 O O . ARG A 1 87 ? 2.336 -6.655 6.588 1.00 0.35 254 ARG A O 17
ATOM 21727 N N . ILE A 1 88 ? 3.872 -6.283 8.232 1.00 11.02 255 ILE A N 17
ATOM 21728 C CA . ILE A 1 88 ? 4.755 -7.392 7.875 1.00 5.22 255 ILE A CA 17
ATOM 21729 C C . ILE A 1 88 ? 4.216 -8.660 8.571 1.00 54.04 255 ILE A C 17
ATOM 21730 O O . ILE A 1 88 ? 4.443 -8.876 9.774 1.00 53.03 255 ILE A O 17
ATOM 21746 N N . THR A 1 89 ? 3.446 -9.438 7.823 1.00 44.23 256 THR A N 17
ATOM 21747 C CA . THR A 1 89 ? 2.797 -10.662 8.283 1.00 3.25 256 THR A CA 17
ATOM 21748 C C . THR A 1 89 ? 3.256 -11.836 7.370 1.00 31.13 256 THR A C 17
ATOM 21749 O O . THR A 1 89 ? 4.445 -12.216 7.471 1.00 32.31 256 THR A O 17
ATOM 21761 N N . MET A 1 1 ? 2.118 4.824 -10.736 1.00 15.33 168 MET A N 18
ATOM 21762 C CA . MET A 1 1 ? 3.218 5.699 -11.224 1.00 23.02 168 MET A CA 18
ATOM 21763 C C . MET A 1 1 ? 3.880 5.132 -12.494 1.00 4.04 168 MET A C 18
ATOM 21764 O O . MET A 1 1 ? 4.411 5.891 -13.307 1.00 43.11 168 MET A O 18
ATOM 21780 N N . GLU A 1 2 ? 3.834 3.800 -12.656 1.00 5.43 169 GLU A N 18
ATOM 21781 C CA . GLU A 1 2 ? 4.734 3.080 -13.572 1.00 74.40 169 GLU A CA 18
ATOM 21782 C C . GLU A 1 2 ? 4.062 1.742 -13.959 1.00 23.21 169 GLU A C 18
ATOM 21783 O O . GLU A 1 2 ? 2.826 1.645 -13.937 1.00 51.31 169 GLU A O 18
ATOM 21795 N N . THR A 1 3 ? 4.866 0.725 -14.332 1.00 41.24 170 THR A N 18
ATOM 21796 C CA . THR A 1 3 ? 4.394 -0.669 -14.468 1.00 43.53 170 THR A CA 18
ATOM 21797 C C . THR A 1 3 ? 3.788 -1.181 -13.128 1.00 42.52 170 THR A C 18
ATOM 21798 O O . THR A 1 3 ? 2.960 -2.095 -13.129 1.00 41.43 170 THR A O 18
ATOM 21809 N N . ALA A 1 4 ? 4.227 -0.581 -11.997 1.00 43.34 171 ALA A N 18
ATOM 21810 C CA . ALA A 1 4 ? 3.586 -0.756 -10.682 1.00 35.31 171 ALA A CA 18
ATOM 21811 C C . ALA A 1 4 ? 2.348 0.164 -10.584 1.00 64.01 171 ALA A C 18
ATOM 21812 O O . ALA A 1 4 ? 2.449 1.379 -10.848 1.00 24.02 171 ALA A O 18
ATOM 21819 N N . THR A 1 5 ? 1.199 -0.423 -10.196 1.00 31.40 172 THR A N 18
ATOM 21820 C CA . THR A 1 5 ? -0.104 0.281 -10.084 1.00 42.33 172 THR A CA 18
ATOM 21821 C C . THR A 1 5 ? -0.100 1.331 -8.939 1.00 22.33 172 THR A C 18
ATOM 21822 O O . THR A 1 5 ? -0.945 2.236 -8.899 1.00 12.22 172 THR A O 18
ATOM 21833 N N . ALA A 1 6 ? 0.861 1.194 -8.013 1.00 53.53 173 ALA A N 18
ATOM 21834 C CA . ALA A 1 6 ? 1.020 2.103 -6.867 1.00 54.33 173 ALA A CA 18
ATOM 21835 C C . ALA A 1 6 ? 1.737 3.400 -7.256 1.00 70.01 173 ALA A C 18
ATOM 21836 O O . ALA A 1 6 ? 2.433 3.452 -8.273 1.00 23.15 173 ALA A O 18
ATOM 21843 N N . GLY A 1 7 ? 1.525 4.441 -6.432 1.00 30.14 174 GLY A N 18
ATOM 21844 C CA . GLY A 1 7 ? 2.268 5.686 -6.514 1.00 21.54 174 GLY A CA 18
ATOM 21845 C C . GLY A 1 7 ? 3.602 5.559 -5.805 1.00 54.40 174 GLY A C 18
ATOM 21846 O O . GLY A 1 7 ? 4.622 5.271 -6.430 1.00 50.23 174 GLY A O 18
ATOM 21850 N N . GLU A 1 8 ? 3.572 5.728 -4.480 1.00 11.04 175 GLU A N 18
ATOM 21851 C CA . GLU A 1 8 ? 4.765 5.641 -3.625 1.00 41.01 175 GLU A CA 18
ATOM 21852 C C . GLU A 1 8 ? 4.383 5.322 -2.171 1.00 13.50 175 GLU A C 18
ATOM 21853 O O . GLU A 1 8 ? 3.197 5.312 -1.809 1.00 24.20 175 GLU A O 18
ATOM 21865 N N . TRP A 1 9 ? 5.417 5.030 -1.364 1.00 10.11 176 TRP A N 18
ATOM 21866 C CA . TRP A 1 9 ? 5.296 4.878 0.092 1.00 61.32 176 TRP A CA 18
ATOM 21867 C C . TRP A 1 9 ? 5.035 6.262 0.687 1.00 75.15 176 TRP A C 18
ATOM 21868 O O . TRP A 1 9 ? 3.966 6.545 1.231 1.00 3.24 176 TRP A O 18
ATOM 21889 N N . GLN A 1 10 ? 6.028 7.124 0.493 1.00 45.45 177 GLN A N 18
ATOM 21890 C CA . GLN A 1 10 ? 6.031 8.513 0.949 1.00 12.31 177 GLN A CA 18
ATOM 21891 C C . GLN A 1 10 ? 7.179 9.254 0.246 1.00 63.33 177 GLN A C 18
ATOM 21892 O O . GLN A 1 10 ? 7.961 8.636 -0.501 1.00 61.41 177 GLN A O 18
ATOM 21906 N N . GLY A 1 11 ? 7.257 10.581 0.439 1.00 2.31 178 GLY A N 18
ATOM 21907 C CA . GLY A 1 11 ? 8.462 11.339 0.103 1.00 24.42 178 GLY A CA 18
ATOM 21908 C C . GLY A 1 11 ? 9.574 10.969 1.075 1.00 25.32 178 GLY A C 18
ATOM 21909 O O . GLY A 1 11 ? 9.911 11.746 1.961 1.00 55.23 178 GLY A O 18
ATOM 21913 N N . LYS A 1 12 ? 10.133 9.765 0.874 1.00 74.25 179 LYS A N 18
ATOM 21914 C CA . LYS A 1 12 ? 10.872 9.005 1.890 1.00 23.21 179 LYS A CA 18
ATOM 21915 C C . LYS A 1 12 ? 12.183 9.735 2.281 1.00 21.15 179 LYS A C 18
ATOM 21916 O O . LYS A 1 12 ? 13.128 9.809 1.488 1.00 31.00 179 LYS A O 18
ATOM 21935 N N . GLY A 1 13 ? 12.196 10.309 3.503 1.00 12.11 180 GLY A N 18
ATOM 21936 C CA . GLY A 1 13 ? 13.362 11.020 4.028 1.00 34.42 180 GLY A CA 18
ATOM 21937 C C . GLY A 1 13 ? 13.232 11.356 5.517 1.00 11.40 180 GLY A C 18
ATOM 21938 O O . GLY A 1 13 ? 13.161 10.447 6.355 1.00 24.10 180 GLY A O 18
ATOM 21942 N N . SER A 1 14 ? 13.182 12.658 5.840 1.00 12.12 181 SER A N 18
ATOM 21943 C CA . SER A 1 14 ? 13.154 13.149 7.237 1.00 55.31 181 SER A CA 18
ATOM 21944 C C . SER A 1 14 ? 11.727 13.121 7.821 1.00 71.12 181 SER A C 18
ATOM 21945 O O . SER A 1 14 ? 11.544 12.920 9.030 1.00 61.01 181 SER A O 18
ATOM 21953 N N . GLY A 1 15 ? 10.738 13.348 6.939 1.00 15.15 182 GLY A N 18
ATOM 21954 C CA . GLY A 1 15 ? 9.332 13.451 7.317 1.00 13.12 182 GLY A CA 18
ATOM 21955 C C . GLY A 1 15 ? 8.759 12.160 7.898 1.00 54.23 182 GLY A C 18
ATOM 21956 O O . GLY A 1 15 ? 8.816 11.106 7.251 1.00 62.01 182 GLY A O 18
ATOM 21960 N N . GLY A 1 16 ? 8.215 12.248 9.125 1.00 61.23 183 GLY A N 18
ATOM 21961 C CA . GLY A 1 16 ? 7.645 11.093 9.834 1.00 63.42 183 GLY A CA 18
ATOM 21962 C C . GLY A 1 16 ? 6.298 11.400 10.469 1.00 73.20 183 GLY A C 18
ATOM 21963 O O . GLY A 1 16 ? 5.931 10.802 11.487 1.00 12.12 183 GLY A O 18
ATOM 21967 N N . SER A 1 17 ? 5.563 12.345 9.859 1.00 54.50 184 SER A N 18
ATOM 21968 C CA . SER A 1 17 ? 4.187 12.680 10.265 1.00 15.34 184 SER A CA 18
ATOM 21969 C C . SER A 1 17 ? 3.190 11.740 9.570 1.00 54.02 184 SER A C 18
ATOM 21970 O O . SER A 1 17 ? 3.355 11.439 8.383 1.00 74.55 184 SER A O 18
ATOM 21978 N N . GLY A 1 18 ? 2.176 11.274 10.321 1.00 52.51 185 GLY A N 18
ATOM 21979 C CA . GLY A 1 18 ? 1.080 10.484 9.754 1.00 11.23 185 GLY A CA 18
ATOM 21980 C C . GLY A 1 18 ? -0.074 11.372 9.298 1.00 1.11 185 GLY A C 18
ATOM 21981 O O . GLY A 1 18 ? 0.140 12.520 8.886 1.00 40.31 185 GLY A O 18
ATOM 21985 N N . GLY A 1 19 ? -1.296 10.841 9.386 1.00 2.00 186 GLY A N 18
ATOM 21986 C CA . GLY A 1 19 ? -2.505 11.586 9.055 1.00 41.12 186 GLY A CA 18
ATOM 21987 C C . GLY A 1 19 ? -3.760 10.863 9.524 1.00 20.32 186 GLY A C 18
ATOM 21988 O O . GLY A 1 19 ? -3.787 9.622 9.574 1.00 23.44 186 GLY A O 18
ATOM 21992 N N . SER A 1 20 ? -4.785 11.650 9.873 1.00 24.21 187 SER A N 18
ATOM 21993 C CA . SER A 1 20 ? -6.100 11.148 10.279 1.00 32.12 187 SER A CA 18
ATOM 21994 C C . SER A 1 20 ? -6.847 10.553 9.065 1.00 53.23 187 SER A C 18
ATOM 21995 O O . SER A 1 20 ? -7.401 9.454 9.139 1.00 42.20 187 SER A O 18
ATOM 22003 N N . GLY A 1 21 ? -6.826 11.282 7.939 1.00 64.21 188 GLY A N 18
ATOM 22004 C CA . GLY A 1 21 ? -7.623 10.923 6.762 1.00 64.40 188 GLY A CA 18
ATOM 22005 C C . GLY A 1 21 ? -8.927 11.712 6.713 1.00 44.43 188 GLY A C 18
ATOM 22006 O O . GLY A 1 21 ? -9.062 12.737 7.393 1.00 54.32 188 GLY A O 18
ATOM 22010 N N . GLY A 1 22 ? -9.874 11.237 5.901 1.00 53.42 189 GLY A N 18
ATOM 22011 C CA . GLY A 1 22 ? -11.148 11.922 5.681 1.00 42.44 189 GLY A CA 18
ATOM 22012 C C . GLY A 1 22 ? -12.197 10.986 5.099 1.00 11.14 189 GLY A C 18
ATOM 22013 O O . GLY A 1 22 ? -12.051 9.760 5.189 1.00 23.53 189 GLY A O 18
ATOM 22017 N N . SER A 1 23 ? -13.259 11.559 4.522 1.00 35.32 190 SER A N 18
ATOM 22018 C CA . SER A 1 23 ? -14.342 10.787 3.887 1.00 50.53 190 SER A CA 18
ATOM 22019 C C . SER A 1 23 ? -13.849 10.142 2.579 1.00 34.24 190 SER A C 18
ATOM 22020 O O . SER A 1 23 ? -14.017 8.933 2.368 1.00 4.53 190 SER A O 18
ATOM 22028 N N . GLN A 1 24 ? -13.239 10.971 1.714 1.00 74.44 191 GLN A N 18
ATOM 22029 C CA . GLN A 1 24 ? -12.705 10.543 0.412 1.00 32.22 191 GLN A CA 18
ATOM 22030 C C . GLN A 1 24 ? -11.407 9.761 0.632 1.00 54.13 191 GLN A C 18
ATOM 22031 O O . GLN A 1 24 ? -11.313 8.577 0.323 1.00 71.11 191 GLN A O 18
ATOM 22045 N N . ASP A 1 25 ? -10.418 10.460 1.193 1.00 61.22 192 ASP A N 18
ATOM 22046 C CA . ASP A 1 25 ? -9.091 9.906 1.489 1.00 63.40 192 ASP A CA 18
ATOM 22047 C C . ASP A 1 25 ? -9.165 8.962 2.697 1.00 41.21 192 ASP A C 18
ATOM 22048 O O . ASP A 1 25 ? -9.669 9.330 3.751 1.00 65.01 192 ASP A O 18
ATOM 22057 N N . LEU A 1 26 ? -8.665 7.727 2.522 1.00 43.41 193 LEU A N 18
ATOM 22058 C CA . LEU A 1 26 ? -8.949 6.604 3.438 1.00 53.43 193 LEU A CA 18
ATOM 22059 C C . LEU A 1 26 ? -7.705 6.135 4.200 1.00 71.23 193 LEU A C 18
ATOM 22060 O O . LEU A 1 26 ? -6.570 6.464 3.844 1.00 33.20 193 LEU A O 18
ATOM 22076 N N . TYR A 1 27 ? -7.961 5.360 5.264 1.00 24.12 194 TYR A N 18
ATOM 22077 C CA . TYR A 1 27 ? -6.950 4.590 5.993 1.00 54.32 194 TYR A CA 18
ATOM 22078 C C . TYR A 1 27 ? -7.249 3.090 5.807 1.00 1.04 194 TYR A C 18
ATOM 22079 O O . TYR A 1 27 ? -8.362 2.639 6.087 1.00 72.21 194 TYR A O 18
ATOM 22097 N N . ALA A 1 28 ? -6.248 2.340 5.333 1.00 70.01 195 ALA A N 18
ATOM 22098 C CA . ALA A 1 28 ? -6.351 0.887 5.084 1.00 52.23 195 ALA A CA 18
ATOM 22099 C C . ALA A 1 28 ? -5.085 0.181 5.622 1.00 70.40 195 ALA A C 18
ATOM 22100 O O . ALA A 1 28 ? -4.312 0.784 6.368 1.00 35.33 195 ALA A O 18
ATOM 22107 N N . THR A 1 29 ? -4.936 -1.118 5.322 1.00 30.11 196 THR A N 18
ATOM 22108 C CA . THR A 1 29 ? -3.719 -1.903 5.629 1.00 33.10 196 THR A CA 18
ATOM 22109 C C . THR A 1 29 ? -3.064 -2.422 4.323 1.00 20.23 196 THR A C 18
ATOM 22110 O O . THR A 1 29 ? -3.771 -2.822 3.392 1.00 14.23 196 THR A O 18
ATOM 22121 N N . LEU A 1 30 ? -1.717 -2.357 4.254 1.00 12.01 197 LEU A N 18
ATOM 22122 C CA . LEU A 1 30 ? -0.911 -3.071 3.248 1.00 13.24 197 LEU A CA 18
ATOM 22123 C C . LEU A 1 30 ? -0.470 -4.411 3.855 1.00 12.25 197 LEU A C 18
ATOM 22124 O O . LEU A 1 30 ? 0.075 -4.431 4.968 1.00 0.45 197 LEU A O 18
ATOM 22140 N N . ASP A 1 31 ? -0.702 -5.512 3.137 1.00 1.30 198 ASP A N 18
ATOM 22141 C CA . ASP A 1 31 ? -0.316 -6.858 3.594 1.00 1.41 198 ASP A CA 18
ATOM 22142 C C . ASP A 1 31 ? 1.011 -7.259 2.947 1.00 62.53 198 ASP A C 18
ATOM 22143 O O . ASP A 1 31 ? 1.047 -7.651 1.774 1.00 73.23 198 ASP A O 18
ATOM 22152 N N . VAL A 1 32 ? 2.103 -7.124 3.717 1.00 2.15 199 VAL A N 18
ATOM 22153 C CA . VAL A 1 32 ? 3.449 -7.529 3.286 1.00 12.11 199 VAL A CA 18
ATOM 22154 C C . VAL A 1 32 ? 3.880 -8.746 4.118 1.00 22.55 199 VAL A C 18
ATOM 22155 O O . VAL A 1 32 ? 4.131 -8.593 5.308 1.00 74.44 199 VAL A O 18
ATOM 22168 N N . PRO A 1 33 ? 3.953 -9.983 3.531 1.00 41.03 200 PRO A N 18
ATOM 22169 C CA . PRO A 1 33 ? 4.490 -11.149 4.256 1.00 23.02 200 PRO A CA 18
ATOM 22170 C C . PRO A 1 33 ? 6.001 -10.972 4.497 1.00 74.35 200 PRO A C 18
ATOM 22171 O O . PRO A 1 33 ? 6.700 -10.394 3.648 1.00 73.32 200 PRO A O 18
ATOM 22182 N N . ALA A 1 34 ? 6.472 -11.462 5.667 1.00 32.23 201 ALA A N 18
ATOM 22183 C CA . ALA A 1 34 ? 7.872 -11.309 6.128 1.00 0.21 201 ALA A CA 18
ATOM 22184 C C . ALA A 1 34 ? 8.939 -11.669 5.051 1.00 62.32 201 ALA A C 18
ATOM 22185 O O . ALA A 1 34 ? 9.884 -10.895 4.879 1.00 73.44 201 ALA A O 18
ATOM 22192 N N . PRO A 1 35 ? 8.814 -12.830 4.293 1.00 12.42 202 PRO A N 18
ATOM 22193 C CA . PRO A 1 35 ? 9.759 -13.162 3.195 1.00 4.12 202 PRO A CA 18
ATOM 22194 C C . PRO A 1 35 ? 9.850 -12.069 2.097 1.00 62.30 202 PRO A C 18
ATOM 22195 O O . PRO A 1 35 ? 10.954 -11.677 1.720 1.00 14.55 202 PRO A O 18
ATOM 22206 N N . ILE A 1 36 ? 8.676 -11.565 1.614 1.00 50.23 203 ILE A N 18
ATOM 22207 C CA . ILE A 1 36 ? 8.624 -10.481 0.594 1.00 12.10 203 ILE A CA 18
ATOM 22208 C C . ILE A 1 36 ? 9.227 -9.176 1.158 1.00 64.20 203 ILE A C 18
ATOM 22209 O O . ILE A 1 36 ? 9.909 -8.442 0.435 1.00 21.43 203 ILE A O 18
ATOM 22225 N N . ALA A 1 37 ? 8.983 -8.918 2.456 1.00 32.50 204 ALA A N 18
ATOM 22226 C CA . ALA A 1 37 ? 9.512 -7.735 3.149 1.00 25.40 204 ALA A CA 18
ATOM 22227 C C . ALA A 1 37 ? 11.048 -7.740 3.157 1.00 4.13 204 ALA A C 18
ATOM 22228 O O . ALA A 1 37 ? 11.663 -6.727 2.835 1.00 43.41 204 ALA A O 18
ATOM 22235 N N . VAL A 1 38 ? 11.632 -8.917 3.478 1.00 42.51 205 VAL A N 18
ATOM 22236 C CA . VAL A 1 38 ? 13.089 -9.104 3.632 1.00 4.15 205 VAL A CA 18
ATOM 22237 C C . VAL A 1 38 ? 13.827 -9.069 2.273 1.00 51.34 205 VAL A C 18
ATOM 22238 O O . VAL A 1 38 ? 14.800 -8.318 2.118 1.00 74.54 205 VAL A O 18
ATOM 22251 N N . VAL A 1 39 ? 13.355 -9.858 1.293 1.00 42.34 206 VAL A N 18
ATOM 22252 C CA . VAL A 1 39 ? 14.031 -9.973 -0.026 1.00 40.00 206 VAL A CA 18
ATOM 22253 C C . VAL A 1 39 ? 13.661 -8.781 -0.942 1.00 24.21 206 VAL A C 18
ATOM 22254 O O . VAL A 1 39 ? 14.399 -8.447 -1.879 1.00 2.14 206 VAL A O 18
ATOM 22267 N N . GLY A 1 40 ? 12.522 -8.131 -0.634 1.00 33.31 207 GLY A N 18
ATOM 22268 C CA . GLY A 1 40 ? 12.034 -7.001 -1.423 1.00 72.05 207 GLY A CA 18
ATOM 22269 C C . GLY A 1 40 ? 11.353 -7.452 -2.711 1.00 41.25 207 GLY A C 18
ATOM 22270 O O . GLY A 1 40 ? 11.996 -7.524 -3.764 1.00 12.44 207 GLY A O 18
ATOM 22274 N N . GLY A 1 41 ? 10.051 -7.784 -2.610 1.00 53.32 208 GLY A N 18
ATOM 22275 C CA . GLY A 1 41 ? 9.254 -8.245 -3.757 1.00 12.11 208 GLY A CA 18
ATOM 22276 C C . GLY A 1 41 ? 8.121 -7.273 -4.090 1.00 64.21 208 GLY A C 18
ATOM 22277 O O . GLY A 1 41 ? 8.337 -6.063 -4.105 1.00 32.41 208 GLY A O 18
ATOM 22281 N N . LYS A 1 42 ? 6.919 -7.804 -4.372 1.00 60.54 209 LYS A N 18
ATOM 22282 C CA . LYS A 1 42 ? 5.693 -7.001 -4.595 1.00 52.11 209 LYS A CA 18
ATOM 22283 C C . LYS A 1 42 ? 4.578 -7.521 -3.685 1.00 52.51 209 LYS A C 18
ATOM 22284 O O . LYS A 1 42 ? 4.557 -8.704 -3.348 1.00 23.11 209 LYS A O 18
ATOM 22303 N N . VAL A 1 43 ? 3.651 -6.626 -3.303 1.00 11.21 210 VAL A N 18
ATOM 22304 C CA . VAL A 1 43 ? 2.472 -6.978 -2.474 1.00 31.04 210 VAL A CA 18
ATOM 22305 C C . VAL A 1 43 ? 1.233 -6.226 -2.966 1.00 15.32 210 VAL A C 18
ATOM 22306 O O . VAL A 1 43 ? 1.347 -5.102 -3.479 1.00 20.31 210 VAL A O 18
ATOM 22319 N N . ARG A 1 44 ? 0.056 -6.842 -2.781 1.00 41.43 211 ARG A N 18
ATOM 22320 C CA . ARG A 1 44 ? -1.229 -6.227 -3.125 1.00 61.42 211 ARG A CA 18
ATOM 22321 C C . ARG A 1 44 ? -1.631 -5.194 -2.061 1.00 71.43 211 ARG A C 18
ATOM 22322 O O . ARG A 1 44 ? -1.460 -5.418 -0.855 1.00 32.01 211 ARG A O 18
ATOM 22343 N N . ALA A 1 45 ? -2.160 -4.073 -2.549 1.00 44.30 212 ALA A N 18
ATOM 22344 C CA . ALA A 1 45 ? -2.788 -3.026 -1.751 1.00 33.42 212 ALA A CA 18
ATOM 22345 C C . ALA A 1 45 ? -4.292 -3.090 -2.043 1.00 24.40 212 ALA A C 18
ATOM 22346 O O . ALA A 1 45 ? -4.700 -2.889 -3.188 1.00 22.43 212 ALA A O 18
ATOM 22353 N N . MET A 1 46 ? -5.097 -3.437 -1.023 1.00 21.12 213 MET A N 18
ATOM 22354 C CA . MET A 1 46 ? -6.563 -3.486 -1.139 1.00 52.25 213 MET A CA 18
ATOM 22355 C C . MET A 1 46 ? -7.111 -2.069 -1.402 1.00 62.43 213 MET A C 18
ATOM 22356 O O . MET A 1 46 ? -6.813 -1.122 -0.661 1.00 35.34 213 MET A O 18
ATOM 22370 N N . THR A 1 47 ? -7.896 -1.959 -2.480 1.00 21.10 214 THR A N 18
ATOM 22371 C CA . THR A 1 47 ? -8.398 -0.686 -3.025 1.00 33.24 214 THR A CA 18
ATOM 22372 C C . THR A 1 47 ? -9.922 -0.787 -3.269 1.00 3.34 214 THR A C 18
ATOM 22373 O O . THR A 1 47 ? -10.571 -1.735 -2.820 1.00 23.42 214 THR A O 18
ATOM 22384 N N . LEU A 1 48 ? -10.470 0.212 -3.973 1.00 52.42 215 LEU A N 18
ATOM 22385 C CA . LEU A 1 48 ? -11.915 0.396 -4.148 1.00 42.01 215 LEU A CA 18
ATOM 22386 C C . LEU A 1 48 ? -12.423 -0.506 -5.280 1.00 21.31 215 LEU A C 18
ATOM 22387 O O . LEU A 1 48 ? -13.092 -1.507 -5.064 1.00 72.25 215 LEU A O 18
ATOM 22403 N N . GLU A 1 49 ? -11.981 -0.127 -6.491 1.00 41.11 216 GLU A N 18
ATOM 22404 C CA . GLU A 1 49 ? -12.518 -0.600 -7.770 1.00 12.42 216 GLU A CA 18
ATOM 22405 C C . GLU A 1 49 ? -11.636 -1.726 -8.320 1.00 74.23 216 GLU A C 18
ATOM 22406 O O . GLU A 1 49 ? -12.132 -2.733 -8.843 1.00 54.15 216 GLU A O 18
ATOM 22418 N N . GLY A 1 50 ? -10.320 -1.538 -8.174 1.00 23.22 217 GLY A N 18
ATOM 22419 C CA . GLY A 1 50 ? -9.328 -2.507 -8.629 1.00 34.15 217 GLY A CA 18
ATOM 22420 C C . GLY A 1 50 ? -8.138 -2.526 -7.682 1.00 20.02 217 GLY A C 18
ATOM 22421 O O . GLY A 1 50 ? -7.670 -1.448 -7.304 1.00 62.32 217 GLY A O 18
ATOM 22425 N N . PRO A 1 51 ? -7.622 -3.727 -7.261 1.00 24.10 218 PRO A N 18
ATOM 22426 C CA . PRO A 1 51 ? -6.489 -3.824 -6.314 1.00 61.11 218 PRO A CA 18
ATOM 22427 C C . PRO A 1 51 ? -5.153 -3.365 -6.946 1.00 75.42 218 PRO A C 18
ATOM 22428 O O . PRO A 1 51 ? -4.883 -3.591 -8.130 1.00 72.10 218 PRO A O 18
ATOM 22439 N N . VAL A 1 52 ? -4.338 -2.730 -6.114 1.00 54.35 219 VAL A N 18
ATOM 22440 C CA . VAL A 1 52 ? -3.044 -2.143 -6.480 1.00 31.22 219 VAL A CA 18
ATOM 22441 C C . VAL A 1 52 ? -1.917 -3.147 -6.128 1.00 62.40 219 VAL A C 18
ATOM 22442 O O . VAL A 1 52 ? -2.182 -4.160 -5.483 1.00 60.11 219 VAL A O 18
ATOM 22455 N N . GLU A 1 53 ? -0.686 -2.894 -6.601 1.00 1.15 220 GLU A N 18
ATOM 22456 C CA . GLU A 1 53 ? 0.493 -3.703 -6.244 1.00 74.11 220 GLU A CA 18
ATOM 22457 C C . GLU A 1 53 ? 1.745 -2.790 -6.241 1.00 73.42 220 GLU A C 18
ATOM 22458 O O . GLU A 1 53 ? 1.982 -2.065 -7.222 1.00 21.45 220 GLU A O 18
ATOM 22470 N N . VAL A 1 54 ? 2.518 -2.812 -5.132 1.00 23.43 221 VAL A N 18
ATOM 22471 C CA . VAL A 1 54 ? 3.734 -1.975 -4.964 1.00 51.15 221 VAL A CA 18
ATOM 22472 C C . VAL A 1 54 ? 4.963 -2.870 -4.799 1.00 45.43 221 VAL A C 18
ATOM 22473 O O . VAL A 1 54 ? 4.885 -3.945 -4.184 1.00 2.22 221 VAL A O 18
ATOM 22486 N N . ALA A 1 55 ? 6.087 -2.422 -5.373 1.00 33.21 222 ALA A N 18
ATOM 22487 C CA . ALA A 1 55 ? 7.393 -3.033 -5.150 1.00 21.33 222 ALA A CA 18
ATOM 22488 C C . ALA A 1 55 ? 7.890 -2.646 -3.745 1.00 35.34 222 ALA A C 18
ATOM 22489 O O . ALA A 1 55 ? 8.172 -1.469 -3.481 1.00 44.45 222 ALA A O 18
ATOM 22496 N N . VAL A 1 56 ? 7.893 -3.631 -2.833 1.00 12.14 223 VAL A N 18
ATOM 22497 C CA . VAL A 1 56 ? 8.461 -3.493 -1.484 1.00 12.32 223 VAL A CA 18
ATOM 22498 C C . VAL A 1 56 ? 10.009 -3.493 -1.563 1.00 61.31 223 VAL A C 18
ATOM 22499 O O . VAL A 1 56 ? 10.572 -4.362 -2.224 1.00 1.54 223 VAL A O 18
ATOM 22512 N N . PRO A 1 57 ? 10.714 -2.478 -0.949 1.00 73.42 224 PRO A N 18
ATOM 22513 C CA . PRO A 1 57 ? 12.197 -2.470 -0.861 1.00 14.13 224 PRO A CA 18
ATOM 22514 C C . PRO A 1 57 ? 12.716 -3.577 0.108 1.00 31.04 224 PRO A C 18
ATOM 22515 O O . PRO A 1 57 ? 11.955 -4.060 0.954 1.00 64.44 224 PRO A O 18
ATOM 22526 N N . PRO A 1 58 ? 14.005 -4.035 -0.025 1.00 41.25 225 PRO A N 18
ATOM 22527 C CA . PRO A 1 58 ? 14.566 -5.108 0.843 1.00 53.22 225 PRO A CA 18
ATOM 22528 C C . PRO A 1 58 ? 14.557 -4.722 2.345 1.00 10.24 225 PRO A C 18
ATOM 22529 O O . PRO A 1 58 ? 14.938 -3.603 2.700 1.00 52.14 225 PRO A O 18
ATOM 22540 N N . ARG A 1 59 ? 14.113 -5.679 3.186 1.00 65.52 226 ARG A N 18
ATOM 22541 C CA . ARG A 1 59 ? 13.975 -5.545 4.649 1.00 63.31 226 ARG A CA 18
ATOM 22542 C C . ARG A 1 59 ? 13.183 -4.290 5.062 1.00 14.54 226 ARG A C 18
ATOM 22543 O O . ARG A 1 59 ? 13.733 -3.336 5.614 1.00 32.42 226 ARG A O 18
ATOM 22564 N N . THR A 1 60 ? 11.882 -4.310 4.723 1.00 2.42 227 THR A N 18
ATOM 22565 C CA . THR A 1 60 ? 10.915 -3.277 5.134 1.00 30.15 227 THR A CA 18
ATOM 22566 C C . THR A 1 60 ? 10.284 -3.637 6.490 1.00 13.41 227 THR A C 18
ATOM 22567 O O . THR A 1 60 ? 9.999 -4.805 6.764 1.00 30.12 227 THR A O 18
ATOM 22578 N N . GLN A 1 61 ? 10.105 -2.608 7.334 1.00 43.12 228 GLN A N 18
ATOM 22579 C CA . GLN A 1 61 ? 9.472 -2.728 8.661 1.00 44.44 228 GLN A CA 18
ATOM 22580 C C . GLN A 1 61 ? 8.014 -2.257 8.623 1.00 65.45 228 GLN A C 18
ATOM 22581 O O . GLN A 1 61 ? 7.613 -1.474 7.747 1.00 65.30 228 GLN A O 18
ATOM 22595 N N . ALA A 1 62 ? 7.246 -2.752 9.602 1.00 43.42 229 ALA A N 18
ATOM 22596 C CA . ALA A 1 62 ? 5.839 -2.385 9.804 1.00 44.42 229 ALA A CA 18
ATOM 22597 C C . ALA A 1 62 ? 5.741 -1.038 10.535 1.00 0.21 229 ALA A C 18
ATOM 22598 O O . ALA A 1 62 ? 6.664 -0.649 11.260 1.00 31.34 229 ALA A O 18
ATOM 22605 N N . GLY A 1 63 ? 4.611 -0.339 10.344 1.00 43.54 230 GLY A N 18
ATOM 22606 C CA . GLY A 1 63 ? 4.425 1.028 10.856 1.00 51.02 230 GLY A CA 18
ATOM 22607 C C . GLY A 1 63 ? 4.514 2.062 9.742 1.00 64.33 230 GLY A C 18
ATOM 22608 O O . GLY A 1 63 ? 4.001 3.179 9.875 1.00 63.51 230 GLY A O 18
ATOM 22612 N N . ARG A 1 64 ? 5.201 1.690 8.644 1.00 42.11 231 ARG A N 18
ATOM 22613 C CA . ARG A 1 64 ? 5.183 2.445 7.367 1.00 15.21 231 ARG A CA 18
ATOM 22614 C C . ARG A 1 64 ? 3.761 2.483 6.782 1.00 23.24 231 ARG A C 18
ATOM 22615 O O . ARG A 1 64 ? 2.836 1.873 7.332 1.00 64.32 231 ARG A O 18
ATOM 22636 N N . LYS A 1 65 ? 3.599 3.174 5.636 1.00 60.34 232 LYS A N 18
ATOM 22637 C CA . LYS A 1 65 ? 2.325 3.165 4.889 1.00 34.53 232 LYS A CA 18
ATOM 22638 C C . LYS A 1 65 ? 2.544 3.742 3.482 1.00 21.33 232 LYS A C 18
ATOM 22639 O O . LYS A 1 65 ? 3.419 4.601 3.294 1.00 54.53 232 LYS A O 18
ATOM 22658 N N . LEU A 1 66 ? 1.786 3.232 2.484 1.00 73.12 233 LEU A N 18
ATOM 22659 C CA . LEU A 1 66 ? 1.732 3.852 1.144 1.00 51.20 233 LEU A CA 18
ATOM 22660 C C . LEU A 1 66 ? 0.793 5.056 1.193 1.00 43.43 233 LEU A C 18
ATOM 22661 O O . LEU A 1 66 ? -0.190 5.048 1.950 1.00 11.11 233 LEU A O 18
ATOM 22677 N N . ARG A 1 67 ? 1.107 6.065 0.385 1.00 42.54 234 ARG A N 18
ATOM 22678 C CA . ARG A 1 67 ? 0.135 7.065 -0.053 1.00 71.54 234 ARG A CA 18
ATOM 22679 C C . ARG A 1 67 ? -0.142 6.801 -1.535 1.00 73.35 234 ARG A C 18
ATOM 22680 O O . ARG A 1 67 ? 0.785 6.760 -2.357 1.00 14.34 234 ARG A O 18
ATOM 22701 N N . LEU A 1 68 ? -1.407 6.548 -1.867 1.00 2.01 235 LEU A N 18
ATOM 22702 C CA . LEU A 1 68 ? -1.816 6.221 -3.234 1.00 32.44 235 LEU A CA 18
ATOM 22703 C C . LEU A 1 68 ? -2.786 7.281 -3.738 1.00 63.32 235 LEU A C 18
ATOM 22704 O O . LEU A 1 68 ? -3.929 7.356 -3.287 1.00 33.01 235 LEU A O 18
ATOM 22720 N N . LYS A 1 69 ? -2.327 8.069 -4.698 1.00 72.12 236 LYS A N 18
ATOM 22721 C CA . LYS A 1 69 ? -3.014 9.295 -5.100 1.00 13.22 236 LYS A CA 18
ATOM 22722 C C . LYS A 1 69 ? -4.201 8.982 -6.011 1.00 55.12 236 LYS A C 18
ATOM 22723 O O . LYS A 1 69 ? -4.033 8.380 -7.079 1.00 43.23 236 LYS A O 18
ATOM 22742 N N . GLY A 1 70 ? -5.397 9.372 -5.538 1.00 44.12 237 GLY A N 18
ATOM 22743 C CA . GLY A 1 70 ? -6.656 9.125 -6.244 1.00 35.45 237 GLY A CA 18
ATOM 22744 C C . GLY A 1 70 ? -7.230 7.724 -6.019 1.00 44.04 237 GLY A C 18
ATOM 22745 O O . GLY A 1 70 ? -8.126 7.309 -6.758 1.00 1.23 237 GLY A O 18
ATOM 22749 N N . LYS A 1 71 ? -6.707 6.988 -5.008 1.00 5.34 238 LYS A N 18
ATOM 22750 C CA . LYS A 1 71 ? -7.166 5.608 -4.689 1.00 10.45 238 LYS A CA 18
ATOM 22751 C C . LYS A 1 71 ? -8.099 5.560 -3.454 1.00 14.40 238 LYS A C 18
ATOM 22752 O O . LYS A 1 71 ? -8.419 4.472 -2.958 1.00 53.04 238 LYS A O 18
ATOM 22771 N N . GLY A 1 72 ? -8.504 6.739 -2.963 1.00 63.24 239 GLY A N 18
ATOM 22772 C CA . GLY A 1 72 ? -9.579 6.867 -1.961 1.00 3.43 239 GLY A CA 18
ATOM 22773 C C . GLY A 1 72 ? -10.927 7.114 -2.644 1.00 60.14 239 GLY A C 18
ATOM 22774 O O . GLY A 1 72 ? -10.951 7.360 -3.862 1.00 40.03 239 GLY A O 18
ATOM 22778 N N . PHE A 1 73 ? -12.038 7.100 -1.867 1.00 65.30 240 PHE A N 18
ATOM 22779 C CA . PHE A 1 73 ? -13.420 7.191 -2.413 1.00 2.11 240 PHE A CA 18
ATOM 22780 C C . PHE A 1 73 ? -13.622 8.453 -3.304 1.00 34.31 240 PHE A C 18
ATOM 22781 O O . PHE A 1 73 ? -13.007 9.504 -3.043 1.00 24.22 240 PHE A O 18
ATOM 22798 N N . PRO A 1 74 ? -14.478 8.348 -4.387 1.00 71.25 241 PRO A N 18
ATOM 22799 C CA . PRO A 1 74 ? -14.772 9.478 -5.290 1.00 71.44 241 PRO A CA 18
ATOM 22800 C C . PRO A 1 74 ? -15.408 10.661 -4.552 1.00 4.44 241 PRO A C 18
ATOM 22801 O O . PRO A 1 74 ? -16.240 10.477 -3.658 1.00 12.41 241 PRO A O 18
ATOM 22812 N N . GLY A 1 75 ? -15.000 11.855 -4.954 1.00 40.24 242 GLY A N 18
ATOM 22813 C CA . GLY A 1 75 ? -15.447 13.103 -4.356 1.00 15.31 242 GLY A CA 18
ATOM 22814 C C . GLY A 1 75 ? -15.914 14.100 -5.408 1.00 71.11 242 GLY A C 18
ATOM 22815 O O . GLY A 1 75 ? -15.691 13.867 -6.602 1.00 43.21 242 GLY A O 18
ATOM 22819 N N . PRO A 1 76 ? -16.523 15.253 -4.999 1.00 1.32 243 PRO A N 18
ATOM 22820 C CA . PRO A 1 76 ? -17.076 16.257 -5.946 1.00 24.44 243 PRO A CA 18
ATOM 22821 C C . PRO A 1 76 ? -15.975 16.962 -6.787 1.00 23.12 243 PRO A C 18
ATOM 22822 O O . PRO A 1 76 ? -16.210 17.324 -7.945 1.00 5.00 243 PRO A O 18
ATOM 22833 N N . ALA A 1 77 ? -14.779 17.139 -6.193 1.00 73.44 244 ALA A N 18
ATOM 22834 C CA . ALA A 1 77 ? -13.594 17.708 -6.885 1.00 14.21 244 ALA A CA 18
ATOM 22835 C C . ALA A 1 77 ? -12.686 16.594 -7.457 1.00 24.12 244 ALA A C 18
ATOM 22836 O O . ALA A 1 77 ? -11.732 16.877 -8.194 1.00 5.42 244 ALA A O 18
ATOM 22843 N N . GLY A 1 78 ? -13.009 15.333 -7.118 1.00 33.20 245 GLY A N 18
ATOM 22844 C CA . GLY A 1 78 ? -12.226 14.157 -7.521 1.00 22.03 245 GLY A CA 18
ATOM 22845 C C . GLY A 1 78 ? -12.036 13.198 -6.358 1.00 14.01 245 GLY A C 18
ATOM 22846 O O . GLY A 1 78 ? -12.474 13.494 -5.249 1.00 14.11 245 GLY A O 18
ATOM 22850 N N . ARG A 1 79 ? -11.386 12.049 -6.609 1.00 24.14 246 ARG A N 18
ATOM 22851 C CA . ARG A 1 79 ? -11.155 11.002 -5.586 1.00 13.15 246 ARG A CA 18
ATOM 22852 C C . ARG A 1 79 ? -10.150 11.450 -4.513 1.00 61.15 246 ARG A C 18
ATOM 22853 O O . ARG A 1 79 ? -9.317 12.332 -4.755 1.00 32.03 246 ARG A O 18
ATOM 22874 N N . GLY A 1 80 ? -10.254 10.825 -3.322 1.00 13.04 247 GLY A N 18
ATOM 22875 C CA . GLY A 1 80 ? -9.282 11.027 -2.243 1.00 35.05 247 GLY A CA 18
ATOM 22876 C C . GLY A 1 80 ? -8.037 10.164 -2.427 1.00 5.41 247 GLY A C 18
ATOM 22877 O O . GLY A 1 80 ? -7.881 9.525 -3.459 1.00 33.52 247 GLY A O 18
ATOM 22881 N N . ASP A 1 81 ? -7.156 10.140 -1.426 1.00 5.43 248 ASP A N 18
ATOM 22882 C CA . ASP A 1 81 ? -5.882 9.369 -1.474 1.00 0.31 248 ASP A CA 18
ATOM 22883 C C . ASP A 1 81 ? -5.899 8.256 -0.419 1.00 21.25 248 ASP A C 18
ATOM 22884 O O . ASP A 1 81 ? -6.490 8.405 0.649 1.00 4.11 248 ASP A O 18
ATOM 22893 N N . LEU A 1 82 ? -5.217 7.153 -0.716 1.00 23.34 249 LEU A N 18
ATOM 22894 C CA . LEU A 1 82 ? -5.294 5.927 0.085 1.00 33.55 249 LEU A CA 18
ATOM 22895 C C . LEU A 1 82 ? -4.002 5.751 0.893 1.00 32.43 249 LEU A C 18
ATOM 22896 O O . LEU A 1 82 ? -2.938 5.448 0.345 1.00 30.52 249 LEU A O 18
ATOM 22912 N N . TYR A 1 83 ? -4.125 5.956 2.203 1.00 3.13 250 TYR A N 18
ATOM 22913 C CA . TYR A 1 83 ? -3.021 5.830 3.154 1.00 41.31 250 TYR A CA 18
ATOM 22914 C C . TYR A 1 83 ? -3.158 4.483 3.871 1.00 75.33 250 TYR A C 18
ATOM 22915 O O . TYR A 1 83 ? -4.000 4.340 4.762 1.00 33.24 250 TYR A O 18
ATOM 22933 N N . LEU A 1 84 ? -2.362 3.475 3.472 1.00 14.41 251 LEU A N 18
ATOM 22934 C CA . LEU A 1 84 ? -2.524 2.102 4.021 1.00 10.25 251 LEU A CA 18
ATOM 22935 C C . LEU A 1 84 ? -1.281 1.592 4.769 1.00 22.34 251 LEU A C 18
ATOM 22936 O O . LEU A 1 84 ? -0.206 1.452 4.191 1.00 51.05 251 LEU A O 18
ATOM 22952 N N . GLU A 1 85 ? -1.478 1.293 6.073 1.00 62.35 252 GLU A N 18
ATOM 22953 C CA . GLU A 1 85 ? -0.407 0.904 7.000 1.00 71.42 252 GLU A CA 18
ATOM 22954 C C . GLU A 1 85 ? 0.188 -0.463 6.646 1.00 52.20 252 GLU A C 18
ATOM 22955 O O . GLU A 1 85 ? -0.486 -1.494 6.680 1.00 54.24 252 GLU A O 18
ATOM 22967 N N . VAL A 1 86 ? 1.476 -0.415 6.308 1.00 32.23 253 VAL A N 18
ATOM 22968 C CA . VAL A 1 86 ? 2.316 -1.569 6.032 1.00 51.23 253 VAL A CA 18
ATOM 22969 C C . VAL A 1 86 ? 2.469 -2.437 7.280 1.00 22.32 253 VAL A C 18
ATOM 22970 O O . VAL A 1 86 ? 2.969 -1.985 8.318 1.00 24.32 253 VAL A O 18
ATOM 22983 N N . ARG A 1 87 ? 1.967 -3.659 7.161 1.00 63.45 254 ARG A N 18
ATOM 22984 C CA . ARG A 1 87 ? 2.061 -4.690 8.168 1.00 42.41 254 ARG A CA 18
ATOM 22985 C C . ARG A 1 87 ? 2.975 -5.799 7.648 1.00 65.12 254 ARG A C 18
ATOM 22986 O O . ARG A 1 87 ? 2.741 -6.324 6.553 1.00 72.21 254 ARG A O 18
ATOM 23007 N N . ILE A 1 88 ? 4.018 -6.133 8.423 1.00 73.52 255 ILE A N 18
ATOM 23008 C CA . ILE A 1 88 ? 4.887 -7.274 8.121 1.00 22.42 255 ILE A CA 18
ATOM 23009 C C . ILE A 1 88 ? 4.307 -8.499 8.844 1.00 2.34 255 ILE A C 18
ATOM 23010 O O . ILE A 1 88 ? 4.332 -8.580 10.077 1.00 24.24 255 ILE A O 18
ATOM 23026 N N . THR A 1 89 ? 3.746 -9.414 8.062 1.00 43.40 256 THR A N 18
ATOM 23027 C CA . THR A 1 89 ? 2.984 -10.556 8.556 1.00 73.33 256 THR A CA 18
ATOM 23028 C C . THR A 1 89 ? 3.336 -11.798 7.689 1.00 35.41 256 THR A C 18
ATOM 23029 O O . THR A 1 89 ? 4.470 -12.310 7.836 1.00 1.05 256 THR A O 18
ATOM 23041 N N . MET A 1 1 ? 10.724 -6.890 -13.279 1.00 42.01 168 MET A N 19
ATOM 23042 C CA . MET A 1 1 ? 9.572 -6.179 -12.665 1.00 21.41 168 MET A CA 19
ATOM 23043 C C . MET A 1 1 ? 9.575 -4.705 -13.113 1.00 45.20 168 MET A C 19
ATOM 23044 O O . MET A 1 1 ? 10.640 -4.078 -13.185 1.00 72.12 168 MET A O 19
ATOM 23060 N N . GLU A 1 2 ? 8.378 -4.164 -13.395 1.00 40.21 169 GLU A N 19
ATOM 23061 C CA . GLU A 1 2 ? 8.195 -2.796 -13.923 1.00 24.42 169 GLU A CA 19
ATOM 23062 C C . GLU A 1 2 ? 6.799 -2.262 -13.545 1.00 21.53 169 GLU A C 19
ATOM 23063 O O . GLU A 1 2 ? 5.970 -3.013 -13.014 1.00 1.30 169 GLU A O 19
ATOM 23075 N N . THR A 1 3 ? 6.564 -0.967 -13.839 1.00 30.41 170 THR A N 19
ATOM 23076 C CA . THR A 1 3 ? 5.270 -0.276 -13.636 1.00 75.24 170 THR A CA 19
ATOM 23077 C C . THR A 1 3 ? 4.657 -0.531 -12.231 1.00 22.43 170 THR A C 19
ATOM 23078 O O . THR A 1 3 ? 3.801 -1.412 -12.054 1.00 74.11 170 THR A O 19
ATOM 23089 N N . ALA A 1 4 ? 5.148 0.208 -11.224 1.00 31.50 171 ALA A N 19
ATOM 23090 C CA . ALA A 1 4 ? 4.619 0.140 -9.858 1.00 35.11 171 ALA A CA 19
ATOM 23091 C C . ALA A 1 4 ? 3.304 0.933 -9.792 1.00 13.14 171 ALA A C 19
ATOM 23092 O O . ALA A 1 4 ? 3.305 2.155 -9.979 1.00 45.21 171 ALA A O 19
ATOM 23099 N N . THR A 1 5 ? 2.190 0.217 -9.558 1.00 32.32 172 THR A N 19
ATOM 23100 C CA . THR A 1 5 ? 0.822 0.787 -9.534 1.00 45.44 172 THR A CA 19
ATOM 23101 C C . THR A 1 5 ? 0.630 1.760 -8.342 1.00 11.45 172 THR A C 19
ATOM 23102 O O . THR A 1 5 ? -0.299 2.579 -8.317 1.00 23.12 172 THR A O 19
ATOM 23113 N N . ALA A 1 6 ? 1.521 1.640 -7.358 1.00 13.21 173 ALA A N 19
ATOM 23114 C CA . ALA A 1 6 ? 1.560 2.507 -6.176 1.00 64.01 173 ALA A CA 19
ATOM 23115 C C . ALA A 1 6 ? 2.583 3.650 -6.336 1.00 3.52 173 ALA A C 19
ATOM 23116 O O . ALA A 1 6 ? 3.315 3.699 -7.329 1.00 41.41 173 ALA A O 19
ATOM 23123 N N . GLY A 1 7 ? 2.632 4.544 -5.329 1.00 12.11 174 GLY A N 19
ATOM 23124 C CA . GLY A 1 7 ? 3.570 5.672 -5.298 1.00 13.52 174 GLY A CA 19
ATOM 23125 C C . GLY A 1 7 ? 4.804 5.343 -4.460 1.00 21.21 174 GLY A C 19
ATOM 23126 O O . GLY A 1 7 ? 5.421 4.290 -4.660 1.00 2.31 174 GLY A O 19
ATOM 23130 N N . GLU A 1 8 ? 5.152 6.235 -3.514 1.00 64.13 175 GLU A N 19
ATOM 23131 C CA . GLU A 1 8 ? 6.315 6.051 -2.620 1.00 44.21 175 GLU A CA 19
ATOM 23132 C C . GLU A 1 8 ? 5.917 5.293 -1.341 1.00 41.32 175 GLU A C 19
ATOM 23133 O O . GLU A 1 8 ? 4.733 5.263 -0.964 1.00 13.43 175 GLU A O 19
ATOM 23145 N N . TRP A 1 9 ? 6.924 4.680 -0.699 1.00 53.14 176 TRP A N 19
ATOM 23146 C CA . TRP A 1 9 ? 6.812 4.180 0.678 1.00 41.21 176 TRP A CA 19
ATOM 23147 C C . TRP A 1 9 ? 7.190 5.313 1.642 1.00 44.12 176 TRP A C 19
ATOM 23148 O O . TRP A 1 9 ? 6.323 6.009 2.168 1.00 52.41 176 TRP A O 19
ATOM 23169 N N . GLN A 1 10 ? 8.508 5.514 1.821 1.00 73.04 177 GLN A N 19
ATOM 23170 C CA . GLN A 1 10 ? 9.073 6.449 2.802 1.00 3.04 177 GLN A CA 19
ATOM 23171 C C . GLN A 1 10 ? 10.138 7.330 2.121 1.00 71.24 177 GLN A C 19
ATOM 23172 O O . GLN A 1 10 ? 11.173 7.652 2.724 1.00 24.13 177 GLN A O 19
ATOM 23186 N N . GLY A 1 11 ? 9.860 7.741 0.868 1.00 72.11 178 GLY A N 19
ATOM 23187 C CA . GLY A 1 11 ? 10.797 8.557 0.085 1.00 52.10 178 GLY A CA 19
ATOM 23188 C C . GLY A 1 11 ? 11.062 9.919 0.725 1.00 24.10 178 GLY A C 19
ATOM 23189 O O . GLY A 1 11 ? 12.208 10.380 0.781 1.00 43.50 178 GLY A O 19
ATOM 23193 N N . LYS A 1 12 ? 9.983 10.556 1.214 1.00 62.43 179 LYS A N 19
ATOM 23194 C CA . LYS A 1 12 ? 10.052 11.821 1.963 1.00 14.51 179 LYS A CA 19
ATOM 23195 C C . LYS A 1 12 ? 9.088 11.721 3.161 1.00 25.32 179 LYS A C 19
ATOM 23196 O O . LYS A 1 12 ? 9.505 11.444 4.290 1.00 51.54 179 LYS A O 19
ATOM 23215 N N . GLY A 1 13 ? 7.777 11.899 2.874 1.00 13.12 180 GLY A N 19
ATOM 23216 C CA . GLY A 1 13 ? 6.733 11.977 3.902 1.00 61.34 180 GLY A CA 19
ATOM 23217 C C . GLY A 1 13 ? 5.606 12.927 3.491 1.00 62.43 180 GLY A C 19
ATOM 23218 O O . GLY A 1 13 ? 5.879 14.021 2.986 1.00 15.13 180 GLY A O 19
ATOM 23222 N N . SER A 1 14 ? 4.339 12.506 3.690 1.00 44.05 181 SER A N 19
ATOM 23223 C CA . SER A 1 14 ? 3.157 13.345 3.408 1.00 33.00 181 SER A CA 19
ATOM 23224 C C . SER A 1 14 ? 2.011 12.924 4.340 1.00 24.45 181 SER A C 19
ATOM 23225 O O . SER A 1 14 ? 1.607 11.751 4.342 1.00 52.55 181 SER A O 19
ATOM 23233 N N . GLY A 1 15 ? 1.494 13.879 5.124 1.00 72.14 182 GLY A N 19
ATOM 23234 C CA . GLY A 1 15 ? 0.466 13.598 6.115 1.00 64.15 182 GLY A CA 19
ATOM 23235 C C . GLY A 1 15 ? 0.013 14.867 6.809 1.00 52.31 182 GLY A C 19
ATOM 23236 O O . GLY A 1 15 ? 0.734 15.405 7.657 1.00 71.24 182 GLY A O 19
ATOM 23240 N N . GLY A 1 16 ? -1.167 15.365 6.432 1.00 51.04 183 GLY A N 19
ATOM 23241 C CA . GLY A 1 16 ? -1.739 16.551 7.063 1.00 21.33 183 GLY A CA 19
ATOM 23242 C C . GLY A 1 16 ? -2.939 17.079 6.303 1.00 64.14 183 GLY A C 19
ATOM 23243 O O . GLY A 1 16 ? -2.978 16.984 5.066 1.00 75.24 183 GLY A O 19
ATOM 23247 N N . SER A 1 17 ? -3.917 17.616 7.061 1.00 45.32 184 SER A N 19
ATOM 23248 C CA . SER A 1 17 ? -5.164 18.207 6.533 1.00 22.43 184 SER A CA 19
ATOM 23249 C C . SER A 1 17 ? -6.016 17.174 5.737 1.00 31.21 184 SER A C 19
ATOM 23250 O O . SER A 1 17 ? -6.901 17.559 4.966 1.00 42.52 184 SER A O 19
ATOM 23258 N N . GLY A 1 18 ? -5.759 15.865 5.971 1.00 74.32 185 GLY A N 19
ATOM 23259 C CA . GLY A 1 18 ? -6.535 14.790 5.344 1.00 50.31 185 GLY A CA 19
ATOM 23260 C C . GLY A 1 18 ? -7.973 14.780 5.836 1.00 15.11 185 GLY A C 19
ATOM 23261 O O . GLY A 1 18 ? -8.905 14.614 5.047 1.00 63.12 185 GLY A O 19
ATOM 23265 N N . GLY A 1 19 ? -8.146 14.995 7.159 1.00 14.52 186 GLY A N 19
ATOM 23266 C CA . GLY A 1 19 ? -9.473 15.148 7.761 1.00 1.31 186 GLY A CA 19
ATOM 23267 C C . GLY A 1 19 ? -10.044 16.547 7.556 1.00 32.33 186 GLY A C 19
ATOM 23268 O O . GLY A 1 19 ? -10.133 17.342 8.504 1.00 10.02 186 GLY A O 19
ATOM 23272 N N . SER A 1 20 ? -10.426 16.834 6.303 1.00 14.33 187 SER A N 19
ATOM 23273 C CA . SER A 1 20 ? -10.997 18.129 5.904 1.00 12.32 187 SER A CA 19
ATOM 23274 C C . SER A 1 20 ? -12.502 18.183 6.247 1.00 30.03 187 SER A C 19
ATOM 23275 O O . SER A 1 20 ? -13.002 19.186 6.765 1.00 12.22 187 SER A O 19
ATOM 23283 N N . GLY A 1 21 ? -13.203 17.076 5.948 1.00 14.44 188 GLY A N 19
ATOM 23284 C CA . GLY A 1 21 ? -14.640 16.954 6.178 1.00 23.32 188 GLY A CA 19
ATOM 23285 C C . GLY A 1 21 ? -15.225 15.823 5.350 1.00 4.31 188 GLY A C 19
ATOM 23286 O O . GLY A 1 21 ? -15.574 14.763 5.892 1.00 11.43 188 GLY A O 19
ATOM 23290 N N . GLY A 1 22 ? -15.301 16.050 4.020 1.00 43.00 189 GLY A N 19
ATOM 23291 C CA . GLY A 1 22 ? -15.744 15.030 3.062 1.00 73.51 189 GLY A CA 19
ATOM 23292 C C . GLY A 1 22 ? -14.756 13.873 3.004 1.00 14.44 189 GLY A C 19
ATOM 23293 O O . GLY A 1 22 ? -13.675 14.000 2.404 1.00 62.11 189 GLY A O 19
ATOM 23297 N N . SER A 1 23 ? -15.107 12.766 3.680 1.00 13.52 190 SER A N 19
ATOM 23298 C CA . SER A 1 23 ? -14.208 11.621 3.882 1.00 72.32 190 SER A CA 19
ATOM 23299 C C . SER A 1 23 ? -14.014 10.843 2.562 1.00 12.25 190 SER A C 19
ATOM 23300 O O . SER A 1 23 ? -14.835 9.998 2.186 1.00 4.34 190 SER A O 19
ATOM 23308 N N . GLN A 1 24 ? -12.951 11.210 1.850 1.00 41.33 191 GLN A N 19
ATOM 23309 C CA . GLN A 1 24 ? -12.550 10.591 0.576 1.00 21.32 191 GLN A CA 19
ATOM 23310 C C . GLN A 1 24 ? -11.192 9.913 0.773 1.00 4.02 191 GLN A C 19
ATOM 23311 O O . GLN A 1 24 ? -10.908 8.873 0.181 1.00 23.52 191 GLN A O 19
ATOM 23325 N N . ASP A 1 25 ? -10.361 10.565 1.604 1.00 52.32 192 ASP A N 19
ATOM 23326 C CA . ASP A 1 25 ? -9.144 9.983 2.192 1.00 70.45 192 ASP A CA 19
ATOM 23327 C C . ASP A 1 25 ? -9.501 8.693 2.946 1.00 41.14 192 ASP A C 19
ATOM 23328 O O . ASP A 1 25 ? -10.534 8.639 3.628 1.00 55.33 192 ASP A O 19
ATOM 23337 N N . LEU A 1 26 ? -8.682 7.650 2.796 1.00 31.40 193 LEU A N 19
ATOM 23338 C CA . LEU A 1 26 ? -8.949 6.341 3.424 1.00 64.34 193 LEU A CA 19
ATOM 23339 C C . LEU A 1 26 ? -7.751 5.824 4.214 1.00 32.30 193 LEU A C 19
ATOM 23340 O O . LEU A 1 26 ? -6.611 6.245 4.001 1.00 24.24 193 LEU A O 19
ATOM 23356 N N . TYR A 1 27 ? -8.049 4.908 5.149 1.00 12.44 194 TYR A N 19
ATOM 23357 C CA . TYR A 1 27 ? -7.044 4.155 5.898 1.00 20.41 194 TYR A CA 19
ATOM 23358 C C . TYR A 1 27 ? -7.266 2.656 5.649 1.00 65.04 194 TYR A C 19
ATOM 23359 O O . TYR A 1 27 ? -8.379 2.149 5.831 1.00 34.43 194 TYR A O 19
ATOM 23377 N N . ALA A 1 28 ? -6.205 1.973 5.210 1.00 2.32 195 ALA A N 19
ATOM 23378 C CA . ALA A 1 28 ? -6.209 0.521 4.953 1.00 40.23 195 ALA A CA 19
ATOM 23379 C C . ALA A 1 28 ? -4.921 -0.099 5.522 1.00 73.40 195 ALA A C 19
ATOM 23380 O O . ALA A 1 28 ? -4.163 0.576 6.237 1.00 31.13 195 ALA A O 19
ATOM 23387 N N . THR A 1 29 ? -4.700 -1.394 5.264 1.00 5.42 196 THR A N 19
ATOM 23388 C CA . THR A 1 29 ? -3.503 -2.123 5.721 1.00 70.15 196 THR A CA 19
ATOM 23389 C C . THR A 1 29 ? -2.801 -2.816 4.531 1.00 44.23 196 THR A C 19
ATOM 23390 O O . THR A 1 29 ? -3.404 -3.671 3.871 1.00 73.44 196 THR A O 19
ATOM 23401 N N . LEU A 1 30 ? -1.548 -2.420 4.244 1.00 72.21 197 LEU A N 19
ATOM 23402 C CA . LEU A 1 30 ? -0.691 -3.098 3.259 1.00 61.33 197 LEU A CA 19
ATOM 23403 C C . LEU A 1 30 ? -0.144 -4.391 3.892 1.00 22.33 197 LEU A C 19
ATOM 23404 O O . LEU A 1 30 ? 0.719 -4.335 4.776 1.00 61.12 197 LEU A O 19
ATOM 23420 N N . ASP A 1 31 ? -0.676 -5.540 3.472 1.00 61.11 198 ASP A N 19
ATOM 23421 C CA . ASP A 1 31 ? -0.284 -6.851 4.021 1.00 42.33 198 ASP A CA 19
ATOM 23422 C C . ASP A 1 31 ? 0.976 -7.333 3.289 1.00 22.43 198 ASP A C 19
ATOM 23423 O O . ASP A 1 31 ? 0.892 -7.775 2.133 1.00 25.33 198 ASP A O 19
ATOM 23432 N N . VAL A 1 32 ? 2.141 -7.192 3.938 1.00 32.54 199 VAL A N 19
ATOM 23433 C CA . VAL A 1 32 ? 3.420 -7.671 3.406 1.00 73.11 199 VAL A CA 19
ATOM 23434 C C . VAL A 1 32 ? 3.880 -8.856 4.266 1.00 65.23 199 VAL A C 19
ATOM 23435 O O . VAL A 1 32 ? 4.148 -8.671 5.449 1.00 2.22 199 VAL A O 19
ATOM 23448 N N . PRO A 1 33 ? 3.970 -10.096 3.712 1.00 54.12 200 PRO A N 19
ATOM 23449 C CA . PRO A 1 33 ? 4.579 -11.220 4.437 1.00 55.25 200 PRO A CA 19
ATOM 23450 C C . PRO A 1 33 ? 6.094 -10.998 4.585 1.00 75.33 200 PRO A C 19
ATOM 23451 O O . PRO A 1 33 ? 6.729 -10.373 3.716 1.00 75.33 200 PRO A O 19
ATOM 23462 N N . ALA A 1 34 ? 6.652 -11.517 5.690 1.00 24.02 201 ALA A N 19
ATOM 23463 C CA . ALA A 1 34 ? 8.075 -11.363 6.046 1.00 64.31 201 ALA A CA 19
ATOM 23464 C C . ALA A 1 34 ? 9.050 -11.819 4.915 1.00 52.40 201 ALA A C 19
ATOM 23465 O O . ALA A 1 34 ? 10.058 -11.142 4.701 1.00 4.20 201 ALA A O 19
ATOM 23472 N N . PRO A 1 35 ? 8.785 -12.962 4.160 1.00 75.23 202 PRO A N 19
ATOM 23473 C CA . PRO A 1 35 ? 9.606 -13.336 2.964 1.00 13.22 202 PRO A CA 19
ATOM 23474 C C . PRO A 1 35 ? 9.713 -12.204 1.907 1.00 43.21 202 PRO A C 19
ATOM 23475 O O . PRO A 1 35 ? 10.828 -11.830 1.502 1.00 20.43 202 PRO A O 19
ATOM 23486 N N . ILE A 1 36 ? 8.554 -11.642 1.495 1.00 55.23 203 ILE A N 19
ATOM 23487 C CA . ILE A 1 36 ? 8.491 -10.554 0.498 1.00 72.22 203 ILE A CA 19
ATOM 23488 C C . ILE A 1 36 ? 9.167 -9.273 1.034 1.00 23.11 203 ILE A C 19
ATOM 23489 O O . ILE A 1 36 ? 9.846 -8.554 0.282 1.00 62.12 203 ILE A O 19
ATOM 23505 N N . ALA A 1 37 ? 9.009 -9.030 2.347 1.00 71.11 204 ALA A N 19
ATOM 23506 C CA . ALA A 1 37 ? 9.583 -7.858 3.017 1.00 31.24 204 ALA A CA 19
ATOM 23507 C C . ALA A 1 37 ? 11.120 -7.896 3.009 1.00 52.11 204 ALA A C 19
ATOM 23508 O O . ALA A 1 37 ? 11.756 -6.881 2.713 1.00 4.20 204 ALA A O 19
ATOM 23515 N N . VAL A 1 38 ? 11.692 -9.082 3.309 1.00 62.42 205 VAL A N 19
ATOM 23516 C CA . VAL A 1 38 ? 13.154 -9.291 3.397 1.00 61.54 205 VAL A CA 19
ATOM 23517 C C . VAL A 1 38 ? 13.824 -9.233 2.013 1.00 43.03 205 VAL A C 19
ATOM 23518 O O . VAL A 1 38 ? 14.790 -8.480 1.824 1.00 21.13 205 VAL A O 19
ATOM 23531 N N . VAL A 1 39 ? 13.299 -9.999 1.041 1.00 3.31 206 VAL A N 19
ATOM 23532 C CA . VAL A 1 39 ? 13.934 -10.119 -0.289 1.00 64.21 206 VAL A CA 19
ATOM 23533 C C . VAL A 1 39 ? 13.594 -8.896 -1.177 1.00 52.32 206 VAL A C 19
ATOM 23534 O O . VAL A 1 39 ? 14.352 -8.556 -2.095 1.00 22.22 206 VAL A O 19
ATOM 23547 N N . GLY A 1 40 ? 12.470 -8.217 -0.866 1.00 33.11 207 GLY A N 19
ATOM 23548 C CA . GLY A 1 40 ? 12.008 -7.081 -1.663 1.00 62.43 207 GLY A CA 19
ATOM 23549 C C . GLY A 1 40 ? 11.217 -7.543 -2.881 1.00 35.24 207 GLY A C 19
ATOM 23550 O O . GLY A 1 40 ? 11.750 -7.579 -4.001 1.00 33.22 207 GLY A O 19
ATOM 23554 N N . GLY A 1 41 ? 9.946 -7.924 -2.650 1.00 73.14 208 GLY A N 19
ATOM 23555 C CA . GLY A 1 41 ? 9.076 -8.464 -3.703 1.00 63.20 208 GLY A CA 19
ATOM 23556 C C . GLY A 1 41 ? 7.961 -7.496 -4.070 1.00 34.43 208 GLY A C 19
ATOM 23557 O O . GLY A 1 41 ? 8.196 -6.291 -4.156 1.00 32.34 208 GLY A O 19
ATOM 23561 N N . LYS A 1 42 ? 6.750 -8.017 -4.296 1.00 4.23 209 LYS A N 19
ATOM 23562 C CA . LYS A 1 42 ? 5.551 -7.197 -4.553 1.00 50.44 209 LYS A CA 19
ATOM 23563 C C . LYS A 1 42 ? 4.401 -7.690 -3.679 1.00 52.43 209 LYS A C 19
ATOM 23564 O O . LYS A 1 42 ? 4.304 -8.886 -3.400 1.00 11.12 209 LYS A O 19
ATOM 23583 N N . VAL A 1 43 ? 3.545 -6.754 -3.245 1.00 62.53 210 VAL A N 19
ATOM 23584 C CA . VAL A 1 43 ? 2.296 -7.073 -2.515 1.00 55.00 210 VAL A CA 19
ATOM 23585 C C . VAL A 1 43 ? 1.141 -6.244 -3.077 1.00 11.23 210 VAL A C 19
ATOM 23586 O O . VAL A 1 43 ? 1.352 -5.145 -3.601 1.00 45.31 210 VAL A O 19
ATOM 23599 N N . ARG A 1 44 ? -0.077 -6.779 -2.950 1.00 22.20 211 ARG A N 19
ATOM 23600 C CA . ARG A 1 44 ? -1.303 -6.102 -3.360 1.00 21.13 211 ARG A CA 19
ATOM 23601 C C . ARG A 1 44 ? -1.711 -5.072 -2.292 1.00 14.02 211 ARG A C 19
ATOM 23602 O O . ARG A 1 44 ? -1.536 -5.303 -1.086 1.00 43.22 211 ARG A O 19
ATOM 23623 N N . ALA A 1 45 ? -2.249 -3.947 -2.758 1.00 73.43 212 ALA A N 19
ATOM 23624 C CA . ALA A 1 45 ? -2.871 -2.928 -1.923 1.00 24.10 212 ALA A CA 19
ATOM 23625 C C . ALA A 1 45 ? -4.378 -2.915 -2.245 1.00 31.45 212 ALA A C 19
ATOM 23626 O O . ALA A 1 45 ? -4.780 -2.641 -3.387 1.00 74.04 212 ALA A O 19
ATOM 23633 N N . MET A 1 46 ? -5.181 -3.300 -1.240 1.00 3.12 213 MET A N 19
ATOM 23634 C CA . MET A 1 46 ? -6.660 -3.349 -1.309 1.00 63.52 213 MET A CA 19
ATOM 23635 C C . MET A 1 46 ? -7.258 -1.936 -1.463 1.00 15.32 213 MET A C 19
ATOM 23636 O O . MET A 1 46 ? -6.811 -0.995 -0.789 1.00 74.40 213 MET A O 19
ATOM 23650 N N . THR A 1 47 ? -8.236 -1.800 -2.383 1.00 75.14 214 THR A N 19
ATOM 23651 C CA . THR A 1 47 ? -9.017 -0.552 -2.577 1.00 10.14 214 THR A CA 19
ATOM 23652 C C . THR A 1 47 ? -10.505 -0.882 -2.876 1.00 54.14 214 THR A C 19
ATOM 23653 O O . THR A 1 47 ? -10.911 -2.044 -2.772 1.00 71.11 214 THR A O 19
ATOM 23664 N N . LEU A 1 48 ? -11.290 0.161 -3.264 1.00 34.21 215 LEU A N 19
ATOM 23665 C CA . LEU A 1 48 ? -12.753 0.090 -3.435 1.00 72.24 215 LEU A CA 19
ATOM 23666 C C . LEU A 1 48 ? -13.133 -1.024 -4.415 1.00 31.11 215 LEU A C 19
ATOM 23667 O O . LEU A 1 48 ? -13.714 -2.044 -4.051 1.00 43.42 215 LEU A O 19
ATOM 23683 N N . GLU A 1 49 ? -12.781 -0.757 -5.684 1.00 73.51 216 GLU A N 19
ATOM 23684 C CA . GLU A 1 49 ? -13.181 -1.569 -6.838 1.00 1.31 216 GLU A CA 19
ATOM 23685 C C . GLU A 1 49 ? -11.955 -2.201 -7.516 1.00 70.52 216 GLU A C 19
ATOM 23686 O O . GLU A 1 49 ? -11.967 -3.386 -7.883 1.00 41.21 216 GLU A O 19
ATOM 23698 N N . GLY A 1 50 ? -10.897 -1.389 -7.655 1.00 72.22 217 GLY A N 19
ATOM 23699 C CA . GLY A 1 50 ? -9.677 -1.794 -8.354 1.00 12.22 217 GLY A CA 19
ATOM 23700 C C . GLY A 1 50 ? -8.495 -1.903 -7.405 1.00 52.25 217 GLY A C 19
ATOM 23701 O O . GLY A 1 50 ? -8.292 -0.983 -6.601 1.00 34.32 217 GLY A O 19
ATOM 23705 N N . PRO A 1 51 ? -7.690 -3.009 -7.458 1.00 14.54 218 PRO A N 19
ATOM 23706 C CA . PRO A 1 51 ? -6.523 -3.189 -6.562 1.00 2.22 218 PRO A CA 19
ATOM 23707 C C . PRO A 1 51 ? -5.333 -2.283 -6.945 1.00 64.35 218 PRO A C 19
ATOM 23708 O O . PRO A 1 51 ? -5.439 -1.406 -7.815 1.00 11.31 218 PRO A O 19
ATOM 23719 N N . VAL A 1 52 ? -4.220 -2.504 -6.244 1.00 73.02 219 VAL A N 19
ATOM 23720 C CA . VAL A 1 52 ? -2.879 -1.959 -6.568 1.00 50.53 219 VAL A CA 19
ATOM 23721 C C . VAL A 1 52 ? -1.845 -3.075 -6.296 1.00 10.33 219 VAL A C 19
ATOM 23722 O O . VAL A 1 52 ? -2.179 -4.080 -5.670 1.00 63.01 219 VAL A O 19
ATOM 23735 N N . GLU A 1 53 ? -0.623 -2.914 -6.809 1.00 2.10 220 GLU A N 19
ATOM 23736 C CA . GLU A 1 53 ? 0.519 -3.780 -6.478 1.00 23.45 220 GLU A CA 19
ATOM 23737 C C . GLU A 1 53 ? 1.775 -2.900 -6.395 1.00 74.11 220 GLU A C 19
ATOM 23738 O O . GLU A 1 53 ? 2.057 -2.124 -7.325 1.00 41.31 220 GLU A O 19
ATOM 23750 N N . VAL A 1 54 ? 2.503 -3.006 -5.286 1.00 61.22 221 VAL A N 19
ATOM 23751 C CA . VAL A 1 54 ? 3.647 -2.149 -4.985 1.00 2.34 221 VAL A CA 19
ATOM 23752 C C . VAL A 1 54 ? 4.919 -2.986 -4.821 1.00 72.11 221 VAL A C 19
ATOM 23753 O O . VAL A 1 54 ? 4.889 -4.085 -4.238 1.00 55.02 221 VAL A O 19
ATOM 23766 N N . ALA A 1 55 ? 6.026 -2.458 -5.358 1.00 33.33 222 ALA A N 19
ATOM 23767 C CA . ALA A 1 55 ? 7.360 -3.024 -5.189 1.00 74.24 222 ALA A CA 19
ATOM 23768 C C . ALA A 1 55 ? 7.861 -2.736 -3.763 1.00 14.31 222 ALA A C 19
ATOM 23769 O O . ALA A 1 55 ? 8.171 -1.585 -3.430 1.00 11.54 222 ALA A O 19
ATOM 23776 N N . VAL A 1 56 ? 7.844 -3.780 -2.915 1.00 30.34 223 VAL A N 19
ATOM 23777 C CA . VAL A 1 56 ? 8.408 -3.731 -1.557 1.00 4.34 223 VAL A CA 19
ATOM 23778 C C . VAL A 1 56 ? 9.955 -3.639 -1.646 1.00 31.14 223 VAL A C 19
ATOM 23779 O O . VAL A 1 56 ? 10.556 -4.412 -2.394 1.00 10.31 223 VAL A O 19
ATOM 23792 N N . PRO A 1 57 ? 10.616 -2.648 -0.951 1.00 13.44 224 PRO A N 19
ATOM 23793 C CA . PRO A 1 57 ? 12.106 -2.595 -0.824 1.00 52.11 224 PRO A CA 19
ATOM 23794 C C . PRO A 1 57 ? 12.666 -3.795 -0.007 1.00 11.03 224 PRO A C 19
ATOM 23795 O O . PRO A 1 57 ? 11.939 -4.372 0.812 1.00 3.44 224 PRO A O 19
ATOM 23806 N N . PRO A 1 58 ? 13.958 -4.210 -0.225 1.00 53.55 225 PRO A N 19
ATOM 23807 C CA . PRO A 1 58 ? 14.599 -5.281 0.590 1.00 25.35 225 PRO A CA 19
ATOM 23808 C C . PRO A 1 58 ? 14.698 -4.896 2.090 1.00 12.00 225 PRO A C 19
ATOM 23809 O O . PRO A 1 58 ? 15.181 -3.805 2.433 1.00 1.41 225 PRO A O 19
ATOM 23820 N N . ARG A 1 59 ? 14.226 -5.827 2.942 1.00 51.42 226 ARG A N 19
ATOM 23821 C CA . ARG A 1 59 ? 14.143 -5.685 4.402 1.00 62.33 226 ARG A CA 19
ATOM 23822 C C . ARG A 1 59 ? 13.345 -4.438 4.845 1.00 31.44 226 ARG A C 19
ATOM 23823 O O . ARG A 1 59 ? 13.905 -3.421 5.270 1.00 50.32 226 ARG A O 19
ATOM 23844 N N . THR A 1 60 ? 12.014 -4.541 4.693 1.00 50.33 227 THR A N 19
ATOM 23845 C CA . THR A 1 60 ? 11.047 -3.525 5.142 1.00 73.30 227 THR A CA 19
ATOM 23846 C C . THR A 1 60 ? 10.448 -3.893 6.522 1.00 72.52 227 THR A C 19
ATOM 23847 O O . THR A 1 60 ? 10.253 -5.075 6.832 1.00 14.52 227 THR A O 19
ATOM 23858 N N . GLN A 1 61 ? 10.200 -2.855 7.349 1.00 0.02 228 GLN A N 19
ATOM 23859 C CA . GLN A 1 61 ? 9.570 -2.976 8.682 1.00 72.12 228 GLN A CA 19
ATOM 23860 C C . GLN A 1 61 ? 8.138 -2.411 8.668 1.00 3.54 228 GLN A C 19
ATOM 23861 O O . GLN A 1 61 ? 7.745 -1.674 7.752 1.00 44.21 228 GLN A O 19
ATOM 23875 N N . ALA A 1 62 ? 7.384 -2.777 9.710 1.00 71.51 229 ALA A N 19
ATOM 23876 C CA . ALA A 1 62 ? 5.967 -2.392 9.873 1.00 34.13 229 ALA A CA 19
ATOM 23877 C C . ALA A 1 62 ? 5.831 -1.041 10.601 1.00 31.24 229 ALA A C 19
ATOM 23878 O O . ALA A 1 62 ? 6.691 -0.676 11.408 1.00 71.14 229 ALA A O 19
ATOM 23885 N N . GLY A 1 63 ? 4.730 -0.321 10.322 1.00 10.41 230 GLY A N 19
ATOM 23886 C CA . GLY A 1 63 ? 4.547 1.062 10.803 1.00 60.53 230 GLY A CA 19
ATOM 23887 C C . GLY A 1 63 ? 4.769 2.091 9.700 1.00 22.32 230 GLY A C 19
ATOM 23888 O O . GLY A 1 63 ? 4.448 3.268 9.871 1.00 11.32 230 GLY A O 19
ATOM 23892 N N . ARG A 1 64 ? 5.344 1.630 8.574 1.00 41.44 231 ARG A N 19
ATOM 23893 C CA . ARG A 1 64 ? 5.383 2.387 7.306 1.00 75.21 231 ARG A CA 19
ATOM 23894 C C . ARG A 1 64 ? 3.968 2.472 6.707 1.00 44.01 231 ARG A C 19
ATOM 23895 O O . ARG A 1 64 ? 3.020 1.891 7.257 1.00 33.22 231 ARG A O 19
ATOM 23916 N N . LYS A 1 65 ? 3.827 3.171 5.556 1.00 71.52 232 LYS A N 19
ATOM 23917 C CA . LYS A 1 65 ? 2.550 3.175 4.799 1.00 14.03 232 LYS A CA 19
ATOM 23918 C C . LYS A 1 65 ? 2.734 3.796 3.403 1.00 54.02 232 LYS A C 19
ATOM 23919 O O . LYS A 1 65 ? 3.685 4.561 3.178 1.00 3.13 232 LYS A O 19
ATOM 23938 N N . LEU A 1 66 ? 1.830 3.442 2.463 1.00 42.23 233 LEU A N 19
ATOM 23939 C CA . LEU A 1 66 ? 1.749 4.093 1.138 1.00 23.30 233 LEU A CA 19
ATOM 23940 C C . LEU A 1 66 ? 0.727 5.226 1.180 1.00 14.13 233 LEU A C 19
ATOM 23941 O O . LEU A 1 66 ? -0.167 5.246 2.040 1.00 62.25 233 LEU A O 19
ATOM 23957 N N . ARG A 1 67 ? 0.880 6.139 0.229 1.00 63.34 234 ARG A N 19
ATOM 23958 C CA . ARG A 1 67 ? 0.004 7.286 0.025 1.00 12.14 234 ARG A CA 19
ATOM 23959 C C . ARG A 1 67 ? -0.345 7.368 -1.465 1.00 62.14 234 ARG A C 19
ATOM 23960 O O . ARG A 1 67 ? 0.520 7.653 -2.309 1.00 3.24 234 ARG A O 19
ATOM 23981 N N . LEU A 1 68 ? -1.618 7.064 -1.793 1.00 50.42 235 LEU A N 19
ATOM 23982 C CA . LEU A 1 68 ? -2.061 6.814 -3.174 1.00 40.22 235 LEU A CA 19
ATOM 23983 C C . LEU A 1 68 ? -3.148 7.798 -3.595 1.00 23.42 235 LEU A C 19
ATOM 23984 O O . LEU A 1 68 ? -4.264 7.776 -3.059 1.00 44.50 235 LEU A O 19
ATOM 24000 N N . LYS A 1 69 ? -2.837 8.603 -4.607 1.00 32.54 236 LYS A N 19
ATOM 24001 C CA . LYS A 1 69 ? -3.709 9.693 -5.060 1.00 54.15 236 LYS A CA 19
ATOM 24002 C C . LYS A 1 69 ? -4.757 9.173 -6.044 1.00 74.44 236 LYS A C 19
ATOM 24003 O O . LYS A 1 69 ? -4.433 8.400 -6.957 1.00 63.02 236 LYS A O 19
ATOM 24022 N N . GLY A 1 70 ? -6.011 9.602 -5.827 1.00 64.12 237 GLY A N 19
ATOM 24023 C CA . GLY A 1 70 ? -7.140 9.211 -6.669 1.00 34.11 237 GLY A CA 19
ATOM 24024 C C . GLY A 1 70 ? -7.633 7.794 -6.405 1.00 35.15 237 GLY A C 19
ATOM 24025 O O . GLY A 1 70 ? -8.448 7.276 -7.171 1.00 52.40 237 GLY A O 19
ATOM 24029 N N . LYS A 1 71 ? -7.139 7.164 -5.325 1.00 2.22 238 LYS A N 19
ATOM 24030 C CA . LYS A 1 71 ? -7.517 5.786 -4.961 1.00 12.03 238 LYS A CA 19
ATOM 24031 C C . LYS A 1 71 ? -8.613 5.749 -3.892 1.00 52.31 238 LYS A C 19
ATOM 24032 O O . LYS A 1 71 ? -9.376 4.781 -3.833 1.00 72.43 238 LYS A O 19
ATOM 24051 N N . GLY A 1 72 ? -8.715 6.815 -3.079 1.00 50.12 239 GLY A N 19
ATOM 24052 C CA . GLY A 1 72 ? -9.793 6.936 -2.089 1.00 31.53 239 GLY A CA 19
ATOM 24053 C C . GLY A 1 72 ? -11.186 7.078 -2.726 1.00 21.45 239 GLY A C 19
ATOM 24054 O O . GLY A 1 72 ? -11.333 6.946 -3.956 1.00 32.25 239 GLY A O 19
ATOM 24058 N N . PHE A 1 73 ? -12.213 7.362 -1.887 1.00 20.00 240 PHE A N 19
ATOM 24059 C CA . PHE A 1 73 ? -13.605 7.532 -2.357 1.00 4.13 240 PHE A CA 19
ATOM 24060 C C . PHE A 1 73 ? -13.711 8.678 -3.395 1.00 1.10 240 PHE A C 19
ATOM 24061 O O . PHE A 1 73 ? -13.041 9.717 -3.240 1.00 41.42 240 PHE A O 19
ATOM 24078 N N . PRO A 1 74 ? -14.514 8.485 -4.492 1.00 74.11 241 PRO A N 19
ATOM 24079 C CA . PRO A 1 74 ? -14.773 9.543 -5.497 1.00 64.04 241 PRO A CA 19
ATOM 24080 C C . PRO A 1 74 ? -15.423 10.799 -4.882 1.00 50.24 241 PRO A C 19
ATOM 24081 O O . PRO A 1 74 ? -16.117 10.721 -3.858 1.00 43.50 241 PRO A O 19
ATOM 24092 N N . GLY A 1 75 ? -15.181 11.946 -5.518 1.00 42.24 242 GLY A N 19
ATOM 24093 C CA . GLY A 1 75 ? -15.678 13.234 -5.046 1.00 42.23 242 GLY A CA 19
ATOM 24094 C C . GLY A 1 75 ? -16.302 14.063 -6.162 1.00 42.14 242 GLY A C 19
ATOM 24095 O O . GLY A 1 75 ? -16.368 13.604 -7.312 1.00 2.35 242 GLY A O 19
ATOM 24099 N N . PRO A 1 76 ? -16.764 15.310 -5.860 1.00 71.30 243 PRO A N 19
ATOM 24100 C CA . PRO A 1 76 ? -17.430 16.182 -6.858 1.00 54.13 243 PRO A CA 19
ATOM 24101 C C . PRO A 1 76 ? -16.448 16.710 -7.935 1.00 15.35 243 PRO A C 19
ATOM 24102 O O . PRO A 1 76 ? -16.787 16.755 -9.123 1.00 75.10 243 PRO A O 19
ATOM 24113 N N . ALA A 1 77 ? -15.233 17.089 -7.505 1.00 43.33 244 ALA A N 19
ATOM 24114 C CA . ALA A 1 77 ? -14.193 17.678 -8.388 1.00 30.43 244 ALA A CA 19
ATOM 24115 C C . ALA A 1 77 ? -13.022 16.710 -8.617 1.00 45.51 244 ALA A C 19
ATOM 24116 O O . ALA A 1 77 ? -12.165 16.955 -9.479 1.00 63.11 244 ALA A O 19
ATOM 24123 N N . GLY A 1 78 ? -12.991 15.617 -7.846 1.00 51.52 245 GLY A N 19
ATOM 24124 C CA . GLY A 1 78 ? -11.896 14.646 -7.913 1.00 72.31 245 GLY A CA 19
ATOM 24125 C C . GLY A 1 78 ? -11.953 13.663 -6.756 1.00 35.45 245 GLY A C 19
ATOM 24126 O O . GLY A 1 78 ? -12.672 13.901 -5.779 1.00 15.12 245 GLY A O 19
ATOM 24130 N N . ARG A 1 79 ? -11.180 12.569 -6.862 1.00 33.24 246 ARG A N 19
ATOM 24131 C CA . ARG A 1 79 ? -11.179 11.480 -5.865 1.00 72.31 246 ARG A CA 19
ATOM 24132 C C . ARG A 1 79 ? -10.214 11.794 -4.713 1.00 12.02 246 ARG A C 19
ATOM 24133 O O . ARG A 1 79 ? -9.372 12.694 -4.816 1.00 53.13 246 ARG A O 19
ATOM 24154 N N . GLY A 1 80 ? -10.357 11.031 -3.621 1.00 13.35 247 GLY A N 19
ATOM 24155 C CA . GLY A 1 80 ? -9.503 11.183 -2.443 1.00 62.11 247 GLY A CA 19
ATOM 24156 C C . GLY A 1 80 ? -8.244 10.337 -2.515 1.00 2.40 247 GLY A C 19
ATOM 24157 O O . GLY A 1 80 ? -7.997 9.647 -3.511 1.00 35.42 247 GLY A O 19
ATOM 24161 N N . ASP A 1 81 ? -7.456 10.375 -1.442 1.00 72.10 248 ASP A N 19
ATOM 24162 C CA . ASP A 1 81 ? -6.194 9.629 -1.349 1.00 44.24 248 ASP A CA 19
ATOM 24163 C C . ASP A 1 81 ? -6.355 8.388 -0.462 1.00 64.22 248 ASP A C 19
ATOM 24164 O O . ASP A 1 81 ? -7.380 8.210 0.206 1.00 54.22 248 ASP A O 19
ATOM 24173 N N . LEU A 1 82 ? -5.337 7.522 -0.491 1.00 43.24 249 LEU A N 19
ATOM 24174 C CA . LEU A 1 82 ? -5.351 6.240 0.220 1.00 32.24 249 LEU A CA 19
ATOM 24175 C C . LEU A 1 82 ? -4.039 6.055 1.011 1.00 62.34 249 LEU A C 19
ATOM 24176 O O . LEU A 1 82 ? -2.973 5.840 0.430 1.00 3.32 249 LEU A O 19
ATOM 24192 N N . TYR A 1 83 ? -4.145 6.144 2.341 1.00 62.41 250 TYR A N 19
ATOM 24193 C CA . TYR A 1 83 ? -3.042 5.865 3.270 1.00 15.33 250 TYR A CA 19
ATOM 24194 C C . TYR A 1 83 ? -3.218 4.438 3.805 1.00 21.52 250 TYR A C 19
ATOM 24195 O O . TYR A 1 83 ? -4.227 4.150 4.455 1.00 54.44 250 TYR A O 19
ATOM 24213 N N . LEU A 1 84 ? -2.268 3.522 3.525 1.00 62.35 251 LEU A N 19
ATOM 24214 C CA . LEU A 1 84 ? -2.402 2.119 3.993 1.00 42.44 251 LEU A CA 19
ATOM 24215 C C . LEU A 1 84 ? -1.153 1.598 4.720 1.00 51.11 251 LEU A C 19
ATOM 24216 O O . LEU A 1 84 ? -0.069 1.487 4.138 1.00 2.54 251 LEU A O 19
ATOM 24232 N N . GLU A 1 85 ? -1.345 1.284 6.021 1.00 75.21 252 GLU A N 19
ATOM 24233 C CA . GLU A 1 85 ? -0.275 0.880 6.945 1.00 54.04 252 GLU A CA 19
ATOM 24234 C C . GLU A 1 85 ? 0.314 -0.493 6.597 1.00 21.43 252 GLU A C 19
ATOM 24235 O O . GLU A 1 85 ? -0.389 -1.503 6.545 1.00 71.54 252 GLU A O 19
ATOM 24247 N N . VAL A 1 86 ? 1.627 -0.486 6.391 1.00 5.24 253 VAL A N 19
ATOM 24248 C CA . VAL A 1 86 ? 2.440 -1.672 6.158 1.00 30.44 253 VAL A CA 19
ATOM 24249 C C . VAL A 1 86 ? 2.557 -2.515 7.432 1.00 31.43 253 VAL A C 19
ATOM 24250 O O . VAL A 1 86 ? 2.945 -2.009 8.492 1.00 4.50 253 VAL A O 19
ATOM 24263 N N . ARG A 1 87 ? 2.190 -3.789 7.309 1.00 35.11 254 ARG A N 19
ATOM 24264 C CA . ARG A 1 87 ? 2.378 -4.802 8.331 1.00 72.55 254 ARG A CA 19
ATOM 24265 C C . ARG A 1 87 ? 3.280 -5.897 7.767 1.00 50.31 254 ARG A C 19
ATOM 24266 O O . ARG A 1 87 ? 3.028 -6.386 6.664 1.00 60.32 254 ARG A O 19
ATOM 24287 N N . ILE A 1 88 ? 4.331 -6.262 8.521 1.00 24.21 255 ILE A N 19
ATOM 24288 C CA . ILE A 1 88 ? 5.251 -7.345 8.141 1.00 5.21 255 ILE A CA 19
ATOM 24289 C C . ILE A 1 88 ? 4.843 -8.599 8.932 1.00 74.32 255 ILE A C 19
ATOM 24290 O O . ILE A 1 88 ? 5.144 -8.737 10.127 1.00 15.42 255 ILE A O 19
ATOM 24306 N N . THR A 1 89 ? 4.100 -9.463 8.246 1.00 21.51 256 THR A N 19
ATOM 24307 C CA . THR A 1 89 ? 3.380 -10.584 8.836 1.00 3.05 256 THR A CA 19
ATOM 24308 C C . THR A 1 89 ? 3.573 -11.842 7.933 1.00 64.13 256 THR A C 19
ATOM 24309 O O . THR A 1 89 ? 4.710 -12.368 7.899 1.00 30.41 256 THR A O 19
ATOM 24321 N N . MET A 1 1 ? -2.262 8.475 -12.780 1.00 53.45 168 MET A N 20
ATOM 24322 C CA . MET A 1 1 ? -1.553 7.348 -12.135 1.00 33.14 168 MET A CA 20
ATOM 24323 C C . MET A 1 1 ? -0.392 6.907 -13.038 1.00 25.31 168 MET A C 20
ATOM 24324 O O . MET A 1 1 ? -0.517 6.936 -14.270 1.00 2.21 168 MET A O 20
ATOM 24340 N N . GLU A 1 2 ? 0.733 6.510 -12.417 1.00 52.10 169 GLU A N 20
ATOM 24341 C CA . GLU A 1 2 ? 1.997 6.180 -13.114 1.00 4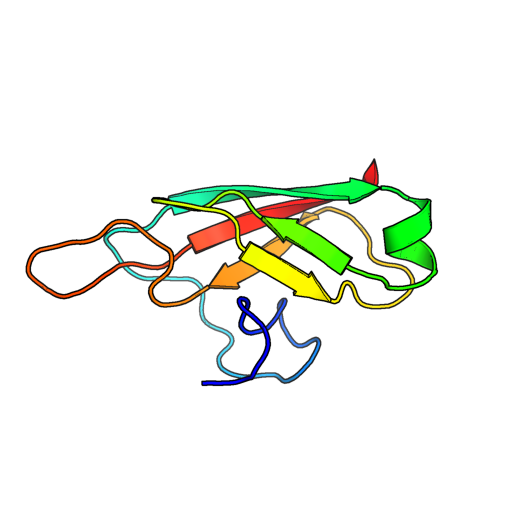2.14 169 GLU A CA 20
ATOM 24342 C C . GLU A 1 2 ? 1.927 4.802 -13.811 1.00 40.33 169 GLU A C 20
ATOM 24343 O O . GLU A 1 2 ? 0.844 4.214 -13.938 1.00 52.01 169 GLU A O 20
ATOM 24355 N N . THR A 1 3 ? 3.095 4.309 -14.273 1.00 24.33 170 THR A N 20
ATOM 24356 C CA . THR A 1 3 ? 3.212 3.007 -14.972 1.00 2.15 170 THR A CA 20
ATOM 24357 C C . THR A 1 3 ? 2.875 1.802 -14.046 1.00 71.52 170 THR A C 20
ATOM 24358 O O . THR A 1 3 ? 2.696 0.671 -14.528 1.00 31.24 170 THR A O 20
ATOM 24369 N N . ALA A 1 4 ? 2.808 2.054 -12.727 1.00 71.12 171 ALA A N 20
ATOM 24370 C CA . ALA A 1 4 ? 2.374 1.060 -11.726 1.00 4.34 171 ALA A CA 20
ATOM 24371 C C . ALA A 1 4 ? 0.955 1.387 -11.239 1.00 71.24 171 ALA A C 20
ATOM 24372 O O . ALA A 1 4 ? 0.471 2.513 -11.417 1.00 74.01 171 ALA A O 20
ATOM 24379 N N . THR A 1 5 ? 0.300 0.385 -10.628 1.00 75.32 172 THR A N 20
ATOM 24380 C CA . THR A 1 5 ? -1.023 0.553 -10.015 1.00 42.13 172 THR A CA 20
ATOM 24381 C C . THR A 1 5 ? -0.901 1.388 -8.724 1.00 40.31 172 THR A C 20
ATOM 24382 O O . THR A 1 5 ? -1.847 2.053 -8.308 1.00 5.12 172 THR A O 20
ATOM 24393 N N . ALA A 1 6 ? 0.285 1.326 -8.093 1.00 41.11 173 ALA A N 20
ATOM 24394 C CA . ALA A 1 6 ? 0.603 2.093 -6.883 1.00 12.22 173 ALA A CA 20
ATOM 24395 C C . ALA A 1 6 ? 1.344 3.390 -7.228 1.00 51.32 173 ALA A C 20
ATOM 24396 O O . ALA A 1 6 ? 2.006 3.477 -8.271 1.00 1.33 173 ALA A O 20
ATOM 24403 N N . GLY A 1 7 ? 1.174 4.402 -6.350 1.00 63.11 174 GLY A N 20
ATOM 24404 C CA . GLY A 1 7 ? 2.010 5.596 -6.331 1.00 74.21 174 GLY A CA 20
ATOM 24405 C C . GLY A 1 7 ? 3.403 5.291 -5.811 1.00 34.22 174 GLY A C 20
ATOM 24406 O O . GLY A 1 7 ? 4.227 4.706 -6.521 1.00 45.53 174 GLY A O 20
ATOM 24410 N N . GLU A 1 8 ? 3.648 5.651 -4.549 1.00 73.43 175 GLU A N 20
ATOM 24411 C CA . GLU A 1 8 ? 4.926 5.400 -3.866 1.00 25.54 175 GLU A CA 20
ATOM 24412 C C . GLU A 1 8 ? 4.664 4.890 -2.440 1.00 51.54 175 GLU A C 20
ATOM 24413 O O . GLU A 1 8 ? 3.507 4.800 -1.994 1.00 33.13 175 GLU A O 20
ATOM 24425 N N . TRP A 1 9 ? 5.759 4.542 -1.749 1.00 63.34 176 TRP A N 20
ATOM 24426 C CA . TRP A 1 9 ? 5.745 4.232 -0.320 1.00 32.31 176 TRP A CA 20
ATOM 24427 C C . TRP A 1 9 ? 5.727 5.530 0.484 1.00 1.25 176 TRP A C 20
ATOM 24428 O O . TRP A 1 9 ? 4.665 6.015 0.901 1.00 62.42 176 TRP A O 20
ATOM 24449 N N . GLN A 1 10 ? 6.925 6.102 0.656 1.00 3.05 177 GLN A N 20
ATOM 24450 C CA . GLN A 1 10 ? 7.168 7.267 1.505 1.00 1.55 177 GLN A CA 20
ATOM 24451 C C . GLN A 1 10 ? 8.220 8.120 0.796 1.00 14.33 177 GLN A C 20
ATOM 24452 O O . GLN A 1 10 ? 9.168 7.558 0.226 1.00 33.30 177 GLN A O 20
ATOM 24466 N N . GLY A 1 11 ? 8.047 9.451 0.796 1.00 52.24 178 GLY A N 20
ATOM 24467 C CA . GLY A 1 11 ? 9.132 10.354 0.403 1.00 22.24 178 GLY A CA 20
ATOM 24468 C C . GLY A 1 11 ? 10.329 10.183 1.334 1.00 12.33 178 GLY A C 20
ATOM 24469 O O . GLY A 1 11 ? 11.486 10.255 0.912 1.00 64.44 178 GLY A O 20
ATOM 24473 N N . LYS A 1 12 ? 10.000 9.978 2.625 1.00 21.04 179 LYS A N 20
ATOM 24474 C CA . LYS A 1 12 ? 10.948 9.669 3.709 1.00 33.42 179 LYS A CA 20
ATOM 24475 C C . LYS A 1 12 ? 10.150 9.252 4.960 1.00 75.02 179 LYS A C 20
ATOM 24476 O O . LYS A 1 12 ? 8.936 9.500 5.031 1.00 72.54 179 LYS A O 20
ATOM 24495 N N . GLY A 1 13 ? 10.825 8.606 5.925 1.00 21.10 180 GLY A N 20
ATOM 24496 C CA . GLY A 1 13 ? 10.205 8.206 7.200 1.00 21.10 180 GLY A CA 20
ATOM 24497 C C . GLY A 1 13 ? 10.504 9.209 8.312 1.00 45.35 180 GLY A C 20
ATOM 24498 O O . GLY A 1 13 ? 11.067 8.852 9.355 1.00 30.03 180 GLY A O 20
ATOM 24502 N N . SER A 1 14 ? 10.128 10.479 8.079 1.00 73.21 181 SER A N 20
ATOM 24503 C CA . SER A 1 14 ? 10.439 11.601 8.987 1.00 45.10 181 SER A CA 20
ATOM 24504 C C . SER A 1 14 ? 9.444 11.685 10.160 1.00 34.11 181 SER A C 20
ATOM 24505 O O . SER A 1 14 ? 9.853 11.922 11.307 1.00 44.41 181 SER A O 20
ATOM 24513 N N . GLY A 1 15 ? 8.151 11.481 9.874 1.00 33.43 182 GLY A N 20
ATOM 24514 C CA . GLY A 1 15 ? 7.112 11.616 10.897 1.00 20.35 182 GLY A CA 20
ATOM 24515 C C . GLY A 1 15 ? 5.755 11.126 10.416 1.00 30.44 182 GLY A C 20
ATOM 24516 O O . GLY A 1 15 ? 5.383 11.352 9.255 1.00 64.04 182 GLY A O 20
ATOM 24520 N N . GLY A 1 16 ? 5.000 10.475 11.323 1.00 73.21 183 GLY A N 20
ATOM 24521 C CA . GLY A 1 16 ? 3.682 9.922 11.011 1.00 33.04 183 GLY A CA 20
ATOM 24522 C C . GLY A 1 16 ? 2.557 10.926 11.233 1.00 32.02 183 GLY A C 20
ATOM 24523 O O . GLY A 1 16 ? 1.658 10.692 12.052 1.00 1.40 183 GLY A O 20
ATOM 24527 N N . SER A 1 17 ? 2.631 12.064 10.520 1.00 23.24 184 SER A N 20
ATOM 24528 C CA . SER A 1 17 ? 1.615 13.128 10.569 1.00 24.33 184 SER A CA 20
ATOM 24529 C C . SER A 1 17 ? 0.536 12.887 9.494 1.00 41.01 184 SER A C 20
ATOM 24530 O O . SER A 1 17 ? 0.809 12.275 8.443 1.00 74.13 184 SER A O 20
ATOM 24538 N N . GLY A 1 18 ? -0.687 13.356 9.778 1.00 61.11 185 GLY A N 20
ATOM 24539 C CA . GLY A 1 18 ? -1.816 13.225 8.858 1.00 33.32 185 GLY A CA 20
ATOM 24540 C C . GLY A 1 18 ? -3.141 13.554 9.528 1.00 1.44 185 GLY A C 20
ATOM 24541 O O . GLY A 1 18 ? -3.192 13.716 10.755 1.00 74.15 185 GLY A O 20
ATOM 24545 N N . GLY A 1 19 ? -4.216 13.647 8.712 1.00 4.03 186 GLY A N 20
ATOM 24546 C CA . GLY A 1 19 ? -5.568 13.949 9.203 1.00 10.33 186 GLY A CA 20
ATOM 24547 C C . GLY A 1 19 ? -6.155 12.820 10.045 1.00 44.11 186 GLY A C 20
ATOM 24548 O O . GLY A 1 19 ? -6.941 13.081 10.962 1.00 13.01 186 GLY A O 20
ATOM 24552 N N . SER A 1 20 ? -5.777 11.561 9.696 1.00 63.34 187 SER A N 20
ATOM 24553 C CA . SER A 1 20 ? -6.083 10.340 10.479 1.00 11.43 187 SER A CA 20
ATOM 24554 C C . SER A 1 20 ? -7.602 10.043 10.545 1.00 15.21 187 SER A C 20
ATOM 24555 O O . SER A 1 20 ? -8.072 9.344 11.456 1.00 33.43 187 SER A O 20
ATOM 24563 N N . GLY A 1 21 ? -8.353 10.547 9.548 1.00 34.01 188 GLY A N 20
ATOM 24564 C CA . GLY A 1 21 ? -9.804 10.360 9.484 1.00 1.11 188 GLY A CA 20
ATOM 24565 C C . GLY A 1 21 ? -10.446 11.387 8.570 1.00 34.22 188 GLY A C 20
ATOM 24566 O O . GLY A 1 21 ? -11.103 12.329 9.037 1.00 5.05 188 GLY A O 20
ATOM 24570 N N . GLY A 1 22 ? -10.232 11.209 7.258 1.00 72.42 189 GLY A N 20
ATOM 24571 C CA . GLY A 1 22 ? -10.729 12.128 6.235 1.00 11.24 189 GLY A CA 20
ATOM 24572 C C . GLY A 1 22 ? -12.132 11.777 5.754 1.00 42.54 189 GLY A C 20
ATOM 24573 O O . GLY A 1 22 ? -12.905 11.142 6.485 1.00 25.51 189 GLY A O 20
ATOM 24577 N N . SER A 1 23 ? -12.459 12.191 4.521 1.00 54.23 190 SER A N 20
ATOM 24578 C CA . SER A 1 23 ? -13.780 11.958 3.907 1.00 44.00 190 SER A CA 20
ATOM 24579 C C . SER A 1 23 ? -13.641 10.982 2.725 1.00 11.33 190 SER A C 20
ATOM 24580 O O . SER A 1 23 ? -14.141 9.851 2.770 1.00 15.14 190 SER A O 20
ATOM 24588 N N . GLN A 1 24 ? -12.934 11.436 1.680 1.00 53.44 191 GLN A N 20
ATOM 24589 C CA . GLN A 1 24 ? -12.654 10.631 0.482 1.00 12.03 191 GLN A CA 20
ATOM 24590 C C . GLN A 1 24 ? -11.376 9.812 0.698 1.00 1.34 191 GLN A C 20
ATOM 24591 O O . GLN A 1 24 ? -11.299 8.648 0.292 1.00 72.22 191 GLN A O 20
ATOM 24605 N N . ASP A 1 25 ? -10.372 10.453 1.337 1.00 50.33 192 ASP A N 20
ATOM 24606 C CA . ASP A 1 25 ? -9.093 9.804 1.660 1.00 30.45 192 ASP A CA 20
ATOM 24607 C C . ASP A 1 25 ? -9.308 8.780 2.794 1.00 11.34 192 ASP A C 20
ATOM 24608 O O . ASP A 1 25 ? -9.939 9.089 3.814 1.00 24.21 192 ASP A O 20
ATOM 24617 N N . LEU A 1 26 ? -8.822 7.543 2.577 1.00 51.51 193 LEU A N 20
ATOM 24618 C CA . LEU A 1 26 ? -9.123 6.386 3.441 1.00 51.51 193 LEU A CA 20
ATOM 24619 C C . LEU A 1 26 ? -7.874 5.886 4.177 1.00 15.15 193 LEU A C 20
ATOM 24620 O O . LEU A 1 26 ? -6.741 6.234 3.829 1.00 12.20 193 LEU A O 20
ATOM 24636 N N . TYR A 1 27 ? -8.120 5.052 5.196 1.00 14.42 194 TYR A N 20
ATOM 24637 C CA . TYR A 1 27 ? -7.087 4.331 5.945 1.00 42.33 194 TYR A CA 20
ATOM 24638 C C . TYR A 1 27 ? -7.319 2.826 5.756 1.00 43.11 194 TYR A C 20
ATOM 24639 O O . TYR A 1 27 ? -8.407 2.324 6.066 1.00 33.44 194 TYR A O 20
ATOM 24657 N N . ALA A 1 28 ? -6.308 2.122 5.235 1.00 54.02 195 ALA A N 20
ATOM 24658 C CA . ALA A 1 28 ? -6.357 0.658 4.997 1.00 74.34 195 ALA A CA 20
ATOM 24659 C C . ALA A 1 28 ? -5.090 -0.012 5.563 1.00 53.11 195 ALA A C 20
ATOM 24660 O O . ALA A 1 28 ? -4.323 0.632 6.289 1.00 33.05 195 ALA A O 20
ATOM 24667 N N . THR A 1 29 ? -4.922 -1.314 5.296 1.00 74.54 196 THR A N 20
ATOM 24668 C CA . THR A 1 29 ? -3.746 -2.099 5.714 1.00 63.13 196 THR A CA 20
ATOM 24669 C C . THR A 1 29 ? -3.016 -2.662 4.457 1.00 52.32 196 THR A C 20
ATOM 24670 O O . THR A 1 29 ? -3.646 -2.898 3.417 1.00 25.34 196 THR A O 20
ATOM 24681 N N . LEU A 1 30 ? -1.689 -2.829 4.571 1.00 53.35 197 LEU A N 20
ATOM 24682 C CA . LEU A 1 30 ? -0.824 -3.475 3.562 1.00 1.23 197 LEU A CA 20
ATOM 24683 C C . LEU A 1 30 ? -0.149 -4.691 4.208 1.00 45.13 197 LEU A C 20
ATOM 24684 O O . LEU A 1 30 ? 0.787 -4.522 4.990 1.00 45.42 197 LEU A O 20
ATOM 24700 N N . ASP A 1 31 ? -0.601 -5.909 3.895 1.00 35.42 198 ASP A N 20
ATOM 24701 C CA . ASP A 1 31 ? -0.010 -7.127 4.482 1.00 44.54 198 ASP A CA 20
ATOM 24702 C C . ASP A 1 31 ? 1.117 -7.633 3.564 1.00 34.04 198 ASP A C 20
ATOM 24703 O O . ASP A 1 31 ? 0.880 -8.236 2.508 1.00 62.33 198 ASP A O 20
ATOM 24712 N N . VAL A 1 32 ? 2.349 -7.299 3.961 1.00 13.30 199 VAL A N 20
ATOM 24713 C CA . VAL A 1 32 ? 3.571 -7.760 3.306 1.00 3.52 199 VAL A CA 20
ATOM 24714 C C . VAL A 1 32 ? 4.076 -9.007 4.050 1.00 72.03 199 VAL A C 20
ATOM 24715 O O . VAL A 1 32 ? 4.365 -8.894 5.242 1.00 22.12 199 VAL A O 20
ATOM 24728 N N . PRO A 1 33 ? 4.199 -10.199 3.391 1.00 72.34 200 PRO A N 20
ATOM 24729 C CA . PRO A 1 33 ? 4.808 -11.369 4.030 1.00 21.34 200 PRO A CA 20
ATOM 24730 C C . PRO A 1 33 ? 6.315 -11.127 4.237 1.00 12.01 200 PRO A C 20
ATOM 24731 O O . PRO A 1 33 ? 6.964 -10.468 3.402 1.00 4.30 200 PRO A O 20
ATOM 24742 N N . ALA A 1 34 ? 6.842 -11.663 5.359 1.00 50.42 201 ALA A N 20
ATOM 24743 C CA . ALA A 1 34 ? 8.237 -11.471 5.805 1.00 15.14 201 ALA A CA 20
ATOM 24744 C C . ALA A 1 34 ? 9.289 -11.767 4.682 1.00 23.53 201 ALA A C 20
ATOM 24745 O O . ALA A 1 34 ? 10.255 -10.999 4.587 1.00 2.13 201 ALA A O 20
ATOM 24752 N N . PRO A 1 35 ? 9.151 -12.879 3.832 1.00 40.42 202 PRO A N 20
ATOM 24753 C CA . PRO A 1 35 ? 10.075 -13.115 2.685 1.00 10.33 202 PRO A CA 20
ATOM 24754 C C . PRO A 1 35 ? 10.132 -11.914 1.705 1.00 3.52 202 PRO A C 20
ATOM 24755 O O . PRO A 1 35 ? 11.222 -11.414 1.421 1.00 24.20 202 PRO A O 20
ATOM 24766 N N . ILE A 1 36 ? 8.943 -11.437 1.243 1.00 71.13 203 ILE A N 20
ATOM 24767 C CA . ILE A 1 36 ? 8.836 -10.306 0.282 1.00 2.23 203 ILE A CA 20
ATOM 24768 C C . ILE A 1 36 ? 9.355 -9.000 0.918 1.00 61.30 203 ILE A C 20
ATOM 24769 O O . ILE A 1 36 ? 9.952 -8.154 0.233 1.00 23.21 203 ILE A O 20
ATOM 24785 N N . ALA A 1 37 ? 9.141 -8.869 2.243 1.00 40.32 204 ALA A N 20
ATOM 24786 C CA . ALA A 1 37 ? 9.582 -7.705 3.022 1.00 52.24 204 ALA A CA 20
ATOM 24787 C C . ALA A 1 37 ? 11.111 -7.591 3.017 1.00 54.33 204 ALA A C 20
ATOM 24788 O O . ALA A 1 37 ? 11.643 -6.519 2.718 1.00 42.22 204 ALA A O 20
ATOM 24795 N N . VAL A 1 38 ? 11.788 -8.724 3.309 1.00 41.40 205 VAL A N 20
ATOM 24796 C CA . VAL A 1 38 ? 13.261 -8.811 3.422 1.00 11.31 205 VAL A CA 20
ATOM 24797 C C . VAL A 1 38 ? 13.962 -8.664 2.056 1.00 61.50 205 VAL A C 20
ATOM 24798 O O . VAL A 1 38 ? 14.903 -7.872 1.929 1.00 30.51 205 VAL A O 20
ATOM 24811 N N . VAL A 1 39 ? 13.478 -9.387 1.035 1.00 43.31 206 VAL A N 20
ATOM 24812 C CA . VAL A 1 39 ? 14.145 -9.417 -0.283 1.00 32.30 206 VAL A CA 20
ATOM 24813 C C . VAL A 1 39 ? 13.820 -8.146 -1.088 1.00 45.43 206 VAL A C 20
ATOM 24814 O O . VAL A 1 39 ? 14.684 -7.609 -1.787 1.00 14.24 206 VAL A O 20
ATOM 24827 N N . GLY A 1 40 ? 12.586 -7.646 -0.924 1.00 14.10 207 GLY A N 20
ATOM 24828 C CA . GLY A 1 40 ? 12.056 -6.591 -1.769 1.00 15.00 207 GLY A CA 20
ATOM 24829 C C . GLY A 1 40 ? 11.357 -7.181 -2.984 1.00 53.21 207 GLY A C 20
ATOM 24830 O O . GLY A 1 40 ? 12.025 -7.684 -3.894 1.00 34.42 207 GLY A O 20
ATOM 24834 N N . GLY A 1 41 ? 10.013 -7.147 -2.991 1.00 34.55 208 GLY A N 20
ATOM 24835 C CA . GLY A 1 41 ? 9.209 -7.742 -4.069 1.00 65.42 208 GLY A CA 20
ATOM 24836 C C . GLY A 1 41 ? 7.978 -6.907 -4.384 1.00 31.02 208 GLY A C 20
ATOM 24837 O O . GLY A 1 41 ? 8.097 -5.698 -4.590 1.00 13.11 208 GLY A O 20
ATOM 24841 N N . LYS A 1 42 ? 6.793 -7.548 -4.414 1.00 63.22 209 LYS A N 20
ATOM 24842 C CA . LYS A 1 42 ? 5.507 -6.878 -4.705 1.00 2.21 209 LYS A CA 20
ATOM 24843 C C . LYS A 1 42 ? 4.388 -7.524 -3.880 1.00 43.33 209 LYS A C 20
ATOM 24844 O O . LYS A 1 42 ? 4.344 -8.751 -3.755 1.00 32.13 209 LYS A O 20
ATOM 24863 N N . VAL A 1 43 ? 3.495 -6.690 -3.312 1.00 71.10 210 VAL A N 20
ATOM 24864 C CA . VAL A 1 43 ? 2.303 -7.174 -2.566 1.00 13.01 210 VAL A CA 20
ATOM 24865 C C . VAL A 1 43 ? 1.051 -6.381 -2.967 1.00 2.14 210 VAL A C 20
ATOM 24866 O O . VAL A 1 43 ? 1.151 -5.227 -3.395 1.00 23.53 210 VAL A O 20
ATOM 24879 N N . ARG A 1 44 ? -0.117 -7.017 -2.789 1.00 23.32 211 ARG A N 20
ATOM 24880 C CA . ARG A 1 44 ? -1.422 -6.403 -3.048 1.00 12.00 211 ARG A CA 20
ATOM 24881 C C . ARG A 1 44 ? -1.732 -5.321 -1.982 1.00 1.11 211 ARG A C 20
ATOM 24882 O O . ARG A 1 44 ? -1.357 -5.460 -0.812 1.00 72.33 211 ARG A O 20
ATOM 24903 N N . ALA A 1 45 ? -2.431 -4.268 -2.420 1.00 4.13 212 ALA A N 20
ATOM 24904 C CA . ALA A 1 45 ? -2.967 -3.203 -1.570 1.00 74.33 212 ALA A CA 20
ATOM 24905 C C . ALA A 1 45 ? -4.483 -3.123 -1.813 1.00 62.24 212 ALA A C 20
ATOM 24906 O O . ALA A 1 45 ? -4.917 -2.932 -2.956 1.00 41.51 212 ALA A O 20
ATOM 24913 N N . MET A 1 46 ? -5.270 -3.317 -0.742 1.00 72.33 213 MET A N 20
ATOM 24914 C CA . MET A 1 46 ? -6.748 -3.304 -0.789 1.00 40.41 213 MET A CA 20
ATOM 24915 C C . MET A 1 46 ? -7.276 -1.901 -1.177 1.00 45.11 213 MET A C 20
ATOM 24916 O O . MET A 1 46 ? -6.883 -0.890 -0.583 1.00 0.12 213 MET A O 20
ATOM 24930 N N . THR A 1 47 ? -8.173 -1.878 -2.189 1.00 35.43 214 THR A N 20
ATOM 24931 C CA . THR A 1 47 ? -8.676 -0.641 -2.827 1.00 2.12 214 THR A CA 20
ATOM 24932 C C . THR A 1 47 ? -10.207 -0.738 -3.054 1.00 51.44 214 THR A C 20
ATOM 24933 O O . THR A 1 47 ? -10.860 -1.669 -2.570 1.00 11.33 214 THR A O 20
ATOM 24944 N N . LEU A 1 48 ? -10.748 0.244 -3.798 1.00 21.43 215 LEU A N 20
ATOM 24945 C CA . LEU A 1 48 ? -12.198 0.448 -3.976 1.00 1.23 215 LEU A CA 20
ATOM 24946 C C . LEU A 1 48 ? -12.708 -0.444 -5.114 1.00 33.43 215 LEU A C 20
ATOM 24947 O O . LEU A 1 48 ? -13.478 -1.384 -4.925 1.00 12.22 215 LEU A O 20
ATOM 24963 N N . GLU A 1 49 ? -12.219 -0.085 -6.312 1.00 14.12 216 GLU A N 20
ATOM 24964 C CA . GLU A 1 49 ? -12.744 -0.547 -7.596 1.00 21.41 216 GLU A CA 20
ATOM 24965 C C . GLU A 1 49 ? -11.950 -1.748 -8.108 1.00 52.33 216 GLU A C 20
ATOM 24966 O O . GLU A 1 49 ? -12.503 -2.646 -8.746 1.00 71.33 216 GLU A O 20
ATOM 24978 N N . GLY A 1 50 ? -10.647 -1.755 -7.799 1.00 71.44 217 GLY A N 20
ATOM 24979 C CA . GLY A 1 50 ? -9.757 -2.835 -8.214 1.00 12.21 217 GLY A CA 20
ATOM 24980 C C . GLY A 1 50 ? -8.495 -2.862 -7.374 1.00 34.22 217 GLY A C 20
ATOM 24981 O O . GLY A 1 50 ? -7.981 -1.785 -7.052 1.00 72.24 217 GLY A O 20
ATOM 24985 N N . PRO A 1 51 ? -7.954 -4.075 -7.015 1.00 40.42 218 PRO A N 20
ATOM 24986 C CA . PRO A 1 51 ? -6.779 -4.194 -6.119 1.00 51.00 218 PRO A CA 20
ATOM 24987 C C . PRO A 1 51 ? -5.477 -3.654 -6.755 1.00 33.04 218 PRO A C 20
ATOM 24988 O O . PRO A 1 51 ? -5.225 -3.817 -7.957 1.00 4.50 218 PRO A O 20
ATOM 24999 N N . VAL A 1 52 ? -4.663 -3.027 -5.909 1.00 53.54 219 VAL A N 20
ATOM 25000 C CA . VAL A 1 52 ? -3.360 -2.444 -6.269 1.00 54.30 219 VAL A CA 20
ATOM 25001 C C . VAL A 1 52 ? -2.249 -3.479 -5.984 1.00 51.11 219 VAL A C 20
ATOM 25002 O O . VAL A 1 52 ? -2.507 -4.506 -5.354 1.00 12.14 219 VAL A O 20
ATOM 25015 N N . GLU A 1 53 ? -1.045 -3.230 -6.505 1.00 33.53 220 GLU A N 20
ATOM 25016 C CA . GLU A 1 53 ? 0.157 -4.013 -6.194 1.00 33.42 220 GLU A CA 20
ATOM 25017 C C . GLU A 1 53 ? 1.346 -3.035 -6.173 1.00 53.12 220 GLU A C 20
ATOM 25018 O O . GLU A 1 53 ? 1.437 -2.157 -7.045 1.00 2.43 220 GLU A O 20
ATOM 25030 N N . VAL A 1 54 ? 2.237 -3.172 -5.173 1.00 74.34 221 VAL A N 20
ATOM 25031 C CA . VAL A 1 54 ? 3.294 -2.181 -4.889 1.00 15.42 221 VAL A CA 20
ATOM 25032 C C . VAL A 1 54 ? 4.662 -2.862 -4.687 1.00 54.25 221 VAL A C 20
ATOM 25033 O O . VAL A 1 54 ? 4.748 -3.932 -4.066 1.00 44.24 221 VAL A O 20
ATOM 25046 N N . ALA A 1 55 ? 5.709 -2.210 -5.220 1.00 33.15 222 ALA A N 20
ATOM 25047 C CA . ALA A 1 55 ? 7.102 -2.633 -5.079 1.00 31.55 222 ALA A CA 20
ATOM 25048 C C . ALA A 1 55 ? 7.592 -2.384 -3.648 1.00 35.34 222 ALA A C 20
ATOM 25049 O O . ALA A 1 55 ? 7.872 -1.238 -3.275 1.00 51.52 222 ALA A O 20
ATOM 25056 N N . VAL A 1 56 ? 7.627 -3.458 -2.851 1.00 24.12 223 VAL A N 20
ATOM 25057 C CA . VAL A 1 56 ? 8.157 -3.442 -1.480 1.00 73.23 223 VAL A CA 20
ATOM 25058 C C . VAL A 1 56 ? 9.695 -3.322 -1.531 1.00 12.41 223 VAL A C 20
ATOM 25059 O O . VAL A 1 56 ? 10.318 -4.161 -2.165 1.00 14.44 223 VAL A O 20
ATOM 25072 N N . PRO A 1 57 ? 10.330 -2.269 -0.912 1.00 75.51 224 PRO A N 20
ATOM 25073 C CA . PRO A 1 57 ? 11.813 -2.160 -0.835 1.00 1.43 224 PRO A CA 20
ATOM 25074 C C . PRO A 1 57 ? 12.426 -3.262 0.074 1.00 62.12 224 PRO A C 20
ATOM 25075 O O . PRO A 1 57 ? 11.733 -3.789 0.955 1.00 65.51 224 PRO A O 20
ATOM 25086 N N . PRO A 1 58 ? 13.729 -3.644 -0.145 1.00 74.40 225 PRO A N 20
ATOM 25087 C CA . PRO A 1 58 ? 14.399 -4.696 0.661 1.00 33.41 225 PRO A CA 20
ATOM 25088 C C . PRO A 1 58 ? 14.453 -4.352 2.168 1.00 12.04 225 PRO A C 20
ATOM 25089 O O . PRO A 1 58 ? 14.863 -3.242 2.546 1.00 71.13 225 PRO A O 20
ATOM 25100 N N . ARG A 1 59 ? 14.042 -5.333 2.995 1.00 53.22 226 ARG A N 20
ATOM 25101 C CA . ARG A 1 59 ? 13.946 -5.240 4.459 1.00 41.32 226 ARG A CA 20
ATOM 25102 C C . ARG A 1 59 ? 13.056 -4.072 4.925 1.00 63.41 226 ARG A C 20
ATOM 25103 O O . ARG A 1 59 ? 13.543 -3.022 5.369 1.00 14.10 226 ARG A O 20
ATOM 25124 N N . THR A 1 60 ? 11.741 -4.274 4.771 1.00 44.51 227 THR A N 20
ATOM 25125 C CA . THR A 1 60 ? 10.712 -3.337 5.246 1.00 31.12 227 THR A CA 20
ATOM 25126 C C . THR A 1 60 ? 10.270 -3.681 6.680 1.00 55.12 227 THR A C 20
ATOM 25127 O O . THR A 1 60 ? 10.191 -4.856 7.051 1.00 11.51 227 THR A O 20
ATOM 25138 N N . GLN A 1 61 ? 10.024 -2.626 7.477 1.00 32.24 228 GLN A N 20
ATOM 25139 C CA . GLN A 1 61 ? 9.476 -2.718 8.836 1.00 5.42 228 GLN A CA 20
ATOM 25140 C C . GLN A 1 61 ? 8.025 -2.231 8.848 1.00 22.23 228 GLN A C 20
ATOM 25141 O O . GLN A 1 61 ? 7.636 -1.360 8.057 1.00 42.14 228 GLN A O 20
ATOM 25155 N N . ALA A 1 62 ? 7.240 -2.807 9.761 1.00 30.51 229 ALA A N 20
ATOM 25156 C CA . ALA A 1 62 ? 5.840 -2.425 9.986 1.00 65.31 229 ALA A CA 20
ATOM 25157 C C . ALA A 1 62 ? 5.760 -1.083 10.737 1.00 14.20 229 ALA A C 20
ATOM 25158 O O . ALA A 1 62 ? 6.692 -0.721 11.462 1.00 73.03 229 ALA A O 20
ATOM 25165 N N . GLY A 1 63 ? 4.637 -0.370 10.570 1.00 72.43 230 GLY A N 20
ATOM 25166 C CA . GLY A 1 63 ? 4.478 0.998 11.100 1.00 21.23 230 GLY A CA 20
ATOM 25167 C C . GLY A 1 63 ? 4.575 2.031 9.990 1.00 15.21 230 GLY A C 20
ATOM 25168 O O . GLY A 1 63 ? 4.124 3.177 10.147 1.00 64.34 230 GLY A O 20
ATOM 25172 N N . ARG A 1 64 ? 5.182 1.609 8.861 1.00 73.03 231 ARG A N 20
ATOM 25173 C CA . ARG A 1 64 ? 5.164 2.345 7.585 1.00 2.12 231 ARG A CA 20
ATOM 25174 C C . ARG A 1 64 ? 3.739 2.402 7.014 1.00 74.12 231 ARG A C 20
ATOM 25175 O O . ARG A 1 64 ? 2.800 1.854 7.611 1.00 54.14 231 ARG A O 20
ATOM 25196 N N . LYS A 1 65 ? 3.593 3.055 5.846 1.00 10.12 232 LYS A N 20
ATOM 25197 C CA . LYS A 1 65 ? 2.332 3.055 5.089 1.00 52.21 232 LYS A CA 20
ATOM 25198 C C . LYS A 1 65 ? 2.570 3.594 3.675 1.00 62.32 232 LYS A C 20
ATOM 25199 O O . LYS A 1 65 ? 3.516 4.367 3.457 1.00 40.53 232 LYS A O 20
ATOM 25218 N N . LEU A 1 66 ? 1.738 3.167 2.710 1.00 64.40 233 LEU A N 20
ATOM 25219 C CA . LEU A 1 66 ? 1.723 3.777 1.373 1.00 45.42 233 LEU A CA 20
ATOM 25220 C C . LEU A 1 66 ? 0.896 5.046 1.418 1.00 43.35 233 LEU A C 20
ATOM 25221 O O . LEU A 1 66 ? -0.130 5.090 2.114 1.00 21.20 233 LEU A O 20
ATOM 25237 N N . ARG A 1 67 ? 1.342 6.062 0.674 1.00 34.15 234 ARG A N 20
ATOM 25238 C CA . ARG A 1 67 ? 0.476 7.152 0.244 1.00 32.53 234 ARG A CA 20
ATOM 25239 C C . ARG A 1 67 ? 0.140 6.908 -1.236 1.00 12.41 234 ARG A C 20
ATOM 25240 O O . ARG A 1 67 ? 0.976 7.076 -2.141 1.00 74.31 234 ARG A O 20
ATOM 25261 N N . LEU A 1 68 ? -1.087 6.440 -1.464 1.00 63.13 235 LEU A N 20
ATOM 25262 C CA . LEU A 1 68 ? -1.598 6.125 -2.792 1.00 34.44 235 LEU A CA 20
ATOM 25263 C C . LEU A 1 68 ? -2.519 7.246 -3.247 1.00 62.42 235 LEU A C 20
ATOM 25264 O O . LEU A 1 68 ? -3.594 7.455 -2.682 1.00 74.52 235 LEU A O 20
ATOM 25280 N N . LYS A 1 69 ? -2.085 7.951 -4.278 1.00 35.43 236 LYS A N 20
ATOM 25281 C CA . LYS A 1 69 ? -2.737 9.161 -4.760 1.00 70.12 236 LYS A CA 20
ATOM 25282 C C . LYS A 1 69 ? -3.908 8.801 -5.664 1.00 34.32 236 LYS A C 20
ATOM 25283 O O . LYS A 1 69 ? -3.746 8.032 -6.619 1.00 20.31 236 LYS A O 20
ATOM 25302 N N . GLY A 1 70 ? -5.088 9.345 -5.317 1.00 45.01 237 GLY A N 20
ATOM 25303 C CA . GLY A 1 70 ? -6.319 9.101 -6.064 1.00 43.01 237 GLY A CA 20
ATOM 25304 C C . GLY A 1 70 ? -6.850 7.674 -5.929 1.00 2.21 237 GLY A C 20
ATOM 25305 O O . GLY A 1 70 ? -7.537 7.185 -6.831 1.00 1.53 237 GLY A O 20
ATOM 25309 N N . LYS A 1 71 ? -6.505 6.990 -4.813 1.00 72.23 238 LYS A N 20
ATOM 25310 C CA . LYS A 1 71 ? -6.980 5.606 -4.528 1.00 41.14 238 LYS A CA 20
ATOM 25311 C C . LYS A 1 71 ? -8.031 5.559 -3.404 1.00 34.25 238 LYS A C 20
ATOM 25312 O O . LYS A 1 71 ? -8.546 4.480 -3.080 1.00 53.42 238 LYS A O 20
ATOM 25331 N N . GLY A 1 72 ? -8.322 6.723 -2.802 1.00 74.24 239 GLY A N 20
ATOM 25332 C CA . GLY A 1 72 ? -9.511 6.893 -1.960 1.00 41.03 239 GLY A CA 20
ATOM 25333 C C . GLY A 1 72 ? -10.708 7.234 -2.824 1.00 61.44 239 GLY A C 20
ATOM 25334 O O . GLY A 1 72 ? -10.549 7.410 -4.045 1.00 24.00 239 GLY A O 20
ATOM 25338 N N . PHE A 1 73 ? -11.896 7.360 -2.210 1.00 13.03 240 PHE A N 20
ATOM 25339 C CA . PHE A 1 73 ? -13.165 7.508 -2.951 1.00 2.22 240 PHE A CA 20
ATOM 25340 C C . PHE A 1 73 ? -13.134 8.726 -3.916 1.00 24.40 240 PHE A C 20
ATOM 25341 O O . PHE A 1 73 ? -12.672 9.811 -3.527 1.00 52.22 240 PHE A O 20
ATOM 25358 N N . PRO A 1 74 ? -13.553 8.529 -5.211 1.00 22.42 241 PRO A N 20
ATOM 25359 C CA . PRO A 1 74 ? -13.690 9.628 -6.187 1.00 40.05 241 PRO A CA 20
ATOM 25360 C C . PRO A 1 74 ? -14.760 10.644 -5.747 1.00 44.04 241 PRO A C 20
ATOM 25361 O O . PRO A 1 74 ? -15.824 10.268 -5.238 1.00 74.14 241 PRO A O 20
ATOM 25372 N N . GLY A 1 75 ? -14.450 11.928 -5.942 1.00 72.53 242 GLY A N 20
ATOM 25373 C CA . GLY A 1 75 ? -15.282 13.032 -5.475 1.00 73.03 242 GLY A CA 20
ATOM 25374 C C . GLY A 1 75 ? -15.533 14.091 -6.535 1.00 22.23 242 GLY A C 20
ATOM 25375 O O . GLY A 1 75 ? -14.989 13.994 -7.640 1.00 74.44 242 GLY A O 20
ATOM 25379 N N . PRO A 1 76 ? -16.344 15.148 -6.207 1.00 23.34 243 PRO A N 20
ATOM 25380 C CA . PRO A 1 76 ? -16.622 16.273 -7.137 1.00 62.21 243 PRO A CA 20
ATOM 25381 C C . PRO A 1 76 ? -15.352 17.088 -7.488 1.00 20.44 243 PRO A C 20
ATOM 25382 O O . PRO A 1 76 ? -15.214 17.578 -8.614 1.00 1.52 243 PRO A O 20
ATOM 25393 N N . ALA A 1 77 ? -14.425 17.199 -6.513 1.00 2.30 244 ALA A N 20
ATOM 25394 C CA . ALA A 1 77 ? -13.152 17.938 -6.678 1.00 62.31 244 ALA A CA 20
ATOM 25395 C C . ALA A 1 77 ? -12.076 17.082 -7.381 1.00 25.12 244 ALA A C 20
ATOM 25396 O O . ALA A 1 77 ? -11.015 17.602 -7.742 1.00 55.02 244 ALA A O 20
ATOM 25403 N N . GLY A 1 78 ? -12.355 15.778 -7.569 1.00 40.04 245 GLY A N 20
ATOM 25404 C CA . GLY A 1 78 ? -11.413 14.846 -8.197 1.00 24.42 245 GLY A CA 20
ATOM 25405 C C . GLY A 1 78 ? -11.508 13.470 -7.561 1.00 13.34 245 GLY A C 20
ATOM 25406 O O . GLY A 1 78 ? -12.431 12.714 -7.869 1.00 4.43 245 GLY A O 20
ATOM 25410 N N . ARG A 1 79 ? -10.545 13.158 -6.664 1.00 71.45 246 ARG A N 20
ATOM 25411 C CA . ARG A 1 79 ? -10.505 11.908 -5.865 1.00 52.11 246 ARG A CA 20
ATOM 25412 C C . ARG A 1 79 ? -9.847 12.173 -4.495 1.00 1.30 246 ARG A C 20
ATOM 25413 O O . ARG A 1 79 ? -9.222 13.222 -4.280 1.00 63.32 246 ARG A O 20
ATOM 25434 N N . GLY A 1 80 ? -10.016 11.210 -3.573 1.00 70.55 247 GLY A N 20
ATOM 25435 C CA . GLY A 1 80 ? -9.255 11.174 -2.323 1.00 41.53 247 GLY A CA 20
ATOM 25436 C C . GLY A 1 80 ? -8.057 10.246 -2.447 1.00 54.43 247 GLY A C 20
ATOM 25437 O O . GLY A 1 80 ? -7.924 9.541 -3.446 1.00 44.22 247 GLY A O 20
ATOM 25441 N N . ASP A 1 81 ? -7.208 10.215 -1.416 1.00 43.45 248 ASP A N 20
ATOM 25442 C CA . ASP A 1 81 ? -5.985 9.369 -1.396 1.00 21.30 248 ASP A CA 20
ATOM 25443 C C . ASP A 1 81 ? -6.219 8.134 -0.524 1.00 33.13 248 ASP A C 20
ATOM 25444 O O . ASP A 1 81 ? -7.304 7.945 0.020 1.00 22.43 248 ASP A O 20
ATOM 25453 N N . LEU A 1 82 ? -5.200 7.290 -0.398 1.00 23.12 249 LEU A N 20
ATOM 25454 C CA . LEU A 1 82 ? -5.304 6.038 0.348 1.00 73.32 249 LEU A CA 20
ATOM 25455 C C . LEU A 1 82 ? -4.006 5.799 1.104 1.00 2.12 249 LEU A C 20
ATOM 25456 O O . LEU A 1 82 ? -2.971 5.469 0.522 1.00 51.42 249 LEU A O 20
ATOM 25472 N N . TYR A 1 83 ? -4.085 5.972 2.412 1.00 35.01 250 TYR A N 20
ATOM 25473 C CA . TYR A 1 83 ? -2.967 5.792 3.323 1.00 75.14 250 TYR A CA 20
ATOM 25474 C C . TYR A 1 83 ? -3.143 4.430 3.974 1.00 25.44 250 TYR A C 20
ATOM 25475 O O . TYR A 1 83 ? -4.077 4.245 4.755 1.00 73.10 250 TYR A O 20
ATOM 25493 N N . LEU A 1 84 ? -2.313 3.438 3.601 1.00 10.31 251 LEU A N 20
ATOM 25494 C CA . LEU A 1 84 ? -2.493 2.060 4.109 1.00 10.11 251 LEU A CA 20
ATOM 25495 C C . LEU A 1 84 ? -1.250 1.516 4.827 1.00 15.04 251 LEU A C 20
ATOM 25496 O O . LEU A 1 84 ? -0.175 1.362 4.239 1.00 23.31 251 LEU A O 20
ATOM 25512 N N . GLU A 1 85 ? -1.451 1.217 6.126 1.00 23.10 252 GLU A N 20
ATOM 25513 C CA . GLU A 1 85 ? -0.405 0.860 7.082 1.00 14.44 252 GLU A CA 20
ATOM 25514 C C . GLU A 1 85 ? 0.202 -0.518 6.791 1.00 53.10 252 GLU A C 20
ATOM 25515 O O . GLU A 1 85 ? -0.485 -1.543 6.834 1.00 54.11 252 GLU A O 20
ATOM 25527 N N . VAL A 1 86 ? 1.513 -0.496 6.556 1.00 14.43 253 VAL A N 20
ATOM 25528 C CA . VAL A 1 86 ? 2.332 -1.672 6.306 1.00 53.35 253 VAL A CA 20
ATOM 25529 C C . VAL A 1 86 ? 2.460 -2.533 7.573 1.00 55.43 253 VAL A C 20
ATOM 25530 O O . VAL A 1 86 ? 2.961 -2.077 8.609 1.00 31.31 253 VAL A O 20
ATOM 25543 N N . ARG A 1 87 ? 1.931 -3.744 7.465 1.00 43.42 254 ARG A N 20
ATOM 25544 C CA . ARG A 1 87 ? 2.124 -4.850 8.391 1.00 3.32 254 ARG A CA 20
ATOM 25545 C C . ARG A 1 87 ? 3.115 -5.844 7.776 1.00 12.44 254 ARG A C 20
ATOM 25546 O O . ARG A 1 87 ? 2.959 -6.222 6.610 1.00 72.42 254 ARG A O 20
ATOM 25567 N N . ILE A 1 88 ? 4.129 -6.261 8.546 1.00 43.12 255 ILE A N 20
ATOM 25568 C CA . ILE A 1 88 ? 5.025 -7.358 8.153 1.00 64.51 255 ILE A CA 20
ATOM 25569 C C . ILE A 1 88 ? 4.528 -8.644 8.835 1.00 32.44 255 ILE A C 20
ATOM 25570 O O . ILE A 1 88 ? 4.602 -8.772 10.060 1.00 34.42 255 ILE A O 20
ATOM 25586 N N . THR A 1 89 ? 3.991 -9.568 8.037 1.00 33.04 256 THR A N 20
ATOM 25587 C CA . THR A 1 89 ? 3.378 -10.805 8.507 1.00 74.54 256 THR A CA 20
ATOM 25588 C C . THR A 1 89 ? 3.674 -11.930 7.474 1.00 1.32 256 THR A C 20
ATOM 25589 O O . THR A 1 89 ? 4.808 -12.471 7.491 1.00 14.32 256 THR A O 20
#

InterPro domains:
  IPR001623 DnaJ domain [PF00226] (6-67)
  IPR001623 DnaJ domain [PR00625] (8-26)
  IPR001623 DnaJ domain [PR00625] (26-41)
  IPR001623 DnaJ domain [PR00625] (42-62)
  IPR001623 DnaJ domain [PR00625] (62-81)
  IPR001623 DnaJ domain [PS50076] (6-70)
  IPR001623 DnaJ domain [SM00271] (5-62)
  IPR001623 DnaJ domain [cd06257] (6-59)
  IPR002939 Chaperone DnaJ, C-terminal [PF01556] (119-258)
  IPR008971 HSP40/DnaJ peptide-binding [SSF49493] (112-189)
  IPR008971 HSP40/DnaJ peptide-binding [SSF49493] (185-269)
  IPR018253 DnaJ domain, conserved site [PS00636] (47-66)
  IPR036869 Chaperone J-domain superfamily [G3DSA:1.10.287.110] (2-114)
  IPR036869 Chaperone J-domain superfamily [SSF46565] (2-107)

Radius of gyration: 12.57 Å; Cα contacts (8 Å, |Δi|>4): 212; chains: 1; bounding box: 32×30×26 Å

Organism: Thermus thermophilus (strain ATCC 27634 / DSM 579 / HB8) (NCBI:txid300852)

Foldseek 3Di:
DDPFLFDAFDPDPPDDDDPQDDDQEEEAAWEAEQVCQAQWAKGWDDADPDIGIDTRDHNDDWPTWGWGQQRGHADPVGGYTYTHTYDHD

Sequence (89 aa):
METATAGEWQGKGSGGSGGSGGSQDLYATLDVPAPIAVVGGKVRAMTLEGPVEVAVPPRTQAGRKLRLKGKGFPGPAGRGDLYLEVRITMETATAGEWQGKGSGGSGGSGGSQDLYATLDVPAPIAVVGGKVRAMTLEGPVEVAVPPRTQAGRKLRLKGKGFPGPAGRGDLYLEVRITMETATAGEWQGKGSGGSGGSGGSQDLYATLDVPAPIAVVGGKVRAMTLEGPVEVAVPPRTQAGRKLRLKGKGFPGPAGRGDLYLEVRITMETATAGEWQGKGSGGSGGSGGSQDLYATLDVPAPIAVVGGKVRAMTLEGPVEVAVPPRTQAGRKLRLKGKGFPGPAGRGDLYLEVRITMETATAGEWQGKGSGGSGGSGGSQDLYATLDVPAPIAVVGGKVRAMTLEGPVEVAVPPRTQAGRKLRLKGKGFPGPAGRGDLYLEVRITMETATAGEWQGKGSGGSGGSGGSQDLYATLDVPAPIAVVGGKVRAMTLEGPVEVAVPPRTQAGRKLRLKGKGFPGPAGRGDLYLEVRITMETATAGEWQGKGSGGSGGSGGSQDLYATLDVPAPIAVVGGKVRAMTLEGPVEVAVPPRTQAGRKLRLKGKGFPGPAGRGDLYLEVRITMETATAGEWQGKGSGGSGGSGGSQDLYATLDVPAPIAVVGGKVRAMTLEGPVEVAVPPRTQAGRKLRLKGKGFPGPAGRGDLYLEVRITMETATAGEWQGKGSGGSGGSGGSQDLYATLDVPAPIAVVGGKVRAMTLEGPVEVAVPPRTQAGRKLRLKGKGFPGPAGRGDLYLEVRITMETATAGEWQGKGSGGSGGSGGSQDLYATLDVPAPIAVVGGKVRAMTLEGPVEVAVPPRTQAGRKLRLKGKGFPGPAGRGDLYLEVRITMETATAGEWQGKGSGGSGGSGGSQDLYATLDVPAPIAVVGGKVRAMTLEGPVEVAVPPRTQAGRKLRLKGKGFPGPAGRGDLYLEVRITMETATAGEWQGKGSGGSGGSGGSQDLYATLDVPAPIAVVGGKVRAMTLEGPVEVAVPPRTQAGRKLRLKGKGFPGPAGRGDLYLEVRITMETATAGEWQGKGSGGSGGSGGSQDLYATLDVPAPIAVVGGKVRAMTLEGPVEVAVPPRTQAGRKLRLKGKGFPGPAGRGDLYLEVRITMETATAGEWQGKGSGGSGGSGGSQDLYATLDVPAPIAVVGGKVRAMTLEGPVEVAVPPRTQAGRKLRLKGKGFPGPAGRGDLYLEVRITMETATAGEWQGKGSGGSGGSGGSQDLYATLDVPAPIAVVGGKVRAMTLEGPVEVAVPPRTQAGRKLRLKGKGFPGPAGRGDLYLEVRITMETATAGEWQGKGSGGSGGSGGSQDLYATLDVPAPIAVVGGKVRAMTLEGPVEVAVPPRTQAGRKLRLKGKGFPGPAGRGDLYLEVRITMETATAGEWQGKGSGGSGGSGGSQDLYATLDVPAPIAVVGGKVRAMTLEGPVEVAVPPRTQAGRKLRLKGKGFPGPAGRGDLYLEVRITMETATAGEWQGKGSGGSGGSGGSQDLYATLDVPAPIAVVGGKVRAMTLEGPVEVAVPPRTQAGRKLRLKGKGFPGPAGRGDLYLEVRITMETATAGEWQGKGSGGSGGSGGSQDLYATLDVPAPIAVVGGKVRAMTLEGPVEVAVPPRTQAGRKLRLKGKGFPGPAGRGDLYLEVRITMETATAGEWQGKGSGGSGGSGGSQDLYATLDVPAPIAVVGGKVRAMTLEGPVEVAVPPRTQAGRKLRLKGKGFPGPAGRGDLYLEVRIT

B-factor: mean 37.49, std 23.06, range [0.11, 75.54]

Nearest PDB structures (foldseek):
  6pqe-assembly1_A  TM=8.919E-01  e=2.433E-15  Escherichia coli K-12
  6prj-assembly1_A  TM=7.466E-01  e=6.524E-11  Escherichia coli K-12
  6psi-assembly1_C  TM=8.299E-01  e=2.660E-09  Thermus thermophilus HB8
  4j80-assembly2_D  TM=8.851E-01  e=8.090E-09  Thermus thermophilus HB8
  6pri-assembly1_A  TM=6.656E-01  e=5.334E-10  Escherichia coli K-12

Secondary structure (DSSP, 8-state):
--SSSS-BSSSSS---------SS-EEEEEEE-HHHHHHT-EEEEE-SSSEEEEEPPSS--BTBEEEEEEEEEEETTEEEEEEEEEEE-

Solvent-accessible surface area: 5516 Å² total; per-residue (Å²): 243,131,149,43,65,4,58,17,7,90,40,112,89,74,68,60,70,75,41,90,52,58,80,58,81,43,142,17,73,0,88,0,35,42,95,53,1,90,110,28,29,117,10,168,0,129,12,42,147,36,92,4,83,6,66,6,20,98,172,9,99,56,65,67,74,0,41,2,128,27,55,0,107,80,25,153,98,45,111,5,5,0,30,0,44,0,124,55,103